Protein 1IIO (pdb70)

Foldseek 3Di:
DDDDDDDCLVVQLVVVLVQLPQFDPLAQQCCGSCCRGPVRNWAWSDDPNRTDICVQQVVPPDPVCRPPPGSVCVSVVSSVRNPD

InterPro domains:
  IPR024093 Uncharacterised protein family MTH865 [PF07747] (8-77)
  IPR036825 MTH865-like superfamily [G3DSA:1.10.238.80] (1-81)
  IPR036825 MTH865-like superfamily [SSF69025] (2-81)

Secondary structure (DSSP, 8-state):
------SHHHHHHHHHHHHHTTSSSTTBHHHHHHHH-TTSS-----BTTB---TTTTGGGS-GGGSB-SHHHHHHHHHHHHH--

CATH classification: 1.10.238.80

Organism: Methanothermobacter thermautotrophicus (strain ATCC 29096 / DSM 1053 / JCM 10044 / NBRC 100330 / Delta H) (NCBI:txid187420)

Solvent-accessible surface area: 4831 Å² total; per-residue (Å²): 109,112,131,198,82,177,45,40,44,118,95,0,53,39,88,6,58,42,7,5,67,77,15,87,73,78,1,37,1,18,124,50,0,29,60,26,7,109,80,43,100,43,27,38,5,104,47,92,116,72,78,11,32,6,48,56,2,1,140,54,13,88,78,129,33,82,102,16,160,40,18,117,48,0,0,62,23,1,0,86,111,38,56,28

Sequence (84 aa):
GSHMKMGVKEDIRGQIIGALAGADFPINSPEELMAALPNGPDTTCKSGDVELKASDAGQVLTADDFPFKSAEEVADTIVNKAGLGSHMKMGVKEDIRGQIIGALAGADFPINSPEELMAALPNGPDTTCKSGDVELKASDAGQVLTADDFPFKSAEEVADTIVNKAGLGSHMKMGVKEDIRGQIIGALAGADFPINSPEELMAALPNGPDTTCKSGDVELKASDAGQVLTADDFPFKSAEEVADTIVNKAGLGSHMKMGVKEDIRGQIIGALAGADFPINSPEELMAALPNGPDTTCKSGDVELKASDAGQVLTADDFPFKSAEEVADTIVNKAGLGSHMKMGVKEDIRGQIIGALAGADFPINSPEELMAALPNGPDTTCKSGDVELKASDAGQVLTADDFPFKSAEEVADTIVNKAGLGSHMKMGVKEDIRGQIIGALAGADFPINSPEELMAALPNGPDTTCKSGDVELKASDAGQVLTADDFPFKSAEEVADTIVNKAGLGSHMKMGVKEDIRGQIIGALAGADFPINSPEELMAALPNGPDTTCKSGDVELKASDAGQVLTADDFPFKSAEEVADTIVNKAGLGSHMKMGVKEDIRGQIIGALAGADFPINSPEELMAALPNGPDTTCKSGDVELKASDAGQVLTADDFPFKSAEEVADTIVNKAGLGSHMKMGVKEDIRGQIIGALAGADFPINSPEELMAALPNGPDTTCKSGDVELKASDAGQVLTADDFPFKSAEEVADTIVNKAGLGSHMKMGVKEDIRGQIIGALAGADFPINSPEELMAALPNGPDTTCKSGDVELKASDAGQVLTADDFPFKSAEEVADTIVNKAGLGSHMKMGVKEDIRGQIIGALAGADFPINSPEELMAALPNGPDTTCKSGDVELKASDAGQVLTADDFPFKSAEEVADTIVNKAGLGSHMKMGVKEDIRGQIIGALAGADFPINSPEELMAALPNGPDTTCKSGDVELKASDAGQVLTADDFPFKSAEEVADTIVNKAGLGSHMKMGVKEDIRGQIIGALAGADFPINSPEELMAALPNGPDTTCKSGDVELKASDAGQVLTADDFPFKSAEEVADTIVNKAGLGSHMKMGVKEDIRGQIIGALAGADFPINSPEELMAALPNGPDTTCKSGDVELKASDAGQVLTADDFPFKSAEEVADTIVNKAGLGSHMKMGVKEDIRGQIIGALAGADFPINSPEELMAALPNGPDTTCKSGDVELKASDAGQVLTADDFPFKSAEEVADTIVNKAGLGSHMKMGVKEDIRGQIIGALAGADFPINSPEELMAALPNGPDTTCKSGDVELKASDAGQVLTADDFPFKSAEEVADTIVNKAGLGSHMKMGVKEDIRGQIIGALAGADFPINSPEELMAALPNGPDTTCKSGDVELKASDAGQVLTADDFPFKSAEEVADTIVNKAGLGSHMKMGVKEDIRGQIIGALAGADFPINSPEELMAALPNGPDTTCKSGDVELKASDAGQVLTADDFPFKSAEEVADTIVNKAGLGSHMKMGVKEDIRGQIIGALAGADFPINSPEELMAALPNGPDTTCKSGDVELKASDAGQVLTADDFPFKSAEEVADTIVNKAGLGSHMKMGVKEDIRGQIIGALAGADFPINSPEELMAALPNGPDTTCKSGDVELKASDAGQVLTADDFPFKSAEEVADTIVNKAGLGSHMKMGVKEDIRGQIIGALAGADFPINSPEELMAALPNGPDTTCKSGDVELKASDAGQVLTADDFPFKSAEEVADTIVNKAGLGSHMKMGVKEDIRGQIIGALAGADFPINSPEELMAALPNGPDTTCKSGDVELKASDAGQVLTADDFPFKSAEEVADTIVNKAGLGSHMKMGVKEDIRGQIIGALAGADFPINSPEELMAALPNGPDTTCKSGDVELKASDAGQVLTADDFPFKSAEEVADTIVNKAGLGSHMKMGVKEDIRGQIIGALAGADFPINSPEELMAALPNGPDTTCKSGDVELKASDAGQVLTADDFPFKSAEEVADTIVNKAGLGSHMKMGVKEDIRGQIIGALAGADFPINSPEELMAALPNGPDTTCKSGDVELKASDAGQVLTADDFPFKSAEEVADTIVNKAGL

Radius of gyration: 11.76 Å; Cα contacts (8 Å, |Δi|>4): 126; chains: 1; bounding box: 34×23×27 Å

Nearest PDB structures (foldseek):
  1iio-assembly1_A  TM=9.686E-01  e=4.904E-16  Methanothermobacter thermautotrophicus str. Delta H
  2rnr-assembly1_A  TM=3.256E-01  e=7.644E+00  Homo sapiens
  1iio-assembly1_A  TM=9.439E-01  e=6.182E-15  Methanothermobacter thermautotrophicus str. Delta H
  6nrd-assembly1_4  TM=2.127E-01  e=3.075E+00  Homo sapiens
  1iio-assembly1_A  TM=9.545E-01  e=3.910E-16  Methanothermobacter thermautotrophicus str. Delta H

Structure (mmCIF, N/CA/C/O backbone):
data_1IIO
#
_entry.id   1IIO
#
_cell.length_a   1
_cell.length_b   1
_cell.length_c   1
_cell.angle_alpha   90
_cell.angle_beta   90
_cell.angle_gamma   90
#
loop_
_atom_site.group_PDB
_atom_site.id
_atom_site.type_symbol
_atom_site.label_atom_id
_atom_site.label_alt_id
_atom_site.label_comp_id
_atom_site.label_asym_id
_atom_site.label_entity_id
_atom_site.label_seq_id
_atom_site.pdbx_PDB_ins_code
_atom_site.Cartn_x
_atom_site.Cartn_y
_atom_site.Cartn_z
_atom_site.occupancy
_atom_site.B_iso_or_equiv
_atom_site.auth_seq_id
_atom_site.auth_comp_id
_atom_site.auth_asym_id
_atom_site.auth_atom_id
_atom_site.pdbx_PDB_model_num
ATOM 1 N N . GLY A 1 1 ? -19.311 -0.245 7.735 1.00 0.00 -3 GLY A N 1
ATOM 2 C CA . GLY A 1 1 ? -18.950 -1.311 6.760 1.00 0.00 -3 GLY A CA 1
ATOM 3 C C . GLY A 1 1 ? -19.327 -0.948 5.338 1.00 0.00 -3 GLY A C 1
ATOM 4 O O . GLY A 1 1 ? -18.540 -1.141 4.412 1.00 0.00 -3 GLY A O 1
ATOM 10 N N . SER A 1 2 ? -20.535 -0.421 5.165 1.00 0.00 -2 SER A N 1
ATOM 11 C CA . SER A 1 2 ? -21.017 -0.030 3.846 1.00 0.00 -2 SER A CA 1
ATOM 12 C C . SER A 1 2 ? -20.109 1.027 3.225 1.00 0.00 -2 SER A C 1
ATOM 13 O O . SER A 1 2 ? -19.676 1.961 3.901 1.00 0.00 -2 SER A O 1
ATOM 21 N N . HIS A 1 3 ? -19.827 0.873 1.935 1.00 0.00 -1 HIS A N 1
ATOM 22 C CA . HIS A 1 3 ? -18.971 1.813 1.219 1.00 0.00 -1 HIS A CA 1
ATOM 23 C C . HIS A 1 3 ? -19.217 1.728 -0.284 1.00 0.00 -1 HIS A C 1
ATOM 24 O O . HIS A 1 3 ? -19.260 0.639 -0.857 1.00 0.00 -1 HIS A O 1
ATOM 39 N N . MET A 1 4 ? -19.384 2.886 -0.915 1.00 0.00 1 MET A N 1
ATOM 40 C CA . MET A 1 4 ? -19.630 2.944 -2.352 1.00 0.00 1 MET A CA 1
ATOM 41 C C . MET A 1 4 ? -18.418 2.457 -3.140 1.00 0.00 1 MET A C 1
ATOM 42 O O . MET A 1 4 ? -18.549 1.641 -4.052 1.00 0.00 1 MET A O 1
ATOM 56 N N . LYS A 1 5 ? -17.240 2.966 -2.785 1.00 0.00 2 LYS A N 1
ATOM 57 C CA . LYS A 1 5 ? -16.005 2.585 -3.465 1.00 0.00 2 LYS A CA 1
ATOM 58 C C . LYS A 1 5 ? -16.053 2.974 -4.940 1.00 0.00 2 LYS A C 1
ATOM 59 O O . LYS A 1 5 ? -17.008 2.652 -5.646 1.00 0.00 2 LYS A O 1
ATOM 78 N N . MET A 1 6 ? -15.017 3.668 -5.402 1.00 0.00 3 MET A N 1
ATOM 79 C CA . MET A 1 6 ? -14.949 4.095 -6.793 1.00 0.00 3 MET A CA 1
ATOM 80 C C . MET A 1 6 ? -14.764 2.899 -7.721 1.00 0.00 3 MET A C 1
ATOM 81 O O . MET A 1 6 ? -15.538 2.702 -8.658 1.00 0.00 3 MET A O 1
ATOM 95 N N . GLY A 1 7 ? -13.734 2.103 -7.454 1.00 0.00 4 GLY A N 1
ATOM 96 C CA . GLY A 1 7 ? -13.468 0.937 -8.275 1.00 0.00 4 GLY A CA 1
ATOM 97 C C . GLY A 1 7 ? -11.996 0.576 -8.309 1.00 0.00 4 GLY A C 1
ATOM 98 O O . GLY A 1 7 ? -11.638 -0.602 -8.317 1.00 0.00 4 GLY A O 1
ATOM 102 N N . VAL A 1 8 ? -11.144 1.595 -8.342 1.00 0.00 5 VAL A N 1
ATOM 103 C CA . VAL A 1 8 ? -9.701 1.389 -8.389 1.00 0.00 5 VAL A CA 1
ATOM 104 C C . VAL A 1 8 ? -9.173 0.762 -7.108 1.00 0.00 5 VAL A C 1
ATOM 105 O O . VAL A 1 8 ? -8.001 0.452 -7.028 1.00 0.00 5 VAL A O 1
ATOM 118 N N . LYS A 1 9 ? -10.008 0.588 -6.088 1.00 0.00 6 LYS A N 1
ATOM 119 C CA . LYS A 1 9 ? -9.516 0.011 -4.840 1.00 0.00 6 LYS A CA 1
ATOM 120 C C . LYS A 1 9 ? -8.642 -1.194 -5.159 1.00 0.00 6 LYS A C 1
ATOM 121 O O . LYS A 1 9 ? -7.525 -1.319 -4.656 1.00 0.00 6 LYS A O 1
ATOM 140 N N . GLU A 1 10 ? -9.136 -2.046 -6.042 1.00 0.00 7 GLU A N 1
ATOM 141 C CA . GLU A 1 10 ? -8.383 -3.210 -6.481 1.00 0.00 7 GLU A CA 1
ATOM 142 C C . GLU A 1 10 ? -7.309 -2.812 -7.499 1.00 0.00 7 GLU A C 1
ATOM 143 O O . GLU A 1 10 ? -6.252 -3.433 -7.566 1.00 0.00 7 GLU A O 1
ATOM 155 N N . ASP A 1 11 ? -7.601 -1.788 -8.311 1.00 0.00 8 ASP A N 1
ATOM 156 C CA . ASP A 1 11 ? -6.664 -1.331 -9.344 1.00 0.00 8 ASP A CA 1
ATOM 157 C C . ASP A 1 11 ? -5.370 -0.758 -8.750 1.00 0.00 8 ASP A C 1
ATOM 158 O O . ASP A 1 11 ? -4.273 -1.191 -9.106 1.00 0.00 8 ASP A O 1
ATOM 167 N N . ILE A 1 12 ? -5.501 0.183 -7.822 1.00 0.00 9 ILE A N 1
ATOM 168 C CA . ILE A 1 12 ? -4.353 0.775 -7.155 1.00 0.00 9 ILE A CA 1
ATOM 169 C C . ILE A 1 12 ? -3.662 -0.292 -6.324 1.00 0.00 9 ILE A C 1
ATOM 170 O O . ILE A 1 12 ? -2.445 -0.452 -6.386 1.00 0.00 9 ILE A O 1
ATOM 186 N N . ARG A 1 13 ? -4.462 -1.051 -5.577 1.00 0.00 10 ARG A N 1
ATOM 187 C CA . ARG A 1 13 ? -3.934 -2.139 -4.767 1.00 0.00 10 ARG A CA 1
ATOM 188 C C . ARG A 1 13 ? -3.154 -3.081 -5.668 1.00 0.00 10 ARG A C 1
ATOM 189 O O . ARG A 1 13 ? -2.173 -3.695 -5.251 1.00 0.00 10 ARG A O 1
ATOM 210 N N . GLY A 1 14 ? -3.586 -3.158 -6.925 1.00 0.00 11 GLY A N 1
ATOM 211 C CA . GLY A 1 14 ? -2.897 -3.995 -7.884 1.00 0.00 11 GLY A CA 1
ATOM 212 C C . GLY A 1 14 ? -1.504 -3.467 -8.106 1.00 0.00 11 GLY A C 1
ATOM 213 O O . GLY A 1 14 ? -0.536 -4.223 -8.182 1.00 0.00 11 GLY A O 1
ATOM 217 N N . GLN A 1 15 ? -1.417 -2.145 -8.172 1.00 0.00 12 GLN A N 1
ATOM 218 C CA . GLN A 1 15 ? -0.150 -1.461 -8.342 1.00 0.00 12 GLN A CA 1
ATOM 219 C C . GLN A 1 15 ? 0.693 -1.620 -7.081 1.00 0.00 12 GLN A C 1
ATOM 220 O O . GLN A 1 15 ? 1.920 -1.653 -7.143 1.00 0.00 12 GLN A O 1
ATOM 234 N N . ILE A 1 16 ? 0.014 -1.714 -5.936 1.00 0.00 13 ILE A N 1
ATOM 235 C CA . ILE A 1 16 ? 0.681 -1.863 -4.647 1.00 0.00 13 ILE A CA 1
ATOM 236 C C . ILE A 1 16 ? 1.296 -3.249 -4.502 1.00 0.00 13 ILE A C 1
ATOM 237 O O . ILE A 1 16 ? 2.441 -3.386 -4.080 1.00 0.00 13 ILE A O 1
ATOM 253 N N . ILE A 1 17 ? 0.531 -4.277 -4.858 1.00 0.00 14 ILE A N 1
ATOM 254 C CA . ILE A 1 17 ? 1.016 -5.648 -4.769 1.00 0.00 14 ILE A CA 1
ATOM 255 C C . ILE A 1 17 ? 2.283 -5.822 -5.601 1.00 0.00 14 ILE A C 1
ATOM 256 O O . ILE A 1 17 ? 3.311 -6.272 -5.094 1.00 0.00 14 ILE A O 1
ATOM 272 N N . GLY A 1 18 ? 2.215 -5.436 -6.870 1.00 0.00 15 GLY A N 1
ATOM 273 C CA . GLY A 1 18 ? 3.378 -5.533 -7.729 1.00 0.00 15 GLY A CA 1
ATOM 274 C C . GLY A 1 18 ? 4.480 -4.610 -7.254 1.00 0.00 15 GLY A C 1
ATOM 275 O O . GLY A 1 18 ? 5.663 -4.942 -7.322 1.00 0.00 15 GLY A O 1
ATOM 279 N N . ALA A 1 19 ? 4.072 -3.446 -6.761 1.00 0.00 16 ALA A N 1
ATOM 280 C CA . ALA A 1 19 ? 4.998 -2.445 -6.250 1.00 0.00 16 ALA A CA 1
ATOM 281 C C . ALA A 1 19 ? 5.772 -2.976 -5.046 1.00 0.00 16 ALA A C 1
ATOM 282 O O . ALA A 1 19 ? 6.909 -2.579 -4.801 1.00 0.00 16 ALA A O 1
ATOM 289 N N . LEU A 1 20 ? 5.141 -3.874 -4.301 1.00 0.00 17 LEU A N 1
ATOM 290 C CA . LEU A 1 20 ? 5.744 -4.468 -3.119 1.00 0.00 17 LEU A CA 1
ATOM 291 C C . LEU A 1 20 ? 6.679 -5.601 -3.506 1.00 0.00 17 LEU A C 1
ATOM 292 O O . LEU A 1 20 ? 7.658 -5.882 -2.815 1.00 0.00 17 LEU A O 1
ATOM 308 N N . ALA A 1 21 ? 6.366 -6.247 -4.621 1.00 0.00 18 ALA A N 1
ATOM 309 C CA . ALA A 1 21 ? 7.177 -7.355 -5.111 1.00 0.00 18 ALA A CA 1
ATOM 310 C C . ALA A 1 21 ? 8.629 -6.924 -5.303 1.00 0.00 18 ALA A C 1
ATOM 311 O O . ALA A 1 21 ? 8.903 -5.887 -5.908 1.00 0.00 18 ALA A O 1
ATOM 318 N N . GLY A 1 22 ? 9.556 -7.723 -4.783 1.00 0.00 19 GLY A N 1
ATOM 319 C CA . GLY A 1 22 ? 10.966 -7.399 -4.910 1.00 0.00 19 GLY A CA 1
ATOM 320 C C . GLY A 1 22 ? 11.628 -7.127 -3.571 1.00 0.00 19 GLY A C 1
ATOM 321 O O . GLY A 1 22 ? 12.800 -7.449 -3.376 1.00 0.00 19 GLY A O 1
ATOM 325 N N . ALA A 1 23 ? 10.879 -6.526 -2.650 1.00 0.00 20 ALA A N 1
ATOM 326 C CA . ALA A 1 23 ? 11.400 -6.201 -1.323 1.00 0.00 20 ALA A CA 1
ATOM 327 C C . ALA A 1 23 ? 12.056 -7.407 -0.669 1.00 0.00 20 ALA A C 1
ATOM 328 O O . ALA A 1 23 ? 12.082 -8.497 -1.239 1.00 0.00 20 ALA A O 1
ATOM 335 N N . ASP A 1 24 ? 12.554 -7.204 0.548 1.00 0.00 21 ASP A N 1
ATOM 336 C CA . ASP A 1 24 ? 13.173 -8.276 1.316 1.00 0.00 21 ASP A CA 1
ATOM 337 C C . ASP A 1 24 ? 12.134 -9.381 1.513 1.00 0.00 21 ASP A C 1
ATOM 338 O O . ASP A 1 24 ? 11.595 -9.891 0.531 1.00 0.00 21 ASP A O 1
ATOM 347 N N . PHE A 1 25 ? 11.789 -9.725 2.754 1.00 0.00 22 PHE A N 1
ATOM 348 C CA . PHE A 1 25 ? 10.748 -10.722 2.953 1.00 0.00 22 PHE A CA 1
ATOM 349 C C . PHE A 1 25 ? 9.491 -10.171 2.299 1.00 0.00 22 PHE A C 1
ATOM 350 O O . PHE A 1 25 ? 9.518 -9.055 1.779 1.00 0.00 22 PHE A O 1
ATOM 367 N N . PRO A 1 26 ? 8.371 -10.895 2.301 1.00 0.00 23 PRO A N 1
ATOM 368 C CA . PRO A 1 26 ? 7.155 -10.380 1.690 1.00 0.00 23 PRO A CA 1
ATOM 369 C C . PRO A 1 26 ? 6.608 -9.145 2.421 1.00 0.00 23 PRO A C 1
ATOM 370 O O . PRO A 1 26 ? 5.514 -9.199 2.978 1.00 0.00 23 PRO A O 1
ATOM 381 N N . ILE A 1 27 ? 7.377 -8.028 2.382 1.00 0.00 24 ILE A N 1
ATOM 382 C CA . ILE A 1 27 ? 6.982 -6.737 2.992 1.00 0.00 24 ILE A CA 1
ATOM 383 C C . ILE A 1 27 ? 7.749 -6.353 4.271 1.00 0.00 24 ILE A C 1
ATOM 384 O O . ILE A 1 27 ? 7.149 -6.166 5.330 1.00 0.00 24 ILE A O 1
ATOM 400 N N . ASN A 1 28 ? 9.063 -6.197 4.155 1.00 0.00 25 ASN A N 1
ATOM 401 C CA . ASN A 1 28 ? 9.911 -5.795 5.289 1.00 0.00 25 ASN A CA 1
ATOM 402 C C . ASN A 1 28 ? 9.576 -4.396 5.785 1.00 0.00 25 ASN A C 1
ATOM 403 O O . ASN A 1 28 ? 10.402 -3.488 5.681 1.00 0.00 25 ASN A O 1
ATOM 414 N N . SER A 1 29 ? 8.377 -4.207 6.316 1.00 0.00 26 SER A N 1
ATOM 415 C CA . SER A 1 29 ? 7.980 -2.896 6.800 1.00 0.00 26 SER A CA 1
ATOM 416 C C . SER A 1 29 ? 8.087 -1.888 5.668 1.00 0.00 26 SER A C 1
ATOM 417 O O . SER A 1 29 ? 8.822 -2.099 4.704 1.00 0.00 26 SER A O 1
ATOM 425 N N . PRO A 1 30 ? 7.351 -0.786 5.743 1.00 0.00 27 PRO A N 1
ATOM 426 C CA . PRO A 1 30 ? 7.382 0.217 4.694 1.00 0.00 27 PRO A CA 1
ATOM 427 C C . PRO A 1 30 ? 8.795 0.626 4.316 1.00 0.00 27 PRO A C 1
ATOM 428 O O . PRO A 1 30 ? 9.063 0.932 3.164 1.00 0.00 27 PRO A O 1
ATOM 439 N N . GLU A 1 31 ? 9.708 0.620 5.269 1.00 0.00 28 GLU A N 1
ATOM 440 C CA . GLU A 1 31 ? 11.084 0.989 4.971 1.00 0.00 28 GLU A CA 1
ATOM 441 C C . GLU A 1 31 ? 11.611 0.166 3.794 1.00 0.00 28 GLU A C 1
ATOM 442 O O . GLU A 1 31 ? 12.037 0.709 2.770 1.00 0.00 28 GLU A O 1
ATOM 454 N N . GLU A 1 32 ? 11.575 -1.149 3.951 1.00 0.00 29 GLU A N 1
ATOM 455 C CA . GLU A 1 32 ? 12.053 -2.058 2.926 1.00 0.00 29 GLU A CA 1
ATOM 456 C C . GLU A 1 32 ? 11.089 -2.209 1.764 1.00 0.00 29 GLU A C 1
ATOM 457 O O . GLU A 1 32 ? 11.455 -1.970 0.619 1.00 0.00 29 GLU A O 1
ATOM 469 N N . LEU A 1 33 ? 9.862 -2.637 2.055 1.00 0.00 30 LEU A N 1
ATOM 470 C CA . LEU A 1 33 ? 8.870 -2.842 1.008 1.00 0.00 30 LEU A CA 1
ATOM 471 C C . LEU A 1 33 ? 8.788 -1.600 0.128 1.00 0.00 30 LEU A C 1
ATOM 472 O O . LEU A 1 33 ? 8.806 -1.694 -1.104 1.00 0.00 30 LEU A O 1
ATOM 488 N N . MET A 1 34 ? 8.757 -0.431 0.763 1.00 0.00 31 MET A N 1
ATOM 489 C CA . MET A 1 34 ? 8.738 0.822 0.029 1.00 0.00 31 MET A CA 1
ATOM 490 C C . MET A 1 34 ? 10.052 0.956 -0.725 1.00 0.00 31 MET A C 1
ATOM 491 O O . MET A 1 34 ? 10.103 1.542 -1.808 1.00 0.00 31 MET A O 1
ATOM 505 N N . ALA A 1 35 ? 11.122 0.390 -0.148 1.00 0.00 32 ALA A N 1
ATOM 506 C CA . ALA A 1 35 ? 12.431 0.443 -0.784 1.00 0.00 32 ALA A CA 1
ATOM 507 C C . ALA A 1 35 ? 12.452 -0.404 -2.054 1.00 0.00 32 ALA A C 1
ATOM 508 O O . ALA A 1 35 ? 13.172 -0.102 -3.005 1.00 0.00 32 ALA A O 1
ATOM 515 N N . ALA A 1 36 ? 11.666 -1.478 -2.052 1.00 0.00 33 ALA A N 1
ATOM 516 C CA . ALA A 1 36 ? 11.595 -2.387 -3.185 1.00 0.00 33 ALA A CA 1
ATOM 517 C C . ALA A 1 36 ? 10.908 -1.759 -4.388 1.00 0.00 33 ALA A C 1
ATOM 518 O O . ALA A 1 36 ? 11.308 -1.996 -5.526 1.00 0.00 33 ALA A O 1
ATOM 525 N N . LEU A 1 37 ? 9.857 -0.978 -4.129 1.00 0.00 34 LEU A N 1
ATOM 526 C CA . LEU A 1 37 ? 9.087 -0.328 -5.199 1.00 0.00 34 LEU A CA 1
ATOM 527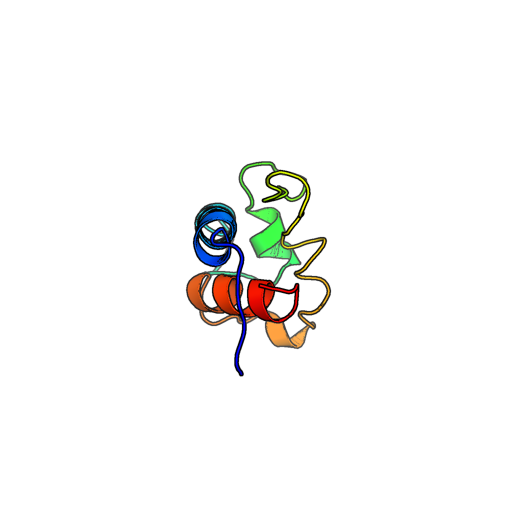 C C . LEU A 1 37 ? 9.941 -0.087 -6.454 1.00 0.00 34 LEU A C 1
ATOM 528 O O . LEU A 1 37 ? 11.053 0.435 -6.373 1.00 0.00 34 LEU A O 1
ATOM 544 N N . PRO A 1 38 ? 9.428 -0.503 -7.632 1.00 0.00 35 PRO A N 1
ATOM 545 C CA . PRO A 1 38 ? 10.133 -0.380 -8.920 1.00 0.00 35 PRO A CA 1
ATOM 546 C C . PRO A 1 38 ? 10.563 1.044 -9.267 1.00 0.00 35 PRO A C 1
ATOM 547 O O . PRO A 1 38 ? 11.536 1.242 -9.996 1.00 0.00 35 PRO A O 1
ATOM 558 N N . ASN A 1 39 ? 9.828 2.028 -8.776 1.00 0.00 36 ASN A N 1
ATOM 559 C CA . ASN A 1 39 ? 10.133 3.425 -9.072 1.00 0.00 36 ASN A CA 1
ATOM 560 C C . ASN A 1 39 ? 11.391 3.903 -8.349 1.00 0.00 36 ASN A C 1
ATOM 561 O O . ASN A 1 39 ? 12.080 4.802 -8.830 1.00 0.00 36 ASN A O 1
ATOM 572 N N . GLY A 1 40 ? 11.697 3.293 -7.210 1.00 0.00 37 GLY A N 1
ATOM 573 C CA . GLY A 1 40 ? 12.880 3.681 -6.455 1.00 0.00 37 GLY A CA 1
ATOM 574 C C . GLY A 1 40 ? 12.558 4.585 -5.272 1.00 0.00 37 GLY A C 1
ATOM 575 O O . GLY A 1 40 ? 12.607 4.139 -4.125 1.00 0.00 37 GLY A O 1
ATOM 579 N N . PRO A 1 41 ? 12.217 5.869 -5.512 1.00 0.00 38 PRO A N 1
ATOM 580 C CA . PRO A 1 41 ? 11.886 6.813 -4.445 1.00 0.00 38 PRO A CA 1
ATOM 581 C C . PRO A 1 41 ? 10.426 6.709 -4.017 1.00 0.00 38 PRO A C 1
ATOM 582 O O . PRO A 1 41 ? 9.738 7.719 -3.868 1.00 0.00 38 PRO A O 1
ATOM 593 N N . ASP A 1 42 ? 9.964 5.482 -3.814 1.00 0.00 39 ASP A N 1
ATOM 594 C CA . ASP A 1 42 ? 8.594 5.230 -3.393 1.00 0.00 39 ASP A CA 1
ATOM 595 C C . ASP A 1 42 ? 7.594 5.629 -4.478 1.00 0.00 39 ASP A C 1
ATOM 596 O O . ASP A 1 42 ? 7.195 6.789 -4.575 1.00 0.00 39 ASP A O 1
ATOM 605 N N . THR A 1 43 ? 7.194 4.652 -5.291 1.00 0.00 40 THR A N 1
ATOM 606 C CA . THR A 1 43 ? 6.240 4.889 -6.372 1.00 0.00 40 THR A CA 1
ATOM 607 C C . THR A 1 43 ? 4.861 5.248 -5.832 1.00 0.00 40 THR A C 1
ATOM 608 O O . THR A 1 43 ? 4.432 4.726 -4.803 1.00 0.00 40 THR A O 1
ATOM 619 N N . THR A 1 44 ? 4.166 6.126 -6.542 1.00 0.00 41 THR A N 1
ATOM 620 C CA . THR A 1 44 ? 2.828 6.534 -6.143 1.00 0.00 41 THR A CA 1
ATOM 621 C C . THR A 1 44 ? 1.783 5.908 -7.061 1.00 0.00 41 THR A C 1
ATOM 622 O O . THR A 1 44 ? 1.806 6.118 -8.274 1.00 0.00 41 THR A O 1
ATOM 633 N N . CYS A 1 45 ? 0.866 5.140 -6.480 1.00 0.00 42 CYS A N 1
ATOM 634 C CA . CYS A 1 45 ? -0.187 4.488 -7.255 1.00 0.00 42 CYS A CA 1
ATOM 635 C C . CYS A 1 45 ? -1.387 5.415 -7.427 1.00 0.00 42 CYS A C 1
ATOM 636 O O . CYS A 1 45 ? -2.534 5.010 -7.235 1.00 0.00 42 CYS A O 1
ATOM 644 N N . LYS A 1 46 ? -1.114 6.666 -7.788 1.00 0.00 43 LYS A N 1
ATOM 645 C CA . LYS A 1 46 ? -2.163 7.658 -7.984 1.00 0.00 43 LYS A CA 1
ATOM 646 C C . LYS A 1 46 ? -2.894 7.432 -9.303 1.00 0.00 43 LYS A C 1
ATOM 647 O O . LYS A 1 46 ? -2.317 6.933 -10.269 1.00 0.00 43 LYS A O 1
ATOM 666 N N . SER A 1 47 ? -4.169 7.802 -9.332 1.00 0.00 44 SER A N 1
ATOM 667 C CA . SER A 1 47 ? -4.988 7.644 -10.528 1.00 0.00 44 SER A CA 1
ATOM 668 C C . SER A 1 47 ? -6.085 8.702 -10.571 1.00 0.00 44 SER A C 1
ATOM 669 O O . SER A 1 47 ? -6.843 8.861 -9.614 1.00 0.00 44 SER A O 1
ATOM 677 N N . GLY A 1 48 ? -6.163 9.427 -11.683 1.00 0.00 45 GLY A N 1
ATOM 678 C CA . GLY A 1 48 ? -7.170 10.467 -11.826 1.00 0.00 45 GLY A CA 1
ATOM 679 C C . GLY A 1 48 ? -6.894 11.677 -10.948 1.00 0.00 45 GLY A C 1
ATOM 680 O O . GLY A 1 48 ? -6.882 12.810 -11.428 1.00 0.00 45 GLY A O 1
ATOM 684 N N . ASP A 1 49 ? -6.672 11.435 -9.660 1.00 0.00 46 ASP A N 1
ATOM 685 C CA . ASP A 1 49 ? -6.393 12.506 -8.709 1.00 0.00 46 ASP A CA 1
ATOM 686 C C . ASP A 1 49 ? -5.967 11.925 -7.364 1.00 0.00 46 ASP A C 1
ATOM 687 O O . ASP A 1 49 ? -5.054 12.436 -6.716 1.00 0.00 46 ASP A O 1
ATOM 696 N N . VAL A 1 50 ? -6.631 10.847 -6.958 1.00 0.00 47 VAL A N 1
ATOM 697 C CA . VAL A 1 50 ? -6.322 10.183 -5.697 1.00 0.00 47 VAL A CA 1
ATOM 698 C C . VAL A 1 50 ? -4.936 9.545 -5.751 1.00 0.00 47 VAL A C 1
ATOM 699 O O . VAL A 1 50 ? -4.554 8.963 -6.765 1.00 0.00 47 VAL A O 1
ATOM 712 N N . GLU A 1 51 ? -4.184 9.659 -4.660 1.00 0.00 48 GLU A N 1
ATOM 713 C CA . GLU A 1 51 ? -2.840 9.091 -4.605 1.00 0.00 48 GLU A CA 1
ATOM 714 C C . GLU A 1 51 ? -2.687 8.166 -3.399 1.00 0.00 48 GLU A C 1
ATOM 715 O O . GLU A 1 51 ? -3.062 8.519 -2.281 1.00 0.00 48 GLU A O 1
ATOM 727 N N . LEU A 1 52 ? -2.131 6.980 -3.637 1.00 0.00 49 LEU A N 1
ATOM 728 C CA . LEU A 1 52 ? -1.923 6.000 -2.574 1.00 0.00 49 LEU A CA 1
ATOM 729 C C . LEU A 1 52 ? -0.605 5.260 -2.766 1.00 0.00 49 LEU A C 1
ATOM 730 O O . LEU A 1 52 ? -0.238 4.903 -3.887 1.00 0.00 49 LEU A O 1
ATOM 746 N N . LYS A 1 53 ? 0.099 5.029 -1.665 1.00 0.00 50 LYS A N 1
ATOM 747 C CA . LYS A 1 53 ? 1.374 4.325 -1.704 1.00 0.00 50 LYS A CA 1
ATOM 748 C C . LYS A 1 53 ? 1.889 4.064 -0.294 1.00 0.00 50 LYS A C 1
ATOM 749 O O . LYS A 1 53 ? 1.212 4.357 0.688 1.00 0.00 50 LYS A O 1
ATOM 768 N N . ALA A 1 54 ? 3.084 3.499 -0.203 1.00 0.00 51 ALA A N 1
ATOM 769 C CA . ALA A 1 54 ? 3.683 3.185 1.087 1.00 0.00 51 ALA A CA 1
ATOM 770 C C . ALA A 1 54 ? 4.011 4.447 1.883 1.00 0.00 51 ALA A C 1
ATOM 771 O O . ALA A 1 54 ? 3.787 4.504 3.089 1.00 0.00 51 ALA A O 1
ATOM 778 N N . SER A 1 55 ? 4.556 5.452 1.213 1.00 0.00 52 SER A N 1
ATOM 779 C CA . SER A 1 55 ? 4.925 6.698 1.880 1.00 0.00 52 SER A CA 1
ATOM 780 C C . SER A 1 55 ? 3.697 7.471 2.364 1.00 0.00 52 SER A C 1
ATOM 781 O O . SER A 1 55 ? 3.622 7.864 3.528 1.00 0.00 52 SER A O 1
ATOM 789 N N . ASP A 1 56 ? 2.748 7.705 1.463 1.00 0.00 53 ASP A N 1
ATOM 790 C CA . ASP A 1 56 ? 1.537 8.452 1.798 1.00 0.00 53 ASP A CA 1
ATOM 791 C C . ASP A 1 56 ? 0.599 7.657 2.705 1.00 0.00 53 ASP A C 1
ATOM 792 O O . ASP A 1 56 ? 0.127 8.172 3.718 1.00 0.00 53 ASP A O 1
ATOM 801 N N . ALA A 1 57 ? 0.310 6.415 2.329 1.00 0.00 54 ALA A N 1
ATOM 802 C CA . ALA A 1 57 ? -0.595 5.572 3.107 1.00 0.00 54 ALA A CA 1
ATOM 803 C C . ALA A 1 57 ? 0.131 4.797 4.206 1.00 0.00 54 ALA A C 1
ATOM 804 O O . ALA A 1 57 ? -0.326 4.754 5.348 1.00 0.00 54 ALA A O 1
ATOM 811 N N . GLY A 1 58 ? 1.253 4.174 3.854 1.00 0.00 55 GLY A N 1
ATOM 812 C CA . GLY A 1 58 ? 2.013 3.394 4.826 1.00 0.00 55 GLY A CA 1
ATOM 813 C C . GLY A 1 58 ? 2.204 4.107 6.154 1.00 0.00 55 GLY A C 1
ATOM 814 O O . GLY A 1 58 ? 2.363 3.461 7.190 1.00 0.00 55 GLY A O 1
ATOM 818 N N . GLN A 1 59 ? 2.190 5.438 6.125 1.00 0.00 56 GLN A N 1
ATOM 819 C CA . GLN A 1 59 ? 2.362 6.247 7.335 1.00 0.00 56 GLN A CA 1
ATOM 820 C C . GLN A 1 59 ? 1.583 5.674 8.514 1.00 0.00 56 GLN A C 1
ATOM 821 O O . GLN A 1 59 ? 2.031 5.730 9.659 1.00 0.00 56 GLN A O 1
ATOM 835 N N . VAL A 1 60 ? 0.406 5.143 8.221 1.00 0.00 57 VAL A N 1
ATOM 836 C CA . VAL A 1 60 ? -0.461 4.576 9.242 1.00 0.00 57 VAL A CA 1
ATOM 837 C C . VAL A 1 60 ? 0.153 3.338 9.892 1.00 0.00 57 VAL A C 1
ATOM 838 O O . VAL A 1 60 ? -0.054 3.086 11.080 1.00 0.00 57 VAL A O 1
ATOM 851 N N . LEU A 1 61 ? 0.911 2.571 9.116 1.00 0.00 58 LEU A N 1
ATOM 852 C CA . LEU A 1 61 ? 1.552 1.364 9.632 1.00 0.00 58 LEU A CA 1
ATOM 853 C C . LEU A 1 61 ? 2.646 1.725 10.638 1.00 0.00 58 LEU A C 1
ATOM 854 O O . LEU A 1 61 ? 3.557 2.492 10.326 1.00 0.00 58 LEU A O 1
ATOM 870 N N . THR A 1 62 ? 2.550 1.173 11.846 1.00 0.00 59 THR A N 1
ATOM 871 C CA . THR A 1 62 ? 3.534 1.447 12.892 1.00 0.00 59 THR A CA 1
ATOM 872 C C . THR A 1 62 ? 4.758 0.542 12.762 1.00 0.00 59 THR A C 1
ATOM 873 O O . THR A 1 62 ? 4.886 -0.210 11.796 1.00 0.00 59 THR A O 1
ATOM 884 N N . ALA A 1 63 ? 5.656 0.624 13.742 1.00 0.00 60 ALA A N 1
ATOM 885 C CA . ALA A 1 63 ? 6.876 -0.179 13.741 1.00 0.00 60 ALA A CA 1
ATOM 886 C C . ALA A 1 63 ? 6.566 -1.671 13.837 1.00 0.00 60 ALA A C 1
ATOM 887 O O . ALA A 1 63 ? 7.146 -2.482 13.119 1.00 0.00 60 ALA A O 1
ATOM 894 N N . ASP A 1 64 ? 5.651 -2.029 14.730 1.00 0.00 61 ASP A N 1
ATOM 895 C CA . ASP A 1 64 ? 5.269 -3.426 14.915 1.00 0.00 61 ASP A CA 1
ATOM 896 C C . ASP A 1 64 ? 4.806 -4.049 13.599 1.00 0.00 61 ASP A C 1
ATOM 897 O O . ASP A 1 64 ? 4.847 -5.266 13.427 1.00 0.00 61 ASP A O 1
ATOM 906 N N . ASP A 1 65 ? 4.352 -3.202 12.681 1.00 0.00 62 ASP A N 1
ATOM 907 C CA . ASP A 1 65 ? 3.862 -3.655 11.382 1.00 0.00 62 ASP A CA 1
ATOM 908 C C . ASP A 1 65 ? 4.953 -4.303 10.533 1.00 0.00 62 ASP A C 1
ATOM 909 O O . ASP A 1 65 ? 4.656 -4.871 9.482 1.00 0.00 62 ASP A O 1
ATOM 918 N N . PHE A 1 66 ? 6.213 -4.202 10.961 1.00 0.00 63 PHE A N 1
ATOM 919 C CA . PHE A 1 66 ? 7.319 -4.773 10.191 1.00 0.00 63 PHE A CA 1
ATOM 920 C C . PHE A 1 66 ? 6.953 -6.129 9.591 1.00 0.00 63 PHE A C 1
ATOM 921 O O . PHE A 1 66 ? 6.764 -6.236 8.383 1.00 0.00 63 PHE A O 1
ATOM 938 N N . PRO A 1 67 ? 6.827 -7.181 10.419 1.00 0.00 64 PRO A N 1
ATOM 939 C CA . PRO A 1 67 ? 6.469 -8.516 9.931 1.00 0.00 64 PRO A CA 1
ATOM 940 C C . PRO A 1 67 ? 5.041 -8.569 9.404 1.00 0.00 64 PRO A C 1
ATOM 941 O O . PRO A 1 67 ? 4.144 -9.113 10.050 1.00 0.00 64 PRO A O 1
ATOM 952 N N . PHE A 1 68 ? 4.840 -7.994 8.224 1.00 0.00 65 PHE A N 1
ATOM 953 C CA . PHE A 1 68 ? 3.526 -7.962 7.595 1.00 0.00 65 PHE A CA 1
ATOM 954 C C . PHE A 1 68 ? 3.182 -9.310 6.973 1.00 0.00 65 PHE A C 1
ATOM 955 O O . PHE A 1 68 ? 4.048 -9.994 6.427 1.00 0.00 65 PHE A O 1
ATOM 972 N N . LYS A 1 69 ? 1.906 -9.675 7.046 1.00 0.00 66 LYS A N 1
ATOM 973 C CA . LYS A 1 69 ? 1.434 -10.929 6.474 1.00 0.00 66 LYS A CA 1
ATOM 974 C C . LYS A 1 69 ? 1.494 -10.879 4.949 1.00 0.00 66 LYS A C 1
ATOM 975 O O . LYS A 1 69 ? 0.466 -10.859 4.263 1.00 0.00 66 LYS A O 1
ATOM 994 N N . SER A 1 70 ? 2.713 -10.853 4.432 1.00 0.00 67 SER A N 1
ATOM 995 C CA . SER A 1 70 ? 2.943 -10.810 2.998 1.00 0.00 67 SER A CA 1
ATOM 996 C C . SER A 1 70 ? 2.313 -9.577 2.355 1.00 0.00 67 SER A C 1
ATOM 997 O O . SER A 1 70 ? 1.433 -8.932 2.931 1.00 0.00 67 SER A O 1
ATOM 1005 N N . ALA A 1 71 ? 2.785 -9.257 1.154 1.00 0.00 68 ALA A N 1
ATOM 1006 C CA . ALA A 1 71 ? 2.300 -8.103 0.404 1.00 0.00 68 ALA A CA 1
ATOM 1007 C C . ALA A 1 71 ? 0.781 -8.099 0.291 1.00 0.00 68 ALA A C 1
ATOM 1008 O O . ALA A 1 71 ? 0.161 -7.039 0.222 1.00 0.00 68 ALA A O 1
ATOM 1015 N N . GLU A 1 72 ? 0.187 -9.282 0.270 1.00 0.00 69 GLU A N 1
ATOM 1016 C CA . GLU A 1 72 ? -1.260 -9.395 0.162 1.00 0.00 69 GLU A CA 1
ATOM 1017 C C . GLU A 1 72 ? -1.964 -8.656 1.298 1.00 0.00 69 GLU A C 1
ATOM 1018 O O . GLU A 1 72 ? -2.899 -7.885 1.055 1.00 0.00 69 GLU A O 1
ATOM 1030 N N . GLU A 1 73 ? -1.529 -8.880 2.544 1.00 0.00 70 GLU A N 1
ATOM 1031 C CA . GLU A 1 73 ? -2.166 -8.211 3.665 1.00 0.00 70 GLU A CA 1
ATOM 1032 C C . GLU A 1 73 ? -1.827 -6.728 3.675 1.00 0.00 70 GLU A C 1
ATOM 1033 O O . GLU A 1 73 ? -2.643 -5.903 4.073 1.00 0.00 70 GLU A O 1
ATOM 1045 N N . VAL A 1 74 ? -0.626 -6.393 3.227 1.00 0.00 71 VAL A N 1
ATOM 1046 C CA . VAL A 1 74 ? -0.198 -5.001 3.181 1.00 0.00 71 VAL A CA 1
ATOM 1047 C C . VAL A 1 74 ? -1.048 -4.204 2.198 1.00 0.00 71 VAL A C 1
ATOM 1048 O O . VAL A 1 74 ? -1.445 -3.075 2.479 1.00 0.00 71 VAL A O 1
ATOM 1061 N N . ALA A 1 75 ? -1.334 -4.801 1.048 1.00 0.00 72 ALA A N 1
ATOM 1062 C CA . ALA A 1 75 ? -2.147 -4.142 0.034 1.00 0.00 72 ALA A CA 1
ATOM 1063 C C . ALA A 1 75 ? -3.535 -3.818 0.578 1.00 0.00 72 ALA A C 1
ATOM 1064 O O . ALA A 1 75 ? -4.008 -2.687 0.466 1.00 0.00 72 ALA A O 1
ATOM 1071 N N . ASP A 1 76 ? -4.180 -4.819 1.169 1.00 0.00 73 ASP A N 1
ATOM 1072 C CA . ASP A 1 76 ? -5.517 -4.642 1.732 1.00 0.00 73 ASP A CA 1
ATOM 1073 C C . ASP A 1 76 ? -5.489 -3.731 2.960 1.00 0.00 73 ASP A C 1
ATOM 1074 O O . ASP A 1 76 ? -6.405 -2.942 3.182 1.00 0.00 73 ASP A O 1
ATOM 1083 N N . THR A 1 77 ? -4.439 -3.864 3.761 1.00 0.00 74 THR A N 1
ATOM 1084 C CA . THR A 1 77 ? -4.287 -3.073 4.979 1.00 0.00 74 THR A CA 1
ATOM 1085 C C . THR A 1 77 ? -4.081 -1.588 4.677 1.00 0.00 74 THR A C 1
ATOM 1086 O O . THR A 1 77 ? -4.777 -0.735 5.227 1.00 0.00 74 THR A O 1
ATOM 1097 N N . ILE A 1 78 ? -3.118 -1.285 3.814 1.00 0.00 75 ILE A N 1
ATOM 1098 C CA . ILE A 1 78 ? -2.821 0.100 3.459 1.00 0.00 75 ILE A CA 1
ATOM 1099 C C . ILE A 1 78 ? -4.045 0.803 2.877 1.00 0.00 75 ILE A C 1
ATOM 1100 O O . ILE A 1 78 ? -4.420 1.885 3.328 1.00 0.00 75 ILE A O 1
ATOM 1116 N N . VAL A 1 79 ? -4.664 0.191 1.874 1.00 0.00 76 VAL A N 1
ATOM 1117 C CA . VAL A 1 79 ? -5.840 0.773 1.238 1.00 0.00 76 VAL A CA 1
ATOM 1118 C C . VAL A 1 79 ? -6.951 1.058 2.246 1.00 0.00 76 VAL A C 1
ATOM 1119 O O . VAL A 1 79 ? -7.631 2.080 2.156 1.00 0.00 76 VAL A O 1
ATOM 1132 N N . ASN A 1 80 ? -7.135 0.155 3.205 1.00 0.00 77 ASN A N 1
ATOM 1133 C CA . ASN A 1 80 ? -8.170 0.326 4.222 1.00 0.00 77 ASN A CA 1
ATOM 1134 C C . ASN A 1 80 ? -7.931 1.587 5.052 1.00 0.00 77 ASN A C 1
ATOM 1135 O O . ASN A 1 80 ? -8.821 2.426 5.192 1.00 0.00 77 ASN A O 1
ATOM 1146 N N . LYS A 1 81 ? -6.730 1.710 5.607 1.00 0.00 78 LYS A N 1
ATOM 1147 C CA . LYS A 1 81 ? -6.376 2.861 6.430 1.00 0.00 78 LYS A CA 1
ATOM 1148 C C . LYS A 1 81 ? -6.266 4.133 5.597 1.00 0.00 78 LYS A C 1
ATOM 1149 O O . LYS A 1 81 ? -6.689 5.206 6.028 1.00 0.00 78 LYS A O 1
ATOM 1168 N N . ALA A 1 82 ? -5.684 4.009 4.412 1.00 0.00 79 ALA A N 1
ATOM 1169 C CA . ALA A 1 82 ? -5.503 5.158 3.529 1.00 0.00 79 ALA A CA 1
ATOM 1170 C C . ALA A 1 82 ? -6.837 5.690 3.014 1.00 0.00 79 ALA A C 1
ATOM 1171 O O . ALA A 1 82 ? -6.974 6.883 2.748 1.00 0.00 79 ALA A O 1
ATOM 1178 N N . GLY A 1 83 ? -7.821 4.805 2.881 1.00 0.00 80 GLY A N 1
ATOM 1179 C CA . GLY A 1 83 ? -9.126 5.228 2.403 1.00 0.00 80 GLY A CA 1
ATOM 1180 C C . GLY A 1 83 ? -9.895 4.111 1.734 1.00 0.00 80 GLY A C 1
ATOM 1181 O O . GLY A 1 83 ? -11.029 3.811 2.105 1.00 0.00 80 GLY A O 1
ATOM 1185 N N . LEU A 1 84 ? -9.272 3.503 0.734 1.00 0.00 81 LEU A N 1
ATOM 1186 C CA . LEU A 1 84 ? -9.888 2.421 -0.016 1.00 0.00 81 LEU A CA 1
ATOM 1187 C C . LEU A 1 84 ? -9.975 1.150 0.827 1.00 0.00 81 LEU A C 1
ATOM 1188 O O . LEU A 1 84 ? -10.502 1.228 1.957 1.00 0.00 81 LEU A O 1
ATOM 1205 N N . GLY A 1 1 ? -21.886 1.318 0.126 1.00 0.00 -3 GLY A N 2
ATOM 1206 C CA . GLY A 1 1 ? -20.569 1.286 -0.568 1.00 0.00 -3 GLY A CA 2
ATOM 1207 C C . GLY A 1 1 ? -19.450 0.794 0.329 1.00 0.00 -3 GLY A C 2
ATOM 1208 O O . GLY A 1 1 ? -19.342 1.212 1.481 1.00 0.00 -3 GLY A O 2
ATOM 1214 N N . SER A 1 2 ? -18.617 -0.096 -0.201 1.00 0.00 -2 SER A N 2
ATOM 1215 C CA . SER A 1 2 ? -17.500 -0.647 0.559 1.00 0.00 -2 SER A CA 2
ATOM 1216 C C . SER A 1 2 ? -16.687 -1.614 -0.296 1.00 0.00 -2 SER A C 2
ATOM 1217 O O . SER A 1 2 ? -15.458 -1.558 -0.316 1.00 0.00 -2 SER A O 2
ATOM 1225 N N . HIS A 1 3 ? -17.384 -2.498 -1.002 1.00 0.00 -1 HIS A N 2
ATOM 1226 C CA . HIS A 1 3 ? -16.730 -3.478 -1.862 1.00 0.00 -1 HIS A CA 2
ATOM 1227 C C . HIS A 1 3 ? -15.923 -2.786 -2.957 1.00 0.00 -1 HIS A C 2
ATOM 1228 O O . HIS A 1 3 ? -14.823 -3.217 -3.299 1.00 0.00 -1 HIS A O 2
ATOM 1243 N N . MET A 1 4 ? -16.485 -1.714 -3.506 1.00 0.00 1 MET A N 2
ATOM 1244 C CA . MET A 1 4 ? -15.828 -0.959 -4.567 1.00 0.00 1 MET A CA 2
ATOM 1245 C C . MET A 1 4 ? -16.384 0.459 -4.645 1.00 0.00 1 MET A C 2
ATOM 1246 O O . MET A 1 4 ? -17.008 0.840 -5.636 1.00 0.00 1 MET A O 2
ATOM 1260 N N . LYS A 1 5 ? -16.159 1.236 -3.587 1.00 0.00 2 LYS A N 2
ATOM 1261 C CA . LYS A 1 5 ? -16.641 2.614 -3.523 1.00 0.00 2 LYS A CA 2
ATOM 1262 C C . LYS A 1 5 ? -16.370 3.352 -4.832 1.00 0.00 2 LYS A C 2
ATOM 1263 O O . LYS A 1 5 ? -17.224 4.085 -5.331 1.00 0.00 2 LYS A O 2
ATOM 1282 N N . MET A 1 6 ? -15.182 3.144 -5.391 1.00 0.00 3 MET A N 2
ATOM 1283 C CA . MET A 1 6 ? -14.810 3.778 -6.649 1.00 0.00 3 MET A CA 2
ATOM 1284 C C . MET A 1 6 ? -14.550 2.732 -7.726 1.00 0.00 3 MET A C 2
ATOM 1285 O O . MET A 1 6 ? -15.073 2.825 -8.836 1.00 0.00 3 MET A O 2
ATOM 1299 N N . GLY A 1 7 ? -13.740 1.732 -7.390 1.00 0.00 4 GLY A N 2
ATOM 1300 C CA . GLY A 1 7 ? -13.430 0.681 -8.340 1.00 0.00 4 GLY A CA 2
ATOM 1301 C C . GLY A 1 7 ? -11.949 0.366 -8.400 1.00 0.00 4 GLY A C 2
ATOM 1302 O O . GLY A 1 7 ? -11.557 -0.801 -8.444 1.00 0.00 4 GLY A O 2
ATOM 1306 N N . VAL A 1 8 ? -11.125 1.409 -8.410 1.00 0.00 5 VAL A N 2
ATOM 1307 C CA . VAL A 1 8 ? -9.678 1.241 -8.474 1.00 0.00 5 VAL A CA 2
ATOM 1308 C C . VAL A 1 8 ? -9.121 0.649 -7.189 1.00 0.00 5 VAL A C 2
ATOM 1309 O O . VAL A 1 8 ? -7.942 0.370 -7.115 1.00 0.00 5 VAL A O 2
ATOM 1322 N N . LYS A 1 9 ? -9.945 0.475 -6.159 1.00 0.00 6 LYS A N 2
ATOM 1323 C CA . LYS A 1 9 ? -9.433 -0.067 -4.905 1.00 0.00 6 LYS A CA 2
ATOM 1324 C C . LYS A 1 9 ? -8.540 -1.262 -5.209 1.00 0.00 6 LYS A C 2
ATOM 1325 O O . LYS A 1 9 ? -7.408 -1.344 -4.733 1.00 0.00 6 LYS A O 2
ATOM 1344 N N . GLU A 1 10 ? -9.037 -2.154 -6.049 1.00 0.00 7 GLU A N 2
ATOM 1345 C CA . GLU A 1 10 ? -8.269 -3.315 -6.469 1.00 0.00 7 GLU A CA 2
ATOM 1346 C C . GLU A 1 10 ? -7.233 -2.928 -7.529 1.00 0.00 7 GLU A C 2
ATOM 1347 O O . GLU A 1 10 ? -6.177 -3.549 -7.625 1.00 0.00 7 GLU A O 2
ATOM 1359 N N . ASP A 1 11 ? -7.554 -1.917 -8.346 1.00 0.00 8 ASP A N 2
ATOM 1360 C CA . ASP A 1 11 ? -6.654 -1.474 -9.416 1.00 0.00 8 ASP A CA 2
ATOM 1361 C C . ASP A 1 11 ? -5.345 -0.882 -8.877 1.00 0.00 8 ASP A C 2
ATOM 1362 O O . ASP A 1 11 ? -4.257 -1.316 -9.257 1.00 0.00 8 ASP A O 2
ATOM 1371 N N . ILE A 1 12 ? -5.454 0.080 -7.965 1.00 0.00 9 ILE A N 2
ATOM 1372 C CA . ILE A 1 12 ? -4.289 0.693 -7.349 1.00 0.00 9 ILE A CA 2
ATOM 1373 C C . ILE A 1 12 ? -3.582 -0.343 -6.491 1.00 0.00 9 ILE A C 2
ATOM 1374 O O . ILE A 1 12 ? -2.367 -0.517 -6.580 1.00 0.00 9 ILE A O 2
ATOM 1390 N N . ARG A 1 13 ? -4.365 -1.064 -5.691 1.00 0.00 10 ARG A N 2
ATOM 1391 C CA . ARG A 1 13 ? -3.823 -2.121 -4.850 1.00 0.00 10 ARG A CA 2
ATOM 1392 C C . ARG A 1 13 ? -3.085 -3.114 -5.731 1.00 0.00 10 ARG A C 2
ATOM 1393 O O . ARG A 1 13 ? -2.129 -3.758 -5.301 1.00 0.00 10 ARG A O 2
ATOM 1414 N N . GLY A 1 14 ? -3.526 -3.207 -6.984 1.00 0.00 11 GLY A N 2
ATOM 1415 C CA . GLY A 1 14 ? -2.882 -4.097 -7.924 1.00 0.00 11 GLY A CA 2
ATOM 1416 C C . GLY A 1 14 ? -1.481 -3.619 -8.205 1.00 0.00 11 GLY A C 2
ATOM 1417 O O . GLY A 1 14 ? -0.531 -4.401 -8.230 1.00 0.00 11 GLY A O 2
ATOM 1421 N N . GLN A 1 15 ? -1.363 -2.310 -8.381 1.00 0.00 12 GLN A N 2
ATOM 1422 C CA . GLN A 1 15 ? -0.081 -1.680 -8.623 1.00 0.00 12 GLN A CA 2
ATOM 1423 C C . GLN A 1 15 ? 0.792 -1.795 -7.379 1.00 0.00 12 GLN A C 2
ATOM 1424 O O . GLN A 1 15 ? 2.013 -1.900 -7.471 1.00 0.00 12 GLN A O 2
ATOM 1438 N N . ILE A 1 16 ? 0.142 -1.772 -6.214 1.00 0.00 13 ILE A N 2
ATOM 1439 C CA . ILE A 1 16 ? 0.837 -1.870 -4.937 1.00 0.00 13 ILE A CA 2
ATOM 1440 C C . ILE A 1 16 ? 1.398 -3.273 -4.732 1.00 0.00 13 ILE A C 2
ATOM 1441 O O . ILE A 1 16 ? 2.535 -3.438 -4.296 1.00 0.00 13 ILE A O 2
ATOM 1457 N N . ILE A 1 17 ? 0.596 -4.282 -5.059 1.00 0.00 14 ILE A N 2
ATOM 1458 C CA . ILE A 1 17 ? 1.020 -5.669 -4.920 1.00 0.00 14 ILE A CA 2
ATOM 1459 C C . ILE A 1 17 ? 2.282 -5.920 -5.740 1.00 0.00 14 ILE A C 2
ATOM 1460 O O . ILE A 1 17 ? 3.297 -6.375 -5.210 1.00 0.00 14 ILE A O 2
ATOM 1476 N N . GLY A 1 18 ? 2.225 -5.593 -7.026 1.00 0.00 15 GLY A N 2
ATOM 1477 C CA . GLY A 1 18 ? 3.385 -5.764 -7.878 1.00 0.00 15 GLY A CA 2
ATOM 1478 C C . GLY A 1 18 ? 4.512 -4.857 -7.434 1.00 0.00 15 GLY A C 2
ATOM 1479 O O . GLY A 1 18 ? 5.684 -5.231 -7.472 1.00 0.00 15 GLY A O 2
ATOM 1483 N N . ALA A 1 19 ? 4.134 -3.662 -6.995 1.00 0.00 16 ALA A N 2
ATOM 1484 C CA . ALA A 1 19 ? 5.086 -2.672 -6.512 1.00 0.00 16 ALA A CA 2
ATOM 1485 C C . ALA A 1 19 ? 5.855 -3.199 -5.304 1.00 0.00 16 ALA A C 2
ATOM 1486 O O . ALA A 1 19 ? 6.993 -2.805 -5.055 1.00 0.00 16 ALA A O 2
ATOM 1493 N N . LEU A 1 20 ? 5.214 -4.090 -4.555 1.00 0.00 17 LEU A N 2
ATOM 1494 C CA . LEU A 1 20 ? 5.809 -4.678 -3.364 1.00 0.00 17 LEU A CA 2
ATOM 1495 C C . LEU A 1 20 ? 6.624 -5.920 -3.708 1.00 0.00 17 LEU A C 2
ATOM 1496 O O . LEU A 1 20 ? 7.591 -6.252 -3.022 1.00 0.00 17 LEU A O 2
ATOM 1512 N N . ALA A 1 21 ? 6.215 -6.606 -4.765 1.00 0.00 18 ALA A N 2
ATOM 1513 C CA . ALA A 1 21 ? 6.896 -7.823 -5.201 1.00 0.00 18 ALA A CA 2
ATOM 1514 C C . ALA A 1 21 ? 8.363 -7.564 -5.536 1.00 0.00 18 ALA A C 2
ATOM 1515 O O . ALA A 1 21 ? 8.712 -7.336 -6.693 1.00 0.00 18 ALA A O 2
ATOM 1522 N N . GLY A 1 22 ? 9.222 -7.604 -4.517 1.00 0.00 19 GLY A N 2
ATOM 1523 C CA . GLY A 1 22 ? 10.641 -7.375 -4.741 1.00 0.00 19 GLY A CA 2
ATOM 1524 C C . GLY A 1 22 ? 11.427 -7.193 -3.455 1.00 0.00 19 GLY A C 2
ATOM 1525 O O . GLY A 1 22 ? 12.581 -7.614 -3.360 1.00 0.00 19 GLY A O 2
ATOM 1529 N N . ALA A 1 23 ? 10.810 -6.549 -2.472 1.00 0.00 20 ALA A N 2
ATOM 1530 C CA . ALA A 1 23 ? 11.457 -6.285 -1.187 1.00 0.00 20 ALA A CA 2
ATOM 1531 C C . ALA A 1 23 ? 12.027 -7.547 -0.564 1.00 0.00 20 ALA A C 2
ATOM 1532 O O . ALA A 1 23 ? 11.990 -8.623 -1.161 1.00 0.00 20 ALA A O 2
ATOM 1539 N N . ASP A 1 24 ? 12.521 -7.399 0.661 1.00 0.00 21 ASP A N 2
ATOM 1540 C CA . ASP A 1 24 ? 13.065 -8.515 1.420 1.00 0.00 21 ASP A CA 2
ATOM 1541 C C . ASP A 1 24 ? 11.953 -9.549 1.598 1.00 0.00 21 ASP A C 2
ATOM 1542 O O . ASP A 1 24 ? 11.400 -10.021 0.604 1.00 0.00 21 ASP A O 2
ATOM 1551 N N . PHE A 1 25 ? 11.559 -9.871 2.832 1.00 0.00 22 PHE A N 2
ATOM 1552 C CA . PHE A 1 25 ? 10.446 -10.793 3.005 1.00 0.00 22 PHE A CA 2
ATOM 1553 C C . PHE A 1 25 ? 9.260 -10.162 2.295 1.00 0.00 22 PHE A C 2
ATOM 1554 O O . PHE A 1 25 ? 9.365 -9.026 1.836 1.00 0.00 22 PHE A O 2
ATOM 1571 N N . PRO A 1 26 ? 8.121 -10.838 2.186 1.00 0.00 23 PRO A N 2
ATOM 1572 C CA . PRO A 1 26 ? 6.963 -10.252 1.523 1.00 0.00 23 PRO A CA 2
ATOM 1573 C C . PRO A 1 26 ? 6.444 -9.004 2.254 1.00 0.00 23 PRO A C 2
ATOM 1574 O O . PRO A 1 26 ? 5.333 -9.023 2.778 1.00 0.00 23 PRO A O 2
ATOM 1585 N N . ILE A 1 27 ? 7.260 -7.923 2.259 1.00 0.00 24 ILE A N 2
ATOM 1586 C CA . ILE A 1 27 ? 6.907 -6.626 2.882 1.00 0.00 24 ILE A CA 2
ATOM 1587 C C . ILE A 1 27 ? 7.690 -6.286 4.160 1.00 0.00 24 ILE A C 2
ATOM 1588 O O . ILE A 1 27 ? 7.098 -6.061 5.215 1.00 0.00 24 ILE A O 2
ATOM 1604 N N . ASN A 1 28 ? 9.011 -6.203 4.052 1.00 0.00 25 ASN A N 2
ATOM 1605 C CA . ASN A 1 28 ? 9.864 -5.847 5.197 1.00 0.00 25 ASN A CA 2
ATOM 1606 C C . ASN A 1 28 ? 9.579 -4.441 5.702 1.00 0.00 25 ASN A C 2
ATOM 1607 O O . ASN A 1 28 ? 10.428 -3.559 5.584 1.00 0.00 25 ASN A O 2
ATOM 1618 N N . SER A 1 29 ? 8.395 -4.217 6.255 1.00 0.00 26 SER A N 2
ATOM 1619 C CA . SER A 1 29 ? 8.042 -2.895 6.745 1.00 0.00 26 SER A CA 2
ATOM 1620 C C . SER A 1 29 ? 8.186 -1.887 5.613 1.00 0.00 26 SER A C 2
ATOM 1621 O O . SER A 1 29 ? 8.948 -2.102 4.671 1.00 0.00 26 SER A O 2
ATOM 1629 N N . PRO A 1 30 ? 7.445 -0.786 5.659 1.00 0.00 27 PRO A N 2
ATOM 1630 C CA . PRO A 1 30 ? 7.504 0.213 4.607 1.00 0.00 27 PRO A CA 2
ATOM 1631 C C . PRO A 1 30 ? 8.921 0.587 4.218 1.00 0.00 27 PRO A C 2
ATOM 1632 O O . PRO A 1 30 ? 9.186 0.879 3.061 1.00 0.00 27 PRO A O 2
ATOM 1643 N N . GLU A 1 31 ? 9.835 0.565 5.168 1.00 0.00 28 GLU A N 2
ATOM 1644 C CA . GLU A 1 31 ? 11.218 0.900 4.868 1.00 0.00 28 GLU A CA 2
ATOM 1645 C C . GLU A 1 31 ? 11.732 0.050 3.703 1.00 0.00 28 GLU A C 2
ATOM 1646 O O . GLU A 1 31 ? 12.175 0.570 2.676 1.00 0.00 28 GLU A O 2
ATOM 1658 N N . GLU A 1 32 ? 11.665 -1.262 3.875 1.00 0.00 29 GLU A N 2
ATOM 1659 C CA . GLU A 1 32 ? 12.123 -2.196 2.862 1.00 0.00 29 GLU A CA 2
ATOM 1660 C C . GLU A 1 32 ? 11.154 -2.330 1.702 1.00 0.00 29 GLU A C 2
ATOM 1661 O O . GLU A 1 32 ? 11.527 -2.127 0.550 1.00 0.00 29 GLU A O 2
ATOM 1673 N N . LEU A 1 33 ? 9.912 -2.709 2.003 1.00 0.00 30 LEU A N 2
ATOM 1674 C CA . LEU A 1 33 ? 8.914 -2.899 0.960 1.00 0.00 30 LEU A CA 2
ATOM 1675 C C . LEU A 1 33 ? 8.891 -1.675 0.049 1.00 0.00 30 LEU A C 2
ATOM 1676 O O . LEU A 1 33 ? 8.877 -1.805 -1.177 1.00 0.00 30 LEU A O 2
ATOM 1692 N N . MET A 1 34 ? 8.958 -0.485 0.645 1.00 0.00 31 MET A N 2
ATOM 1693 C CA . MET A 1 34 ? 9.012 0.736 -0.144 1.00 0.00 31 MET A CA 2
ATOM 1694 C C . MET A 1 34 ? 10.346 0.805 -0.865 1.00 0.00 31 MET A C 2
ATOM 1695 O O . MET A 1 34 ? 10.443 1.373 -1.953 1.00 0.00 31 MET A O 2
ATOM 1709 N N . ALA A 1 35 ? 11.382 0.218 -0.258 1.00 0.00 32 ALA A N 2
ATOM 1710 C CA . ALA A 1 35 ? 12.699 0.227 -0.874 1.00 0.00 32 ALA A CA 2
ATOM 1711 C C . ALA A 1 35 ? 12.713 -0.622 -2.140 1.00 0.00 32 ALA A C 2
ATOM 1712 O O . ALA A 1 35 ? 13.460 -0.345 -3.078 1.00 0.00 32 ALA A O 2
ATOM 1719 N N . ALA A 1 36 ? 11.889 -1.664 -2.152 1.00 0.00 33 ALA A N 2
ATOM 1720 C CA . ALA A 1 36 ? 11.807 -2.565 -3.293 1.00 0.00 33 ALA A CA 2
ATOM 1721 C C . ALA A 1 36 ? 11.068 -1.937 -4.467 1.00 0.00 33 ALA A C 2
ATOM 1722 O O . ALA A 1 36 ? 11.436 -2.149 -5.623 1.00 0.00 33 ALA A O 2
ATOM 1729 N N . LEU A 1 37 ? 10.012 -1.185 -4.164 1.00 0.00 34 LEU A N 2
ATOM 1730 C CA . LEU A 1 37 ? 9.197 -0.539 -5.197 1.00 0.00 34 LEU A CA 2
ATOM 1731 C C . LEU A 1 37 ? 10.035 -0.087 -6.399 1.00 0.00 34 LEU A C 2
ATOM 1732 O O . LEU A 1 37 ? 11.156 0.396 -6.244 1.00 0.00 34 LEU A O 2
ATOM 1748 N N . PRO A 1 38 ? 9.491 -0.266 -7.620 1.00 0.00 35 PRO A N 2
ATOM 1749 C CA . PRO A 1 38 ? 10.178 0.095 -8.870 1.00 0.00 35 PRO A CA 2
ATOM 1750 C C . PRO A 1 38 ? 10.786 1.494 -8.840 1.00 0.00 35 PRO A C 2
ATOM 1751 O O . PRO A 1 38 ? 11.841 1.734 -9.427 1.00 0.00 35 PRO A O 2
ATOM 1762 N N . ASN A 1 39 ? 10.112 2.410 -8.163 1.00 0.00 36 ASN A N 2
ATOM 1763 C CA . ASN A 1 39 ? 10.577 3.788 -8.064 1.00 0.00 36 ASN A CA 2
ATOM 1764 C C . ASN A 1 39 ? 11.797 3.899 -7.149 1.00 0.00 36 ASN A C 2
ATOM 1765 O O . ASN A 1 39 ? 12.604 4.816 -7.289 1.00 0.00 36 ASN A O 2
ATOM 1776 N N . GLY A 1 40 ? 11.928 2.959 -6.219 1.00 0.00 37 GLY A N 2
ATOM 1777 C CA . GLY A 1 40 ? 13.055 2.973 -5.303 1.00 0.00 37 GLY A CA 2
ATOM 1778 C C . GLY A 1 40 ? 12.646 3.304 -3.879 1.00 0.00 37 GLY A C 2
ATOM 1779 O O . GLY A 1 40 ? 12.620 2.421 -3.023 1.00 0.00 37 GLY A O 2
ATOM 1783 N N . PRO A 1 41 ? 12.308 4.574 -3.589 1.00 0.00 38 PRO A N 2
ATOM 1784 C CA . PRO A 1 41 ? 11.890 4.985 -2.250 1.00 0.00 38 PRO A CA 2
ATOM 1785 C C . PRO A 1 41 ? 10.469 4.531 -1.944 1.00 0.00 38 PRO A C 2
ATOM 1786 O O . PRO A 1 41 ? 10.184 4.060 -0.849 1.00 0.00 38 PRO A O 2
ATOM 1797 N N . ASP A 1 42 ? 9.588 4.681 -2.931 1.00 0.00 39 ASP A N 2
ATOM 1798 C CA . ASP A 1 42 ? 8.195 4.293 -2.805 1.00 0.00 39 ASP A CA 2
ATOM 1799 C C . ASP A 1 42 ? 7.362 4.835 -3.963 1.00 0.00 39 ASP A C 2
ATOM 1800 O O . ASP A 1 42 ? 6.775 5.913 -3.867 1.00 0.00 39 ASP A O 2
ATOM 1809 N N . THR A 1 43 ? 7.313 4.079 -5.058 1.00 0.00 40 THR A N 2
ATOM 1810 C CA . THR A 1 43 ? 6.552 4.480 -6.237 1.00 0.00 40 THR A CA 2
ATOM 1811 C C . THR A 1 43 ? 5.102 4.782 -5.880 1.00 0.00 40 THR A C 2
ATOM 1812 O O . THR A 1 43 ? 4.462 4.024 -5.151 1.00 0.00 40 THR A O 2
ATOM 1823 N N . THR A 1 44 ? 4.584 5.889 -6.400 1.00 0.00 41 THR A N 2
ATOM 1824 C CA . THR A 1 44 ? 3.206 6.275 -6.131 1.00 0.00 41 THR A CA 2
ATOM 1825 C C . THR A 1 44 ? 2.249 5.618 -7.120 1.00 0.00 41 THR A C 2
ATOM 1826 O O . THR A 1 44 ? 2.321 5.867 -8.324 1.00 0.00 41 THR A O 2
ATOM 1837 N N . CYS A 1 45 ? 1.339 4.795 -6.608 1.00 0.00 42 CYS A N 2
ATOM 1838 C CA . CYS A 1 45 ? 0.354 4.126 -7.451 1.00 0.00 42 CYS A CA 2
ATOM 1839 C C . CYS A 1 45 ? -0.921 4.960 -7.516 1.00 0.00 42 CYS A C 2
ATOM 1840 O O . CYS A 1 45 ? -2.029 4.442 -7.379 1.00 0.00 42 CYS A O 2
ATOM 1848 N N . LYS A 1 46 ? -0.747 6.264 -7.706 1.00 0.00 43 LYS A N 2
ATOM 1849 C CA . LYS A 1 46 ? -1.867 7.193 -7.768 1.00 0.00 43 LYS A CA 2
ATOM 1850 C C . LYS A 1 46 ? -2.610 7.107 -9.093 1.00 0.00 43 LYS A C 2
ATOM 1851 O O . LYS A 1 46 ? -2.020 7.258 -10.163 1.00 0.00 43 LYS A O 2
ATOM 1870 N N . SER A 1 47 ? -3.919 6.898 -9.007 1.00 0.00 44 SER A N 2
ATOM 1871 C CA . SER A 1 47 ? -4.762 6.832 -10.190 1.00 0.00 44 SER A CA 2
ATOM 1872 C C . SER A 1 47 ? -5.525 8.142 -10.333 1.00 0.00 44 SER A C 2
ATOM 1873 O O . SER A 1 47 ? -6.297 8.516 -9.451 1.00 0.00 44 SER A O 2
ATOM 1881 N N . GLY A 1 48 ? -5.296 8.847 -11.434 1.00 0.00 45 GLY A N 2
ATOM 1882 C CA . GLY A 1 48 ? -5.965 10.116 -11.637 1.00 0.00 45 GLY A CA 2
ATOM 1883 C C . GLY A 1 48 ? -5.593 11.126 -10.567 1.00 0.00 45 GLY A C 2
ATOM 1884 O O . GLY A 1 48 ? -4.411 11.348 -10.300 1.00 0.00 45 GLY A O 2
ATOM 1888 N N . ASP A 1 49 ? -6.599 11.737 -9.952 1.00 0.00 46 ASP A N 2
ATOM 1889 C CA . ASP A 1 49 ? -6.371 12.726 -8.903 1.00 0.00 46 ASP A CA 2
ATOM 1890 C C . ASP A 1 49 ? -5.971 12.064 -7.584 1.00 0.00 46 ASP A C 2
ATOM 1891 O O . ASP A 1 49 ? -5.127 12.577 -6.850 1.00 0.00 46 ASP A O 2
ATOM 1900 N N . VAL A 1 50 ? -6.596 10.928 -7.283 1.00 0.00 47 VAL A N 2
ATOM 1901 C CA . VAL A 1 50 ? -6.324 10.199 -6.047 1.00 0.00 47 VAL A CA 2
ATOM 1902 C C . VAL A 1 50 ? -4.905 9.631 -6.031 1.00 0.00 47 VAL A C 2
ATOM 1903 O O . VAL A 1 50 ? -4.403 9.163 -7.052 1.00 0.00 47 VAL A O 2
ATOM 1916 N N . GLU A 1 51 ? -4.263 9.674 -4.863 1.00 0.00 48 GLU A N 2
ATOM 1917 C CA . GLU A 1 51 ? -2.906 9.161 -4.718 1.00 0.00 48 GLU A CA 2
ATOM 1918 C C . GLU A 1 51 ? -2.786 8.264 -3.489 1.00 0.00 48 GLU A C 2
ATOM 1919 O O . GLU A 1 51 ? -3.205 8.637 -2.394 1.00 0.00 48 GLU A O 2
ATOM 1931 N N . LEU A 1 52 ? -2.202 7.084 -3.681 1.00 0.00 49 LEU A N 2
ATOM 1932 C CA . LEU A 1 52 ? -2.011 6.129 -2.593 1.00 0.00 49 LEU A CA 2
ATOM 1933 C C . LEU A 1 52 ? -0.659 5.440 -2.719 1.00 0.00 49 LEU A C 2
ATOM 1934 O O . LEU A 1 52 ? -0.237 5.075 -3.817 1.00 0.00 49 LEU A O 2
ATOM 1950 N N . LYS A 1 53 ? 0.019 5.269 -1.591 1.00 0.00 50 LYS A N 2
ATOM 1951 C CA . LYS A 1 53 ? 1.327 4.630 -1.577 1.00 0.00 50 LYS A CA 2
ATOM 1952 C C . LYS A 1 53 ? 1.828 4.453 -0.151 1.00 0.00 50 LYS A C 2
ATOM 1953 O O . LYS A 1 53 ? 1.445 5.196 0.748 1.00 0.00 50 LYS A O 2
ATOM 1972 N N . ALA A 1 54 ? 2.680 3.457 0.049 1.00 0.00 51 ALA A N 2
ATOM 1973 C CA . ALA A 1 54 ? 3.231 3.170 1.370 1.00 0.00 51 ALA A CA 2
ATOM 1974 C C . ALA A 1 54 ? 3.747 4.436 2.052 1.00 0.00 51 ALA A C 2
ATOM 1975 O O . ALA A 1 54 ? 3.767 4.527 3.277 1.00 0.00 51 ALA A O 2
ATOM 1982 N N . SER A 1 55 ? 4.170 5.409 1.261 1.00 0.00 52 SER A N 2
ATOM 1983 C CA . SER A 1 55 ? 4.680 6.657 1.814 1.00 0.00 52 SER A CA 2
ATOM 1984 C C . SER A 1 55 ? 3.557 7.491 2.432 1.00 0.00 52 SER A C 2
ATOM 1985 O O . SER A 1 55 ? 3.626 7.868 3.601 1.00 0.00 52 SER A O 2
ATOM 1993 N N . ASP A 1 56 ? 2.530 7.779 1.638 1.00 0.00 53 ASP A N 2
ATOM 1994 C CA . ASP A 1 56 ? 1.397 8.575 2.102 1.00 0.00 53 ASP A CA 2
ATOM 1995 C C . ASP A 1 56 ? 0.507 7.798 3.071 1.00 0.00 53 ASP A C 2
ATOM 1996 O O . ASP A 1 56 ? 0.225 8.262 4.172 1.00 0.00 53 ASP A O 2
ATOM 2005 N N . ALA A 1 57 ? 0.051 6.625 2.642 1.00 0.00 54 ALA A N 2
ATOM 2006 C CA . ALA A 1 57 ? -0.828 5.793 3.459 1.00 0.00 54 ALA A CA 2
ATOM 2007 C C . ALA A 1 57 ? -0.056 4.951 4.473 1.00 0.00 54 ALA A C 2
ATOM 2008 O O . ALA A 1 57 ? -0.470 4.824 5.625 1.00 0.00 54 ALA A O 2
ATOM 2015 N N . GLY A 1 58 ? 1.057 4.363 4.037 1.00 0.00 55 GLY A N 2
ATOM 2016 C CA . GLY A 1 58 ? 1.856 3.525 4.924 1.00 0.00 55 GLY A CA 2
ATOM 2017 C C . GLY A 1 58 ? 2.072 4.133 6.300 1.00 0.00 55 GLY A C 2
ATOM 2018 O O . GLY A 1 58 ? 2.288 3.411 7.272 1.00 0.00 55 GLY A O 2
ATOM 2022 N N . GLN A 1 59 ? 2.015 5.463 6.385 1.00 0.00 56 GLN A N 2
ATOM 2023 C CA . GLN A 1 59 ? 2.205 6.168 7.655 1.00 0.00 56 GLN A CA 2
ATOM 2024 C C . GLN A 1 59 ? 1.491 5.461 8.801 1.00 0.00 56 GLN A C 2
ATOM 2025 O O . GLN A 1 59 ? 1.975 5.434 9.932 1.00 0.00 56 GLN A O 2
ATOM 2039 N N . VAL A 1 60 ? 0.325 4.912 8.497 1.00 0.00 57 VAL A N 2
ATOM 2040 C CA . VAL A 1 60 ? -0.487 4.225 9.488 1.00 0.00 57 VAL A CA 2
ATOM 2041 C C . VAL A 1 60 ? 0.190 2.959 10.009 1.00 0.00 57 VAL A C 2
ATOM 2042 O O . VAL A 1 60 ? 0.031 2.603 11.177 1.00 0.00 57 VAL A O 2
ATOM 2055 N N . LEU A 1 61 ? 0.949 2.281 9.151 1.00 0.00 58 LEU A N 2
ATOM 2056 C CA . LEU A 1 61 ? 1.643 1.063 9.559 1.00 0.00 58 LEU A CA 2
ATOM 2057 C C . LEU A 1 61 ? 2.760 1.397 10.548 1.00 0.00 58 LEU A C 2
ATOM 2058 O O . LEU A 1 61 ? 3.679 2.149 10.227 1.00 0.00 58 LEU A O 2
ATOM 2074 N N . THR A 1 62 ? 2.669 0.837 11.750 1.00 0.00 59 THR A N 2
ATOM 2075 C CA . THR A 1 62 ? 3.666 1.080 12.789 1.00 0.00 59 THR A CA 2
ATOM 2076 C C . THR A 1 62 ? 4.858 0.133 12.661 1.00 0.00 59 THR A C 2
ATOM 2077 O O . THR A 1 62 ? 4.945 -0.650 11.716 1.00 0.00 59 THR A O 2
ATOM 2088 N N . ALA A 1 63 ? 5.776 0.214 13.624 1.00 0.00 60 ALA A N 2
ATOM 2089 C CA . ALA A 1 63 ? 6.967 -0.631 13.632 1.00 0.00 60 ALA A CA 2
ATOM 2090 C C . ALA A 1 63 ? 6.605 -2.096 13.847 1.00 0.00 60 ALA A C 2
ATOM 2091 O O . ALA A 1 63 ? 7.139 -2.979 13.176 1.00 0.00 60 ALA A O 2
ATOM 2098 N N . ASP A 1 64 ? 5.692 -2.351 14.782 1.00 0.00 61 ASP A N 2
ATOM 2099 C CA . ASP A 1 64 ? 5.256 -3.703 15.080 1.00 0.00 61 ASP A CA 2
ATOM 2100 C C . ASP A 1 64 ? 4.841 -4.432 13.806 1.00 0.00 61 ASP A C 2
ATOM 2101 O O . ASP A 1 64 ? 4.913 -5.658 13.727 1.00 0.00 61 ASP A O 2
ATOM 2110 N N . ASP A 1 65 ? 4.413 -3.662 12.808 1.00 0.00 62 ASP A N 2
ATOM 2111 C CA . ASP A 1 65 ? 3.993 -4.215 11.525 1.00 0.00 62 ASP A CA 2
ATOM 2112 C C . ASP A 1 65 ? 5.186 -4.699 10.700 1.00 0.00 62 ASP A C 2
ATOM 2113 O O . ASP A 1 65 ? 5.018 -5.114 9.553 1.00 0.00 62 ASP A O 2
ATOM 2122 N N . PHE A 1 66 ? 6.394 -4.628 11.271 1.00 0.00 63 PHE A N 2
ATOM 2123 C CA . PHE A 1 66 ? 7.601 -5.044 10.560 1.00 0.00 63 PHE A CA 2
ATOM 2124 C C . PHE A 1 66 ? 7.369 -6.345 9.795 1.00 0.00 63 PHE A C 2
ATOM 2125 O O . PHE A 1 66 ? 7.630 -6.412 8.601 1.00 0.00 63 PHE A O 2
ATOM 2142 N N . PRO A 1 67 ? 6.859 -7.390 10.474 1.00 0.00 64 PRO A N 2
ATOM 2143 C CA . PRO A 1 67 ? 6.569 -8.679 9.856 1.00 0.00 64 PRO A CA 2
ATOM 2144 C C . PRO A 1 67 ? 5.148 -8.720 9.309 1.00 0.00 64 PRO A C 2
ATOM 2145 O O . PRO A 1 67 ? 4.245 -9.278 9.933 1.00 0.00 64 PRO A O 2
ATOM 2156 N N . PHE A 1 68 ? 4.955 -8.101 8.154 1.00 0.00 65 PHE A N 2
ATOM 2157 C CA . PHE A 1 68 ? 3.645 -8.031 7.530 1.00 0.00 65 PHE A CA 2
ATOM 2158 C C . PHE A 1 68 ? 3.259 -9.342 6.855 1.00 0.00 65 PHE A C 2
ATOM 2159 O O . PHE A 1 68 ? 4.093 -10.025 6.263 1.00 0.00 65 PHE A O 2
ATOM 2176 N N . LYS A 1 69 ? 1.975 -9.674 6.950 1.00 0.00 66 LYS A N 2
ATOM 2177 C CA . LYS A 1 69 ? 1.440 -10.891 6.355 1.00 0.00 66 LYS A CA 2
ATOM 2178 C C . LYS A 1 69 ? 1.433 -10.801 4.827 1.00 0.00 66 LYS A C 2
ATOM 2179 O O . LYS A 1 69 ? 0.378 -10.798 4.177 1.00 0.00 66 LYS A O 2
ATOM 2198 N N . SER A 1 70 ? 2.625 -10.736 4.258 1.00 0.00 67 SER A N 2
ATOM 2199 C CA . SER A 1 70 ? 2.782 -10.667 2.817 1.00 0.00 67 SER A CA 2
ATOM 2200 C C . SER A 1 70 ? 2.182 -9.397 2.221 1.00 0.00 67 SER A C 2
ATOM 2201 O O . SER A 1 70 ? 1.338 -8.741 2.830 1.00 0.00 67 SER A O 2
ATOM 2209 N N . ALA A 1 71 ? 2.639 -9.068 1.015 1.00 0.00 68 ALA A N 2
ATOM 2210 C CA . ALA A 1 71 ? 2.180 -7.887 0.293 1.00 0.00 68 ALA A CA 2
ATOM 2211 C C . ALA A 1 71 ? 0.660 -7.831 0.201 1.00 0.00 68 ALA A C 2
ATOM 2212 O O . ALA A 1 71 ? 0.079 -6.750 0.108 1.00 0.00 68 ALA A O 2
ATOM 2219 N N . GLU A 1 72 ? 0.019 -8.990 0.234 1.00 0.00 69 GLU A N 2
ATOM 2220 C CA . GLU A 1 72 ? -1.434 -9.049 0.163 1.00 0.00 69 GLU A CA 2
ATOM 2221 C C . GLU A 1 72 ? -2.037 -8.402 1.398 1.00 0.00 69 GLU A C 2
ATOM 2222 O O . GLU A 1 72 ? -3.044 -7.697 1.319 1.00 0.00 69 GLU A O 2
ATOM 2234 N N . GLU A 1 73 ? -1.400 -8.635 2.539 1.00 0.00 70 GLU A N 2
ATOM 2235 C CA . GLU A 1 73 ? -1.847 -8.074 3.793 1.00 0.00 70 GLU A CA 2
ATOM 2236 C C . GLU A 1 73 ? -1.664 -6.564 3.809 1.00 0.00 70 GLU A C 2
ATOM 2237 O O . GLU A 1 73 ? -2.558 -5.817 4.207 1.00 0.00 70 GLU A O 2
ATOM 2249 N N . VAL A 1 74 ? -0.491 -6.131 3.381 1.00 0.00 71 VAL A N 2
ATOM 2250 C CA . VAL A 1 74 ? -0.158 -4.713 3.348 1.00 0.00 71 VAL A CA 2
ATOM 2251 C C . VAL A 1 74 ? -1.033 -3.958 2.362 1.00 0.00 71 VAL A C 2
ATOM 2252 O O . VAL A 1 74 ? -1.520 -2.871 2.660 1.00 0.00 71 VAL A O 2
ATOM 2265 N N . ALA A 1 75 ? -1.243 -4.539 1.188 1.00 0.00 72 ALA A N 2
ATOM 2266 C CA . ALA A 1 75 ? -2.075 -3.905 0.179 1.00 0.00 72 ALA A CA 2
ATOM 2267 C C . ALA A 1 75 ? -3.457 -3.610 0.745 1.00 0.00 72 ALA A C 2
ATOM 2268 O O . ALA A 1 75 ? -3.992 -2.515 0.572 1.00 0.00 72 ALA A O 2
ATOM 2275 N N . ASP A 1 76 ? -4.018 -4.596 1.436 1.00 0.00 73 ASP A N 2
ATOM 2276 C CA . ASP A 1 76 ? -5.334 -4.458 2.048 1.00 0.00 73 ASP A CA 2
ATOM 2277 C C . ASP A 1 76 ? -5.291 -3.495 3.233 1.00 0.00 73 ASP A C 2
ATOM 2278 O O . ASP A 1 76 ? -6.208 -2.703 3.435 1.00 0.00 73 ASP A O 2
ATOM 2287 N N . THR A 1 77 ? -4.226 -3.584 4.021 1.00 0.00 74 THR A N 2
ATOM 2288 C CA . THR A 1 77 ? -4.065 -2.735 5.199 1.00 0.00 74 THR A CA 2
ATOM 2289 C C . THR A 1 77 ? -3.969 -1.254 4.831 1.00 0.00 74 THR A C 2
ATOM 2290 O O . THR A 1 77 ? -4.663 -0.417 5.410 1.00 0.00 74 THR A O 2
ATOM 2301 N N . ILE A 1 78 ? -3.096 -0.934 3.882 1.00 0.00 75 ILE A N 2
ATOM 2302 C CA . ILE A 1 78 ? -2.898 0.446 3.456 1.00 0.00 75 ILE A CA 2
ATOM 2303 C C . ILE A 1 78 ? -4.177 1.047 2.875 1.00 0.00 75 ILE A C 2
ATOM 2304 O O . ILE A 1 78 ? -4.610 2.120 3.292 1.00 0.00 75 ILE A O 2
ATOM 2320 N N . VAL A 1 79 ? -4.773 0.357 1.910 1.00 0.00 76 VAL A N 2
ATOM 2321 C CA . VAL A 1 79 ? -5.995 0.839 1.275 1.00 0.00 76 VAL A CA 2
ATOM 2322 C C . VAL A 1 79 ? -7.124 1.043 2.284 1.00 0.00 76 VAL A C 2
ATOM 2323 O O . VAL A 1 79 ? -7.891 2.000 2.177 1.00 0.00 76 VAL A O 2
ATOM 2336 N N . ASN A 1 80 ? -7.228 0.144 3.257 1.00 0.00 77 ASN A N 2
ATOM 2337 C CA . ASN A 1 80 ? -8.276 0.242 4.272 1.00 0.00 77 ASN A CA 2
ATOM 2338 C C . ASN A 1 80 ? -8.144 1.521 5.098 1.00 0.00 77 ASN A C 2
ATOM 2339 O O . ASN A 1 80 ? -9.078 2.319 5.176 1.00 0.00 77 ASN A O 2
ATOM 2350 N N . LYS A 1 81 ? -6.985 1.706 5.719 1.00 0.00 78 LYS A N 2
ATOM 2351 C CA . LYS A 1 81 ? -6.734 2.880 6.547 1.00 0.00 78 LYS A CA 2
ATOM 2352 C C . LYS A 1 81 ? -6.629 4.149 5.710 1.00 0.00 78 LYS A C 2
ATOM 2353 O O . LYS A 1 81 ? -7.092 5.214 6.119 1.00 0.00 78 LYS A O 2
ATOM 2372 N N . ALA A 1 82 ? -5.998 4.033 4.551 1.00 0.00 79 ALA A N 2
ATOM 2373 C CA . ALA A 1 82 ? -5.807 5.181 3.670 1.00 0.00 79 ALA A CA 2
ATOM 2374 C C . ALA A 1 82 ? -7.129 5.692 3.101 1.00 0.00 79 ALA A C 2
ATOM 2375 O O . ALA A 1 82 ? -7.269 6.884 2.829 1.00 0.00 79 ALA A O 2
ATOM 2382 N N . GLY A 1 83 ? -8.099 4.799 2.928 1.00 0.00 80 GLY A N 2
ATOM 2383 C CA . GLY A 1 83 ? -9.385 5.217 2.398 1.00 0.00 80 GLY A CA 2
ATOM 2384 C C . GLY A 1 83 ? -10.134 4.104 1.698 1.00 0.00 80 GLY A C 2
ATOM 2385 O O . GLY A 1 83 ? -11.281 3.806 2.030 1.00 0.00 80 GLY A O 2
ATOM 2389 N N . LEU A 1 84 ? -9.483 3.508 0.713 1.00 0.00 81 LEU A N 2
ATOM 2390 C CA . LEU A 1 84 ? -10.078 2.436 -0.070 1.00 0.00 81 LEU A CA 2
ATOM 2391 C C . LEU A 1 84 ? -10.287 1.182 0.774 1.00 0.00 81 LEU A C 2
ATOM 2392 O O . LEU A 1 84 ? -11.389 1.031 1.343 1.00 0.00 81 LEU A O 2
ATOM 2409 N N . GLY A 1 1 ? -13.143 17.579 -1.604 1.00 0.00 -3 GLY A N 3
ATOM 2410 C CA . GLY A 1 1 ? -11.860 17.048 -1.066 1.00 0.00 -3 GLY A CA 3
ATOM 2411 C C . GLY A 1 1 ? -11.906 15.552 -0.816 1.00 0.00 -3 GLY A C 3
ATOM 2412 O O . GLY A 1 1 ? -10.982 14.826 -1.182 1.00 0.00 -3 GLY A O 3
ATOM 2418 N N . SER A 1 2 ? -12.985 15.093 -0.190 1.00 0.00 -2 SER A N 3
ATOM 2419 C CA . SER A 1 2 ? -13.147 13.674 0.108 1.00 0.00 -2 SER A CA 3
ATOM 2420 C C . SER A 1 2 ? -13.151 12.845 -1.173 1.00 0.00 -2 SER A C 3
ATOM 2421 O O . SER A 1 2 ? -12.477 11.819 -1.260 1.00 0.00 -2 SER A O 3
ATOM 2429 N N . HIS A 1 3 ? -13.911 13.301 -2.163 1.00 0.00 -1 HIS A N 3
ATOM 2430 C CA . HIS A 1 3 ? -14.004 12.606 -3.442 1.00 0.00 -1 HIS A CA 3
ATOM 2431 C C . HIS A 1 3 ? -14.603 11.213 -3.269 1.00 0.00 -1 HIS A C 3
ATOM 2432 O O . HIS A 1 3 ? -14.223 10.469 -2.364 1.00 0.00 -1 HIS A O 3
ATOM 2447 N N . MET A 1 4 ? -15.542 10.866 -4.144 1.00 0.00 1 MET A N 3
ATOM 2448 C CA . MET A 1 4 ? -16.194 9.563 -4.093 1.00 0.00 1 MET A CA 3
ATOM 2449 C C . MET A 1 4 ? -15.177 8.439 -4.265 1.00 0.00 1 MET A C 3
ATOM 2450 O O . MET A 1 4 ? -14.239 8.555 -5.055 1.00 0.00 1 MET A O 3
ATOM 2464 N N . LYS A 1 5 ? -15.366 7.354 -3.521 1.00 0.00 2 LYS A N 3
ATOM 2465 C CA . LYS A 1 5 ? -14.463 6.213 -3.596 1.00 0.00 2 LYS A CA 3
ATOM 2466 C C . LYS A 1 5 ? -14.446 5.636 -5.005 1.00 0.00 2 LYS A C 3
ATOM 2467 O O . LYS A 1 5 ? -15.487 5.266 -5.549 1.00 0.00 2 LYS A O 3
ATOM 2486 N N . MET A 1 6 ? -13.259 5.571 -5.594 1.00 0.00 3 MET A N 3
ATOM 2487 C CA . MET A 1 6 ? -13.107 5.048 -6.945 1.00 0.00 3 MET A CA 3
ATOM 2488 C C . MET A 1 6 ? -12.945 3.531 -6.941 1.00 0.00 3 MET A C 3
ATOM 2489 O O . MET A 1 6 ? -12.315 2.965 -6.047 1.00 0.00 3 MET A O 3
ATOM 2503 N N . GLY A 1 7 ? -13.507 2.881 -7.956 1.00 0.00 4 GLY A N 3
ATOM 2504 C CA . GLY A 1 7 ? -13.407 1.435 -8.066 1.00 0.00 4 GLY A CA 3
ATOM 2505 C C . GLY A 1 7 ? -11.967 0.954 -8.104 1.00 0.00 4 GLY A C 3
ATOM 2506 O O . GLY A 1 7 ? -11.692 -0.222 -7.868 1.00 0.00 4 GLY A O 3
ATOM 2510 N N . VAL A 1 8 ? -11.048 1.869 -8.407 1.00 0.00 5 VAL A N 3
ATOM 2511 C CA . VAL A 1 8 ? -9.626 1.549 -8.484 1.00 0.00 5 VAL A CA 3
ATOM 2512 C C . VAL A 1 8 ? -9.106 0.923 -7.195 1.00 0.00 5 VAL A C 3
ATOM 2513 O O . VAL A 1 8 ? -7.960 0.537 -7.138 1.00 0.00 5 VAL A O 3
ATOM 2526 N N . LYS A 1 9 ? -9.920 0.843 -6.144 1.00 0.00 6 LYS A N 3
ATOM 2527 C CA . LYS A 1 9 ? -9.433 0.279 -4.889 1.00 0.00 6 LYS A CA 3
ATOM 2528 C C . LYS A 1 9 ? -8.636 -0.986 -5.178 1.00 0.00 6 LYS A C 3
ATOM 2529 O O . LYS A 1 9 ? -7.540 -1.175 -4.654 1.00 0.00 6 LYS A O 3
ATOM 2548 N N . GLU A 1 10 ? -9.169 -1.818 -6.057 1.00 0.00 7 GLU A N 3
ATOM 2549 C CA . GLU A 1 10 ? -8.480 -3.032 -6.463 1.00 0.00 7 GLU A CA 3
ATOM 2550 C C . GLU A 1 10 ? -7.365 -2.712 -7.463 1.00 0.00 7 GLU A C 3
ATOM 2551 O O . GLU A 1 10 ? -6.319 -3.359 -7.465 1.00 0.00 7 GLU A O 3
ATOM 2563 N N . ASP A 1 11 ? -7.607 -1.720 -8.328 1.00 0.00 8 ASP A N 3
ATOM 2564 C CA . ASP A 1 11 ? -6.633 -1.330 -9.351 1.00 0.00 8 ASP A CA 3
ATOM 2565 C C . ASP A 1 11 ? -5.333 -0.778 -8.747 1.00 0.00 8 ASP A C 3
ATOM 2566 O O . ASP A 1 11 ? -4.243 -1.258 -9.065 1.00 0.00 8 ASP A O 3
ATOM 2575 N N . ILE A 1 12 ? -5.451 0.196 -7.851 1.00 0.00 9 ILE A N 3
ATOM 2576 C CA . ILE A 1 12 ? -4.296 0.771 -7.180 1.00 0.00 9 ILE A CA 3
ATOM 2577 C C . ILE A 1 12 ? -3.652 -0.295 -6.310 1.00 0.00 9 ILE A C 3
ATOM 2578 O O . ILE A 1 12 ? -2.437 -0.489 -6.341 1.00 0.00 9 ILE A O 3
ATOM 2594 N N . ARG A 1 13 ? -4.486 -1.015 -5.562 1.00 0.00 10 ARG A N 3
ATOM 2595 C CA . ARG A 1 13 ? -4.005 -2.097 -4.716 1.00 0.00 10 ARG A CA 3
ATOM 2596 C C . ARG A 1 13 ? -3.222 -3.074 -5.575 1.00 0.00 10 ARG A C 3
ATOM 2597 O O . ARG A 1 13 ? -2.266 -3.700 -5.117 1.00 0.00 10 ARG A O 3
ATOM 2618 N N . GLY A 1 14 ? -3.618 -3.167 -6.843 1.00 0.00 11 GLY A N 3
ATOM 2619 C CA . GLY A 1 14 ? -2.918 -4.036 -7.765 1.00 0.00 11 GLY A CA 3
ATOM 2620 C C . GLY A 1 14 ? -1.509 -3.540 -7.956 1.00 0.00 11 GLY A C 3
ATOM 2621 O O . GLY A 1 14 ? -0.550 -4.312 -7.961 1.00 0.00 11 GLY A O 3
ATOM 2625 N N . GLN A 1 15 ? -1.396 -2.222 -8.074 1.00 0.00 12 GLN A N 3
ATOM 2626 C CA . GLN A 1 15 ? -0.110 -1.570 -8.223 1.00 0.00 12 GLN A CA 3
ATOM 2627 C C . GLN A 1 15 ? 0.706 -1.745 -6.949 1.00 0.00 12 GLN A C 3
ATOM 2628 O O . GLN A 1 15 ? 1.932 -1.785 -6.989 1.00 0.00 12 GLN A O 3
ATOM 2642 N N . ILE A 1 16 ? 0.005 -1.846 -5.819 1.00 0.00 13 ILE A N 3
ATOM 2643 C CA . ILE A 1 16 ? 0.649 -2.012 -4.521 1.00 0.00 13 ILE A CA 3
ATOM 2644 C C . ILE A 1 16 ? 1.273 -3.397 -4.395 1.00 0.00 13 ILE A C 3
ATOM 2645 O O . ILE A 1 16 ? 2.411 -3.534 -3.954 1.00 0.00 13 ILE A O 3
ATOM 2661 N N . ILE A 1 17 ? 0.524 -4.421 -4.791 1.00 0.00 14 ILE A N 3
ATOM 2662 C CA . ILE A 1 17 ? 1.015 -5.791 -4.729 1.00 0.00 14 ILE A CA 3
ATOM 2663 C C . ILE A 1 17 ? 2.314 -5.930 -5.519 1.00 0.00 14 ILE A C 3
ATOM 2664 O O . ILE A 1 17 ? 3.325 -6.394 -4.991 1.00 0.00 14 ILE A O 3
ATOM 2680 N N . GLY A 1 18 ? 2.289 -5.502 -6.776 1.00 0.00 15 GLY A N 3
ATOM 2681 C CA . GLY A 1 18 ? 3.483 -5.567 -7.597 1.00 0.00 15 GLY A CA 3
ATOM 2682 C C . GLY A 1 18 ? 4.551 -4.624 -7.081 1.00 0.00 15 GLY A C 3
ATOM 2683 O O . GLY A 1 18 ? 5.742 -4.936 -7.103 1.00 0.00 15 GLY A O 3
ATOM 2687 N N . ALA A 1 19 ? 4.103 -3.469 -6.605 1.00 0.00 16 ALA A N 3
ATOM 2688 C CA . ALA A 1 19 ? 4.989 -2.449 -6.059 1.00 0.00 16 ALA A CA 3
ATOM 2689 C C . ALA A 1 19 ? 5.767 -2.980 -4.859 1.00 0.00 16 ALA A C 3
ATOM 2690 O O . ALA A 1 19 ? 6.891 -2.557 -4.595 1.00 0.00 16 ALA A O 3
ATOM 2697 N N . LEU A 1 20 ? 5.151 -3.904 -4.136 1.00 0.00 17 LEU A N 3
ATOM 2698 C CA . LEU A 1 20 ? 5.756 -4.501 -2.958 1.00 0.00 17 LEU A CA 3
ATOM 2699 C C . LEU A 1 20 ? 6.697 -5.630 -3.344 1.00 0.00 17 LEU A C 3
ATOM 2700 O O . LEU A 1 20 ? 7.675 -5.907 -2.650 1.00 0.00 17 LEU A O 3
ATOM 2716 N N . ALA A 1 21 ? 6.390 -6.276 -4.459 1.00 0.00 18 ALA A N 3
ATOM 2717 C CA . ALA A 1 21 ? 7.208 -7.382 -4.947 1.00 0.00 18 ALA A CA 3
ATOM 2718 C C . ALA A 1 21 ? 8.653 -6.941 -5.164 1.00 0.00 18 ALA A C 3
ATOM 2719 O O . ALA A 1 21 ? 8.909 -5.899 -5.768 1.00 0.00 18 ALA A O 3
ATOM 2726 N N . GLY A 1 22 ? 9.596 -7.740 -4.670 1.00 0.00 19 GLY A N 3
ATOM 2727 C CA . GLY A 1 22 ? 11.001 -7.408 -4.825 1.00 0.00 19 GLY A CA 3
ATOM 2728 C C . GLY A 1 22 ? 11.687 -7.104 -3.505 1.00 0.00 19 GLY A C 3
ATOM 2729 O O . GLY A 1 22 ? 12.871 -7.398 -3.332 1.00 0.00 19 GLY A O 3
ATOM 2733 N N . ALA A 1 23 ? 10.948 -6.506 -2.576 1.00 0.00 20 ALA A N 3
ATOM 2734 C CA . ALA A 1 23 ? 11.492 -6.151 -1.265 1.00 0.00 20 ALA A CA 3
ATOM 2735 C C . ALA A 1 23 ? 12.166 -7.340 -0.599 1.00 0.00 20 ALA A C 3
ATOM 2736 O O . ALA A 1 23 ? 12.230 -8.430 -1.167 1.00 0.00 20 ALA A O 3
ATOM 2743 N N . ASP A 1 24 ? 12.633 -7.127 0.628 1.00 0.00 21 ASP A N 3
ATOM 2744 C CA . ASP A 1 24 ? 13.260 -8.186 1.409 1.00 0.00 21 ASP A CA 3
ATOM 2745 C C . ASP A 1 24 ? 12.227 -9.291 1.612 1.00 0.00 21 ASP A C 3
ATOM 2746 O O . ASP A 1 24 ? 11.678 -9.798 0.633 1.00 0.00 21 ASP A O 3
ATOM 2755 N N . PHE A 1 25 ? 11.890 -9.638 2.855 1.00 0.00 22 PHE A N 3
ATOM 2756 C CA . PHE A 1 25 ? 10.850 -10.633 3.057 1.00 0.00 22 PHE A CA 3
ATOM 2757 C C . PHE A 1 25 ? 9.596 -10.074 2.402 1.00 0.00 22 PHE A C 3
ATOM 2758 O O . PHE A 1 25 ? 9.619 -8.944 1.915 1.00 0.00 22 PHE A O 3
ATOM 2775 N N . PRO A 1 26 ? 8.483 -10.805 2.373 1.00 0.00 23 PRO A N 3
ATOM 2776 C CA . PRO A 1 26 ? 7.270 -10.281 1.766 1.00 0.00 23 PRO A CA 3
ATOM 2777 C C . PRO A 1 26 ? 6.721 -9.061 2.521 1.00 0.00 23 PRO A C 3
ATOM 2778 O O . PRO A 1 26 ? 5.655 -9.148 3.127 1.00 0.00 23 PRO A O 3
ATOM 2789 N N . ILE A 1 27 ? 7.453 -7.921 2.450 1.00 0.00 24 ILE A N 3
ATOM 2790 C CA . ILE A 1 27 ? 7.046 -6.642 3.082 1.00 0.00 24 ILE A CA 3
ATOM 2791 C C . ILE A 1 27 ? 7.839 -6.250 4.339 1.00 0.00 24 ILE A C 3
ATOM 2792 O O . ILE A 1 27 ? 7.266 -6.086 5.417 1.00 0.00 24 ILE A O 3
ATOM 2808 N N . ASN A 1 28 ? 9.143 -6.060 4.193 1.00 0.00 25 ASN A N 3
ATOM 2809 C CA . ASN A 1 28 ? 9.997 -5.647 5.314 1.00 0.00 25 ASN A CA 3
ATOM 2810 C C . ASN A 1 28 ? 9.641 -4.253 5.810 1.00 0.00 25 ASN A C 3
ATOM 2811 O O . ASN A 1 28 ? 10.445 -3.328 5.689 1.00 0.00 25 ASN A O 3
ATOM 2822 N N . SER A 1 29 ? 8.440 -4.087 6.352 1.00 0.00 26 SER A N 3
ATOM 2823 C CA . SER A 1 29 ? 8.016 -2.782 6.828 1.00 0.00 26 SER A CA 3
ATOM 2824 C C . SER A 1 29 ? 8.101 -1.786 5.683 1.00 0.00 26 SER A C 3
ATOM 2825 O O . SER A 1 29 ? 8.822 -2.006 4.710 1.00 0.00 26 SER A O 3
ATOM 2833 N N . PRO A 1 30 ? 7.359 -0.689 5.752 1.00 0.00 27 PRO A N 3
ATOM 2834 C CA . PRO A 1 30 ? 7.372 0.299 4.687 1.00 0.00 27 PRO A CA 3
ATOM 2835 C C . PRO A 1 30 ? 8.774 0.731 4.301 1.00 0.00 27 PRO A C 3
ATOM 2836 O O . PRO A 1 30 ? 9.029 1.028 3.145 1.00 0.00 27 PRO A O 3
ATOM 2847 N N . GLU A 1 31 ? 9.693 0.752 5.247 1.00 0.00 28 GLU A N 3
ATOM 2848 C CA . GLU A 1 31 ? 11.060 1.144 4.931 1.00 0.00 28 GLU A CA 3
ATOM 2849 C C . GLU A 1 31 ? 11.594 0.320 3.757 1.00 0.00 28 GLU A C 3
ATOM 2850 O O . GLU A 1 31 ? 12.005 0.860 2.725 1.00 0.00 28 GLU A O 3
ATOM 2862 N N . GLU A 1 32 ? 11.585 -0.994 3.926 1.00 0.00 29 GLU A N 3
ATOM 2863 C CA . GLU A 1 32 ? 12.078 -1.902 2.905 1.00 0.00 29 GLU A CA 3
ATOM 2864 C C . GLU A 1 32 ? 11.116 -2.078 1.744 1.00 0.00 29 GLU A C 3
ATOM 2865 O O . GLU A 1 32 ? 11.479 -1.839 0.599 1.00 0.00 29 GLU A O 3
ATOM 2877 N N . LEU A 1 33 ? 9.896 -2.527 2.035 1.00 0.00 30 LEU A N 3
ATOM 2878 C CA . LEU A 1 33 ? 8.912 -2.752 0.983 1.00 0.00 30 LEU A CA 3
ATOM 2879 C C . LEU A 1 33 ? 8.814 -1.510 0.100 1.00 0.00 30 LEU A C 3
ATOM 2880 O O . LEU A 1 33 ? 8.810 -1.603 -1.133 1.00 0.00 30 LEU A O 3
ATOM 2896 N N . MET A 1 34 ? 8.799 -0.342 0.737 1.00 0.00 31 MET A N 3
ATOM 2897 C CA . MET A 1 34 ? 8.773 0.912 0.004 1.00 0.00 31 MET A CA 3
ATOM 2898 C C . MET A 1 34 ? 10.056 1.013 -0.804 1.00 0.00 31 MET A C 3
ATOM 2899 O O . MET A 1 34 ? 10.072 1.560 -1.906 1.00 0.00 31 MET A O 3
ATOM 2913 N N . ALA A 1 35 ? 11.141 0.456 -0.245 1.00 0.00 32 ALA A N 3
ATOM 2914 C CA . ALA A 1 35 ? 12.425 0.469 -0.927 1.00 0.00 32 ALA A CA 3
ATOM 2915 C C . ALA A 1 35 ? 12.396 -0.436 -2.157 1.00 0.00 32 ALA A C 3
ATOM 2916 O O . ALA A 1 35 ? 13.131 -0.214 -3.120 1.00 0.00 32 ALA A O 3
ATOM 2923 N N . ALA A 1 36 ? 11.556 -1.469 -2.108 1.00 0.00 33 ALA A N 3
ATOM 2924 C CA . ALA A 1 36 ? 11.442 -2.421 -3.203 1.00 0.00 33 ALA A CA 3
ATOM 2925 C C . ALA A 1 36 ? 10.760 -1.826 -4.425 1.00 0.00 33 ALA A C 3
ATOM 2926 O O . ALA A 1 36 ? 11.118 -2.152 -5.556 1.00 0.00 33 ALA A O 3
ATOM 2933 N N . LEU A 1 37 ? 9.760 -0.975 -4.191 1.00 0.00 34 LEU A N 3
ATOM 2934 C CA . LEU A 1 37 ? 8.999 -0.350 -5.281 1.00 0.00 34 LEU A CA 3
ATOM 2935 C C . LEU A 1 37 ? 9.829 -0.221 -6.569 1.00 0.00 34 LEU A C 3
ATOM 2936 O O . LEU A 1 37 ? 11.015 0.108 -6.531 1.00 0.00 34 LEU A O 3
ATOM 2952 N N . PRO A 1 38 ? 9.208 -0.536 -7.725 1.00 0.00 35 PRO A N 3
ATOM 2953 C CA . PRO A 1 38 ? 9.861 -0.527 -9.047 1.00 0.00 35 PRO A CA 3
ATOM 2954 C C . PRO A 1 38 ? 10.638 0.745 -9.393 1.00 0.00 35 PRO A C 3
ATOM 2955 O O . PRO A 1 38 ? 11.709 0.666 -9.995 1.00 0.00 35 PRO A O 3
ATOM 2966 N N . ASN A 1 39 ? 10.098 1.911 -9.064 1.00 0.00 36 ASN A N 3
ATOM 2967 C CA . ASN A 1 39 ? 10.769 3.163 -9.412 1.00 0.00 36 ASN A CA 3
ATOM 2968 C C . ASN A 1 39 ? 12.019 3.405 -8.564 1.00 0.00 36 ASN A C 3
ATOM 2969 O O . ASN A 1 39 ? 12.932 4.114 -8.990 1.00 0.00 36 ASN A O 3
ATOM 2980 N N . GLY A 1 40 ? 12.060 2.828 -7.367 1.00 0.00 37 GLY A N 3
ATOM 2981 C CA . GLY A 1 40 ? 13.203 3.014 -6.493 1.00 0.00 37 GLY A CA 3
ATOM 2982 C C . GLY A 1 40 ? 12.918 3.982 -5.352 1.00 0.00 37 GLY A C 3
ATOM 2983 O O . GLY A 1 40 ? 12.903 3.576 -4.190 1.00 0.00 37 GLY A O 3
ATOM 2987 N N . PRO A 1 41 ? 12.688 5.279 -5.645 1.00 0.00 38 PRO A N 3
ATOM 2988 C CA . PRO A 1 41 ? 12.408 6.283 -4.617 1.00 0.00 38 PRO A CA 3
ATOM 2989 C C . PRO A 1 41 ? 10.940 6.314 -4.197 1.00 0.00 38 PRO A C 3
ATOM 2990 O O . PRO A 1 41 ? 10.338 7.383 -4.098 1.00 0.00 38 PRO A O 3
ATOM 3001 N N . ASP A 1 42 ? 10.371 5.142 -3.932 1.00 0.00 39 ASP A N 3
ATOM 3002 C CA . ASP A 1 42 ? 8.979 5.043 -3.503 1.00 0.00 39 ASP A CA 3
ATOM 3003 C C . ASP A 1 42 ? 8.024 5.519 -4.603 1.00 0.00 39 ASP A C 3
ATOM 3004 O O . ASP A 1 42 ? 7.735 6.709 -4.710 1.00 0.00 39 ASP A O 3
ATOM 3013 N N . THR A 1 43 ? 7.544 4.582 -5.423 1.00 0.00 40 THR A N 3
ATOM 3014 C CA . THR A 1 43 ? 6.631 4.915 -6.516 1.00 0.00 40 THR A CA 3
ATOM 3015 C C . THR A 1 43 ? 5.220 5.189 -6.003 1.00 0.00 40 THR A C 3
ATOM 3016 O O . THR A 1 43 ? 4.710 4.467 -5.146 1.00 0.00 40 THR A O 3
ATOM 3027 N N . THR A 1 44 ? 4.591 6.229 -6.540 1.00 0.00 41 THR A N 3
ATOM 3028 C CA . THR A 1 44 ? 3.233 6.586 -6.143 1.00 0.00 41 THR A CA 3
ATOM 3029 C C . THR A 1 44 ? 2.209 5.922 -7.062 1.00 0.00 41 THR A C 3
ATOM 3030 O O . THR A 1 44 ? 2.250 6.100 -8.279 1.00 0.00 41 THR A O 3
ATOM 3041 N N . CYS A 1 45 ? 1.287 5.162 -6.475 1.00 0.00 42 CYS A N 3
ATOM 3042 C CA . CYS A 1 45 ? 0.251 4.485 -7.251 1.00 0.00 42 CYS A CA 3
ATOM 3043 C C . CYS A 1 45 ? -1.000 5.353 -7.355 1.00 0.00 42 CYS A C 3
ATOM 3044 O O . CYS A 1 45 ? -2.119 4.877 -7.164 1.00 0.00 42 CYS A O 3
ATOM 3052 N N . LYS A 1 46 ? -0.800 6.633 -7.655 1.00 0.00 43 LYS A N 3
ATOM 3053 C CA . LYS A 1 46 ? -1.903 7.578 -7.783 1.00 0.00 43 LYS A CA 3
ATOM 3054 C C . LYS A 1 46 ? -2.649 7.374 -9.099 1.00 0.00 43 LYS A C 3
ATOM 3055 O O . LYS A 1 46 ? -2.070 6.923 -10.087 1.00 0.00 43 LYS A O 3
ATOM 3074 N N . SER A 1 47 ? -3.937 7.703 -9.102 1.00 0.00 44 SER A N 3
ATOM 3075 C CA . SER A 1 47 ? -4.761 7.551 -10.295 1.00 0.00 44 SER A CA 3
ATOM 3076 C C . SER A 1 47 ? -5.884 8.583 -10.323 1.00 0.00 44 SER A C 3
ATOM 3077 O O . SER A 1 47 ? -6.646 8.711 -9.366 1.00 0.00 44 SER A O 3
ATOM 3085 N N . GLY A 1 48 ? -5.981 9.313 -11.433 1.00 0.00 45 GLY A N 3
ATOM 3086 C CA . GLY A 1 48 ? -7.013 10.327 -11.581 1.00 0.00 45 GLY A CA 3
ATOM 3087 C C . GLY A 1 48 ? -6.822 11.510 -10.648 1.00 0.00 45 GLY A C 3
ATOM 3088 O O . GLY A 1 48 ? -6.679 12.646 -11.100 1.00 0.00 45 GLY A O 3
ATOM 3092 N N . ASP A 1 49 ? -6.813 11.242 -9.347 1.00 0.00 46 ASP A N 3
ATOM 3093 C CA . ASP A 1 49 ? -6.637 12.285 -8.342 1.00 0.00 46 ASP A CA 3
ATOM 3094 C C . ASP A 1 49 ? -6.169 11.679 -7.023 1.00 0.00 46 ASP A C 3
ATOM 3095 O O . ASP A 1 49 ? -5.271 12.207 -6.368 1.00 0.00 46 ASP A O 3
ATOM 3104 N N . VAL A 1 50 ? -6.784 10.563 -6.645 1.00 0.00 47 VAL A N 3
ATOM 3105 C CA . VAL A 1 50 ? -6.435 9.873 -5.410 1.00 0.00 47 VAL A CA 3
ATOM 3106 C C . VAL A 1 50 ? -5.023 9.298 -5.494 1.00 0.00 47 VAL A C 3
ATOM 3107 O O . VAL A 1 50 ? -4.631 8.743 -6.520 1.00 0.00 47 VAL A O 3
ATOM 3120 N N . GLU A 1 51 ? -4.260 9.440 -4.413 1.00 0.00 48 GLU A N 3
ATOM 3121 C CA . GLU A 1 51 ? -2.891 8.935 -4.383 1.00 0.00 48 GLU A CA 3
ATOM 3122 C C . GLU A 1 51 ? -2.685 7.982 -3.207 1.00 0.00 48 GLU A C 3
ATOM 3123 O O . GLU A 1 51 ? -3.040 8.296 -2.072 1.00 0.00 48 GLU A O 3
ATOM 3135 N N . LEU A 1 52 ? -2.101 6.822 -3.490 1.00 0.00 49 LEU A N 3
ATOM 3136 C CA . LEU A 1 52 ? -1.836 5.822 -2.458 1.00 0.00 49 LEU A CA 3
ATOM 3137 C C . LEU A 1 52 ? -0.496 5.144 -2.701 1.00 0.00 49 LEU A C 3
ATOM 3138 O O . LEU A 1 52 ? -0.183 4.742 -3.822 1.00 0.00 49 LEU A O 3
ATOM 3154 N N . LYS A 1 53 ? 0.292 5.020 -1.642 1.00 0.00 50 LYS A N 3
ATOM 3155 C CA . LYS A 1 53 ? 1.599 4.394 -1.731 1.00 0.00 50 LYS A CA 3
ATOM 3156 C C . LYS A 1 53 ? 2.132 4.061 -0.346 1.00 0.00 50 LYS A C 3
ATOM 3157 O O . LYS A 1 53 ? 1.456 4.273 0.658 1.00 0.00 50 LYS A O 3
ATOM 3176 N N . ALA A 1 54 ? 3.344 3.530 -0.299 1.00 0.00 51 ALA A N 3
ATOM 3177 C CA . ALA A 1 54 ? 3.964 3.156 0.962 1.00 0.00 51 ALA A CA 3
ATOM 3178 C C . ALA A 1 54 ? 4.264 4.377 1.828 1.00 0.00 51 ALA A C 3
ATOM 3179 O O . ALA A 1 54 ? 4.089 4.342 3.043 1.00 0.00 51 ALA A O 3
ATOM 3186 N N . SER A 1 55 ? 4.734 5.451 1.207 1.00 0.00 52 SER A N 3
ATOM 3187 C CA . SER A 1 55 ? 5.071 6.664 1.945 1.00 0.00 52 SER A CA 3
ATOM 3188 C C . SER A 1 55 ? 3.832 7.331 2.542 1.00 0.00 52 SER A C 3
ATOM 3189 O O . SER A 1 55 ? 3.737 7.501 3.758 1.00 0.00 52 SER A O 3
ATOM 3197 N N . ASP A 1 56 ? 2.890 7.717 1.687 1.00 0.00 53 ASP A N 3
ATOM 3198 C CA . ASP A 1 56 ? 1.669 8.375 2.141 1.00 0.00 53 ASP A CA 3
ATOM 3199 C C . ASP A 1 56 ? 0.769 7.419 2.920 1.00 0.00 53 ASP A C 3
ATOM 3200 O O . ASP A 1 56 ? 0.369 7.709 4.048 1.00 0.00 53 ASP A O 3
ATOM 3209 N N . ALA A 1 57 ? 0.445 6.284 2.310 1.00 0.00 54 ALA A N 3
ATOM 3210 C CA . ALA A 1 57 ? -0.418 5.294 2.946 1.00 0.00 54 ALA A CA 3
ATOM 3211 C C . ALA A 1 57 ? 0.300 4.560 4.074 1.00 0.00 54 ALA A C 3
ATOM 3212 O O . ALA A 1 57 ? -0.217 4.460 5.186 1.00 0.00 54 ALA A O 3
ATOM 3219 N N . GLY A 1 58 ? 1.495 4.045 3.784 1.00 0.00 55 GLY A N 3
ATOM 3220 C CA . GLY A 1 58 ? 2.258 3.327 4.796 1.00 0.00 55 GLY A CA 3
ATOM 3221 C C . GLY A 1 58 ? 2.350 4.093 6.103 1.00 0.00 55 GLY A C 3
ATOM 3222 O O . GLY A 1 58 ? 2.499 3.498 7.171 1.00 0.00 55 GLY A O 3
ATOM 3226 N N . GLN A 1 59 ? 2.253 5.419 6.013 1.00 0.00 56 GLN A N 3
ATOM 3227 C CA . GLN A 1 59 ? 2.312 6.293 7.185 1.00 0.00 56 GLN A CA 3
ATOM 3228 C C . GLN A 1 59 ? 1.526 5.703 8.342 1.00 0.00 56 GLN A C 3
ATOM 3229 O O . GLN A 1 59 ? 1.948 5.732 9.498 1.00 0.00 56 GLN A O 3
ATOM 3243 N N . VAL A 1 60 ? 0.357 5.202 7.998 1.00 0.00 57 VAL A N 3
ATOM 3244 C CA . VAL A 1 60 ? -0.566 4.626 8.951 1.00 0.00 57 VAL A CA 3
ATOM 3245 C C . VAL A 1 60 ? -0.020 3.348 9.589 1.00 0.00 57 VAL A C 3
ATOM 3246 O O . VAL A 1 60 ? -0.303 3.061 10.752 1.00 0.00 57 VAL A O 3
ATOM 3259 N N . LEU A 1 61 ? 0.765 2.585 8.832 1.00 0.00 58 LEU A N 3
ATOM 3260 C CA . LEU A 1 61 ? 1.341 1.346 9.350 1.00 0.00 58 LEU A CA 3
ATOM 3261 C C . LEU A 1 61 ? 2.389 1.647 10.420 1.00 0.00 58 LEU A C 3
ATOM 3262 O O . LEU A 1 61 ? 3.415 2.267 10.141 1.00 0.00 58 LEU A O 3
ATOM 3278 N N . THR A 1 62 ? 2.125 1.198 11.641 1.00 0.00 59 THR A N 3
ATOM 3279 C CA . THR A 1 62 ? 3.042 1.408 12.756 1.00 0.00 59 THR A CA 3
ATOM 3280 C C . THR A 1 62 ? 4.293 0.547 12.611 1.00 0.00 59 THR A C 3
ATOM 3281 O O . THR A 1 62 ? 4.272 -0.486 11.943 1.00 0.00 59 THR A O 3
ATOM 3292 N N . ALA A 1 63 ? 5.382 0.980 13.241 1.00 0.00 60 ALA A N 3
ATOM 3293 C CA . ALA A 1 63 ? 6.646 0.250 13.185 1.00 0.00 60 ALA A CA 3
ATOM 3294 C C . ALA A 1 63 ? 6.450 -1.226 13.522 1.00 0.00 60 ALA A C 3
ATOM 3295 O O . ALA A 1 63 ? 7.051 -2.100 12.899 1.00 0.00 60 ALA A O 3
ATOM 3302 N N . ASP A 1 64 ? 5.603 -1.498 14.507 1.00 0.00 61 ASP A N 3
ATOM 3303 C CA . ASP A 1 64 ? 5.325 -2.870 14.923 1.00 0.00 61 ASP A CA 3
ATOM 3304 C C . ASP A 1 64 ? 4.898 -3.727 13.732 1.00 0.00 61 ASP A C 3
ATOM 3305 O O . ASP A 1 64 ? 5.057 -4.947 13.743 1.00 0.00 61 ASP A O 3
ATOM 3314 N N . ASP A 1 65 ? 4.348 -3.076 12.709 1.00 0.00 62 ASP A N 3
ATOM 3315 C CA . ASP A 1 65 ? 3.886 -3.769 11.509 1.00 0.00 62 ASP A CA 3
ATOM 3316 C C . ASP A 1 65 ? 5.035 -4.306 10.661 1.00 0.00 62 ASP A C 3
ATOM 3317 O O . ASP A 1 65 ? 4.794 -4.844 9.580 1.00 0.00 62 ASP A O 3
ATOM 3326 N N . PHE A 1 66 ? 6.277 -4.155 11.125 1.00 0.00 63 PHE A N 3
ATOM 3327 C CA . PHE A 1 66 ? 7.429 -4.632 10.362 1.00 0.00 63 PHE A CA 3
ATOM 3328 C C . PHE A 1 66 ? 7.121 -5.965 9.684 1.00 0.00 63 PHE A C 3
ATOM 3329 O O . PHE A 1 66 ? 7.088 -6.043 8.459 1.00 0.00 63 PHE A O 3
ATOM 3346 N N . PRO A 1 67 ? 6.863 -7.024 10.470 1.00 0.00 64 PRO A N 3
ATOM 3347 C CA . PRO A 1 67 ? 6.533 -8.343 9.928 1.00 0.00 64 PRO A CA 3
ATOM 3348 C C . PRO A 1 67 ? 5.113 -8.391 9.375 1.00 0.00 64 PRO A C 3
ATOM 3349 O O . PRO A 1 67 ? 4.197 -8.892 10.027 1.00 0.00 64 PRO A O 3
ATOM 3360 N N . PHE A 1 68 ? 4.941 -7.859 8.172 1.00 0.00 65 PHE A N 3
ATOM 3361 C CA . PHE A 1 68 ? 3.635 -7.829 7.523 1.00 0.00 65 PHE A CA 3
ATOM 3362 C C . PHE A 1 68 ? 3.269 -9.193 6.953 1.00 0.00 65 PHE A C 3
ATOM 3363 O O . PHE A 1 68 ? 4.128 -9.914 6.446 1.00 0.00 65 PHE A O 3
ATOM 3380 N N . LYS A 1 69 ? 1.986 -9.529 7.015 1.00 0.00 66 LYS A N 3
ATOM 3381 C CA . LYS A 1 69 ? 1.501 -10.793 6.477 1.00 0.00 66 LYS A CA 3
ATOM 3382 C C . LYS A 1 69 ? 1.566 -10.772 4.953 1.00 0.00 66 LYS A C 3
ATOM 3383 O O . LYS A 1 69 ? 0.539 -10.795 4.262 1.00 0.00 66 LYS A O 3
ATOM 3402 N N . SER A 1 70 ? 2.786 -10.715 4.442 1.00 0.00 67 SER A N 3
ATOM 3403 C CA . SER A 1 70 ? 3.021 -10.688 3.010 1.00 0.00 67 SER A CA 3
ATOM 3404 C C . SER A 1 70 ? 2.396 -9.460 2.350 1.00 0.00 67 SER A C 3
ATOM 3405 O O . SER A 1 70 ? 1.500 -8.812 2.904 1.00 0.00 67 SER A O 3
ATOM 3413 N N . ALA A 1 71 ? 2.892 -9.145 1.159 1.00 0.00 68 ALA A N 3
ATOM 3414 C CA . ALA A 1 71 ? 2.419 -8.000 0.392 1.00 0.00 68 ALA A CA 3
ATOM 3415 C C . ALA A 1 71 ? 0.902 -8.005 0.252 1.00 0.00 68 ALA A C 3
ATOM 3416 O O . ALA A 1 71 ? 0.280 -6.951 0.117 1.00 0.00 68 ALA A O 3
ATOM 3423 N N . GLU A 1 72 ? 0.309 -9.191 0.281 1.00 0.00 69 GLU A N 3
ATOM 3424 C CA . GLU A 1 72 ? -1.136 -9.315 0.153 1.00 0.00 69 GLU A CA 3
ATOM 3425 C C . GLU A 1 72 ? -1.860 -8.587 1.285 1.00 0.00 69 GLU A C 3
ATOM 3426 O O . GLU A 1 72 ? -2.796 -7.820 1.032 1.00 0.00 69 GLU A O 3
ATOM 3438 N N . GLU A 1 73 ? -1.441 -8.813 2.536 1.00 0.00 70 GLU A N 3
ATOM 3439 C CA . GLU A 1 73 ? -2.098 -8.148 3.648 1.00 0.00 70 GLU A CA 3
ATOM 3440 C C . GLU A 1 73 ? -1.817 -6.655 3.601 1.00 0.00 70 GLU A C 3
ATOM 3441 O O . GLU A 1 73 ? -2.656 -5.847 3.988 1.00 0.00 70 GLU A O 3
ATOM 3453 N N . VAL A 1 74 ? -0.639 -6.291 3.107 1.00 0.00 71 VAL A N 3
ATOM 3454 C CA . VAL A 1 74 ? -0.275 -4.883 2.992 1.00 0.00 71 VAL A CA 3
ATOM 3455 C C . VAL A 1 74 ? -1.228 -4.162 2.045 1.00 0.00 71 VAL A C 3
ATOM 3456 O O . VAL A 1 74 ? -1.641 -3.036 2.304 1.00 0.00 71 VAL A O 3
ATOM 3469 N N . ALA A 1 75 ? -1.570 -4.821 0.943 1.00 0.00 72 ALA A N 3
ATOM 3470 C CA . ALA A 1 75 ? -2.472 -4.239 -0.041 1.00 0.00 72 ALA A CA 3
ATOM 3471 C C . ALA A 1 75 ? -3.831 -3.930 0.579 1.00 0.00 72 ALA A C 3
ATOM 3472 O O . ALA A 1 75 ? -4.342 -2.817 0.455 1.00 0.00 72 ALA A O 3
ATOM 3479 N N . ASP A 1 76 ? -4.409 -4.922 1.248 1.00 0.00 73 ASP A N 3
ATOM 3480 C CA . ASP A 1 76 ? -5.711 -4.753 1.890 1.00 0.00 73 ASP A CA 3
ATOM 3481 C C . ASP A 1 76 ? -5.628 -3.776 3.063 1.00 0.00 73 ASP A C 3
ATOM 3482 O O . ASP A 1 76 ? -6.536 -2.979 3.289 1.00 0.00 73 ASP A O 3
ATOM 3491 N N . THR A 1 77 ? -4.536 -3.860 3.812 1.00 0.00 74 THR A N 3
ATOM 3492 C CA . THR A 1 77 ? -4.319 -3.005 4.974 1.00 0.00 74 THR A CA 3
ATOM 3493 C C . THR A 1 77 ? -4.177 -1.535 4.583 1.00 0.00 74 THR A C 3
ATOM 3494 O O . THR A 1 77 ? -4.848 -0.666 5.141 1.00 0.00 74 THR A O 3
ATOM 3505 N N . ILE A 1 78 ? -3.291 -1.261 3.633 1.00 0.00 75 ILE A N 3
ATOM 3506 C CA . ILE A 1 78 ? -3.046 0.102 3.177 1.00 0.00 75 ILE A CA 3
ATOM 3507 C C . ILE A 1 78 ? -4.325 0.769 2.671 1.00 0.00 75 ILE A C 3
ATOM 3508 O O . ILE A 1 78 ? -4.689 1.853 3.124 1.00 0.00 75 ILE A O 3
ATOM 3524 N N . VAL A 1 79 ? -4.993 0.123 1.725 1.00 0.00 76 VAL A N 3
ATOM 3525 C CA . VAL A 1 79 ? -6.219 0.667 1.155 1.00 0.00 76 VAL A CA 3
ATOM 3526 C C . VAL A 1 79 ? -7.281 0.934 2.220 1.00 0.00 76 VAL A C 3
ATOM 3527 O O . VAL A 1 79 ? -7.985 1.942 2.162 1.00 0.00 76 VAL A O 3
ATOM 3540 N N . ASN A 1 80 ? -7.401 0.031 3.186 1.00 0.00 77 ASN A N 3
ATOM 3541 C CA . ASN A 1 80 ? -8.393 0.184 4.249 1.00 0.00 77 ASN A CA 3
ATOM 3542 C C . ASN A 1 80 ? -8.097 1.395 5.133 1.00 0.00 77 ASN A C 3
ATOM 3543 O O . ASN A 1 80 ? -8.965 2.243 5.347 1.00 0.00 77 ASN A O 3
ATOM 3554 N N . LYS A 1 81 ? -6.878 1.465 5.658 1.00 0.00 78 LYS A N 3
ATOM 3555 C CA . LYS A 1 81 ? -6.478 2.561 6.534 1.00 0.00 78 LYS A CA 3
ATOM 3556 C C . LYS A 1 81 ? -6.268 3.859 5.761 1.00 0.00 78 LYS A C 3
ATOM 3557 O O . LYS A 1 81 ? -6.608 4.941 6.241 1.00 0.00 78 LYS A O 3
ATOM 3576 N N . ALA A 1 82 ? -5.680 3.748 4.577 1.00 0.00 79 ALA A N 3
ATOM 3577 C CA . ALA A 1 82 ? -5.395 4.919 3.753 1.00 0.00 79 ALA A CA 3
ATOM 3578 C C . ALA A 1 82 ? -6.668 5.594 3.250 1.00 0.00 79 ALA A C 3
ATOM 3579 O O . ALA A 1 82 ? -6.688 6.807 3.041 1.00 0.00 79 ALA A O 3
ATOM 3586 N N . GLY A 1 83 ? -7.730 4.817 3.055 1.00 0.00 80 GLY A N 3
ATOM 3587 C CA . GLY A 1 83 ? -8.976 5.394 2.581 1.00 0.00 80 GLY A CA 3
ATOM 3588 C C . GLY A 1 83 ? -9.882 4.384 1.914 1.00 0.00 80 GLY A C 3
ATOM 3589 O O . GLY A 1 83 ? -11.039 4.220 2.295 1.00 0.00 80 GLY A O 3
ATOM 3593 N N . LEU A 1 84 ? -9.346 3.722 0.901 1.00 0.00 81 LEU A N 3
ATOM 3594 C CA . LEU A 1 84 ? -10.092 2.731 0.143 1.00 0.00 81 LEU A CA 3
ATOM 3595 C C . LEU A 1 84 ? -10.427 1.514 1.000 1.00 0.00 81 LEU A C 3
ATOM 3596 O O . LEU A 1 84 ? -9.659 0.532 0.959 1.00 0.00 81 LEU A O 3
ATOM 3613 N N . GLY A 1 1 ? -17.673 3.007 4.319 1.00 0.00 -3 GLY A N 4
ATOM 3614 C CA . GLY A 1 1 ? -17.808 1.771 3.501 1.00 0.00 -3 GLY A CA 4
ATOM 3615 C C . GLY A 1 1 ? -19.244 1.293 3.401 1.00 0.00 -3 GLY A C 4
ATOM 3616 O O . GLY A 1 1 ? -19.520 0.102 3.546 1.00 0.00 -3 GLY A O 4
ATOM 3622 N N . SER A 1 2 ? -20.160 2.224 3.151 1.00 0.00 -2 SER A N 4
ATOM 3623 C CA . SER A 1 2 ? -21.575 1.891 3.031 1.00 0.00 -2 SER A CA 4
ATOM 3624 C C . SER A 1 2 ? -21.805 0.898 1.898 1.00 0.00 -2 SER A C 4
ATOM 3625 O O . SER A 1 2 ? -22.538 -0.079 2.052 1.00 0.00 -2 SER A O 4
ATOM 3633 N N . HIS A 1 3 ? -21.170 1.152 0.757 1.00 0.00 -1 HIS A N 4
ATOM 3634 C CA . HIS A 1 3 ? -21.302 0.280 -0.404 1.00 0.00 -1 HIS A CA 4
ATOM 3635 C C . HIS A 1 3 ? -20.363 0.723 -1.521 1.00 0.00 -1 HIS A C 4
ATOM 3636 O O . HIS A 1 3 ? -20.299 1.905 -1.851 1.00 0.00 -1 HIS A O 4
ATOM 3651 N N . MET A 1 4 ? -19.640 -0.242 -2.090 1.00 0.00 1 MET A N 4
ATOM 3652 C CA . MET A 1 4 ? -18.688 0.015 -3.175 1.00 0.00 1 MET A CA 4
ATOM 3653 C C . MET A 1 4 ? -17.752 1.178 -2.850 1.00 0.00 1 MET A C 4
ATOM 3654 O O . MET A 1 4 ? -18.192 2.297 -2.590 1.00 0.00 1 MET A O 4
ATOM 3668 N N . LYS A 1 5 ? -16.452 0.905 -2.874 1.00 0.00 2 LYS A N 4
ATOM 3669 C CA . LYS A 1 5 ? -15.452 1.927 -2.588 1.00 0.00 2 LYS A CA 4
ATOM 3670 C C . LYS A 1 5 ? -15.411 2.971 -3.698 1.00 0.00 2 LYS A C 4
ATOM 3671 O O . LYS A 1 5 ? -15.569 4.165 -3.448 1.00 0.00 2 LYS A O 4
ATOM 3690 N N . MET A 1 6 ? -15.206 2.505 -4.927 1.00 0.00 3 MET A N 4
ATOM 3691 C CA . MET A 1 6 ? -15.150 3.389 -6.087 1.00 0.00 3 MET A CA 4
ATOM 3692 C C . MET A 1 6 ? -14.862 2.591 -7.354 1.00 0.00 3 MET A C 4
ATOM 3693 O O . MET A 1 6 ? -15.622 2.646 -8.321 1.00 0.00 3 MET A O 4
ATOM 3707 N N . GLY A 1 7 ? -13.762 1.843 -7.339 1.00 0.00 4 GLY A N 4
ATOM 3708 C CA . GLY A 1 7 ? -13.399 1.039 -8.489 1.00 0.00 4 GLY A CA 4
ATOM 3709 C C . GLY A 1 7 ? -11.920 0.702 -8.526 1.00 0.00 4 GLY A C 4
ATOM 3710 O O . GLY A 1 7 ? -11.546 -0.457 -8.704 1.00 0.00 4 GLY A O 4
ATOM 3714 N N . VAL A 1 8 ? -11.078 1.719 -8.365 1.00 0.00 5 VAL A N 4
ATOM 3715 C CA . VAL A 1 8 ? -9.633 1.526 -8.391 1.00 0.00 5 VAL A CA 4
ATOM 3716 C C . VAL A 1 8 ? -9.128 0.876 -7.113 1.00 0.00 5 VAL A C 4
ATOM 3717 O O . VAL A 1 8 ? -7.956 0.572 -7.013 1.00 0.00 5 VAL A O 4
ATOM 3730 N N . LYS A 1 9 ? -9.986 0.682 -6.117 1.00 0.00 6 LYS A N 4
ATOM 3731 C CA . LYS A 1 9 ? -9.524 0.083 -4.869 1.00 0.00 6 LYS A CA 4
ATOM 3732 C C . LYS A 1 9 ? -8.643 -1.117 -5.191 1.00 0.00 6 LYS A C 4
ATOM 3733 O O . LYS A 1 9 ? -7.530 -1.240 -4.682 1.00 0.00 6 LYS A O 4
ATOM 3752 N N . GLU A 1 10 ? -9.128 -1.964 -6.084 1.00 0.00 7 GLU A N 4
ATOM 3753 C CA . GLU A 1 10 ? -8.366 -3.120 -6.524 1.00 0.00 7 GLU A CA 4
ATOM 3754 C C . GLU A 1 10 ? -7.288 -2.712 -7.535 1.00 0.00 7 GLU A C 4
ATOM 3755 O O . GLU A 1 10 ? -6.235 -3.339 -7.612 1.00 0.00 7 GLU A O 4
ATOM 3767 N N . ASP A 1 11 ? -7.574 -1.674 -8.331 1.00 0.00 8 ASP A N 4
ATOM 3768 C CA . ASP A 1 11 ? -6.633 -1.206 -9.356 1.00 0.00 8 ASP A CA 4
ATOM 3769 C C . ASP A 1 11 ? -5.331 -0.661 -8.754 1.00 0.00 8 ASP A C 4
ATOM 3770 O O . ASP A 1 11 ? -4.239 -1.101 -9.120 1.00 0.00 8 ASP A O 4
ATOM 3779 N N . ILE A 1 12 ? -5.450 0.264 -7.807 1.00 0.00 9 ILE A N 4
ATOM 3780 C CA . ILE A 1 12 ? -4.292 0.827 -7.134 1.00 0.00 9 ILE A CA 4
ATOM 3781 C C . ILE A 1 12 ? -3.637 -0.252 -6.288 1.00 0.00 9 ILE A C 4
ATOM 3782 O O . ILE A 1 12 ? -2.424 -0.445 -6.338 1.00 0.00 9 ILE A O 4
ATOM 3798 N N . ARG A 1 13 ? -4.461 -0.984 -5.542 1.00 0.00 10 ARG A N 4
ATOM 3799 C CA . ARG A 1 13 ? -3.968 -2.078 -4.717 1.00 0.00 10 ARG A CA 4
ATOM 3800 C C . ARG A 1 13 ? -3.194 -3.045 -5.596 1.00 0.00 10 ARG A C 4
ATOM 3801 O O . ARG A 1 13 ? -2.245 -3.691 -5.151 1.00 0.00 10 ARG A O 4
ATOM 3822 N N . GLY A 1 14 ? -3.595 -3.114 -6.863 1.00 0.00 11 GLY A N 4
ATOM 3823 C CA . GLY A 1 14 ? -2.914 -3.978 -7.802 1.00 0.00 11 GLY A CA 4
ATOM 3824 C C . GLY A 1 14 ? -1.507 -3.489 -8.020 1.00 0.00 11 GLY A C 4
ATOM 3825 O O . GLY A 1 14 ? -0.551 -4.266 -8.019 1.00 0.00 11 GLY A O 4
ATOM 3829 N N . GLN A 1 15 ? -1.390 -2.177 -8.171 1.00 0.00 12 GLN A N 4
ATOM 3830 C CA . GLN A 1 15 ? -0.104 -1.537 -8.351 1.00 0.00 12 GLN A CA 4
ATOM 3831 C C . GLN A 1 15 ? 0.721 -1.670 -7.076 1.00 0.00 12 GLN A C 4
ATOM 3832 O O . GLN A 1 15 ? 1.948 -1.730 -7.121 1.00 0.00 12 GLN A O 4
ATOM 3846 N N . ILE A 1 16 ? 0.028 -1.717 -5.937 1.00 0.00 13 ILE A N 4
ATOM 3847 C CA . ILE A 1 16 ? 0.678 -1.846 -4.637 1.00 0.00 13 ILE A CA 4
ATOM 3848 C C . ILE A 1 16 ? 1.273 -3.238 -4.467 1.00 0.00 13 ILE A C 4
ATOM 3849 O O . ILE A 1 16 ? 2.399 -3.384 -3.996 1.00 0.00 13 ILE A O 4
ATOM 3865 N N . ILE A 1 17 ? 0.517 -4.257 -4.861 1.00 0.00 14 ILE A N 4
ATOM 3866 C CA . ILE A 1 17 ? 0.984 -5.634 -4.759 1.00 0.00 14 ILE A CA 4
ATOM 3867 C C . ILE A 1 17 ? 2.288 -5.810 -5.532 1.00 0.00 14 ILE A C 4
ATOM 3868 O O . ILE A 1 17 ? 3.292 -6.259 -4.979 1.00 0.00 14 ILE A O 4
ATOM 3884 N N . GLY A 1 18 ? 2.276 -5.425 -6.804 1.00 0.00 15 GLY A N 4
ATOM 3885 C CA . GLY A 1 18 ? 3.475 -5.523 -7.611 1.00 0.00 15 GLY A CA 4
ATOM 3886 C C . GLY A 1 18 ? 4.549 -4.589 -7.096 1.00 0.00 15 GLY A C 4
ATOM 3887 O O . GLY A 1 18 ? 5.737 -4.911 -7.110 1.00 0.00 15 GLY A O 4
ATOM 3891 N N . ALA A 1 19 ? 4.109 -3.426 -6.628 1.00 0.00 16 ALA A N 4
ATOM 3892 C CA . ALA A 1 19 ? 5.002 -2.414 -6.083 1.00 0.00 16 ALA A CA 4
ATOM 3893 C C . ALA A 1 19 ? 5.764 -2.952 -4.875 1.00 0.00 16 ALA A C 4
ATOM 3894 O O . ALA A 1 19 ? 6.902 -2.564 -4.619 1.00 0.00 16 ALA A O 4
ATOM 3901 N N . LEU A 1 20 ? 5.118 -3.847 -4.138 1.00 0.00 17 LEU A N 4
ATOM 3902 C CA . LEU A 1 20 ? 5.703 -4.450 -2.954 1.00 0.00 17 LEU A CA 4
ATOM 3903 C C . LEU A 1 20 ? 6.615 -5.605 -3.332 1.00 0.00 17 LEU A C 4
ATOM 3904 O O . LEU A 1 20 ? 7.586 -5.902 -2.636 1.00 0.00 17 LEU A O 4
ATOM 3920 N N . ALA A 1 21 ? 6.293 -6.250 -4.445 1.00 0.00 18 ALA A N 4
ATOM 3921 C CA . ALA A 1 21 ? 7.084 -7.377 -4.925 1.00 0.00 18 ALA A CA 4
ATOM 3922 C C . ALA A 1 21 ? 8.530 -6.960 -5.176 1.00 0.00 18 ALA A C 4
ATOM 3923 O O . ALA A 1 21 ? 8.789 -5.953 -5.835 1.00 0.00 18 ALA A O 4
ATOM 3930 N N . GLY A 1 22 ? 9.470 -7.739 -4.649 1.00 0.00 19 GLY A N 4
ATOM 3931 C CA . GLY A 1 22 ? 10.877 -7.427 -4.832 1.00 0.00 19 GLY A CA 4
ATOM 3932 C C . GLY A 1 22 ? 11.596 -7.156 -3.524 1.00 0.00 19 GLY A C 4
ATOM 3933 O O . GLY A 1 22 ? 12.775 -7.479 -3.379 1.00 0.00 19 GLY A O 4
ATOM 3937 N N . ALA A 1 23 ? 10.890 -6.552 -2.571 1.00 0.00 20 ALA A N 4
ATOM 3938 C CA . ALA A 1 23 ? 11.471 -6.227 -1.270 1.00 0.00 20 ALA A CA 4
ATOM 3939 C C . ALA A 1 23 ? 12.130 -7.441 -0.632 1.00 0.00 20 ALA A C 4
ATOM 3940 O O . ALA A 1 23 ? 12.152 -8.525 -1.214 1.00 0.00 20 ALA A O 4
ATOM 3947 N N . ASP A 1 24 ? 12.632 -7.254 0.587 1.00 0.00 21 ASP A N 4
ATOM 3948 C CA . ASP A 1 24 ? 13.252 -8.340 1.338 1.00 0.00 21 ASP A CA 4
ATOM 3949 C C . ASP A 1 24 ? 12.208 -9.438 1.537 1.00 0.00 21 ASP A C 4
ATOM 3950 O O . ASP A 1 24 ? 11.662 -9.943 0.557 1.00 0.00 21 ASP A O 4
ATOM 3959 N N . PHE A 1 25 ? 11.866 -9.782 2.780 1.00 0.00 22 PHE A N 4
ATOM 3960 C CA . PHE A 1 25 ? 10.821 -10.771 2.983 1.00 0.00 22 PHE A CA 4
ATOM 3961 C C . PHE A 1 25 ? 9.566 -10.212 2.333 1.00 0.00 22 PHE A C 4
ATOM 3962 O O . PHE A 1 25 ? 9.596 -9.094 1.819 1.00 0.00 22 PHE A O 4
ATOM 3979 N N . PRO A 1 26 ? 8.443 -10.930 2.337 1.00 0.00 23 PRO A N 4
ATOM 3980 C CA . PRO A 1 26 ? 7.226 -10.405 1.737 1.00 0.00 23 PRO A CA 4
ATOM 3981 C C . PRO A 1 26 ? 6.701 -9.169 2.481 1.00 0.00 23 PRO A C 4
ATOM 3982 O O . PRO A 1 26 ? 5.635 -9.228 3.088 1.00 0.00 23 PRO A O 4
ATOM 3993 N N . ILE A 1 27 ? 7.456 -8.045 2.403 1.00 0.00 24 ILE A N 4
ATOM 3994 C CA . ILE A 1 27 ? 7.073 -6.758 3.027 1.00 0.00 24 ILE A CA 4
ATOM 3995 C C . ILE A 1 27 ? 7.865 -6.380 4.291 1.00 0.00 24 ILE A C 4
ATOM 3996 O O . ILE A 1 27 ? 7.290 -6.221 5.367 1.00 0.00 24 ILE A O 4
ATOM 4012 N N . ASN A 1 28 ? 9.172 -6.197 4.147 1.00 0.00 25 ASN A N 4
ATOM 4013 C CA . ASN A 1 28 ? 10.031 -5.798 5.272 1.00 0.00 25 ASN A CA 4
ATOM 4014 C C . ASN A 1 28 ? 9.694 -4.402 5.773 1.00 0.00 25 ASN A C 4
ATOM 4015 O O . ASN A 1 28 ? 10.514 -3.488 5.671 1.00 0.00 25 ASN A O 4
ATOM 4026 N N . SER A 1 29 ? 8.492 -4.223 6.303 1.00 0.00 26 SER A N 4
ATOM 4027 C CA . SER A 1 29 ? 8.081 -2.917 6.788 1.00 0.00 26 SER A CA 4
ATOM 4028 C C . SER A 1 29 ? 8.191 -1.909 5.658 1.00 0.00 26 SER A C 4
ATOM 4029 O O . SER A 1 29 ? 8.879 -2.148 4.665 1.00 0.00 26 SER A O 4
ATOM 4037 N N . PRO A 1 30 ? 7.508 -0.778 5.767 1.00 0.00 27 PRO A N 4
ATOM 4038 C CA . PRO A 1 30 ? 7.546 0.231 4.723 1.00 0.00 27 PRO A CA 4
ATOM 4039 C C . PRO A 1 30 ? 8.960 0.632 4.337 1.00 0.00 27 PRO A C 4
ATOM 4040 O O . PRO A 1 30 ? 9.223 0.930 3.182 1.00 0.00 27 PRO A O 4
ATOM 4051 N N . GLU A 1 31 ? 9.882 0.626 5.281 1.00 0.00 28 GLU A N 4
ATOM 4052 C CA . GLU A 1 31 ? 11.253 0.988 4.956 1.00 0.00 28 GLU A CA 4
ATOM 4053 C C . GLU A 1 31 ? 11.752 0.160 3.772 1.00 0.00 28 GLU A C 4
ATOM 4054 O O . GLU A 1 31 ? 12.153 0.695 2.733 1.00 0.00 28 GLU A O 4
ATOM 4066 N N . GLU A 1 32 ? 11.717 -1.155 3.934 1.00 0.00 29 GLU A N 4
ATOM 4067 C CA . GLU A 1 32 ? 12.169 -2.065 2.900 1.00 0.00 29 GLU A CA 4
ATOM 4068 C C . GLU A 1 32 ? 11.176 -2.222 1.760 1.00 0.00 29 GLU A C 4
ATOM 4069 O O . GLU A 1 32 ? 11.512 -1.978 0.609 1.00 0.00 29 GLU A O 4
ATOM 4081 N N . LEU A 1 33 ? 9.960 -2.661 2.080 1.00 0.00 30 LEU A N 4
ATOM 4082 C CA . LEU A 1 33 ? 8.942 -2.873 1.056 1.00 0.00 30 LEU A CA 4
ATOM 4083 C C . LEU A 1 33 ? 8.824 -1.630 0.179 1.00 0.00 30 LEU A C 4
ATOM 4084 O O . LEU A 1 33 ? 8.818 -1.719 -1.054 1.00 0.00 30 LEU A O 4
ATOM 4100 N N . MET A 1 34 ? 8.786 -0.463 0.817 1.00 0.00 31 MET A N 4
ATOM 4101 C CA . MET A 1 34 ? 8.726 0.788 0.083 1.00 0.00 31 MET A CA 4
ATOM 4102 C C . MET A 1 34 ? 10.009 0.933 -0.718 1.00 0.00 31 MET A C 4
ATOM 4103 O O . MET A 1 34 ? 10.013 1.513 -1.804 1.00 0.00 31 MET A O 4
ATOM 4117 N N . ALA A 1 35 ? 11.108 0.386 -0.175 1.00 0.00 32 ALA A N 4
ATOM 4118 C CA . ALA A 1 35 ? 12.389 0.456 -0.861 1.00 0.00 32 ALA A CA 4
ATOM 4119 C C . ALA A 1 35 ? 12.398 -0.434 -2.103 1.00 0.00 32 ALA A C 4
ATOM 4120 O O . ALA A 1 35 ? 13.111 -0.164 -3.068 1.00 0.00 32 ALA A O 4
ATOM 4127 N N . ALA A 1 36 ? 11.608 -1.504 -2.066 1.00 0.00 33 ALA A N 4
ATOM 4128 C CA . ALA A 1 36 ? 11.530 -2.439 -3.178 1.00 0.00 33 ALA A CA 4
ATOM 4129 C C . ALA A 1 36 ? 10.832 -1.825 -4.382 1.00 0.00 33 ALA A C 4
ATOM 4130 O O . ALA A 1 36 ? 11.207 -2.090 -5.523 1.00 0.00 33 ALA A O 4
ATOM 4137 N N . LEU A 1 37 ? 9.804 -1.020 -4.115 1.00 0.00 34 LEU A N 4
ATOM 4138 C CA . LEU A 1 37 ? 9.028 -0.371 -5.179 1.00 0.00 34 LEU A CA 4
ATOM 4139 C C . LEU A 1 37 ? 9.887 -0.056 -6.410 1.00 0.00 34 LEU A C 4
ATOM 4140 O O . LEU A 1 37 ? 11.077 0.237 -6.295 1.00 0.00 34 LEU A O 4
ATOM 4156 N N . PRO A 1 38 ? 9.285 -0.149 -7.613 1.00 0.00 35 PRO A N 4
ATOM 4157 C CA . PRO A 1 38 ? 9.975 0.083 -8.889 1.00 0.00 35 PRO A CA 4
ATOM 4158 C C . PRO A 1 38 ? 10.818 1.356 -8.916 1.00 0.00 35 PRO A C 4
ATOM 4159 O O . PRO A 1 38 ? 11.930 1.352 -9.445 1.00 0.00 35 PRO A O 4
ATOM 4170 N N . ASN A 1 39 ? 10.294 2.444 -8.368 1.00 0.00 36 ASN A N 4
ATOM 4171 C CA . ASN A 1 39 ? 11.027 3.708 -8.368 1.00 0.00 36 ASN A CA 4
ATOM 4172 C C . ASN A 1 39 ? 12.203 3.678 -7.388 1.00 0.00 36 ASN A C 4
ATOM 4173 O O . ASN A 1 39 ? 13.123 4.489 -7.494 1.00 0.00 36 ASN A O 4
ATOM 4184 N N . GLY A 1 40 ? 12.176 2.742 -6.441 1.00 0.00 37 GLY A N 4
ATOM 4185 C CA . GLY A 1 40 ? 13.250 2.635 -5.471 1.00 0.00 37 GLY A CA 4
ATOM 4186 C C . GLY A 1 40 ? 12.848 3.076 -4.070 1.00 0.00 37 GLY A C 4
ATOM 4187 O O . GLY A 1 40 ? 12.803 2.256 -3.157 1.00 0.00 37 GLY A O 4
ATOM 4191 N N . PRO A 1 41 ? 12.566 4.376 -3.858 1.00 0.00 38 PRO A N 4
ATOM 4192 C CA . PRO A 1 41 ? 12.191 4.895 -2.537 1.00 0.00 38 PRO A CA 4
ATOM 4193 C C . PRO A 1 41 ? 10.728 4.644 -2.168 1.00 0.00 38 PRO A C 4
ATOM 4194 O O . PRO A 1 41 ? 10.430 4.123 -1.094 1.00 0.00 38 PRO A O 4
ATOM 4205 N N . ASP A 1 42 ? 9.825 5.045 -3.054 1.00 0.00 39 ASP A N 4
ATOM 4206 C CA . ASP A 1 42 ? 8.401 4.901 -2.835 1.00 0.00 39 ASP A CA 4
ATOM 4207 C C . ASP A 1 42 ? 7.610 5.425 -4.035 1.00 0.00 39 ASP A C 4
ATOM 4208 O O . ASP A 1 42 ? 7.264 6.605 -4.087 1.00 0.00 39 ASP A O 4
ATOM 4217 N N . THR A 1 43 ? 7.327 4.556 -5.003 1.00 0.00 40 THR A N 4
ATOM 4218 C CA . THR A 1 43 ? 6.584 4.970 -6.187 1.00 0.00 40 THR A CA 4
ATOM 4219 C C . THR A 1 43 ? 5.119 5.227 -5.846 1.00 0.00 40 THR A C 4
ATOM 4220 O O . THR A 1 43 ? 4.502 4.460 -5.105 1.00 0.00 40 THR A O 4
ATOM 4231 N N . THR A 1 44 ? 4.566 6.310 -6.380 1.00 0.00 41 THR A N 4
ATOM 4232 C CA . THR A 1 44 ? 3.176 6.657 -6.115 1.00 0.00 41 THR A CA 4
ATOM 4233 C C . THR A 1 44 ? 2.239 6.061 -7.162 1.00 0.00 41 THR A C 4
ATOM 4234 O O . THR A 1 44 ? 2.408 6.280 -8.361 1.00 0.00 41 THR A O 4
ATOM 4245 N N . CYS A 1 45 ? 1.238 5.324 -6.693 1.00 0.00 42 CYS A N 4
ATOM 4246 C CA . CYS A 1 45 ? 0.253 4.714 -7.578 1.00 0.00 42 CYS A CA 4
ATOM 4247 C C . CYS A 1 45 ? -1.022 5.551 -7.586 1.00 0.00 42 CYS A C 4
ATOM 4248 O O . CYS A 1 45 ? -2.125 5.032 -7.416 1.00 0.00 42 CYS A O 4
ATOM 4256 N N . LYS A 1 46 ? -0.853 6.858 -7.766 1.00 0.00 43 LYS A N 4
ATOM 4257 C CA . LYS A 1 46 ? -1.978 7.786 -7.773 1.00 0.00 43 LYS A CA 4
ATOM 4258 C C . LYS A 1 46 ? -2.772 7.705 -9.072 1.00 0.00 43 LYS A C 4
ATOM 4259 O O . LYS A 1 46 ? -2.241 7.344 -10.123 1.00 0.00 43 LYS A O 4
ATOM 4278 N N . SER A 1 47 ? -4.047 8.060 -8.982 1.00 0.00 44 SER A N 4
ATOM 4279 C CA . SER A 1 47 ? -4.942 8.056 -10.133 1.00 0.00 44 SER A CA 4
ATOM 4280 C C . SER A 1 47 ? -6.007 9.131 -9.951 1.00 0.00 44 SER A C 4
ATOM 4281 O O . SER A 1 47 ? -6.657 9.200 -8.909 1.00 0.00 44 SER A O 4
ATOM 4289 N N . GLY A 1 48 ? -6.168 9.986 -10.956 1.00 0.00 45 GLY A N 4
ATOM 4290 C CA . GLY A 1 48 ? -7.142 11.057 -10.856 1.00 0.00 45 GLY A CA 4
ATOM 4291 C C . GLY A 1 48 ? -6.815 11.994 -9.708 1.00 0.00 45 GLY A C 4
ATOM 4292 O O . GLY A 1 48 ? -5.671 12.423 -9.561 1.00 0.00 45 GLY A O 4
ATOM 4296 N N . ASP A 1 49 ? -7.810 12.300 -8.882 1.00 0.00 46 ASP A N 4
ATOM 4297 C CA . ASP A 1 49 ? -7.598 13.179 -7.736 1.00 0.00 46 ASP A CA 4
ATOM 4298 C C . ASP A 1 49 ? -7.306 12.366 -6.475 1.00 0.00 46 ASP A C 4
ATOM 4299 O O . ASP A 1 49 ? -7.574 12.814 -5.360 1.00 0.00 46 ASP A O 4
ATOM 4308 N N . VAL A 1 50 ? -6.757 11.168 -6.661 1.00 0.00 47 VAL A N 4
ATOM 4309 C CA . VAL A 1 50 ? -6.429 10.288 -5.544 1.00 0.00 47 VAL A CA 4
ATOM 4310 C C . VAL A 1 50 ? -4.978 9.816 -5.622 1.00 0.00 47 VAL A C 4
ATOM 4311 O O . VAL A 1 50 ? -4.443 9.608 -6.711 1.00 0.00 47 VAL A O 4
ATOM 4324 N N . GLU A 1 51 ? -4.346 9.645 -4.463 1.00 0.00 48 GLU A N 4
ATOM 4325 C CA . GLU A 1 51 ? -2.960 9.192 -4.411 1.00 0.00 48 GLU A CA 4
ATOM 4326 C C . GLU A 1 51 ? -2.754 8.236 -3.240 1.00 0.00 48 GLU A C 4
ATOM 4327 O O . GLU A 1 51 ? -3.055 8.572 -2.094 1.00 0.00 48 GLU A O 4
ATOM 4339 N N . LEU A 1 52 ? -2.239 7.046 -3.533 1.00 0.00 49 LEU A N 4
ATOM 4340 C CA . LEU A 1 52 ? -1.992 6.041 -2.502 1.00 0.00 49 LEU A CA 4
ATOM 4341 C C . LEU A 1 52 ? -0.684 5.309 -2.763 1.00 0.00 49 LEU A C 4
ATOM 4342 O O . LEU A 1 52 ? -0.348 4.998 -3.905 1.00 0.00 49 LEU A O 4
ATOM 4358 N N . LYS A 1 53 ? 0.049 5.037 -1.691 1.00 0.00 50 LYS A N 4
ATOM 4359 C CA . LYS A 1 53 ? 1.324 4.343 -1.792 1.00 0.00 50 LYS A CA 4
ATOM 4360 C C . LYS A 1 53 ? 1.873 4.022 -0.410 1.00 0.00 50 LYS A C 4
ATOM 4361 O O . LYS A 1 53 ? 1.347 4.481 0.601 1.00 0.00 50 LYS A O 4
ATOM 4380 N N . ALA A 1 54 ? 2.931 3.228 -0.375 1.00 0.00 51 ALA A N 4
ATOM 4381 C CA . ALA A 1 54 ? 3.552 2.838 0.880 1.00 0.00 51 ALA A CA 4
ATOM 4382 C C . ALA A 1 54 ? 4.043 4.054 1.665 1.00 0.00 51 ALA A C 4
ATOM 4383 O O . ALA A 1 54 ? 4.080 4.035 2.892 1.00 0.00 51 ALA A O 4
ATOM 4390 N N . SER A 1 55 ? 4.433 5.107 0.954 1.00 0.00 52 SER A N 4
ATOM 4391 C CA . SER A 1 55 ? 4.931 6.318 1.603 1.00 0.00 52 SER A CA 4
ATOM 4392 C C . SER A 1 55 ? 3.798 7.146 2.215 1.00 0.00 52 SER A C 4
ATOM 4393 O O . SER A 1 55 ? 3.764 7.364 3.426 1.00 0.00 52 SER A O 4
ATOM 4401 N N . ASP A 1 56 ? 2.883 7.618 1.371 1.00 0.00 53 ASP A N 4
ATOM 4402 C CA . ASP A 1 56 ? 1.762 8.437 1.829 1.00 0.00 53 ASP A CA 4
ATOM 4403 C C . ASP A 1 56 ? 0.800 7.648 2.714 1.00 0.00 53 ASP A C 4
ATOM 4404 O O . ASP A 1 56 ? 0.441 8.096 3.801 1.00 0.00 53 ASP A O 4
ATOM 4413 N N . ALA A 1 57 ? 0.369 6.488 2.233 1.00 0.00 54 ALA A N 4
ATOM 4414 C CA . ALA A 1 57 ? -0.570 5.652 2.975 1.00 0.00 54 ALA A CA 4
ATOM 4415 C C . ALA A 1 57 ? 0.118 4.855 4.082 1.00 0.00 54 ALA A C 4
ATOM 4416 O O . ALA A 1 57 ? -0.370 4.797 5.209 1.00 0.00 54 ALA A O 4
ATOM 4423 N N . GLY A 1 58 ? 1.245 4.231 3.751 1.00 0.00 55 GLY A N 4
ATOM 4424 C CA . GLY A 1 58 ? 1.974 3.429 4.728 1.00 0.00 55 GLY A CA 4
ATOM 4425 C C . GLY A 1 58 ? 2.132 4.110 6.078 1.00 0.00 55 GLY A C 4
ATOM 4426 O O . GLY A 1 58 ? 2.274 3.438 7.099 1.00 0.00 55 GLY A O 4
ATOM 4430 N N . GLN A 1 59 ? 2.115 5.441 6.084 1.00 0.00 56 GLN A N 4
ATOM 4431 C CA . GLN A 1 59 ? 2.260 6.217 7.320 1.00 0.00 56 GLN A CA 4
ATOM 4432 C C . GLN A 1 59 ? 1.473 5.601 8.471 1.00 0.00 56 GLN A C 4
ATOM 4433 O O . GLN A 1 59 ? 1.920 5.603 9.619 1.00 0.00 56 GLN A O 4
ATOM 4447 N N . VAL A 1 60 ? 0.292 5.096 8.155 1.00 0.00 57 VAL A N 4
ATOM 4448 C CA . VAL A 1 60 ? -0.584 4.498 9.149 1.00 0.00 57 VAL A CA 4
ATOM 4449 C C . VAL A 1 60 ? 0.004 3.223 9.752 1.00 0.00 57 VAL A C 4
ATOM 4450 O O . VAL A 1 60 ? -0.263 2.901 10.911 1.00 0.00 57 VAL A O 4
ATOM 4463 N N . LEU A 1 61 ? 0.804 2.498 8.976 1.00 0.00 58 LEU A N 4
ATOM 4464 C CA . LEU A 1 61 ? 1.415 1.265 9.465 1.00 0.00 58 LEU A CA 4
ATOM 4465 C C . LEU A 1 61 ? 2.424 1.572 10.570 1.00 0.00 58 LEU A C 4
ATOM 4466 O O . LEU A 1 61 ? 3.378 2.322 10.361 1.00 0.00 58 LEU A O 4
ATOM 4482 N N . THR A 1 62 ? 2.204 0.991 11.746 1.00 0.00 59 THR A N 4
ATOM 4483 C CA . THR A 1 62 ? 3.091 1.206 12.885 1.00 0.00 59 THR A CA 4
ATOM 4484 C C . THR A 1 62 ? 4.401 0.443 12.723 1.00 0.00 59 THR A C 4
ATOM 4485 O O . THR A 1 62 ? 4.465 -0.557 12.007 1.00 0.00 59 THR A O 4
ATOM 4496 N N . ALA A 1 63 ? 5.447 0.922 13.392 1.00 0.00 60 ALA A N 4
ATOM 4497 C CA . ALA A 1 63 ? 6.760 0.286 13.326 1.00 0.00 60 ALA A CA 4
ATOM 4498 C C . ALA A 1 63 ? 6.664 -1.210 13.609 1.00 0.00 60 ALA A C 4
ATOM 4499 O O . ALA A 1 63 ? 7.303 -2.021 12.940 1.00 0.00 60 ALA A O 4
ATOM 4506 N N . ASP A 1 64 ? 5.853 -1.570 14.598 1.00 0.00 61 ASP A N 4
ATOM 4507 C CA . ASP A 1 64 ? 5.665 -2.970 14.965 1.00 0.00 61 ASP A CA 4
ATOM 4508 C C . ASP A 1 64 ? 5.210 -3.792 13.761 1.00 0.00 61 ASP A C 4
ATOM 4509 O O . ASP A 1 64 ? 5.396 -5.009 13.720 1.00 0.00 61 ASP A O 4
ATOM 4518 N N . ASP A 1 65 ? 4.611 -3.116 12.783 1.00 0.00 62 ASP A N 4
ATOM 4519 C CA . ASP A 1 65 ? 4.120 -3.772 11.573 1.00 0.00 62 ASP A CA 4
ATOM 4520 C C . ASP A 1 65 ? 5.253 -4.314 10.704 1.00 0.00 62 ASP A C 4
ATOM 4521 O O . ASP A 1 65 ? 4.998 -4.822 9.613 1.00 0.00 62 ASP A O 4
ATOM 4530 N N . PHE A 1 66 ? 6.501 -4.194 11.163 1.00 0.00 63 PHE A N 4
ATOM 4531 C CA . PHE A 1 66 ? 7.641 -4.666 10.382 1.00 0.00 63 PHE A CA 4
ATOM 4532 C C . PHE A 1 66 ? 7.342 -6.000 9.702 1.00 0.00 63 PHE A C 4
ATOM 4533 O O . PHE A 1 66 ? 7.457 -6.110 8.485 1.00 0.00 63 PHE A O 4
ATOM 4550 N N . PRO A 1 67 ? 6.936 -7.025 10.470 1.00 0.00 64 PRO A N 4
ATOM 4551 C CA . PRO A 1 67 ? 6.605 -8.339 9.928 1.00 0.00 64 PRO A CA 4
ATOM 4552 C C . PRO A 1 67 ? 5.184 -8.383 9.380 1.00 0.00 64 PRO A C 4
ATOM 4553 O O . PRO A 1 67 ? 4.272 -8.900 10.025 1.00 0.00 64 PRO A O 4
ATOM 4564 N N . PHE A 1 68 ? 5.005 -7.832 8.186 1.00 0.00 65 PHE A N 4
ATOM 4565 C CA . PHE A 1 68 ? 3.697 -7.796 7.543 1.00 0.00 65 PHE A CA 4
ATOM 4566 C C . PHE A 1 68 ? 3.336 -9.152 6.948 1.00 0.00 65 PHE A C 4
ATOM 4567 O O . PHE A 1 68 ? 4.188 -9.845 6.392 1.00 0.00 65 PHE A O 4
ATOM 4584 N N . LYS A 1 69 ? 2.062 -9.512 7.050 1.00 0.00 66 LYS A N 4
ATOM 4585 C CA . LYS A 1 69 ? 1.575 -10.770 6.499 1.00 0.00 66 LYS A CA 4
ATOM 4586 C C . LYS A 1 69 ? 1.610 -10.737 4.970 1.00 0.00 66 LYS A C 4
ATOM 4587 O O . LYS A 1 69 ? 0.573 -10.752 4.294 1.00 0.00 66 LYS A O 4
ATOM 4606 N N . SER A 1 70 ? 2.819 -10.691 4.433 1.00 0.00 67 SER A N 4
ATOM 4607 C CA . SER A 1 70 ? 3.023 -10.664 2.996 1.00 0.00 67 SER A CA 4
ATOM 4608 C C . SER A 1 70 ? 2.402 -9.424 2.354 1.00 0.00 67 SER A C 4
ATOM 4609 O O . SER A 1 70 ? 1.525 -8.774 2.926 1.00 0.00 67 SER A O 4
ATOM 4617 N N . ALA A 1 71 ? 2.884 -9.107 1.157 1.00 0.00 68 ALA A N 4
ATOM 4618 C CA . ALA A 1 71 ? 2.414 -7.949 0.404 1.00 0.00 68 ALA A CA 4
ATOM 4619 C C . ALA A 1 71 ? 0.896 -7.932 0.282 1.00 0.00 68 ALA A C 4
ATOM 4620 O O . ALA A 1 71 ? 0.281 -6.866 0.247 1.00 0.00 68 ALA A O 4
ATOM 4627 N N . GLU A 1 72 ? 0.293 -9.111 0.217 1.00 0.00 69 GLU A N 4
ATOM 4628 C CA . GLU A 1 72 ? -1.154 -9.211 0.098 1.00 0.00 69 GLU A CA 4
ATOM 4629 C C . GLU A 1 72 ? -1.859 -8.536 1.275 1.00 0.00 69 GLU A C 4
ATOM 4630 O O . GLU A 1 72 ? -2.814 -7.776 1.077 1.00 0.00 69 GLU A O 4
ATOM 4642 N N . GLU A 1 73 ? -1.397 -8.799 2.502 1.00 0.00 70 GLU A N 4
ATOM 4643 C CA . GLU A 1 73 ? -2.020 -8.191 3.663 1.00 0.00 70 GLU A CA 4
ATOM 4644 C C . GLU A 1 73 ? -1.761 -6.690 3.673 1.00 0.00 70 GLU A C 4
ATOM 4645 O O . GLU A 1 73 ? -2.604 -5.909 4.107 1.00 0.00 70 GLU A O 4
ATOM 4657 N N . VAL A 1 74 ? -0.596 -6.293 3.172 1.00 0.00 71 VAL A N 4
ATOM 4658 C CA . VAL A 1 74 ? -0.246 -4.877 3.105 1.00 0.00 71 VAL A CA 4
ATOM 4659 C C . VAL A 1 74 ? -1.180 -4.138 2.160 1.00 0.00 71 VAL A C 4
ATOM 4660 O O . VAL A 1 74 ? -1.660 -3.052 2.471 1.00 0.00 71 VAL A O 4
ATOM 4673 N N . ALA A 1 75 ? -1.435 -4.732 0.999 1.00 0.00 72 ALA A N 4
ATOM 4674 C CA . ALA A 1 75 ? -2.315 -4.121 0.012 1.00 0.00 72 ALA A CA 4
ATOM 4675 C C . ALA A 1 75 ? -3.674 -3.804 0.623 1.00 0.00 72 ALA A C 4
ATOM 4676 O O . ALA A 1 75 ? -4.179 -2.689 0.495 1.00 0.00 72 ALA A O 4
ATOM 4683 N N . ASP A 1 76 ? -4.256 -4.792 1.295 1.00 0.00 73 ASP A N 4
ATOM 4684 C CA . ASP A 1 76 ? -5.557 -4.619 1.932 1.00 0.00 73 ASP A CA 4
ATOM 4685 C C . ASP A 1 76 ? -5.468 -3.670 3.128 1.00 0.00 73 ASP A C 4
ATOM 4686 O O . ASP A 1 76 ? -6.362 -2.858 3.357 1.00 0.00 73 ASP A O 4
ATOM 4695 N N . THR A 1 77 ? -4.392 -3.792 3.897 1.00 0.00 74 THR A N 4
ATOM 4696 C CA . THR A 1 77 ? -4.189 -2.963 5.083 1.00 0.00 74 THR A CA 4
ATOM 4697 C C . THR A 1 77 ? -4.062 -1.479 4.737 1.00 0.00 74 THR A C 4
ATOM 4698 O O . THR A 1 77 ? -4.756 -0.639 5.310 1.00 0.00 74 THR A O 4
ATOM 4709 N N . ILE A 1 78 ? -3.162 -1.161 3.814 1.00 0.00 75 ILE A N 4
ATOM 4710 C CA . ILE A 1 78 ? -2.932 0.221 3.411 1.00 0.00 75 ILE A CA 4
ATOM 4711 C C . ILE A 1 78 ? -4.195 0.861 2.843 1.00 0.00 75 ILE A C 4
ATOM 4712 O O . ILE A 1 78 ? -4.602 1.938 3.279 1.00 0.00 75 ILE A O 4
ATOM 4728 N N . VAL A 1 79 ? -4.810 0.206 1.865 1.00 0.00 76 VAL A N 4
ATOM 4729 C CA . VAL A 1 79 ? -6.020 0.734 1.246 1.00 0.00 76 VAL A CA 4
ATOM 4730 C C . VAL A 1 79 ? -7.127 0.958 2.272 1.00 0.00 76 VAL A C 4
ATOM 4731 O O . VAL A 1 79 ? -7.830 1.967 2.224 1.00 0.00 76 VAL A O 4
ATOM 4744 N N . ASN A 1 80 ? -7.279 0.021 3.202 1.00 0.00 77 ASN A N 4
ATOM 4745 C CA . ASN A 1 80 ? -8.305 0.136 4.234 1.00 0.00 77 ASN A CA 4
ATOM 4746 C C . ASN A 1 80 ? -8.081 1.372 5.103 1.00 0.00 77 ASN A C 4
ATOM 4747 O O . ASN A 1 80 ? -8.993 2.172 5.308 1.00 0.00 77 ASN A O 4
ATOM 4758 N N . LYS A 1 81 ? -6.865 1.514 5.617 1.00 0.00 78 LYS A N 4
ATOM 4759 C CA . LYS A 1 81 ? -6.518 2.643 6.471 1.00 0.00 78 LYS A CA 4
ATOM 4760 C C . LYS A 1 81 ? -6.426 3.943 5.677 1.00 0.00 78 LYS A C 4
ATOM 4761 O O . LYS A 1 81 ? -6.882 4.993 6.132 1.00 0.00 78 LYS A O 4
ATOM 4780 N N . ALA A 1 82 ? -5.821 3.871 4.496 1.00 0.00 79 ALA A N 4
ATOM 4781 C CA . ALA A 1 82 ? -5.657 5.050 3.650 1.00 0.00 79 ALA A CA 4
ATOM 4782 C C . ALA A 1 82 ? -6.995 5.559 3.123 1.00 0.00 79 ALA A C 4
ATOM 4783 O O . ALA A 1 82 ? -7.160 6.756 2.886 1.00 0.00 79 ALA A O 4
ATOM 4790 N N . GLY A 1 83 ? -7.948 4.652 2.939 1.00 0.00 80 GLY A N 4
ATOM 4791 C CA . GLY A 1 83 ? -9.253 5.048 2.441 1.00 0.00 80 GLY A CA 4
ATOM 4792 C C . GLY A 1 83 ? -9.957 3.933 1.700 1.00 0.00 80 GLY A C 4
ATOM 4793 O O . GLY A 1 83 ? -11.084 3.564 2.032 1.00 0.00 80 GLY A O 4
ATOM 4797 N N . LEU A 1 84 ? -9.286 3.404 0.687 1.00 0.00 81 LEU A N 4
ATOM 4798 C CA . LEU A 1 84 ? -9.835 2.332 -0.127 1.00 0.00 81 LEU A CA 4
ATOM 4799 C C . LEU A 1 84 ? -9.885 1.023 0.655 1.00 0.00 81 LEU A C 4
ATOM 4800 O O . LEU A 1 84 ? -9.685 -0.044 0.038 1.00 0.00 81 LEU A O 4
ATOM 4817 N N . GLY A 1 1 ? -22.292 -6.161 4.833 1.00 0.00 -3 GLY A N 5
ATOM 4818 C CA . GLY A 1 1 ? -22.113 -4.684 4.875 1.00 0.00 -3 GLY A CA 5
ATOM 4819 C C . GLY A 1 1 ? -22.105 -4.062 3.492 1.00 0.00 -3 GLY A C 5
ATOM 4820 O O . GLY A 1 1 ? -21.444 -4.564 2.582 1.00 0.00 -3 GLY A O 5
ATOM 4826 N N . SER A 1 2 ? -22.840 -2.966 3.334 1.00 0.00 -2 SER A N 5
ATOM 4827 C CA . SER A 1 2 ? -22.919 -2.270 2.052 1.00 0.00 -2 SER A CA 5
ATOM 4828 C C . SER A 1 2 ? -21.682 -1.403 1.811 1.00 0.00 -2 SER A C 5
ATOM 4829 O O . SER A 1 2 ? -21.797 -0.215 1.511 1.00 0.00 -2 SER A O 5
ATOM 4837 N N . HIS A 1 3 ? -20.501 -2.001 1.945 1.00 0.00 -1 HIS A N 5
ATOM 4838 C CA . HIS A 1 3 ? -19.252 -1.274 1.742 1.00 0.00 -1 HIS A CA 5
ATOM 4839 C C . HIS A 1 3 ? -19.212 -0.636 0.355 1.00 0.00 -1 HIS A C 5
ATOM 4840 O O . HIS A 1 3 ? -18.901 0.546 0.214 1.00 0.00 -1 HIS A O 5
ATOM 4855 N N . MET A 1 4 ? -19.538 -1.425 -0.666 1.00 0.00 1 MET A N 5
ATOM 4856 C CA . MET A 1 4 ? -19.549 -0.936 -2.042 1.00 0.00 1 MET A CA 5
ATOM 4857 C C . MET A 1 4 ? -18.229 -0.261 -2.406 1.00 0.00 1 MET A C 5
ATOM 4858 O O . MET A 1 4 ? -18.213 0.838 -2.960 1.00 0.00 1 MET A O 5
ATOM 4872 N N . LYS A 1 5 ? -17.121 -0.926 -2.094 1.00 0.00 2 LYS A N 5
ATOM 4873 C CA . LYS A 1 5 ? -15.795 -0.391 -2.391 1.00 0.00 2 LYS A CA 5
ATOM 4874 C C . LYS A 1 5 ? -15.350 -0.756 -3.807 1.00 0.00 2 LYS A C 5
ATOM 4875 O O . LYS A 1 5 ? -14.171 -1.019 -4.046 1.00 0.00 2 LYS A O 5
ATOM 4894 N N . MET A 1 6 ? -16.294 -0.772 -4.741 1.00 0.00 3 MET A N 5
ATOM 4895 C CA . MET A 1 6 ? -15.987 -1.106 -6.127 1.00 0.00 3 MET A CA 5
ATOM 4896 C C . MET A 1 6 ? -15.326 0.067 -6.837 1.00 0.00 3 MET A C 5
ATOM 4897 O O . MET A 1 6 ? -15.847 1.182 -6.838 1.00 0.00 3 MET A O 5
ATOM 4911 N N . GLY A 1 7 ? -14.176 -0.197 -7.444 1.00 0.00 4 GLY A N 5
ATOM 4912 C CA . GLY A 1 7 ? -13.456 0.839 -8.155 1.00 0.00 4 GLY A CA 5
ATOM 4913 C C . GLY A 1 7 ? -11.986 0.514 -8.306 1.00 0.00 4 GLY A C 5
ATOM 4914 O O . GLY A 1 7 ? -11.618 -0.632 -8.571 1.00 0.00 4 GLY A O 5
ATOM 4918 N N . VAL A 1 8 ? -11.143 1.521 -8.128 1.00 0.00 5 VAL A N 5
ATOM 4919 C CA . VAL A 1 8 ? -9.701 1.339 -8.237 1.00 0.00 5 VAL A CA 5
ATOM 4920 C C . VAL A 1 8 ? -9.138 0.674 -6.993 1.00 0.00 5 VAL A C 5
ATOM 4921 O O . VAL A 1 8 ? -7.963 0.370 -6.946 1.00 0.00 5 VAL A O 5
ATOM 4934 N N . LYS A 1 9 ? -9.956 0.468 -5.965 1.00 0.00 6 LYS A N 5
ATOM 4935 C CA . LYS A 1 9 ? -9.448 -0.140 -4.740 1.00 0.00 6 LYS A CA 5
ATOM 4936 C C . LYS A 1 9 ? -8.578 -1.331 -5.110 1.00 0.00 6 LYS A C 5
ATOM 4937 O O . LYS A 1 9 ? -7.455 -1.469 -4.628 1.00 0.00 6 LYS A O 5
ATOM 4956 N N . GLU A 1 10 ? -9.080 -2.156 -6.015 1.00 0.00 7 GLU A N 5
ATOM 4957 C CA . GLU A 1 10 ? -8.327 -3.300 -6.500 1.00 0.00 7 GLU A CA 5
ATOM 4958 C C . GLU A 1 10 ? -7.266 -2.863 -7.519 1.00 0.00 7 GLU A C 5
ATOM 4959 O O . GLU A 1 10 ? -6.203 -3.471 -7.611 1.00 0.00 7 GLU A O 5
ATOM 4971 N N . ASP A 1 11 ? -7.578 -1.823 -8.301 1.00 0.00 8 ASP A N 5
ATOM 4972 C CA . ASP A 1 11 ? -6.656 -1.329 -9.331 1.00 0.00 8 ASP A CA 5
ATOM 4973 C C . ASP A 1 11 ? -5.355 -0.770 -8.739 1.00 0.00 8 ASP A C 5
ATOM 4974 O O . ASP A 1 11 ? -4.259 -1.192 -9.120 1.00 0.00 8 ASP A O 5
ATOM 4983 N N . ILE A 1 12 ? -5.475 0.144 -7.784 1.00 0.00 9 ILE A N 5
ATOM 4984 C CA . ILE A 1 12 ? -4.316 0.718 -7.120 1.00 0.00 9 ILE A CA 5
ATOM 4985 C C . ILE A 1 12 ? -3.627 -0.365 -6.308 1.00 0.00 9 ILE A C 5
ATOM 4986 O O . ILE A 1 12 ? -2.413 -0.534 -6.386 1.00 0.00 9 ILE A O 5
ATOM 5002 N N . ARG A 1 13 ? -4.423 -1.124 -5.556 1.00 0.00 10 ARG A N 5
ATOM 5003 C CA . ARG A 1 13 ? -3.893 -2.224 -4.763 1.00 0.00 10 ARG A CA 5
ATOM 5004 C C . ARG A 1 13 ? -3.115 -3.156 -5.676 1.00 0.00 10 ARG A C 5
ATOM 5005 O O . ARG A 1 13 ? -2.147 -3.791 -5.261 1.00 0.00 10 ARG A O 5
ATOM 5026 N N . GLY A 1 14 ? -3.538 -3.206 -6.937 1.00 0.00 11 GLY A N 5
ATOM 5027 C CA . GLY A 1 14 ? -2.855 -4.036 -7.905 1.00 0.00 11 GLY A CA 5
ATOM 5028 C C . GLY A 1 14 ? -1.459 -3.518 -8.128 1.00 0.00 11 GLY A C 5
ATOM 5029 O O . GLY A 1 14 ? -0.493 -4.279 -8.178 1.00 0.00 11 GLY A O 5
ATOM 5033 N N . GLN A 1 15 ? -1.364 -2.199 -8.226 1.00 0.00 12 GLN A N 5
ATOM 5034 C CA . GLN A 1 15 ? -0.091 -1.530 -8.406 1.00 0.00 12 GLN A CA 5
ATOM 5035 C C . GLN A 1 15 ? 0.747 -1.654 -7.138 1.00 0.00 12 GLN A C 5
ATOM 5036 O O . GLN A 1 15 ? 1.974 -1.686 -7.194 1.00 0.00 12 GLN A O 5
ATOM 5050 N N . ILE A 1 16 ? 0.065 -1.718 -5.992 1.00 0.00 13 ILE A N 5
ATOM 5051 C CA . ILE A 1 16 ? 0.731 -1.831 -4.698 1.00 0.00 13 ILE A CA 5
ATOM 5052 C C . ILE A 1 16 ? 1.341 -3.214 -4.516 1.00 0.00 13 ILE A C 5
ATOM 5053 O O . ILE A 1 16 ? 2.482 -3.342 -4.081 1.00 0.00 13 ILE A O 5
ATOM 5069 N N . ILE A 1 17 ? 0.579 -4.248 -4.856 1.00 0.00 14 ILE A N 5
ATOM 5070 C CA . ILE A 1 17 ? 1.061 -5.617 -4.736 1.00 0.00 14 ILE A CA 5
ATOM 5071 C C . ILE A 1 17 ? 2.328 -5.806 -5.566 1.00 0.00 14 ILE A C 5
ATOM 5072 O O . ILE A 1 17 ? 3.352 -6.259 -5.053 1.00 0.00 14 ILE A O 5
ATOM 5088 N N . GLY A 1 18 ? 2.263 -5.427 -6.837 1.00 0.00 15 GLY A N 5
ATOM 5089 C CA . GLY A 1 18 ? 3.428 -5.536 -7.694 1.00 0.00 15 GLY A CA 5
ATOM 5090 C C . GLY A 1 18 ? 4.525 -4.607 -7.222 1.00 0.00 15 GLY A C 5
ATOM 5091 O O . GLY A 1 18 ? 5.709 -4.942 -7.267 1.00 0.00 15 GLY A O 5
ATOM 5095 N N . ALA A 1 19 ? 4.110 -3.435 -6.754 1.00 0.00 16 ALA A N 5
ATOM 5096 C CA . ALA A 1 19 ? 5.026 -2.426 -6.244 1.00 0.00 16 ALA A CA 5
ATOM 5097 C C . ALA A 1 19 ? 5.799 -2.951 -5.036 1.00 0.00 16 ALA A C 5
ATOM 5098 O O . ALA A 1 19 ? 6.922 -2.530 -4.770 1.00 0.00 16 ALA A O 5
ATOM 5105 N N . LEU A 1 20 ? 5.176 -3.871 -4.310 1.00 0.00 17 LEU A N 5
ATOM 5106 C CA . LEU A 1 20 ? 5.769 -4.465 -3.126 1.00 0.00 17 LEU A CA 5
ATOM 5107 C C . LEU A 1 20 ? 6.688 -5.616 -3.500 1.00 0.00 17 LEU A C 5
ATOM 5108 O O . LEU A 1 20 ? 7.662 -5.902 -2.804 1.00 0.00 17 LEU A O 5
ATOM 5124 N N . ALA A 1 21 ? 6.369 -6.272 -4.607 1.00 0.00 18 ALA A N 5
ATOM 5125 C CA . ALA A 1 21 ? 7.166 -7.397 -5.080 1.00 0.00 18 ALA A CA 5
ATOM 5126 C C . ALA A 1 21 ? 8.610 -6.973 -5.325 1.00 0.00 18 ALA A C 5
ATOM 5127 O O . ALA A 1 21 ? 8.871 -6.016 -6.053 1.00 0.00 18 ALA A O 5
ATOM 5134 N N . GLY A 1 22 ? 9.547 -7.689 -4.709 1.00 0.00 19 GLY A N 5
ATOM 5135 C CA . GLY A 1 22 ? 10.952 -7.365 -4.876 1.00 0.00 19 GLY A CA 5
ATOM 5136 C C . GLY A 1 22 ? 11.660 -7.129 -3.555 1.00 0.00 19 GLY A C 5
ATOM 5137 O O . GLY A 1 22 ? 12.836 -7.460 -3.405 1.00 0.00 19 GLY A O 5
ATOM 5141 N N . ALA A 1 23 ? 10.944 -6.545 -2.596 1.00 0.00 20 ALA A N 5
ATOM 5142 C CA . ALA A 1 23 ? 11.512 -6.254 -1.280 1.00 0.00 20 ALA A CA 5
ATOM 5143 C C . ALA A 1 23 ? 12.144 -7.489 -0.658 1.00 0.00 20 ALA A C 5
ATOM 5144 O O . ALA A 1 23 ? 12.190 -8.553 -1.273 1.00 0.00 20 ALA A O 5
ATOM 5151 N N . ASP A 1 24 ? 12.595 -7.341 0.584 1.00 0.00 21 ASP A N 5
ATOM 5152 C CA . ASP A 1 24 ? 13.185 -8.450 1.323 1.00 0.00 21 ASP A CA 5
ATOM 5153 C C . ASP A 1 24 ? 12.123 -9.539 1.478 1.00 0.00 21 ASP A C 5
ATOM 5154 O O . ASP A 1 24 ? 11.588 -10.011 0.476 1.00 0.00 21 ASP A O 5
ATOM 5163 N N . PHE A 1 25 ? 11.755 -9.908 2.705 1.00 0.00 22 PHE A N 5
ATOM 5164 C CA . PHE A 1 25 ? 10.695 -10.889 2.870 1.00 0.00 22 PHE A CA 5
ATOM 5165 C C . PHE A 1 25 ? 9.459 -10.306 2.206 1.00 0.00 22 PHE A C 5
ATOM 5166 O O . PHE A 1 25 ? 9.515 -9.188 1.696 1.00 0.00 22 PHE A O 5
ATOM 5183 N N . PRO A 1 26 ? 8.326 -11.006 2.191 1.00 0.00 23 PRO A N 5
ATOM 5184 C CA . PRO A 1 26 ? 7.129 -10.458 1.575 1.00 0.00 23 PRO A CA 5
ATOM 5185 C C . PRO A 1 26 ? 6.615 -9.215 2.313 1.00 0.00 23 PRO A C 5
ATOM 5186 O O . PRO A 1 26 ? 5.530 -9.254 2.890 1.00 0.00 23 PRO A O 5
ATOM 5197 N N . ILE A 1 27 ? 7.398 -8.108 2.260 1.00 0.00 24 ILE A N 5
ATOM 5198 C CA . ILE A 1 27 ? 7.026 -6.813 2.878 1.00 0.00 24 ILE A CA 5
ATOM 5199 C C . ILE A 1 27 ? 7.808 -6.438 4.150 1.00 0.00 24 ILE A C 5
ATOM 5200 O O . ILE A 1 27 ? 7.218 -6.260 5.216 1.00 0.00 24 ILE A O 5
ATOM 5216 N N . ASN A 1 28 ? 9.121 -6.277 4.024 1.00 0.00 25 ASN A N 5
ATOM 5217 C CA . ASN A 1 28 ? 9.973 -5.882 5.158 1.00 0.00 25 ASN A CA 5
ATOM 5218 C C . ASN A 1 28 ? 9.626 -4.496 5.682 1.00 0.00 25 ASN A C 5
ATOM 5219 O O . ASN A 1 28 ? 10.436 -3.574 5.583 1.00 0.00 25 ASN A O 5
ATOM 5230 N N . SER A 1 29 ? 8.432 -4.338 6.231 1.00 0.00 26 SER A N 5
ATOM 5231 C CA . SER A 1 29 ? 8.016 -3.043 6.742 1.00 0.00 26 SER A CA 5
ATOM 5232 C C . SER A 1 29 ? 8.119 -2.012 5.630 1.00 0.00 26 SER A C 5
ATOM 5233 O O . SER A 1 29 ? 8.826 -2.216 4.644 1.00 0.00 26 SER A O 5
ATOM 5241 N N . PRO A 1 30 ? 7.404 -0.901 5.742 1.00 0.00 27 PRO A N 5
ATOM 5242 C CA . PRO A 1 30 ? 7.431 0.120 4.712 1.00 0.00 27 PRO A CA 5
ATOM 5243 C C . PRO A 1 30 ? 8.840 0.540 4.328 1.00 0.00 27 PRO A C 5
ATOM 5244 O O . PRO A 1 30 ? 9.102 0.838 3.173 1.00 0.00 27 PRO A O 5
ATOM 5255 N N . GLU A 1 31 ? 9.757 0.551 5.277 1.00 0.00 28 GLU A N 5
ATOM 5256 C CA . GLU A 1 31 ? 11.126 0.932 4.963 1.00 0.00 28 GLU A CA 5
ATOM 5257 C C . GLU A 1 31 ? 11.644 0.124 3.771 1.00 0.00 28 GLU A C 5
ATOM 5258 O O . GLU A 1 31 ? 12.052 0.678 2.744 1.00 0.00 28 GLU A O 5
ATOM 5270 N N . GLU A 1 32 ? 11.620 -1.191 3.916 1.00 0.00 29 GLU A N 5
ATOM 5271 C CA . GLU A 1 32 ? 12.092 -2.084 2.877 1.00 0.00 29 GLU A CA 5
ATOM 5272 C C . GLU A 1 32 ? 11.120 -2.232 1.719 1.00 0.00 29 GLU A C 5
ATOM 5273 O O . GLU A 1 32 ? 11.477 -1.981 0.575 1.00 0.00 29 GLU A O 5
ATOM 5285 N N . LEU A 1 33 ? 9.899 -2.673 2.014 1.00 0.00 30 LEU A N 5
ATOM 5286 C CA . LEU A 1 33 ? 8.905 -2.878 0.968 1.00 0.00 30 LEU A CA 5
ATOM 5287 C C . LEU A 1 33 ? 8.813 -1.627 0.096 1.00 0.00 30 LEU A C 5
ATOM 5288 O O . LEU A 1 33 ? 8.813 -1.711 -1.137 1.00 0.00 30 LEU A O 5
ATOM 5304 N N . MET A 1 34 ? 8.794 -0.463 0.741 1.00 0.00 31 MET A N 5
ATOM 5305 C CA . MET A 1 34 ? 8.762 0.796 0.017 1.00 0.00 31 MET A CA 5
ATOM 5306 C C . MET A 1 34 ? 10.051 0.921 -0.779 1.00 0.00 31 MET A C 5
ATOM 5307 O O . MET A 1 34 ? 10.069 1.501 -1.864 1.00 0.00 31 MET A O 5
ATOM 5321 N N . ALA A 1 35 ? 11.139 0.360 -0.231 1.00 0.00 32 ALA A N 5
ATOM 5322 C CA . ALA A 1 35 ? 12.425 0.413 -0.912 1.00 0.00 32 ALA A CA 5
ATOM 5323 C C . ALA A 1 35 ? 12.423 -0.472 -2.158 1.00 0.00 32 ALA A C 5
ATOM 5324 O O . ALA A 1 35 ? 13.132 -0.201 -3.126 1.00 0.00 32 ALA A O 5
ATOM 5331 N N . ALA A 1 36 ? 11.628 -1.538 -2.119 1.00 0.00 33 ALA A N 5
ATOM 5332 C CA . ALA A 1 36 ? 11.538 -2.471 -3.235 1.00 0.00 33 ALA A CA 5
ATOM 5333 C C . ALA A 1 36 ? 10.863 -1.841 -4.442 1.00 0.00 33 ALA A C 5
ATOM 5334 O O . ALA A 1 36 ? 11.246 -2.108 -5.582 1.00 0.00 33 ALA A O 5
ATOM 5341 N N . LEU A 1 37 ? 9.844 -1.023 -4.184 1.00 0.00 34 LEU A N 5
ATOM 5342 C CA . LEU A 1 37 ? 9.089 -0.360 -5.254 1.00 0.00 34 LEU A CA 5
ATOM 5343 C C . LEU A 1 37 ? 9.963 -0.056 -6.477 1.00 0.00 34 LEU A C 5
ATOM 5344 O O . LEU A 1 37 ? 11.155 0.227 -6.351 1.00 0.00 34 LEU A O 5
ATOM 5360 N N . PRO A 1 38 ? 9.373 -0.149 -7.685 1.00 0.00 35 PRO A N 5
ATOM 5361 C CA . PRO A 1 38 ? 10.079 0.072 -8.955 1.00 0.00 35 PRO A CA 5
ATOM 5362 C C . PRO A 1 38 ? 10.933 1.338 -8.978 1.00 0.00 35 PRO A C 5
ATOM 5363 O O . PRO A 1 38 ? 12.048 1.325 -9.499 1.00 0.00 35 PRO A O 5
ATOM 5374 N N . ASN A 1 39 ? 10.414 2.429 -8.433 1.00 0.00 36 ASN A N 5
ATOM 5375 C CA . ASN A 1 39 ? 11.156 3.687 -8.426 1.00 0.00 36 ASN A CA 5
ATOM 5376 C C . ASN A 1 39 ? 12.326 3.645 -7.439 1.00 0.00 36 ASN A C 5
ATOM 5377 O O . ASN A 1 39 ? 13.255 4.448 -7.537 1.00 0.00 36 ASN A O 5
ATOM 5388 N N . GLY A 1 40 ? 12.284 2.707 -6.494 1.00 0.00 37 GLY A N 5
ATOM 5389 C CA . GLY A 1 40 ? 13.351 2.588 -5.517 1.00 0.00 37 GLY A CA 5
ATOM 5390 C C . GLY A 1 40 ? 12.948 3.039 -4.119 1.00 0.00 37 GLY A C 5
ATOM 5391 O O . GLY A 1 40 ? 12.900 2.224 -3.202 1.00 0.00 37 GLY A O 5
ATOM 5395 N N . PRO A 1 41 ? 12.670 4.340 -3.915 1.00 0.00 38 PRO A N 5
ATOM 5396 C CA . PRO A 1 41 ? 12.296 4.867 -2.597 1.00 0.00 38 PRO A CA 5
ATOM 5397 C C . PRO A 1 41 ? 10.829 4.638 -2.230 1.00 0.00 38 PRO A C 5
ATOM 5398 O O . PRO A 1 41 ? 10.521 4.140 -1.147 1.00 0.00 38 PRO A O 5
ATOM 5409 N N . ASP A 1 42 ? 9.932 5.033 -3.125 1.00 0.00 39 ASP A N 5
ATOM 5410 C CA . ASP A 1 42 ? 8.507 4.910 -2.903 1.00 0.00 39 ASP A CA 5
ATOM 5411 C C . ASP A 1 42 ? 7.715 5.432 -4.104 1.00 0.00 39 ASP A C 5
ATOM 5412 O O . ASP A 1 42 ? 7.354 6.607 -4.150 1.00 0.00 39 ASP A O 5
ATOM 5421 N N . THR A 1 43 ? 7.446 4.566 -5.078 1.00 0.00 40 THR A N 5
ATOM 5422 C CA . THR A 1 43 ? 6.700 4.979 -6.261 1.00 0.00 40 THR A CA 5
ATOM 5423 C C . THR A 1 43 ? 5.235 5.226 -5.919 1.00 0.00 40 THR A C 5
ATOM 5424 O O . THR A 1 43 ? 4.625 4.456 -5.177 1.00 0.00 40 THR A O 5
ATOM 5435 N N . THR A 1 44 ? 4.673 6.304 -6.454 1.00 0.00 41 THR A N 5
ATOM 5436 C CA . THR A 1 44 ? 3.279 6.640 -6.188 1.00 0.00 41 THR A CA 5
ATOM 5437 C C . THR A 1 44 ? 2.344 6.017 -7.221 1.00 0.00 41 THR A C 5
ATOM 5438 O O . THR A 1 44 ? 2.508 6.218 -8.425 1.00 0.00 41 THR A O 5
ATOM 5449 N N . CYS A 1 45 ? 1.353 5.274 -6.738 1.00 0.00 42 CYS A N 5
ATOM 5450 C CA . CYS A 1 45 ? 0.374 4.635 -7.612 1.00 0.00 42 CYS A CA 5
ATOM 5451 C C . CYS A 1 45 ? -0.914 5.451 -7.641 1.00 0.00 42 CYS A C 5
ATOM 5452 O O . CYS A 1 45 ? -2.006 4.923 -7.430 1.00 0.00 42 CYS A O 5
ATOM 5460 N N . LYS A 1 46 ? -0.771 6.750 -7.887 1.00 0.00 43 LYS A N 5
ATOM 5461 C CA . LYS A 1 46 ? -1.912 7.658 -7.927 1.00 0.00 43 LYS A CA 5
ATOM 5462 C C . LYS A 1 46 ? -2.717 7.494 -9.213 1.00 0.00 43 LYS A C 5
ATOM 5463 O O . LYS A 1 46 ? -2.160 7.242 -10.282 1.00 0.00 43 LYS A O 5
ATOM 5482 N N . SER A 1 47 ? -4.035 7.638 -9.095 1.00 0.00 44 SER A N 5
ATOM 5483 C CA . SER A 1 47 ? -4.932 7.507 -10.238 1.00 0.00 44 SER A CA 5
ATOM 5484 C C . SER A 1 47 ? -6.246 8.243 -9.983 1.00 0.00 44 SER A C 5
ATOM 5485 O O . SER A 1 47 ? -6.809 8.165 -8.890 1.00 0.00 44 SER A O 5
ATOM 5493 N N . GLY A 1 48 ? -6.732 8.953 -10.997 1.00 0.00 45 GLY A N 5
ATOM 5494 C CA . GLY A 1 48 ? -7.978 9.689 -10.857 1.00 0.00 45 GLY A CA 5
ATOM 5495 C C . GLY A 1 48 ? -7.898 10.773 -9.801 1.00 0.00 45 GLY A C 5
ATOM 5496 O O . GLY A 1 48 ? -8.756 10.857 -8.921 1.00 0.00 45 GLY A O 5
ATOM 5500 N N . ASP A 1 49 ? -6.863 11.603 -9.885 1.00 0.00 46 ASP A N 5
ATOM 5501 C CA . ASP A 1 49 ? -6.668 12.686 -8.928 1.00 0.00 46 ASP A CA 5
ATOM 5502 C C . ASP A 1 49 ? -6.553 12.143 -7.505 1.00 0.00 46 ASP A C 5
ATOM 5503 O O . ASP A 1 49 ? -6.802 12.858 -6.534 1.00 0.00 46 ASP A O 5
ATOM 5512 N N . VAL A 1 50 ? -6.166 10.878 -7.393 1.00 0.00 47 VAL A N 5
ATOM 5513 C CA . VAL A 1 50 ? -6.004 10.234 -6.096 1.00 0.00 47 VAL A CA 5
ATOM 5514 C C . VAL A 1 50 ? -4.625 9.594 -5.996 1.00 0.00 47 VAL A C 5
ATOM 5515 O O . VAL A 1 50 ? -4.170 8.947 -6.936 1.00 0.00 47 VAL A O 5
ATOM 5528 N N . GLU A 1 51 ? -3.952 9.781 -4.865 1.00 0.00 48 GLU A N 5
ATOM 5529 C CA . GLU A 1 51 ? -2.620 9.213 -4.688 1.00 0.00 48 GLU A CA 5
ATOM 5530 C C . GLU A 1 51 ? -2.573 8.260 -3.498 1.00 0.00 48 GLU A C 5
ATOM 5531 O O . GLU A 1 51 ? -3.022 8.592 -2.401 1.00 0.00 48 GLU A O 5
ATOM 5543 N N . LEU A 1 52 ? -2.014 7.074 -3.727 1.00 0.00 49 LEU A N 5
ATOM 5544 C CA . LEU A 1 52 ? -1.890 6.059 -2.686 1.00 0.00 49 LEU A CA 5
ATOM 5545 C C . LEU A 1 52 ? -0.566 5.318 -2.821 1.00 0.00 49 LEU A C 5
ATOM 5546 O O . LEU A 1 52 ? -0.155 4.956 -3.923 1.00 0.00 49 LEU A O 5
ATOM 5562 N N . LYS A 1 53 ? 0.095 5.093 -1.693 1.00 0.00 50 LYS A N 5
ATOM 5563 C CA . LYS A 1 53 ? 1.372 4.392 -1.684 1.00 0.00 50 LYS A CA 5
ATOM 5564 C C . LYS A 1 53 ? 1.836 4.132 -0.257 1.00 0.00 50 LYS A C 5
ATOM 5565 O O . LYS A 1 53 ? 1.166 4.508 0.701 1.00 0.00 50 LYS A O 5
ATOM 5584 N N . ALA A 1 54 ? 2.979 3.475 -0.126 1.00 0.00 51 ALA A N 5
ATOM 5585 C CA . ALA A 1 54 ? 3.525 3.151 1.185 1.00 0.00 51 ALA A CA 5
ATOM 5586 C C . ALA A 1 54 ? 3.923 4.406 1.961 1.00 0.00 51 ALA A C 5
ATOM 5587 O O . ALA A 1 54 ? 3.720 4.489 3.169 1.00 0.00 51 ALA A O 5
ATOM 5594 N N . SER A 1 55 ? 4.500 5.379 1.270 1.00 0.00 52 SER A N 5
ATOM 5595 C CA . SER A 1 55 ? 4.930 6.613 1.919 1.00 0.00 52 SER A CA 5
ATOM 5596 C C . SER A 1 55 ? 3.740 7.428 2.430 1.00 0.00 52 SER A C 5
ATOM 5597 O O . SER A 1 55 ? 3.711 7.837 3.591 1.00 0.00 52 SER A O 5
ATOM 5605 N N . ASP A 1 56 ? 2.769 7.673 1.555 1.00 0.00 53 ASP A N 5
ATOM 5606 C CA . ASP A 1 56 ? 1.587 8.455 1.913 1.00 0.00 53 ASP A CA 5
ATOM 5607 C C . ASP A 1 56 ? 0.643 7.688 2.839 1.00 0.00 53 ASP A C 5
ATOM 5608 O O . ASP A 1 56 ? 0.229 8.206 3.874 1.00 0.00 53 ASP A O 5
ATOM 5617 N N . ALA A 1 57 ? 0.285 6.468 2.451 1.00 0.00 54 ALA A N 5
ATOM 5618 C CA . ALA A 1 57 ? -0.633 5.651 3.244 1.00 0.00 54 ALA A CA 5
ATOM 5619 C C . ALA A 1 57 ? 0.093 4.811 4.290 1.00 0.00 54 ALA A C 5
ATOM 5620 O O . ALA A 1 57 ? -0.333 4.745 5.443 1.00 0.00 54 ALA A O 5
ATOM 5627 N N . GLY A 1 58 ? 1.180 4.156 3.884 1.00 0.00 55 GLY A N 5
ATOM 5628 C CA . GLY A 1 58 ? 1.934 3.313 4.806 1.00 0.00 55 GLY A CA 5
ATOM 5629 C C . GLY A 1 58 ? 2.168 3.965 6.158 1.00 0.00 55 GLY A C 5
ATOM 5630 O O . GLY A 1 58 ? 2.306 3.275 7.168 1.00 0.00 55 GLY A O 5
ATOM 5634 N N . GLN A 1 59 ? 2.206 5.296 6.179 1.00 0.00 56 GLN A N 5
ATOM 5635 C CA . GLN A 1 59 ? 2.416 6.048 7.417 1.00 0.00 56 GLN A CA 5
ATOM 5636 C C . GLN A 1 59 ? 1.592 5.472 8.562 1.00 0.00 56 GLN A C 5
ATOM 5637 O O . GLN A 1 59 ? 2.018 5.470 9.717 1.00 0.00 56 GLN A O 5
ATOM 5651 N N . VAL A 1 60 ? 0.402 5.000 8.225 1.00 0.00 57 VAL A N 5
ATOM 5652 C CA . VAL A 1 60 ? -0.511 4.434 9.203 1.00 0.00 57 VAL A CA 5
ATOM 5653 C C . VAL A 1 60 ? 0.042 3.150 9.818 1.00 0.00 57 VAL A C 5
ATOM 5654 O O . VAL A 1 60 ? -0.201 2.863 10.990 1.00 0.00 57 VAL A O 5
ATOM 5667 N N . LEU A 1 61 ? 0.792 2.384 9.031 1.00 0.00 58 LEU A N 5
ATOM 5668 C CA . LEU A 1 61 ? 1.377 1.140 9.521 1.00 0.00 58 LEU A CA 5
ATOM 5669 C C . LEU A 1 61 ? 2.420 1.436 10.598 1.00 0.00 58 LEU A C 5
ATOM 5670 O O . LEU A 1 61 ? 3.415 2.112 10.337 1.00 0.00 58 LEU A O 5
ATOM 5686 N N . THR A 1 62 ? 2.192 0.926 11.806 1.00 0.00 59 THR A N 5
ATOM 5687 C CA . THR A 1 62 ? 3.123 1.143 12.908 1.00 0.00 59 THR A CA 5
ATOM 5688 C C . THR A 1 62 ? 4.348 0.242 12.777 1.00 0.00 59 THR A C 5
ATOM 5689 O O . THR A 1 62 ? 4.293 -0.805 12.133 1.00 0.00 59 THR A O 5
ATOM 5700 N N . ALA A 1 63 ? 5.455 0.661 13.385 1.00 0.00 60 ALA A N 5
ATOM 5701 C CA . ALA A 1 63 ? 6.701 -0.104 13.332 1.00 0.00 60 ALA A CA 5
ATOM 5702 C C . ALA A 1 63 ? 6.463 -1.585 13.612 1.00 0.00 60 ALA A C 5
ATOM 5703 O O . ALA A 1 63 ? 7.056 -2.451 12.971 1.00 0.00 60 ALA A O 5
ATOM 5710 N N . ASP A 1 64 ? 5.590 -1.870 14.573 1.00 0.00 61 ASP A N 5
ATOM 5711 C CA . ASP A 1 64 ? 5.271 -3.247 14.935 1.00 0.00 61 ASP A CA 5
ATOM 5712 C C . ASP A 1 64 ? 4.835 -4.052 13.712 1.00 0.00 61 ASP A C 5
ATOM 5713 O O . ASP A 1 64 ? 4.972 -5.275 13.680 1.00 0.00 61 ASP A O 5
ATOM 5722 N N . ASP A 1 65 ? 4.297 -3.358 12.713 1.00 0.00 62 ASP A N 5
ATOM 5723 C CA . ASP A 1 65 ? 3.826 -4.002 11.489 1.00 0.00 62 ASP A CA 5
ATOM 5724 C C . ASP A 1 65 ? 4.969 -4.535 10.629 1.00 0.00 62 ASP A C 5
ATOM 5725 O O . ASP A 1 65 ? 4.725 -5.031 9.528 1.00 0.00 62 ASP A O 5
ATOM 5734 N N . PHE A 1 66 ? 6.212 -4.423 11.103 1.00 0.00 63 PHE A N 5
ATOM 5735 C CA . PHE A 1 66 ? 7.358 -4.895 10.325 1.00 0.00 63 PHE A CA 5
ATOM 5736 C C . PHE A 1 66 ? 7.042 -6.213 9.623 1.00 0.00 63 PHE A C 5
ATOM 5737 O O . PHE A 1 66 ? 6.977 -6.262 8.398 1.00 0.00 63 PHE A O 5
ATOM 5754 N N . PRO A 1 67 ? 6.815 -7.296 10.386 1.00 0.00 64 PRO A N 5
ATOM 5755 C CA . PRO A 1 67 ? 6.484 -8.603 9.812 1.00 0.00 64 PRO A CA 5
ATOM 5756 C C . PRO A 1 67 ? 5.055 -8.645 9.283 1.00 0.00 64 PRO A C 5
ATOM 5757 O O . PRO A 1 67 ? 4.155 -9.184 9.928 1.00 0.00 64 PRO A O 5
ATOM 5768 N N . PHE A 1 68 ? 4.859 -8.066 8.106 1.00 0.00 65 PHE A N 5
ATOM 5769 C CA . PHE A 1 68 ? 3.545 -8.021 7.474 1.00 0.00 65 PHE A CA 5
ATOM 5770 C C . PHE A 1 68 ? 3.185 -9.365 6.852 1.00 0.00 65 PHE A C 5
ATOM 5771 O O . PHE A 1 68 ? 4.043 -10.051 6.296 1.00 0.00 65 PHE A O 5
ATOM 5788 N N . LYS A 1 69 ? 1.908 -9.721 6.927 1.00 0.00 66 LYS A N 5
ATOM 5789 C CA . LYS A 1 69 ? 1.430 -10.967 6.345 1.00 0.00 66 LYS A CA 5
ATOM 5790 C C . LYS A 1 69 ? 1.477 -10.885 4.823 1.00 0.00 66 LYS A C 5
ATOM 5791 O O . LYS A 1 69 ? 0.442 -10.847 4.146 1.00 0.00 66 LYS A O 5
ATOM 5810 N N . SER A 1 70 ? 2.692 -10.847 4.299 1.00 0.00 67 SER A N 5
ATOM 5811 C CA . SER A 1 70 ? 2.914 -10.769 2.867 1.00 0.00 67 SER A CA 5
ATOM 5812 C C . SER A 1 70 ? 2.284 -9.517 2.258 1.00 0.00 67 SER A C 5
ATOM 5813 O O . SER A 1 70 ? 1.402 -8.886 2.849 1.00 0.00 67 SER A O 5
ATOM 5821 N N . ALA A 1 71 ? 2.760 -9.165 1.068 1.00 0.00 68 ALA A N 5
ATOM 5822 C CA . ALA A 1 71 ? 2.275 -7.994 0.347 1.00 0.00 68 ALA A CA 5
ATOM 5823 C C . ALA A 1 71 ? 0.758 -7.993 0.235 1.00 0.00 68 ALA A C 5
ATOM 5824 O O . ALA A 1 71 ? 0.138 -6.936 0.106 1.00 0.00 68 ALA A O 5
ATOM 5831 N N . GLU A 1 72 ? 0.161 -9.175 0.282 1.00 0.00 69 GLU A N 5
ATOM 5832 C CA . GLU A 1 72 ? -1.284 -9.294 0.184 1.00 0.00 69 GLU A CA 5
ATOM 5833 C C . GLU A 1 72 ? -1.984 -8.532 1.307 1.00 0.00 69 GLU A C 5
ATOM 5834 O O . GLU A 1 72 ? -2.921 -7.768 1.051 1.00 0.00 69 GLU A O 5
ATOM 5846 N N . GLU A 1 73 ? -1.550 -8.732 2.557 1.00 0.00 70 GLU A N 5
ATOM 5847 C CA . GLU A 1 73 ? -2.191 -8.041 3.664 1.00 0.00 70 GLU A CA 5
ATOM 5848 C C . GLU A 1 73 ? -1.799 -6.572 3.695 1.00 0.00 70 GLU A C 5
ATOM 5849 O O . GLU A 1 73 ? -2.592 -5.728 4.094 1.00 0.00 70 GLU A O 5
ATOM 5861 N N . VAL A 1 74 ? -0.580 -6.266 3.268 1.00 0.00 71 VAL A N 5
ATOM 5862 C CA . VAL A 1 74 ? -0.124 -4.881 3.249 1.00 0.00 71 VAL A CA 5
ATOM 5863 C C . VAL A 1 74 ? -0.999 -4.047 2.324 1.00 0.00 71 VAL A C 5
ATOM 5864 O O . VAL A 1 74 ? -1.452 -2.966 2.691 1.00 0.00 71 VAL A O 5
ATOM 5877 N N . ALA A 1 75 ? -1.252 -4.569 1.128 1.00 0.00 72 ALA A N 5
ATOM 5878 C CA . ALA A 1 75 ? -2.094 -3.875 0.164 1.00 0.00 72 ALA A CA 5
ATOM 5879 C C . ALA A 1 75 ? -3.476 -3.639 0.759 1.00 0.00 72 ALA A C 5
ATOM 5880 O O . ALA A 1 75 ? -4.035 -2.547 0.653 1.00 0.00 72 ALA A O 5
ATOM 5887 N N . ASP A 1 76 ? -4.013 -4.674 1.398 1.00 0.00 73 ASP A N 5
ATOM 5888 C CA . ASP A 1 76 ? -5.324 -4.588 2.030 1.00 0.00 73 ASP A CA 5
ATOM 5889 C C . ASP A 1 76 ? -5.307 -3.548 3.148 1.00 0.00 73 ASP A C 5
ATOM 5890 O O . ASP A 1 76 ? -6.241 -2.765 3.308 1.00 0.00 73 ASP A O 5
ATOM 5899 N N . THR A 1 77 ? -4.233 -3.568 3.926 1.00 0.00 74 THR A N 5
ATOM 5900 C CA . THR A 1 77 ? -4.056 -2.660 5.051 1.00 0.00 74 THR A CA 5
ATOM 5901 C C . THR A 1 77 ? -3.970 -1.200 4.605 1.00 0.00 74 THR A C 5
ATOM 5902 O O . THR A 1 77 ? -4.665 -0.338 5.141 1.00 0.00 74 THR A O 5
ATOM 5913 N N . ILE A 1 78 ? -3.105 -0.928 3.634 1.00 0.00 75 ILE A N 5
ATOM 5914 C CA . ILE A 1 78 ? -2.922 0.428 3.132 1.00 0.00 75 ILE A CA 5
ATOM 5915 C C . ILE A 1 78 ? -4.229 1.009 2.597 1.00 0.00 75 ILE A C 5
ATOM 5916 O O . ILE A 1 78 ? -4.633 2.104 2.985 1.00 0.00 75 ILE A O 5
ATOM 5932 N N . VAL A 1 79 ? -4.880 0.278 1.701 1.00 0.00 76 VAL A N 5
ATOM 5933 C CA . VAL A 1 79 ? -6.132 0.736 1.111 1.00 0.00 76 VAL A CA 5
ATOM 5934 C C . VAL A 1 79 ? -7.209 0.996 2.165 1.00 0.00 76 VAL A C 5
ATOM 5935 O O . VAL A 1 79 ? -7.914 2.001 2.096 1.00 0.00 76 VAL A O 5
ATOM 5948 N N . ASN A 1 80 ? -7.342 0.097 3.137 1.00 0.00 77 ASN A N 5
ATOM 5949 C CA . ASN A 1 80 ? -8.350 0.267 4.184 1.00 0.00 77 ASN A CA 5
ATOM 5950 C C . ASN A 1 80 ? -8.103 1.533 5.003 1.00 0.00 77 ASN A C 5
ATOM 5951 O O . ASN A 1 80 ? -8.995 2.371 5.147 1.00 0.00 77 ASN A O 5
ATOM 5962 N N . LYS A 1 81 ? -6.897 1.666 5.544 1.00 0.00 78 LYS A N 5
ATOM 5963 C CA . LYS A 1 81 ? -6.542 2.825 6.355 1.00 0.00 78 LYS A CA 5
ATOM 5964 C C . LYS A 1 81 ? -6.433 4.089 5.510 1.00 0.00 78 LYS A C 5
ATOM 5965 O O . LYS A 1 81 ? -6.862 5.165 5.928 1.00 0.00 78 LYS A O 5
ATOM 5984 N N . ALA A 1 82 ? -5.844 3.958 4.329 1.00 0.00 79 ALA A N 5
ATOM 5985 C CA . ALA A 1 82 ? -5.666 5.099 3.436 1.00 0.00 79 ALA A CA 5
ATOM 5986 C C . ALA A 1 82 ? -7.002 5.620 2.911 1.00 0.00 79 ALA A C 5
ATOM 5987 O O . ALA A 1 82 ? -7.143 6.810 2.634 1.00 0.00 79 ALA A O 5
ATOM 5994 N N . GLY A 1 83 ? -7.980 4.730 2.780 1.00 0.00 80 GLY A N 5
ATOM 5995 C CA . GLY A 1 83 ? -9.284 5.141 2.291 1.00 0.00 80 GLY A CA 5
ATOM 5996 C C . GLY A 1 83 ? -10.026 4.027 1.586 1.00 0.00 80 GLY A C 5
ATOM 5997 O O . GLY A 1 83 ? -11.164 3.706 1.927 1.00 0.00 80 GLY A O 5
ATOM 6001 N N . LEU A 1 84 ? -9.373 3.447 0.591 1.00 0.00 81 LEU A N 5
ATOM 6002 C CA . LEU A 1 84 ? -9.956 2.370 -0.195 1.00 0.00 81 LEU A CA 5
ATOM 6003 C C . LEU A 1 84 ? -10.080 1.093 0.631 1.00 0.00 81 LEU A C 5
ATOM 6004 O O . LEU A 1 84 ? -10.266 1.200 1.861 1.00 0.00 81 LEU A O 5
ATOM 6021 N N . GLY A 1 1 ? -20.397 8.904 5.519 1.00 0.00 -3 GLY A N 6
ATOM 6022 C CA . GLY A 1 1 ? -19.724 10.102 4.943 1.00 0.00 -3 GLY A CA 6
ATOM 6023 C C . GLY A 1 1 ? -19.145 9.836 3.567 1.00 0.00 -3 GLY A C 6
ATOM 6024 O O . GLY A 1 1 ? -19.798 9.229 2.718 1.00 0.00 -3 GLY A O 6
ATOM 6030 N N . SER A 1 2 ? -17.916 10.291 3.346 1.00 0.00 -2 SER A N 6
ATOM 6031 C CA . SER A 1 2 ? -17.249 10.099 2.063 1.00 0.00 -2 SER A CA 6
ATOM 6032 C C . SER A 1 2 ? -17.078 8.615 1.756 1.00 0.00 -2 SER A C 6
ATOM 6033 O O . SER A 1 2 ? -16.647 7.840 2.610 1.00 0.00 -2 SER A O 6
ATOM 6041 N N . HIS A 1 3 ? -17.415 8.227 0.530 1.00 0.00 -1 HIS A N 6
ATOM 6042 C CA . HIS A 1 3 ? -17.297 6.837 0.108 1.00 0.00 -1 HIS A CA 6
ATOM 6043 C C . HIS A 1 3 ? -15.842 6.382 0.145 1.00 0.00 -1 HIS A C 6
ATOM 6044 O O . HIS A 1 3 ? -15.550 5.227 0.458 1.00 0.00 -1 HIS A O 6
ATOM 6059 N N . MET A 1 4 ? -14.933 7.301 -0.174 1.00 0.00 1 MET A N 6
ATOM 6060 C CA . MET A 1 4 ? -13.495 7.017 -0.179 1.00 0.00 1 MET A CA 6
ATOM 6061 C C . MET A 1 4 ? -13.099 6.115 -1.348 1.00 0.00 1 MET A C 6
ATOM 6062 O O . MET A 1 4 ? -12.210 6.457 -2.128 1.00 0.00 1 MET A O 6
ATOM 6076 N N . LYS A 1 5 ? -13.762 4.969 -1.473 1.00 0.00 2 LYS A N 6
ATOM 6077 C CA . LYS A 1 5 ? -13.470 4.037 -2.550 1.00 0.00 2 LYS A CA 6
ATOM 6078 C C . LYS A 1 5 ? -13.933 4.606 -3.881 1.00 0.00 2 LYS A C 6
ATOM 6079 O O . LYS A 1 5 ? -14.692 5.573 -3.919 1.00 0.00 2 LYS A O 6
ATOM 6098 N N . MET A 1 6 ? -13.476 4.009 -4.972 1.00 0.00 3 MET A N 6
ATOM 6099 C CA . MET A 1 6 ? -13.860 4.475 -6.293 1.00 0.00 3 MET A CA 6
ATOM 6100 C C . MET A 1 6 ? -13.503 3.444 -7.363 1.00 0.00 3 MET A C 6
ATOM 6101 O O . MET A 1 6 ? -13.013 3.790 -8.436 1.00 0.00 3 MET A O 6
ATOM 6115 N N . GLY A 1 7 ? -13.757 2.173 -7.063 1.00 0.00 4 GLY A N 6
ATOM 6116 C CA . GLY A 1 7 ? -13.463 1.110 -8.010 1.00 0.00 4 GLY A CA 6
ATOM 6117 C C . GLY A 1 7 ? -11.986 0.757 -8.091 1.00 0.00 4 GLY A C 6
ATOM 6118 O O . GLY A 1 7 ? -11.628 -0.420 -8.122 1.00 0.00 4 GLY A O 6
ATOM 6122 N N . VAL A 1 8 ? -11.124 1.772 -8.137 1.00 0.00 5 VAL A N 6
ATOM 6123 C CA . VAL A 1 8 ? -9.685 1.550 -8.229 1.00 0.00 5 VAL A CA 6
ATOM 6124 C C . VAL A 1 8 ? -9.141 0.825 -7.008 1.00 0.00 5 VAL A C 6
ATOM 6125 O O . VAL A 1 8 ? -7.974 0.492 -6.977 1.00 0.00 5 VAL A O 6
ATOM 6138 N N . LYS A 1 9 ? -9.957 0.596 -5.982 1.00 0.00 6 LYS A N 6
ATOM 6139 C CA . LYS A 1 9 ? -9.449 -0.073 -4.788 1.00 0.00 6 LYS A CA 6
ATOM 6140 C C . LYS A 1 9 ? -8.603 -1.264 -5.215 1.00 0.00 6 LYS A C 6
ATOM 6141 O O . LYS A 1 9 ? -7.488 -1.453 -4.732 1.00 0.00 6 LYS A O 6
ATOM 6160 N N . GLU A 1 10 ? -9.118 -2.028 -6.166 1.00 0.00 7 GLU A N 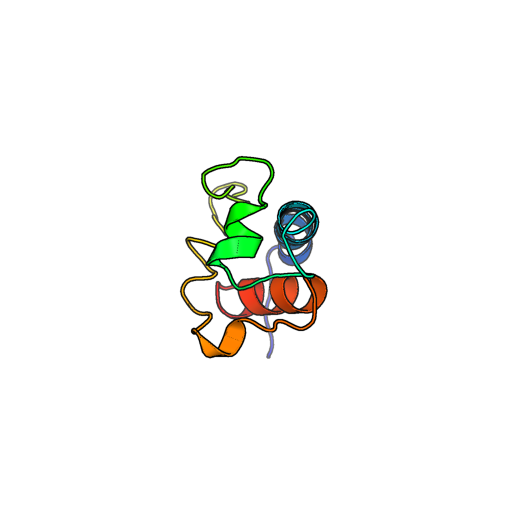6
ATOM 6161 C CA . GLU A 1 10 ? -8.388 -3.165 -6.702 1.00 0.00 7 GLU A CA 6
ATOM 6162 C C . GLU A 1 10 ? -7.301 -2.705 -7.678 1.00 0.00 7 GLU A C 6
ATOM 6163 O O . GLU A 1 10 ? -6.241 -3.323 -7.773 1.00 0.00 7 GLU A O 6
ATOM 6175 N N . ASP A 1 11 ? -7.581 -1.629 -8.419 1.00 0.00 8 ASP A N 6
ATOM 6176 C CA . ASP A 1 11 ? -6.633 -1.104 -9.406 1.00 0.00 8 ASP A CA 6
ATOM 6177 C C . ASP A 1 11 ? -5.339 -0.583 -8.766 1.00 0.00 8 ASP A C 6
ATOM 6178 O O . ASP A 1 11 ? -4.241 -0.987 -9.155 1.00 0.00 8 ASP A O 6
ATOM 6187 N N . ILE A 1 12 ? -5.468 0.287 -7.770 1.00 0.00 9 ILE A N 6
ATOM 6188 C CA . ILE A 1 12 ? -4.316 0.830 -7.067 1.00 0.00 9 ILE A CA 6
ATOM 6189 C C . ILE A 1 12 ? -3.610 -0.281 -6.303 1.00 0.00 9 ILE A C 6
ATOM 6190 O O . ILE A 1 12 ? -2.400 -0.457 -6.431 1.00 0.00 9 ILE A O 6
ATOM 6206 N N . ARG A 1 13 ? -4.375 -1.051 -5.528 1.00 0.00 10 ARG A N 6
ATOM 6207 C CA . ARG A 1 13 ? -3.802 -2.161 -4.776 1.00 0.00 10 ARG A CA 6
ATOM 6208 C C . ARG A 1 13 ? -3.096 -3.100 -5.735 1.00 0.00 10 ARG A C 6
ATOM 6209 O O . ARG A 1 13 ? -2.114 -3.745 -5.378 1.00 0.00 10 ARG A O 6
ATOM 6230 N N . GLY A 1 14 ? -3.587 -3.146 -6.971 1.00 0.00 11 GLY A N 6
ATOM 6231 C CA . GLY A 1 14 ? -2.956 -3.985 -7.968 1.00 0.00 11 GLY A CA 6
ATOM 6232 C C . GLY A 1 14 ? -1.551 -3.501 -8.215 1.00 0.00 11 GLY A C 6
ATOM 6233 O O . GLY A 1 14 ? -0.604 -4.286 -8.308 1.00 0.00 11 GLY A O 6
ATOM 6237 N N . GLN A 1 15 ? -1.428 -2.181 -8.280 1.00 0.00 12 GLN A N 6
ATOM 6238 C CA . GLN A 1 15 ? -0.149 -1.528 -8.472 1.00 0.00 12 GLN A CA 6
ATOM 6239 C C . GLN A 1 15 ? 0.714 -1.684 -7.225 1.00 0.00 12 GLN A C 6
ATOM 6240 O O . GLN A 1 15 ? 1.938 -1.748 -7.310 1.00 0.00 12 GLN A O 6
ATOM 6254 N N . ILE A 1 16 ? 0.057 -1.731 -6.063 1.00 0.00 13 ILE A N 6
ATOM 6255 C CA . ILE A 1 16 ? 0.749 -1.864 -4.783 1.00 0.00 13 ILE A CA 6
ATOM 6256 C C . ILE A 1 16 ? 1.342 -3.257 -4.609 1.00 0.00 13 ILE A C 6
ATOM 6257 O O . ILE A 1 16 ? 2.495 -3.399 -4.216 1.00 0.00 13 ILE A O 6
ATOM 6273 N N . ILE A 1 17 ? 0.551 -4.282 -4.903 1.00 0.00 14 ILE A N 6
ATOM 6274 C CA . ILE A 1 17 ? 1.014 -5.658 -4.778 1.00 0.00 14 ILE A CA 6
ATOM 6275 C C . ILE A 1 17 ? 2.240 -5.889 -5.658 1.00 0.00 14 ILE A C 6
ATOM 6276 O O . ILE A 1 17 ? 3.280 -6.348 -5.181 1.00 0.00 14 ILE A O 6
ATOM 6292 N N . GLY A 1 18 ? 2.124 -5.545 -6.936 1.00 0.00 15 GLY A N 6
ATOM 6293 C CA . GLY A 1 18 ? 3.247 -5.703 -7.839 1.00 0.00 15 GLY A CA 6
ATOM 6294 C C . GLY A 1 18 ? 4.404 -4.815 -7.431 1.00 0.00 15 GLY A C 6
ATOM 6295 O O . GLY A 1 18 ? 5.570 -5.192 -7.549 1.00 0.00 15 GLY A O 6
ATOM 6299 N N . ALA A 1 19 ? 4.063 -3.628 -6.942 1.00 0.00 16 ALA A N 6
ATOM 6300 C CA . ALA A 1 19 ? 5.048 -2.652 -6.495 1.00 0.00 16 ALA A CA 6
ATOM 6301 C C . ALA A 1 19 ? 5.792 -3.135 -5.250 1.00 0.00 16 ALA A C 6
ATOM 6302 O O . ALA A 1 19 ? 6.917 -2.719 -4.986 1.00 0.00 16 ALA A O 6
ATOM 6309 N N . LEU A 1 20 ? 5.152 -4.015 -4.489 1.00 0.00 17 LEU A N 6
ATOM 6310 C CA . LEU A 1 20 ? 5.738 -4.559 -3.274 1.00 0.00 17 LEU A CA 6
ATOM 6311 C C . LEU A 1 20 ? 6.675 -5.710 -3.602 1.00 0.00 17 LEU A C 6
ATOM 6312 O O . LEU A 1 20 ? 7.646 -5.960 -2.889 1.00 0.00 17 LEU A O 6
ATOM 6328 N N . ALA A 1 21 ? 6.375 -6.402 -4.692 1.00 0.00 18 ALA A N 6
ATOM 6329 C CA . ALA A 1 21 ? 7.190 -7.531 -5.127 1.00 0.00 18 ALA A CA 6
ATOM 6330 C C . ALA A 1 21 ? 8.641 -7.105 -5.337 1.00 0.00 18 ALA A C 6
ATOM 6331 O O . ALA A 1 21 ? 8.911 -6.083 -5.970 1.00 0.00 18 ALA A O 6
ATOM 6338 N N . GLY A 1 22 ? 9.572 -7.890 -4.801 1.00 0.00 19 GLY A N 6
ATOM 6339 C CA . GLY A 1 22 ? 10.981 -7.569 -4.942 1.00 0.00 19 GLY A CA 6
ATOM 6340 C C . GLY A 1 22 ? 11.644 -7.251 -3.615 1.00 0.00 19 GLY A C 6
ATOM 6341 O O . GLY A 1 22 ? 12.821 -7.554 -3.414 1.00 0.00 19 GLY A O 6
ATOM 6345 N N . ALA A 1 23 ? 10.890 -6.635 -2.709 1.00 0.00 20 ALA A N 6
ATOM 6346 C CA . ALA A 1 23 ? 11.408 -6.267 -1.392 1.00 0.00 20 ALA A CA 6
ATOM 6347 C C . ALA A 1 23 ? 12.073 -7.450 -0.708 1.00 0.00 20 ALA A C 6
ATOM 6348 O O . ALA A 1 23 ? 12.113 -8.552 -1.253 1.00 0.00 20 ALA A O 6
ATOM 6355 N N . ASP A 1 24 ? 12.560 -7.218 0.509 1.00 0.00 21 ASP A N 6
ATOM 6356 C CA . ASP A 1 24 ? 13.181 -8.271 1.300 1.00 0.00 21 ASP A CA 6
ATOM 6357 C C . ASP A 1 24 ? 12.149 -9.380 1.497 1.00 0.00 21 ASP A C 6
ATOM 6358 O O . ASP A 1 24 ? 11.636 -9.915 0.514 1.00 0.00 21 ASP A O 6
ATOM 6367 N N . PHE A 1 25 ? 11.774 -9.700 2.734 1.00 0.00 22 PHE A N 6
ATOM 6368 C CA . PHE A 1 25 ? 10.734 -10.696 2.927 1.00 0.00 22 PHE A CA 6
ATOM 6369 C C . PHE A 1 25 ? 9.486 -10.145 2.257 1.00 0.00 22 PHE A C 6
ATOM 6370 O O . PHE A 1 25 ? 9.526 -9.038 1.721 1.00 0.00 22 PHE A O 6
ATOM 6387 N N . PRO A 1 26 ? 8.360 -10.859 2.260 1.00 0.00 23 PRO A N 6
ATOM 6388 C CA . PRO A 1 26 ? 7.151 -10.342 1.632 1.00 0.00 23 PRO A CA 6
ATOM 6389 C C . PRO A 1 26 ? 6.609 -9.096 2.349 1.00 0.00 23 PRO A C 6
ATOM 6390 O O . PRO A 1 26 ? 5.509 -9.135 2.896 1.00 0.00 23 PRO A O 6
ATOM 6401 N N . ILE A 1 27 ? 7.391 -7.988 2.313 1.00 0.00 24 ILE A N 6
ATOM 6402 C CA . ILE A 1 27 ? 7.007 -6.689 2.914 1.00 0.00 24 ILE A CA 6
ATOM 6403 C C . ILE A 1 27 ? 7.773 -6.313 4.195 1.00 0.00 24 ILE A C 6
ATOM 6404 O O . ILE A 1 27 ? 7.169 -6.112 5.250 1.00 0.00 24 ILE A O 6
ATOM 6420 N N . ASN A 1 28 ? 9.091 -6.183 4.089 1.00 0.00 25 ASN A N 6
ATOM 6421 C CA . ASN A 1 28 ? 9.933 -5.796 5.232 1.00 0.00 25 ASN A CA 6
ATOM 6422 C C . ASN A 1 28 ? 9.595 -4.405 5.749 1.00 0.00 25 ASN A C 6
ATOM 6423 O O . ASN A 1 28 ? 10.416 -3.493 5.654 1.00 0.00 25 ASN A O 6
ATOM 6434 N N . SER A 1 29 ? 8.396 -4.228 6.286 1.00 0.00 26 SER A N 6
ATOM 6435 C CA . SER A 1 29 ? 7.995 -2.925 6.789 1.00 0.00 26 SER A CA 6
ATOM 6436 C C . SER A 1 29 ? 8.082 -1.910 5.659 1.00 0.00 26 SER A C 6
ATOM 6437 O O . SER A 1 29 ? 8.847 -2.089 4.712 1.00 0.00 26 SER A O 6
ATOM 6445 N N . PRO A 1 30 ? 7.296 -0.841 5.714 1.00 0.00 27 PRO A N 6
ATOM 6446 C CA . PRO A 1 30 ? 7.310 0.161 4.663 1.00 0.00 27 PRO A CA 6
ATOM 6447 C C . PRO A 1 30 ? 8.714 0.600 4.294 1.00 0.00 27 PRO A C 6
ATOM 6448 O O . PRO A 1 30 ? 8.981 0.907 3.146 1.00 0.00 27 PRO A O 6
ATOM 6459 N N . GLU A 1 31 ? 9.619 0.612 5.254 1.00 0.00 28 GLU A N 6
ATOM 6460 C CA . GLU A 1 31 ? 10.992 1.007 4.972 1.00 0.00 28 GLU A CA 6
ATOM 6461 C C . GLU A 1 31 ? 11.554 0.195 3.803 1.00 0.00 28 GLU A C 6
ATOM 6462 O O . GLU A 1 31 ? 11.993 0.744 2.788 1.00 0.00 28 GLU A O 6
ATOM 6474 N N . GLU A 1 32 ? 11.539 -1.121 3.961 1.00 0.00 29 GLU A N 6
ATOM 6475 C CA . GLU A 1 32 ? 12.055 -2.025 2.950 1.00 0.00 29 GLU A CA 6
ATOM 6476 C C . GLU A 1 32 ? 11.130 -2.177 1.756 1.00 0.00 29 GLU A C 6
ATOM 6477 O O . GLU A 1 32 ? 11.534 -1.936 0.626 1.00 0.00 29 GLU A O 6
ATOM 6489 N N . LEU A 1 33 ? 9.892 -2.606 2.002 1.00 0.00 30 LEU A N 6
ATOM 6490 C CA . LEU A 1 33 ? 8.937 -2.805 0.919 1.00 0.00 30 LEU A CA 6
ATOM 6491 C C . LEU A 1 33 ? 8.897 -1.554 0.044 1.00 0.00 30 LEU A C 6
ATOM 6492 O O . LEU A 1 33 ? 8.903 -1.638 -1.187 1.00 0.00 30 LEU A O 6
ATOM 6508 N N . MET A 1 34 ? 8.917 -0.393 0.695 1.00 0.00 31 MET A N 6
ATOM 6509 C CA . MET A 1 34 ? 8.942 0.880 -0.012 1.00 0.00 31 MET A CA 6
ATOM 6510 C C . MET A 1 34 ? 10.248 0.980 -0.785 1.00 0.00 31 MET A C 6
ATOM 6511 O O . MET A 1 34 ? 10.297 1.563 -1.868 1.00 0.00 31 MET A O 6
ATOM 6525 N N . ALA A 1 35 ? 11.311 0.391 -0.224 1.00 0.00 32 ALA A N 6
ATOM 6526 C CA . ALA A 1 35 ? 12.611 0.409 -0.885 1.00 0.00 32 ALA A CA 6
ATOM 6527 C C . ALA A 1 35 ? 12.624 -0.534 -2.088 1.00 0.00 32 ALA A C 6
ATOM 6528 O O . ALA A 1 35 ? 13.442 -0.389 -2.997 1.00 0.00 32 ALA A O 6
ATOM 6535 N N . ALA A 1 36 ? 11.729 -1.518 -2.066 1.00 0.00 33 ALA A N 6
ATOM 6536 C CA . ALA A 1 36 ? 11.638 -2.514 -3.123 1.00 0.00 33 ALA A CA 6
ATOM 6537 C C . ALA A 1 36 ? 11.061 -1.970 -4.417 1.00 0.00 33 ALA A C 6
ATOM 6538 O O . ALA A 1 36 ? 11.610 -2.207 -5.493 1.00 0.00 33 ALA A O 6
ATOM 6545 N N . LEU A 1 37 ? 9.924 -1.284 -4.310 1.00 0.00 34 LEU A N 6
ATOM 6546 C CA . LEU A 1 37 ? 9.225 -0.744 -5.479 1.00 0.00 34 LEU A CA 6
ATOM 6547 C C . LEU A 1 37 ? 10.165 -0.501 -6.669 1.00 0.00 34 LEU A C 6
ATOM 6548 O O . LEU A 1 37 ? 11.271 0.016 -6.511 1.00 0.00 34 LEU A O 6
ATOM 6564 N N . PRO A 1 38 ? 9.727 -0.909 -7.878 1.00 0.00 35 PRO A N 6
ATOM 6565 C CA . PRO A 1 38 ? 10.508 -0.785 -9.119 1.00 0.00 35 PRO A CA 6
ATOM 6566 C C . PRO A 1 38 ? 11.129 0.594 -9.315 1.00 0.00 35 PRO A C 6
ATOM 6567 O O . PRO A 1 38 ? 12.227 0.719 -9.857 1.00 0.00 35 PRO A O 6
ATOM 6578 N N . ASN A 1 39 ? 10.419 1.623 -8.887 1.00 0.00 36 ASN A N 6
ATOM 6579 C CA . ASN A 1 39 ? 10.890 2.996 -9.027 1.00 0.00 36 ASN A CA 6
ATOM 6580 C C . ASN A 1 39 ? 12.040 3.303 -8.066 1.00 0.00 36 ASN A C 6
ATOM 6581 O O . ASN A 1 39 ? 12.854 4.188 -8.326 1.00 0.00 36 ASN A O 6
ATOM 6592 N N . GLY A 1 40 ? 12.098 2.575 -6.957 1.00 0.00 37 GLY A N 6
ATOM 6593 C CA . GLY A 1 40 ? 13.147 2.800 -5.975 1.00 0.00 37 GLY A CA 6
ATOM 6594 C C . GLY A 1 40 ? 12.615 3.500 -4.740 1.00 0.00 37 GLY A C 6
ATOM 6595 O O . GLY A 1 40 ? 12.398 2.860 -3.711 1.00 0.00 37 GLY A O 6
ATOM 6599 N N . PRO A 1 41 ? 12.367 4.821 -4.812 1.00 0.00 38 PRO A N 6
ATOM 6600 C CA . PRO A 1 41 ? 11.826 5.582 -3.689 1.00 0.00 38 PRO A CA 6
ATOM 6601 C C . PRO A 1 41 ? 10.309 5.444 -3.600 1.00 0.00 38 PRO A C 6
ATOM 6602 O O . PRO A 1 41 ? 9.603 6.392 -3.256 1.00 0.00 38 PRO A O 6
ATOM 6613 N N . ASP A 1 42 ? 9.821 4.249 -3.919 1.00 0.00 39 ASP A N 6
ATOM 6614 C CA . ASP A 1 42 ? 8.400 3.949 -3.892 1.00 0.00 39 ASP A CA 6
ATOM 6615 C C . ASP A 1 42 ? 7.630 4.719 -4.953 1.00 0.00 39 ASP A C 6
ATOM 6616 O O . ASP A 1 42 ? 7.310 5.897 -4.790 1.00 0.00 39 ASP A O 6
ATOM 6625 N N . THR A 1 43 ? 7.327 4.016 -6.038 1.00 0.00 40 THR A N 6
ATOM 6626 C CA . THR A 1 43 ? 6.578 4.582 -7.150 1.00 0.00 40 THR A CA 6
ATOM 6627 C C . THR A 1 43 ? 5.172 4.971 -6.715 1.00 0.00 40 THR A C 6
ATOM 6628 O O . THR A 1 43 ? 4.467 4.182 -6.087 1.00 0.00 40 THR A O 6
ATOM 6639 N N . THR A 1 44 ? 4.767 6.187 -7.054 1.00 0.00 41 THR A N 6
ATOM 6640 C CA . THR A 1 44 ? 3.441 6.664 -6.696 1.00 0.00 41 THR A CA 6
ATOM 6641 C C . THR A 1 44 ? 2.383 6.055 -7.611 1.00 0.00 41 THR A C 6
ATOM 6642 O O . THR A 1 44 ? 2.495 6.124 -8.835 1.00 0.00 41 THR A O 6
ATOM 6653 N N . CYS A 1 45 ? 1.359 5.456 -7.012 1.00 0.00 42 CYS A N 6
ATOM 6654 C CA . CYS A 1 45 ? 0.286 4.832 -7.779 1.00 0.00 42 CYS A CA 6
ATOM 6655 C C . CYS A 1 45 ? -1.024 5.595 -7.602 1.00 0.00 42 CYS A C 6
ATOM 6656 O O . CYS A 1 45 ? -2.077 4.998 -7.378 1.00 0.00 42 CYS A O 6
ATOM 6664 N N . LYS A 1 46 ? -0.950 6.920 -7.702 1.00 0.00 43 LYS A N 6
ATOM 6665 C CA . LYS A 1 46 ? -2.130 7.766 -7.552 1.00 0.00 43 LYS A CA 6
ATOM 6666 C C . LYS A 1 46 ? -3.005 7.705 -8.800 1.00 0.00 43 LYS A C 6
ATOM 6667 O O . LYS A 1 46 ? -2.536 7.949 -9.912 1.00 0.00 43 LYS A O 6
ATOM 6686 N N . SER A 1 47 ? -4.278 7.377 -8.607 1.00 0.00 44 SER A N 6
ATOM 6687 C CA . SER A 1 47 ? -5.221 7.283 -9.717 1.00 0.00 44 SER A CA 6
ATOM 6688 C C . SER A 1 47 ? -6.129 8.507 -9.765 1.00 0.00 44 SER A C 6
ATOM 6689 O O . SER A 1 47 ? -6.797 8.833 -8.784 1.00 0.00 44 SER A O 6
ATOM 6697 N N . GLY A 1 48 ? -6.155 9.177 -10.914 1.00 0.00 45 GLY A N 6
ATOM 6698 C CA . GLY A 1 48 ? -6.990 10.358 -11.076 1.00 0.00 45 GLY A CA 6
ATOM 6699 C C . GLY A 1 48 ? -6.517 11.541 -10.249 1.00 0.00 45 GLY A C 6
ATOM 6700 O O . GLY A 1 48 ? -6.298 12.629 -10.783 1.00 0.00 45 GLY A O 6
ATOM 6704 N N . ASP A 1 49 ? -6.360 11.333 -8.944 1.00 0.00 46 ASP A N 6
ATOM 6705 C CA . ASP A 1 49 ? -5.914 12.391 -8.046 1.00 0.00 46 ASP A CA 6
ATOM 6706 C C . ASP A 1 49 ? -5.571 11.827 -6.670 1.00 0.00 46 ASP A C 6
ATOM 6707 O O . ASP A 1 49 ? -4.589 12.235 -6.049 1.00 0.00 46 ASP A O 6
ATOM 6716 N N . VAL A 1 50 ? -6.383 10.884 -6.200 1.00 0.00 47 VAL A N 6
ATOM 6717 C CA . VAL A 1 50 ? -6.159 10.262 -4.900 1.00 0.00 47 VAL A CA 6
ATOM 6718 C C . VAL A 1 50 ? -4.879 9.432 -4.910 1.00 0.00 47 VAL A C 6
ATOM 6719 O O . VAL A 1 50 ? -4.799 8.409 -5.589 1.00 0.00 47 VAL A O 6
ATOM 6732 N N . GLU A 1 51 ? -3.877 9.883 -4.162 1.00 0.00 48 GLU A N 6
ATOM 6733 C CA . GLU A 1 51 ? -2.604 9.183 -4.097 1.00 0.00 48 GLU A CA 6
ATOM 6734 C C . GLU A 1 51 ? -2.573 8.174 -2.958 1.00 0.00 48 GLU A C 6
ATOM 6735 O O . GLU A 1 51 ? -2.918 8.489 -1.819 1.00 0.00 48 GLU A O 6
ATOM 6747 N N . LEU A 1 52 ? -2.133 6.964 -3.279 1.00 0.00 49 LEU A N 6
ATOM 6748 C CA . LEU A 1 52 ? -2.024 5.892 -2.301 1.00 0.00 49 LEU A CA 6
ATOM 6749 C C . LEU A 1 52 ? -0.718 5.142 -2.511 1.00 0.00 49 LEU A C 6
ATOM 6750 O O . LEU A 1 52 ? -0.392 4.751 -3.632 1.00 0.00 49 LEU A O 6
ATOM 6766 N N . LYS A 1 53 ? 0.034 4.948 -1.437 1.00 0.00 50 LYS A N 6
ATOM 6767 C CA . LYS A 1 53 ? 1.307 4.250 -1.527 1.00 0.00 50 LYS A CA 6
ATOM 6768 C C . LYS A 1 53 ? 1.878 3.977 -0.136 1.00 0.00 50 LYS A C 6
ATOM 6769 O O . LYS A 1 53 ? 1.150 4.001 0.855 1.00 0.00 50 LYS A O 6
ATOM 6788 N N . ALA A 1 54 ? 3.175 3.702 -0.066 1.00 0.00 51 ALA A N 6
ATOM 6789 C CA . ALA A 1 54 ? 3.821 3.408 1.207 1.00 0.00 51 ALA A CA 6
ATOM 6790 C C . ALA A 1 54 ? 4.013 4.661 2.057 1.00 0.00 51 ALA A C 6
ATOM 6791 O O . ALA A 1 54 ? 3.715 4.664 3.248 1.00 0.00 51 ALA A O 6
ATOM 6798 N N . SER A 1 55 ? 4.532 5.718 1.450 1.00 0.00 52 SER A N 6
ATOM 6799 C CA . SER A 1 55 ? 4.778 6.959 2.175 1.00 0.00 52 SER A CA 6
ATOM 6800 C C . SER A 1 55 ? 3.482 7.668 2.575 1.00 0.00 52 SER A C 6
ATOM 6801 O O . SER A 1 55 ? 3.313 8.045 3.735 1.00 0.00 52 SER A O 6
ATOM 6809 N N . ASP A 1 56 ? 2.577 7.867 1.619 1.00 0.00 53 ASP A N 6
ATOM 6810 C CA . ASP A 1 56 ? 1.317 8.555 1.901 1.00 0.00 53 ASP A CA 6
ATOM 6811 C C . ASP A 1 56 ? 0.385 7.730 2.787 1.00 0.00 53 ASP A C 6
ATOM 6812 O O . ASP A 1 56 ? -0.161 8.245 3.763 1.00 0.00 53 ASP A O 6
ATOM 6821 N N . ALA A 1 57 ? 0.182 6.463 2.440 1.00 0.00 54 ALA A N 6
ATOM 6822 C CA . ALA A 1 57 ? -0.713 5.604 3.212 1.00 0.00 54 ALA A CA 6
ATOM 6823 C C . ALA A 1 57 ? 0.036 4.761 4.244 1.00 0.00 54 ALA A C 6
ATOM 6824 O O . ALA A 1 57 ? -0.390 4.662 5.395 1.00 0.00 54 ALA A O 6
ATOM 6831 N N . GLY A 1 58 ? 1.143 4.150 3.832 1.00 0.00 55 GLY A N 6
ATOM 6832 C CA . GLY A 1 58 ? 1.918 3.314 4.742 1.00 0.00 55 GLY A CA 6
ATOM 6833 C C . GLY A 1 58 ? 2.169 3.979 6.084 1.00 0.00 55 GLY A C 6
ATOM 6834 O O . GLY A 1 58 ? 2.313 3.301 7.100 1.00 0.00 55 GLY A O 6
ATOM 6838 N N . GLN A 1 59 ? 2.216 5.309 6.084 1.00 0.00 56 GLN A N 6
ATOM 6839 C CA . GLN A 1 59 ? 2.442 6.079 7.310 1.00 0.00 56 GLN A CA 6
ATOM 6840 C C . GLN A 1 59 ? 1.623 5.528 8.470 1.00 0.00 56 GLN A C 6
ATOM 6841 O O . GLN A 1 59 ? 2.047 5.567 9.626 1.00 0.00 56 GLN A O 6
ATOM 6855 N N . VAL A 1 60 ? 0.440 5.033 8.146 1.00 0.00 57 VAL A N 6
ATOM 6856 C CA . VAL A 1 60 ? -0.470 4.486 9.139 1.00 0.00 57 VAL A CA 6
ATOM 6857 C C . VAL A 1 60 ? 0.092 3.228 9.795 1.00 0.00 57 VAL A C 6
ATOM 6858 O O . VAL A 1 60 ? -0.156 2.971 10.974 1.00 0.00 57 VAL A O 6
ATOM 6871 N N . LEU A 1 61 ? 0.848 2.445 9.033 1.00 0.00 58 LEU A N 6
ATOM 6872 C CA . LEU A 1 61 ? 1.439 1.217 9.557 1.00 0.00 58 LEU A CA 6
ATOM 6873 C C . LEU A 1 61 ? 2.451 1.532 10.657 1.00 0.00 58 LEU A C 6
ATOM 6874 O O . LEU A 1 61 ? 3.386 2.305 10.451 1.00 0.00 58 LEU A O 6
ATOM 6890 N N . THR A 1 62 ? 2.259 0.924 11.825 1.00 0.00 59 THR A N 6
ATOM 6891 C CA . THR A 1 62 ? 3.156 1.138 12.957 1.00 0.00 59 THR A CA 6
ATOM 6892 C C . THR A 1 62 ? 4.454 0.352 12.791 1.00 0.00 59 THR A C 6
ATOM 6893 O O . THR A 1 62 ? 4.496 -0.651 12.080 1.00 0.00 59 THR A O 6
ATOM 6904 N N . ALA A 1 63 ? 5.513 0.818 13.448 1.00 0.00 60 ALA A N 6
ATOM 6905 C CA . ALA A 1 63 ? 6.817 0.163 13.373 1.00 0.00 60 ALA A CA 6
ATOM 6906 C C . ALA A 1 63 ? 6.706 -1.333 13.656 1.00 0.00 60 ALA A C 6
ATOM 6907 O O . ALA A 1 63 ? 7.323 -2.150 12.974 1.00 0.00 60 ALA A O 6
ATOM 6914 N N . ASP A 1 64 ? 5.915 -1.688 14.662 1.00 0.00 61 ASP A N 6
ATOM 6915 C CA . ASP A 1 64 ? 5.721 -3.088 15.027 1.00 0.00 61 ASP A CA 6
ATOM 6916 C C . ASP A 1 64 ? 5.222 -3.903 13.834 1.00 0.00 61 ASP A C 6
ATOM 6917 O O . ASP A 1 64 ? 5.375 -5.123 13.795 1.00 0.00 61 ASP A O 6
ATOM 6926 N N . ASP A 1 65 ? 4.614 -3.218 12.869 1.00 0.00 62 ASP A N 6
ATOM 6927 C CA . ASP A 1 65 ? 4.075 -3.866 11.675 1.00 0.00 62 ASP A CA 6
ATOM 6928 C C . ASP A 1 65 ? 5.166 -4.427 10.763 1.00 0.00 62 ASP A C 6
ATOM 6929 O O . ASP A 1 65 ? 4.858 -4.929 9.681 1.00 0.00 62 ASP A O 6
ATOM 6938 N N . PHE A 1 66 ? 6.432 -4.331 11.171 1.00 0.00 63 PHE A N 6
ATOM 6939 C CA . PHE A 1 66 ? 7.530 -4.826 10.342 1.00 0.00 63 PHE A CA 6
ATOM 6940 C C . PHE A 1 66 ? 7.175 -6.154 9.676 1.00 0.00 63 PHE A C 6
ATOM 6941 O O . PHE A 1 66 ? 7.037 -6.216 8.458 1.00 0.00 63 PHE A O 6
ATOM 6958 N N . PRO A 1 67 ? 7.002 -7.232 10.462 1.00 0.00 64 PRO A N 6
ATOM 6959 C CA . PRO A 1 67 ? 6.646 -8.549 9.922 1.00 0.00 64 PRO A CA 6
ATOM 6960 C C . PRO A 1 67 ? 5.215 -8.586 9.398 1.00 0.00 64 PRO A C 6
ATOM 6961 O O . PRO A 1 67 ? 4.319 -9.131 10.043 1.00 0.00 64 PRO A O 6
ATOM 6972 N N . PHE A 1 68 ? 5.010 -7.997 8.227 1.00 0.00 65 PHE A N 6
ATOM 6973 C CA . PHE A 1 68 ? 3.691 -7.950 7.609 1.00 0.00 65 PHE A CA 6
ATOM 6974 C C . PHE A 1 68 ? 3.325 -9.286 6.970 1.00 0.00 65 PHE A C 6
ATOM 6975 O O . PHE A 1 68 ? 4.172 -9.958 6.380 1.00 0.00 65 PHE A O 6
ATOM 6992 N N . LYS A 1 69 ? 2.053 -9.656 7.088 1.00 0.00 66 LYS A N 6
ATOM 6993 C CA . LYS A 1 69 ? 1.554 -10.903 6.517 1.00 0.00 66 LYS A CA 6
ATOM 6994 C C . LYS A 1 69 ? 1.586 -10.849 4.992 1.00 0.00 66 LYS A C 6
ATOM 6995 O O . LYS A 1 69 ? 0.544 -10.817 4.328 1.00 0.00 66 LYS A O 6
ATOM 7014 N N . SER A 1 70 ? 2.793 -10.839 4.447 1.00 0.00 67 SER A N 6
ATOM 7015 C CA . SER A 1 70 ? 2.986 -10.799 3.009 1.00 0.00 67 SER A CA 6
ATOM 7016 C C . SER A 1 70 ? 2.339 -9.567 2.378 1.00 0.00 67 SER A C 6
ATOM 7017 O O . SER A 1 70 ? 1.483 -8.912 2.978 1.00 0.00 67 SER A O 6
ATOM 7025 N N . ALA A 1 71 ? 2.773 -9.261 1.160 1.00 0.00 68 ALA A N 6
ATOM 7026 C CA . ALA A 1 71 ? 2.269 -8.115 0.413 1.00 0.00 68 ALA A CA 6
ATOM 7027 C C . ALA A 1 71 ? 0.748 -8.103 0.347 1.00 0.00 68 ALA A C 6
ATOM 7028 O O . ALA A 1 71 ? 0.136 -7.046 0.201 1.00 0.00 68 ALA A O 6
ATOM 7035 N N . GLU A 1 72 ? 0.139 -9.276 0.448 1.00 0.00 69 GLU A N 6
ATOM 7036 C CA . GLU A 1 72 ? -1.311 -9.378 0.392 1.00 0.00 69 GLU A CA 6
ATOM 7037 C C . GLU A 1 72 ? -1.974 -8.582 1.517 1.00 0.00 69 GLU A C 6
ATOM 7038 O O . GLU A 1 72 ? -2.890 -7.794 1.263 1.00 0.00 69 GLU A O 6
ATOM 7050 N N . GLU A 1 73 ? -1.525 -8.776 2.762 1.00 0.00 70 GLU A N 6
ATOM 7051 C CA . GLU A 1 73 ? -2.125 -8.052 3.873 1.00 0.00 70 GLU A CA 6
ATOM 7052 C C . GLU A 1 73 ? -1.735 -6.583 3.829 1.00 0.00 70 GLU A C 6
ATOM 7053 O O . GLU A 1 73 ? -2.531 -5.713 4.168 1.00 0.00 70 GLU A O 6
ATOM 7065 N N . VAL A 1 74 ? -0.513 -6.315 3.403 1.00 0.00 71 VAL A N 6
ATOM 7066 C CA . VAL A 1 74 ? -0.029 -4.946 3.309 1.00 0.00 71 VAL A CA 6
ATOM 7067 C C . VAL A 1 74 ? -0.847 -4.153 2.297 1.00 0.00 71 VAL A C 6
ATOM 7068 O O . VAL A 1 74 ? -1.184 -2.994 2.527 1.00 0.00 71 VAL A O 6
ATOM 7081 N N . ALA A 1 75 ? -1.173 -4.790 1.180 1.00 0.00 72 ALA A N 6
ATOM 7082 C CA . ALA A 1 75 ? -1.960 -4.145 0.140 1.00 0.00 72 ALA A CA 6
ATOM 7083 C C . ALA A 1 75 ? -3.330 -3.731 0.669 1.00 0.00 72 ALA A C 6
ATOM 7084 O O . ALA A 1 75 ? -3.741 -2.580 0.520 1.00 0.00 72 ALA A O 6
ATOM 7091 N N . ASP A 1 76 ? -4.033 -4.679 1.287 1.00 0.00 73 ASP A N 6
ATOM 7092 C CA . ASP A 1 76 ? -5.360 -4.412 1.838 1.00 0.00 73 ASP A CA 6
ATOM 7093 C C . ASP A 1 76 ? -5.290 -3.443 3.018 1.00 0.00 73 ASP A C 6
ATOM 7094 O O . ASP A 1 76 ? -6.127 -2.551 3.154 1.00 0.00 73 ASP A O 6
ATOM 7103 N N . THR A 1 77 ? -4.295 -3.637 3.872 1.00 0.00 74 THR A N 6
ATOM 7104 C CA . THR A 1 77 ? -4.109 -2.799 5.051 1.00 0.00 74 THR A CA 6
ATOM 7105 C C . THR A 1 77 ? -3.959 -1.326 4.678 1.00 0.00 74 THR A C 6
ATOM 7106 O O . THR A 1 77 ? -4.631 -0.462 5.242 1.00 0.00 74 THR A O 6
ATOM 7117 N N . ILE A 1 78 ? -3.073 -1.043 3.731 1.00 0.00 75 ILE A N 6
ATOM 7118 C CA . ILE A 1 78 ? -2.834 0.325 3.292 1.00 0.00 75 ILE A CA 6
ATOM 7119 C C . ILE A 1 78 ? -4.107 0.956 2.729 1.00 0.00 75 ILE A C 6
ATOM 7120 O O . ILE A 1 78 ? -4.472 2.071 3.098 1.00 0.00 75 ILE A O 6
ATOM 7136 N N . VAL A 1 79 ? -4.777 0.240 1.832 1.00 0.00 76 VAL A N 6
ATOM 7137 C CA . VAL A 1 79 ? -6.004 0.742 1.218 1.00 0.00 76 VAL A CA 6
ATOM 7138 C C . VAL A 1 79 ? -7.115 0.955 2.244 1.00 0.00 76 VAL A C 6
ATOM 7139 O O . VAL A 1 79 ? -7.839 1.950 2.185 1.00 0.00 76 VAL A O 6
ATOM 7152 N N . ASN A 1 80 ? -7.258 0.018 3.174 1.00 0.00 77 ASN A N 6
ATOM 7153 C CA . ASN A 1 80 ? -8.298 0.111 4.197 1.00 0.00 77 ASN A CA 6
ATOM 7154 C C . ASN A 1 80 ? -8.166 1.388 5.026 1.00 0.00 77 ASN A C 6
ATOM 7155 O O . ASN A 1 80 ? -9.111 2.168 5.131 1.00 0.00 77 ASN A O 6
ATOM 7166 N N . LYS A 1 81 ? -6.996 1.589 5.623 1.00 0.00 78 LYS A N 6
ATOM 7167 C CA . LYS A 1 81 ? -6.751 2.762 6.454 1.00 0.00 78 LYS A CA 6
ATOM 7168 C C . LYS A 1 81 ? -6.631 4.030 5.616 1.00 0.00 78 LYS A C 6
ATOM 7169 O O . LYS A 1 81 ? -7.099 5.096 6.015 1.00 0.00 78 LYS A O 6
ATOM 7188 N N . ALA A 1 82 ? -5.985 3.912 4.463 1.00 0.00 79 ALA A N 6
ATOM 7189 C CA . ALA A 1 82 ? -5.788 5.058 3.581 1.00 0.00 79 ALA A CA 6
ATOM 7190 C C . ALA A 1 82 ? -7.110 5.556 3.005 1.00 0.00 79 ALA A C 6
ATOM 7191 O O . ALA A 1 82 ? -7.261 6.746 2.724 1.00 0.00 79 ALA A O 6
ATOM 7198 N N . GLY A 1 83 ? -8.067 4.650 2.838 1.00 0.00 80 GLY A N 6
ATOM 7199 C CA . GLY A 1 83 ? -9.358 5.039 2.302 1.00 0.00 80 GLY A CA 6
ATOM 7200 C C . GLY A 1 83 ? -10.051 3.914 1.568 1.00 0.00 80 GLY A C 6
ATOM 7201 O O . GLY A 1 83 ? -11.201 3.582 1.858 1.00 0.00 80 GLY A O 6
ATOM 7205 N N . LEU A 1 84 ? -9.348 3.338 0.606 1.00 0.00 81 LEU A N 6
ATOM 7206 C CA . LEU A 1 84 ? -9.885 2.252 -0.198 1.00 0.00 81 LEU A CA 6
ATOM 7207 C C . LEU A 1 84 ? -9.966 0.959 0.607 1.00 0.00 81 LEU A C 6
ATOM 7208 O O . LEU A 1 84 ? -10.133 1.042 1.843 1.00 0.00 81 LEU A O 6
ATOM 7225 N N . GLY A 1 1 ? -20.610 1.416 -10.427 1.00 0.00 -3 GLY A N 7
ATOM 7226 C CA . GLY A 1 1 ? -20.270 2.051 -9.124 1.00 0.00 -3 GLY A CA 7
ATOM 7227 C C . GLY A 1 1 ? -18.834 2.532 -9.070 1.00 0.00 -3 GLY A C 7
ATOM 7228 O O . GLY A 1 1 ? -18.136 2.313 -8.080 1.00 0.00 -3 GLY A O 7
ATOM 7234 N N . SER A 1 2 ? -18.391 3.189 -10.137 1.00 0.00 -2 SER A N 7
ATOM 7235 C CA . SER A 1 2 ? -17.027 3.701 -10.207 1.00 0.00 -2 SER A CA 7
ATOM 7236 C C . SER A 1 2 ? -16.763 4.700 -9.086 1.00 0.00 -2 SER A C 7
ATOM 7237 O O . SER A 1 2 ? -15.718 4.660 -8.438 1.00 0.00 -2 SER A O 7
ATOM 7245 N N . HIS A 1 3 ? -17.718 5.599 -8.865 1.00 0.00 -1 HIS A N 7
ATOM 7246 C CA . HIS A 1 3 ? -17.591 6.611 -7.824 1.00 0.00 -1 HIS A CA 7
ATOM 7247 C C . HIS A 1 3 ? -17.531 5.952 -6.438 1.00 0.00 -1 HIS A C 7
ATOM 7248 O O . HIS A 1 3 ? -16.886 4.918 -6.271 1.00 0.00 -1 HIS A O 7
ATOM 7263 N N . MET A 1 4 ? -18.196 6.547 -5.447 1.00 0.00 1 MET A N 7
ATOM 7264 C CA . MET A 1 4 ? -18.197 6.000 -4.095 1.00 0.00 1 MET A CA 7
ATOM 7265 C C . MET A 1 4 ? -16.763 5.948 -3.545 1.00 0.00 1 MET A C 7
ATOM 7266 O O . MET A 1 4 ? -16.116 6.987 -3.417 1.00 0.00 1 MET A O 7
ATOM 7280 N N . LYS A 1 5 ? -16.259 4.752 -3.224 1.00 0.00 2 LYS A N 7
ATOM 7281 C CA . LYS A 1 5 ? -14.905 4.621 -2.700 1.00 0.00 2 LYS A CA 7
ATOM 7282 C C . LYS A 1 5 ? -13.919 4.311 -3.824 1.00 0.00 2 LYS A C 7
ATOM 7283 O O . LYS A 1 5 ? -12.907 3.642 -3.613 1.00 0.00 2 LYS A O 7
ATOM 7302 N N . MET A 1 6 ? -14.219 4.808 -5.021 1.00 0.00 3 MET A N 7
ATOM 7303 C CA . MET A 1 6 ? -13.363 4.592 -6.182 1.00 0.00 3 MET A CA 7
ATOM 7304 C C . MET A 1 6 ? -13.211 3.105 -6.498 1.00 0.00 3 MET A C 7
ATOM 7305 O O . MET A 1 6 ? -12.839 2.309 -5.636 1.00 0.00 3 MET A O 7
ATOM 7319 N N . GLY A 1 7 ? -13.489 2.743 -7.746 1.00 0.00 4 GLY A N 7
ATOM 7320 C CA . GLY A 1 7 ? -13.366 1.358 -8.165 1.00 0.00 4 GLY A CA 7
ATOM 7321 C C . GLY A 1 7 ? -11.922 0.898 -8.209 1.00 0.00 4 GLY A C 7
ATOM 7322 O O . GLY A 1 7 ? -11.635 -0.296 -8.117 1.00 0.00 4 GLY A O 7
ATOM 7326 N N . VAL A 1 8 ? -11.011 1.856 -8.358 1.00 0.00 5 VAL A N 7
ATOM 7327 C CA . VAL A 1 8 ? -9.581 1.571 -8.425 1.00 0.00 5 VAL A CA 7
ATOM 7328 C C . VAL A 1 8 ? -9.071 0.885 -7.164 1.00 0.00 5 VAL A C 7
ATOM 7329 O O . VAL A 1 8 ? -7.914 0.522 -7.104 1.00 0.00 5 VAL A O 7
ATOM 7342 N N . LYS A 1 9 ? -9.902 0.726 -6.137 1.00 0.00 6 LYS A N 7
ATOM 7343 C CA . LYS A 1 9 ? -9.428 0.102 -4.905 1.00 0.00 6 LYS A CA 7
ATOM 7344 C C . LYS A 1 9 ? -8.597 -1.126 -5.251 1.00 0.00 6 LYS A C 7
ATOM 7345 O O . LYS A 1 9 ? -7.491 -1.304 -4.744 1.00 0.00 6 LYS A O 7
ATOM 7364 N N . GLU A 1 10 ? -9.113 -1.937 -6.157 1.00 0.00 7 GLU A N 7
ATOM 7365 C CA . GLU A 1 10 ? -8.394 -3.114 -6.617 1.00 0.00 7 GLU A CA 7
ATOM 7366 C C . GLU A 1 10 ? -7.297 -2.727 -7.614 1.00 0.00 7 GLU A C 7
ATOM 7367 O O . GLU A 1 10 ? -6.249 -3.366 -7.671 1.00 0.00 7 GLU A O 7
ATOM 7379 N N . ASP A 1 11 ? -7.561 -1.692 -8.419 1.00 0.00 8 ASP A N 7
ATOM 7380 C CA . ASP A 1 11 ? -6.604 -1.239 -9.433 1.00 0.00 8 ASP A CA 7
ATOM 7381 C C . ASP A 1 11 ? -5.297 -0.715 -8.818 1.00 0.00 8 ASP A C 7
ATOM 7382 O O . ASP A 1 11 ? -4.210 -1.169 -9.180 1.00 0.00 8 ASP A O 7
ATOM 7391 N N . ILE A 1 12 ? -5.407 0.206 -7.869 1.00 0.00 9 ILE A N 7
ATOM 7392 C CA . ILE A 1 12 ? -4.244 0.751 -7.186 1.00 0.00 9 ILE A CA 7
ATOM 7393 C C . ILE A 1 12 ? -3.598 -0.343 -6.355 1.00 0.00 9 ILE A C 7
ATOM 7394 O O . ILE A 1 12 ? -2.389 -0.547 -6.413 1.00 0.00 9 ILE A O 7
ATOM 7410 N N . ARG A 1 13 ? -4.425 -1.073 -5.608 1.00 0.00 10 ARG A N 7
ATOM 7411 C CA . ARG A 1 13 ? -3.938 -2.178 -4.795 1.00 0.00 10 ARG A CA 7
ATOM 7412 C C . ARG A 1 13 ? -3.172 -3.145 -5.681 1.00 0.00 10 ARG A C 7
ATOM 7413 O O . ARG A 1 13 ? -2.224 -3.796 -5.241 1.00 0.00 10 ARG A O 7
ATOM 7434 N N . GLY A 1 14 ? -3.579 -3.208 -6.945 1.00 0.00 11 GLY A N 7
ATOM 7435 C CA . GLY A 1 14 ? -2.902 -4.073 -7.888 1.00 0.00 11 GLY A CA 7
ATOM 7436 C C . GLY A 1 14 ? -1.494 -3.589 -8.111 1.00 0.00 11 GLY A C 7
ATOM 7437 O O . GLY A 1 14 ? -0.542 -4.371 -8.133 1.00 0.00 11 GLY A O 7
ATOM 7441 N N . GLN A 1 15 ? -1.372 -2.276 -8.247 1.00 0.00 12 GLN A N 7
ATOM 7442 C CA . GLN A 1 15 ? -0.085 -1.637 -8.437 1.00 0.00 12 GLN A CA 7
ATOM 7443 C C . GLN A 1 15 ? 0.745 -1.742 -7.161 1.00 0.00 12 GLN A C 7
ATOM 7444 O O . GLN A 1 15 ? 1.972 -1.789 -7.211 1.00 0.00 12 GLN A O 7
ATOM 7458 N N . ILE A 1 16 ? 0.058 -1.776 -6.017 1.00 0.00 13 ILE A N 7
ATOM 7459 C CA . ILE A 1 16 ? 0.717 -1.873 -4.721 1.00 0.00 13 ILE A CA 7
ATOM 7460 C C . ILE A 1 16 ? 1.314 -3.260 -4.520 1.00 0.00 13 ILE A C 7
ATOM 7461 O O . ILE A 1 16 ? 2.452 -3.394 -4.074 1.00 0.00 13 ILE A O 7
ATOM 7477 N N . ILE A 1 17 ? 0.545 -4.290 -4.860 1.00 0.00 14 ILE A N 7
ATOM 7478 C CA . ILE A 1 17 ? 1.014 -5.663 -4.725 1.00 0.00 14 ILE A CA 7
ATOM 7479 C C . ILE A 1 17 ? 2.296 -5.865 -5.529 1.00 0.00 14 ILE A C 7
ATOM 7480 O O . ILE A 1 17 ? 3.312 -6.307 -4.992 1.00 0.00 14 ILE A O 7
ATOM 7496 N N . GLY A 1 18 ? 2.251 -5.511 -6.809 1.00 0.00 15 GLY A N 7
ATOM 7497 C CA . GLY A 1 18 ? 3.429 -5.635 -7.645 1.00 0.00 15 GLY A CA 7
ATOM 7498 C C . GLY A 1 18 ? 4.520 -4.696 -7.179 1.00 0.00 15 GLY A C 7
ATOM 7499 O O . GLY A 1 18 ? 5.705 -5.023 -7.221 1.00 0.00 15 GLY A O 7
ATOM 7503 N N . ALA A 1 19 ? 4.097 -3.522 -6.719 1.00 0.00 16 ALA A N 7
ATOM 7504 C CA . ALA A 1 19 ? 5.010 -2.505 -6.218 1.00 0.00 16 ALA A CA 7
ATOM 7505 C C . ALA A 1 19 ? 5.800 -3.020 -5.019 1.00 0.00 16 ALA A C 7
ATOM 7506 O O . ALA A 1 19 ? 6.947 -2.635 -4.803 1.00 0.00 16 ALA A O 7
ATOM 7513 N N . LEU A 1 20 ? 5.170 -3.896 -4.248 1.00 0.00 17 LEU A N 7
ATOM 7514 C CA . LEU A 1 20 ? 5.784 -4.477 -3.066 1.00 0.00 17 LEU A CA 7
ATOM 7515 C C . LEU A 1 20 ? 6.692 -5.632 -3.450 1.00 0.00 17 LEU A C 7
ATOM 7516 O O . LEU A 1 20 ? 7.680 -5.917 -2.773 1.00 0.00 17 LEU A O 7
ATOM 7532 N N . ALA A 1 21 ? 6.346 -6.293 -4.547 1.00 0.00 18 ALA A N 7
ATOM 7533 C CA . ALA A 1 21 ? 7.130 -7.422 -5.032 1.00 0.00 18 ALA A CA 7
ATOM 7534 C C . ALA A 1 21 ? 8.573 -7.004 -5.301 1.00 0.00 18 ALA A C 7
ATOM 7535 O O . ALA A 1 21 ? 8.824 -6.023 -6.001 1.00 0.00 18 ALA A O 7
ATOM 7542 N N . GLY A 1 22 ? 9.518 -7.752 -4.738 1.00 0.00 19 GLY A N 7
ATOM 7543 C CA . GLY A 1 22 ? 10.922 -7.436 -4.930 1.00 0.00 19 GLY A CA 7
ATOM 7544 C C . GLY A 1 22 ? 11.649 -7.199 -3.620 1.00 0.00 19 GLY A C 7
ATOM 7545 O O . GLY A 1 22 ? 12.817 -7.561 -3.476 1.00 0.00 19 GLY A O 7
ATOM 7549 N N . ALA A 1 23 ? 10.958 -6.587 -2.662 1.00 0.00 20 ALA A N 7
ATOM 7550 C CA . ALA A 1 23 ? 11.542 -6.295 -1.354 1.00 0.00 20 ALA A CA 7
ATOM 7551 C C . ALA A 1 23 ? 12.150 -7.539 -0.725 1.00 0.00 20 ALA A C 7
ATOM 7552 O O . ALA A 1 23 ? 12.161 -8.613 -1.326 1.00 0.00 20 ALA A O 7
ATOM 7559 N N . ASP A 1 24 ? 12.619 -7.387 0.510 1.00 0.00 21 ASP A N 7
ATOM 7560 C CA . ASP A 1 24 ? 13.189 -8.497 1.263 1.00 0.00 21 ASP A CA 7
ATOM 7561 C C . ASP A 1 24 ? 12.098 -9.554 1.445 1.00 0.00 21 ASP A C 7
ATOM 7562 O O . ASP A 1 24 ? 11.453 -9.926 0.465 1.00 0.00 21 ASP A O 7
ATOM 7571 N N . PHE A 1 25 ? 11.830 -10.014 2.673 1.00 0.00 22 PHE A N 7
ATOM 7572 C CA . PHE A 1 25 ? 10.743 -10.970 2.856 1.00 0.00 22 PHE A CA 7
ATOM 7573 C C . PHE A 1 25 ? 9.505 -10.337 2.243 1.00 0.00 22 PHE A C 7
ATOM 7574 O O . PHE A 1 25 ? 9.561 -9.183 1.817 1.00 0.00 22 PHE A O 7
ATOM 7591 N N . PRO A 1 26 ? 8.370 -11.027 2.184 1.00 0.00 23 PRO A N 7
ATOM 7592 C CA . PRO A 1 26 ? 7.172 -10.435 1.612 1.00 0.00 23 PRO A CA 7
ATOM 7593 C C . PRO A 1 26 ? 6.701 -9.196 2.388 1.00 0.00 23 PRO A C 7
ATOM 7594 O O . PRO A 1 26 ? 5.645 -9.235 3.016 1.00 0.00 23 PRO A O 7
ATOM 7605 N N . ILE A 1 27 ? 7.485 -8.089 2.309 1.00 0.00 24 ILE A N 7
ATOM 7606 C CA . ILE A 1 27 ? 7.146 -6.799 2.956 1.00 0.00 24 ILE A CA 7
ATOM 7607 C C . ILE A 1 27 ? 7.960 -6.448 4.217 1.00 0.00 24 ILE A C 7
ATOM 7608 O O . ILE A 1 27 ? 7.398 -6.316 5.304 1.00 0.00 24 ILE A O 7
ATOM 7624 N N . ASN A 1 28 ? 9.269 -6.245 4.066 1.00 0.00 25 ASN A N 7
ATOM 7625 C CA . ASN A 1 28 ? 10.127 -5.859 5.201 1.00 0.00 25 ASN A CA 7
ATOM 7626 C C . ASN A 1 28 ? 9.764 -4.475 5.726 1.00 0.00 25 ASN A C 7
ATOM 7627 O O . ASN A 1 28 ? 10.571 -3.547 5.640 1.00 0.00 25 ASN A O 7
ATOM 7638 N N . SER A 1 29 ? 8.560 -4.317 6.247 1.00 0.00 26 SER A N 7
ATOM 7639 C CA . SER A 1 29 ? 8.135 -3.020 6.745 1.00 0.00 26 SER A CA 7
ATOM 7640 C C . SER A 1 29 ? 8.225 -2.003 5.617 1.00 0.00 26 SER A C 7
ATOM 7641 O O . SER A 1 29 ? 8.909 -2.229 4.620 1.00 0.00 26 SER A O 7
ATOM 7649 N N . PRO A 1 30 ? 7.526 -0.879 5.731 1.00 0.00 27 PRO A N 7
ATOM 7650 C CA . PRO A 1 30 ? 7.544 0.131 4.687 1.00 0.00 27 PRO A CA 7
ATOM 7651 C C . PRO A 1 30 ? 8.949 0.554 4.293 1.00 0.00 27 PRO A C 7
ATOM 7652 O O . PRO A 1 30 ? 9.203 0.846 3.134 1.00 0.00 27 PRO A O 7
ATOM 7663 N N . GLU A 1 31 ? 9.871 0.578 5.236 1.00 0.00 28 GLU A N 7
ATOM 7664 C CA . GLU A 1 31 ? 11.235 0.964 4.909 1.00 0.00 28 GLU A CA 7
ATOM 7665 C C . GLU A 1 31 ? 11.757 0.133 3.731 1.00 0.00 28 GLU A C 7
ATOM 7666 O O . GLU A 1 31 ? 12.156 0.674 2.695 1.00 0.00 28 GLU A O 7
ATOM 7678 N N . GLU A 1 32 ? 11.745 -1.184 3.892 1.00 0.00 29 GLU A N 7
ATOM 7679 C CA . GLU A 1 32 ? 12.220 -2.084 2.860 1.00 0.00 29 GLU A CA 7
ATOM 7680 C C . GLU A 1 32 ? 11.239 -2.252 1.712 1.00 0.00 29 GLU A C 7
ATOM 7681 O O . GLU A 1 32 ? 11.580 -1.999 0.564 1.00 0.00 29 GLU A O 7
ATOM 7693 N N . LEU A 1 33 ? 10.024 -2.706 2.021 1.00 0.00 30 LEU A N 7
ATOM 7694 C CA . LEU A 1 33 ? 9.019 -2.928 0.989 1.00 0.00 30 LEU A CA 7
ATOM 7695 C C . LEU A 1 33 ? 8.902 -1.688 0.110 1.00 0.00 30 LEU A C 7
ATOM 7696 O O . LEU A 1 33 ? 8.914 -1.783 -1.120 1.00 0.00 30 LEU A O 7
ATOM 7712 N N . MET A 1 34 ? 8.841 -0.521 0.746 1.00 0.00 31 MET A N 7
ATOM 7713 C CA . MET A 1 34 ? 8.773 0.731 0.013 1.00 0.00 31 MET A CA 7
ATOM 7714 C C . MET A 1 34 ? 10.063 0.898 -0.772 1.00 0.00 31 MET A C 7
ATOM 7715 O O . MET A 1 34 ? 10.072 1.481 -1.857 1.00 0.00 31 MET A O 7
ATOM 7729 N N . ALA A 1 35 ? 11.161 0.366 -0.220 1.00 0.00 32 ALA A N 7
ATOM 7730 C CA . ALA A 1 35 ? 12.448 0.452 -0.890 1.00 0.00 32 ALA A CA 7
ATOM 7731 C C . ALA A 1 35 ? 12.466 -0.416 -2.146 1.00 0.00 32 ALA A C 7
ATOM 7732 O O . ALA A 1 35 ? 13.159 -0.109 -3.117 1.00 0.00 32 ALA A O 7
ATOM 7739 N N . ALA A 1 36 ? 11.706 -1.509 -2.115 1.00 0.00 33 ALA A N 7
ATOM 7740 C CA . ALA A 1 36 ? 11.636 -2.433 -3.238 1.00 0.00 33 ALA A CA 7
ATOM 7741 C C . ALA A 1 36 ? 10.921 -1.822 -4.434 1.00 0.00 33 ALA A C 7
ATOM 7742 O O . ALA A 1 36 ? 11.300 -2.065 -5.580 1.00 0.00 33 ALA A O 7
ATOM 7749 N N . LEU A 1 37 ? 9.876 -1.043 -4.159 1.00 0.00 34 LEU A N 7
ATOM 7750 C CA . LEU A 1 37 ? 9.084 -0.400 -5.217 1.00 0.00 34 LEU A CA 7
ATOM 7751 C C . LEU A 1 37 ? 9.940 -0.033 -6.434 1.00 0.00 34 LEU A C 7
ATOM 7752 O O . LEU A 1 37 ? 11.084 0.401 -6.295 1.00 0.00 34 LEU A O 7
ATOM 7768 N N . PRO A 1 38 ? 9.393 -0.225 -7.652 1.00 0.00 35 PRO A N 7
ATOM 7769 C CA . PRO A 1 38 ? 10.093 0.063 -8.910 1.00 0.00 35 PRO A CA 7
ATOM 7770 C C . PRO A 1 38 ? 10.763 1.433 -8.916 1.00 0.00 35 PRO A C 7
ATOM 7771 O O . PRO A 1 38 ? 11.819 1.616 -9.522 1.00 0.00 35 PRO A O 7
ATOM 7782 N N . ASN A 1 39 ? 10.145 2.388 -8.239 1.00 0.00 36 ASN A N 7
ATOM 7783 C CA . ASN A 1 39 ? 10.679 3.743 -8.162 1.00 0.00 36 ASN A CA 7
ATOM 7784 C C . ASN A 1 39 ? 11.915 3.783 -7.266 1.00 0.00 36 ASN A C 7
ATOM 7785 O O . ASN A 1 39 ? 12.778 4.647 -7.423 1.00 0.00 36 ASN A O 7
ATOM 7796 N N . GLY A 1 40 ? 11.997 2.839 -6.335 1.00 0.00 37 GLY A N 7
ATOM 7797 C CA . GLY A 1 40 ? 13.134 2.779 -5.436 1.00 0.00 37 GLY A CA 7
ATOM 7798 C C . GLY A 1 40 ? 12.796 3.209 -4.019 1.00 0.00 37 GLY A C 7
ATOM 7799 O O . GLY A 1 40 ? 12.784 2.382 -3.111 1.00 0.00 37 GLY A O 7
ATOM 7803 N N . PRO A 1 41 ? 12.520 4.505 -3.793 1.00 0.00 38 PRO A N 7
ATOM 7804 C CA . PRO A 1 41 ? 12.189 5.020 -2.464 1.00 0.00 38 PRO A CA 7
ATOM 7805 C C . PRO A 1 41 ? 10.735 4.771 -2.077 1.00 0.00 38 PRO A C 7
ATOM 7806 O O . PRO A 1 41 ? 10.445 4.364 -0.952 1.00 0.00 38 PRO A O 7
ATOM 7817 N N . ASP A 1 42 ? 9.825 5.040 -3.010 1.00 0.00 39 ASP A N 7
ATOM 7818 C CA . ASP A 1 42 ? 8.407 4.872 -2.775 1.00 0.00 39 ASP A CA 7
ATOM 7819 C C . ASP A 1 42 ? 7.575 5.266 -3.998 1.00 0.00 39 ASP A C 7
ATOM 7820 O O . ASP A 1 42 ? 6.977 6.342 -4.023 1.00 0.00 39 ASP A O 7
ATOM 7829 N N . THR A 1 43 ? 7.535 4.404 -5.016 1.00 0.00 40 THR A N 7
ATOM 7830 C CA . THR A 1 43 ? 6.766 4.703 -6.224 1.00 0.00 40 THR A CA 7
ATOM 7831 C C . THR A 1 43 ? 5.316 5.030 -5.877 1.00 0.00 40 THR A C 7
ATOM 7832 O O . THR A 1 43 ? 4.694 4.336 -5.073 1.00 0.00 40 THR A O 7
ATOM 7843 N N . THR A 1 44 ? 4.779 6.081 -6.484 1.00 0.00 41 THR A N 7
ATOM 7844 C CA . THR A 1 44 ? 3.400 6.474 -6.226 1.00 0.00 41 THR A CA 7
ATOM 7845 C C . THR A 1 44 ? 2.446 5.847 -7.239 1.00 0.00 41 THR A C 7
ATOM 7846 O O . THR A 1 44 ? 2.503 6.151 -8.430 1.00 0.00 41 THR A O 7
ATOM 7857 N N . CYS A 1 45 ? 1.557 4.984 -6.754 1.00 0.00 42 CYS A N 7
ATOM 7858 C CA . CYS A 1 45 ? 0.575 4.331 -7.612 1.00 0.00 42 CYS A CA 7
ATOM 7859 C C . CYS A 1 45 ? -0.716 5.140 -7.634 1.00 0.00 42 CYS A C 7
ATOM 7860 O O . CYS A 1 45 ? -1.810 4.599 -7.474 1.00 0.00 42 CYS A O 7
ATOM 7868 N N . LYS A 1 46 ? -0.573 6.448 -7.814 1.00 0.00 43 LYS A N 7
ATOM 7869 C CA . LYS A 1 46 ? -1.714 7.352 -7.835 1.00 0.00 43 LYS A CA 7
ATOM 7870 C C . LYS A 1 46 ? -2.491 7.263 -9.141 1.00 0.00 43 LYS A C 7
ATOM 7871 O O . LYS A 1 46 ? -1.940 7.472 -10.222 1.00 0.00 43 LYS A O 7
ATOM 7890 N N . SER A 1 47 ? -3.782 6.985 -9.025 1.00 0.00 44 SER A N 7
ATOM 7891 C CA . SER A 1 47 ? -4.653 6.908 -10.187 1.00 0.00 44 SER A CA 7
ATOM 7892 C C . SER A 1 47 ? -5.412 8.219 -10.330 1.00 0.00 44 SER A C 7
ATOM 7893 O O . SER A 1 47 ? -6.129 8.629 -9.416 1.00 0.00 44 SER A O 7
ATOM 7901 N N . GLY A 1 48 ? -5.237 8.889 -11.461 1.00 0.00 45 GLY A N 7
ATOM 7902 C CA . GLY A 1 48 ? -5.904 10.159 -11.663 1.00 0.00 45 GLY A CA 7
ATOM 7903 C C . GLY A 1 48 ? -5.458 11.193 -10.645 1.00 0.00 45 GLY A C 7
ATOM 7904 O O . GLY A 1 48 ? -4.262 11.411 -10.458 1.00 0.00 45 GLY A O 7
ATOM 7908 N N . ASP A 1 49 ? -6.419 11.827 -9.982 1.00 0.00 46 ASP A N 7
ATOM 7909 C CA . ASP A 1 49 ? -6.114 12.838 -8.975 1.00 0.00 46 ASP A CA 7
ATOM 7910 C C . ASP A 1 49 ? -5.725 12.198 -7.641 1.00 0.00 46 ASP A C 7
ATOM 7911 O O . ASP A 1 49 ? -4.855 12.701 -6.930 1.00 0.00 46 ASP A O 7
ATOM 7920 N N . VAL A 1 50 ? -6.385 11.093 -7.304 1.00 0.00 47 VAL A N 7
ATOM 7921 C CA . VAL A 1 50 ? -6.125 10.387 -6.053 1.00 0.00 47 VAL A CA 7
ATOM 7922 C C . VAL A 1 50 ? -4.731 9.761 -6.040 1.00 0.00 47 VAL A C 7
ATOM 7923 O O . VAL A 1 50 ? -4.261 9.251 -7.057 1.00 0.00 47 VAL A O 7
ATOM 7936 N N . GLU A 1 51 ? -4.073 9.802 -4.880 1.00 0.00 48 GLU A N 7
ATOM 7937 C CA . GLU A 1 51 ? -2.735 9.236 -4.739 1.00 0.00 48 GLU A CA 7
ATOM 7938 C C . GLU A 1 51 ? -2.658 8.307 -3.531 1.00 0.00 48 GLU A C 7
ATOM 7939 O O . GLU A 1 51 ? -3.033 8.686 -2.421 1.00 0.00 48 GLU A O 7
ATOM 7951 N N . LEU A 1 52 ? -2.158 7.095 -3.752 1.00 0.00 49 LEU A N 7
ATOM 7952 C CA . LEU A 1 52 ? -2.018 6.115 -2.680 1.00 0.00 49 LEU A CA 7
ATOM 7953 C C . LEU A 1 52 ? -0.747 5.295 -2.857 1.00 0.00 49 LEU A C 7
ATOM 7954 O O . LEU A 1 52 ? -0.470 4.782 -3.943 1.00 0.00 49 LEU A O 7
ATOM 7970 N N . LYS A 1 53 ? 0.022 5.179 -1.782 1.00 0.00 50 LYS A N 7
ATOM 7971 C CA . LYS A 1 53 ? 1.266 4.426 -1.804 1.00 0.00 50 LYS A CA 7
ATOM 7972 C C . LYS A 1 53 ? 1.744 4.149 -0.387 1.00 0.00 50 LYS A C 7
ATOM 7973 O O . LYS A 1 53 ? 1.182 4.660 0.578 1.00 0.00 50 LYS A O 7
ATOM 7992 N N . ALA A 1 54 ? 2.779 3.333 -0.266 1.00 0.00 51 ALA A N 7
ATOM 7993 C CA . ALA A 1 54 ? 3.326 2.983 1.037 1.00 0.00 51 ALA A CA 7
ATOM 7994 C C . ALA A 1 54 ? 3.801 4.220 1.799 1.00 0.00 51 ALA A C 7
ATOM 7995 O O . ALA A 1 54 ? 3.690 4.287 3.020 1.00 0.00 51 ALA A O 7
ATOM 8002 N N . SER A 1 55 ? 4.348 5.190 1.079 1.00 0.00 52 SER A N 7
ATOM 8003 C CA . SER A 1 55 ? 4.854 6.407 1.709 1.00 0.00 52 SER A CA 7
ATOM 8004 C C . SER A 1 55 ? 3.730 7.242 2.327 1.00 0.00 52 SER A C 7
ATOM 8005 O O . SER A 1 55 ? 3.750 7.528 3.525 1.00 0.00 52 SER A O 7
ATOM 8013 N N . ASP A 1 56 ? 2.763 7.645 1.508 1.00 0.00 53 ASP A N 7
ATOM 8014 C CA . ASP A 1 56 ? 1.648 8.461 1.983 1.00 0.00 53 ASP A CA 7
ATOM 8015 C C . ASP A 1 56 ? 0.679 7.664 2.853 1.00 0.00 53 ASP A C 7
ATOM 8016 O O . ASP A 1 56 ? 0.370 8.061 3.972 1.00 0.00 53 ASP A O 7
ATOM 8025 N N . ALA A 1 57 ? 0.188 6.550 2.323 1.00 0.00 54 ALA A N 7
ATOM 8026 C CA . ALA A 1 57 ? -0.765 5.711 3.046 1.00 0.00 54 ALA A CA 7
ATOM 8027 C C . ALA A 1 57 ? -0.091 4.850 4.112 1.00 0.00 54 ALA A C 7
ATOM 8028 O O . ALA A 1 57 ? -0.575 4.756 5.240 1.00 0.00 54 ALA A O 7
ATOM 8035 N N . GLY A 1 58 ? 1.017 4.212 3.748 1.00 0.00 55 GLY A N 7
ATOM 8036 C CA . GLY A 1 58 ? 1.728 3.351 4.685 1.00 0.00 55 GLY A CA 7
ATOM 8037 C C . GLY A 1 58 ? 1.975 3.998 6.038 1.00 0.00 55 GLY A C 7
ATOM 8038 O O . GLY A 1 58 ? 2.161 3.299 7.034 1.00 0.00 55 GLY A O 7
ATOM 8042 N N . GLN A 1 59 ? 1.982 5.330 6.078 1.00 0.00 56 GLN A N 7
ATOM 8043 C CA . GLN A 1 59 ? 2.214 6.064 7.325 1.00 0.00 56 GLN A CA 7
ATOM 8044 C C . GLN A 1 59 ? 1.455 5.437 8.491 1.00 0.00 56 GLN A C 7
ATOM 8045 O O . GLN A 1 59 ? 1.902 5.483 9.637 1.00 0.00 56 GLN A O 7
ATOM 8059 N N . VAL A 1 60 ? 0.295 4.872 8.186 1.00 0.00 57 VAL A N 7
ATOM 8060 C CA . VAL A 1 60 ? -0.556 4.252 9.195 1.00 0.00 57 VAL A CA 7
ATOM 8061 C C . VAL A 1 60 ? -0.080 2.858 9.614 1.00 0.00 57 VAL A C 7
ATOM 8062 O O . VAL A 1 60 ? -0.885 2.030 10.041 1.00 0.00 57 VAL A O 7
ATOM 8075 N N . LEU A 1 61 ? 1.223 2.599 9.513 1.00 0.00 58 LEU A N 7
ATOM 8076 C CA . LEU A 1 61 ? 1.768 1.303 9.909 1.00 0.00 58 LEU A CA 7
ATOM 8077 C C . LEU A 1 61 ? 2.920 1.498 10.893 1.00 0.00 58 LEU A C 7
ATOM 8078 O O . LEU A 1 61 ? 3.954 2.071 10.550 1.00 0.00 58 LEU A O 7
ATOM 8094 N N . THR A 1 62 ? 2.724 1.028 12.122 1.00 0.00 59 THR A N 7
ATOM 8095 C CA . THR A 1 62 ? 3.732 1.158 13.170 1.00 0.00 59 THR A CA 7
ATOM 8096 C C . THR A 1 62 ? 4.971 0.318 12.877 1.00 0.00 59 THR A C 7
ATOM 8097 O O . THR A 1 62 ? 4.905 -0.673 12.149 1.00 0.00 59 THR A O 7
ATOM 8108 N N . ALA A 1 63 ? 6.100 0.721 13.456 1.00 0.00 60 ALA A N 7
ATOM 8109 C CA . ALA A 1 63 ? 7.361 0.009 13.268 1.00 0.00 60 ALA A CA 7
ATOM 8110 C C . ALA A 1 63 ? 7.199 -1.477 13.572 1.00 0.00 60 ALA A C 7
ATOM 8111 O O . ALA A 1 63 ? 7.736 -2.328 12.865 1.00 0.00 60 ALA A O 7
ATOM 8118 N N . ASP A 1 64 ? 6.445 -1.784 14.621 1.00 0.00 61 ASP A N 7
ATOM 8119 C CA . ASP A 1 64 ? 6.200 -3.169 15.009 1.00 0.00 61 ASP A CA 7
ATOM 8120 C C . ASP A 1 64 ? 5.626 -3.964 13.837 1.00 0.00 61 ASP A C 7
ATOM 8121 O O . ASP A 1 64 ? 5.736 -5.190 13.790 1.00 0.00 61 ASP A O 7
ATOM 8130 N N . ASP A 1 65 ? 5.007 -3.253 12.897 1.00 0.00 62 ASP A N 7
ATOM 8131 C CA . ASP A 1 65 ? 4.404 -3.876 11.722 1.00 0.00 62 ASP A CA 7
ATOM 8132 C C . ASP A 1 65 ? 5.446 -4.462 10.771 1.00 0.00 62 ASP A C 7
ATOM 8133 O O . ASP A 1 65 ? 5.089 -4.953 9.702 1.00 0.00 62 ASP A O 7
ATOM 8142 N N . PHE A 1 66 ? 6.729 -4.399 11.137 1.00 0.00 63 PHE A N 7
ATOM 8143 C CA . PHE A 1 66 ? 7.788 -4.919 10.273 1.00 0.00 63 PHE A CA 7
ATOM 8144 C C . PHE A 1 66 ? 7.371 -6.222 9.594 1.00 0.00 63 PHE A C 7
ATOM 8145 O O . PHE A 1 66 ? 7.221 -6.263 8.375 1.00 0.00 63 PHE A O 7
ATOM 8162 N N . PRO A 1 67 ? 7.159 -7.297 10.370 1.00 0.00 64 PRO A N 7
ATOM 8163 C CA . PRO A 1 67 ? 6.743 -8.592 9.821 1.00 0.00 64 PRO A CA 7
ATOM 8164 C C . PRO A 1 67 ? 5.306 -8.565 9.315 1.00 0.00 64 PRO A C 7
ATOM 8165 O O . PRO A 1 67 ? 4.397 -9.079 9.965 1.00 0.00 64 PRO A O 7
ATOM 8176 N N . PHE A 1 68 ? 5.112 -7.960 8.149 1.00 0.00 65 PHE A N 7
ATOM 8177 C CA . PHE A 1 68 ? 3.788 -7.860 7.550 1.00 0.00 65 PHE A CA 7
ATOM 8178 C C . PHE A 1 68 ? 3.378 -9.184 6.917 1.00 0.00 65 PHE A C 7
ATOM 8179 O O . PHE A 1 68 ? 4.195 -9.865 6.298 1.00 0.00 65 PHE A O 7
ATOM 8196 N N . LYS A 1 69 ? 2.107 -9.536 7.072 1.00 0.00 66 LYS A N 7
ATOM 8197 C CA . LYS A 1 69 ? 1.575 -10.772 6.510 1.00 0.00 66 LYS A CA 7
ATOM 8198 C C . LYS A 1 69 ? 1.593 -10.720 4.984 1.00 0.00 66 LYS A C 7
ATOM 8199 O O . LYS A 1 69 ? 0.546 -10.680 4.328 1.00 0.00 66 LYS A O 7
ATOM 8218 N N . SER A 1 70 ? 2.794 -10.719 4.429 1.00 0.00 67 SER A N 7
ATOM 8219 C CA . SER A 1 70 ? 2.977 -10.681 2.990 1.00 0.00 67 SER A CA 7
ATOM 8220 C C . SER A 1 70 ? 2.365 -9.426 2.369 1.00 0.00 67 SER A C 7
ATOM 8221 O O . SER A 1 70 ? 1.502 -8.770 2.960 1.00 0.00 67 SER A O 7
ATOM 8229 N N . ALA A 1 71 ? 2.832 -9.102 1.167 1.00 0.00 68 ALA A N 7
ATOM 8230 C CA . ALA A 1 71 ? 2.361 -7.932 0.436 1.00 0.00 68 ALA A CA 7
ATOM 8231 C C . ALA A 1 71 ? 0.842 -7.904 0.344 1.00 0.00 68 ALA A C 7
ATOM 8232 O O . ALA A 1 71 ? 0.236 -6.835 0.280 1.00 0.00 68 ALA A O 7
ATOM 8239 N N . GLU A 1 72 ? 0.230 -9.080 0.338 1.00 0.00 69 GLU A N 7
ATOM 8240 C CA . GLU A 1 72 ? -1.220 -9.175 0.254 1.00 0.00 69 GLU A CA 7
ATOM 8241 C C . GLU A 1 72 ? -1.892 -8.446 1.416 1.00 0.00 69 GLU A C 7
ATOM 8242 O O . GLU A 1 72 ? -2.828 -7.666 1.204 1.00 0.00 69 GLU A O 7
ATOM 8254 N N . GLU A 1 73 ? -1.426 -8.682 2.647 1.00 0.00 70 GLU A N 7
ATOM 8255 C CA . GLU A 1 73 ? -2.032 -8.015 3.787 1.00 0.00 70 GLU A CA 7
ATOM 8256 C C . GLU A 1 73 ? -1.728 -6.528 3.747 1.00 0.00 70 GLU A C 7
ATOM 8257 O O . GLU A 1 73 ? -2.560 -5.710 4.120 1.00 0.00 70 GLU A O 7
ATOM 8269 N N . VAL A 1 74 ? -0.534 -6.182 3.286 1.00 0.00 71 VAL A N 7
ATOM 8270 C CA . VAL A 1 74 ? -0.146 -4.779 3.192 1.00 0.00 71 VAL A CA 7
ATOM 8271 C C . VAL A 1 74 ? -1.068 -4.033 2.235 1.00 0.00 71 VAL A C 7
ATOM 8272 O O . VAL A 1 74 ? -1.519 -2.927 2.526 1.00 0.00 71 VAL A O 7
ATOM 8285 N N . ALA A 1 75 ? -1.348 -4.650 1.091 1.00 0.00 72 ALA A N 7
ATOM 8286 C CA . ALA A 1 75 ? -2.219 -4.042 0.094 1.00 0.00 72 ALA A CA 7
ATOM 8287 C C . ALA A 1 75 ? -3.571 -3.682 0.698 1.00 0.00 72 ALA A C 7
ATOM 8288 O O . ALA A 1 75 ? -4.053 -2.561 0.539 1.00 0.00 72 ALA A O 7
ATOM 8295 N N . ASP A 1 76 ? -4.178 -4.638 1.394 1.00 0.00 73 ASP A N 7
ATOM 8296 C CA . ASP A 1 76 ? -5.476 -4.414 2.024 1.00 0.00 73 ASP A CA 7
ATOM 8297 C C . ASP A 1 76 ? -5.359 -3.448 3.204 1.00 0.00 73 ASP A C 7
ATOM 8298 O O . ASP A 1 76 ? -6.205 -2.579 3.396 1.00 0.00 73 ASP A O 7
ATOM 8307 N N . THR A 1 77 ? -4.310 -3.622 3.997 1.00 0.00 74 THR A N 7
ATOM 8308 C CA . THR A 1 77 ? -4.076 -2.785 5.170 1.00 0.00 74 THR A CA 7
ATOM 8309 C C . THR A 1 77 ? -3.942 -1.309 4.798 1.00 0.00 74 THR A C 7
ATOM 8310 O O . THR A 1 77 ? -4.599 -0.451 5.387 1.00 0.00 74 THR A O 7
ATOM 8321 N N . ILE A 1 78 ? -3.082 -1.018 3.829 1.00 0.00 75 ILE A N 7
ATOM 8322 C CA . ILE A 1 78 ? -2.858 0.354 3.395 1.00 0.00 75 ILE A CA 7
ATOM 8323 C C . ILE A 1 78 ? -4.140 0.983 2.851 1.00 0.00 75 ILE A C 7
ATOM 8324 O O . ILE A 1 78 ? -4.544 2.060 3.286 1.00 0.00 75 ILE A O 7
ATOM 8340 N N . VAL A 1 79 ? -4.773 0.308 1.900 1.00 0.00 76 VAL A N 7
ATOM 8341 C CA . VAL A 1 79 ? -6.004 0.810 1.300 1.00 0.00 76 VAL A CA 7
ATOM 8342 C C . VAL A 1 79 ? -7.114 0.982 2.335 1.00 0.00 76 VAL A C 7
ATOM 8343 O O . VAL A 1 79 ? -7.860 1.961 2.296 1.00 0.00 76 VAL A O 7
ATOM 8356 N N . ASN A 1 80 ? -7.223 0.033 3.260 1.00 0.00 77 ASN A N 7
ATOM 8357 C CA . ASN A 1 80 ? -8.250 0.097 4.298 1.00 0.00 77 ASN A CA 7
ATOM 8358 C C . ASN A 1 80 ? -8.102 1.354 5.152 1.00 0.00 77 ASN A C 7
ATOM 8359 O O . ASN A 1 80 ? -9.051 2.122 5.313 1.00 0.00 77 ASN A O 7
ATOM 8370 N N . LYS A 1 81 ? -6.911 1.548 5.704 1.00 0.00 78 LYS A N 7
ATOM 8371 C CA . LYS A 1 81 ? -6.633 2.700 6.555 1.00 0.00 78 LYS A CA 7
ATOM 8372 C C . LYS A 1 81 ? -6.553 3.994 5.751 1.00 0.00 78 LYS A C 7
ATOM 8373 O O . LYS A 1 81 ? -7.041 5.036 6.187 1.00 0.00 78 LYS A O 7
ATOM 8392 N N . ALA A 1 82 ? -5.920 3.926 4.587 1.00 0.00 79 ALA A N 7
ATOM 8393 C CA . ALA A 1 82 ? -5.759 5.103 3.738 1.00 0.00 79 ALA A CA 7
ATOM 8394 C C . ALA A 1 82 ? -7.095 5.589 3.182 1.00 0.00 79 ALA A C 7
ATOM 8395 O O . ALA A 1 82 ? -7.274 6.782 2.936 1.00 0.00 79 ALA A O 7
ATOM 8402 N N . GLY A 1 83 ? -8.031 4.667 2.986 1.00 0.00 80 GLY A N 7
ATOM 8403 C CA . GLY A 1 83 ? -9.332 5.043 2.462 1.00 0.00 80 GLY A CA 7
ATOM 8404 C C . GLY A 1 83 ? -10.003 3.919 1.707 1.00 0.00 80 GLY A C 7
ATOM 8405 O O . GLY A 1 83 ? -11.131 3.532 2.015 1.00 0.00 80 GLY A O 7
ATOM 8409 N N . LEU A 1 84 ? -9.304 3.405 0.708 1.00 0.00 81 LEU A N 7
ATOM 8410 C CA . LEU A 1 84 ? -9.815 2.327 -0.121 1.00 0.00 81 LEU A CA 7
ATOM 8411 C C . LEU A 1 84 ? -9.890 1.020 0.661 1.00 0.00 81 LEU A C 7
ATOM 8412 O O . LEU A 1 84 ? -9.685 -0.049 0.049 1.00 0.00 81 LEU A O 7
ATOM 8429 N N . GLY A 1 1 ? -19.479 -5.505 0.132 1.00 0.00 -3 GLY A N 8
ATOM 8430 C CA . GLY A 1 1 ? -20.044 -5.359 1.501 1.00 0.00 -3 GLY A CA 8
ATOM 8431 C C . GLY A 1 1 ? -21.382 -4.646 1.506 1.00 0.00 -3 GLY A C 8
ATOM 8432 O O . GLY A 1 1 ? -21.613 -3.755 2.323 1.00 0.00 -3 GLY A O 8
ATOM 8438 N N . SER A 1 2 ? -22.263 -5.040 0.589 1.00 0.00 -2 SER A N 8
ATOM 8439 C CA . SER A 1 2 ? -23.595 -4.441 0.477 1.00 0.00 -2 SER A CA 8
ATOM 8440 C C . SER A 1 2 ? -23.521 -2.997 -0.023 1.00 0.00 -2 SER A C 8
ATOM 8441 O O . SER A 1 2 ? -24.133 -2.653 -1.033 1.00 0.00 -2 SER A O 8
ATOM 8449 N N . HIS A 1 3 ? -22.773 -2.156 0.686 1.00 0.00 -1 HIS A N 8
ATOM 8450 C CA . HIS A 1 3 ? -22.629 -0.757 0.303 1.00 0.00 -1 HIS A CA 8
ATOM 8451 C C . HIS A 1 3 ? -21.974 -0.631 -1.068 1.00 0.00 -1 HIS A C 8
ATOM 8452 O O . HIS A 1 3 ? -20.962 -1.275 -1.346 1.00 0.00 -1 HIS A O 8
ATOM 8467 N N . MET A 1 4 ? -22.558 0.203 -1.922 1.00 0.00 1 MET A N 8
ATOM 8468 C CA . MET A 1 4 ? -22.034 0.415 -3.267 1.00 0.00 1 MET A CA 8
ATOM 8469 C C . MET A 1 4 ? -20.640 1.035 -3.221 1.00 0.00 1 MET A C 8
ATOM 8470 O O . MET A 1 4 ? -20.339 1.850 -2.349 1.00 0.00 1 MET A O 8
ATOM 8484 N N . LYS A 1 5 ? -19.791 0.636 -4.164 1.00 0.00 2 LYS A N 8
ATOM 8485 C CA . LYS A 1 5 ? -18.427 1.147 -4.234 1.00 0.00 2 LYS A CA 8
ATOM 8486 C C . LYS A 1 5 ? -17.702 0.578 -5.461 1.00 0.00 2 LYS A C 8
ATOM 8487 O O . LYS A 1 5 ? -17.972 1.000 -6.583 1.00 0.00 2 LYS A O 8
ATOM 8506 N N . MET A 1 6 ? -16.788 -0.377 -5.242 1.00 0.00 3 MET A N 8
ATOM 8507 C CA . MET A 1 6 ? -16.025 -1.006 -6.325 1.00 0.00 3 MET A CA 8
ATOM 8508 C C . MET A 1 6 ? -15.406 0.025 -7.267 1.00 0.00 3 MET A C 8
ATOM 8509 O O . MET A 1 6 ? -16.086 0.913 -7.780 1.00 0.00 3 MET A O 8
ATOM 8523 N N . GLY A 1 7 ? -14.104 -0.107 -7.496 1.00 0.00 4 GLY A N 8
ATOM 8524 C CA . GLY A 1 7 ? -13.408 0.810 -8.378 1.00 0.00 4 GLY A CA 8
ATOM 8525 C C . GLY A 1 7 ? -11.917 0.539 -8.430 1.00 0.00 4 GLY A C 8
ATOM 8526 O O . GLY A 1 7 ? -11.492 -0.612 -8.517 1.00 0.00 4 GLY A O 8
ATOM 8530 N N . VAL A 1 8 ? -11.122 1.603 -8.373 1.00 0.00 5 VAL A N 8
ATOM 8531 C CA . VAL A 1 8 ? -9.670 1.473 -8.412 1.00 0.00 5 VAL A CA 8
ATOM 8532 C C . VAL A 1 8 ? -9.139 0.893 -7.112 1.00 0.00 5 VAL A C 8
ATOM 8533 O O . VAL A 1 8 ? -7.959 0.622 -7.004 1.00 0.00 5 VAL A O 8
ATOM 8546 N N . LYS A 1 9 ? -9.995 0.715 -6.109 1.00 0.00 6 LYS A N 8
ATOM 8547 C CA . LYS A 1 9 ? -9.523 0.175 -4.842 1.00 0.00 6 LYS A CA 8
ATOM 8548 C C . LYS A 1 9 ? -8.628 -1.020 -5.127 1.00 0.00 6 LYS A C 8
ATOM 8549 O O . LYS A 1 9 ? -7.494 -1.087 -4.662 1.00 0.00 6 LYS A O 8
ATOM 8568 N N . GLU A 1 10 ? -9.132 -1.932 -5.940 1.00 0.00 7 GLU A N 8
ATOM 8569 C CA . GLU A 1 10 ? -8.367 -3.098 -6.344 1.00 0.00 7 GLU A CA 8
ATOM 8570 C C . GLU A 1 10 ? -7.349 -2.742 -7.435 1.00 0.00 7 GLU A C 8
ATOM 8571 O O . GLU A 1 10 ? -6.329 -3.411 -7.572 1.00 0.00 7 GLU A O 8
ATOM 8583 N N . ASP A 1 11 ? -7.647 -1.710 -8.236 1.00 0.00 8 ASP A N 8
ATOM 8584 C CA . ASP A 1 11 ? -6.755 -1.310 -9.329 1.00 0.00 8 ASP A CA 8
ATOM 8585 C C . ASP A 1 11 ? -5.421 -0.750 -8.814 1.00 0.00 8 ASP A C 8
ATOM 8586 O O . ASP A 1 11 ? -4.349 -1.225 -9.196 1.00 0.00 8 ASP A O 8
ATOM 8595 N N . ILE A 1 12 ? -5.490 0.230 -7.918 1.00 0.00 9 ILE A N 8
ATOM 8596 C CA . ILE A 1 12 ? -4.300 0.818 -7.322 1.00 0.00 9 ILE A CA 8
ATOM 8597 C C . ILE A 1 12 ? -3.657 -0.201 -6.399 1.00 0.00 9 ILE A C 8
ATOM 8598 O O . ILE A 1 12 ? -2.449 -0.433 -6.452 1.00 0.00 9 ILE A O 8
ATOM 8614 N N . ARG A 1 13 ? -4.488 -0.841 -5.582 1.00 0.00 10 ARG A N 8
ATOM 8615 C CA . ARG A 1 13 ? -4.021 -1.879 -4.675 1.00 0.00 10 ARG A CA 8
ATOM 8616 C C . ARG A 1 13 ? -3.293 -2.933 -5.490 1.00 0.00 10 ARG A C 8
ATOM 8617 O O . ARG A 1 13 ? -2.322 -3.536 -5.034 1.00 0.00 10 ARG A O 8
ATOM 8638 N N . GLY A 1 14 ? -3.750 -3.112 -6.727 1.00 0.00 11 GLY A N 8
ATOM 8639 C CA . GLY A 1 14 ? -3.106 -4.058 -7.613 1.00 0.00 11 GLY A CA 8
ATOM 8640 C C . GLY A 1 14 ? -1.691 -3.617 -7.875 1.00 0.00 11 GLY A C 8
ATOM 8641 O O . GLY A 1 14 ? -0.749 -4.411 -7.824 1.00 0.00 11 GLY A O 8
ATOM 8645 N N . GLN A 1 15 ? -1.550 -2.319 -8.110 1.00 0.00 12 GLN A N 8
ATOM 8646 C CA . GLN A 1 15 ? -0.251 -1.717 -8.333 1.00 0.00 12 GLN A CA 8
ATOM 8647 C C . GLN A 1 15 ? 0.601 -1.864 -7.079 1.00 0.00 12 GLN A C 8
ATOM 8648 O O . GLN A 1 15 ? 1.823 -1.950 -7.155 1.00 0.00 12 GLN A O 8
ATOM 8662 N N . ILE A 1 16 ? -0.066 -1.891 -5.922 1.00 0.00 13 ILE A N 8
ATOM 8663 C CA . ILE A 1 16 ? 0.614 -2.026 -4.639 1.00 0.00 13 ILE A CA 8
ATOM 8664 C C . ILE A 1 16 ? 1.194 -3.426 -4.475 1.00 0.00 13 ILE A C 8
ATOM 8665 O O . ILE A 1 16 ? 2.319 -3.587 -4.010 1.00 0.00 13 ILE A O 8
ATOM 8681 N N . ILE A 1 17 ? 0.424 -4.437 -4.865 1.00 0.00 14 ILE A N 8
ATOM 8682 C CA . ILE A 1 17 ? 0.880 -5.818 -4.767 1.00 0.00 14 ILE A CA 8
ATOM 8683 C C . ILE A 1 17 ? 2.177 -6.006 -5.552 1.00 0.00 14 ILE A C 8
ATOM 8684 O O . ILE A 1 17 ? 3.177 -6.476 -5.009 1.00 0.00 14 ILE A O 8
ATOM 8700 N N . GLY A 1 18 ? 2.159 -5.613 -6.820 1.00 0.00 15 GLY A N 8
ATOM 8701 C CA . GLY A 1 18 ? 3.351 -5.725 -7.640 1.00 0.00 15 GLY A CA 8
ATOM 8702 C C . GLY A 1 18 ? 4.437 -4.782 -7.165 1.00 0.00 15 GLY A C 8
ATOM 8703 O O . GLY A 1 18 ? 5.621 -5.121 -7.170 1.00 0.00 15 GLY A O 8
ATOM 8707 N N . ALA A 1 19 ? 4.017 -3.594 -6.748 1.00 0.00 16 ALA A N 8
ATOM 8708 C CA . ALA A 1 19 ? 4.928 -2.571 -6.252 1.00 0.00 16 ALA A CA 8
ATOM 8709 C C . ALA A 1 19 ? 5.670 -3.047 -5.006 1.00 0.00 16 ALA A C 8
ATOM 8710 O O . ALA A 1 19 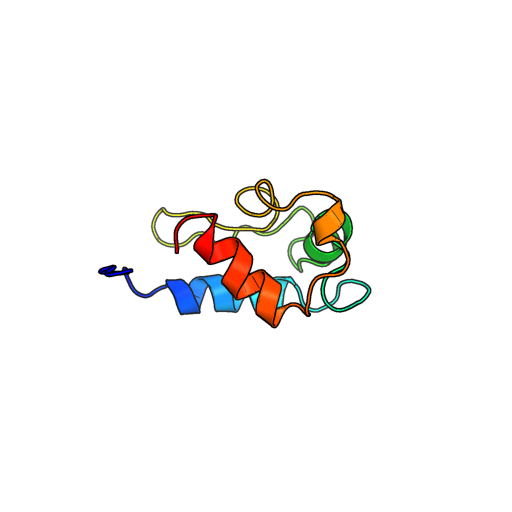? 6.790 -2.620 -4.733 1.00 0.00 16 ALA A O 8
ATOM 8717 N N . LEU A 1 20 ? 5.033 -3.937 -4.256 1.00 0.00 17 LEU A N 8
ATOM 8718 C CA . LEU A 1 20 ? 5.613 -4.481 -3.039 1.00 0.00 17 LEU A CA 8
ATOM 8719 C C . LEU A 1 20 ? 6.543 -5.638 -3.363 1.00 0.00 17 LEU A C 8
ATOM 8720 O O . LEU A 1 20 ? 7.514 -5.890 -2.648 1.00 0.00 17 LEU A O 8
ATOM 8736 N N . ALA A 1 21 ? 6.241 -6.334 -4.449 1.00 0.00 18 ALA A N 8
ATOM 8737 C CA . ALA A 1 21 ? 7.055 -7.466 -4.877 1.00 0.00 18 ALA A CA 8
ATOM 8738 C C . ALA A 1 21 ? 8.480 -7.021 -5.185 1.00 0.00 18 ALA A C 8
ATOM 8739 O O . ALA A 1 21 ? 8.693 -6.056 -5.920 1.00 0.00 18 ALA A O 8
ATOM 8746 N N . GLY A 1 22 ? 9.456 -7.724 -4.617 1.00 0.00 19 GLY A N 8
ATOM 8747 C CA . GLY A 1 22 ? 10.847 -7.377 -4.846 1.00 0.00 19 GLY A CA 8
ATOM 8748 C C . GLY A 1 22 ? 11.590 -7.060 -3.561 1.00 0.00 19 GLY A C 8
ATOM 8749 O O . GLY A 1 22 ? 12.783 -7.340 -3.441 1.00 0.00 19 GLY A O 8
ATOM 8753 N N . ALA A 1 23 ? 10.883 -6.467 -2.602 1.00 0.00 20 ALA A N 8
ATOM 8754 C CA . ALA A 1 23 ? 11.478 -6.100 -1.318 1.00 0.00 20 ALA A CA 8
ATOM 8755 C C . ALA A 1 23 ? 12.175 -7.284 -0.671 1.00 0.00 20 ALA A C 8
ATOM 8756 O O . ALA A 1 23 ? 12.253 -8.366 -1.251 1.00 0.00 20 ALA A O 8
ATOM 8763 N N . ASP A 1 24 ? 12.644 -7.075 0.555 1.00 0.00 21 ASP A N 8
ATOM 8764 C CA . ASP A 1 24 ? 13.293 -8.133 1.319 1.00 0.00 21 ASP A CA 8
ATOM 8765 C C . ASP A 1 24 ? 12.283 -9.263 1.500 1.00 0.00 21 ASP A C 8
ATOM 8766 O O . ASP A 1 24 ? 11.768 -9.783 0.510 1.00 0.00 21 ASP A O 8
ATOM 8775 N N . PHE A 1 25 ? 11.927 -9.618 2.735 1.00 0.00 22 PHE A N 8
ATOM 8776 C CA . PHE A 1 25 ? 10.907 -10.636 2.914 1.00 0.00 22 PHE A CA 8
ATOM 8777 C C . PHE A 1 25 ? 9.647 -10.095 2.255 1.00 0.00 22 PHE A C 8
ATOM 8778 O O . PHE A 1 25 ? 9.671 -8.981 1.732 1.00 0.00 22 PHE A O 8
ATOM 8795 N N . PRO A 1 26 ? 8.528 -10.818 2.259 1.00 0.00 23 PRO A N 8
ATOM 8796 C CA . PRO A 1 26 ? 7.315 -10.301 1.644 1.00 0.00 23 PRO A CA 8
ATOM 8797 C C . PRO A 1 26 ? 6.762 -9.073 2.385 1.00 0.00 23 PRO A C 8
ATOM 8798 O O . PRO A 1 26 ? 5.668 -9.136 2.940 1.00 0.00 23 PRO A O 8
ATOM 8809 N N . ILE A 1 27 ? 7.527 -7.951 2.357 1.00 0.00 24 ILE A N 8
ATOM 8810 C CA . ILE A 1 27 ? 7.124 -6.666 2.979 1.00 0.00 24 ILE A CA 8
ATOM 8811 C C . ILE A 1 27 ? 7.895 -6.287 4.256 1.00 0.00 24 ILE A C 8
ATOM 8812 O O . ILE A 1 27 ? 7.299 -6.107 5.318 1.00 0.00 24 ILE A O 8
ATOM 8828 N N . ASN A 1 28 ? 9.208 -6.129 4.139 1.00 0.00 25 ASN A N 8
ATOM 8829 C CA . ASN A 1 28 ? 10.053 -5.735 5.277 1.00 0.00 25 ASN A CA 8
ATOM 8830 C C . ASN A 1 28 ? 9.685 -4.359 5.815 1.00 0.00 25 ASN A C 8
ATOM 8831 O O . ASN A 1 28 ? 10.473 -3.420 5.697 1.00 0.00 25 ASN A O 8
ATOM 8842 N N . SER A 1 29 ? 8.500 -4.225 6.392 1.00 0.00 26 SER A N 8
ATOM 8843 C CA . SER A 1 29 ? 8.070 -2.938 6.914 1.00 0.00 26 SER A CA 8
ATOM 8844 C C . SER A 1 29 ? 8.108 -1.913 5.791 1.00 0.00 26 SER A C 8
ATOM 8845 O O . SER A 1 29 ? 8.851 -2.070 4.823 1.00 0.00 26 SER A O 8
ATOM 8853 N N . PRO A 1 30 ? 7.303 -0.860 5.874 1.00 0.00 27 PRO A N 8
ATOM 8854 C CA . PRO A 1 30 ? 7.275 0.146 4.829 1.00 0.00 27 PRO A CA 8
ATOM 8855 C C . PRO A 1 30 ? 8.662 0.619 4.436 1.00 0.00 27 PRO A C 8
ATOM 8856 O O . PRO A 1 30 ? 8.898 0.934 3.285 1.00 0.00 27 PRO A O 8
ATOM 8867 N N . GLU A 1 31 ? 9.584 0.654 5.379 1.00 0.00 28 GLU A N 8
ATOM 8868 C CA . GLU A 1 31 ? 10.939 1.085 5.068 1.00 0.00 28 GLU A CA 8
ATOM 8869 C C . GLU A 1 31 ? 11.497 0.302 3.876 1.00 0.00 28 GLU A C 8
ATOM 8870 O O . GLU A 1 31 ? 11.902 0.876 2.860 1.00 0.00 28 GLU A O 8
ATOM 8882 N N . GLU A 1 32 ? 11.519 -1.014 4.015 1.00 0.00 29 GLU A N 8
ATOM 8883 C CA . GLU A 1 32 ? 12.039 -1.888 2.979 1.00 0.00 29 GLU A CA 8
ATOM 8884 C C . GLU A 1 32 ? 11.104 -2.036 1.791 1.00 0.00 29 GLU A C 8
ATOM 8885 O O . GLU A 1 32 ? 11.491 -1.760 0.661 1.00 0.00 29 GLU A O 8
ATOM 8897 N N . LEU A 1 33 ? 9.880 -2.496 2.040 1.00 0.00 30 LEU A N 8
ATOM 8898 C CA . LEU A 1 33 ? 8.917 -2.691 0.961 1.00 0.00 30 LEU A CA 8
ATOM 8899 C C . LEU A 1 33 ? 8.840 -1.419 0.119 1.00 0.00 30 LEU A C 8
ATOM 8900 O O . LEU A 1 33 ? 8.815 -1.467 -1.115 1.00 0.00 30 LEU A O 8
ATOM 8916 N N . MET A 1 34 ? 8.866 -0.279 0.803 1.00 0.00 31 MET A N 8
ATOM 8917 C CA . MET A 1 34 ? 8.861 1.017 0.140 1.00 0.00 31 MET A CA 8
ATOM 8918 C C . MET A 1 34 ? 10.137 1.148 -0.676 1.00 0.00 31 MET A C 8
ATOM 8919 O O . MET A 1 34 ? 10.145 1.760 -1.743 1.00 0.00 31 MET A O 8
ATOM 8933 N N . ALA A 1 35 ? 11.222 0.550 -0.169 1.00 0.00 32 ALA A N 8
ATOM 8934 C CA . ALA A 1 35 ? 12.499 0.595 -0.873 1.00 0.00 32 ALA A CA 8
ATOM 8935 C C . ALA A 1 35 ? 12.503 -0.358 -2.071 1.00 0.00 32 ALA A C 8
ATOM 8936 O O . ALA A 1 35 ? 13.324 -0.226 -2.978 1.00 0.00 32 ALA A O 8
ATOM 8943 N N . ALA A 1 36 ? 11.601 -1.335 -2.044 1.00 0.00 33 ALA A N 8
ATOM 8944 C CA . ALA A 1 36 ? 11.510 -2.341 -3.095 1.00 0.00 33 ALA A CA 8
ATOM 8945 C C . ALA A 1 36 ? 10.861 -1.833 -4.375 1.00 0.00 33 ALA A C 8
ATOM 8946 O O . ALA A 1 36 ? 11.308 -2.171 -5.470 1.00 0.00 33 ALA A O 8
ATOM 8953 N N . LEU A 1 37 ? 9.776 -1.075 -4.230 1.00 0.00 34 LEU A N 8
ATOM 8954 C CA . LEU A 1 37 ? 9.022 -0.568 -5.383 1.00 0.00 34 LEU A CA 8
ATOM 8955 C C . LEU A 1 37 ? 9.883 -0.382 -6.642 1.00 0.00 34 LEU A C 8
ATOM 8956 O O . LEU A 1 37 ? 11.079 -0.098 -6.566 1.00 0.00 34 LEU A O 8
ATOM 8972 N N . PRO A 1 38 ? 9.263 -0.597 -7.820 1.00 0.00 35 PRO A N 8
ATOM 8973 C CA . PRO A 1 38 ? 9.933 -0.525 -9.130 1.00 0.00 35 PRO A CA 8
ATOM 8974 C C . PRO A 1 38 ? 10.816 0.705 -9.351 1.00 0.00 35 PRO A C 8
ATOM 8975 O O . PRO A 1 38 ? 11.956 0.573 -9.796 1.00 0.00 35 PRO A O 8
ATOM 8986 N N . ASN A 1 39 ? 10.295 1.895 -9.082 1.00 0.00 36 ASN A N 8
ATOM 8987 C CA . ASN A 1 39 ? 11.068 3.117 -9.309 1.00 0.00 36 ASN A CA 8
ATOM 8988 C C . ASN A 1 39 ? 12.191 3.293 -8.281 1.00 0.00 36 ASN A C 8
ATOM 8989 O O . ASN A 1 39 ? 13.085 4.117 -8.471 1.00 0.00 36 ASN A O 8
ATOM 9000 N N . GLY A 1 40 ? 12.143 2.524 -7.195 1.00 0.00 37 GLY A N 8
ATOM 9001 C CA . GLY A 1 40 ? 13.163 2.630 -6.166 1.00 0.00 37 GLY A CA 8
ATOM 9002 C C . GLY A 1 40 ? 12.668 3.349 -4.921 1.00 0.00 37 GLY A C 8
ATOM 9003 O O . GLY A 1 40 ? 12.504 2.725 -3.873 1.00 0.00 37 GLY A O 8
ATOM 9007 N N . PRO A 1 41 ? 12.417 4.672 -4.997 1.00 0.00 38 PRO A N 8
ATOM 9008 C CA . PRO A 1 41 ? 11.940 5.452 -3.855 1.00 0.00 38 PRO A CA 8
ATOM 9009 C C . PRO A 1 41 ? 10.424 5.374 -3.678 1.00 0.00 38 PRO A C 8
ATOM 9010 O O . PRO A 1 41 ? 9.767 6.382 -3.418 1.00 0.00 38 PRO A O 8
ATOM 9021 N N . ASP A 1 42 ? 9.876 4.170 -3.814 1.00 0.00 39 ASP A N 8
ATOM 9022 C CA . ASP A 1 42 ? 8.443 3.953 -3.666 1.00 0.00 39 ASP A CA 8
ATOM 9023 C C . ASP A 1 42 ? 7.638 4.731 -4.702 1.00 0.00 39 ASP A C 8
ATOM 9024 O O . ASP A 1 42 ? 7.335 5.911 -4.524 1.00 0.00 39 ASP A O 8
ATOM 9033 N N . THR A 1 43 ? 7.296 4.039 -5.781 1.00 0.00 40 THR A N 8
ATOM 9034 C CA . THR A 1 43 ? 6.520 4.616 -6.868 1.00 0.00 40 THR A CA 8
ATOM 9035 C C . THR A 1 43 ? 5.083 4.869 -6.436 1.00 0.00 40 THR A C 8
ATOM 9036 O O . THR A 1 43 ? 4.442 4.002 -5.843 1.00 0.00 40 THR A O 8
ATOM 9047 N N . THR A 1 44 ? 4.579 6.060 -6.734 1.00 0.00 41 THR A N 8
ATOM 9048 C CA . THR A 1 44 ? 3.215 6.413 -6.370 1.00 0.00 41 THR A CA 8
ATOM 9049 C C . THR A 1 44 ? 2.210 5.744 -7.304 1.00 0.00 41 THR A C 8
ATOM 9050 O O . THR A 1 44 ? 2.273 5.916 -8.520 1.00 0.00 41 THR A O 8
ATOM 9061 N N . CYS A 1 45 ? 1.277 4.991 -6.729 1.00 0.00 42 CYS A N 8
ATOM 9062 C CA . CYS A 1 45 ? 0.253 4.312 -7.517 1.00 0.00 42 CYS A CA 8
ATOM 9063 C C . CYS A 1 45 ? -0.976 5.202 -7.678 1.00 0.00 42 CYS A C 8
ATOM 9064 O O . CYS A 1 45 ? -2.110 4.748 -7.522 1.00 0.00 42 CYS A O 8
ATOM 9072 N N . LYS A 1 46 ? -0.740 6.473 -7.986 1.00 0.00 43 LYS A N 8
ATOM 9073 C CA . LYS A 1 46 ? -1.819 7.436 -8.162 1.00 0.00 43 LYS A CA 8
ATOM 9074 C C . LYS A 1 46 ? -2.523 7.235 -9.501 1.00 0.00 43 LYS A C 8
ATOM 9075 O O . LYS A 1 46 ? -1.911 6.804 -10.477 1.00 0.00 43 LYS A O 8
ATOM 9094 N N . SER A 1 47 ? -3.814 7.549 -9.535 1.00 0.00 44 SER A N 8
ATOM 9095 C CA . SER A 1 47 ? -4.607 7.402 -10.750 1.00 0.00 44 SER A CA 8
ATOM 9096 C C . SER A 1 47 ? -5.686 8.477 -10.825 1.00 0.00 44 SER A C 8
ATOM 9097 O O . SER A 1 47 ? -6.448 8.670 -9.878 1.00 0.00 44 SER A O 8
ATOM 9105 N N . GLY A 1 48 ? -5.745 9.177 -11.955 1.00 0.00 45 GLY A N 8
ATOM 9106 C CA . GLY A 1 48 ? -6.733 10.229 -12.131 1.00 0.00 45 GLY A CA 8
ATOM 9107 C C . GLY A 1 48 ? -6.449 11.455 -11.278 1.00 0.00 45 GLY A C 8
ATOM 9108 O O . GLY A 1 48 ? -6.423 12.577 -11.783 1.00 0.00 45 GLY A O 8
ATOM 9112 N N . ASP A 1 49 ? -6.234 11.239 -9.985 1.00 0.00 46 ASP A N 8
ATOM 9113 C CA . ASP A 1 49 ? -5.949 12.326 -9.057 1.00 0.00 46 ASP A CA 8
ATOM 9114 C C . ASP A 1 49 ? -5.530 11.771 -7.699 1.00 0.00 46 ASP A C 8
ATOM 9115 O O . ASP A 1 49 ? -4.618 12.293 -7.058 1.00 0.00 46 ASP A O 8
ATOM 9124 N N . VAL A 1 50 ? -6.197 10.702 -7.274 1.00 0.00 47 VAL A N 8
ATOM 9125 C CA . VAL A 1 50 ? -5.892 10.062 -6.002 1.00 0.00 47 VAL A CA 8
ATOM 9126 C C . VAL A 1 50 ? -4.508 9.423 -6.037 1.00 0.00 47 VAL A C 8
ATOM 9127 O O . VAL A 1 50 ? -4.130 8.801 -7.029 1.00 0.00 47 VAL A O 8
ATOM 9140 N N . GLU A 1 51 ? -3.753 9.579 -4.952 1.00 0.00 48 GLU A N 8
ATOM 9141 C CA . GLU A 1 51 ? -2.409 9.012 -4.877 1.00 0.00 48 GLU A CA 8
ATOM 9142 C C . GLU A 1 51 ? -2.281 8.071 -3.682 1.00 0.00 48 GLU A C 8
ATOM 9143 O O . GLU A 1 51 ? -2.724 8.389 -2.579 1.00 0.00 48 GLU A O 8
ATOM 9155 N N . LEU A 1 52 ? -1.668 6.913 -3.910 1.00 0.00 49 LEU A N 8
ATOM 9156 C CA . LEU A 1 52 ? -1.474 5.925 -2.853 1.00 0.00 49 LEU A CA 8
ATOM 9157 C C . LEU A 1 52 ? -0.106 5.266 -2.968 1.00 0.00 49 LEU A C 8
ATOM 9158 O O . LEU A 1 52 ? 0.348 4.931 -4.062 1.00 0.00 49 LEU A O 8
ATOM 9174 N N . LYS A 1 53 ? 0.546 5.085 -1.825 1.00 0.00 50 LYS A N 8
ATOM 9175 C CA . LYS A 1 53 ? 1.865 4.470 -1.783 1.00 0.00 50 LYS A CA 8
ATOM 9176 C C . LYS A 1 53 ? 2.320 4.269 -0.343 1.00 0.00 50 LYS A C 8
ATOM 9177 O O . LYS A 1 53 ? 1.729 4.813 0.585 1.00 0.00 50 LYS A O 8
ATOM 9196 N N . ALA A 1 54 ? 3.361 3.469 -0.165 1.00 0.00 51 ALA A N 8
ATOM 9197 C CA . ALA A 1 54 ? 3.888 3.175 1.165 1.00 0.00 51 ALA A CA 8
ATOM 9198 C C . ALA A 1 54 ? 4.075 4.440 2.001 1.00 0.00 51 ALA A C 8
ATOM 9199 O O . ALA A 1 54 ? 3.798 4.451 3.197 1.00 0.00 51 ALA A O 8
ATOM 9206 N N . SER A 1 55 ? 4.558 5.503 1.376 1.00 0.00 52 SER A N 8
ATOM 9207 C CA . SER A 1 55 ? 4.786 6.756 2.085 1.00 0.00 52 SER A CA 8
ATOM 9208 C C . SER A 1 55 ? 3.475 7.460 2.437 1.00 0.00 52 SER A C 8
ATOM 9209 O O . SER A 1 55 ? 3.317 7.970 3.547 1.00 0.00 52 SER A O 8
ATOM 9217 N N . ASP A 1 56 ? 2.542 7.501 1.490 1.00 0.00 53 ASP A N 8
ATOM 9218 C CA . ASP A 1 56 ? 1.257 8.159 1.710 1.00 0.00 53 ASP A CA 8
ATOM 9219 C C . ASP A 1 56 ? 0.393 7.398 2.714 1.00 0.00 53 ASP A C 8
ATOM 9220 O O . ASP A 1 56 ? -0.086 7.967 3.693 1.00 0.00 53 ASP A O 8
ATOM 9229 N N . ALA A 1 57 ? 0.179 6.116 2.450 1.00 0.00 54 ALA A N 8
ATOM 9230 C CA . ALA A 1 57 ? -0.649 5.285 3.314 1.00 0.00 54 ALA A CA 8
ATOM 9231 C C . ALA A 1 57 ? 0.173 4.486 4.322 1.00 0.00 54 ALA A C 8
ATOM 9232 O O . ALA A 1 57 ? -0.175 4.419 5.498 1.00 0.00 54 ALA A O 8
ATOM 9239 N N . GLY A 1 58 ? 1.252 3.864 3.854 1.00 0.00 55 GLY A N 8
ATOM 9240 C CA . GLY A 1 58 ? 2.087 3.057 4.734 1.00 0.00 55 GLY A CA 8
ATOM 9241 C C . GLY A 1 58 ? 2.377 3.724 6.068 1.00 0.00 55 GLY A C 8
ATOM 9242 O O . GLY A 1 58 ? 2.554 3.046 7.079 1.00 0.00 55 GLY A O 8
ATOM 9246 N N . GLN A 1 59 ? 2.421 5.053 6.076 1.00 0.00 56 GLN A N 8
ATOM 9247 C CA . GLN A 1 59 ? 2.685 5.798 7.305 1.00 0.00 56 GLN A CA 8
ATOM 9248 C C . GLN A 1 59 ? 1.755 5.353 8.431 1.00 0.00 56 GLN A C 8
ATOM 9249 O O . GLN A 1 59 ? 2.104 5.437 9.608 1.00 0.00 56 GLN A O 8
ATOM 9263 N N . VAL A 1 60 ? 0.566 4.892 8.059 1.00 0.00 57 VAL A N 8
ATOM 9264 C CA . VAL A 1 60 ? -0.428 4.443 9.030 1.00 0.00 57 VAL A CA 8
ATOM 9265 C C . VAL A 1 60 ? -0.127 3.042 9.570 1.00 0.00 57 VAL A C 8
ATOM 9266 O O . VAL A 1 60 ? -1.042 2.320 9.971 1.00 0.00 57 VAL A O 8
ATOM 9279 N N . LEU A 1 61 ? 1.149 2.659 9.588 1.00 0.00 58 LEU A N 8
ATOM 9280 C CA . LEU A 1 61 ? 1.544 1.348 10.090 1.00 0.00 58 LEU A CA 8
ATOM 9281 C C . LEU A 1 61 ? 2.609 1.494 11.175 1.00 0.00 58 LEU A C 8
ATOM 9282 O O . LEU A 1 61 ? 3.642 2.131 10.962 1.00 0.00 58 LEU A O 8
ATOM 9298 N N . THR A 1 62 ? 2.349 0.909 12.340 1.00 0.00 59 THR A N 8
ATOM 9299 C CA . THR A 1 62 ? 3.282 0.982 13.461 1.00 0.00 59 THR A CA 8
ATOM 9300 C C . THR A 1 62 ? 4.564 0.206 13.176 1.00 0.00 59 THR A C 8
ATOM 9301 O O . THR A 1 62 ? 4.575 -0.719 12.364 1.00 0.00 59 THR A O 8
ATOM 9312 N N . ALA A 1 63 ? 5.645 0.590 13.853 1.00 0.00 60 ALA A N 8
ATOM 9313 C CA . ALA A 1 63 ? 6.938 -0.064 13.678 1.00 0.00 60 ALA A CA 8
ATOM 9314 C C . ALA A 1 63 ? 6.827 -1.571 13.890 1.00 0.00 60 ALA A C 8
ATOM 9315 O O . ALA A 1 63 ? 7.420 -2.357 13.154 1.00 0.00 60 ALA A O 8
ATOM 9322 N N . ASP A 1 64 ? 6.055 -1.968 14.895 1.00 0.00 61 ASP A N 8
ATOM 9323 C CA . ASP A 1 64 ? 5.857 -3.383 15.197 1.00 0.00 61 ASP A CA 8
ATOM 9324 C C . ASP A 1 64 ? 5.351 -4.139 13.970 1.00 0.00 61 ASP A C 8
ATOM 9325 O O . ASP A 1 64 ? 5.492 -5.358 13.877 1.00 0.00 61 ASP A O 8
ATOM 9334 N N . ASP A 1 65 ? 4.749 -3.405 13.035 1.00 0.00 62 ASP A N 8
ATOM 9335 C CA . ASP A 1 65 ? 4.207 -3.996 11.815 1.00 0.00 62 ASP A CA 8
ATOM 9336 C C . ASP A 1 65 ? 5.293 -4.523 10.879 1.00 0.00 62 ASP A C 8
ATOM 9337 O O . ASP A 1 65 ? 4.982 -4.981 9.782 1.00 0.00 62 ASP A O 8
ATOM 9346 N N . PHE A 1 66 ? 6.561 -4.448 11.287 1.00 0.00 63 PHE A N 8
ATOM 9347 C CA . PHE A 1 66 ? 7.651 -4.914 10.431 1.00 0.00 63 PHE A CA 8
ATOM 9348 C C . PHE A 1 66 ? 7.289 -6.219 9.724 1.00 0.00 63 PHE A C 8
ATOM 9349 O O . PHE A 1 66 ? 7.157 -6.242 8.505 1.00 0.00 63 PHE A O 8
ATOM 9366 N N . PRO A 1 67 ? 7.101 -7.315 10.478 1.00 0.00 64 PRO A N 8
ATOM 9367 C CA . PRO A 1 67 ? 6.737 -8.610 9.899 1.00 0.00 64 PRO A CA 8
ATOM 9368 C C . PRO A 1 67 ? 5.301 -8.629 9.383 1.00 0.00 64 PRO A C 8
ATOM 9369 O O . PRO A 1 67 ? 4.405 -9.181 10.022 1.00 0.00 64 PRO A O 8
ATOM 9380 N N . PHE A 1 68 ? 5.093 -8.015 8.224 1.00 0.00 65 PHE A N 8
ATOM 9381 C CA . PHE A 1 68 ? 3.770 -7.950 7.612 1.00 0.00 65 PHE A CA 8
ATOM 9382 C C . PHE A 1 68 ? 3.402 -9.275 6.952 1.00 0.00 65 PHE A C 8
ATOM 9383 O O . PHE A 1 68 ? 4.250 -9.942 6.361 1.00 0.00 65 PHE A O 8
ATOM 9400 N N . LYS A 1 69 ? 2.126 -9.637 7.043 1.00 0.00 66 LYS A N 8
ATOM 9401 C CA . LYS A 1 69 ? 1.636 -10.870 6.436 1.00 0.00 66 LYS A CA 8
ATOM 9402 C C . LYS A 1 69 ? 1.676 -10.782 4.910 1.00 0.00 66 LYS A C 8
ATOM 9403 O O . LYS A 1 69 ? 0.640 -10.740 4.235 1.00 0.00 66 LYS A O 8
ATOM 9422 N N . SER A 1 70 ? 2.888 -10.759 4.376 1.00 0.00 67 SER A N 8
ATOM 9423 C CA . SER A 1 70 ? 3.102 -10.692 2.940 1.00 0.00 67 SER A CA 8
ATOM 9424 C C . SER A 1 70 ? 2.464 -9.452 2.317 1.00 0.00 67 SER A C 8
ATOM 9425 O O . SER A 1 70 ? 1.584 -8.817 2.904 1.00 0.00 67 SER A O 8
ATOM 9433 N N . ALA A 1 71 ? 2.932 -9.115 1.118 1.00 0.00 68 ALA A N 8
ATOM 9434 C CA . ALA A 1 71 ? 2.443 -7.956 0.378 1.00 0.00 68 ALA A CA 8
ATOM 9435 C C . ALA A 1 71 ? 0.925 -7.955 0.265 1.00 0.00 68 ALA A C 8
ATOM 9436 O O . ALA A 1 71 ? 0.301 -6.896 0.210 1.00 0.00 68 ALA A O 8
ATOM 9443 N N . GLU A 1 72 ? 0.334 -9.140 0.226 1.00 0.00 69 GLU A N 8
ATOM 9444 C CA . GLU A 1 72 ? -1.112 -9.256 0.114 1.00 0.00 69 GLU A CA 8
ATOM 9445 C C . GLU A 1 72 ? -1.820 -8.552 1.270 1.00 0.00 69 GLU A C 8
ATOM 9446 O O . GLU A 1 72 ? -2.783 -7.813 1.053 1.00 0.00 69 GLU A O 8
ATOM 9458 N N . GLU A 1 73 ? -1.355 -8.777 2.503 1.00 0.00 70 GLU A N 8
ATOM 9459 C CA . GLU A 1 73 ? -1.984 -8.149 3.653 1.00 0.00 70 GLU A CA 8
ATOM 9460 C C . GLU A 1 73 ? -1.691 -6.651 3.678 1.00 0.00 70 GLU A C 8
ATOM 9461 O O . GLU A 1 73 ? -2.553 -5.846 4.032 1.00 0.00 70 GLU A O 8
ATOM 9473 N N . VAL A 1 74 ? -0.478 -6.285 3.289 1.00 0.00 71 VAL A N 8
ATOM 9474 C CA . VAL A 1 74 ? -0.081 -4.881 3.259 1.00 0.00 71 VAL A CA 8
ATOM 9475 C C . VAL A 1 74 ? -0.932 -4.094 2.273 1.00 0.00 71 VAL A C 8
ATOM 9476 O O . VAL A 1 74 ? -1.430 -3.018 2.591 1.00 0.00 71 VAL A O 8
ATOM 9489 N N . ALA A 1 75 ? -1.095 -4.636 1.073 1.00 0.00 72 ALA A N 8
ATOM 9490 C CA . ALA A 1 75 ? -1.886 -3.977 0.044 1.00 0.00 72 ALA A CA 8
ATOM 9491 C C . ALA A 1 75 ? -3.304 -3.701 0.535 1.00 0.00 72 ALA A C 8
ATOM 9492 O O . ALA A 1 75 ? -3.812 -2.588 0.396 1.00 0.00 72 ALA A O 8
ATOM 9499 N N . ASP A 1 76 ? -3.939 -4.716 1.114 1.00 0.00 73 ASP A N 8
ATOM 9500 C CA . ASP A 1 76 ? -5.296 -4.567 1.628 1.00 0.00 73 ASP A CA 8
ATOM 9501 C C . ASP A 1 76 ? -5.334 -3.587 2.799 1.00 0.00 73 ASP A C 8
ATOM 9502 O O . ASP A 1 76 ? -6.201 -2.719 2.866 1.00 0.00 73 ASP A O 8
ATOM 9511 N N . THR A 1 77 ? -4.387 -3.734 3.719 1.00 0.00 74 THR A N 8
ATOM 9512 C CA . THR A 1 77 ? -4.309 -2.864 4.889 1.00 0.00 74 THR A CA 8
ATOM 9513 C C . THR A 1 77 ? -4.129 -1.400 4.491 1.00 0.00 74 THR A C 8
ATOM 9514 O O . THR A 1 77 ? -4.781 -0.513 5.043 1.00 0.00 74 THR A O 8
ATOM 9525 N N . ILE A 1 78 ? -3.240 -1.153 3.539 1.00 0.00 75 ILE A N 8
ATOM 9526 C CA . ILE A 1 78 ? -2.970 0.202 3.074 1.00 0.00 75 ILE A CA 8
ATOM 9527 C C . ILE A 1 78 ? -4.242 0.881 2.565 1.00 0.00 75 ILE A C 8
ATOM 9528 O O . ILE A 1 78 ? -4.563 1.997 2.972 1.00 0.00 75 ILE A O 8
ATOM 9544 N N . VAL A 1 79 ? -4.958 0.211 1.670 1.00 0.00 76 VAL A N 8
ATOM 9545 C CA . VAL A 1 79 ? -6.183 0.769 1.108 1.00 0.00 76 VAL A CA 8
ATOM 9546 C C . VAL A 1 79 ? -7.237 1.052 2.181 1.00 0.00 76 VAL A C 8
ATOM 9547 O O . VAL A 1 79 ? -7.967 2.038 2.092 1.00 0.00 76 VAL A O 8
ATOM 9560 N N . ASN A 1 80 ? -7.323 0.184 3.185 1.00 0.00 77 ASN A N 8
ATOM 9561 C CA . ASN A 1 80 ? -8.306 0.356 4.256 1.00 0.00 77 ASN A CA 8
ATOM 9562 C C . ASN A 1 80 ? -8.064 1.636 5.057 1.00 0.00 77 ASN A C 8
ATOM 9563 O O . ASN A 1 80 ? -8.946 2.489 5.159 1.00 0.00 77 ASN A O 8
ATOM 9574 N N . LYS A 1 81 ? -6.876 1.756 5.638 1.00 0.00 78 LYS A N 8
ATOM 9575 C CA . LYS A 1 81 ? -6.527 2.920 6.447 1.00 0.00 78 LYS A CA 8
ATOM 9576 C C . LYS A 1 81 ? -6.373 4.178 5.601 1.00 0.00 78 LYS A C 8
ATOM 9577 O O . LYS A 1 81 ? -6.754 5.270 6.021 1.00 0.00 78 LYS A O 8
ATOM 9596 N N . ALA A 1 82 ? -5.789 4.022 4.423 1.00 0.00 79 ALA A N 8
ATOM 9597 C CA . ALA A 1 82 ? -5.555 5.156 3.533 1.00 0.00 79 ALA A CA 8
ATOM 9598 C C . ALA A 1 82 ? -6.856 5.754 3.005 1.00 0.00 79 ALA A C 8
ATOM 9599 O O . ALA A 1 82 ? -6.923 6.953 2.733 1.00 0.00 79 ALA A O 8
ATOM 9606 N N . GLY A 1 83 ? -7.890 4.930 2.862 1.00 0.00 80 GLY A N 8
ATOM 9607 C CA . GLY A 1 83 ? -9.158 5.437 2.368 1.00 0.00 80 GLY A CA 8
ATOM 9608 C C . GLY A 1 83 ? -9.999 4.380 1.688 1.00 0.00 80 GLY A C 8
ATOM 9609 O O . GLY A 1 83 ? -11.155 4.160 2.049 1.00 0.00 80 GLY A O 8
ATOM 9613 N N . LEU A 1 84 ? -9.417 3.745 0.686 1.00 0.00 81 LEU A N 8
ATOM 9614 C CA . LEU A 1 84 ? -10.103 2.720 -0.083 1.00 0.00 81 LEU A CA 8
ATOM 9615 C C . LEU A 1 84 ? -10.400 1.492 0.773 1.00 0.00 81 LEU A C 8
ATOM 9616 O O . LEU A 1 84 ? -9.554 0.576 0.811 1.00 0.00 81 LEU A O 8
ATOM 9633 N N . GLY A 1 1 ? -13.935 -1.362 6.544 1.00 0.00 -3 GLY A N 9
ATOM 9634 C CA . GLY A 1 1 ? -12.708 -1.727 5.783 1.00 0.00 -3 GLY A CA 9
ATOM 9635 C C . GLY A 1 1 ? -12.849 -1.469 4.295 1.00 0.00 -3 GLY A C 9
ATOM 9636 O O . GLY A 1 1 ? -11.967 -0.875 3.675 1.00 0.00 -3 GLY A O 9
ATOM 9642 N N . SER A 1 2 ? -13.962 -1.916 3.723 1.00 0.00 -2 SER A N 9
ATOM 9643 C CA . SER A 1 2 ? -14.218 -1.728 2.300 1.00 0.00 -2 SER A CA 9
ATOM 9644 C C . SER A 1 2 ? -15.580 -2.294 1.905 1.00 0.00 -2 SER A C 9
ATOM 9645 O O . SER A 1 2 ? -15.738 -2.858 0.822 1.00 0.00 -2 SER A O 9
ATOM 9653 N N . HIS A 1 3 ? -16.562 -2.139 2.788 1.00 0.00 -1 HIS A N 9
ATOM 9654 C CA . HIS A 1 3 ? -17.911 -2.632 2.526 1.00 0.00 -1 HIS A CA 9
ATOM 9655 C C . HIS A 1 3 ? -18.737 -1.603 1.758 1.00 0.00 -1 HIS A C 9
ATOM 9656 O O . HIS A 1 3 ? -18.690 -0.409 2.054 1.00 0.00 -1 HIS A O 9
ATOM 9671 N N . MET A 1 4 ? -19.503 -2.078 0.779 1.00 0.00 1 MET A N 9
ATOM 9672 C CA . MET A 1 4 ? -20.354 -1.206 -0.025 1.00 0.00 1 MET A CA 9
ATOM 9673 C C . MET A 1 4 ? -19.525 -0.222 -0.850 1.00 0.00 1 MET A C 9
ATOM 9674 O O . MET A 1 4 ? -19.687 0.993 -0.735 1.00 0.00 1 MET A O 9
ATOM 9688 N N . LYS A 1 5 ? -18.642 -0.754 -1.688 1.00 0.00 2 LYS A N 9
ATOM 9689 C CA . LYS A 1 5 ? -17.797 0.079 -2.536 1.00 0.00 2 LYS A CA 9
ATOM 9690 C C . LYS A 1 5 ? -16.943 -0.778 -3.464 1.00 0.00 2 LYS A C 9
ATOM 9691 O O . LYS A 1 5 ? -16.467 -1.846 -3.077 1.00 0.00 2 LYS A O 9
ATOM 9710 N N . MET A 1 6 ? -16.756 -0.305 -4.692 1.00 0.00 3 MET A N 9
ATOM 9711 C CA . MET A 1 6 ? -15.962 -1.030 -5.677 1.00 0.00 3 MET A CA 9
ATOM 9712 C C . MET A 1 6 ? -15.444 -0.079 -6.751 1.00 0.00 3 MET A C 9
ATOM 9713 O O . MET A 1 6 ? -16.189 0.743 -7.284 1.00 0.00 3 MET A O 9
ATOM 9727 N N . GLY A 1 7 ? -14.157 -0.199 -7.059 1.00 0.00 4 GLY A N 9
ATOM 9728 C CA . GLY A 1 7 ? -13.544 0.651 -8.062 1.00 0.00 4 GLY A CA 9
ATOM 9729 C C . GLY A 1 7 ? -12.061 0.378 -8.203 1.00 0.00 4 GLY A C 9
ATOM 9730 O O . GLY A 1 7 ? -11.644 -0.777 -8.295 1.00 0.00 4 GLY A O 9
ATOM 9734 N N . VAL A 1 8 ? -11.257 1.437 -8.209 1.00 0.00 5 VAL A N 9
ATOM 9735 C CA . VAL A 1 8 ? -9.812 1.288 -8.328 1.00 0.00 5 VAL A CA 9
ATOM 9736 C C . VAL A 1 8 ? -9.223 0.681 -7.065 1.00 0.00 5 VAL A C 9
ATOM 9737 O O . VAL A 1 8 ? -8.044 0.395 -7.020 1.00 0.00 5 VAL A O 9
ATOM 9750 N N . LYS A 1 9 ? -10.031 0.499 -6.022 1.00 0.00 6 LYS A N 9
ATOM 9751 C CA . LYS A 1 9 ? -9.510 -0.060 -4.781 1.00 0.00 6 LYS A CA 9
ATOM 9752 C C . LYS A 1 9 ? -8.632 -1.256 -5.118 1.00 0.00 6 LYS A C 9
ATOM 9753 O O . LYS A 1 9 ? -7.506 -1.364 -4.643 1.00 0.00 6 LYS A O 9
ATOM 9772 N N . GLU A 1 10 ? -9.134 -2.118 -5.989 1.00 0.00 7 GLU A N 9
ATOM 9773 C CA . GLU A 1 10 ? -8.370 -3.270 -6.436 1.00 0.00 7 GLU A CA 9
ATOM 9774 C C . GLU A 1 10 ? -7.324 -2.862 -7.480 1.00 0.00 7 GLU A C 9
ATOM 9775 O O . GLU A 1 10 ? -6.271 -3.484 -7.583 1.00 0.00 7 GLU A O 9
ATOM 9787 N N . ASP A 1 11 ? -7.637 -1.834 -8.277 1.00 0.00 8 ASP A N 9
ATOM 9788 C CA . ASP A 1 11 ? -6.730 -1.371 -9.333 1.00 0.00 8 ASP A CA 9
ATOM 9789 C C . ASP A 1 11 ? -5.425 -0.784 -8.776 1.00 0.00 8 ASP A C 9
ATOM 9790 O O . ASP A 1 11 ? -4.333 -1.209 -9.157 1.00 0.00 8 ASP A O 9
ATOM 9799 N N . ILE A 1 12 ? -5.542 0.163 -7.852 1.00 0.00 9 ILE A N 9
ATOM 9800 C CA . ILE A 1 12 ? -4.384 0.773 -7.219 1.00 0.00 9 ILE A CA 9
ATOM 9801 C C . ILE A 1 12 ? -3.695 -0.258 -6.339 1.00 0.00 9 ILE A C 9
ATOM 9802 O O . ILE A 1 12 ? -2.478 -0.428 -6.395 1.00 0.00 9 ILE A O 9
ATOM 9818 N N . ARG A 1 13 ? -4.498 -0.972 -5.554 1.00 0.00 10 ARG A N 9
ATOM 9819 C CA . ARG A 1 13 ? -3.982 -2.023 -4.687 1.00 0.00 10 ARG A CA 9
ATOM 9820 C C . ARG A 1 13 ? -3.232 -3.032 -5.537 1.00 0.00 10 ARG A C 9
ATOM 9821 O O . ARG A 1 13 ? -2.265 -3.649 -5.089 1.00 0.00 10 ARG A O 9
ATOM 9842 N N . GLY A 1 14 ? -3.670 -3.167 -6.786 1.00 0.00 11 GLY A N 9
ATOM 9843 C CA . GLY A 1 14 ? -3.010 -4.074 -7.699 1.00 0.00 11 GLY A CA 9
ATOM 9844 C C . GLY A 1 14 ? -1.605 -3.598 -7.956 1.00 0.00 11 GLY A C 9
ATOM 9845 O O . GLY A 1 14 ? -0.647 -4.374 -7.931 1.00 0.00 11 GLY A O 9
ATOM 9849 N N . GLN A 1 15 ? -1.491 -2.293 -8.164 1.00 0.00 12 GLN A N 9
ATOM 9850 C CA . GLN A 1 15 ? -0.206 -1.661 -8.383 1.00 0.00 12 GLN A CA 9
ATOM 9851 C C . GLN A 1 15 ? 0.656 -1.805 -7.134 1.00 0.00 12 GLN A C 9
ATOM 9852 O O . GLN A 1 15 ? 1.879 -1.872 -7.217 1.00 0.00 12 GLN A O 9
ATOM 9866 N N . ILE A 1 16 ? -0.004 -1.854 -5.975 1.00 0.00 13 ILE A N 9
ATOM 9867 C CA . ILE A 1 16 ? 0.684 -1.992 -4.696 1.00 0.00 13 ILE A CA 9
ATOM 9868 C C . ILE A 1 16 ? 1.279 -3.388 -4.548 1.00 0.00 13 ILE A C 9
ATOM 9869 O O . ILE A 1 16 ? 2.410 -3.542 -4.095 1.00 0.00 13 ILE A O 9
ATOM 9885 N N . ILE A 1 17 ? 0.514 -4.401 -4.941 1.00 0.00 14 ILE A N 9
ATOM 9886 C CA . ILE A 1 17 ? 0.980 -5.780 -4.861 1.00 0.00 14 ILE A CA 9
ATOM 9887 C C . ILE A 1 17 ? 2.277 -5.950 -5.647 1.00 0.00 14 ILE A C 9
ATOM 9888 O O . ILE A 1 17 ? 3.278 -6.429 -5.115 1.00 0.00 14 ILE A O 9
ATOM 9904 N N . GLY A 1 18 ? 2.262 -5.532 -6.908 1.00 0.00 15 GLY A N 9
ATOM 9905 C CA . GLY A 1 18 ? 3.454 -5.626 -7.729 1.00 0.00 15 GLY A CA 9
ATOM 9906 C C . GLY A 1 18 ? 4.528 -4.673 -7.246 1.00 0.00 15 GLY A C 9
ATOM 9907 O O . GLY A 1 18 ? 5.716 -4.996 -7.255 1.00 0.00 15 GLY A O 9
ATOM 9911 N N . ALA A 1 19 ? 4.092 -3.496 -6.814 1.00 0.00 16 ALA A N 9
ATOM 9912 C CA . ALA A 1 19 ? 4.990 -2.467 -6.306 1.00 0.00 16 ALA A CA 9
ATOM 9913 C C . ALA A 1 19 ? 5.752 -2.960 -5.078 1.00 0.00 16 ALA A C 9
ATOM 9914 O O . ALA A 1 19 ? 6.860 -2.510 -4.799 1.00 0.00 16 ALA A O 9
ATOM 9921 N N . LEU A 1 20 ? 5.141 -3.885 -4.348 1.00 0.00 17 LEU A N 9
ATOM 9922 C CA . LEU A 1 20 ? 5.736 -4.447 -3.148 1.00 0.00 17 LEU A CA 9
ATOM 9923 C C . LEU A 1 20 ? 6.652 -5.613 -3.490 1.00 0.00 17 LEU A C 9
ATOM 9924 O O . LEU A 1 20 ? 7.623 -5.883 -2.784 1.00 0.00 17 LEU A O 9
ATOM 9940 N N . ALA A 1 21 ? 6.332 -6.300 -4.578 1.00 0.00 18 ALA A N 9
ATOM 9941 C CA . ALA A 1 21 ? 7.126 -7.443 -5.017 1.00 0.00 18 ALA A CA 9
ATOM 9942 C C . ALA A 1 21 ? 8.588 -7.053 -5.214 1.00 0.00 18 ALA A C 9
ATOM 9943 O O . ALA A 1 21 ? 8.893 -6.075 -5.895 1.00 0.00 18 ALA A O 9
ATOM 9950 N N . GLY A 1 22 ? 9.489 -7.825 -4.612 1.00 0.00 19 GLY A N 9
ATOM 9951 C CA . GLY A 1 22 ? 10.907 -7.540 -4.737 1.00 0.00 19 GLY A CA 9
ATOM 9952 C C . GLY A 1 22 ? 11.574 -7.271 -3.400 1.00 0.00 19 GLY A C 9
ATOM 9953 O O . GLY A 1 22 ? 12.738 -7.615 -3.201 1.00 0.00 19 GLY A O 9
ATOM 9957 N N . ALA A 1 23 ? 10.838 -6.644 -2.484 1.00 0.00 20 ALA A N 9
ATOM 9958 C CA . ALA A 1 23 ? 11.371 -6.317 -1.161 1.00 0.00 20 ALA A CA 9
ATOM 9959 C C . ALA A 1 23 ? 11.983 -7.535 -0.487 1.00 0.00 20 ALA A C 9
ATOM 9960 O O . ALA A 1 23 ? 11.994 -8.630 -1.051 1.00 0.00 20 ALA A O 9
ATOM 9967 N N . ASP A 1 24 ? 12.458 -7.339 0.741 1.00 0.00 21 ASP A N 9
ATOM 9968 C CA . ASP A 1 24 ? 13.030 -8.425 1.528 1.00 0.00 21 ASP A CA 9
ATOM 9969 C C . ASP A 1 24 ? 11.939 -9.473 1.739 1.00 0.00 21 ASP A C 9
ATOM 9970 O O . ASP A 1 24 ? 11.382 -9.968 0.759 1.00 0.00 21 ASP A O 9
ATOM 9979 N N . PHE A 1 25 ? 11.562 -9.779 2.983 1.00 0.00 22 PHE A N 9
ATOM 9980 C CA . PHE A 1 25 ? 10.464 -10.714 3.176 1.00 0.00 22 PHE A CA 9
ATOM 9981 C C . PHE A 1 25 ? 9.269 -10.101 2.467 1.00 0.00 22 PHE A C 9
ATOM 9982 O O . PHE A 1 25 ? 9.364 -8.971 1.989 1.00 0.00 22 PHE A O 9
ATOM 9999 N N . PRO A 1 26 ? 8.134 -10.784 2.374 1.00 0.00 23 PRO A N 9
ATOM 10000 C CA . PRO A 1 26 ? 6.976 -10.207 1.708 1.00 0.00 23 PRO A CA 9
ATOM 10001 C C . PRO A 1 26 ? 6.458 -8.951 2.424 1.00 0.00 23 PRO A C 9
ATOM 10002 O O . PRO A 1 26 ? 5.348 -8.963 2.954 1.00 0.00 23 PRO A O 9
ATOM 10013 N N . ILE A 1 27 ? 7.273 -7.866 2.406 1.00 0.00 24 ILE A N 9
ATOM 10014 C CA . ILE A 1 27 ? 6.923 -6.558 3.007 1.00 0.00 24 ILE A CA 9
ATOM 10015 C C . ILE A 1 27 ? 7.708 -6.189 4.277 1.00 0.00 24 ILE A C 9
ATOM 10016 O O . ILE A 1 27 ? 7.115 -5.955 5.330 1.00 0.00 24 ILE A O 9
ATOM 10032 N N . ASN A 1 28 ? 9.027 -6.088 4.164 1.00 0.00 25 ASN A N 9
ATOM 10033 C CA . ASN A 1 28 ? 9.879 -5.697 5.300 1.00 0.00 25 ASN A CA 9
ATOM 10034 C C . ASN A 1 28 ? 9.564 -4.291 5.788 1.00 0.00 25 ASN A C 9
ATOM 10035 O O . ASN A 1 28 ? 10.394 -3.390 5.664 1.00 0.00 25 ASN A O 9
ATOM 10046 N N . SER A 1 29 ? 8.371 -4.089 6.327 1.00 0.00 26 SER A N 9
ATOM 10047 C CA . SER A 1 29 ? 7.982 -2.770 6.800 1.00 0.00 26 SER A CA 9
ATOM 10048 C C . SER A 1 29 ? 8.103 -1.776 5.653 1.00 0.00 26 SER A C 9
ATOM 10049 O O . SER A 1 29 ? 8.832 -2.013 4.691 1.00 0.00 26 SER A O 9
ATOM 10057 N N . PRO A 1 30 ? 7.381 -0.663 5.708 1.00 0.00 27 PRO A N 9
ATOM 10058 C CA . PRO A 1 30 ? 7.425 0.318 4.639 1.00 0.00 27 PRO A CA 9
ATOM 10059 C C . PRO A 1 30 ? 8.837 0.700 4.238 1.00 0.00 27 PRO A C 9
ATOM 10060 O O . PRO A 1 30 ? 9.097 0.949 3.072 1.00 0.00 27 PRO A O 9
ATOM 10071 N N . GLU A 1 31 ? 9.751 0.736 5.190 1.00 0.00 28 GLU A N 9
ATOM 10072 C CA . GLU A 1 31 ? 11.129 1.086 4.877 1.00 0.00 28 GLU A CA 9
ATOM 10073 C C . GLU A 1 31 ? 11.657 0.224 3.729 1.00 0.00 28 GLU A C 9
ATOM 10074 O O . GLU A 1 31 ? 12.103 0.733 2.697 1.00 0.00 28 GLU A O 9
ATOM 10086 N N . GLU A 1 32 ? 11.607 -1.085 3.923 1.00 0.00 29 GLU A N 9
ATOM 10087 C CA . GLU A 1 32 ? 12.087 -2.027 2.930 1.00 0.00 29 GLU A CA 9
ATOM 10088 C C . GLU A 1 32 ? 11.138 -2.193 1.760 1.00 0.00 29 GLU A C 9
ATOM 10089 O O . GLU A 1 32 ? 11.527 -2.006 0.611 1.00 0.00 29 GLU A O 9
ATOM 10101 N N . LEU A 1 33 ? 9.896 -2.584 2.046 1.00 0.00 30 LEU A N 9
ATOM 10102 C CA . LEU A 1 33 ? 8.923 -2.800 0.984 1.00 0.00 30 LEU A CA 9
ATOM 10103 C C . LEU A 1 33 ? 8.911 -1.587 0.061 1.00 0.00 30 LEU A C 9
ATOM 10104 O O . LEU A 1 33 ? 8.903 -1.729 -1.163 1.00 0.00 30 LEU A O 9
ATOM 10120 N N . MET A 1 34 ? 8.983 -0.393 0.650 1.00 0.00 31 MET A N 9
ATOM 10121 C CA . MET A 1 34 ? 9.051 0.825 -0.143 1.00 0.00 31 MET A CA 9
ATOM 10122 C C . MET A 1 34 ? 10.359 0.840 -0.911 1.00 0.00 31 MET A C 9
ATOM 10123 O O . MET A 1 34 ? 10.423 1.331 -2.038 1.00 0.00 31 MET A O 9
ATOM 10137 N N . ALA A 1 35 ? 11.409 0.283 -0.301 1.00 0.00 32 ALA A N 9
ATOM 10138 C CA . ALA A 1 35 ? 12.706 0.237 -0.958 1.00 0.00 32 ALA A CA 9
ATOM 10139 C C . ALA A 1 35 ? 12.656 -0.672 -2.181 1.00 0.00 32 ALA A C 9
ATOM 10140 O O . ALA A 1 35 ? 13.409 -0.490 -3.137 1.00 0.00 32 ALA A O 9
ATOM 10147 N N . ALA A 1 36 ? 11.768 -1.660 -2.131 1.00 0.00 33 ALA A N 9
ATOM 10148 C CA . ALA A 1 36 ? 11.615 -2.617 -3.215 1.00 0.00 33 ALA A CA 9
ATOM 10149 C C . ALA A 1 36 ? 10.940 -2.012 -4.440 1.00 0.00 33 ALA A C 9
ATOM 10150 O O . ALA A 1 36 ? 11.322 -2.309 -5.572 1.00 0.00 33 ALA A O 9
ATOM 10157 N N . LEU A 1 37 ? 9.916 -1.188 -4.212 1.00 0.00 34 LEU A N 9
ATOM 10158 C CA . LEU A 1 37 ? 9.166 -0.568 -5.310 1.00 0.00 34 LEU A CA 9
ATOM 10159 C C . LEU A 1 37 ? 10.062 -0.225 -6.507 1.00 0.00 34 LEU A C 9
ATOM 10160 O O . LEU A 1 37 ? 11.236 0.111 -6.348 1.00 0.00 34 LEU A O 9
ATOM 10176 N N . PRO A 1 38 ? 9.507 -0.351 -7.728 1.00 0.00 35 PRO A N 9
ATOM 10177 C CA . PRO A 1 38 ? 10.225 -0.107 -8.989 1.00 0.00 35 PRO A CA 9
ATOM 10178 C C . PRO A 1 38 ? 11.026 1.193 -9.017 1.00 0.00 35 PRO A C 9
ATOM 10179 O O . PRO A 1 38 ? 12.147 1.222 -9.527 1.00 0.00 35 PRO A O 9
ATOM 10190 N N . ASN A 1 39 ? 10.454 2.268 -8.495 1.00 0.00 36 ASN A N 9
ATOM 10191 C CA . ASN A 1 39 ? 11.134 3.563 -8.497 1.00 0.00 36 ASN A CA 9
ATOM 10192 C C . ASN A 1 39 ? 12.300 3.604 -7.506 1.00 0.00 36 ASN A C 9
ATOM 10193 O O . ASN A 1 39 ? 13.159 4.482 -7.590 1.00 0.00 36 ASN A O 9
ATOM 10204 N N . GLY A 1 40 ? 12.331 2.662 -6.565 1.00 0.00 37 GLY A N 9
ATOM 10205 C CA . GLY A 1 40 ? 13.398 2.630 -5.582 1.00 0.00 37 GLY A CA 9
ATOM 10206 C C . GLY A 1 40 ? 12.928 3.005 -4.184 1.00 0.00 37 GLY A C 9
ATOM 10207 O O . GLY A 1 40 ? 12.919 2.159 -3.292 1.00 0.00 37 GLY A O 9
ATOM 10211 N N . PRO A 1 41 ? 12.529 4.271 -3.955 1.00 0.00 38 PRO A N 9
ATOM 10212 C CA . PRO A 1 41 ? 12.063 4.718 -2.640 1.00 0.00 38 PRO A CA 9
ATOM 10213 C C . PRO A 1 41 ? 10.638 4.263 -2.339 1.00 0.00 38 PRO A C 9
ATOM 10214 O O . PRO A 1 41 ? 10.383 3.641 -1.313 1.00 0.00 38 PRO A O 9
ATOM 10225 N N . ASP A 1 42 ? 9.717 4.577 -3.244 1.00 0.00 39 ASP A N 9
ATOM 10226 C CA . ASP A 1 42 ? 8.318 4.211 -3.105 1.00 0.00 39 ASP A CA 9
ATOM 10227 C C . ASP A 1 42 ? 7.480 4.861 -4.207 1.00 0.00 39 ASP A C 9
ATOM 10228 O O . ASP A 1 42 ? 7.061 6.011 -4.080 1.00 0.00 39 ASP A O 9
ATOM 10237 N N . THR A 1 43 ? 7.241 4.121 -5.289 1.00 0.00 40 THR A N 9
ATOM 10238 C CA . THR A 1 43 ? 6.458 4.638 -6.407 1.00 0.00 40 THR A CA 9
ATOM 10239 C C . THR A 1 43 ? 4.998 4.826 -6.016 1.00 0.00 40 THR A C 9
ATOM 10240 O O . THR A 1 43 ? 4.400 3.963 -5.373 1.00 0.00 40 THR A O 9
ATOM 10251 N N . THR A 1 44 ? 4.428 5.964 -6.399 1.00 0.00 41 THR A N 9
ATOM 10252 C CA . THR A 1 44 ? 3.040 6.262 -6.077 1.00 0.00 41 THR A CA 9
ATOM 10253 C C . THR A 1 44 ? 2.087 5.572 -7.048 1.00 0.00 41 THR A C 9
ATOM 10254 O O . THR A 1 44 ? 2.217 5.711 -8.264 1.00 0.00 41 THR A O 9
ATOM 10265 N N . CYS A 1 45 ? 1.117 4.841 -6.504 1.00 0.00 42 CYS A N 9
ATOM 10266 C CA . CYS A 1 45 ? 0.133 4.149 -7.329 1.00 0.00 42 CYS A CA 9
ATOM 10267 C C . CYS A 1 45 ? -1.127 4.995 -7.474 1.00 0.00 42 CYS A C 9
ATOM 10268 O O . CYS A 1 45 ? -2.245 4.491 -7.365 1.00 0.00 42 CYS A O 9
ATOM 10276 N N . LYS A 1 46 ? -0.936 6.289 -7.714 1.00 0.00 43 LYS A N 9
ATOM 10277 C CA . LYS A 1 46 ? -2.050 7.216 -7.867 1.00 0.00 43 LYS A CA 9
ATOM 10278 C C . LYS A 1 46 ? -2.719 7.052 -9.228 1.00 0.00 43 LYS A C 9
ATOM 10279 O O . LYS A 1 46 ? -2.105 6.565 -10.177 1.00 0.00 43 LYS A O 9
ATOM 10298 N N . SER A 1 47 ? -3.986 7.450 -9.314 1.00 0.00 44 SER A N 9
ATOM 10299 C CA . SER A 1 47 ? -4.738 7.335 -10.559 1.00 0.00 44 SER A CA 9
ATOM 10300 C C . SER A 1 47 ? -5.847 8.381 -10.637 1.00 0.00 44 SER A C 9
ATOM 10301 O O . SER A 1 47 ? -6.644 8.524 -9.710 1.00 0.00 44 SER A O 9
ATOM 10309 N N . GLY A 1 48 ? -5.896 9.104 -11.754 1.00 0.00 45 GLY A N 9
ATOM 10310 C CA . GLY A 1 48 ? -6.913 10.127 -11.945 1.00 0.00 45 GLY A CA 9
ATOM 10311 C C . GLY A 1 48 ? -6.725 11.335 -11.042 1.00 0.00 45 GLY A C 9
ATOM 10312 O O . GLY A 1 48 ? -6.698 12.471 -11.516 1.00 0.00 45 GLY A O 9
ATOM 10316 N N . ASP A 1 49 ? -6.599 11.091 -9.743 1.00 0.00 46 ASP A N 9
ATOM 10317 C CA . ASP A 1 49 ? -6.418 12.162 -8.771 1.00 0.00 46 ASP A CA 9
ATOM 10318 C C . ASP A 1 49 ? -6.020 11.584 -7.417 1.00 0.00 46 ASP A C 9
ATOM 10319 O O . ASP A 1 49 ? -5.155 12.123 -6.728 1.00 0.00 46 ASP A O 9
ATOM 10328 N N . VAL A 1 50 ? -6.657 10.479 -7.050 1.00 0.00 47 VAL A N 9
ATOM 10329 C CA . VAL A 1 50 ? -6.374 9.813 -5.786 1.00 0.00 47 VAL A CA 9
ATOM 10330 C C . VAL A 1 50 ? -4.962 9.237 -5.789 1.00 0.00 47 VAL A C 9
ATOM 10331 O O . VAL A 1 50 ? -4.535 8.626 -6.769 1.00 0.00 47 VAL A O 9
ATOM 10344 N N . GLU A 1 51 ? -4.236 9.438 -4.693 1.00 0.00 48 GLU A N 9
ATOM 10345 C CA . GLU A 1 51 ? -2.869 8.936 -4.588 1.00 0.00 48 GLU A CA 9
ATOM 10346 C C . GLU A 1 51 ? -2.709 8.032 -3.370 1.00 0.00 48 GLU A C 9
ATOM 10347 O O . GLU A 1 51 ? -3.114 8.385 -2.262 1.00 0.00 48 GLU A O 9
ATOM 10359 N N . LEU A 1 52 ? -2.109 6.863 -3.584 1.00 0.00 49 LEU A N 9
ATOM 10360 C CA . LEU A 1 52 ? -1.884 5.900 -2.508 1.00 0.00 49 LEU A CA 9
ATOM 10361 C C . LEU A 1 52 ? -0.531 5.218 -2.665 1.00 0.00 49 LEU A C 9
ATOM 10362 O O . LEU A 1 52 ? -0.123 4.870 -3.773 1.00 0.00 49 LEU A O 9
ATOM 10378 N N . LYS A 1 53 ? 0.158 5.031 -1.546 1.00 0.00 50 LYS A N 9
ATOM 10379 C CA . LYS A 1 53 ? 1.466 4.390 -1.551 1.00 0.00 50 LYS A CA 9
ATOM 10380 C C . LYS A 1 53 ? 1.997 4.236 -0.136 1.00 0.00 50 LYS A C 9
ATOM 10381 O O . LYS A 1 53 ? 1.633 4.990 0.761 1.00 0.00 50 LYS A O 9
ATOM 10400 N N . ALA A 1 54 ? 2.856 3.246 0.058 1.00 0.00 51 ALA A N 9
ATOM 10401 C CA . ALA A 1 54 ? 3.435 2.978 1.369 1.00 0.00 51 ALA A CA 9
ATOM 10402 C C . ALA A 1 54 ? 3.964 4.253 2.023 1.00 0.00 51 ALA A C 9
ATOM 10403 O O . ALA A 1 54 ? 4.025 4.353 3.245 1.00 0.00 51 ALA A O 9
ATOM 10410 N N . SER A 1 55 ? 4.350 5.229 1.213 1.00 0.00 52 SER A N 9
ATOM 10411 C CA . SER A 1 55 ? 4.866 6.483 1.746 1.00 0.00 52 SER A CA 9
ATOM 10412 C C . SER A 1 55 ? 3.771 7.262 2.476 1.00 0.00 52 SER A C 9
ATOM 10413 O O . SER A 1 55 ? 3.868 7.504 3.679 1.00 0.00 52 SER A O 9
ATOM 10421 N N . ASP A 1 56 ? 2.730 7.654 1.743 1.00 0.00 53 ASP A N 9
ATOM 10422 C CA . ASP A 1 56 ? 1.619 8.406 2.325 1.00 0.00 53 ASP A CA 9
ATOM 10423 C C . ASP A 1 56 ? 0.743 7.526 3.214 1.00 0.00 53 ASP A C 9
ATOM 10424 O O . ASP A 1 56 ? 0.498 7.847 4.376 1.00 0.00 53 ASP A O 9
ATOM 10433 N N . ALA A 1 57 ? 0.266 6.420 2.652 1.00 0.00 54 ALA A N 9
ATOM 10434 C CA . ALA A 1 57 ? -0.595 5.492 3.379 1.00 0.00 54 ALA A CA 9
ATOM 10435 C C . ALA A 1 57 ? 0.178 4.712 4.436 1.00 0.00 54 ALA A C 9
ATOM 10436 O O . ALA A 1 57 ? -0.285 4.566 5.568 1.00 0.00 54 ALA A O 9
ATOM 10443 N N . GLY A 1 58 ? 1.352 4.206 4.063 1.00 0.00 55 GLY A N 9
ATOM 10444 C CA . GLY A 1 58 ? 2.164 3.438 5.002 1.00 0.00 55 GLY A CA 9
ATOM 10445 C C . GLY A 1 58 ? 2.251 4.089 6.370 1.00 0.00 55 GLY A C 9
ATOM 10446 O O . GLY A 1 58 ? 2.415 3.402 7.378 1.00 0.00 55 GLY A O 9
ATOM 10450 N N . GLN A 1 59 ? 2.127 5.416 6.404 1.00 0.00 56 GLN A N 9
ATOM 10451 C CA . GLN A 1 59 ? 2.173 6.172 7.658 1.00 0.00 56 GLN A CA 9
ATOM 10452 C C . GLN A 1 59 ? 1.385 5.454 8.739 1.00 0.00 56 GLN A C 9
ATOM 10453 O O . GLN A 1 59 ? 1.739 5.469 9.918 1.00 0.00 56 GLN A O 9
ATOM 10467 N N . VAL A 1 60 ? 0.292 4.854 8.306 1.00 0.00 57 VAL A N 9
ATOM 10468 C CA . VAL A 1 60 ? -0.619 4.136 9.177 1.00 0.00 57 VAL A CA 9
ATOM 10469 C C . VAL A 1 60 ? -0.152 2.704 9.450 1.00 0.00 57 VAL A C 9
ATOM 10470 O O . VAL A 1 60 ? -0.968 1.815 9.700 1.00 0.00 57 VAL A O 9
ATOM 10483 N N . LEU A 1 61 ? 1.160 2.485 9.400 1.00 0.00 58 LEU A N 9
ATOM 10484 C CA . LEU A 1 61 ? 1.733 1.164 9.640 1.00 0.00 58 LEU A CA 9
ATOM 10485 C C . LEU A 1 61 ? 2.986 1.277 10.508 1.00 0.00 58 LEU A C 9
ATOM 10486 O O . LEU A 1 61 ? 4.109 1.193 10.012 1.00 0.00 58 LEU A O 9
ATOM 10502 N N . THR A 1 62 ? 2.780 1.480 11.808 1.00 0.00 59 THR A N 9
ATOM 10503 C CA . THR A 1 62 ? 3.883 1.623 12.758 1.00 0.00 59 THR A CA 9
ATOM 10504 C C . THR A 1 62 ? 4.923 0.514 12.608 1.00 0.00 59 THR A C 9
ATOM 10505 O O . THR A 1 62 ? 4.748 -0.420 11.825 1.00 0.00 59 THR A O 9
ATOM 10516 N N . ALA A 1 63 ? 6.010 0.636 13.368 1.00 0.00 60 ALA A N 9
ATOM 10517 C CA . ALA A 1 63 ? 7.096 -0.340 13.336 1.00 0.00 60 ALA A CA 9
ATOM 10518 C C . ALA A 1 63 ? 6.595 -1.746 13.649 1.00 0.00 60 ALA A C 9
ATOM 10519 O O . ALA A 1 63 ? 7.040 -2.721 13.046 1.00 0.00 60 ALA A O 9
ATOM 10526 N N . ASP A 1 64 ? 5.669 -1.849 14.595 1.00 0.00 61 ASP A N 9
ATOM 10527 C CA . ASP A 1 64 ? 5.115 -3.144 14.980 1.00 0.00 61 ASP A CA 9
ATOM 10528 C C . ASP A 1 64 ? 4.649 -3.917 13.749 1.00 0.00 61 ASP A C 9
ATOM 10529 O O . ASP A 1 64 ? 4.637 -5.148 13.740 1.00 0.00 61 ASP A O 9
ATOM 10538 N N . ASP A 1 65 ? 4.261 -3.178 12.714 1.00 0.00 62 ASP A N 9
ATOM 10539 C CA . ASP A 1 65 ? 3.788 -3.776 11.471 1.00 0.00 62 ASP A CA 9
ATOM 10540 C C . ASP A 1 65 ? 4.930 -4.344 10.628 1.00 0.00 62 ASP A C 9
ATOM 10541 O O . ASP A 1 65 ? 4.695 -4.809 9.513 1.00 0.00 62 ASP A O 9
ATOM 10550 N N . PHE A 1 66 ? 6.164 -4.295 11.138 1.00 0.00 63 PHE A N 9
ATOM 10551 C CA . PHE A 1 66 ? 7.308 -4.804 10.383 1.00 0.00 63 PHE A CA 9
ATOM 10552 C C . PHE A 1 66 ? 6.985 -6.144 9.725 1.00 0.00 63 PHE A C 9
ATOM 10553 O O . PHE A 1 66 ? 6.814 -6.204 8.512 1.00 0.00 63 PHE A O 9
ATOM 10570 N N . PRO A 1 67 ? 6.864 -7.234 10.506 1.00 0.00 64 PRO A N 9
ATOM 10571 C CA . PRO A 1 67 ? 6.532 -8.551 9.956 1.00 0.00 64 PRO A CA 9
ATOM 10572 C C . PRO A 1 67 ? 5.107 -8.586 9.429 1.00 0.00 64 PRO A C 9
ATOM 10573 O O . PRO A 1 67 ? 4.197 -9.097 10.081 1.00 0.00 64 PRO A O 9
ATOM 10584 N N . PHE A 1 68 ? 4.924 -8.011 8.249 1.00 0.00 65 PHE A N 9
ATOM 10585 C CA . PHE A 1 68 ? 3.618 -7.934 7.618 1.00 0.00 65 PHE A CA 9
ATOM 10586 C C . PHE A 1 68 ? 3.204 -9.260 6.991 1.00 0.00 65 PHE A C 9
ATOM 10587 O O . PHE A 1 68 ? 4.030 -9.994 6.450 1.00 0.00 65 PHE A O 9
ATOM 10604 N N . LYS A 1 69 ? 1.908 -9.542 7.060 1.00 0.00 66 LYS A N 9
ATOM 10605 C CA . LYS A 1 69 ? 1.350 -10.762 6.495 1.00 0.00 66 LYS A CA 9
ATOM 10606 C C . LYS A 1 69 ? 1.376 -10.723 4.965 1.00 0.00 66 LYS A C 9
ATOM 10607 O O . LYS A 1 69 ? 0.334 -10.732 4.296 1.00 0.00 66 LYS A O 9
ATOM 10626 N N . SER A 1 70 ? 2.582 -10.689 4.420 1.00 0.00 67 SER A N 9
ATOM 10627 C CA . SER A 1 70 ? 2.769 -10.667 2.979 1.00 0.00 67 SER A CA 9
ATOM 10628 C C . SER A 1 70 ? 2.202 -9.406 2.334 1.00 0.00 67 SER A C 9
ATOM 10629 O O . SER A 1 70 ? 1.359 -8.717 2.909 1.00 0.00 67 SER A O 9
ATOM 10637 N N . ALA A 1 71 ? 2.684 -9.122 1.126 1.00 0.00 68 ALA A N 9
ATOM 10638 C CA . ALA A 1 71 ? 2.254 -7.955 0.363 1.00 0.00 68 ALA A CA 9
ATOM 10639 C C . ALA A 1 71 ? 0.737 -7.879 0.248 1.00 0.00 68 ALA A C 9
ATOM 10640 O O . ALA A 1 71 ? 0.174 -6.796 0.109 1.00 0.00 68 ALA A O 9
ATOM 10647 N N . GLU A 1 72 ? 0.079 -9.027 0.311 1.00 0.00 69 GLU A N 9
ATOM 10648 C CA . GLU A 1 72 ? -1.373 -9.067 0.219 1.00 0.00 69 GLU A CA 9
ATOM 10649 C C . GLU A 1 72 ? -1.989 -8.370 1.422 1.00 0.00 69 GLU A C 9
ATOM 10650 O O . GLU A 1 72 ? -2.982 -7.654 1.299 1.00 0.00 69 GLU A O 9
ATOM 10662 N N . GLU A 1 73 ? -1.380 -8.573 2.584 1.00 0.00 70 GLU A N 9
ATOM 10663 C CA . GLU A 1 73 ? -1.844 -7.963 3.809 1.00 0.00 70 GLU A CA 9
ATOM 10664 C C . GLU A 1 73 ? -1.644 -6.456 3.775 1.00 0.00 70 GLU A C 9
ATOM 10665 O O . GLU A 1 73 ? -2.533 -5.686 4.138 1.00 0.00 70 GLU A O 9
ATOM 10677 N N . VAL A 1 74 ? -0.461 -6.052 3.351 1.00 0.00 71 VAL A N 9
ATOM 10678 C CA . VAL A 1 74 ? -0.106 -4.640 3.277 1.00 0.00 71 VAL A CA 9
ATOM 10679 C C . VAL A 1 74 ? -0.930 -3.905 2.236 1.00 0.00 71 VAL A C 9
ATOM 10680 O O . VAL A 1 74 ? -1.442 -2.820 2.494 1.00 0.00 71 VAL A O 9
ATOM 10693 N N . ALA A 1 75 ? -1.066 -4.498 1.059 1.00 0.00 72 ALA A N 9
ATOM 10694 C CA . ALA A 1 75 ? -1.841 -3.883 -0.004 1.00 0.00 72 ALA A CA 9
ATOM 10695 C C . ALA A 1 75 ? -3.253 -3.574 0.480 1.00 0.00 72 ALA A C 9
ATOM 10696 O O . ALA A 1 75 ? -3.777 -2.481 0.254 1.00 0.00 72 ALA A O 9
ATOM 10703 N N . ASP A 1 76 ? -3.856 -4.539 1.167 1.00 0.00 73 ASP A N 9
ATOM 10704 C CA . ASP A 1 76 ? -5.199 -4.372 1.708 1.00 0.00 73 ASP A CA 9
ATOM 10705 C C . ASP A 1 76 ? -5.196 -3.369 2.859 1.00 0.00 73 ASP A C 9
ATOM 10706 O O . ASP A 1 76 ? -6.071 -2.511 2.951 1.00 0.00 73 ASP A O 9
ATOM 10715 N N . THR A 1 77 ? -4.205 -3.485 3.735 1.00 0.00 74 THR A N 9
ATOM 10716 C CA . THR A 1 77 ? -4.088 -2.591 4.881 1.00 0.00 74 THR A CA 9
ATOM 10717 C C . THR A 1 77 ? -4.003 -1.133 4.440 1.00 0.00 74 THR A C 9
ATOM 10718 O O . THR A 1 77 ? -4.692 -0.268 4.983 1.00 0.00 74 THR A O 9
ATOM 10729 N N . ILE A 1 78 ? -3.155 -0.866 3.452 1.00 0.00 75 ILE A N 9
ATOM 10730 C CA . ILE A 1 78 ? -2.978 0.486 2.939 1.00 0.00 75 ILE A CA 9
ATOM 10731 C C . ILE A 1 78 ? -4.299 1.054 2.431 1.00 0.00 75 ILE A C 9
ATOM 10732 O O . ILE A 1 78 ? -4.726 2.126 2.856 1.00 0.00 75 ILE A O 9
ATOM 10748 N N . VAL A 1 79 ? -4.943 0.336 1.520 1.00 0.00 76 VAL A N 9
ATOM 10749 C CA . VAL A 1 79 ? -6.212 0.785 0.960 1.00 0.00 76 VAL A CA 9
ATOM 10750 C C . VAL A 1 79 ? -7.271 0.986 2.042 1.00 0.00 76 VAL A C 9
ATOM 10751 O O . VAL A 1 79 ? -7.998 1.979 2.030 1.00 0.00 76 VAL A O 9
ATOM 10764 N N . ASN A 1 80 ? -7.360 0.043 2.974 1.00 0.00 77 ASN A N 9
ATOM 10765 C CA . ASN A 1 80 ? -8.341 0.128 4.054 1.00 0.00 77 ASN A CA 9
ATOM 10766 C C . ASN A 1 80 ? -8.109 1.349 4.942 1.00 0.00 77 ASN A C 9
ATOM 10767 O O . ASN A 1 80 ? -9.019 2.147 5.162 1.00 0.00 77 ASN A O 9
ATOM 10778 N N . LYS A 1 81 ? -6.893 1.482 5.462 1.00 0.00 78 LYS A N 9
ATOM 10779 C CA . LYS A 1 81 ? -6.551 2.595 6.340 1.00 0.00 78 LYS A CA 9
ATOM 10780 C C . LYS A 1 81 ? -6.445 3.913 5.578 1.00 0.00 78 LYS A C 9
ATOM 10781 O O . LYS A 1 81 ? -6.880 4.956 6.065 1.00 0.00 78 LYS A O 9
ATOM 10800 N N . ALA A 1 82 ? -5.845 3.866 4.395 1.00 0.00 79 ALA A N 9
ATOM 10801 C CA . ALA A 1 82 ? -5.662 5.068 3.586 1.00 0.00 79 ALA A CA 9
ATOM 10802 C C . ALA A 1 82 ? -6.991 5.629 3.083 1.00 0.00 79 ALA A C 9
ATOM 10803 O O . ALA A 1 82 ? -7.124 6.837 2.893 1.00 0.00 79 ALA A O 9
ATOM 10810 N N . GLY A 1 83 ? -7.973 4.758 2.874 1.00 0.00 80 GLY A N 9
ATOM 10811 C CA . GLY A 1 83 ? -9.267 5.220 2.400 1.00 0.00 80 GLY A CA 9
ATOM 10812 C C . GLY A 1 83 ? -10.061 4.145 1.690 1.00 0.00 80 GLY A C 9
ATOM 10813 O O . GLY A 1 83 ? -11.198 3.850 2.058 1.00 0.00 80 GLY A O 9
ATOM 10817 N N . LEU A 1 84 ? -9.460 3.573 0.658 1.00 0.00 81 LEU A N 9
ATOM 10818 C CA . LEU A 1 84 ? -10.107 2.535 -0.133 1.00 0.00 81 LEU A CA 9
ATOM 10819 C C . LEU A 1 84 ? -10.263 1.249 0.672 1.00 0.00 81 LEU A C 9
ATOM 10820 O O . LEU A 1 84 ? -10.250 0.162 0.057 1.00 0.00 81 LEU A O 9
ATOM 10837 N N . GLY A 1 1 ? -20.575 1.946 5.466 1.00 0.00 -3 GLY A N 10
ATOM 10838 C CA . GLY A 1 1 ? -20.492 3.410 5.726 1.00 0.00 -3 GLY A CA 10
ATOM 10839 C C . GLY A 1 1 ? -20.191 4.206 4.472 1.00 0.00 -3 GLY A C 10
ATOM 10840 O O . GLY A 1 1 ? -20.816 5.235 4.216 1.00 0.00 -3 GLY A O 10
ATOM 10846 N N . SER A 1 2 ? -19.230 3.728 3.687 1.00 0.00 -2 SER A N 10
ATOM 10847 C CA . SER A 1 2 ? -18.845 4.402 2.453 1.00 0.00 -2 SER A CA 10
ATOM 10848 C C . SER A 1 2 ? -20.029 4.498 1.495 1.00 0.00 -2 SER A C 10
ATOM 10849 O O . SER A 1 2 ? -20.772 3.535 1.311 1.00 0.00 -2 SER A O 10
ATOM 10857 N N . HIS A 1 3 ? -20.196 5.668 0.885 1.00 0.00 -1 HIS A N 10
ATOM 10858 C CA . HIS A 1 3 ? -21.287 5.888 -0.056 1.00 0.00 -1 HIS A CA 10
ATOM 10859 C C . HIS A 1 3 ? -21.155 4.972 -1.267 1.00 0.00 -1 HIS A C 10
ATOM 10860 O O . HIS A 1 3 ? -22.143 4.413 -1.745 1.00 0.00 -1 HIS A O 10
ATOM 10875 N N . MET A 1 4 ? -19.930 4.821 -1.760 1.00 0.00 1 MET A N 10
ATOM 10876 C CA . MET A 1 4 ? -19.672 3.972 -2.916 1.00 0.00 1 MET A CA 10
ATOM 10877 C C . MET A 1 4 ? -18.178 3.896 -3.215 1.00 0.00 1 MET A C 10
ATOM 10878 O O . MET A 1 4 ? -17.478 4.909 -3.194 1.00 0.00 1 MET A O 10
ATOM 10892 N N . LYS A 1 5 ? -17.699 2.691 -3.504 1.00 0.00 2 LYS A N 10
ATOM 10893 C CA . LYS A 1 5 ? -16.294 2.481 -3.820 1.00 0.00 2 LYS A CA 10
ATOM 10894 C C . LYS A 1 5 ? -15.978 3.034 -5.199 1.00 0.00 2 LYS A C 10
ATOM 10895 O O . LYS A 1 5 ? -16.728 2.816 -6.151 1.00 0.00 2 LYS A O 10
ATOM 10914 N N . MET A 1 6 ? -14.872 3.755 -5.304 1.00 0.00 3 MET A N 10
ATOM 10915 C CA . MET A 1 6 ? -14.476 4.341 -6.573 1.00 0.00 3 MET A CA 10
ATOM 10916 C C . MET A 1 6 ? -14.269 3.261 -7.630 1.00 0.00 3 MET A C 10
ATOM 10917 O O . MET A 1 6 ? -14.737 3.389 -8.761 1.00 0.00 3 MET A O 10
ATOM 10931 N N . GLY A 1 7 ? -13.568 2.196 -7.254 1.00 0.00 4 GLY A N 10
ATOM 10932 C CA . GLY A 1 7 ? -13.317 1.110 -8.183 1.00 0.00 4 GLY A CA 10
ATOM 10933 C C . GLY A 1 7 ? -11.849 0.742 -8.263 1.00 0.00 4 GLY A C 10
ATOM 10934 O O . GLY A 1 7 ? -11.500 -0.437 -8.328 1.00 0.00 4 GLY A O 10
ATOM 10938 N N . VAL A 1 8 ? -10.988 1.755 -8.264 1.00 0.00 5 VAL A N 10
ATOM 10939 C CA . VAL A 1 8 ? -9.549 1.537 -8.344 1.00 0.00 5 VAL A CA 10
ATOM 10940 C C . VAL A 1 8 ? -9.009 0.877 -7.084 1.00 0.00 5 VAL A C 10
ATOM 10941 O O . VAL A 1 8 ? -7.842 0.551 -7.028 1.00 0.00 5 VAL A O 10
ATOM 10954 N N . LYS A 1 9 ? -9.834 0.695 -6.058 1.00 0.00 6 LYS A N 10
ATOM 10955 C CA . LYS A 1 9 ? -9.335 0.087 -4.827 1.00 0.00 6 LYS A CA 10
ATOM 10956 C C . LYS A 1 9 ? -8.485 -1.122 -5.187 1.00 0.00 6 LYS A C 10
ATOM 10957 O O . LYS A 1 9 ? -7.364 -1.274 -4.702 1.00 0.00 6 LYS A O 10
ATOM 10976 N N . GLU A 1 10 ? -9.002 -1.947 -6.083 1.00 0.00 7 GLU A N 10
ATOM 10977 C CA . GLU A 1 10 ? -8.270 -3.110 -6.555 1.00 0.00 7 GLU A CA 10
ATOM 10978 C C . GLU A 1 10 ? -7.202 -2.705 -7.578 1.00 0.00 7 GLU A C 10
ATOM 10979 O O . GLU A 1 10 ? -6.155 -3.341 -7.671 1.00 0.00 7 GLU A O 10
ATOM 10991 N N . ASP A 1 11 ? -7.486 -1.660 -8.365 1.00 0.00 8 ASP A N 10
ATOM 10992 C CA . ASP A 1 11 ? -6.552 -1.195 -9.397 1.00 0.00 8 ASP A CA 10
ATOM 10993 C C . ASP A 1 11 ? -5.245 -0.654 -8.803 1.00 0.00 8 ASP A C 10
ATOM 10994 O O . ASP A 1 11 ? -4.155 -1.096 -9.175 1.00 0.00 8 ASP A O 10
ATOM 11003 N N . ILE A 1 12 ? -5.357 0.270 -7.855 1.00 0.00 9 ILE A N 10
ATOM 11004 C CA . ILE A 1 12 ? -4.198 0.834 -7.184 1.00 0.00 9 ILE A CA 10
ATOM 11005 C C . ILE A 1 12 ? -3.513 -0.258 -6.380 1.00 0.00 9 ILE A C 10
ATOM 11006 O O . ILE A 1 12 ? -2.298 -0.433 -6.457 1.00 0.00 9 ILE A O 10
ATOM 11022 N N . ARG A 1 13 ? -4.315 -1.016 -5.638 1.00 0.00 10 ARG A N 10
ATOM 11023 C CA . ARG A 1 13 ? -3.799 -2.126 -4.848 1.00 0.00 10 ARG A CA 10
ATOM 11024 C C . ARG A 1 13 ? -3.060 -3.083 -5.766 1.00 0.00 10 ARG A C 10
ATOM 11025 O O . ARG A 1 13 ? -2.115 -3.754 -5.356 1.00 0.00 10 ARG A O 10
ATOM 11046 N N . GLY A 1 14 ? -3.488 -3.116 -7.026 1.00 0.00 11 GLY A N 10
ATOM 11047 C CA . GLY A 1 14 ? -2.836 -3.970 -7.994 1.00 0.00 11 GLY A CA 10
ATOM 11048 C C . GLY A 1 14 ? -1.424 -3.498 -8.219 1.00 0.00 11 GLY A C 10
ATOM 11049 O O . GLY A 1 14 ? -0.482 -4.290 -8.272 1.00 0.00 11 GLY A O 10
ATOM 11053 N N . GLN A 1 15 ? -1.288 -2.183 -8.317 1.00 0.00 12 GLN A N 10
ATOM 11054 C CA . GLN A 1 15 ? 0.005 -1.555 -8.499 1.00 0.00 12 GLN A CA 10
ATOM 11055 C C . GLN A 1 15 ? 0.838 -1.708 -7.232 1.00 0.00 12 GLN A C 10
ATOM 11056 O O . GLN A 1 15 ? 2.061 -1.814 -7.292 1.00 0.00 12 GLN A O 10
ATOM 11070 N N . ILE A 1 16 ? 0.156 -1.715 -6.084 1.00 0.00 13 ILE A N 10
ATOM 11071 C CA . ILE A 1 16 ? 0.816 -1.848 -4.789 1.00 0.00 13 ILE A CA 10
ATOM 11072 C C . ILE A 1 16 ? 1.378 -3.250 -4.597 1.00 0.00 13 ILE A C 10
ATOM 11073 O O . ILE A 1 16 ? 2.516 -3.411 -4.169 1.00 0.00 13 ILE A O 10
ATOM 11089 N N . ILE A 1 17 ? 0.580 -4.262 -4.917 1.00 0.00 14 ILE A N 10
ATOM 11090 C CA . ILE A 1 17 ? 1.020 -5.644 -4.780 1.00 0.00 14 ILE A CA 10
ATOM 11091 C C . ILE A 1 17 ? 2.283 -5.884 -5.602 1.00 0.00 14 ILE A C 10
ATOM 11092 O O . ILE A 1 17 ? 3.292 -6.360 -5.080 1.00 0.00 14 ILE A O 10
ATOM 11108 N N . GLY A 1 18 ? 2.233 -5.523 -6.880 1.00 0.00 15 GLY A N 10
ATOM 11109 C CA . GLY A 1 18 ? 3.395 -5.681 -7.731 1.00 0.00 15 GLY A CA 10
ATOM 11110 C C . GLY A 1 18 ? 4.527 -4.789 -7.270 1.00 0.00 15 GLY A C 10
ATOM 11111 O O . GLY A 1 18 ? 5.698 -5.165 -7.323 1.00 0.00 15 GLY A O 10
ATOM 11115 N N . ALA A 1 19 ? 4.159 -3.600 -6.804 1.00 0.00 16 ALA A N 10
ATOM 11116 C CA . ALA A 1 19 ? 5.119 -2.623 -6.310 1.00 0.00 16 ALA A CA 10
ATOM 11117 C C . ALA A 1 19 ? 5.834 -3.135 -5.059 1.00 0.00 16 ALA A C 10
ATOM 11118 O O . ALA A 1 19 ? 6.956 -2.729 -4.763 1.00 0.00 16 ALA A O 10
ATOM 11125 N N . LEU A 1 20 ? 5.173 -4.030 -4.332 1.00 0.00 17 LEU A N 10
ATOM 11126 C CA . LEU A 1 20 ? 5.728 -4.606 -3.115 1.00 0.00 17 LEU A CA 10
ATOM 11127 C C . LEU A 1 20 ? 6.655 -5.766 -3.443 1.00 0.00 17 LEU A C 10
ATOM 11128 O O . LEU A 1 20 ? 7.607 -6.046 -2.712 1.00 0.00 17 LEU A O 10
ATOM 11144 N N . ALA A 1 21 ? 6.367 -6.436 -4.550 1.00 0.00 18 ALA A N 10
ATOM 11145 C CA . ALA A 1 21 ? 7.170 -7.575 -4.988 1.00 0.00 18 ALA A CA 10
ATOM 11146 C C . ALA A 1 21 ? 8.633 -7.179 -5.184 1.00 0.00 18 ALA A C 10
ATOM 11147 O O . ALA A 1 21 ? 8.929 -6.103 -5.704 1.00 0.00 18 ALA A O 10
ATOM 11154 N N . GLY A 1 22 ? 9.543 -8.056 -4.766 1.00 0.00 19 GLY A N 10
ATOM 11155 C CA . GLY A 1 22 ? 10.963 -7.775 -4.909 1.00 0.00 19 GLY A CA 10
ATOM 11156 C C . GLY A 1 22 ? 11.633 -7.432 -3.590 1.00 0.00 19 GLY A C 10
ATOM 11157 O O . GLY A 1 22 ? 12.818 -7.704 -3.400 1.00 0.00 19 GLY A O 10
ATOM 11161 N N . ALA A 1 23 ? 10.875 -6.825 -2.683 1.00 0.00 20 ALA A N 10
ATOM 11162 C CA . ALA A 1 23 ? 11.395 -6.430 -1.375 1.00 0.00 20 ALA A CA 10
ATOM 11163 C C . ALA A 1 23 ? 12.088 -7.588 -0.675 1.00 0.00 20 ALA A C 10
ATOM 11164 O O . ALA A 1 23 ? 12.191 -8.687 -1.219 1.00 0.00 20 ALA A O 10
ATOM 11171 N N . ASP A 1 24 ? 12.526 -7.335 0.555 1.00 0.00 21 ASP A N 10
ATOM 11172 C CA . ASP A 1 24 ? 13.171 -8.355 1.371 1.00 0.00 21 ASP A CA 10
ATOM 11173 C C . ASP A 1 24 ? 12.187 -9.507 1.566 1.00 0.00 21 ASP A C 10
ATOM 11174 O O . ASP A 1 24 ? 11.708 -10.069 0.581 1.00 0.00 21 ASP A O 10
ATOM 11183 N N . PHE A 1 25 ? 11.822 -9.844 2.805 1.00 0.00 22 PHE A N 10
ATOM 11184 C CA . PHE A 1 25 ? 10.831 -10.892 2.995 1.00 0.00 22 PHE A CA 10
ATOM 11185 C C . PHE A 1 25 ? 9.556 -10.398 2.317 1.00 0.00 22 PHE A C 10
ATOM 11186 O O . PHE A 1 25 ? 9.602 -9.383 1.619 1.00 0.00 22 PHE A O 10
ATOM 11203 N N . PRO A 1 26 ? 8.393 -11.031 2.495 1.00 0.00 23 PRO A N 10
ATOM 11204 C CA . PRO A 1 26 ? 7.191 -10.520 1.863 1.00 0.00 23 PRO A CA 10
ATOM 11205 C C . PRO A 1 26 ? 6.701 -9.215 2.516 1.00 0.00 23 PRO A C 10
ATOM 11206 O O . PRO A 1 26 ? 5.586 -9.177 3.031 1.00 0.00 23 PRO A O 10
ATOM 11217 N N . ILE A 1 27 ? 7.541 -8.143 2.457 1.00 0.00 24 ILE A N 10
ATOM 11218 C CA . ILE A 1 27 ? 7.198 -6.797 2.994 1.00 0.00 24 ILE A CA 10
ATOM 11219 C C . ILE A 1 27 ? 7.972 -6.361 4.259 1.00 0.00 24 ILE A C 10
ATOM 11220 O O . ILE A 1 27 ? 7.371 -6.169 5.318 1.00 0.00 24 ILE A O 10
ATOM 11236 N N . ASN A 1 28 ? 9.283 -6.162 4.146 1.00 0.00 25 ASN A N 10
ATOM 11237 C CA . ASN A 1 28 ? 10.096 -5.708 5.291 1.00 0.00 25 ASN A CA 10
ATOM 11238 C C . ASN A 1 28 ? 9.681 -4.318 5.758 1.00 0.00 25 ASN A C 10
ATOM 11239 O O . ASN A 1 28 ? 10.454 -3.367 5.635 1.00 0.00 25 ASN A O 10
ATOM 11250 N N . SER A 1 29 ? 8.470 -4.184 6.274 1.00 0.00 26 SER A N 10
ATOM 11251 C CA . SER A 1 29 ? 7.995 -2.886 6.722 1.00 0.00 26 SER A CA 10
ATOM 11252 C C . SER A 1 29 ? 8.015 -1.923 5.549 1.00 0.00 26 SER A C 10
ATOM 11253 O O . SER A 1 29 ? 8.737 -2.135 4.574 1.00 0.00 26 SER A O 10
ATOM 11261 N N . PRO A 1 30 ? 7.219 -0.861 5.594 1.00 0.00 27 PRO A N 10
ATOM 11262 C CA . PRO A 1 30 ? 7.170 0.092 4.501 1.00 0.00 27 PRO A CA 10
ATOM 11263 C C . PRO A 1 30 ? 8.545 0.576 4.078 1.00 0.00 27 PRO A C 10
ATOM 11264 O O . PRO A 1 30 ? 8.778 0.818 2.905 1.00 0.00 27 PRO A O 10
ATOM 11275 N N . GLU A 1 31 ? 9.459 0.706 5.025 1.00 0.00 28 GLU A N 10
ATOM 11276 C CA . GLU A 1 31 ? 10.804 1.158 4.700 1.00 0.00 28 GLU A CA 10
ATOM 11277 C C . GLU A 1 31 ? 11.414 0.302 3.586 1.00 0.00 28 GLU A C 10
ATOM 11278 O O . GLU A 1 31 ? 11.849 0.816 2.552 1.00 0.00 28 GLU A O 10
ATOM 11290 N N . GLU A 1 32 ? 11.449 -1.006 3.807 1.00 0.00 29 GLU A N 10
ATOM 11291 C CA . GLU A 1 32 ? 12.015 -1.928 2.840 1.00 0.00 29 GLU A CA 10
ATOM 11292 C C . GLU A 1 32 ? 11.116 -2.156 1.641 1.00 0.00 29 GLU A C 10
ATOM 11293 O O . GLU A 1 32 ? 11.533 -1.953 0.505 1.00 0.00 29 GLU A O 10
ATOM 11305 N N . LEU A 1 33 ? 9.887 -2.611 1.889 1.00 0.00 30 LEU A N 10
ATOM 11306 C CA . LEU A 1 33 ? 8.962 -2.884 0.802 1.00 0.00 30 LEU A CA 10
ATOM 11307 C C . LEU A 1 33 ? 8.921 -1.676 -0.123 1.00 0.00 30 LEU A C 10
ATOM 11308 O O . LEU A 1 33 ? 8.915 -1.819 -1.348 1.00 0.00 30 LEU A O 10
ATOM 11324 N N . MET A 1 34 ? 8.970 -0.482 0.467 1.00 0.00 31 MET A N 10
ATOM 11325 C CA . MET A 1 34 ? 9.012 0.739 -0.321 1.00 0.00 31 MET A CA 10
ATOM 11326 C C . MET A 1 34 ? 10.293 0.753 -1.131 1.00 0.00 31 MET A C 10
ATOM 11327 O O . MET A 1 34 ? 10.305 1.178 -2.286 1.00 0.00 31 MET A O 10
ATOM 11341 N N . ALA A 1 35 ? 11.379 0.265 -0.524 1.00 0.00 32 ALA A N 10
ATOM 11342 C CA . ALA A 1 35 ? 12.656 0.220 -1.221 1.00 0.00 32 ALA A CA 10
ATOM 11343 C C . ALA A 1 35 ? 12.598 -0.767 -2.382 1.00 0.00 32 ALA A C 10
ATOM 11344 O O . ALA A 1 35 ? 13.333 -0.642 -3.362 1.00 0.00 32 ALA A O 10
ATOM 11351 N N . ALA A 1 36 ? 11.719 -1.753 -2.251 1.00 0.00 33 ALA A N 10
ATOM 11352 C CA . ALA A 1 36 ? 11.542 -2.785 -3.261 1.00 0.00 33 ALA A CA 10
ATOM 11353 C C . ALA A 1 36 ? 10.930 -2.244 -4.544 1.00 0.00 33 ALA A C 10
ATOM 11354 O O . ALA A 1 36 ? 11.338 -2.621 -5.642 1.00 0.00 33 ALA A O 10
ATOM 11361 N N . LEU A 1 37 ? 9.921 -1.394 -4.388 1.00 0.00 34 LEU A N 10
ATOM 11362 C CA . LEU A 1 37 ? 9.199 -0.823 -5.526 1.00 0.00 34 LEU A CA 10
ATOM 11363 C C . LEU A 1 37 ? 10.098 -0.600 -6.746 1.00 0.00 34 LEU A C 10
ATOM 11364 O O . LEU A 1 37 ? 11.300 -0.366 -6.623 1.00 0.00 34 LEU A O 10
ATOM 11380 N N . PRO A 1 38 ? 9.504 -0.714 -7.949 1.00 0.00 35 PRO A N 10
ATOM 11381 C CA . PRO A 1 38 ? 10.218 -0.576 -9.226 1.00 0.00 35 PRO A CA 10
ATOM 11382 C C . PRO A 1 38 ? 11.133 0.644 -9.292 1.00 0.00 35 PRO A C 10
ATOM 11383 O O . PRO A 1 38 ? 12.278 0.547 -9.732 1.00 0.00 35 PRO A O 10
ATOM 11394 N N . ASN A 1 39 ? 10.622 1.790 -8.872 1.00 0.00 36 ASN A N 10
ATOM 11395 C CA . ASN A 1 39 ? 11.392 3.032 -8.902 1.00 0.00 36 ASN A CA 10
ATOM 11396 C C . ASN A 1 39 ? 12.479 3.053 -7.830 1.00 0.00 36 ASN A C 10
ATOM 11397 O O . ASN A 1 39 ? 13.493 3.733 -7.979 1.00 0.00 36 ASN A O 10
ATOM 11408 N N . GLY A 1 40 ? 12.262 2.309 -6.750 1.00 0.00 37 GLY A N 10
ATOM 11409 C CA . GLY A 1 40 ? 13.238 2.265 -5.676 1.00 0.00 37 GLY A CA 10
ATOM 11410 C C . GLY A 1 40 ? 12.687 2.777 -4.356 1.00 0.00 37 GLY A C 10
ATOM 11411 O O . GLY A 1 40 ? 12.329 1.984 -3.489 1.00 0.00 37 GLY A O 10
ATOM 11415 N N . PRO A 1 41 ? 12.606 4.109 -4.167 1.00 0.00 38 PRO A N 10
ATOM 11416 C CA . PRO A 1 41 ? 12.092 4.700 -2.924 1.00 0.00 38 PRO A CA 10
ATOM 11417 C C . PRO A 1 41 ? 10.668 4.249 -2.617 1.00 0.00 38 PRO A C 10
ATOM 11418 O O . PRO A 1 41 ? 10.448 3.436 -1.724 1.00 0.00 38 PRO A O 10
ATOM 11429 N N . ASP A 1 42 ? 9.705 4.777 -3.364 1.00 0.00 39 ASP A N 10
ATOM 11430 C CA . ASP A 1 42 ? 8.308 4.423 -3.179 1.00 0.00 39 ASP A CA 10
ATOM 11431 C C . ASP A 1 42 ? 7.396 5.102 -4.208 1.00 0.00 39 ASP A C 10
ATOM 11432 O O . ASP A 1 42 ? 6.875 6.191 -3.966 1.00 0.00 39 ASP A O 10
ATOM 11441 N N . THR A 1 43 ? 7.207 4.446 -5.354 1.00 0.00 40 THR A N 10
ATOM 11442 C CA . THR A 1 43 ? 6.359 4.976 -6.419 1.00 0.00 40 THR A CA 10
ATOM 11443 C C . THR A 1 43 ? 4.915 5.131 -5.961 1.00 0.00 40 THR A C 10
ATOM 11444 O O . THR A 1 43 ? 4.359 4.247 -5.310 1.00 0.00 40 THR A O 10
ATOM 11455 N N . THR A 1 44 ? 4.313 6.261 -6.312 1.00 0.00 41 THR A N 10
ATOM 11456 C CA . THR A 1 44 ? 2.931 6.533 -5.944 1.00 0.00 41 THR A CA 10
ATOM 11457 C C . THR A 1 44 ? 1.965 5.894 -6.937 1.00 0.00 41 THR A C 10
ATOM 11458 O O . THR A 1 44 ? 2.055 6.130 -8.142 1.00 0.00 41 THR A O 10
ATOM 11469 N N . CYS A 1 45 ? 1.033 5.096 -6.426 1.00 0.00 42 CYS A N 10
ATOM 11470 C CA . CYS A 1 45 ? 0.043 4.439 -7.274 1.00 0.00 42 CYS A CA 10
ATOM 11471 C C . CYS A 1 45 ? -1.181 5.334 -7.452 1.00 0.00 42 CYS A C 10
ATOM 11472 O O . CYS A 1 45 ? -2.319 4.881 -7.326 1.00 0.00 42 CYS A O 10
ATOM 11480 N N . LYS A 1 46 ? -0.936 6.607 -7.742 1.00 0.00 43 LYS A N 10
ATOM 11481 C CA . LYS A 1 46 ? -2.011 7.574 -7.932 1.00 0.00 43 LYS A CA 10
ATOM 11482 C C . LYS A 1 46 ? -2.685 7.386 -9.286 1.00 0.00 43 LYS A C 10
ATOM 11483 O O . LYS A 1 46 ? -2.044 6.997 -10.262 1.00 0.00 43 LYS A O 10
ATOM 11502 N N . SER A 1 47 ? -3.983 7.665 -9.337 1.00 0.00 44 SER A N 10
ATOM 11503 C CA . SER A 1 47 ? -4.746 7.527 -10.570 1.00 0.00 44 SER A CA 10
ATOM 11504 C C . SER A 1 47 ? -5.765 8.654 -10.703 1.00 0.00 44 SER A C 10
ATOM 11505 O O . SER A 1 47 ? -6.564 8.891 -9.799 1.00 0.00 44 SER A O 10
ATOM 11513 N N . GLY A 1 48 ? -5.729 9.342 -11.840 1.00 0.00 45 GLY A N 10
ATOM 11514 C CA . GLY A 1 48 ? -6.651 10.440 -12.081 1.00 0.00 45 GLY A CA 10
ATOM 11515 C C . GLY A 1 48 ? -6.384 11.644 -11.193 1.00 0.00 45 GLY A C 10
ATOM 11516 O O . GLY A 1 48 ? -6.115 12.738 -11.689 1.00 0.00 45 GLY A O 10
ATOM 11520 N N . ASP A 1 49 ? -6.457 11.444 -9.880 1.00 0.00 46 ASP A N 10
ATOM 11521 C CA . ASP A 1 49 ? -6.223 12.522 -8.923 1.00 0.00 46 ASP A CA 10
ATOM 11522 C C . ASP A 1 49 ? -5.794 11.962 -7.569 1.00 0.00 46 ASP A C 10
ATOM 11523 O O . ASP A 1 49 ? -4.883 12.488 -6.929 1.00 0.00 46 ASP A O 10
ATOM 11532 N N . VAL A 1 50 ? -6.461 10.897 -7.138 1.00 0.00 47 VAL A N 10
ATOM 11533 C CA . VAL A 1 50 ? -6.158 10.265 -5.859 1.00 0.00 47 VAL A CA 10
ATOM 11534 C C . VAL A 1 50 ? -4.770 9.629 -5.875 1.00 0.00 47 VAL A C 10
ATOM 11535 O O . VAL A 1 50 ? -4.372 9.013 -6.863 1.00 0.00 47 VAL A O 10
ATOM 11548 N N . GLU A 1 51 ? -4.036 9.785 -4.775 1.00 0.00 48 GLU A N 10
ATOM 11549 C CA . GLU A 1 51 ? -2.691 9.228 -4.671 1.00 0.00 48 GLU A CA 10
ATOM 11550 C C . GLU A 1 51 ? -2.568 8.318 -3.449 1.00 0.00 48 GLU A C 10
ATOM 11551 O O . GLU A 1 51 ? -2.974 8.688 -2.347 1.00 0.00 48 GLU A O 10
ATOM 11563 N N . LEU A 1 52 ? -2.002 7.129 -3.650 1.00 0.00 49 LEU A N 10
ATOM 11564 C CA . LEU A 1 52 ? -1.822 6.169 -2.561 1.00 0.00 49 LEU A CA 10
ATOM 11565 C C . LEU A 1 52 ? -0.516 5.396 -2.716 1.00 0.00 49 LEU A C 10
ATOM 11566 O O . LEU A 1 52 ? -0.120 5.034 -3.824 1.00 0.00 49 LEU A O 10
ATOM 11582 N N . LYS A 1 53 ? 0.144 5.144 -1.590 1.00 0.00 50 LYS A N 10
ATOM 11583 C CA . LYS A 1 53 ? 1.405 4.411 -1.580 1.00 0.00 50 LYS A CA 10
ATOM 11584 C C . LYS A 1 53 ? 1.903 4.215 -0.155 1.00 0.00 50 LYS A C 10
ATOM 11585 O O . LYS A 1 53 ? 1.417 4.849 0.775 1.00 0.00 50 LYS A O 10
ATOM 11604 N N . ALA A 1 54 ? 2.873 3.325 0.009 1.00 0.00 51 ALA A N 10
ATOM 11605 C CA . ALA A 1 54 ? 3.434 3.038 1.322 1.00 0.00 51 ALA A CA 10
ATOM 11606 C C . ALA A 1 54 ? 3.942 4.306 2.008 1.00 0.00 51 ALA A C 10
ATOM 11607 O O . ALA A 1 54 ? 3.914 4.413 3.231 1.00 0.00 51 ALA A O 10
ATOM 11614 N N . SER A 1 55 ? 4.421 5.260 1.222 1.00 0.00 52 SER A N 10
ATOM 11615 C CA . SER A 1 55 ? 4.944 6.505 1.774 1.00 0.00 52 SER A CA 10
ATOM 11616 C C . SER A 1 55 ? 3.844 7.340 2.434 1.00 0.00 52 SER A C 10
ATOM 11617 O O . SER A 1 55 ? 3.890 7.601 3.636 1.00 0.00 52 SER A O 10
ATOM 11625 N N . ASP A 1 56 ? 2.864 7.767 1.641 1.00 0.00 53 ASP A N 10
ATOM 11626 C CA . ASP A 1 56 ? 1.765 8.585 2.150 1.00 0.00 53 ASP A CA 10
ATOM 11627 C C . ASP A 1 56 ? 0.800 7.778 3.017 1.00 0.00 53 ASP A C 10
ATOM 11628 O O . ASP A 1 56 ? 0.516 8.152 4.152 1.00 0.00 53 ASP A O 10
ATOM 11637 N N . ALA A 1 57 ? 0.291 6.684 2.467 1.00 0.00 54 ALA A N 10
ATOM 11638 C CA . ALA A 1 57 ? -0.660 5.831 3.176 1.00 0.00 54 ALA A CA 10
ATOM 11639 C C . ALA A 1 57 ? 0.009 5.010 4.276 1.00 0.00 54 ALA A C 10
ATOM 11640 O O . ALA A 1 57 ? -0.520 4.897 5.383 1.00 0.00 54 ALA A O 10
ATOM 11647 N N . GLY A 1 58 ? 1.163 4.427 3.966 1.00 0.00 55 GLY A N 10
ATOM 11648 C CA . GLY A 1 58 ? 1.876 3.609 4.941 1.00 0.00 55 GLY A CA 10
ATOM 11649 C C . GLY A 1 58 ? 1.962 4.249 6.317 1.00 0.00 55 GLY A C 10
ATOM 11650 O O . GLY A 1 58 ? 2.099 3.550 7.320 1.00 0.00 55 GLY A O 10
ATOM 11654 N N . GLN A 1 59 ? 1.886 5.579 6.364 1.00 0.00 56 GLN A N 10
ATOM 11655 C CA . GLN A 1 59 ? 1.957 6.317 7.628 1.00 0.00 56 GLN A CA 10
ATOM 11656 C C . GLN A 1 59 ? 1.173 5.618 8.732 1.00 0.00 56 GLN A C 10
ATOM 11657 O O . GLN A 1 59 ? 1.581 5.606 9.893 1.00 0.00 56 GLN A O 10
ATOM 11671 N N . VAL A 1 60 ? 0.033 5.061 8.358 1.00 0.00 57 VAL A N 10
ATOM 11672 C CA . VAL A 1 60 ? -0.840 4.380 9.300 1.00 0.00 57 VAL A CA 10
ATOM 11673 C C . VAL A 1 60 ? -0.200 3.119 9.879 1.00 0.00 57 VAL A C 10
ATOM 11674 O O . VAL A 1 60 ? -0.438 2.776 11.037 1.00 0.00 57 VAL A O 10
ATOM 11687 N N . LEU A 1 61 ? 0.617 2.430 9.085 1.00 0.00 58 LEU A N 10
ATOM 11688 C CA . LEU A 1 61 ? 1.279 1.218 9.561 1.00 0.00 58 LEU A CA 10
ATOM 11689 C C . LEU A 1 61 ? 2.344 1.576 10.597 1.00 0.00 58 LEU A C 10
ATOM 11690 O O . LEU A 1 61 ? 3.288 2.308 10.300 1.00 0.00 58 LEU A O 10
ATOM 11706 N N . THR A 1 62 ? 2.185 1.063 11.814 1.00 0.00 59 THR A N 10
ATOM 11707 C CA . THR A 1 62 ? 3.132 1.339 12.891 1.00 0.00 59 THR A CA 10
ATOM 11708 C C . THR A 1 62 ? 4.455 0.610 12.672 1.00 0.00 59 THR A C 10
ATOM 11709 O O . THR A 1 62 ? 4.508 -0.410 11.986 1.00 0.00 59 THR A O 10
ATOM 11720 N N . ALA A 1 63 ? 5.523 1.141 13.263 1.00 0.00 60 ALA A N 10
ATOM 11721 C CA . ALA A 1 63 ? 6.850 0.545 13.137 1.00 0.00 60 ALA A CA 10
ATOM 11722 C C . ALA A 1 63 ? 6.820 -0.939 13.492 1.00 0.00 60 ALA A C 10
ATOM 11723 O O . ALA A 1 63 ? 7.456 -1.759 12.831 1.00 0.00 60 ALA A O 10
ATOM 11730 N N . ASP A 1 64 ? 6.071 -1.278 14.535 1.00 0.00 61 ASP A N 10
ATOM 11731 C CA . ASP A 1 64 ? 5.950 -2.665 14.972 1.00 0.00 61 ASP A CA 10
ATOM 11732 C C . ASP A 1 64 ? 5.431 -3.551 13.841 1.00 0.00 61 ASP A C 10
ATOM 11733 O O . ASP A 1 64 ? 5.607 -4.769 13.864 1.00 0.00 61 ASP A O 10
ATOM 11742 N N . ASP A 1 65 ? 4.779 -2.932 12.859 1.00 0.00 62 ASP A N 10
ATOM 11743 C CA . ASP A 1 65 ? 4.219 -3.656 11.720 1.00 0.00 62 ASP A CA 10
ATOM 11744 C C . ASP A 1 65 ? 5.295 -4.235 10.803 1.00 0.00 62 ASP A C 10
ATOM 11745 O O . ASP A 1 65 ? 4.967 -4.810 9.768 1.00 0.00 62 ASP A O 10
ATOM 11754 N N . PHE A 1 66 ? 6.573 -4.078 11.160 1.00 0.00 63 PHE A N 10
ATOM 11755 C CA . PHE A 1 66 ? 7.662 -4.590 10.325 1.00 0.00 63 PHE A CA 10
ATOM 11756 C C . PHE A 1 66 ? 7.304 -5.935 9.695 1.00 0.00 63 PHE A C 10
ATOM 11757 O O . PHE A 1 66 ? 7.211 -6.042 8.474 1.00 0.00 63 PHE A O 10
ATOM 11774 N N . PRO A 1 67 ? 7.079 -6.973 10.516 1.00 0.00 64 PRO A N 10
ATOM 11775 C CA . PRO A 1 67 ? 6.714 -8.301 10.019 1.00 0.00 64 PRO A CA 10
ATOM 11776 C C . PRO A 1 67 ? 5.287 -8.331 9.483 1.00 0.00 64 PRO A C 10
ATOM 11777 O O . PRO A 1 67 ? 4.368 -8.809 10.149 1.00 0.00 64 PRO A O 10
ATOM 11788 N N . PHE A 1 68 ? 5.111 -7.805 8.276 1.00 0.00 65 PHE A N 10
ATOM 11789 C CA . PHE A 1 68 ? 3.801 -7.751 7.638 1.00 0.00 65 PHE A CA 10
ATOM 11790 C C . PHE A 1 68 ? 3.394 -9.107 7.074 1.00 0.00 65 PHE A C 10
ATOM 11791 O O . PHE A 1 68 ? 4.219 -9.838 6.526 1.00 0.00 65 PHE A O 10
ATOM 11808 N N . LYS A 1 69 ? 2.108 -9.423 7.196 1.00 0.00 66 LYS A N 10
ATOM 11809 C CA . LYS A 1 69 ? 1.568 -10.676 6.678 1.00 0.00 66 LYS A CA 10
ATOM 11810 C C . LYS A 1 69 ? 1.590 -10.669 5.149 1.00 0.00 66 LYS A C 10
ATOM 11811 O O . LYS A 1 69 ? 0.543 -10.649 4.486 1.00 0.00 66 LYS A O 10
ATOM 11830 N N . SER A 1 70 ? 2.795 -10.673 4.600 1.00 0.00 67 SER A N 10
ATOM 11831 C CA . SER A 1 70 ? 2.991 -10.670 3.161 1.00 0.00 67 SER A CA 10
ATOM 11832 C C . SER A 1 70 ? 2.391 -9.430 2.494 1.00 0.00 67 SER A C 10
ATOM 11833 O O . SER A 1 70 ? 1.546 -8.733 3.067 1.00 0.00 67 SER A O 10
ATOM 11841 N N . ALA A 1 71 ? 2.852 -9.166 1.274 1.00 0.00 68 ALA A N 10
ATOM 11842 C CA . ALA A 1 71 ? 2.399 -8.019 0.494 1.00 0.00 68 ALA A CA 10
ATOM 11843 C C . ALA A 1 71 ? 0.880 -7.961 0.411 1.00 0.00 68 ALA A C 10
ATOM 11844 O O . ALA A 1 71 ? 0.295 -6.881 0.341 1.00 0.00 68 ALA A O 10
ATOM 11851 N N . GLU A 1 72 ? 0.246 -9.124 0.418 1.00 0.00 69 GLU A N 10
ATOM 11852 C CA . GLU A 1 72 ? -1.205 -9.191 0.341 1.00 0.00 69 GLU A CA 10
ATOM 11853 C C . GLU A 1 72 ? -1.860 -8.429 1.491 1.00 0.00 69 GLU A C 10
ATOM 11854 O O . GLU A 1 72 ? -2.806 -7.666 1.270 1.00 0.00 69 GLU A O 10
ATOM 11866 N N . GLU A 1 73 ? -1.373 -8.623 2.722 1.00 0.00 70 GLU A N 10
ATOM 11867 C CA . GLU A 1 73 ? -1.963 -7.928 3.852 1.00 0.00 70 GLU A CA 10
ATOM 11868 C C . GLU A 1 73 ? -1.642 -6.444 3.794 1.00 0.00 70 GLU A C 10
ATOM 11869 O O . GLU A 1 73 ? -2.450 -5.614 4.193 1.00 0.00 70 GLU A O 10
ATOM 11881 N N . VAL A 1 74 ? -0.461 -6.111 3.286 1.00 0.00 71 VAL A N 10
ATOM 11882 C CA . VAL A 1 74 ? -0.061 -4.712 3.174 1.00 0.00 71 VAL A CA 10
ATOM 11883 C C . VAL A 1 74 ? -0.992 -3.963 2.227 1.00 0.00 71 VAL A C 10
ATOM 11884 O O . VAL A 1 74 ? -1.435 -2.855 2.522 1.00 0.00 71 VAL A O 10
ATOM 11897 N N . ALA A 1 75 ? -1.286 -4.582 1.089 1.00 0.00 72 ALA A N 10
ATOM 11898 C CA . ALA A 1 75 ? -2.167 -3.976 0.099 1.00 0.00 72 ALA A CA 10
ATOM 11899 C C . ALA A 1 75 ? -3.525 -3.643 0.705 1.00 0.00 72 ALA A C 10
ATOM 11900 O O . ALA A 1 75 ? -4.017 -2.524 0.570 1.00 0.00 72 ALA A O 10
ATOM 11907 N N . ASP A 1 76 ? -4.126 -4.622 1.376 1.00 0.00 73 ASP A N 10
ATOM 11908 C CA . ASP A 1 76 ? -5.430 -4.426 2.004 1.00 0.00 73 ASP A CA 10
ATOM 11909 C C . ASP A 1 76 ? -5.336 -3.461 3.185 1.00 0.00 73 ASP A C 10
ATOM 11910 O O . ASP A 1 76 ? -6.198 -2.606 3.374 1.00 0.00 73 ASP A O 10
ATOM 11919 N N . THR A 1 77 ? -4.289 -3.616 3.982 1.00 0.00 74 THR A N 10
ATOM 11920 C CA . THR A 1 77 ? -4.077 -2.776 5.154 1.00 0.00 74 THR A CA 10
ATOM 11921 C C . THR A 1 77 ? -3.961 -1.299 4.780 1.00 0.00 74 THR A C 10
ATOM 11922 O O . THR A 1 77 ? -4.615 -0.446 5.380 1.00 0.00 74 THR A O 10
ATOM 11933 N N . ILE A 1 78 ? -3.121 -1.001 3.795 1.00 0.00 75 ILE A N 10
ATOM 11934 C CA . ILE A 1 78 ? -2.917 0.376 3.357 1.00 0.00 75 ILE A CA 10
ATOM 11935 C C . ILE A 1 78 ? -4.206 0.990 2.812 1.00 0.00 75 ILE A C 10
ATOM 11936 O O . ILE A 1 78 ? -4.632 2.054 3.259 1.00 0.00 75 ILE A O 10
ATOM 11952 N N . VAL A 1 79 ? -4.820 0.321 1.843 1.00 0.00 76 VAL A N 10
ATOM 11953 C CA . VAL A 1 79 ? -6.053 0.814 1.238 1.00 0.00 76 VAL A CA 10
ATOM 11954 C C . VAL A 1 79 ? -7.187 0.933 2.254 1.00 0.00 76 VAL A C 10
ATOM 11955 O O . VAL A 1 79 ? -7.908 1.931 2.275 1.00 0.00 76 VAL A O 10
ATOM 11968 N N . ASN A 1 80 ? -7.348 -0.084 3.091 1.00 0.00 77 ASN A N 10
ATOM 11969 C CA . ASN A 1 80 ? -8.404 -0.083 4.100 1.00 0.00 77 ASN A CA 10
ATOM 11970 C C . ASN A 1 80 ? -8.268 1.097 5.061 1.00 0.00 77 ASN A C 10
ATOM 11971 O O . ASN A 1 80 ? -9.223 1.844 5.276 1.00 0.00 77 ASN A O 10
ATOM 11982 N N . LYS A 1 81 ? -7.086 1.253 5.646 1.00 0.00 78 LYS A N 10
ATOM 11983 C CA . LYS A 1 81 ? -6.839 2.334 6.593 1.00 0.00 78 LYS A CA 10
ATOM 11984 C C . LYS A 1 81 ? -6.744 3.685 5.891 1.00 0.00 78 LYS A C 10
ATOM 11985 O O . LYS A 1 81 ? -7.252 4.690 6.389 1.00 0.00 78 LYS A O 10
ATOM 12004 N N . ALA A 1 82 ? -6.079 3.708 4.743 1.00 0.00 79 ALA A N 10
ATOM 12005 C CA . ALA A 1 82 ? -5.903 4.945 3.986 1.00 0.00 79 ALA A CA 10
ATOM 12006 C C . ALA A 1 82 ? -7.226 5.459 3.427 1.00 0.00 79 ALA A C 10
ATOM 12007 O O . ALA A 1 82 ? -7.409 6.666 3.265 1.00 0.00 79 ALA A O 10
ATOM 12014 N N . GLY A 1 83 ? -8.149 4.549 3.133 1.00 0.00 80 GLY A N 10
ATOM 12015 C CA . GLY A 1 83 ? -9.436 4.957 2.599 1.00 0.00 80 GLY A CA 10
ATOM 12016 C C . GLY A 1 83 ? -10.108 3.872 1.787 1.00 0.00 80 GLY A C 10
ATOM 12017 O O . GLY A 1 83 ? -11.243 3.484 2.064 1.00 0.00 80 GLY A O 10
ATOM 12021 N N . LEU A 1 84 ? -9.402 3.395 0.774 1.00 0.00 81 LEU A N 10
ATOM 12022 C CA . LEU A 1 84 ? -9.918 2.358 -0.107 1.00 0.00 81 LEU A CA 10
ATOM 12023 C C . LEU A 1 84 ? -10.032 1.024 0.625 1.00 0.00 81 LEU A C 10
ATOM 12024 O O . LEU A 1 84 ? -9.844 -0.026 -0.025 1.00 0.00 81 LEU A O 10
ATOM 12041 N N . GLY A 1 1 ? -21.826 11.416 -6.545 1.00 0.00 -3 GLY A N 11
ATOM 12042 C CA . GLY A 1 1 ? -22.761 10.866 -7.566 1.00 0.00 -3 GLY A CA 11
ATOM 12043 C C . GLY A 1 1 ? -23.173 9.438 -7.266 1.00 0.00 -3 GLY A C 11
ATOM 12044 O O . GLY A 1 1 ? -23.480 9.101 -6.122 1.00 0.00 -3 GLY A O 11
ATOM 12050 N N . SER A 1 2 ? -23.182 8.597 -8.295 1.00 0.00 -2 SER A N 11
ATOM 12051 C CA . SER A 1 2 ? -23.560 7.196 -8.138 1.00 0.00 -2 SER A CA 11
ATOM 12052 C C . SER A 1 2 ? -22.362 6.337 -7.734 1.00 0.00 -2 SER A C 11
ATOM 12053 O O . SER A 1 2 ? -22.167 5.243 -8.264 1.00 0.00 -2 SER A O 11
ATOM 12061 N N . HIS A 1 3 ? -21.563 6.833 -6.795 1.00 0.00 -1 HIS A N 11
ATOM 12062 C CA . HIS A 1 3 ? -20.390 6.102 -6.327 1.00 0.00 -1 HIS A CA 11
ATOM 12063 C C . HIS A 1 3 ? -20.725 5.265 -5.096 1.00 0.00 -1 HIS A C 11
ATOM 12064 O O . HIS A 1 3 ? -21.270 5.775 -4.118 1.00 0.00 -1 HIS A O 11
ATOM 12079 N N . MET A 1 4 ? -20.388 3.979 -5.147 1.00 0.00 1 MET A N 11
ATOM 12080 C CA . MET A 1 4 ? -20.650 3.080 -4.027 1.00 0.00 1 MET A CA 11
ATOM 12081 C C . MET A 1 4 ? -19.364 2.780 -3.263 1.00 0.00 1 MET A C 11
ATOM 12082 O O . MET A 1 4 ? -19.265 3.046 -2.066 1.00 0.00 1 MET A O 11
ATOM 12096 N N . LYS A 1 5 ? -18.381 2.227 -3.970 1.00 0.00 2 LYS A N 11
ATOM 12097 C CA . LYS A 1 5 ? -17.092 1.889 -3.371 1.00 0.00 2 LYS A CA 11
ATOM 12098 C C . LYS A 1 5 ? -16.191 1.198 -4.388 1.00 0.00 2 LYS A C 11
ATOM 12099 O O . LYS A 1 5 ? -15.002 1.497 -4.484 1.00 0.00 2 LYS A O 11
ATOM 12118 N N . MET A 1 6 ? -16.768 0.267 -5.143 1.00 0.00 3 MET A N 11
ATOM 12119 C CA . MET A 1 6 ? -16.020 -0.474 -6.151 1.00 0.00 3 MET A CA 11
ATOM 12120 C C . MET A 1 6 ? -15.357 0.472 -7.148 1.00 0.00 3 MET A C 11
ATOM 12121 O O . MET A 1 6 ? -15.990 1.397 -7.659 1.00 0.00 3 MET A O 11
ATOM 12135 N N . GLY A 1 7 ? -14.080 0.230 -7.419 1.00 0.00 4 GLY A N 11
ATOM 12136 C CA . GLY A 1 7 ? -13.347 1.064 -8.352 1.00 0.00 4 GLY A CA 11
ATOM 12137 C C . GLY A 1 7 ? -11.880 0.689 -8.426 1.00 0.00 4 GLY A C 11
ATOM 12138 O O . GLY A 1 7 ? -11.537 -0.490 -8.522 1.00 0.00 4 GLY A O 11
ATOM 12142 N N . VAL A 1 8 ? -11.011 1.694 -8.378 1.00 0.00 5 VAL A N 11
ATOM 12143 C CA . VAL A 1 8 ? -9.573 1.463 -8.436 1.00 0.00 5 VAL A CA 11
ATOM 12144 C C . VAL A 1 8 ? -9.063 0.827 -7.152 1.00 0.00 5 VAL A C 11
ATOM 12145 O O . VAL A 1 8 ? -7.902 0.497 -7.060 1.00 0.00 5 VAL A O 11
ATOM 12158 N N . LYS A 1 9 ? -9.913 0.673 -6.143 1.00 0.00 6 LYS A N 11
ATOM 12159 C CA . LYS A 1 9 ? -9.455 0.094 -4.884 1.00 0.00 6 LYS A CA 11
ATOM 12160 C C . LYS A 1 9 ? -8.596 -1.131 -5.184 1.00 0.00 6 LYS A C 11
ATOM 12161 O O . LYS A 1 9 ? -7.477 -1.264 -4.679 1.00 0.00 6 LYS A O 11
ATOM 12180 N N . GLU A 1 10 ? -9.099 -1.985 -6.060 1.00 0.00 7 GLU A N 11
ATOM 12181 C CA . GLU A 1 10 ? -8.359 -3.162 -6.485 1.00 0.00 7 GLU A CA 11
ATOM 12182 C C . GLU A 1 10 ? -7.278 -2.786 -7.506 1.00 0.00 7 GLU A C 11
ATOM 12183 O O . GLU A 1 10 ? -6.221 -3.412 -7.556 1.00 0.00 7 GLU A O 11
ATOM 12195 N N . ASP A 1 11 ? -7.561 -1.775 -8.338 1.00 0.00 8 ASP A N 11
ATOM 12196 C CA . ASP A 1 11 ? -6.617 -1.340 -9.373 1.00 0.00 8 ASP A CA 11
ATOM 12197 C C . ASP A 1 11 ? -5.312 -0.788 -8.783 1.00 0.00 8 ASP A C 11
ATOM 12198 O O . ASP A 1 11 ? -4.221 -1.242 -9.136 1.00 0.00 8 ASP A O 11
ATOM 12207 N N . ILE A 1 12 ? -5.427 0.159 -7.860 1.00 0.00 9 ILE A N 11
ATOM 12208 C CA . ILE A 1 12 ? -4.271 0.734 -7.196 1.00 0.00 9 ILE A CA 11
ATOM 12209 C C . ILE A 1 12 ? -3.578 -0.349 -6.389 1.00 0.00 9 ILE A C 11
ATOM 12210 O O . ILE A 1 12 ? -2.362 -0.516 -6.472 1.00 0.00 9 ILE A O 11
ATOM 12226 N N . ARG A 1 13 ? -4.369 -1.117 -5.639 1.00 0.00 10 ARG A N 11
ATOM 12227 C CA . ARG A 1 13 ? -3.823 -2.215 -4.857 1.00 0.00 10 ARG A CA 11
ATOM 12228 C C . ARG A 1 13 ? -3.080 -3.158 -5.786 1.00 0.00 10 ARG A C 11
ATOM 12229 O O . ARG A 1 13 ? -2.123 -3.818 -5.389 1.00 0.00 10 ARG A O 11
ATOM 12250 N N . GLY A 1 14 ? -3.516 -3.190 -7.045 1.00 0.00 11 GLY A N 11
ATOM 12251 C CA . GLY A 1 14 ? -2.858 -4.029 -8.022 1.00 0.00 11 GLY A CA 11
ATOM 12252 C C . GLY A 1 14 ? -1.450 -3.543 -8.243 1.00 0.00 11 GLY A C 11
ATOM 12253 O O . GLY A 1 14 ? -0.504 -4.326 -8.323 1.00 0.00 11 GLY A O 11
ATOM 12257 N N . GLN A 1 15 ? -1.324 -2.224 -8.307 1.00 0.00 12 GLN A N 11
ATOM 12258 C CA . GLN A 1 15 ? -0.039 -1.579 -8.482 1.00 0.00 12 GLN A CA 11
ATOM 12259 C C . GLN A 1 15 ? 0.793 -1.720 -7.213 1.00 0.00 12 GLN A C 11
ATOM 12260 O O . GLN A 1 15 ? 2.019 -1.782 -7.269 1.00 0.00 12 GLN A O 11
ATOM 12274 N N . ILE A 1 16 ? 0.109 -1.760 -6.068 1.00 0.00 13 ILE A N 11
ATOM 12275 C CA . ILE A 1 16 ? 0.775 -1.882 -4.775 1.00 0.00 13 ILE A CA 11
ATOM 12276 C C . ILE A 1 16 ? 1.358 -3.276 -4.582 1.00 0.00 13 ILE A C 11
ATOM 12277 O O . ILE A 1 16 ? 2.515 -3.420 -4.205 1.00 0.00 13 ILE A O 11
ATOM 12293 N N . ILE A 1 17 ? 0.554 -4.298 -4.844 1.00 0.00 14 ILE A N 11
ATOM 12294 C CA . ILE A 1 17 ? 1.006 -5.675 -4.700 1.00 0.00 14 ILE A CA 11
ATOM 12295 C C . ILE A 1 17 ? 2.238 -5.927 -5.566 1.00 0.00 14 ILE A C 11
ATOM 12296 O O . ILE A 1 17 ? 3.268 -6.391 -5.073 1.00 0.00 14 ILE A O 11
ATOM 12312 N N . GLY A 1 18 ? 2.140 -5.592 -6.848 1.00 0.00 15 GLY A N 11
ATOM 12313 C CA . GLY A 1 18 ? 3.273 -5.767 -7.737 1.00 0.00 15 GLY A CA 11
ATOM 12314 C C . GLY A 1 18 ? 4.426 -4.878 -7.324 1.00 0.00 15 GLY A C 11
ATOM 12315 O O . GLY A 1 18 ? 5.592 -5.262 -7.415 1.00 0.00 15 GLY A O 11
ATOM 12319 N N . ALA A 1 19 ? 4.081 -3.684 -6.856 1.00 0.00 16 ALA A N 11
ATOM 12320 C CA . ALA A 1 19 ? 5.062 -2.707 -6.403 1.00 0.00 16 ALA A CA 11
ATOM 12321 C C . ALA A 1 19 ? 5.826 -3.215 -5.183 1.00 0.00 16 ALA A C 11
ATOM 12322 O O . ALA A 1 19 ? 6.975 -2.840 -4.955 1.00 0.00 16 ALA A O 11
ATOM 12329 N N . LEU A 1 20 ? 5.171 -4.066 -4.402 1.00 0.00 17 LEU A N 11
ATOM 12330 C CA . LEU A 1 20 ? 5.758 -4.632 -3.198 1.00 0.00 17 LEU A CA 11
ATOM 12331 C C . LEU A 1 20 ? 6.674 -5.792 -3.542 1.00 0.00 17 LEU A C 11
ATOM 12332 O O . LEU A 1 20 ? 7.644 -6.069 -2.837 1.00 0.00 17 LEU A O 11
ATOM 12348 N N . ALA A 1 21 ? 6.354 -6.468 -4.636 1.00 0.00 18 ALA A N 11
ATOM 12349 C CA . ALA A 1 21 ? 7.147 -7.607 -5.087 1.00 0.00 18 ALA A CA 11
ATOM 12350 C C . ALA A 1 21 ? 8.606 -7.211 -5.297 1.00 0.00 18 ALA A C 11
ATOM 12351 O O . ALA A 1 21 ? 8.898 -6.186 -5.912 1.00 0.00 18 ALA A O 11
ATOM 12358 N N . GLY A 1 22 ? 9.522 -8.030 -4.780 1.00 0.00 19 GLY A N 11
ATOM 12359 C CA . GLY A 1 22 ? 10.939 -7.740 -4.925 1.00 0.00 19 GLY A CA 11
ATOM 12360 C C . GLY A 1 22 ? 11.612 -7.423 -3.602 1.00 0.00 19 GLY A C 11
ATOM 12361 O O . GLY A 1 22 ? 12.786 -7.740 -3.405 1.00 0.00 19 GLY A O 11
ATOM 12365 N N . ALA A 1 23 ? 10.871 -6.789 -2.697 1.00 0.00 20 ALA A N 11
ATOM 12366 C CA . ALA A 1 23 ? 11.398 -6.417 -1.385 1.00 0.00 20 ALA A CA 11
ATOM 12367 C C . ALA A 1 23 ? 12.042 -7.603 -0.682 1.00 0.00 20 ALA A C 11
ATOM 12368 O O . ALA A 1 23 ? 12.111 -8.703 -1.228 1.00 0.00 20 ALA A O 11
ATOM 12375 N N . ASP A 1 24 ? 12.484 -7.367 0.550 1.00 0.00 21 ASP A N 11
ATOM 12376 C CA . ASP A 1 24 ? 13.089 -8.409 1.370 1.00 0.00 21 ASP A CA 11
ATOM 12377 C C . ASP A 1 24 ? 12.065 -9.525 1.564 1.00 0.00 21 ASP A C 11
ATOM 12378 O O . ASP A 1 24 ? 11.535 -10.037 0.578 1.00 0.00 21 ASP A O 11
ATOM 12387 N N . PHE A 1 25 ? 11.720 -9.884 2.804 1.00 0.00 22 PHE A N 11
ATOM 12388 C CA . PHE A 1 25 ? 10.691 -10.898 2.989 1.00 0.00 22 PHE A CA 11
ATOM 12389 C C . PHE A 1 25 ? 9.441 -10.360 2.306 1.00 0.00 22 PHE A C 11
ATOM 12390 O O . PHE A 1 25 ? 9.502 -9.298 1.686 1.00 0.00 22 PHE A O 11
ATOM 12407 N N . PRO A 1 26 ? 8.288 -11.020 2.391 1.00 0.00 23 PRO A N 11
ATOM 12408 C CA . PRO A 1 26 ? 7.098 -10.486 1.753 1.00 0.00 23 PRO A CA 11
ATOM 12409 C C . PRO A 1 26 ? 6.603 -9.195 2.427 1.00 0.00 23 PRO A C 11
ATOM 12410 O O . PRO A 1 26 ? 5.485 -9.164 2.934 1.00 0.00 23 PRO A O 11
ATOM 12421 N N . ILE A 1 27 ? 7.447 -8.123 2.393 1.00 0.00 24 ILE A N 11
ATOM 12422 C CA . ILE A 1 27 ? 7.104 -6.788 2.950 1.00 0.00 24 ILE A CA 11
ATOM 12423 C C . ILE A 1 27 ? 7.876 -6.368 4.221 1.00 0.00 24 ILE A C 11
ATOM 12424 O O . ILE A 1 27 ? 7.275 -6.181 5.281 1.00 0.00 24 ILE A O 11
ATOM 12440 N N . ASN A 1 28 ? 9.191 -6.174 4.110 1.00 0.00 25 ASN A N 11
ATOM 12441 C CA . ASN A 1 28 ? 10.009 -5.730 5.256 1.00 0.00 25 ASN A CA 11
ATOM 12442 C C . ASN A 1 28 ? 9.615 -4.331 5.714 1.00 0.00 25 ASN A C 11
ATOM 12443 O O . ASN A 1 28 ? 10.403 -3.392 5.585 1.00 0.00 25 ASN A O 11
ATOM 12454 N N . SER A 1 29 ? 8.407 -4.172 6.232 1.00 0.00 26 SER A N 11
ATOM 12455 C CA . SER A 1 29 ? 7.956 -2.861 6.673 1.00 0.00 26 SER A CA 11
ATOM 12456 C C . SER A 1 29 ? 8.011 -1.893 5.500 1.00 0.00 26 SER A C 11
ATOM 12457 O O . SER A 1 29 ? 8.736 -2.122 4.531 1.00 0.00 26 SER A O 11
ATOM 12465 N N . PRO A 1 30 ? 7.239 -0.811 5.541 1.00 0.00 27 PRO A N 11
ATOM 12466 C CA . PRO A 1 30 ? 7.223 0.148 4.448 1.00 0.00 27 PRO A CA 11
ATOM 12467 C C . PRO A 1 30 ? 8.613 0.602 4.041 1.00 0.00 27 PRO A C 11
ATOM 12468 O O . PRO A 1 30 ? 8.870 0.836 2.869 1.00 0.00 27 PRO A O 11
ATOM 12479 N N . GLU A 1 31 ? 9.517 0.714 4.995 1.00 0.00 28 GLU A N 11
ATOM 12480 C CA . GLU A 1 31 ? 10.873 1.133 4.679 1.00 0.00 28 GLU A CA 11
ATOM 12481 C C . GLU A 1 31 ? 11.460 0.263 3.565 1.00 0.00 28 GLU A C 11
ATOM 12482 O O . GLU A 1 31 ? 11.912 0.768 2.533 1.00 0.00 28 GLU A O 11
ATOM 12494 N N . GLU A 1 32 ? 11.454 -1.048 3.779 1.00 0.00 29 GLU A N 11
ATOM 12495 C CA . GLU A 1 32 ? 11.998 -1.980 2.811 1.00 0.00 29 GLU A CA 11
ATOM 12496 C C . GLU A 1 32 ? 11.085 -2.202 1.618 1.00 0.00 29 GLU A C 11
ATOM 12497 O O . GLU A 1 32 ? 11.495 -1.998 0.482 1.00 0.00 29 GLU A O 11
ATOM 12509 N N . LEU A 1 33 ? 9.855 -2.649 1.870 1.00 0.00 30 LEU A N 11
ATOM 12510 C CA . LEU A 1 33 ? 8.917 -2.913 0.787 1.00 0.00 30 LEU A CA 11
ATOM 12511 C C . LEU A 1 33 ? 8.863 -1.708 -0.142 1.00 0.00 30 LEU A C 11
ATOM 12512 O O . LEU A 1 33 ? 8.883 -1.850 -1.368 1.00 0.00 30 LEU A O 11
ATOM 12528 N N . MET A 1 34 ? 8.848 -0.519 0.450 1.00 0.00 31 MET A N 11
ATOM 12529 C CA . MET A 1 34 ? 8.848 0.705 -0.327 1.00 0.00 31 MET A CA 11
ATOM 12530 C C . MET A 1 34 ? 10.172 0.809 -1.066 1.00 0.00 31 MET A C 11
ATOM 12531 O O . MET A 1 34 ? 10.236 1.331 -2.178 1.00 0.00 31 MET A O 11
ATOM 12545 N N . ALA A 1 35 ? 11.237 0.290 -0.439 1.00 0.00 32 ALA A N 11
ATOM 12546 C CA . ALA A 1 35 ? 12.555 0.314 -1.058 1.00 0.00 32 ALA A CA 11
ATOM 12547 C C . ALA A 1 35 ? 12.589 -0.609 -2.272 1.00 0.00 32 ALA A C 11
ATOM 12548 O O . ALA A 1 35 ? 13.328 -0.376 -3.229 1.00 0.00 32 ALA A O 11
ATOM 12555 N N . ALA A 1 36 ? 11.786 -1.667 -2.210 1.00 0.00 33 ALA A N 11
ATOM 12556 C CA . ALA A 1 36 ? 11.708 -2.652 -3.276 1.00 0.00 33 ALA A CA 11
ATOM 12557 C C . ALA A 1 36 ? 11.076 -2.087 -4.538 1.00 0.00 33 ALA A C 11
ATOM 12558 O O . ALA A 1 36 ? 11.511 -2.399 -5.646 1.00 0.00 33 ALA A O 11
ATOM 12565 N N . LEU A 1 37 ? 10.029 -1.281 -4.358 1.00 0.00 34 LEU A N 11
ATOM 12566 C CA . LEU A 1 37 ? 9.298 -0.685 -5.483 1.00 0.00 34 LEU A CA 11
ATOM 12567 C C . LEU A 1 37 ? 10.167 -0.563 -6.743 1.00 0.00 34 LEU A C 11
ATOM 12568 O O . LEU A 1 37 ? 11.329 -0.160 -6.677 1.00 0.00 34 LEU A O 11
ATOM 12584 N N . PRO A 1 38 ? 9.608 -0.954 -7.904 1.00 0.00 35 PRO A N 11
ATOM 12585 C CA . PRO A 1 38 ? 10.311 -0.944 -9.197 1.00 0.00 35 PRO A CA 11
ATOM 12586 C C . PRO A 1 38 ? 10.948 0.394 -9.573 1.00 0.00 35 PRO A C 11
ATOM 12587 O O . PRO A 1 38 ? 11.994 0.422 -10.222 1.00 0.00 35 PRO A O 11
ATOM 12598 N N . ASN A 1 39 ? 10.311 1.498 -9.205 1.00 0.00 36 ASN A N 11
ATOM 12599 C CA . ASN A 1 39 ? 10.832 2.816 -9.562 1.00 0.00 36 ASN A CA 11
ATOM 12600 C C . ASN A 1 39 ? 12.078 3.180 -8.761 1.00 0.00 36 ASN A C 11
ATOM 12601 O O . ASN A 1 39 ? 12.923 3.942 -9.233 1.00 0.00 36 ASN A O 11
ATOM 12612 N N . GLY A 1 40 ? 12.186 2.640 -7.555 1.00 0.00 37 GLY A N 11
ATOM 12613 C CA . GLY A 1 40 ? 13.328 2.937 -6.708 1.00 0.00 37 GLY A CA 11
ATOM 12614 C C . GLY A 1 40 ? 13.013 3.967 -5.624 1.00 0.00 37 GLY A C 11
ATOM 12615 O O . GLY A 1 40 ? 13.020 3.631 -4.439 1.00 0.00 37 GLY A O 11
ATOM 12619 N N . PRO A 1 41 ? 12.740 5.242 -5.989 1.00 0.00 38 PRO A N 11
ATOM 12620 C CA . PRO A 1 41 ? 12.437 6.298 -5.017 1.00 0.00 38 PRO A CA 11
ATOM 12621 C C . PRO A 1 41 ? 10.970 6.323 -4.580 1.00 0.00 38 PRO A C 11
ATOM 12622 O O . PRO A 1 41 ? 10.365 7.389 -4.471 1.00 0.00 38 PRO A O 11
ATOM 12633 N N . ASP A 1 42 ? 10.414 5.148 -4.309 1.00 0.00 39 ASP A N 11
ATOM 12634 C CA . ASP A 1 42 ? 9.030 5.027 -3.859 1.00 0.00 39 ASP A CA 11
ATOM 12635 C C . ASP A 1 42 ? 8.027 5.536 -4.897 1.00 0.00 39 ASP A C 11
ATOM 12636 O O . ASP A 1 42 ? 7.712 6.725 -4.944 1.00 0.00 39 ASP A O 11
ATOM 12645 N N . THR A 1 43 ? 7.524 4.616 -5.723 1.00 0.00 40 THR A N 11
ATOM 12646 C CA . THR A 1 43 ? 6.548 4.956 -6.760 1.00 0.00 40 THR A CA 11
ATOM 12647 C C . THR A 1 43 ? 5.165 5.192 -6.168 1.00 0.00 40 THR A C 11
ATOM 12648 O O . THR A 1 43 ? 4.714 4.442 -5.303 1.00 0.00 40 THR A O 11
ATOM 12659 N N . THR A 1 44 ? 4.487 6.229 -6.650 1.00 0.00 41 THR A N 11
ATOM 12660 C CA . THR A 1 44 ? 3.147 6.546 -6.177 1.00 0.00 41 THR A CA 11
ATOM 12661 C C . THR A 1 44 ? 2.093 5.952 -7.107 1.00 0.00 41 THR A C 11
ATOM 12662 O O . THR A 1 44 ? 2.029 6.305 -8.285 1.00 0.00 41 THR A O 11
ATOM 12673 N N . CYS A 1 45 ? 1.258 5.064 -6.576 1.00 0.00 42 CYS A N 11
ATOM 12674 C CA . CYS A 1 45 ? 0.200 4.446 -7.372 1.00 0.00 42 CYS A CA 11
ATOM 12675 C C . CYS A 1 45 ? -1.057 5.311 -7.330 1.00 0.00 42 CYS A C 11
ATOM 12676 O O . CYS A 1 45 ? -2.168 4.810 -7.155 1.00 0.00 42 CYS A O 11
ATOM 12684 N N . LYS A 1 46 ? -0.863 6.618 -7.475 1.00 0.00 43 LYS A N 11
ATOM 12685 C CA . LYS A 1 46 ? -1.963 7.573 -7.440 1.00 0.00 43 LYS A CA 11
ATOM 12686 C C . LYS A 1 46 ? -2.773 7.563 -8.729 1.00 0.00 43 LYS A C 11
ATOM 12687 O O . LYS A 1 46 ? -2.220 7.634 -9.827 1.00 0.00 43 LYS A O 11
ATOM 12706 N N . SER A 1 47 ? -4.090 7.512 -8.579 1.00 0.00 44 SER A N 11
ATOM 12707 C CA . SER A 1 47 ? -4.993 7.538 -9.718 1.00 0.00 44 SER A CA 11
ATOM 12708 C C . SER A 1 47 ? -5.765 8.850 -9.711 1.00 0.00 44 SER A C 11
ATOM 12709 O O . SER A 1 47 ? -6.540 9.116 -8.792 1.00 0.00 44 SER A O 11
ATOM 12717 N N . GLY A 1 48 ? -5.535 9.682 -10.719 1.00 0.00 45 GLY A N 11
ATOM 12718 C CA . GLY A 1 48 ? -6.207 10.966 -10.774 1.00 0.00 45 GLY A CA 11
ATOM 12719 C C . GLY A 1 48 ? -5.844 11.834 -9.584 1.00 0.00 45 GLY A C 11
ATOM 12720 O O . GLY A 1 48 ? -4.665 12.008 -9.273 1.00 0.00 45 GLY A O 11
ATOM 12724 N N . ASP A 1 49 ? -6.854 12.377 -8.913 1.00 0.00 46 ASP A N 11
ATOM 12725 C CA . ASP A 1 49 ? -6.630 13.223 -7.746 1.00 0.00 46 ASP A CA 11
ATOM 12726 C C . ASP A 1 49 ? -6.166 12.393 -6.549 1.00 0.00 46 ASP A C 11
ATOM 12727 O O . ASP A 1 49 ? -5.332 12.833 -5.757 1.00 0.00 46 ASP A O 11
ATOM 12736 N N . VAL A 1 50 ? -6.724 11.193 -6.421 1.00 0.00 47 VAL A N 11
ATOM 12737 C CA . VAL A 1 50 ? -6.389 10.293 -5.321 1.00 0.00 47 VAL A CA 11
ATOM 12738 C C . VAL A 1 50 ? -4.942 9.804 -5.410 1.00 0.00 47 VAL A C 11
ATOM 12739 O O . VAL A 1 50 ? -4.412 9.598 -6.501 1.00 0.00 47 VAL A O 11
ATOM 12752 N N . GLU A 1 51 ? -4.312 9.620 -4.249 1.00 0.00 48 GLU A N 11
ATOM 12753 C CA . GLU A 1 51 ? -2.931 9.154 -4.186 1.00 0.00 48 GLU A CA 11
ATOM 12754 C C . GLU A 1 51 ? -2.741 8.189 -3.016 1.00 0.00 48 GLU A C 11
ATOM 12755 O O . GLU A 1 51 ? -3.100 8.500 -1.881 1.00 0.00 48 GLU A O 11
ATOM 12767 N N . LEU A 1 52 ? -2.172 7.020 -3.299 1.00 0.00 49 LEU A N 11
ATOM 12768 C CA . LEU A 1 52 ? -1.932 6.013 -2.267 1.00 0.00 49 LEU A CA 11
ATOM 12769 C C . LEU A 1 52 ? -0.591 5.323 -2.482 1.00 0.00 49 LEU A C 11
ATOM 12770 O O . LEU A 1 52 ? -0.265 4.906 -3.593 1.00 0.00 49 LEU A O 11
ATOM 12786 N N . LYS A 1 53 ? 0.185 5.211 -1.410 1.00 0.00 50 LYS A N 11
ATOM 12787 C CA . LYS A 1 53 ? 1.490 4.579 -1.473 1.00 0.00 50 LYS A CA 11
ATOM 12788 C C . LYS A 1 53 ? 2.056 4.370 -0.074 1.00 0.00 50 LYS A C 11
ATOM 12789 O O . LYS A 1 53 ? 1.639 5.025 0.877 1.00 0.00 50 LYS A O 11
ATOM 12808 N N . ALA A 1 54 ? 3.001 3.448 0.044 1.00 0.00 51 ALA A N 11
ATOM 12809 C CA . ALA A 1 54 ? 3.621 3.139 1.327 1.00 0.00 51 ALA A CA 11
ATOM 12810 C C . ALA A 1 54 ? 4.052 4.403 2.073 1.00 0.00 51 ALA A C 11
ATOM 12811 O O . ALA A 1 54 ? 4.088 4.423 3.301 1.00 0.00 51 ALA A O 11
ATOM 12818 N N . SER A 1 55 ? 4.395 5.449 1.332 1.00 0.00 52 SER A N 11
ATOM 12819 C CA . SER A 1 55 ? 4.839 6.698 1.947 1.00 0.00 52 SER A CA 11
A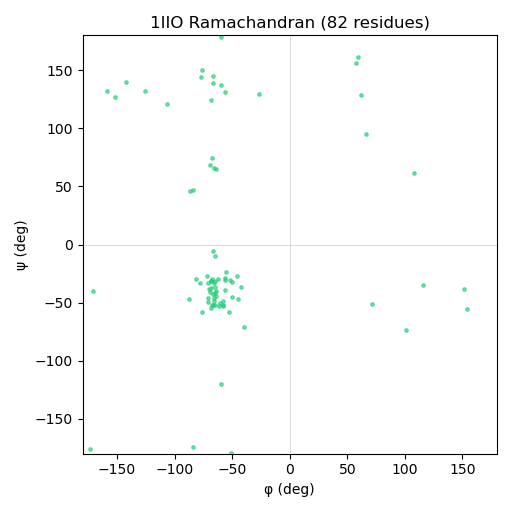TOM 12820 C C . SER A 1 55 ? 3.684 7.457 2.604 1.00 0.00 52 SER A C 11
ATOM 12821 O O . SER A 1 55 ? 3.713 7.728 3.805 1.00 0.00 52 SER A O 11
ATOM 12829 N N . ASP A 1 56 ? 2.679 7.813 1.808 1.00 0.00 53 ASP A N 11
ATOM 12830 C CA . ASP A 1 56 ? 1.527 8.561 2.310 1.00 0.00 53 ASP A CA 11
ATOM 12831 C C . ASP A 1 56 ? 0.619 7.699 3.182 1.00 0.00 53 ASP A C 11
ATOM 12832 O O . ASP A 1 56 ? 0.305 8.066 4.312 1.00 0.00 53 ASP A O 11
ATOM 12841 N N . ALA A 1 57 ? 0.184 6.563 2.646 1.00 0.00 54 ALA A N 11
ATOM 12842 C CA . ALA A 1 57 ? -0.704 5.658 3.371 1.00 0.00 54 ALA A CA 11
ATOM 12843 C C . ALA A 1 57 ? 0.032 4.887 4.462 1.00 0.00 54 ALA A C 11
ATOM 12844 O O . ALA A 1 57 ? -0.470 4.741 5.576 1.00 0.00 54 ALA A O 11
ATOM 12851 N N . GLY A 1 58 ? 1.219 4.384 4.133 1.00 0.00 55 GLY A N 11
ATOM 12852 C CA . GLY A 1 58 ? 2.003 3.619 5.096 1.00 0.00 55 GLY A CA 11
ATOM 12853 C C . GLY A 1 58 ? 2.057 4.259 6.473 1.00 0.00 55 GLY A C 11
ATOM 12854 O O . GLY A 1 58 ? 2.224 3.566 7.475 1.00 0.00 55 GLY A O 11
ATOM 12858 N N . GLN A 1 59 ? 1.918 5.583 6.521 1.00 0.00 56 GLN A N 11
ATOM 12859 C CA . GLN A 1 59 ? 1.950 6.322 7.786 1.00 0.00 56 GLN A CA 11
ATOM 12860 C C . GLN A 1 59 ? 1.162 5.603 8.873 1.00 0.00 56 GLN A C 11
ATOM 12861 O O . GLN A 1 59 ? 1.568 5.565 10.034 1.00 0.00 56 GLN A O 11
ATOM 12875 N N . VAL A 1 60 ? 0.023 5.051 8.482 1.00 0.00 57 VAL A N 11
ATOM 12876 C CA . VAL A 1 60 ? -0.851 4.349 9.406 1.00 0.00 57 VAL A CA 11
ATOM 12877 C C . VAL A 1 60 ? -0.205 3.077 9.955 1.00 0.00 57 VAL A C 11
ATOM 12878 O O . VAL A 1 60 ? -0.483 2.677 11.086 1.00 0.00 57 VAL A O 11
ATOM 12891 N N . LEU A 1 61 ? 0.660 2.446 9.165 1.00 0.00 58 LEU A N 11
ATOM 12892 C CA . LEU A 1 61 ? 1.332 1.228 9.608 1.00 0.00 58 LEU A CA 11
ATOM 12893 C C . LEU A 1 61 ? 2.366 1.558 10.683 1.00 0.00 58 LEU A C 11
ATOM 12894 O O . LEU A 1 61 ? 3.301 2.322 10.442 1.00 0.00 58 LEU A O 11
ATOM 12910 N N . THR A 1 62 ? 2.192 0.982 11.868 1.00 0.00 59 THR A N 11
ATOM 12911 C CA . THR A 1 62 ? 3.110 1.221 12.976 1.00 0.00 59 THR A CA 11
ATOM 12912 C C . THR A 1 62 ? 4.424 0.472 12.780 1.00 0.00 59 THR A C 11
ATOM 12913 O O . THR A 1 62 ? 4.476 -0.536 12.074 1.00 0.00 59 THR A O 11
ATOM 12924 N N . ALA A 1 63 ? 5.486 0.971 13.408 1.00 0.00 60 ALA A N 11
ATOM 12925 C CA . ALA A 1 63 ? 6.804 0.350 13.305 1.00 0.00 60 ALA A CA 11
ATOM 12926 C C . ALA A 1 63 ? 6.733 -1.145 13.603 1.00 0.00 60 ALA A C 11
ATOM 12927 O O . ALA A 1 63 ? 7.388 -1.951 12.945 1.00 0.00 60 ALA A O 11
ATOM 12934 N N . ASP A 1 64 ? 5.929 -1.507 14.594 1.00 0.00 61 ASP A N 11
ATOM 12935 C CA . ASP A 1 64 ? 5.764 -2.905 14.974 1.00 0.00 61 ASP A CA 11
ATOM 12936 C C . ASP A 1 64 ? 5.251 -3.733 13.795 1.00 0.00 61 ASP A C 11
ATOM 12937 O O . ASP A 1 64 ? 5.392 -4.956 13.774 1.00 0.00 61 ASP A O 11
ATOM 12946 N N . ASP A 1 65 ? 4.641 -3.059 12.822 1.00 0.00 62 ASP A N 11
ATOM 12947 C CA . ASP A 1 65 ? 4.087 -3.725 11.645 1.00 0.00 62 ASP A CA 11
ATOM 12948 C C . ASP A 1 65 ? 5.163 -4.277 10.712 1.00 0.00 62 ASP A C 11
ATOM 12949 O O . ASP A 1 65 ? 4.835 -4.800 9.649 1.00 0.00 62 ASP A O 11
ATOM 12958 N N . PHE A 1 66 ? 6.439 -4.159 11.083 1.00 0.00 63 PHE A N 11
ATOM 12959 C CA . PHE A 1 66 ? 7.518 -4.653 10.226 1.00 0.00 63 PHE A CA 11
ATOM 12960 C C . PHE A 1 66 ? 7.152 -5.993 9.590 1.00 0.00 63 PHE A C 11
ATOM 12961 O O . PHE A 1 66 ? 7.039 -6.090 8.372 1.00 0.00 63 PHE A O 11
ATOM 12978 N N . PRO A 1 67 ? 6.943 -7.036 10.409 1.00 0.00 64 PRO A N 11
ATOM 12979 C CA . PRO A 1 67 ? 6.572 -8.364 9.913 1.00 0.00 64 PRO A CA 11
ATOM 12980 C C . PRO A 1 67 ? 5.142 -8.403 9.384 1.00 0.00 64 PRO A C 11
ATOM 12981 O O . PRO A 1 67 ? 4.242 -8.937 10.033 1.00 0.00 64 PRO A O 11
ATOM 12992 N N . PHE A 1 68 ? 4.941 -7.832 8.201 1.00 0.00 65 PHE A N 11
ATOM 12993 C CA . PHE A 1 68 ? 3.622 -7.797 7.579 1.00 0.00 65 PHE A CA 11
ATOM 12994 C C . PHE A 1 68 ? 3.265 -9.147 6.970 1.00 0.00 65 PHE A C 11
ATOM 12995 O O . PHE A 1 68 ? 4.106 -9.805 6.359 1.00 0.00 65 PHE A O 11
ATOM 13012 N N . LYS A 1 69 ? 2.007 -9.543 7.127 1.00 0.00 66 LYS A N 11
ATOM 13013 C CA . LYS A 1 69 ? 1.522 -10.802 6.577 1.00 0.00 66 LYS A CA 11
ATOM 13014 C C . LYS A 1 69 ? 1.530 -10.762 5.049 1.00 0.00 66 LYS A C 11
ATOM 13015 O O . LYS A 1 69 ? 0.478 -10.719 4.395 1.00 0.00 66 LYS A O 11
ATOM 13034 N N . SER A 1 70 ? 2.732 -10.769 4.494 1.00 0.00 67 SER A N 11
ATOM 13035 C CA . SER A 1 70 ? 2.921 -10.740 3.055 1.00 0.00 67 SER A CA 11
ATOM 13036 C C . SER A 1 70 ? 2.301 -9.499 2.414 1.00 0.00 67 SER A C 11
ATOM 13037 O O . SER A 1 70 ? 1.444 -8.828 2.997 1.00 0.00 67 SER A O 11
ATOM 13045 N N . ALA A 1 71 ? 2.758 -9.204 1.199 1.00 0.00 68 ALA A N 11
ATOM 13046 C CA . ALA A 1 71 ? 2.283 -8.053 0.441 1.00 0.00 68 ALA A CA 11
ATOM 13047 C C . ALA A 1 71 ? 0.765 -8.027 0.361 1.00 0.00 68 ALA A C 11
ATOM 13048 O O . ALA A 1 71 ? 0.159 -6.965 0.219 1.00 0.00 68 ALA A O 11
ATOM 13055 N N . GLU A 1 72 ? 0.151 -9.199 0.449 1.00 0.00 69 GLU A N 11
ATOM 13056 C CA . GLU A 1 72 ? -1.297 -9.301 0.381 1.00 0.00 69 GLU A CA 11
ATOM 13057 C C . GLU A 1 72 ? -1.967 -8.484 1.484 1.00 0.00 69 GLU A C 11
ATOM 13058 O O . GLU A 1 72 ? -2.895 -7.717 1.209 1.00 0.00 69 GLU A O 11
ATOM 13070 N N . GLU A 1 73 ? -1.519 -8.638 2.736 1.00 0.00 70 GLU A N 11
ATOM 13071 C CA . GLU A 1 73 ? -2.137 -7.890 3.818 1.00 0.00 70 GLU A CA 11
ATOM 13072 C C . GLU A 1 73 ? -1.712 -6.432 3.794 1.00 0.00 70 GLU A C 11
ATOM 13073 O O . GLU A 1 73 ? -2.480 -5.559 4.176 1.00 0.00 70 GLU A O 11
ATOM 13085 N N . VAL A 1 74 ? -0.493 -6.166 3.347 1.00 0.00 71 VAL A N 11
ATOM 13086 C CA . VAL A 1 74 ? -0.009 -4.793 3.280 1.00 0.00 71 VAL A CA 11
ATOM 13087 C C . VAL A 1 74 ? -0.877 -3.969 2.338 1.00 0.00 71 VAL A C 11
ATOM 13088 O O . VAL A 1 74 ? -1.281 -2.855 2.666 1.00 0.00 71 VAL A O 11
ATOM 13101 N N . ALA A 1 75 ? -1.179 -4.534 1.174 1.00 0.00 72 ALA A N 11
ATOM 13102 C CA . ALA A 1 75 ? -2.019 -3.854 0.199 1.00 0.00 72 ALA A CA 11
ATOM 13103 C C . ALA A 1 75 ? -3.395 -3.581 0.793 1.00 0.00 72 ALA A C 11
ATOM 13104 O O . ALA A 1 75 ? -3.924 -2.475 0.682 1.00 0.00 72 ALA A O 11
ATOM 13111 N N . ASP A 1 76 ? -3.964 -4.598 1.433 1.00 0.00 73 ASP A N 11
ATOM 13112 C CA . ASP A 1 76 ? -5.276 -4.473 2.059 1.00 0.00 73 ASP A CA 11
ATOM 13113 C C . ASP A 1 76 ? -5.238 -3.426 3.170 1.00 0.00 73 ASP A C 11
ATOM 13114 O O . ASP A 1 76 ? -6.157 -2.628 3.332 1.00 0.00 73 ASP A O 11
ATOM 13123 N N . THR A 1 77 ? -4.161 -3.459 3.939 1.00 0.00 74 THR A N 11
ATOM 13124 C CA . THR A 1 77 ? -3.963 -2.548 5.055 1.00 0.00 74 THR A CA 11
ATOM 13125 C C . THR A 1 77 ? -3.872 -1.095 4.593 1.00 0.00 74 THR A C 11
ATOM 13126 O O . THR A 1 77 ? -4.545 -0.220 5.138 1.00 0.00 74 THR A O 11
ATOM 13137 N N . ILE A 1 78 ? -3.035 -0.842 3.592 1.00 0.00 75 ILE A N 11
ATOM 13138 C CA . ILE A 1 78 ? -2.862 0.509 3.069 1.00 0.00 75 ILE A CA 11
ATOM 13139 C C . ILE A 1 78 ? -4.182 1.066 2.539 1.00 0.00 75 ILE A C 11
ATOM 13140 O O . ILE A 1 78 ? -4.623 2.136 2.954 1.00 0.00 75 ILE A O 11
ATOM 13156 N N . VAL A 1 79 ? -4.805 0.337 1.623 1.00 0.00 76 VAL A N 11
ATOM 13157 C CA . VAL A 1 79 ? -6.069 0.766 1.038 1.00 0.00 76 VAL A CA 11
ATOM 13158 C C . VAL A 1 79 ? -7.168 0.907 2.090 1.00 0.00 76 VAL A C 11
ATOM 13159 O O . VAL A 1 79 ? -7.924 1.877 2.081 1.00 0.00 76 VAL A O 11
ATOM 13172 N N . ASN A 1 80 ? -7.255 -0.064 2.992 1.00 0.00 77 ASN A N 11
ATOM 13173 C CA . ASN A 1 80 ? -8.269 -0.042 4.042 1.00 0.00 77 ASN A CA 11
ATOM 13174 C C . ASN A 1 80 ? -8.080 1.143 4.991 1.00 0.00 77 ASN A C 11
ATOM 13175 O O . ASN A 1 80 ? -9.023 1.883 5.264 1.00 0.00 77 ASN A O 11
ATOM 13186 N N . LYS A 1 81 ? -6.863 1.308 5.499 1.00 0.00 78 LYS A N 11
ATOM 13187 C CA . LYS A 1 81 ? -6.560 2.392 6.427 1.00 0.00 78 LYS A CA 11
ATOM 13188 C C . LYS A 1 81 ? -6.481 3.745 5.725 1.00 0.00 78 LYS A C 11
ATOM 13189 O O . LYS A 1 81 ? -6.954 4.754 6.249 1.00 0.00 78 LYS A O 11
ATOM 13208 N N . ALA A 1 82 ? -5.859 3.769 4.553 1.00 0.00 79 ALA A N 11
ATOM 13209 C CA . ALA A 1 82 ? -5.696 5.013 3.803 1.00 0.00 79 ALA A CA 11
ATOM 13210 C C . ALA A 1 82 ? -7.029 5.560 3.299 1.00 0.00 79 ALA A C 11
ATOM 13211 O O . ALA A 1 82 ? -7.189 6.773 3.157 1.00 0.00 79 ALA A O 11
ATOM 13218 N N . GLY A 1 83 ? -7.986 4.676 3.030 1.00 0.00 80 GLY A N 11
ATOM 13219 C CA . GLY A 1 83 ? -9.280 5.128 2.551 1.00 0.00 80 GLY A CA 11
ATOM 13220 C C . GLY A 1 83 ? -10.055 4.053 1.823 1.00 0.00 80 GLY A C 11
ATOM 13221 O O . GLY A 1 83 ? -11.195 3.747 2.172 1.00 0.00 80 GLY A O 11
ATOM 13225 N N . LEU A 1 84 ? -9.433 3.493 0.798 1.00 0.00 81 LEU A N 11
ATOM 13226 C CA . LEU A 1 84 ? -10.053 2.459 -0.013 1.00 0.00 81 LEU A CA 11
ATOM 13227 C C . LEU A 1 84 ? -10.27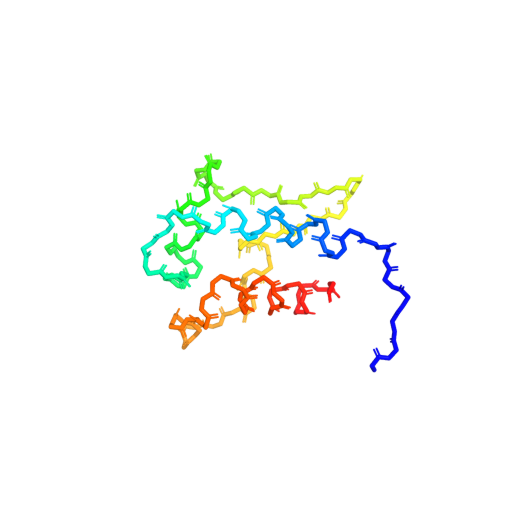2 1.181 0.793 1.00 0.00 81 LEU A C 11
ATOM 13228 O O . LEU A 1 84 ? -9.434 0.261 0.687 1.00 0.00 81 LEU A O 11
ATOM 13245 N N . GLY A 1 1 ? -26.021 1.886 0.362 1.00 0.00 -3 GLY A N 12
ATOM 13246 C CA . GLY A 1 1 ? -25.359 2.387 1.598 1.00 0.00 -3 GLY A CA 12
ATOM 13247 C C . GLY A 1 1 ? -24.392 1.378 2.187 1.00 0.00 -3 GLY A C 12
ATOM 13248 O O . GLY A 1 1 ? -24.702 0.190 2.279 1.00 0.00 -3 GLY A O 12
ATOM 13254 N N . SER A 1 2 ? -23.217 1.853 2.589 1.00 0.00 -2 SER A N 12
ATOM 13255 C CA . SER A 1 2 ? -22.201 0.987 3.173 1.00 0.00 -2 SER A CA 12
ATOM 13256 C C . SER A 1 2 ? -21.752 -0.076 2.161 1.00 0.00 -2 SER A C 12
ATOM 13257 O O . SER A 1 2 ? -21.556 0.234 0.987 1.00 0.00 -2 SER A O 12
ATOM 13265 N N . HIS A 1 3 ? -21.583 -1.322 2.616 1.00 0.00 -1 HIS A N 12
ATOM 13266 C CA . HIS A 1 3 ? -21.155 -2.418 1.746 1.00 0.00 -1 HIS A CA 12
ATOM 13267 C C . HIS A 1 3 ? -19.951 -2.016 0.895 1.00 0.00 -1 HIS A C 12
ATOM 13268 O O . HIS A 1 3 ? -19.391 -0.933 1.067 1.00 0.00 -1 HIS A O 12
ATOM 13283 N N . MET A 1 4 ? -19.554 -2.897 -0.017 1.00 0.00 1 MET A N 12
ATOM 13284 C CA . MET A 1 4 ? -18.413 -2.634 -0.886 1.00 0.00 1 MET A CA 12
ATOM 13285 C C . MET A 1 4 ? -18.742 -1.566 -1.924 1.00 0.00 1 MET A C 12
ATOM 13286 O O . MET A 1 4 ? -19.719 -1.687 -2.665 1.00 0.00 1 MET A O 12
ATOM 13300 N N . LYS A 1 5 ? -17.917 -0.526 -1.980 1.00 0.00 2 LYS A N 12
ATOM 13301 C CA . LYS A 1 5 ? -18.112 0.558 -2.935 1.00 0.00 2 LYS A CA 12
ATOM 13302 C C . LYS A 1 5 ? -17.703 0.119 -4.336 1.00 0.00 2 LYS A C 12
ATOM 13303 O O . LYS A 1 5 ? -18.318 0.513 -5.328 1.00 0.00 2 LYS A O 12
ATOM 13322 N N . MET A 1 6 ? -16.658 -0.702 -4.406 1.00 0.00 3 MET A N 12
ATOM 13323 C CA . MET A 1 6 ? -16.151 -1.207 -5.678 1.00 0.00 3 MET A CA 12
ATOM 13324 C C . MET A 1 6 ? -15.558 -0.088 -6.523 1.00 0.00 3 MET A C 12
ATOM 13325 O O . MET A 1 6 ? -16.178 0.957 -6.720 1.00 0.00 3 MET A O 12
ATOM 13339 N N . GLY A 1 7 ? -14.348 -0.322 -7.021 1.00 0.00 4 GLY A N 12
ATOM 13340 C CA . GLY A 1 7 ? -13.673 0.662 -7.844 1.00 0.00 4 GLY A CA 12
ATOM 13341 C C . GLY A 1 7 ? -12.213 0.317 -8.060 1.00 0.00 4 GLY A C 12
ATOM 13342 O O . GLY A 1 7 ? -11.869 -0.844 -8.280 1.00 0.00 4 GLY A O 12
ATOM 13346 N N . VAL A 1 8 ? -11.353 1.326 -7.991 1.00 0.00 5 VAL A N 12
ATOM 13347 C CA . VAL A 1 8 ? -9.921 1.118 -8.175 1.00 0.00 5 VAL A CA 12
ATOM 13348 C C . VAL A 1 8 ? -9.295 0.516 -6.929 1.00 0.00 5 VAL A C 12
ATOM 13349 O O . VAL A 1 8 ? -8.125 0.202 -6.930 1.00 0.00 5 VAL A O 12
ATOM 13362 N N . LYS A 1 9 ? -10.057 0.377 -5.847 1.00 0.00 6 LYS A N 12
ATOM 13363 C CA . LYS A 1 9 ? -9.486 -0.166 -4.620 1.00 0.00 6 LYS A CA 12
ATOM 13364 C C . LYS A 1 9 ? -8.646 -1.386 -4.965 1.00 0.00 6 LYS A C 12
ATOM 13365 O O . LYS A 1 9 ? -7.502 -1.510 -4.530 1.00 0.00 6 LYS A O 12
ATOM 13384 N N . GLU A 1 10 ? -9.199 -2.252 -5.797 1.00 0.00 7 GLU A N 12
ATOM 13385 C CA . GLU A 1 10 ? -8.479 -3.427 -6.256 1.00 0.00 7 GLU A CA 12
ATOM 13386 C C . GLU A 1 10 ? -7.468 -3.056 -7.347 1.00 0.00 7 GLU A C 12
ATOM 13387 O O . GLU A 1 10 ? -6.407 -3.667 -7.450 1.00 0.00 7 GLU A O 12
ATOM 13399 N N . ASP A 1 11 ? -7.819 -2.065 -8.177 1.00 0.00 8 ASP A N 12
ATOM 13400 C CA . ASP A 1 11 ? -6.948 -1.636 -9.277 1.00 0.00 8 ASP A CA 12
ATOM 13401 C C . ASP A 1 11 ? -5.615 -1.057 -8.781 1.00 0.00 8 ASP A C 12
ATOM 13402 O O . ASP A 1 11 ? -4.544 -1.506 -9.192 1.00 0.00 8 ASP A O 12
ATOM 13411 N N . ILE A 1 12 ? -5.685 -0.093 -7.870 1.00 0.00 9 ILE A N 12
ATOM 13412 C CA . ILE A 1 12 ? -4.496 0.507 -7.291 1.00 0.00 9 ILE A CA 12
ATOM 13413 C C . ILE A 1 12 ? -3.764 -0.544 -6.475 1.00 0.00 9 ILE A C 12
ATOM 13414 O O . ILE A 1 12 ? -2.557 -0.727 -6.618 1.00 0.00 9 ILE A O 12
ATOM 13430 N N . ARG A 1 13 ? -4.517 -1.258 -5.642 1.00 0.00 10 ARG A N 12
ATOM 13431 C CA . ARG A 1 13 ? -3.951 -2.321 -4.823 1.00 0.00 10 ARG A CA 12
ATOM 13432 C C . ARG A 1 13 ? -3.227 -3.315 -5.715 1.00 0.00 10 ARG A C 12
ATOM 13433 O O . ARG A 1 13 ? -2.258 -3.950 -5.300 1.00 0.00 10 ARG A O 12
ATOM 13454 N N . GLY A 1 14 ? -3.696 -3.426 -6.955 1.00 0.00 11 GLY A N 12
ATOM 13455 C CA . GLY A 1 14 ? -3.064 -4.329 -7.894 1.00 0.00 11 GLY A CA 12
ATOM 13456 C C . GLY A 1 14 ? -1.668 -3.858 -8.200 1.00 0.00 11 GLY A C 12
ATOM 13457 O O . GLY A 1 14 ? -0.704 -4.626 -8.152 1.00 0.00 11 GLY A O 12
ATOM 13461 N N . GLN A 1 15 ? -1.567 -2.568 -8.481 1.00 0.00 12 GLN A N 12
ATOM 13462 C CA . GLN A 1 15 ? -0.292 -1.944 -8.762 1.00 0.00 12 GLN A CA 12
ATOM 13463 C C . GLN A 1 15 ? 0.578 -1.945 -7.506 1.00 0.00 12 GLN A C 12
ATOM 13464 O O . GLN A 1 15 ? 1.806 -1.967 -7.588 1.00 0.00 12 GLN A O 12
ATOM 13478 N N . ILE A 1 16 ? -0.074 -1.931 -6.341 1.00 0.00 13 ILE A N 12
ATOM 13479 C CA . ILE A 1 16 ? 0.627 -1.941 -5.063 1.00 0.00 13 ILE A CA 12
ATOM 13480 C C . ILE A 1 16 ? 1.279 -3.296 -4.821 1.00 0.00 13 ILE A C 12
ATOM 13481 O O . ILE A 1 16 ? 2.438 -3.372 -4.421 1.00 0.00 13 ILE A O 12
ATOM 13497 N N . ILE A 1 17 ? 0.533 -4.367 -5.084 1.00 0.00 14 ILE A N 12
ATOM 13498 C CA . ILE A 1 17 ? 1.057 -5.715 -4.911 1.00 0.00 14 ILE A CA 12
ATOM 13499 C C . ILE A 1 17 ? 2.331 -5.890 -5.731 1.00 0.00 14 ILE A C 12
ATOM 13500 O O . ILE A 1 17 ? 3.358 -6.328 -5.214 1.00 0.00 14 ILE A O 12
ATOM 13516 N N . GLY A 1 18 ? 2.266 -5.512 -7.003 1.00 0.00 15 GLY A N 12
ATOM 13517 C CA . GLY A 1 18 ? 3.435 -5.604 -7.856 1.00 0.00 15 GLY A CA 12
ATOM 13518 C C . GLY A 1 18 ? 4.514 -4.638 -7.407 1.00 0.00 15 GLY A C 12
ATOM 13519 O O . GLY A 1 18 ? 5.705 -4.943 -7.460 1.00 0.00 15 GLY A O 12
ATOM 13523 N N . ALA A 1 19 ? 4.075 -3.468 -6.955 1.00 0.00 16 ALA A N 12
ATOM 13524 C CA . ALA A 1 19 ? 4.974 -2.426 -6.474 1.00 0.00 16 ALA A CA 12
ATOM 13525 C C . ALA A 1 19 ? 5.755 -2.888 -5.244 1.00 0.00 16 ALA A C 12
ATOM 13526 O O . ALA A 1 19 ? 6.862 -2.414 -4.984 1.00 0.00 16 ALA A O 12
ATOM 13533 N N . LEU A 1 20 ? 5.168 -3.814 -4.494 1.00 0.00 17 LEU A N 12
ATOM 13534 C CA . LEU A 1 20 ? 5.786 -4.351 -3.291 1.00 0.00 17 LEU A CA 12
ATOM 13535 C C . LEU A 1 20 ? 6.730 -5.492 -3.636 1.00 0.00 17 LEU A C 12
ATOM 13536 O O . LEU A 1 20 ? 7.715 -5.733 -2.939 1.00 0.00 17 LEU A O 12
ATOM 13552 N N . ALA A 1 21 ? 6.417 -6.192 -4.719 1.00 0.00 18 ALA A N 12
ATOM 13553 C CA . ALA A 1 21 ? 7.233 -7.316 -5.166 1.00 0.00 18 ALA A CA 12
ATOM 13554 C C . ALA A 1 21 ? 8.687 -6.897 -5.351 1.00 0.00 18 ALA A C 12
ATOM 13555 O O . ALA A 1 21 ? 8.973 -5.865 -5.960 1.00 0.00 18 ALA A O 12
ATOM 13562 N N . GLY A 1 22 ? 9.604 -7.700 -4.819 1.00 0.00 19 GLY A N 12
ATOM 13563 C CA . GLY A 1 22 ? 11.017 -7.388 -4.937 1.00 0.00 19 GLY A CA 12
ATOM 13564 C C . GLY A 1 22 ? 11.670 -7.131 -3.591 1.00 0.00 19 GLY A C 12
ATOM 13565 O O . GLY A 1 22 ? 12.841 -7.451 -3.392 1.00 0.00 19 GLY A O 12
ATOM 13569 N N . ALA A 1 23 ? 10.912 -6.544 -2.668 1.00 0.00 20 ALA A N 12
ATOM 13570 C CA . ALA A 1 23 ? 11.424 -6.235 -1.333 1.00 0.00 20 ALA A CA 12
ATOM 13571 C C . ALA A 1 23 ? 12.051 -7.458 -0.683 1.00 0.00 20 ALA A C 12
ATOM 13572 O O . ALA A 1 23 ? 12.097 -8.534 -1.279 1.00 0.00 20 ALA A O 12
ATOM 13579 N N . ASP A 1 24 ? 12.499 -7.291 0.558 1.00 0.00 21 ASP A N 12
ATOM 13580 C CA . ASP A 1 24 ? 13.083 -8.390 1.317 1.00 0.00 21 ASP A CA 12
ATOM 13581 C C . ASP A 1 24 ? 12.021 -9.477 1.467 1.00 0.00 21 ASP A C 12
ATOM 13582 O O . ASP A 1 24 ? 11.508 -9.969 0.462 1.00 0.00 21 ASP A O 12
ATOM 13591 N N . PHE A 1 25 ? 11.625 -9.826 2.691 1.00 0.00 22 PHE A N 12
ATOM 13592 C CA . PHE A 1 25 ? 10.562 -10.804 2.845 1.00 0.00 22 PHE A CA 12
ATOM 13593 C C . PHE A 1 25 ? 9.333 -10.215 2.172 1.00 0.00 22 PHE A C 12
ATOM 13594 O O . PHE A 1 25 ? 9.402 -9.098 1.659 1.00 0.00 22 PHE A O 12
ATOM 13611 N N . PRO A 1 26 ? 8.193 -10.904 2.150 1.00 0.00 23 PRO A N 12
ATOM 13612 C CA . PRO A 1 26 ? 7.002 -10.350 1.520 1.00 0.00 23 PRO A CA 12
ATOM 13613 C C . PRO A 1 26 ? 6.480 -9.106 2.251 1.00 0.00 23 PRO A C 12
ATOM 13614 O O . PRO A 1 26 ? 5.375 -9.132 2.789 1.00 0.00 23 PRO A O 12
ATOM 13625 N N . ILE A 1 27 ? 7.284 -8.012 2.237 1.00 0.00 24 ILE A N 12
ATOM 13626 C CA . ILE A 1 27 ? 6.918 -6.714 2.853 1.00 0.00 24 ILE A CA 12
ATOM 13627 C C . ILE A 1 27 ? 7.680 -6.363 4.144 1.00 0.00 24 ILE A C 12
ATOM 13628 O O . ILE A 1 27 ? 7.072 -6.173 5.197 1.00 0.00 24 ILE A O 12
ATOM 13644 N N . ASN A 1 28 ? 9.001 -6.238 4.048 1.00 0.00 25 ASN A N 12
ATOM 13645 C CA . ASN A 1 28 ? 9.839 -5.869 5.201 1.00 0.00 25 ASN A CA 12
ATOM 13646 C C . ASN A 1 28 ? 9.505 -4.480 5.728 1.00 0.00 25 ASN A C 12
ATOM 13647 O O . ASN A 1 28 ? 10.328 -3.568 5.640 1.00 0.00 25 ASN A O 12
ATOM 13658 N N . SER A 1 29 ? 8.306 -4.305 6.262 1.00 0.00 26 SER A N 12
ATOM 13659 C CA . SER A 1 29 ? 7.901 -3.005 6.771 1.00 0.00 26 SER A CA 12
ATOM 13660 C C . SER A 1 29 ? 8.014 -1.978 5.655 1.00 0.00 26 SER A C 12
ATOM 13661 O O . SER A 1 29 ? 8.750 -2.175 4.689 1.00 0.00 26 SER A O 12
ATOM 13669 N N . PRO A 1 30 ? 7.279 -0.877 5.742 1.00 0.00 27 PRO A N 12
ATOM 13670 C CA . PRO A 1 30 ? 7.316 0.139 4.707 1.00 0.00 27 PRO A CA 12
ATOM 13671 C C . PRO A 1 30 ? 8.729 0.556 4.341 1.00 0.00 27 PRO A C 12
ATOM 13672 O O . PRO A 1 30 ? 9.003 0.853 3.190 1.00 0.00 27 PRO A O 12
ATOM 13683 N N . GLU A 1 31 ? 9.632 0.566 5.303 1.00 0.00 28 GLU A N 12
ATOM 13684 C CA . GLU A 1 31 ? 11.010 0.943 5.020 1.00 0.00 28 GLU A CA 12
ATOM 13685 C C . GLU A 1 31 ? 11.563 0.126 3.850 1.00 0.00 28 GLU A C 12
ATOM 13686 O O . GLU A 1 31 ? 12.022 0.675 2.845 1.00 0.00 28 GLU A O 12
ATOM 13698 N N . GLU A 1 32 ? 11.521 -1.190 3.998 1.00 0.00 29 GLU A N 12
ATOM 13699 C CA . GLU A 1 32 ? 12.029 -2.094 2.981 1.00 0.00 29 GLU A CA 12
ATOM 13700 C C . GLU A 1 32 ? 11.105 -2.232 1.786 1.00 0.00 29 GLU A C 12
ATOM 13701 O O . GLU A 1 32 ? 11.514 -1.993 0.655 1.00 0.00 29 GLU A O 12
ATOM 13713 N N . LEU A 1 33 ? 9.865 -2.649 2.031 1.00 0.00 30 LEU A N 12
ATOM 13714 C CA . LEU A 1 33 ? 8.910 -2.839 0.948 1.00 0.00 30 LEU A CA 12
ATOM 13715 C C . LEU A 1 33 ? 8.891 -1.588 0.076 1.00 0.00 30 LEU A C 12
ATOM 13716 O O . LEU A 1 33 ? 8.889 -1.670 -1.157 1.00 0.00 30 LEU A O 12
ATOM 13732 N N . MET A 1 34 ? 8.943 -0.433 0.728 1.00 0.00 31 MET A N 12
ATOM 13733 C CA . MET A 1 34 ? 8.996 0.834 0.021 1.00 0.00 31 MET A CA 12
ATOM 13734 C C . MET A 1 34 ? 10.312 0.916 -0.732 1.00 0.00 31 MET A C 12
ATOM 13735 O O . MET A 1 34 ? 10.384 1.483 -1.823 1.00 0.00 31 MET A O 12
ATOM 13749 N N . ALA A 1 35 ? 11.360 0.327 -0.145 1.00 0.00 32 ALA A N 12
ATOM 13750 C CA . ALA A 1 35 ? 12.671 0.325 -0.776 1.00 0.00 32 ALA A CA 12
ATOM 13751 C C . ALA A 1 35 ? 12.653 -0.528 -2.041 1.00 0.00 32 ALA A C 12
ATOM 13752 O O . ALA A 1 35 ? 13.402 -0.279 -2.986 1.00 0.00 32 ALA A O 12
ATOM 13759 N N . ALA A 1 36 ? 11.798 -1.545 -2.039 1.00 0.00 33 ALA A N 12
ATOM 13760 C CA . ALA A 1 36 ? 11.674 -2.457 -3.164 1.00 0.00 33 ALA A CA 12
ATOM 13761 C C . ALA A 1 36 ? 11.035 -1.798 -4.377 1.00 0.00 33 ALA A C 12
ATOM 13762 O O . ALA A 1 36 ? 11.435 -2.062 -5.511 1.00 0.00 33 ALA A O 12
ATOM 13769 N N . LEU A 1 37 ? 10.023 -0.964 -4.136 1.00 0.00 34 LEU A N 12
ATOM 13770 C CA . LEU A 1 37 ? 9.302 -0.285 -5.220 1.00 0.00 34 LEU A CA 12
ATOM 13771 C C . LEU A 1 37 ? 10.203 -0.016 -6.434 1.00 0.00 34 LEU A C 12
ATOM 13772 O O . LEU A 1 37 ? 11.387 0.290 -6.292 1.00 0.00 34 LEU A O 12
ATOM 13788 N N . PRO A 1 38 ? 9.644 -0.182 -7.648 1.00 0.00 35 PRO A N 12
ATOM 13789 C CA . PRO A 1 38 ? 10.375 -0.020 -8.918 1.00 0.00 35 PRO A CA 12
ATOM 13790 C C . PRO A 1 38 ? 11.116 1.307 -9.089 1.00 0.00 35 PRO A C 12
ATOM 13791 O O . PRO A 1 38 ? 12.284 1.315 -9.480 1.00 0.00 35 PRO A O 12
ATOM 13802 N N . ASN A 1 39 ? 10.441 2.428 -8.854 1.00 0.00 36 ASN A N 12
ATOM 13803 C CA . ASN A 1 39 ? 11.074 3.733 -9.055 1.00 0.00 36 ASN A CA 12
ATOM 13804 C C . ASN A 1 39 ? 12.120 4.069 -7.992 1.00 0.00 36 ASN A C 12
ATOM 13805 O O . ASN A 1 39 ? 13.041 4.841 -8.257 1.00 0.00 36 ASN A O 12
ATOM 13816 N N . GLY A 1 40 ? 11.984 3.508 -6.796 1.00 0.00 37 GLY A N 12
ATOM 13817 C CA . GLY A 1 40 ? 12.934 3.798 -5.737 1.00 0.00 37 GLY A CA 12
ATOM 13818 C C . GLY A 1 40 ? 12.390 4.781 -4.702 1.00 0.00 37 GLY A C 12
ATOM 13819 O O . GLY A 1 40 ? 12.263 4.427 -3.530 1.00 0.00 37 GLY A O 12
ATOM 13823 N N . PRO A 1 41 ? 12.059 6.035 -5.093 1.00 0.00 38 PRO A N 12
ATOM 13824 C CA . PRO A 1 41 ? 11.536 7.040 -4.163 1.00 0.00 38 PRO A CA 12
ATOM 13825 C C . PRO A 1 41 ? 10.049 6.859 -3.856 1.00 0.00 38 PRO A C 12
ATOM 13826 O O . PRO A 1 41 ? 9.273 7.811 -3.926 1.00 0.00 38 PRO A O 12
ATOM 13837 N N . ASP A 1 42 ? 9.671 5.633 -3.508 1.00 0.00 39 ASP A N 12
ATOM 13838 C CA . ASP A 1 42 ? 8.304 5.296 -3.167 1.00 0.00 39 ASP A CA 12
ATOM 13839 C C . ASP A 1 42 ? 7.300 5.752 -4.222 1.00 0.00 39 ASP A C 12
ATOM 13840 O O . ASP A 1 42 ? 6.788 6.868 -4.181 1.00 0.00 39 ASP A O 12
ATOM 13849 N N . THR A 1 43 ? 7.014 4.857 -5.161 1.00 0.00 40 THR A N 12
ATOM 13850 C CA . THR A 1 43 ? 6.058 5.136 -6.225 1.00 0.00 40 THR A CA 12
ATOM 13851 C C . THR A 1 43 ? 4.632 4.985 -5.714 1.00 0.00 40 THR A C 12
ATOM 13852 O O . THR A 1 43 ? 4.310 4.013 -5.030 1.00 0.00 40 THR A O 12
ATOM 13863 N N . THR A 1 44 ? 3.773 5.937 -6.051 1.00 0.00 41 THR A N 12
ATOM 13864 C CA . THR A 1 44 ? 2.385 5.874 -5.622 1.00 0.00 41 THR A CA 12
ATOM 13865 C C . THR A 1 44 ? 1.458 5.562 -6.783 1.00 0.00 41 THR A C 12
ATOM 13866 O O . THR A 1 44 ? 1.408 6.295 -7.771 1.00 0.00 41 THR A O 12
ATOM 13877 N N . CYS A 1 45 ? 0.713 4.474 -6.645 1.00 0.00 42 CYS A N 12
ATOM 13878 C CA . CYS A 1 45 ? -0.237 4.056 -7.664 1.00 0.00 42 CYS A CA 12
ATOM 13879 C C . CYS A 1 45 ? -1.434 4.999 -7.657 1.00 0.00 42 CYS A C 12
ATOM 13880 O O . CYS A 1 45 ? -2.566 4.586 -7.405 1.00 0.00 42 CYS A O 12
ATOM 13888 N N . LYS A 1 46 ? -1.162 6.278 -7.898 1.00 0.00 43 LYS A N 12
ATOM 13889 C CA . LYS A 1 46 ? -2.197 7.299 -7.885 1.00 0.00 43 LYS A CA 12
ATOM 13890 C C . LYS A 1 46 ? -3.068 7.244 -9.132 1.00 0.00 43 LYS A C 12
ATOM 13891 O O . LYS A 1 46 ? -2.582 7.378 -10.254 1.00 0.00 43 LYS A O 12
ATOM 13910 N N . SER A 1 47 ? -4.367 7.080 -8.917 1.00 0.00 44 SER A N 12
ATOM 13911 C CA . SER A 1 47 ? -5.325 7.045 -10.010 1.00 0.00 44 SER A CA 12
ATOM 13912 C C . SER A 1 47 ? -5.975 8.415 -10.143 1.00 0.00 44 SER A C 12
ATOM 13913 O O . SER A 1 47 ? -7.016 8.680 -9.542 1.00 0.00 44 SER A O 12
ATOM 13921 N N . GLY A 1 48 ? -5.343 9.290 -10.915 1.00 0.00 45 GLY A N 12
ATOM 13922 C CA . GLY A 1 48 ? -5.864 10.630 -11.085 1.00 0.00 45 GLY A CA 12
ATOM 13923 C C . GLY A 1 48 ? -5.356 11.578 -10.013 1.00 0.00 45 GLY A C 12
ATOM 13924 O O . GLY A 1 48 ? -4.149 11.702 -9.808 1.00 0.00 45 GLY A O 12
ATOM 13928 N N . ASP A 1 49 ? -6.276 12.253 -9.333 1.00 0.00 46 ASP A N 12
ATOM 13929 C CA . ASP A 1 49 ? -5.915 13.201 -8.282 1.00 0.00 46 ASP A CA 12
ATOM 13930 C C . ASP A 1 49 ? -5.415 12.493 -7.021 1.00 0.00 46 ASP A C 12
ATOM 13931 O O . ASP A 1 49 ? -4.439 12.920 -6.409 1.00 0.00 46 ASP A O 12
ATOM 13940 N N . VAL A 1 50 ? -6.102 11.428 -6.624 1.00 0.00 47 VAL A N 12
ATOM 13941 C CA . VAL A 1 50 ? -5.743 10.675 -5.421 1.00 0.00 47 VAL A CA 12
ATOM 13942 C C . VAL A 1 50 ? -4.447 9.878 -5.595 1.00 0.00 47 VAL A C 12
ATOM 13943 O O . VAL A 1 50 ? -4.238 9.236 -6.624 1.00 0.00 47 VAL A O 12
ATOM 13956 N N . GLU A 1 51 ? -3.591 9.904 -4.568 1.00 0.00 48 GLU A N 12
ATOM 13957 C CA . GLU A 1 51 ? -2.332 9.165 -4.595 1.00 0.00 48 GLU A CA 12
ATOM 13958 C C . GLU A 1 51 ? -2.213 8.263 -3.368 1.00 0.00 48 GLU A C 12
ATOM 13959 O O . GLU A 1 51 ? -2.537 8.671 -2.253 1.00 0.00 48 GLU A O 12
ATOM 13971 N N . LEU A 1 52 ? -1.739 7.040 -3.581 1.00 0.00 49 LEU A N 12
ATOM 13972 C CA . LEU A 1 52 ? -1.564 6.080 -2.494 1.00 0.00 49 LEU A CA 12
ATOM 13973 C C . LEU A 1 52 ? -0.224 5.365 -2.619 1.00 0.00 49 LEU A C 12
ATOM 13974 O O . LEU A 1 52 ? 0.165 4.942 -3.708 1.00 0.00 49 LEU A O 12
ATOM 13990 N N . LYS A 1 53 ? 0.479 5.228 -1.499 1.00 0.00 50 LYS A N 12
ATOM 13991 C CA . LYS A 1 53 ? 1.774 4.559 -1.492 1.00 0.00 50 LYS A CA 12
ATOM 13992 C C . LYS A 1 53 ? 2.216 4.235 -0.068 1.00 0.00 50 LYS A C 12
ATOM 13993 O O . LYS A 1 53 ? 1.413 4.269 0.863 1.00 0.00 50 LYS A O 12
ATOM 14012 N N . ALA A 1 54 ? 3.491 3.907 0.092 1.00 0.00 51 ALA A N 12
ATOM 14013 C CA . ALA A 1 54 ? 4.034 3.561 1.398 1.00 0.00 51 ALA A CA 12
ATOM 14014 C C . ALA A 1 54 ? 4.296 4.799 2.251 1.00 0.00 51 ALA A C 12
ATOM 14015 O O . ALA A 1 54 ? 3.948 4.838 3.429 1.00 0.00 51 ALA A O 12
ATOM 14022 N N . SER A 1 55 ? 4.920 5.808 1.661 1.00 0.00 52 SER A N 12
ATOM 14023 C CA . SER A 1 55 ? 5.230 7.033 2.388 1.00 0.00 52 SER A CA 12
ATOM 14024 C C . SER A 1 55 ? 3.961 7.776 2.802 1.00 0.00 52 SER A C 12
ATOM 14025 O O . SER A 1 55 ? 3.797 8.137 3.968 1.00 0.00 52 SER A O 12
ATOM 14033 N N . ASP A 1 56 ? 3.071 8.013 1.844 1.00 0.00 53 ASP A N 12
ATOM 14034 C CA . ASP A 1 56 ? 1.825 8.723 2.116 1.00 0.00 53 ASP A CA 12
ATOM 14035 C C . ASP A 1 56 ? 0.844 7.874 2.922 1.00 0.00 53 ASP A C 12
ATOM 14036 O O . ASP A 1 56 ? 0.313 8.327 3.932 1.00 0.00 53 ASP A O 12
ATOM 14045 N N . ALA A 1 57 ? 0.587 6.655 2.460 1.00 0.00 54 ALA A N 12
ATOM 14046 C CA . ALA A 1 57 ? -0.357 5.767 3.136 1.00 0.00 54 ALA A CA 12
ATOM 14047 C C . ALA A 1 57 ? 0.293 4.959 4.260 1.00 0.00 54 ALA A C 12
ATOM 14048 O O . ALA A 1 57 ? -0.255 4.862 5.357 1.00 0.00 54 ALA A O 12
ATOM 14055 N N . GLY A 1 58 ? 1.447 4.363 3.975 1.00 0.00 55 GLY A N 12
ATOM 14056 C CA . GLY A 1 58 ? 2.138 3.548 4.969 1.00 0.00 55 GLY A CA 12
ATOM 14057 C C . GLY A 1 58 ? 2.196 4.183 6.350 1.00 0.00 55 GLY A C 12
ATOM 14058 O O . GLY A 1 58 ? 2.299 3.476 7.353 1.00 0.00 55 GLY A O 12
ATOM 14062 N N . GLN A 1 59 ? 2.138 5.513 6.406 1.00 0.00 56 GLN A N 12
ATOM 14063 C CA . GLN A 1 59 ? 2.192 6.237 7.680 1.00 0.00 56 GLN A CA 12
ATOM 14064 C C . GLN A 1 59 ? 1.355 5.553 8.756 1.00 0.00 56 GLN A C 12
ATOM 14065 O O . GLN A 1 59 ? 1.736 5.515 9.926 1.00 0.00 56 GLN A O 12
ATOM 14079 N N . VAL A 1 60 ? 0.203 5.041 8.352 1.00 0.00 57 VAL A N 12
ATOM 14080 C CA . VAL A 1 60 ? -0.712 4.383 9.272 1.00 0.00 57 VAL A CA 12
ATOM 14081 C C . VAL A 1 60 ? -0.133 3.095 9.853 1.00 0.00 57 VAL A C 12
ATOM 14082 O O . VAL A 1 60 ? -0.431 2.739 10.993 1.00 0.00 57 VAL A O 12
ATOM 14095 N N . LEU A 1 61 ? 0.690 2.394 9.079 1.00 0.00 58 LEU A N 12
ATOM 14096 C CA . LEU A 1 61 ? 1.289 1.149 9.554 1.00 0.00 58 LEU A CA 12
ATOM 14097 C C . LEU A 1 61 ? 2.296 1.429 10.666 1.00 0.00 58 LEU A C 12
ATOM 14098 O O . LEU A 1 61 ? 3.253 2.181 10.477 1.00 0.00 58 LEU A O 12
ATOM 14114 N N . THR A 1 62 ? 2.075 0.818 11.827 1.00 0.00 59 THR A N 12
ATOM 14115 C CA . THR A 1 62 ? 2.961 1.000 12.972 1.00 0.00 59 THR A CA 12
ATOM 14116 C C . THR A 1 62 ? 4.269 0.235 12.789 1.00 0.00 59 THR A C 12
ATOM 14117 O O . THR A 1 62 ? 4.327 -0.742 12.044 1.00 0.00 59 THR A O 12
ATOM 14128 N N . ALA A 1 63 ? 5.316 0.690 13.470 1.00 0.00 60 ALA A N 12
ATOM 14129 C CA . ALA A 1 63 ? 6.627 0.052 13.385 1.00 0.00 60 ALA A CA 12
ATOM 14130 C C . ALA A 1 63 ? 6.530 -1.450 13.633 1.00 0.00 60 ALA A C 12
ATOM 14131 O O . ALA A 1 63 ? 7.163 -2.245 12.939 1.00 0.00 60 ALA A O 12
ATOM 14138 N N . ASP A 1 64 ? 5.730 -1.836 14.621 1.00 0.00 61 ASP A N 12
ATOM 14139 C CA . ASP A 1 64 ? 5.548 -3.234 14.955 1.00 0.00 61 ASP A CA 12
ATOM 14140 C C . ASP A 1 64 ? 5.024 -4.025 13.755 1.00 0.00 61 ASP A C 12
ATOM 14141 O O . ASP A 1 64 ? 5.144 -5.249 13.707 1.00 0.00 61 ASP A O 12
ATOM 14150 N N . ASP A 1 65 ? 4.439 -3.316 12.788 1.00 0.00 62 ASP A N 12
ATOM 14151 C CA . ASP A 1 65 ? 3.893 -3.949 11.590 1.00 0.00 62 ASP A CA 12
ATOM 14152 C C . ASP A 1 65 ? 4.981 -4.525 10.686 1.00 0.00 62 ASP A C 12
ATOM 14153 O O . ASP A 1 65 ? 4.676 -5.019 9.601 1.00 0.00 62 ASP A O 12
ATOM 14162 N N . PHE A 1 66 ? 6.245 -4.450 11.109 1.00 0.00 63 PHE A N 12
ATOM 14163 C CA . PHE A 1 66 ? 7.346 -4.961 10.293 1.00 0.00 63 PHE A CA 12
ATOM 14164 C C . PHE A 1 66 ? 6.968 -6.269 9.600 1.00 0.00 63 PHE A C 12
ATOM 14165 O O . PHE A 1 66 ? 6.830 -6.304 8.382 1.00 0.00 63 PHE A O 12
ATOM 14182 N N . PRO A 1 67 ? 6.775 -7.358 10.365 1.00 0.00 64 PRO A N 12
ATOM 14183 C CA . PRO A 1 67 ? 6.398 -8.656 9.799 1.00 0.00 64 PRO A CA 12
ATOM 14184 C C . PRO A 1 67 ? 4.969 -8.660 9.271 1.00 0.00 64 PRO A C 12
ATOM 14185 O O . PRO A 1 67 ? 4.063 -9.202 9.903 1.00 0.00 64 PRO A O 12
ATOM 14196 N N . PHE A 1 68 ? 4.778 -8.051 8.107 1.00 0.00 65 PHE A N 12
ATOM 14197 C CA . PHE A 1 68 ? 3.463 -7.979 7.485 1.00 0.00 65 PHE A CA 12
ATOM 14198 C C . PHE A 1 68 ? 3.093 -9.308 6.834 1.00 0.00 65 PHE A C 12
ATOM 14199 O O . PHE A 1 68 ? 3.939 -9.977 6.242 1.00 0.00 65 PHE A O 12
ATOM 14216 N N . LYS A 1 69 ? 1.821 -9.672 6.940 1.00 0.00 66 LYS A N 12
ATOM 14217 C CA . LYS A 1 69 ? 1.324 -10.908 6.351 1.00 0.00 66 LYS A CA 12
ATOM 14218 C C . LYS A 1 69 ? 1.366 -10.832 4.827 1.00 0.00 66 LYS A C 12
ATOM 14219 O O . LYS A 1 69 ? 0.329 -10.763 4.155 1.00 0.00 66 LYS A O 12
ATOM 14238 N N . SER A 1 70 ? 2.579 -10.841 4.294 1.00 0.00 67 SER A N 12
ATOM 14239 C CA . SER A 1 70 ? 2.793 -10.781 2.859 1.00 0.00 67 SER A CA 12
ATOM 14240 C C . SER A 1 70 ? 2.180 -9.527 2.237 1.00 0.00 67 SER A C 12
ATOM 14241 O O . SER A 1 70 ? 1.325 -8.866 2.832 1.00 0.00 67 SER A O 12
ATOM 14249 N N . ALA A 1 71 ? 2.637 -9.212 1.029 1.00 0.00 68 ALA A N 12
ATOM 14250 C CA . ALA A 1 71 ? 2.166 -8.045 0.293 1.00 0.00 68 ALA A CA 12
ATOM 14251 C C . ALA A 1 71 ? 0.648 -8.009 0.206 1.00 0.00 68 ALA A C 12
ATOM 14252 O O . ALA A 1 71 ? 0.050 -6.938 0.094 1.00 0.00 68 ALA A O 12
ATOM 14259 N N . GLU A 1 72 ? 0.025 -9.178 0.254 1.00 0.00 69 GLU A N 12
ATOM 14260 C CA . GLU A 1 72 ? -1.424 -9.265 0.175 1.00 0.00 69 GLU A CA 12
ATOM 14261 C C . GLU A 1 72 ? -2.096 -8.469 1.293 1.00 0.00 69 GLU A C 12
ATOM 14262 O O . GLU A 1 72 ? -3.005 -7.675 1.029 1.00 0.00 69 GLU A O 12
ATOM 14274 N N . GLU A 1 73 ? -1.667 -8.669 2.544 1.00 0.00 70 GLU A N 12
ATOM 14275 C CA . GLU A 1 73 ? -2.281 -7.943 3.643 1.00 0.00 70 GLU A CA 12
ATOM 14276 C C . GLU A 1 73 ? -1.848 -6.486 3.645 1.00 0.00 70 GLU A C 12
ATOM 14277 O O . GLU A 1 73 ? -2.610 -5.610 4.033 1.00 0.00 70 GLU A O 12
ATOM 14289 N N . VAL A 1 74 ? -0.626 -6.230 3.206 1.00 0.00 71 VAL A N 12
ATOM 14290 C CA . VAL A 1 74 ? -0.114 -4.868 3.152 1.00 0.00 71 VAL A CA 12
ATOM 14291 C C . VAL A 1 74 ? -0.908 -4.036 2.155 1.00 0.00 71 VAL A C 12
ATOM 14292 O O . VAL A 1 74 ? -1.209 -2.870 2.404 1.00 0.00 71 VAL A O 12
ATOM 14305 N N . ALA A 1 75 ? -1.257 -4.647 1.029 1.00 0.00 72 ALA A N 12
ATOM 14306 C CA . ALA A 1 75 ? -2.028 -3.964 -0.001 1.00 0.00 72 ALA A CA 12
ATOM 14307 C C . ALA A 1 75 ? -3.410 -3.581 0.520 1.00 0.00 72 ALA A C 12
ATOM 14308 O O . ALA A 1 75 ? -3.839 -2.436 0.379 1.00 0.00 72 ALA A O 12
ATOM 14315 N N . ASP A 1 76 ? -4.100 -4.545 1.124 1.00 0.00 73 ASP A N 12
ATOM 14316 C CA . ASP A 1 76 ? -5.436 -4.305 1.667 1.00 0.00 73 ASP A CA 12
ATOM 14317 C C . ASP A 1 76 ? -5.381 -3.371 2.875 1.00 0.00 73 ASP A C 12
ATOM 14318 O O . ASP A 1 76 ? -6.225 -2.491 3.032 1.00 0.00 73 ASP A O 12
ATOM 14327 N N . THR A 1 77 ? -4.387 -3.577 3.728 1.00 0.00 74 THR A N 12
ATOM 14328 C CA . THR A 1 77 ? -4.213 -2.769 4.930 1.00 0.00 74 THR A CA 12
ATOM 14329 C C . THR A 1 77 ? -4.046 -1.290 4.591 1.00 0.00 74 THR A C 12
ATOM 14330 O O . THR A 1 77 ? -4.738 -0.435 5.143 1.00 0.00 74 THR A O 12
ATOM 14341 N N . ILE A 1 78 ? -3.120 -0.996 3.686 1.00 0.00 75 ILE A N 12
ATOM 14342 C CA . ILE A 1 78 ? -2.857 0.379 3.280 1.00 0.00 75 ILE A CA 12
ATOM 14343 C C . ILE A 1 78 ? -4.108 1.035 2.697 1.00 0.00 75 ILE A C 12
ATOM 14344 O O . ILE A 1 78 ? -4.518 2.108 3.137 1.00 0.00 75 ILE A O 12
ATOM 14360 N N . VAL A 1 79 ? -4.705 0.386 1.706 1.00 0.00 76 VAL A N 12
ATOM 14361 C CA . VAL A 1 79 ? -5.903 0.911 1.063 1.00 0.00 76 VAL A CA 12
ATOM 14362 C C . VAL A 1 79 ? -7.053 1.086 2.054 1.00 0.00 76 VAL A C 12
ATOM 14363 O O . VAL A 1 79 ? -7.767 2.088 2.013 1.00 0.00 76 VAL A O 12
ATOM 14376 N N . ASN A 1 80 ? -7.234 0.112 2.939 1.00 0.00 77 ASN A N 12
ATOM 14377 C CA . ASN A 1 80 ? -8.307 0.173 3.929 1.00 0.00 77 ASN A CA 12
ATOM 14378 C C . ASN A 1 80 ? -8.146 1.376 4.856 1.00 0.00 77 ASN A C 12
ATOM 14379 O O . ASN A 1 80 ? -9.072 2.169 5.022 1.00 0.00 77 ASN A O 12
ATOM 14390 N N . LYS A 1 81 ? -6.973 1.497 5.466 1.00 0.00 78 LYS A N 12
ATOM 14391 C CA . LYS A 1 81 ? -6.698 2.593 6.386 1.00 0.00 78 LYS A CA 12
ATOM 14392 C C . LYS A 1 81 ? -6.543 3.919 5.649 1.00 0.00 78 LYS A C 12
ATOM 14393 O O . LYS A 1 81 ? -6.993 4.962 6.125 1.00 0.00 78 LYS A O 12
ATOM 14412 N N . ALA A 1 82 ? -5.886 3.875 4.496 1.00 0.00 79 ALA A N 12
ATOM 14413 C CA . ALA A 1 82 ? -5.652 5.080 3.704 1.00 0.00 79 ALA A CA 12
ATOM 14414 C C . ALA A 1 82 ? -6.951 5.652 3.145 1.00 0.00 79 ALA A C 12
ATOM 14415 O O . ALA A 1 82 ? -7.067 6.862 2.951 1.00 0.00 79 ALA A O 12
ATOM 14422 N N . GLY A 1 83 ? -7.926 4.787 2.889 1.00 0.00 80 GLY A N 12
ATOM 14423 C CA . GLY A 1 83 ? -9.196 5.251 2.359 1.00 0.00 80 GLY A CA 12
ATOM 14424 C C . GLY A 1 83 ? -9.937 4.180 1.591 1.00 0.00 80 GLY A C 12
ATOM 14425 O O . GLY A 1 83 ? -11.092 3.873 1.884 1.00 0.00 80 GLY A O 12
ATOM 14429 N N . LEU A 1 84 ? -9.265 3.622 0.598 1.00 0.00 81 LEU A N 12
ATOM 14430 C CA . LEU A 1 84 ? -9.843 2.586 -0.242 1.00 0.00 81 LEU A CA 12
ATOM 14431 C C . LEU A 1 84 ? -10.026 1.288 0.540 1.00 0.00 81 LEU A C 12
ATOM 14432 O O . LEU A 1 84 ? -10.674 1.329 1.606 1.00 0.00 81 LEU A O 12
ATOM 14449 N N . GLY A 1 1 ? -15.315 6.852 1.507 1.00 0.00 -3 GLY A N 13
ATOM 14450 C CA . GLY A 1 1 ? -16.769 6.643 1.757 1.00 0.00 -3 GLY A CA 13
ATOM 14451 C C . GLY A 1 1 ? -17.030 5.761 2.961 1.00 0.00 -3 GLY A C 13
ATOM 14452 O O . GLY A 1 1 ? -16.412 5.936 4.013 1.00 0.00 -3 GLY A O 13
ATOM 14458 N N . SER A 1 2 ? -17.946 4.811 2.809 1.00 0.00 -2 SER A N 13
ATOM 14459 C CA . SER A 1 2 ? -18.287 3.897 3.894 1.00 0.00 -2 SER A CA 13
ATOM 14460 C C . SER A 1 2 ? -19.327 2.878 3.441 1.00 0.00 -2 SER A C 13
ATOM 14461 O O . SER A 1 2 ? -19.176 1.678 3.669 1.00 0.00 -2 SER A O 13
ATOM 14469 N N . HIS A 1 3 ? -20.384 3.364 2.796 1.00 0.00 -1 HIS A N 13
ATOM 14470 C CA . HIS A 1 3 ? -21.448 2.493 2.310 1.00 0.00 -1 HIS A CA 13
ATOM 14471 C C . HIS A 1 3 ? -20.933 1.564 1.215 1.00 0.00 -1 HIS A C 13
ATOM 14472 O O . HIS A 1 3 ? -21.092 0.347 1.295 1.00 0.00 -1 HIS A O 13
ATOM 14487 N N . MET A 1 4 ? -20.314 2.151 0.194 1.00 0.00 1 MET A N 13
ATOM 14488 C CA . MET A 1 4 ? -19.771 1.385 -0.923 1.00 0.00 1 MET A CA 13
ATOM 14489 C C . MET A 1 4 ? -19.169 2.317 -1.970 1.00 0.00 1 MET A C 13
ATOM 14490 O O . MET A 1 4 ? -19.758 3.344 -2.308 1.00 0.00 1 MET A O 13
ATOM 14504 N N . LYS A 1 5 ? -17.995 1.958 -2.481 1.00 0.00 2 LYS A N 13
ATOM 14505 C CA . LYS A 1 5 ? -17.327 2.773 -3.489 1.00 0.00 2 LYS A CA 13
ATOM 14506 C C . LYS A 1 5 ? -17.062 1.971 -4.761 1.00 0.00 2 LYS A C 13
ATOM 14507 O O . LYS A 1 5 ? -17.408 2.410 -5.855 1.00 0.00 2 LYS A O 13
ATOM 14526 N N . MET A 1 6 ? -16.458 0.793 -4.606 1.00 0.00 3 MET A N 13
ATOM 14527 C CA . MET A 1 6 ? -16.148 -0.081 -5.740 1.00 0.00 3 MET A CA 13
ATOM 14528 C C . MET A 1 6 ? -15.463 0.688 -6.870 1.00 0.00 3 MET A C 13
ATOM 14529 O O . MET A 1 6 ? -16.054 1.578 -7.479 1.00 0.00 3 MET A O 13
ATOM 14543 N N . GLY A 1 7 ? -14.215 0.332 -7.157 1.00 0.00 4 GLY A N 13
ATOM 14544 C CA . GLY A 1 7 ? -13.489 1.004 -8.219 1.00 0.00 4 GLY A CA 13
ATOM 14545 C C . GLY A 1 7 ? -12.029 0.606 -8.286 1.00 0.00 4 GLY A C 13
ATOM 14546 O O . GLY A 1 7 ? -11.697 -0.580 -8.288 1.00 0.00 4 GLY A O 13
ATOM 14550 N N . VAL A 1 8 ? -11.156 1.606 -8.350 1.00 0.00 5 VAL A N 13
ATOM 14551 C CA . VAL A 1 8 ? -9.719 1.374 -8.429 1.00 0.00 5 VAL A CA 13
ATOM 14552 C C . VAL A 1 8 ? -9.172 0.765 -7.146 1.00 0.00 5 VAL A C 13
ATOM 14553 O O . VAL A 1 8 ? -8.005 0.439 -7.084 1.00 0.00 5 VAL A O 13
ATOM 14566 N N . LYS A 1 9 ? -9.990 0.629 -6.106 1.00 0.00 6 LYS A N 13
ATOM 14567 C CA . LYS A 1 9 ? -9.486 0.072 -4.855 1.00 0.00 6 LYS A CA 13
ATOM 14568 C C . LYS A 1 9 ? -8.633 -1.152 -5.165 1.00 0.00 6 LYS A C 13
ATOM 14569 O O . LYS A 1 9 ? -7.508 -1.278 -4.682 1.00 0.00 6 LYS A O 13
ATOM 14588 N N . GLU A 1 10 ? -9.156 -2.018 -6.015 1.00 0.00 7 GLU A N 13
ATOM 14589 C CA . GLU A 1 10 ? -8.427 -3.200 -6.442 1.00 0.00 7 GLU A CA 13
ATOM 14590 C C . GLU A 1 10 ? -7.370 -2.837 -7.490 1.00 0.00 7 GLU A C 13
ATOM 14591 O O . GLU A 1 10 ? -6.310 -3.454 -7.547 1.00 0.00 7 GLU A O 13
ATOM 14603 N N . ASP A 1 11 ? -7.679 -1.847 -8.338 1.00 0.00 8 ASP A N 13
ATOM 14604 C CA . ASP A 1 11 ? -6.760 -1.427 -9.400 1.00 0.00 8 ASP A CA 13
ATOM 14605 C C . ASP A 1 11 ? -5.441 -0.865 -8.852 1.00 0.00 8 ASP A C 13
ATOM 14606 O O . ASP A 1 11 ? -4.361 -1.321 -9.231 1.00 0.00 8 ASP A O 13
ATOM 14615 N N . ILE A 1 12 ? -5.531 0.097 -7.940 1.00 0.00 9 ILE A N 13
ATOM 14616 C CA . ILE A 1 12 ? -4.353 0.684 -7.320 1.00 0.00 9 ILE A CA 13
ATOM 14617 C C . ILE A 1 12 ? -3.661 -0.370 -6.472 1.00 0.00 9 ILE A C 13
ATOM 14618 O O . ILE A 1 12 ? -2.451 -0.569 -6.576 1.00 0.00 9 ILE A O 13
ATOM 14634 N N . ARG A 1 13 ? -4.447 -1.069 -5.657 1.00 0.00 10 ARG A N 13
ATOM 14635 C CA . ARG A 1 13 ? -3.916 -2.134 -4.817 1.00 0.00 10 ARG A CA 13
ATOM 14636 C C . ARG A 1 13 ? -3.182 -3.134 -5.695 1.00 0.00 10 ARG A C 13
ATOM 14637 O O . ARG A 1 13 ? -2.224 -3.777 -5.265 1.00 0.00 10 ARG A O 13
ATOM 14658 N N . GLY A 1 14 ? -3.628 -3.235 -6.946 1.00 0.00 11 GLY A N 13
ATOM 14659 C CA . GLY A 1 14 ? -2.984 -4.133 -7.881 1.00 0.00 11 GLY A CA 13
ATOM 14660 C C . GLY A 1 14 ? -1.584 -3.661 -8.165 1.00 0.00 11 GLY A C 13
ATOM 14661 O O . GLY A 1 14 ? -0.630 -4.441 -8.165 1.00 0.00 11 GLY A O 13
ATOM 14665 N N . GLN A 1 15 ? -1.467 -2.355 -8.371 1.00 0.00 12 GLN A N 13
ATOM 14666 C CA . GLN A 1 15 ? -0.184 -1.728 -8.620 1.00 0.00 12 GLN A CA 13
ATOM 14667 C C . GLN A 1 15 ? 0.682 -1.812 -7.368 1.00 0.00 12 GLN A C 13
ATOM 14668 O O . GLN A 1 15 ? 1.906 -1.889 -7.449 1.00 0.00 12 GLN A O 13
ATOM 14682 N N . ILE A 1 16 ? 0.024 -1.799 -6.206 1.00 0.00 13 ILE A N 13
ATOM 14683 C CA . ILE A 1 16 ? 0.713 -1.875 -4.924 1.00 0.00 13 ILE A CA 13
ATOM 14684 C C . ILE A 1 16 ? 1.295 -3.265 -4.705 1.00 0.00 13 ILE A C 13
ATOM 14685 O O . ILE A 1 16 ? 2.426 -3.406 -4.247 1.00 0.00 13 ILE A O 13
ATOM 14701 N N . ILE A 1 17 ? 0.519 -4.290 -5.041 1.00 0.00 14 ILE A N 13
ATOM 14702 C CA . ILE A 1 17 ? 0.971 -5.667 -4.889 1.00 0.00 14 ILE A CA 13
ATOM 14703 C C . ILE A 1 17 ? 2.255 -5.895 -5.682 1.00 0.00 14 ILE A C 13
ATOM 14704 O O . ILE A 1 17 ? 3.263 -6.340 -5.133 1.00 0.00 1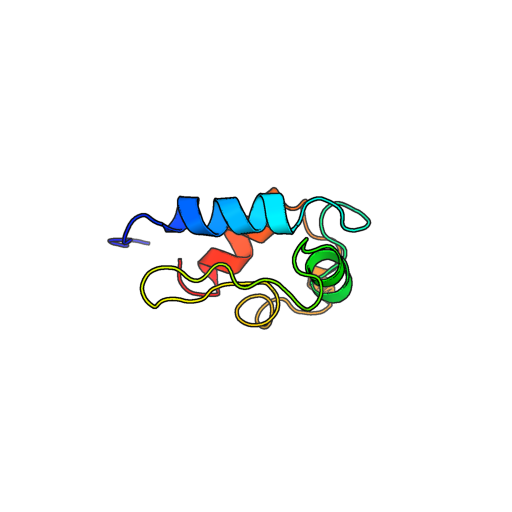4 ILE A O 13
ATOM 14720 N N . GLY A 1 18 ? 2.220 -5.563 -6.968 1.00 0.00 15 GLY A N 13
ATOM 14721 C CA . GLY A 1 18 ? 3.398 -5.715 -7.798 1.00 0.00 15 GLY A CA 13
ATOM 14722 C C . GLY A 1 18 ? 4.496 -4.768 -7.361 1.00 0.00 15 GLY A C 13
ATOM 14723 O O . GLY A 1 18 ? 5.677 -5.113 -7.372 1.00 0.00 15 GLY A O 13
ATOM 14727 N N . ALA A 1 19 ? 4.086 -3.568 -6.966 1.00 0.00 16 ALA A N 13
ATOM 14728 C CA . ALA A 1 19 ? 5.007 -2.540 -6.503 1.00 0.00 16 ALA A CA 13
ATOM 14729 C C . ALA A 1 19 ? 5.782 -3.010 -5.274 1.00 0.00 16 ALA A C 13
ATOM 14730 O O . ALA A 1 19 ? 6.926 -2.617 -5.057 1.00 0.00 16 ALA A O 13
ATOM 14737 N N . LEU A 1 20 ? 5.143 -3.856 -4.477 1.00 0.00 17 LEU A N 13
ATOM 14738 C CA . LEU A 1 20 ? 5.744 -4.391 -3.269 1.00 0.00 17 LEU A CA 13
ATOM 14739 C C . LEU A 1 20 ? 6.659 -5.556 -3.601 1.00 0.00 17 LEU A C 13
ATOM 14740 O O . LEU A 1 20 ? 7.641 -5.813 -2.905 1.00 0.00 17 LEU A O 13
ATOM 14756 N N . ALA A 1 21 ? 6.328 -6.257 -4.677 1.00 0.00 18 ALA A N 13
ATOM 14757 C CA . ALA A 1 21 ? 7.120 -7.401 -5.112 1.00 0.00 18 ALA A CA 13
ATOM 14758 C C . ALA A 1 21 ? 8.571 -6.994 -5.349 1.00 0.00 18 ALA A C 13
ATOM 14759 O O . ALA A 1 21 ? 8.849 -6.064 -6.107 1.00 0.00 18 ALA A O 13
ATOM 14766 N N . GLY A 1 22 ? 9.493 -7.691 -4.692 1.00 0.00 19 GLY A N 13
ATOM 14767 C CA . GLY A 1 22 ? 10.903 -7.379 -4.844 1.00 0.00 19 GLY A CA 13
ATOM 14768 C C . GLY A 1 22 ? 11.587 -7.124 -3.514 1.00 0.00 19 GLY A C 13
ATOM 14769 O O . GLY A 1 22 ? 12.755 -7.468 -3.334 1.00 0.00 19 GLY A O 13
ATOM 14773 N N . ALA A 1 23 ? 10.858 -6.515 -2.581 1.00 0.00 20 ALA A N 13
ATOM 14774 C CA . ALA A 1 23 ? 11.400 -6.206 -1.259 1.00 0.00 20 ALA A CA 13
ATOM 14775 C C . ALA A 1 23 ? 12.011 -7.437 -0.609 1.00 0.00 20 ALA A C 13
ATOM 14776 O O . ALA A 1 23 ? 12.032 -8.516 -1.198 1.00 0.00 20 ALA A O 13
ATOM 14783 N N . ASP A 1 24 ? 12.471 -7.271 0.629 1.00 0.00 21 ASP A N 13
ATOM 14784 C CA . ASP A 1 24 ? 13.035 -8.377 1.392 1.00 0.00 21 ASP A CA 13
ATOM 14785 C C . ASP A 1 24 ? 11.946 -9.435 1.555 1.00 0.00 21 ASP A C 13
ATOM 14786 O O . ASP A 1 24 ? 11.409 -9.910 0.554 1.00 0.00 21 ASP A O 13
ATOM 14795 N N . PHE A 1 25 ? 11.546 -9.773 2.783 1.00 0.00 22 PHE A N 13
ATOM 14796 C CA . PHE A 1 25 ? 10.452 -10.718 2.935 1.00 0.00 22 PHE A CA 13
ATOM 14797 C C . PHE A 1 25 ? 9.255 -10.091 2.239 1.00 0.00 22 PHE A C 13
ATOM 14798 O O . PHE A 1 25 ? 9.360 -8.965 1.752 1.00 0.00 22 PHE A O 13
ATOM 14815 N N . PRO A 1 26 ? 8.106 -10.755 2.168 1.00 0.00 23 PRO A N 13
ATOM 14816 C CA . PRO A 1 26 ? 6.945 -10.163 1.517 1.00 0.00 23 PRO A CA 13
ATOM 14817 C C . PRO A 1 26 ? 6.430 -8.918 2.258 1.00 0.00 23 PRO A C 13
ATOM 14818 O O . PRO A 1 26 ? 5.314 -8.932 2.774 1.00 0.00 23 PRO A O 13
ATOM 14829 N N . ILE A 1 27 ? 7.255 -7.841 2.278 1.00 0.00 24 ILE A N 13
ATOM 14830 C CA . ILE A 1 27 ? 6.910 -6.545 2.909 1.00 0.00 24 ILE A CA 13
ATOM 14831 C C . ILE A 1 27 ? 7.687 -6.219 4.195 1.00 0.00 24 ILE A C 13
ATOM 14832 O O . ILE A 1 27 ? 7.087 -6.024 5.253 1.00 0.00 24 ILE A O 13
ATOM 14848 N N . ASN A 1 28 ? 9.006 -6.114 4.094 1.00 0.00 25 ASN A N 13
ATOM 14849 C CA . ASN A 1 28 ? 9.851 -5.766 5.247 1.00 0.00 25 ASN A CA 13
ATOM 14850 C C . ASN A 1 28 ? 9.539 -4.374 5.780 1.00 0.00 25 ASN A C 13
ATOM 14851 O O . ASN A 1 28 ? 10.380 -3.479 5.707 1.00 0.00 25 ASN A O 13
ATOM 14862 N N . SER A 1 29 ? 8.337 -4.179 6.307 1.00 0.00 26 SER A N 13
ATOM 14863 C CA . SER A 1 29 ? 7.952 -2.875 6.824 1.00 0.00 26 SER A CA 13
ATOM 14864 C C . SER A 1 29 ? 8.087 -1.841 5.717 1.00 0.00 26 SER A C 13
ATOM 14865 O O . SER A 1 29 ? 8.858 -2.025 4.776 1.00 0.00 26 SER A O 13
ATOM 14873 N N . PRO A 1 30 ? 7.334 -0.747 5.784 1.00 0.00 27 PRO A N 13
ATOM 14874 C CA . PRO A 1 30 ? 7.395 0.272 4.754 1.00 0.00 27 PRO A CA 13
ATOM 14875 C C . PRO A 1 30 ? 8.815 0.672 4.409 1.00 0.00 27 PRO A C 13
ATOM 14876 O O . PRO A 1 30 ? 9.099 0.994 3.271 1.00 0.00 27 PRO A O 13
ATOM 14887 N N . GLU A 1 31 ? 9.710 0.634 5.376 1.00 0.00 28 GLU A N 13
ATOM 14888 C CA . GLU A 1 31 ? 11.098 0.991 5.113 1.00 0.00 28 GLU A CA 13
ATOM 14889 C C . GLU A 1 31 ? 11.647 0.185 3.932 1.00 0.00 28 GLU A C 13
ATOM 14890 O O . GLU A 1 31 ? 12.114 0.742 2.934 1.00 0.00 28 GLU A O 13
ATOM 14902 N N . GLU A 1 32 ? 11.588 -1.132 4.060 1.00 0.00 29 GLU A N 13
ATOM 14903 C CA . GLU A 1 32 ? 12.086 -2.030 3.033 1.00 0.00 29 GLU A CA 13
ATOM 14904 C C . GLU A 1 32 ? 11.159 -2.142 1.836 1.00 0.00 29 GLU A C 13
ATOM 14905 O O . GLU A 1 32 ? 11.570 -1.894 0.705 1.00 0.00 29 GLU A O 13
ATOM 14917 N N . LEU A 1 33 ? 9.912 -2.546 2.078 1.00 0.00 30 LEU A N 13
ATOM 14918 C CA . LEU A 1 33 ? 8.955 -2.707 0.993 1.00 0.00 30 LEU A CA 13
ATOM 14919 C C . LEU A 1 33 ? 8.960 -1.439 0.141 1.00 0.00 30 LEU A C 13
ATOM 14920 O O . LEU A 1 33 ? 8.860 -1.495 -1.087 1.00 0.00 30 LEU A O 13
ATOM 14936 N N . MET A 1 34 ? 9.148 -0.304 0.808 1.00 0.00 31 MET A N 13
ATOM 14937 C CA . MET A 1 34 ? 9.248 0.977 0.126 1.00 0.00 31 MET A CA 13
ATOM 14938 C C . MET A 1 34 ? 10.520 0.989 -0.698 1.00 0.00 31 MET A C 13
ATOM 14939 O O . MET A 1 34 ? 10.552 1.523 -1.807 1.00 0.00 31 MET A O 13
ATOM 14953 N N . ALA A 1 35 ? 11.574 0.376 -0.152 1.00 0.00 32 ALA A N 13
ATOM 14954 C CA . ALA A 1 35 ? 12.845 0.306 -0.857 1.00 0.00 32 ALA A CA 13
ATOM 14955 C C . ALA A 1 35 ? 12.731 -0.593 -2.084 1.00 0.00 32 ALA A C 13
ATOM 14956 O O . ALA A 1 35 ? 13.511 -0.479 -3.030 1.00 0.00 32 ALA A O 13
ATOM 14963 N N . ALA A 1 36 ? 11.764 -1.505 -2.045 1.00 0.00 33 ALA A N 13
ATOM 14964 C CA . ALA A 1 36 ? 11.544 -2.456 -3.126 1.00 0.00 33 ALA A CA 13
ATOM 14965 C C . ALA A 1 36 ? 10.906 -1.832 -4.363 1.00 0.00 33 ALA A C 13
ATOM 14966 O O . ALA A 1 36 ? 11.337 -2.104 -5.484 1.00 0.00 33 ALA A O 13
ATOM 14973 N N . LEU A 1 37 ? 9.855 -1.035 -4.166 1.00 0.00 34 LEU A N 13
ATOM 14974 C CA . LEU A 1 37 ? 9.138 -0.423 -5.290 1.00 0.00 34 LEU A CA 13
ATOM 14975 C C . LEU A 1 37 ? 10.077 -0.028 -6.437 1.00 0.00 34 LEU A C 13
ATOM 14976 O O . LEU A 1 37 ? 11.230 0.343 -6.219 1.00 0.00 34 LEU A O 13
ATOM 14992 N N . PRO A 1 38 ? 9.584 -0.160 -7.685 1.00 0.00 35 PRO A N 13
ATOM 14993 C CA . PRO A 1 38 ? 10.350 0.118 -8.911 1.00 0.00 35 PRO A CA 13
ATOM 14994 C C . PRO A 1 38 ? 11.111 1.445 -8.915 1.00 0.00 35 PRO A C 13
ATOM 14995 O O . PRO A 1 38 ? 12.297 1.476 -9.246 1.00 0.00 35 PRO A O 13
ATOM 15006 N N . ASN A 1 39 ? 10.439 2.540 -8.585 1.00 0.00 36 ASN A N 13
ATOM 15007 C CA . ASN A 1 39 ? 11.088 3.851 -8.600 1.00 0.00 36 ASN A CA 13
ATOM 15008 C C . ASN A 1 39 ? 12.078 4.021 -7.444 1.00 0.00 36 ASN A C 13
ATOM 15009 O O . ASN A 1 39 ? 12.907 4.932 -7.463 1.00 0.00 36 ASN A O 13
ATOM 15020 N N . GLY A 1 40 ? 11.990 3.152 -6.440 1.00 0.00 37 GLY A N 13
ATOM 15021 C CA . GLY A 1 40 ? 12.883 3.243 -5.299 1.00 0.00 37 GLY A CA 13
ATOM 15022 C C . GLY A 1 40 ? 12.196 3.797 -4.059 1.00 0.00 37 GLY A C 13
ATOM 15023 O O . GLY A 1 40 ? 11.990 3.066 -3.092 1.00 0.00 37 GLY A O 13
ATOM 15027 N N . PRO A 1 41 ? 11.829 5.094 -4.051 1.00 0.00 38 PRO A N 13
ATOM 15028 C CA . PRO A 1 41 ? 11.165 5.720 -2.908 1.00 0.00 38 PRO A CA 13
ATOM 15029 C C . PRO A 1 41 ? 9.651 5.506 -2.905 1.00 0.00 38 PRO A C 13
ATOM 15030 O O . PRO A 1 41 ? 8.885 6.438 -2.660 1.00 0.00 38 PRO A O 13
ATOM 15041 N N . ASP A 1 42 ? 9.227 4.275 -3.176 1.00 0.00 39 ASP A N 13
ATOM 15042 C CA . ASP A 1 42 ? 7.808 3.938 -3.202 1.00 0.00 39 ASP A CA 13
ATOM 15043 C C . ASP A 1 42 ? 7.062 4.715 -4.285 1.00 0.00 39 ASP A C 13
ATOM 15044 O O . ASP A 1 42 ? 6.644 5.854 -4.078 1.00 0.00 39 ASP A O 13
ATOM 15053 N N . THR A 1 43 ? 6.901 4.076 -5.439 1.00 0.00 40 THR A N 13
ATOM 15054 C CA . THR A 1 43 ? 6.207 4.678 -6.570 1.00 0.00 40 THR A CA 13
ATOM 15055 C C . THR A 1 43 ? 4.734 4.905 -6.252 1.00 0.00 40 THR A C 13
ATOM 15056 O O . THR A 1 43 ? 4.058 4.018 -5.732 1.00 0.00 40 THR A O 13
ATOM 15067 N N . THR A 1 44 ? 4.241 6.100 -6.564 1.00 0.00 41 THR A N 13
ATOM 15068 C CA . THR A 1 44 ? 2.849 6.438 -6.304 1.00 0.00 41 THR A CA 13
ATOM 15069 C C . THR A 1 44 ? 1.928 5.863 -7.374 1.00 0.00 41 THR A C 13
ATOM 15070 O O . THR A 1 44 ? 2.126 6.089 -8.566 1.00 0.00 41 THR A O 13
ATOM 15081 N N . CYS A 1 45 ? 0.910 5.127 -6.936 1.00 0.00 42 CYS A N 13
ATOM 15082 C CA . CYS A 1 45 ? -0.053 4.531 -7.855 1.00 0.00 42 CYS A CA 13
ATOM 15083 C C . CYS A 1 45 ? -1.338 5.353 -7.877 1.00 0.00 42 CYS A C 13
ATOM 15084 O O . CYS A 1 45 ? -2.440 4.805 -7.856 1.00 0.00 42 CYS A O 13
ATOM 15092 N N . LYS A 1 46 ? -1.186 6.673 -7.905 1.00 0.00 43 LYS A N 13
ATOM 15093 C CA . LYS A 1 46 ? -2.330 7.576 -7.910 1.00 0.00 43 LYS A CA 13
ATOM 15094 C C . LYS A 1 46 ? -3.002 7.625 -9.279 1.00 0.00 43 LYS A C 13
ATOM 15095 O O . LYS A 1 46 ? -2.352 7.454 -10.311 1.00 0.00 43 LYS A O 13
ATOM 15114 N N . SER A 1 47 ? -4.313 7.852 -9.275 1.00 0.00 44 SER A N 13
ATOM 15115 C CA . SER A 1 47 ? -5.089 7.917 -10.509 1.00 0.00 44 SER A CA 13
ATOM 15116 C C . SER A 1 47 ? -6.164 8.999 -10.424 1.00 0.00 44 SER A C 13
ATOM 15117 O O . SER A 1 47 ? -6.849 9.128 -9.411 1.00 0.00 44 SER A O 13
ATOM 15125 N N . GLY A 1 48 ? -6.304 9.771 -11.499 1.00 0.00 45 GLY A N 13
ATOM 15126 C CA . GLY A 1 48 ? -7.295 10.835 -11.536 1.00 0.00 45 GLY A CA 13
ATOM 15127 C C . GLY A 1 48 ? -6.967 11.974 -10.589 1.00 0.00 45 GLY A C 13
ATOM 15128 O O . GLY A 1 48 ? -6.731 13.102 -11.023 1.00 0.00 45 GLY A O 13
ATOM 15132 N N . ASP A 1 49 ? -6.946 11.680 -9.294 1.00 0.00 46 ASP A N 13
ATOM 15133 C CA . ASP A 1 49 ? -6.636 12.688 -8.285 1.00 0.00 46 ASP A CA 13
ATOM 15134 C C . ASP A 1 49 ? -6.562 12.067 -6.892 1.00 0.00 46 ASP A C 13
ATOM 15135 O O . ASP A 1 49 ? -6.798 12.739 -5.888 1.00 0.00 46 ASP A O 13
ATOM 15144 N N . VAL A 1 50 ? -6.221 10.784 -6.840 1.00 0.00 47 VAL A N 13
ATOM 15145 C CA . VAL A 1 50 ? -6.100 10.069 -5.576 1.00 0.00 47 VAL A CA 13
ATOM 15146 C C . VAL A 1 50 ? -4.751 9.368 -5.494 1.00 0.00 47 VAL A C 13
ATOM 15147 O O . VAL A 1 50 ? -4.397 8.599 -6.384 1.00 0.00 47 VAL A O 13
ATOM 15160 N N . GLU A 1 51 ? -3.994 9.631 -4.432 1.00 0.00 48 GLU A N 13
ATOM 15161 C CA . GLU A 1 51 ? -2.686 9.006 -4.271 1.00 0.00 48 GLU A CA 13
ATOM 15162 C C . GLU A 1 51 ? -2.617 8.123 -3.033 1.00 0.00 48 GLU A C 13
ATOM 15163 O O . GLU A 1 51 ? -2.995 8.527 -1.933 1.00 0.00 48 GLU A O 13
ATOM 15175 N N . LEU A 1 52 ? -2.118 6.908 -3.236 1.00 0.00 49 LEU A N 13
ATOM 15176 C CA . LEU A 1 52 ? -1.969 5.930 -2.167 1.00 0.00 49 LEU A CA 13
ATOM 15177 C C . LEU A 1 52 ? -0.701 5.118 -2.387 1.00 0.00 49 LEU A C 13
ATOM 15178 O O . LEU A 1 52 ? -0.443 4.650 -3.494 1.00 0.00 49 LEU A O 13
ATOM 15194 N N . LYS A 1 53 ? 0.089 4.950 -1.335 1.00 0.00 50 LYS A N 13
ATOM 15195 C CA . LYS A 1 53 ? 1.324 4.188 -1.444 1.00 0.00 50 LYS A CA 13
ATOM 15196 C C . LYS A 1 53 ? 1.935 3.914 -0.071 1.00 0.00 50 LYS A C 13
ATOM 15197 O O . LYS A 1 53 ? 1.303 4.140 0.958 1.00 0.00 50 LYS A O 13
ATOM 15216 N N . ALA A 1 54 ? 3.155 3.398 -0.067 1.00 0.00 51 ALA A N 13
ATOM 15217 C CA . ALA A 1 54 ? 3.840 3.056 1.174 1.00 0.00 51 ALA A CA 13
ATOM 15218 C C . ALA A 1 54 ? 4.087 4.263 2.077 1.00 0.00 51 ALA A C 13
ATOM 15219 O O . ALA A 1 54 ? 3.761 4.234 3.261 1.00 0.00 51 ALA A O 13
ATOM 15226 N N . SER A 1 55 ? 4.691 5.311 1.537 1.00 0.00 52 SER A N 13
ATOM 15227 C CA . SER A 1 55 ? 4.999 6.490 2.339 1.00 0.00 52 SER A CA 13
ATOM 15228 C C . SER A 1 55 ? 3.749 7.306 2.679 1.00 0.00 52 SER A C 13
ATOM 15229 O O . SER A 1 55 ? 3.523 7.642 3.842 1.00 0.00 52 SER A O 13
ATOM 15237 N N . ASP A 1 56 ? 2.947 7.640 1.670 1.00 0.00 53 ASP A N 13
ATOM 15238 C CA . ASP A 1 56 ? 1.740 8.434 1.891 1.00 0.00 53 ASP A CA 13
ATOM 15239 C C . ASP A 1 56 ? 0.668 7.661 2.656 1.00 0.00 53 ASP A C 13
ATOM 15240 O O . ASP A 1 56 ? 0.111 8.165 3.630 1.00 0.00 53 ASP A O 13
ATOM 15249 N N . ALA A 1 57 ? 0.365 6.448 2.206 1.00 0.00 54 ALA A N 13
ATOM 15250 C CA . ALA A 1 57 ? -0.658 5.632 2.854 1.00 0.00 54 ALA A CA 13
ATOM 15251 C C . ALA A 1 57 ? -0.072 4.735 3.945 1.00 0.00 54 ALA A C 13
ATOM 15252 O O . ALA A 1 57 ? -0.623 4.640 5.041 1.00 0.00 54 ALA A O 13
ATOM 15259 N N . GLY A 1 58 ? 1.041 4.074 3.638 1.00 0.00 55 GLY A N 13
ATOM 15260 C CA . GLY A 1 58 ? 1.673 3.188 4.605 1.00 0.00 55 GLY A CA 13
ATOM 15261 C C . GLY A 1 58 ? 1.967 3.869 5.929 1.00 0.00 55 GLY A C 13
ATOM 15262 O O . GLY A 1 58 ? 2.118 3.203 6.952 1.00 0.00 55 GLY A O 13
ATOM 15266 N N . GLN A 1 59 ? 2.048 5.199 5.914 1.00 0.00 56 GLN A N 13
ATOM 15267 C CA . GLN A 1 59 ? 2.322 5.971 7.126 1.00 0.00 56 GLN A CA 13
ATOM 15268 C C . GLN A 1 59 ? 1.499 5.455 8.303 1.00 0.00 56 GLN A C 13
ATOM 15269 O O . GLN A 1 59 ? 1.926 5.527 9.456 1.00 0.00 56 GLN A O 13
ATOM 15283 N N . VAL A 1 60 ? 0.313 4.945 7.996 1.00 0.00 57 VAL A N 13
ATOM 15284 C CA . VAL A 1 60 ? -0.594 4.421 9.009 1.00 0.00 57 VAL A CA 13
ATOM 15285 C C . VAL A 1 60 ? -0.188 3.028 9.500 1.00 0.00 57 VAL A C 13
ATOM 15286 O O . VAL A 1 60 ? -1.038 2.249 9.931 1.00 0.00 57 VAL A O 13
ATOM 15299 N N . LEU A 1 61 ? 1.106 2.715 9.444 1.00 0.00 58 LEU A N 13
ATOM 15300 C CA . LEU A 1 61 ? 1.593 1.415 9.896 1.00 0.00 58 LEU A CA 13
ATOM 15301 C C . LEU A 1 61 ? 2.761 1.585 10.865 1.00 0.00 58 LEU A C 13
ATOM 15302 O O . LEU A 1 61 ? 3.811 2.115 10.503 1.00 0.00 58 LEU A O 13
ATOM 15318 N N . THR A 1 62 ? 2.563 1.133 12.100 1.00 0.00 59 THR A N 13
ATOM 15319 C CA . THR A 1 62 ? 3.587 1.231 13.137 1.00 0.00 59 THR A CA 13
ATOM 15320 C C . THR A 1 62 ? 4.737 0.260 12.885 1.00 0.00 59 THR A C 13
ATOM 15321 O O . THR A 1 62 ? 4.581 -0.735 12.178 1.00 0.00 59 THR A O 13
ATOM 15332 N N . ALA A 1 63 ? 5.894 0.560 13.474 1.00 0.00 60 ALA A N 13
ATOM 15333 C CA . ALA A 1 63 ? 7.077 -0.282 13.321 1.00 0.00 60 ALA A CA 13
ATOM 15334 C C . ALA A 1 63 ? 6.761 -1.745 13.621 1.00 0.00 60 ALA A C 13
ATOM 15335 O O . ALA A 1 63 ? 7.247 -2.647 12.941 1.00 0.00 60 ALA A O 13
ATOM 15342 N N . ASP A 1 64 ? 5.937 -1.976 14.638 1.00 0.00 61 ASP A N 13
ATOM 15343 C CA . ASP A 1 64 ? 5.552 -3.332 15.017 1.00 0.00 61 ASP A CA 13
ATOM 15344 C C . ASP A 1 64 ? 5.052 -4.112 13.802 1.00 0.00 61 ASP A C 13
ATOM 15345 O O . ASP A 1 64 ? 5.145 -5.338 13.753 1.00 0.00 61 ASP A O 13
ATOM 15354 N N . ASP A 1 65 ? 4.519 -3.383 12.824 1.00 0.00 62 ASP A N 13
ATOM 15355 C CA . ASP A 1 65 ? 3.995 -3.986 11.602 1.00 0.00 62 ASP A CA 13
ATOM 15356 C C . ASP A 1 65 ? 5.100 -4.537 10.703 1.00 0.00 62 ASP A C 13
ATOM 15357 O O . ASP A 1 65 ? 4.817 -5.002 9.598 1.00 0.00 62 ASP A O 13
ATOM 15366 N N . PHE A 1 66 ? 6.357 -4.477 11.154 1.00 0.00 63 PHE A N 13
ATOM 15367 C CA . PHE A 1 66 ? 7.472 -4.968 10.347 1.00 0.00 63 PHE A CA 13
ATOM 15368 C C . PHE A 1 66 ? 7.125 -6.289 9.663 1.00 0.00 63 PHE A C 13
ATOM 15369 O O . PHE A 1 66 ? 6.949 -6.324 8.450 1.00 0.00 63 PHE A O 13
ATOM 15386 N N . PRO A 1 67 ? 6.990 -7.390 10.424 1.00 0.00 64 PRO A N 13
ATOM 15387 C CA . PRO A 1 67 ? 6.638 -8.696 9.856 1.00 0.00 64 PRO A CA 13
ATOM 15388 C C . PRO A 1 67 ? 5.210 -8.707 9.326 1.00 0.00 64 PRO A C 13
ATOM 15389 O O . PRO A 1 67 ? 4.299 -9.235 9.964 1.00 0.00 64 PRO A O 13
ATOM 15400 N N . PHE A 1 68 ? 5.027 -8.096 8.163 1.00 0.00 65 PHE A N 13
ATOM 15401 C CA . PHE A 1 68 ? 3.718 -8.003 7.540 1.00 0.00 65 PHE A CA 13
ATOM 15402 C C . PHE A 1 68 ? 3.303 -9.311 6.878 1.00 0.00 65 PHE A C 13
ATOM 15403 O O . PHE A 1 68 ? 4.123 -10.017 6.290 1.00 0.00 65 PHE A O 13
ATOM 15420 N N . LYS A 1 69 ? 2.014 -9.618 6.979 1.00 0.00 66 LYS A N 13
ATOM 15421 C CA . LYS A 1 69 ? 1.455 -10.829 6.394 1.00 0.00 66 LYS A CA 13
ATOM 15422 C C . LYS A 1 69 ? 1.441 -10.751 4.865 1.00 0.00 66 LYS A C 13
ATOM 15423 O O . LYS A 1 69 ? 0.383 -10.747 4.221 1.00 0.00 66 LYS A O 13
ATOM 15442 N N . SER A 1 70 ? 2.630 -10.702 4.288 1.00 0.00 67 SER A N 13
ATOM 15443 C CA . SER A 1 70 ? 2.780 -10.648 2.843 1.00 0.00 67 SER A CA 13
ATOM 15444 C C . SER A 1 70 ? 2.198 -9.374 2.237 1.00 0.00 67 SER A C 13
ATOM 15445 O O . SER A 1 70 ? 1.383 -8.685 2.852 1.00 0.00 67 SER A O 13
ATOM 15453 N N . ALA A 1 71 ? 2.634 -9.078 1.015 1.00 0.00 68 ALA A N 13
ATOM 15454 C CA . ALA A 1 71 ? 2.182 -7.897 0.285 1.00 0.00 68 ALA A CA 13
ATOM 15455 C C . ALA A 1 71 ? 0.663 -7.831 0.203 1.00 0.00 68 ALA A C 13
ATOM 15456 O O . ALA A 1 71 ? 0.088 -6.748 0.104 1.00 0.00 68 ALA A O 13
ATOM 15463 N N . GLU A 1 72 ? 0.014 -8.986 0.253 1.00 0.00 69 GLU A N 13
ATOM 15464 C CA . GLU A 1 72 ? -1.439 -9.036 0.195 1.00 0.00 69 GLU A CA 13
ATOM 15465 C C . GLU A 1 72 ? -2.023 -8.367 1.427 1.00 0.00 69 GLU A C 13
ATOM 15466 O O . GLU A 1 72 ? -3.017 -7.644 1.349 1.00 0.00 69 GLU A O 13
ATOM 15478 N N . GLU A 1 73 ? -1.380 -8.601 2.564 1.00 0.00 70 GLU A N 13
ATOM 15479 C CA . GLU A 1 73 ? -1.804 -8.018 3.817 1.00 0.00 70 GLU A CA 13
ATOM 15480 C C . GLU A 1 73 ? -1.629 -6.507 3.793 1.00 0.00 70 GLU A C 13
ATOM 15481 O O . GLU A 1 73 ? -2.498 -5.759 4.239 1.00 0.00 70 GLU A O 13
ATOM 15493 N N . VAL A 1 74 ? -0.493 -6.075 3.274 1.00 0.00 71 VAL A N 13
ATOM 15494 C CA . VAL A 1 74 ? -0.179 -4.655 3.187 1.00 0.00 71 VAL A CA 13
ATOM 15495 C C . VAL A 1 74 ? -1.088 -3.942 2.200 1.00 0.00 71 VAL A C 13
ATOM 15496 O O . VAL A 1 74 ? -1.553 -2.836 2.463 1.00 0.00 71 VAL A O 13
ATOM 15509 N N . ALA A 1 75 ? -1.355 -4.579 1.070 1.00 0.00 72 ALA A N 13
ATOM 15510 C CA . ALA A 1 75 ? -2.227 -3.990 0.068 1.00 0.00 72 ALA A CA 13
ATOM 15511 C C . ALA A 1 75 ? -3.577 -3.649 0.687 1.00 0.00 72 ALA A C 13
ATOM 15512 O O . ALA A 1 75 ? -4.119 -2.565 0.472 1.00 0.00 72 ALA A O 13
ATOM 15519 N N . ASP A 1 76 ? -4.102 -4.585 1.470 1.00 0.00 73 ASP A N 13
ATOM 15520 C CA . ASP A 1 76 ? -5.381 -4.401 2.144 1.00 0.00 73 ASP A CA 13
ATOM 15521 C C . ASP A 1 76 ? -5.258 -3.409 3.300 1.00 0.00 73 ASP A C 13
ATOM 15522 O O . ASP A 1 76 ? -6.083 -2.510 3.451 1.00 0.00 73 ASP A O 13
ATOM 15531 N N . THR A 1 77 ? -4.227 -3.585 4.115 1.00 0.00 74 THR A N 13
ATOM 15532 C CA . THR A 1 77 ? -3.997 -2.718 5.266 1.00 0.00 74 THR A CA 13
ATOM 15533 C C . THR A 1 77 ? -3.894 -1.250 4.856 1.00 0.00 74 THR A C 13
ATOM 15534 O O . THR A 1 77 ? -4.530 -0.383 5.456 1.00 0.00 74 THR A O 13
ATOM 15545 N N . ILE A 1 78 ? -3.083 -0.978 3.842 1.00 0.00 75 ILE A N 13
ATOM 15546 C CA . ILE A 1 78 ? -2.886 0.384 3.362 1.00 0.00 75 ILE A CA 13
ATOM 15547 C C . ILE A 1 78 ? -4.184 0.986 2.825 1.00 0.00 75 ILE A C 13
ATOM 15548 O O . ILE A 1 78 ? -4.598 2.063 3.251 1.00 0.00 75 ILE A O 13
ATOM 15564 N N . VAL A 1 79 ? -4.819 0.293 1.885 1.00 0.00 76 VAL A N 13
ATOM 15565 C CA . VAL A 1 79 ? -6.061 0.782 1.295 1.00 0.00 76 VAL A CA 13
ATOM 15566 C C . VAL A 1 79 ? -7.162 0.961 2.339 1.00 0.00 76 VAL A C 13
ATOM 15567 O O . VAL A 1 79 ? -7.892 1.951 2.312 1.00 0.00 76 VAL A O 13
ATOM 15580 N N . ASN A 1 80 ? -7.283 0.007 3.258 1.00 0.00 77 ASN A N 13
ATOM 15581 C CA . ASN A 1 80 ? -8.306 0.089 4.298 1.00 0.00 77 ASN A CA 13
ATOM 15582 C C . ASN A 1 80 ? -8.094 1.307 5.197 1.00 0.00 77 ASN A C 13
ATOM 15583 O O . ASN A 1 80 ? -9.021 2.080 5.436 1.00 0.00 77 ASN A O 13
ATOM 15594 N N . LYS A 1 81 ? -6.874 1.465 5.701 1.00 0.00 78 LYS A N 13
ATOM 15595 C CA . LYS A 1 81 ? -6.547 2.581 6.582 1.00 0.00 78 LYS A CA 13
ATOM 15596 C C . LYS A 1 81 ? -6.483 3.903 5.822 1.00 0.00 78 LYS A C 13
ATOM 15597 O O . LYS A 1 81 ? -6.969 4.928 6.301 1.00 0.00 78 LYS A O 13
ATOM 15616 N N . ALA A 1 82 ? -5.864 3.880 4.648 1.00 0.00 79 ALA A N 13
ATOM 15617 C CA . ALA A 1 82 ? -5.718 5.087 3.839 1.00 0.00 79 ALA A CA 13
ATOM 15618 C C . ALA A 1 82 ? -7.058 5.585 3.305 1.00 0.00 79 ALA A C 13
ATOM 15619 O O . ALA A 1 82 ? -7.242 6.786 3.104 1.00 0.00 79 ALA A O 13
ATOM 15626 N N . GLY A 1 83 ? -7.993 4.669 3.076 1.00 0.00 80 GLY A N 13
ATOM 15627 C CA . GLY A 1 83 ? -9.294 5.063 2.568 1.00 0.00 80 GLY A CA 13
ATOM 15628 C C . GLY A 1 83 ? -9.986 3.957 1.804 1.00 0.00 80 GLY A C 13
ATOM 15629 O O . GLY A 1 83 ? -11.111 3.571 2.124 1.00 0.00 80 GLY A O 13
ATOM 15633 N N . LEU A 1 84 ? -9.308 3.460 0.782 1.00 0.00 81 LEU A N 13
ATOM 15634 C CA . LEU A 1 84 ? -9.843 2.402 -0.060 1.00 0.00 81 LEU A CA 13
ATOM 15635 C C . LEU A 1 84 ? -9.948 1.089 0.709 1.00 0.00 81 LEU A C 13
ATOM 15636 O O . LEU A 1 84 ? -10.215 1.139 1.929 1.00 0.00 81 LEU A O 13
ATOM 15653 N N . GLY A 1 1 ? -19.741 13.951 1.658 1.00 0.00 -3 GLY A N 14
ATOM 15654 C CA . GLY A 1 1 ? -19.169 12.681 2.184 1.00 0.00 -3 GLY A CA 14
ATOM 15655 C C . GLY A 1 1 ? -19.751 11.458 1.504 1.00 0.00 -3 GLY A C 14
ATOM 15656 O O . GLY A 1 1 ? -20.107 10.483 2.165 1.00 0.00 -3 GLY A O 14
ATOM 15662 N N . SER A 1 2 ? -19.850 11.510 0.180 1.00 0.00 -2 SER A N 14
ATOM 15663 C CA . SER A 1 2 ? -20.393 10.397 -0.591 1.00 0.00 -2 SER A CA 14
ATOM 15664 C C . SER A 1 2 ? -20.353 10.700 -2.086 1.00 0.00 -2 SER A C 14
ATOM 15665 O O . SER A 1 2 ? -20.687 11.804 -2.515 1.00 0.00 -2 SER A O 14
ATOM 15673 N N . HIS A 1 3 ? -19.939 9.712 -2.873 1.00 0.00 -1 HIS A N 14
ATOM 15674 C CA . HIS A 1 3 ? -19.854 9.872 -4.320 1.00 0.00 -1 HIS A CA 14
ATOM 15675 C C . HIS A 1 3 ? -19.428 8.567 -4.986 1.00 0.00 -1 HIS A C 14
ATOM 15676 O O . HIS A 1 3 ? -18.562 8.557 -5.861 1.00 0.00 -1 HIS A O 14
ATOM 15691 N N . MET A 1 4 ? -20.045 7.467 -4.566 1.00 0.00 1 MET A N 14
ATOM 15692 C CA . MET A 1 4 ? -19.734 6.153 -5.118 1.00 0.00 1 MET A CA 14
ATOM 15693 C C . MET A 1 4 ? -18.288 5.764 -4.826 1.00 0.00 1 MET A C 14
ATOM 15694 O O . MET A 1 4 ? -17.372 6.569 -4.993 1.00 0.00 1 MET A O 14
ATOM 15708 N N . LYS A 1 5 ? -18.091 4.524 -4.394 1.00 0.00 2 LYS A N 14
ATOM 15709 C CA . LYS A 1 5 ? -16.760 4.023 -4.083 1.00 0.00 2 LYS A CA 14
ATOM 15710 C C . LYS A 1 5 ? -15.961 3.814 -5.361 1.00 0.00 2 LYS A C 14
ATOM 15711 O O . LYS A 1 5 ? -16.480 3.295 -6.349 1.00 0.00 2 LYS A O 14
ATOM 15730 N N . MET A 1 6 ? -14.700 4.224 -5.343 1.00 0.00 3 MET A N 14
ATOM 15731 C CA . MET A 1 6 ? -13.845 4.077 -6.512 1.00 0.00 3 MET A CA 14
ATOM 15732 C C . MET A 1 6 ? -13.534 2.609 -6.785 1.00 0.00 3 MET A C 14
ATOM 15733 O O . MET A 1 6 ? -13.133 1.869 -5.887 1.00 0.00 3 MET A O 14
ATOM 15747 N N . GLY A 1 7 ? -13.725 2.199 -8.034 1.00 0.00 4 GLY A N 14
ATOM 15748 C CA . GLY A 1 7 ? -13.464 0.824 -8.418 1.00 0.00 4 GLY A CA 14
ATOM 15749 C C . GLY A 1 7 ? -11.987 0.479 -8.399 1.00 0.00 4 GLY A C 14
ATOM 15750 O O . GLY A 1 7 ? -11.617 -0.679 -8.212 1.00 0.00 4 GLY A O 14
ATOM 15754 N N . VAL A 1 8 ? -11.142 1.485 -8.607 1.00 0.00 5 VAL A N 14
ATOM 15755 C CA . VAL A 1 8 ? -9.697 1.280 -8.627 1.00 0.00 5 VAL A CA 14
ATOM 15756 C C . VAL A 1 8 ? -9.178 0.745 -7.302 1.00 0.00 5 VAL A C 14
ATOM 15757 O O . VAL A 1 8 ? -8.013 0.420 -7.201 1.00 0.00 5 VAL A O 14
ATOM 15770 N N . LYS A 1 9 ? -10.011 0.664 -6.271 1.00 0.00 6 LYS A N 14
ATOM 15771 C CA . LYS A 1 9 ? -9.523 0.176 -4.986 1.00 0.00 6 LYS A CA 14
ATOM 15772 C C . LYS A 1 9 ? -8.674 -1.065 -5.230 1.00 0.00 6 LYS A C 14
ATOM 15773 O O . LYS A 1 9 ? -7.576 -1.206 -4.689 1.00 0.00 6 LYS A O 14
ATOM 15792 N N . GLU A 1 10 ? -9.171 -1.925 -6.102 1.00 0.00 7 GLU A N 14
ATOM 15793 C CA . GLU A 1 10 ? -8.453 -3.123 -6.489 1.00 0.00 7 GLU A CA 14
ATOM 15794 C C . GLU A 1 10 ? -7.343 -2.793 -7.491 1.00 0.00 7 GLU A C 14
ATOM 15795 O O . GLU A 1 10 ? -6.275 -3.401 -7.465 1.00 0.00 7 GLU A O 14
ATOM 15807 N N . ASP A 1 11 ? -7.615 -1.842 -8.394 1.00 0.00 8 ASP A N 14
ATOM 15808 C CA . ASP A 1 11 ? -6.645 -1.454 -9.422 1.00 0.00 8 ASP A CA 14
ATOM 15809 C C . ASP A 1 11 ? -5.362 -0.866 -8.825 1.00 0.00 8 ASP A C 14
ATOM 15810 O O . ASP A 1 11 ? -4.261 -1.329 -9.129 1.00 0.00 8 ASP A O 14
ATOM 15819 N N . ILE A 1 12 ? -5.507 0.122 -7.949 1.00 0.00 9 ILE A N 14
ATOM 15820 C CA . ILE A 1 12 ? -4.371 0.733 -7.283 1.00 0.00 9 ILE A CA 14
ATOM 15821 C C . ILE A 1 12 ? -3.690 -0.308 -6.410 1.00 0.00 9 ILE A C 14
ATOM 15822 O O . ILE A 1 12 ? -2.469 -0.458 -6.443 1.00 0.00 9 ILE A O 14
ATOM 15838 N N . ARG A 1 13 ? -4.495 -1.057 -5.656 1.00 0.00 10 ARG A N 14
ATOM 15839 C CA . ARG A 1 13 ? -3.960 -2.115 -4.812 1.00 0.00 10 ARG A CA 14
ATOM 15840 C C . ARG A 1 13 ? -3.160 -3.075 -5.676 1.00 0.00 10 ARG A C 14
ATOM 15841 O O . ARG A 1 13 ? -2.186 -3.676 -5.225 1.00 0.00 10 ARG A O 14
ATOM 15862 N N . GLY A 1 14 ? -3.570 -3.188 -6.938 1.00 0.00 11 GLY A N 14
ATOM 15863 C CA . GLY A 1 14 ? -2.864 -4.048 -7.864 1.00 0.00 11 GLY A CA 14
ATOM 15864 C C . GLY A 1 14 ? -1.468 -3.527 -8.079 1.00 0.00 11 GLY A C 14
ATOM 15865 O O . GLY A 1 14 ? -0.498 -4.284 -8.107 1.00 0.00 11 GLY A O 14
ATOM 15869 N N . GLN A 1 15 ? -1.379 -2.209 -8.194 1.00 0.00 12 GLN A N 14
ATOM 15870 C CA . GLN A 1 15 ? -0.108 -1.535 -8.367 1.00 0.00 12 GLN A CA 14
ATOM 15871 C C . GLN A 1 15 ? 0.711 -1.643 -7.086 1.00 0.00 12 GLN A C 14
ATOM 15872 O O . GLN A 1 15 ? 1.938 -1.666 -7.121 1.00 0.00 12 GLN A O 14
ATOM 15886 N N . ILE A 1 16 ? 0.009 -1.711 -5.951 1.00 0.00 13 ILE A N 14
ATOM 15887 C CA . ILE A 1 16 ? 0.655 -1.818 -4.649 1.00 0.00 13 ILE A CA 14
ATOM 15888 C C . ILE A 1 16 ? 1.280 -3.195 -4.466 1.00 0.00 13 ILE A C 14
ATOM 15889 O O . ILE A 1 16 ? 2.421 -3.313 -4.027 1.00 0.00 13 ILE A O 14
ATOM 15905 N N . ILE A 1 17 ? 0.530 -4.236 -4.816 1.00 0.00 14 ILE A N 14
ATOM 15906 C CA . ILE A 1 17 ? 1.027 -5.600 -4.699 1.00 0.00 14 ILE A CA 14
ATOM 15907 C C . ILE A 1 17 ? 2.302 -5.772 -5.519 1.00 0.00 14 ILE A C 14
ATOM 15908 O O . ILE A 1 17 ? 3.330 -6.207 -5.000 1.00 0.00 14 ILE A O 14
ATOM 15924 N N . GLY A 1 18 ? 2.239 -5.398 -6.793 1.00 0.00 15 GLY A N 14
ATOM 15925 C CA . GLY A 1 18 ? 3.410 -5.490 -7.642 1.00 0.00 15 GLY A CA 14
ATOM 15926 C C . GLY A 1 18 ? 4.500 -4.560 -7.157 1.00 0.00 15 GLY A C 14
ATOM 15927 O O . GLY A 1 18 ? 5.685 -4.892 -7.192 1.00 0.00 15 GLY A O 14
ATOM 15931 N N . ALA A 1 19 ? 4.078 -3.392 -6.686 1.00 0.00 16 ALA A N 14
ATOM 15932 C CA . ALA A 1 19 ? 4.990 -2.385 -6.163 1.00 0.00 16 ALA A CA 14
ATOM 15933 C C . ALA A 1 19 ? 5.767 -2.927 -4.968 1.00 0.00 16 ALA A C 14
ATOM 15934 O O . ALA A 1 19 ? 6.909 -2.543 -4.726 1.00 0.00 16 ALA A O 14
ATOM 15941 N N . LEU A 1 20 ? 5.128 -3.826 -4.228 1.00 0.00 17 LEU A N 14
ATOM 15942 C CA . LEU A 1 20 ? 5.727 -4.439 -3.054 1.00 0.00 17 LEU A CA 14
ATOM 15943 C C . LEU A 1 20 ? 6.654 -5.573 -3.458 1.00 0.00 17 LEU A C 14
ATOM 15944 O O . LEU A 1 20 ? 7.630 -5.873 -2.771 1.00 0.00 17 LEU A O 14
ATOM 15960 N N . ALA A 1 21 ? 6.336 -6.200 -4.582 1.00 0.00 18 ALA A N 14
ATOM 15961 C CA . ALA A 1 21 ? 7.135 -7.310 -5.094 1.00 0.00 18 ALA A CA 14
ATOM 15962 C C . ALA A 1 21 ? 8.594 -6.900 -5.277 1.00 0.00 18 ALA A C 14
ATOM 15963 O O . ALA A 1 21 ? 8.884 -5.803 -5.756 1.00 0.00 18 ALA A O 14
ATOM 15970 N N . GLY A 1 22 ? 9.510 -7.787 -4.894 1.00 0.00 19 GLY A N 14
ATOM 15971 C CA . GLY A 1 22 ? 10.927 -7.492 -5.026 1.00 0.00 19 GLY A CA 14
ATOM 15972 C C . GLY A 1 22 ? 11.598 -7.221 -3.692 1.00 0.00 19 GLY A C 14
ATOM 15973 O O . GLY A 1 22 ? 12.773 -7.538 -3.505 1.00 0.00 19 GLY A O 14
ATOM 15977 N N . ALA A 1 23 ? 10.853 -6.627 -2.766 1.00 0.00 20 ALA A N 14
ATOM 15978 C CA . ALA A 1 23 ? 11.377 -6.302 -1.440 1.00 0.00 20 ALA A CA 14
ATOM 15979 C C . ALA A 1 23 ? 12.033 -7.509 -0.785 1.00 0.00 20 ALA A C 14
ATOM 15980 O O . ALA A 1 23 ? 12.095 -8.590 -1.369 1.00 0.00 20 ALA A O 14
ATOM 15987 N N . ASP A 1 24 ? 12.495 -7.313 0.446 1.00 0.00 21 ASP A N 14
ATOM 15988 C CA . ASP A 1 24 ? 13.118 -8.381 1.218 1.00 0.00 21 ASP A CA 14
ATOM 15989 C C . ASP A 1 24 ? 12.108 -9.513 1.393 1.00 0.00 21 ASP A C 14
ATOM 15990 O O . ASP A 1 24 ? 11.582 -10.014 0.399 1.00 0.00 21 ASP A O 14
ATOM 15999 N N . PHE A 1 25 ? 11.776 -9.902 2.628 1.00 0.00 22 PHE A N 14
ATOM 16000 C CA . PHE A 1 25 ? 10.767 -10.935 2.802 1.00 0.00 22 PHE A CA 14
ATOM 16001 C C . PHE A 1 25 ? 9.493 -10.401 2.157 1.00 0.00 22 PHE A C 14
ATOM 16002 O O . PHE A 1 25 ? 9.537 -9.348 1.521 1.00 0.00 22 PHE A O 14
ATOM 16019 N N . PRO A 1 26 ? 8.335 -11.048 2.298 1.00 0.00 23 PRO A N 14
ATOM 16020 C CA . PRO A 1 26 ? 7.128 -10.508 1.699 1.00 0.00 23 PRO A CA 14
ATOM 16021 C C . PRO A 1 26 ? 6.655 -9.227 2.409 1.00 0.00 23 PRO A C 14
ATOM 16022 O O . PRO A 1 26 ? 5.553 -9.203 2.951 1.00 0.00 23 PRO A O 14
ATOM 16033 N N . ILE A 1 27 ? 7.500 -8.157 2.371 1.00 0.00 24 ILE A N 14
ATOM 16034 C CA . ILE A 1 27 ? 7.179 -6.833 2.965 1.00 0.00 24 ILE A CA 14
ATOM 16035 C C . ILE A 1 27 ? 7.983 -6.456 4.230 1.00 0.00 24 ILE A C 14
ATOM 16036 O O . ILE A 1 27 ? 7.408 -6.299 5.308 1.00 0.00 24 ILE A O 14
ATOM 16052 N N . ASN A 1 28 ? 9.296 -6.273 4.096 1.00 0.00 25 ASN A N 14
ATOM 16053 C CA . ASN A 1 28 ? 10.143 -5.878 5.238 1.00 0.00 25 ASN A CA 14
ATOM 16054 C C . ASN A 1 28 ? 9.767 -4.502 5.774 1.00 0.00 25 ASN A C 14
ATOM 16055 O O . ASN A 1 28 ? 10.558 -3.564 5.681 1.00 0.00 25 ASN A O 14
ATOM 16066 N N . SER A 1 29 ? 8.570 -4.365 6.323 1.00 0.00 26 SER A N 14
ATOM 16067 C CA . SER A 1 29 ? 8.137 -3.079 6.842 1.00 0.00 26 SER A CA 14
ATOM 16068 C C . SER A 1 29 ? 8.139 -2.066 5.709 1.00 0.00 26 SER A C 14
ATOM 16069 O O . SER A 1 29 ? 8.859 -2.228 4.725 1.00 0.00 26 SER A O 14
ATOM 16077 N N . PRO A 1 30 ? 7.328 -1.017 5.804 1.00 0.00 27 PRO A N 14
ATOM 16078 C CA . PRO A 1 30 ? 7.264 -0.019 4.753 1.00 0.00 27 PRO A CA 14
ATOM 16079 C C . PRO A 1 30 ? 8.634 0.479 4.334 1.00 0.00 27 PRO A C 14
ATOM 16080 O O . PRO A 1 30 ? 8.851 0.784 3.172 1.00 0.00 27 PRO A O 14
ATOM 16091 N N . GLU A 1 31 ? 9.564 0.547 5.267 1.00 0.00 28 GLU A N 14
ATOM 16092 C CA . GLU A 1 31 ? 10.905 1.003 4.940 1.00 0.00 28 GLU A CA 14
ATOM 16093 C C . GLU A 1 31 ? 11.486 0.186 3.781 1.00 0.00 28 GLU A C 14
ATOM 16094 O O . GLU A 1 31 ? 11.913 0.738 2.763 1.00 0.00 28 GLU A O 14
ATOM 16106 N N . GLU A 1 32 ? 11.502 -1.132 3.944 1.00 0.00 29 GLU A N 14
ATOM 16107 C CA . GLU A 1 32 ? 12.042 -2.018 2.929 1.00 0.00 29 GLU A CA 14
ATOM 16108 C C . GLU A 1 32 ? 11.121 -2.185 1.735 1.00 0.00 29 GLU A C 14
ATOM 16109 O O . GLU A 1 32 ? 11.520 -1.924 0.606 1.00 0.00 29 GLU A O 14
ATOM 16121 N N . LEU A 1 33 ? 9.893 -2.644 1.976 1.00 0.00 30 LEU A N 14
ATOM 16122 C CA . LEU A 1 33 ? 8.946 -2.853 0.890 1.00 0.00 30 LEU A CA 14
ATOM 16123 C C . LEU A 1 33 ? 8.884 -1.597 0.029 1.00 0.00 30 LEU A C 14
ATOM 16124 O O . LEU A 1 33 ? 8.898 -1.667 -1.204 1.00 0.00 30 LEU A O 14
ATOM 16140 N N . MET A 1 34 ? 8.873 -0.442 0.690 1.00 0.00 31 MET A N 14
ATOM 16141 C CA . MET A 1 34 ? 8.871 0.830 -0.010 1.00 0.00 31 MET A CA 14
ATOM 16142 C C . MET A 1 34 ? 10.174 0.960 -0.782 1.00 0.00 31 MET A C 14
ATOM 16143 O O . MET A 1 34 ? 10.212 1.551 -1.862 1.00 0.00 31 MET A O 14
ATOM 16157 N N . ALA A 1 35 ? 11.246 0.381 -0.227 1.00 0.00 32 ALA A N 14
ATOM 16158 C CA . ALA A 1 35 ? 12.544 0.423 -0.886 1.00 0.00 32 ALA A CA 14
ATOM 16159 C C . ALA A 1 35 ? 12.537 -0.460 -2.133 1.00 0.00 32 ALA A C 14
ATOM 16160 O O . ALA A 1 35 ? 13.273 -0.214 -3.089 1.00 0.00 32 ALA A O 14
ATOM 16167 N N . ALA A 1 36 ? 11.709 -1.500 -2.099 1.00 0.00 33 ALA A N 14
ATOM 16168 C CA . ALA A 1 36 ? 11.601 -2.445 -3.200 1.00 0.00 33 ALA A CA 14
ATOM 16169 C C . ALA A 1 36 ? 10.916 -1.845 -4.421 1.00 0.00 33 ALA A C 14
ATOM 16170 O O . ALA A 1 36 ? 11.264 -2.180 -5.554 1.00 0.00 33 ALA A O 14
ATOM 16177 N N . LEU A 1 37 ? 9.924 -0.985 -4.186 1.00 0.00 34 LEU A N 14
ATOM 16178 C CA . LEU A 1 37 ? 9.162 -0.357 -5.277 1.00 0.00 34 LEU A CA 14
ATOM 16179 C C . LEU A 1 37 ? 10.003 -0.195 -6.554 1.00 0.00 34 LEU A C 14
ATOM 16180 O O . LEU A 1 37 ? 11.194 0.112 -6.496 1.00 0.00 34 LEU A O 14
ATOM 16196 N N . PRO A 1 38 ? 9.384 -0.459 -7.722 1.00 0.00 35 PRO A N 14
ATOM 16197 C CA . PRO A 1 38 ? 10.043 -0.413 -9.040 1.00 0.00 35 PRO A CA 14
ATOM 16198 C C . PRO A 1 38 ? 10.886 0.833 -9.322 1.00 0.00 35 PRO A C 14
ATOM 16199 O O . PRO A 1 38 ? 11.989 0.720 -9.858 1.00 0.00 35 PRO A O 14
ATOM 16210 N N . ASN A 1 39 ? 10.370 2.016 -9.012 1.00 0.00 36 ASN A N 14
ATOM 16211 C CA . ASN A 1 39 ? 11.109 3.247 -9.306 1.00 0.00 36 ASN A CA 14
ATOM 16212 C C . ASN A 1 39 ? 12.311 3.439 -8.380 1.00 0.00 36 ASN A C 14
ATOM 16213 O O . ASN A 1 39 ? 13.272 4.118 -8.744 1.00 0.00 36 ASN A O 14
ATOM 16224 N N . GLY A 1 40 ? 12.260 2.855 -7.188 1.00 0.00 37 GLY A N 14
ATOM 16225 C CA . GLY A 1 40 ? 13.351 2.998 -6.244 1.00 0.00 37 GLY A CA 14
ATOM 16226 C C . GLY A 1 40 ? 13.025 3.960 -5.109 1.00 0.00 37 GLY A C 14
ATOM 16227 O O . GLY A 1 40 ? 12.935 3.542 -3.956 1.00 0.00 37 GLY A O 14
ATOM 16231 N N . PRO A 1 41 ? 12.841 5.266 -5.399 1.00 0.00 38 PRO A N 14
ATOM 16232 C CA . PRO A 1 41 ? 12.526 6.264 -4.375 1.00 0.00 38 PRO A CA 14
ATOM 16233 C C . PRO A 1 41 ? 11.044 6.295 -4.001 1.00 0.00 38 PRO A C 14
ATOM 16234 O O . PRO A 1 41 ? 10.446 7.366 -3.900 1.00 0.00 38 PRO A O 14
ATOM 16245 N N . ASP A 1 42 ? 10.463 5.121 -3.776 1.00 0.00 39 ASP A N 14
ATOM 16246 C CA . ASP A 1 42 ? 9.057 5.020 -3.390 1.00 0.00 39 ASP A CA 14
ATOM 16247 C C . ASP A 1 42 ? 8.131 5.503 -4.512 1.00 0.00 39 ASP A C 14
ATOM 16248 O O . ASP A 1 42 ? 7.796 6.687 -4.580 1.00 0.00 39 ASP A O 14
ATOM 16257 N N . THR A 1 43 ? 7.718 4.587 -5.390 1.00 0.00 40 THR A N 14
ATOM 16258 C CA . THR A 1 43 ? 6.832 4.935 -6.500 1.00 0.00 40 THR A CA 14
ATOM 16259 C C . THR A 1 43 ? 5.396 5.122 -6.021 1.00 0.00 40 THR A C 14
ATOM 16260 O O . THR A 1 43 ? 4.876 4.308 -5.258 1.00 0.00 40 THR A O 14
ATOM 16271 N N . THR A 1 44 ? 4.754 6.193 -6.478 1.00 0.00 41 THR A N 14
ATOM 16272 C CA . THR A 1 44 ? 3.375 6.473 -6.096 1.00 0.00 41 THR A CA 14
ATOM 16273 C C . THR A 1 44 ? 2.393 5.882 -7.105 1.00 0.00 41 THR A C 14
ATOM 16274 O O . THR A 1 44 ? 2.467 6.176 -8.298 1.00 0.00 41 THR A O 14
ATOM 16285 N N . CYS A 1 45 ? 1.462 5.068 -6.618 1.00 0.00 42 CYS A N 14
ATOM 16286 C CA . CYS A 1 45 ? 0.451 4.463 -7.480 1.00 0.00 42 CYS A CA 14
ATOM 16287 C C . CYS A 1 45 ? -0.803 5.331 -7.492 1.00 0.00 42 CYS A C 14
ATOM 16288 O O . CYS A 1 45 ? -1.925 4.827 -7.429 1.00 0.00 42 CYS A O 14
ATOM 16296 N N . LYS A 1 46 ? -0.595 6.642 -7.552 1.00 0.00 43 LYS A N 14
ATOM 16297 C CA . LYS A 1 46 ? -1.693 7.599 -7.548 1.00 0.00 43 LYS A CA 14
ATOM 16298 C C . LYS A 1 46 ? -2.405 7.663 -8.893 1.00 0.00 43 LYS A C 14
ATOM 16299 O O . LYS A 1 46 ? -1.778 7.852 -9.935 1.00 0.00 43 LYS A O 14
ATOM 16318 N N . SER A 1 47 ? -3.726 7.542 -8.850 1.00 0.00 44 SER A N 14
ATOM 16319 C CA . SER A 1 47 ? -4.543 7.624 -10.050 1.00 0.00 44 SER A CA 14
ATOM 16320 C C . SER A 1 47 ? -5.275 8.959 -10.065 1.00 0.00 44 SER A C 14
ATOM 16321 O O . SER A 1 47 ? -6.060 9.252 -9.163 1.00 0.00 44 SER A O 14
ATOM 16329 N N . GLY A 1 48 ? -5.003 9.779 -11.073 1.00 0.00 45 GLY A N 14
ATOM 16330 C CA . GLY A 1 48 ? -5.640 11.078 -11.148 1.00 0.00 45 GLY A CA 14
ATOM 16331 C C . GLY A 1 48 ? -5.286 11.945 -9.952 1.00 0.00 45 GLY A C 14
ATOM 16332 O O . GLY A 1 48 ? -4.111 12.086 -9.609 1.00 0.00 45 GLY A O 14
ATOM 16336 N N . ASP A 1 49 ? -6.298 12.521 -9.315 1.00 0.00 46 ASP A N 14
ATOM 16337 C CA . ASP A 1 49 ? -6.083 13.371 -8.148 1.00 0.00 46 ASP A CA 14
ATOM 16338 C C . ASP A 1 49 ? -5.737 12.542 -6.910 1.00 0.00 46 ASP A C 14
ATOM 16339 O O . ASP A 1 49 ? -4.927 12.956 -6.080 1.00 0.00 46 ASP A O 14
ATOM 16348 N N . VAL A 1 50 ? -6.362 11.375 -6.790 1.00 0.00 47 VAL A N 14
ATOM 16349 C CA . VAL A 1 50 ? -6.135 10.487 -5.653 1.00 0.00 47 VAL A CA 14
ATOM 16350 C C . VAL A 1 50 ? -4.713 9.926 -5.654 1.00 0.00 47 VAL A C 14
ATOM 16351 O O . VAL A 1 50 ? -4.154 9.634 -6.712 1.00 0.00 47 VAL A O 14
ATOM 16364 N N . GLU A 1 51 ? -4.136 9.777 -4.462 1.00 0.00 48 GLU A N 14
ATOM 16365 C CA . GLU A 1 51 ? -2.783 9.249 -4.326 1.00 0.00 48 GLU A CA 14
ATOM 16366 C C . GLU A 1 51 ? -2.698 8.264 -3.162 1.00 0.00 48 GLU A C 14
ATOM 16367 O O . GLU A 1 51 ? -3.087 8.582 -2.039 1.00 0.00 48 GLU A O 14
ATOM 16379 N N . LEU A 1 52 ? -2.176 7.071 -3.438 1.00 0.00 49 LEU A N 14
ATOM 16380 C CA . LEU A 1 52 ? -2.027 6.037 -2.415 1.00 0.00 49 LEU A CA 14
ATOM 16381 C C . LEU A 1 52 ? -0.726 5.270 -2.614 1.00 0.00 49 LEU A C 14
ATOM 16382 O O . LEU A 1 52 ? -0.380 4.894 -3.734 1.00 0.00 49 LEU A O 14
ATOM 16398 N N . LYS A 1 53 ? -0.003 5.046 -1.521 1.00 0.00 50 LYS A N 14
ATOM 16399 C CA . LYS A 1 53 ? 1.263 4.331 -1.578 1.00 0.00 50 LYS A CA 14
ATOM 16400 C C . LYS A 1 53 ? 1.785 4.030 -0.173 1.00 0.00 50 LYS A C 14
ATOM 16401 O O . LYS A 1 53 ? 1.084 4.239 0.814 1.00 0.00 50 LYS A O 14
ATOM 16420 N N . ALA A 1 54 ? 3.013 3.527 -0.091 1.00 0.00 51 ALA A N 14
ATOM 16421 C CA . ALA A 1 54 ? 3.615 3.186 1.192 1.00 0.00 51 ALA A CA 14
ATOM 16422 C C . ALA A 1 54 ? 3.935 4.428 2.027 1.00 0.00 51 ALA A C 14
ATOM 16423 O O . ALA A 1 54 ? 3.584 4.502 3.202 1.00 0.00 51 ALA A O 14
ATOM 16430 N N . SER A 1 55 ? 4.612 5.398 1.426 1.00 0.00 52 SER A N 14
ATOM 16431 C CA . SER A 1 55 ? 4.977 6.617 2.141 1.00 0.00 52 SER A CA 14
ATOM 16432 C C . SER A 1 55 ? 3.746 7.439 2.513 1.00 0.00 52 SER A C 14
ATOM 16433 O O . SER A 1 55 ? 3.604 7.881 3.653 1.00 0.00 52 SER A O 14
ATOM 16441 N N . ASP A 1 56 ? 2.867 7.654 1.541 1.00 0.00 53 ASP A N 14
ATOM 16442 C CA . ASP A 1 56 ? 1.655 8.439 1.759 1.00 0.00 53 ASP A CA 14
ATOM 16443 C C . ASP A 1 56 ? 0.647 7.710 2.647 1.00 0.00 53 ASP A C 14
ATOM 16444 O O . ASP A 1 56 ? 0.185 8.257 3.648 1.00 0.00 53 ASP A O 14
ATOM 16453 N N . ALA A 1 57 ? 0.289 6.485 2.268 1.00 0.00 54 ALA A N 14
ATOM 16454 C CA . ALA A 1 57 ? -0.684 5.707 3.031 1.00 0.00 54 ALA A CA 14
ATOM 16455 C C . ALA A 1 57 ? -0.017 4.768 4.035 1.00 0.00 54 ALA A C 14
ATOM 16456 O O . ALA A 1 57 ? -0.425 4.701 5.193 1.00 0.00 54 ALA A O 14
ATOM 16463 N N . GLY A 1 58 ? 1.003 4.039 3.586 1.00 0.00 55 GLY A N 14
ATOM 16464 C CA . GLY A 1 58 ? 1.700 3.107 4.464 1.00 0.00 55 GLY A CA 14
ATOM 16465 C C . GLY A 1 58 ? 2.060 3.713 5.808 1.00 0.00 55 GLY A C 14
ATOM 16466 O O . GLY A 1 58 ? 2.197 3.000 6.800 1.00 0.00 55 GLY A O 14
ATOM 16470 N N . GLN A 1 59 ? 2.212 5.035 5.840 1.00 0.00 56 GLN A N 14
ATOM 16471 C CA . GLN A 1 59 ? 2.553 5.748 7.072 1.00 0.00 56 GLN A CA 14
ATOM 16472 C C . GLN A 1 59 ? 1.743 5.238 8.260 1.00 0.00 56 GLN A C 14
ATOM 16473 O O . GLN A 1 59 ? 2.198 5.284 9.403 1.00 0.00 56 GLN A O 14
ATOM 16487 N N . VAL A 1 60 ? 0.533 4.771 7.980 1.00 0.00 57 VAL A N 14
ATOM 16488 C CA . VAL A 1 60 ? -0.365 4.266 9.013 1.00 0.00 57 VAL A CA 14
ATOM 16489 C C . VAL A 1 60 ? 0.049 2.891 9.546 1.00 0.00 57 VAL A C 14
ATOM 16490 O O . VAL A 1 60 ? -0.798 2.123 10.006 1.00 0.00 57 VAL A O 14
ATOM 16503 N N . LEU A 1 61 ? 1.343 2.583 9.500 1.00 0.00 58 LEU A N 14
ATOM 16504 C CA . LEU A 1 61 ? 1.841 1.302 9.995 1.00 0.00 58 LEU A CA 14
ATOM 16505 C C . LEU A 1 61 ? 3.061 1.526 10.889 1.00 0.00 58 LEU A C 14
ATOM 16506 O O . LEU A 1 61 ? 4.091 2.020 10.433 1.00 0.00 58 LEU A O 14
ATOM 16522 N N . THR A 1 62 ? 2.932 1.171 12.165 1.00 0.00 59 THR A N 14
ATOM 16523 C CA . THR A 1 62 ? 4.021 1.347 13.124 1.00 0.00 59 THR A CA 14
ATOM 16524 C C . THR A 1 62 ? 5.165 0.371 12.864 1.00 0.00 59 THR A C 14
ATOM 16525 O O . THR A 1 62 ? 4.970 -0.690 12.272 1.00 0.00 59 THR A O 14
ATOM 16536 N N . ALA A 1 63 ? 6.363 0.745 13.314 1.00 0.00 60 ALA A N 14
ATOM 16537 C CA . ALA A 1 63 ? 7.551 -0.089 13.137 1.00 0.00 60 ALA A CA 14
ATOM 16538 C C . ALA A 1 63 ? 7.284 -1.534 13.547 1.00 0.00 60 ALA A C 14
ATOM 16539 O O . ALA A 1 63 ? 7.745 -2.469 12.893 1.00 0.00 60 ALA A O 14
ATOM 16546 N N . ASP A 1 64 ? 6.532 -1.712 14.629 1.00 0.00 61 ASP A N 14
ATOM 16547 C CA . ASP A 1 64 ? 6.198 -3.046 15.118 1.00 0.00 61 ASP A CA 14
ATOM 16548 C C . ASP A 1 64 ? 5.637 -3.908 13.987 1.00 0.00 61 ASP A C 14
ATOM 16549 O O . ASP A 1 64 ? 5.758 -5.132 14.005 1.00 0.00 61 ASP A O 14
ATOM 16558 N N . ASP A 1 65 ? 5.025 -3.250 13.008 1.00 0.00 62 ASP A N 14
ATOM 16559 C CA . ASP A 1 65 ? 4.439 -3.934 11.859 1.00 0.00 62 ASP A CA 14
ATOM 16560 C C . ASP A 1 65 ? 5.506 -4.491 10.916 1.00 0.00 62 ASP A C 14
ATOM 16561 O O . ASP A 1 65 ? 5.173 -5.025 9.860 1.00 0.00 62 ASP A O 14
ATOM 16570 N N . PHE A 1 66 ? 6.782 -4.349 11.277 1.00 0.00 63 PHE A N 14
ATOM 16571 C CA . PHE A 1 66 ? 7.876 -4.823 10.429 1.00 0.00 63 PHE A CA 14
ATOM 16572 C C . PHE A 1 66 ? 7.531 -6.137 9.728 1.00 0.00 63 PHE A C 14
ATOM 16573 O O . PHE A 1 66 ? 7.630 -6.229 8.506 1.00 0.00 63 PHE A O 14
ATOM 16590 N N . PRO A 1 67 ? 7.114 -7.167 10.483 1.00 0.00 64 PRO A N 14
ATOM 16591 C CA . PRO A 1 67 ? 6.749 -8.463 9.922 1.00 0.00 64 PRO A CA 14
ATOM 16592 C C . PRO A 1 67 ? 5.313 -8.483 9.409 1.00 0.00 64 PRO A C 14
ATOM 16593 O O . PRO A 1 67 ? 4.411 -8.998 10.071 1.00 0.00 64 PRO A O 14
ATOM 16604 N N . PHE A 1 68 ? 5.108 -7.912 8.227 1.00 0.00 65 PHE A N 14
ATOM 16605 C CA . PHE A 1 68 ? 3.783 -7.855 7.620 1.00 0.00 65 PHE A CA 14
ATOM 16606 C C . PHE A 1 68 ? 3.387 -9.194 7.009 1.00 0.00 65 PHE A C 14
ATOM 16607 O O . PHE A 1 68 ? 4.219 -9.902 6.442 1.00 0.00 65 PHE A O 14
ATOM 16624 N N . LYS A 1 69 ? 2.104 -9.522 7.118 1.00 0.00 66 LYS A N 14
ATOM 16625 C CA . LYS A 1 69 ? 1.575 -10.761 6.563 1.00 0.00 66 LYS A CA 14
ATOM 16626 C C . LYS A 1 69 ? 1.598 -10.718 5.038 1.00 0.00 66 LYS A C 14
ATOM 16627 O O . LYS A 1 69 ? 0.552 -10.695 4.377 1.00 0.00 66 LYS A O 14
ATOM 16646 N N . SER A 1 70 ? 2.802 -10.709 4.488 1.00 0.00 67 SER A N 14
ATOM 16647 C CA . SER A 1 70 ? 2.990 -10.680 3.049 1.00 0.00 67 SER A CA 14
ATOM 16648 C C . SER A 1 70 ? 2.377 -9.434 2.412 1.00 0.00 67 SER A C 14
ATOM 16649 O O . SER A 1 70 ? 1.522 -8.766 3.000 1.00 0.00 67 SER A O 14
ATOM 16657 N N . ALA A 1 71 ? 2.833 -9.133 1.199 1.00 0.00 68 ALA A N 14
ATOM 16658 C CA . ALA A 1 71 ? 2.357 -7.975 0.450 1.00 0.00 68 ALA A CA 14
ATOM 16659 C C . ALA A 1 71 ? 0.837 -7.947 0.376 1.00 0.00 68 ALA A C 14
ATOM 16660 O O . ALA A 1 71 ? 0.228 -6.879 0.323 1.00 0.00 68 ALA A O 14
ATOM 16667 N N . GLU A 1 72 ? 0.228 -9.125 0.369 1.00 0.00 69 GLU A N 14
ATOM 16668 C CA . GLU A 1 72 ? -1.221 -9.224 0.301 1.00 0.00 69 GLU A CA 14
ATOM 16669 C C . GLU A 1 72 ? -1.884 -8.478 1.455 1.00 0.00 69 GLU A C 14
ATOM 16670 O O . GLU A 1 72 ? -2.833 -7.716 1.239 1.00 0.00 69 GLU A O 14
ATOM 16682 N N . GLU A 1 73 ? -1.398 -8.680 2.686 1.00 0.00 70 GLU A N 14
ATOM 16683 C CA . GLU A 1 73 ? -1.997 -7.995 3.818 1.00 0.00 70 GLU A CA 14
ATOM 16684 C C . GLU A 1 73 ? -1.690 -6.506 3.763 1.00 0.00 70 GLU A C 14
ATOM 16685 O O . GLU A 1 73 ? -2.519 -5.683 4.131 1.00 0.00 70 GLU A O 14
ATOM 16697 N N . VAL A 1 74 ? -0.495 -6.166 3.293 1.00 0.00 71 VAL A N 14
ATOM 16698 C CA . VAL A 1 74 ? -0.102 -4.765 3.187 1.00 0.00 71 VAL A CA 14
ATOM 16699 C C . VAL A 1 74 ? -1.023 -4.016 2.230 1.00 0.00 71 VAL A C 14
ATOM 16700 O O . VAL A 1 74 ? -1.484 -2.918 2.529 1.00 0.00 71 VAL A O 14
ATOM 16713 N N . ALA A 1 75 ? -1.288 -4.621 1.077 1.00 0.00 72 ALA A N 14
ATOM 16714 C CA . ALA A 1 75 ? -2.156 -4.008 0.079 1.00 0.00 72 ALA A CA 14
ATOM 16715 C C . ALA A 1 75 ? -3.522 -3.680 0.671 1.00 0.00 72 ALA A C 14
ATOM 16716 O O . ALA A 1 75 ? -4.017 -2.561 0.532 1.00 0.00 72 ALA A O 14
ATOM 16723 N N . ASP A 1 76 ? -4.126 -4.661 1.333 1.00 0.00 73 ASP A N 14
ATOM 16724 C CA . ASP A 1 76 ? -5.436 -4.473 1.948 1.00 0.00 73 ASP A CA 14
ATOM 16725 C C . ASP A 1 76 ? -5.359 -3.511 3.133 1.00 0.00 73 ASP A C 14
ATOM 16726 O O . ASP A 1 76 ? -6.264 -2.710 3.355 1.00 0.00 73 ASP A O 14
ATOM 16735 N N . THR A 1 77 ? -4.281 -3.611 3.898 1.00 0.00 74 THR A N 14
ATOM 16736 C CA . THR A 1 77 ? -4.081 -2.769 5.073 1.00 0.00 74 THR A CA 14
ATOM 16737 C C . THR A 1 77 ? -3.958 -1.291 4.704 1.00 0.00 74 THR A C 14
ATOM 16738 O O . THR A 1 77 ? -4.644 -0.442 5.275 1.00 0.00 74 THR A O 14
ATOM 16749 N N . ILE A 1 78 ? -3.077 -0.987 3.758 1.00 0.00 75 ILE A N 14
ATOM 16750 C CA . ILE A 1 78 ? -2.863 0.391 3.329 1.00 0.00 75 ILE A CA 14
ATOM 16751 C C . ILE A 1 78 ? -4.151 1.010 2.791 1.00 0.00 75 ILE A C 14
ATOM 16752 O O . ILE A 1 78 ? -4.553 2.092 3.218 1.00 0.00 75 ILE A O 14
ATOM 16768 N N . VAL A 1 79 ? -4.789 0.324 1.850 1.00 0.00 76 VAL A N 14
ATOM 16769 C CA . VAL A 1 79 ? -6.027 0.816 1.256 1.00 0.00 76 VAL A CA 14
ATOM 16770 C C . VAL A 1 79 ? -7.125 1.012 2.302 1.00 0.00 76 VAL A C 14
ATOM 16771 O O . VAL A 1 79 ? -7.878 1.984 2.242 1.00 0.00 76 VAL A O 14
ATOM 16784 N N . ASN A 1 80 ? -7.218 0.088 3.253 1.00 0.00 77 ASN A N 14
ATOM 16785 C CA . ASN A 1 80 ? -8.235 0.172 4.301 1.00 0.00 77 ASN A CA 14
ATOM 16786 C C . ASN A 1 80 ? -8.059 1.423 5.160 1.00 0.00 77 ASN A C 14
ATOM 16787 O O . ASN A 1 80 ? -8.982 2.224 5.302 1.00 0.00 77 ASN A O 14
ATOM 16798 N N . LYS A 1 81 ? -6.874 1.575 5.739 1.00 0.00 78 LYS A N 14
ATOM 16799 C CA . LYS A 1 81 ? -6.576 2.715 6.598 1.00 0.00 78 LYS A CA 14
ATOM 16800 C C . LYS A 1 81 ? -6.492 4.015 5.806 1.00 0.00 78 LYS A C 14
ATOM 16801 O O . LYS A 1 81 ? -6.941 5.064 6.268 1.00 0.00 78 LYS A O 14
ATOM 16820 N N . ALA A 1 82 ? -5.896 3.941 4.625 1.00 0.00 79 ALA A N 14
ATOM 16821 C CA . ALA A 1 82 ? -5.729 5.121 3.782 1.00 0.00 79 ALA A CA 14
ATOM 16822 C C . ALA A 1 82 ? -7.064 5.653 3.266 1.00 0.00 79 ALA A C 14
ATOM 16823 O O . ALA A 1 82 ? -7.208 6.855 3.041 1.00 0.00 79 ALA A O 14
ATOM 16830 N N . GLY A 1 83 ? -8.040 4.769 3.085 1.00 0.00 80 GLY A N 14
ATOM 16831 C CA . GLY A 1 83 ? -9.338 5.208 2.601 1.00 0.00 80 GLY A CA 14
ATOM 16832 C C . GLY A 1 83 ? -10.109 4.120 1.888 1.00 0.00 80 GLY A C 14
ATOM 16833 O O . GLY A 1 83 ? -11.252 3.822 2.235 1.00 0.00 80 GLY A O 14
ATOM 16837 N N . LEU A 1 84 ? -9.483 3.546 0.876 1.00 0.00 81 LEU A N 14
ATOM 16838 C CA . LEU A 1 84 ? -10.100 2.500 0.076 1.00 0.00 81 LEU A CA 14
ATOM 16839 C C . LEU A 1 84 ? -10.308 1.227 0.893 1.00 0.00 81 LEU A C 14
ATOM 16840 O O . LEU A 1 84 ? -11.385 1.092 1.510 1.00 0.00 81 LEU A O 14
ATOM 16857 N N . GLY A 1 1 ? -29.289 3.742 -9.792 1.00 0.00 -3 GLY A N 15
ATOM 16858 C CA . GLY A 1 1 ? -29.384 4.204 -8.380 1.00 0.00 -3 GLY A CA 15
ATOM 16859 C C . GLY A 1 1 ? -28.780 3.213 -7.403 1.00 0.00 -3 GLY A C 15
ATOM 16860 O O . GLY A 1 1 ? -29.372 2.914 -6.367 1.00 0.00 -3 GLY A O 15
ATOM 16866 N N . SER A 1 2 ? -27.598 2.704 -7.737 1.00 0.00 -2 SER A N 15
ATOM 16867 C CA . SER A 1 2 ? -26.913 1.740 -6.883 1.00 0.00 -2 SER A CA 15
ATOM 16868 C C . SER A 1 2 ? -25.565 1.348 -7.480 1.00 0.00 -2 SER A C 15
ATOM 16869 O O . SER A 1 2 ? -25.449 1.133 -8.686 1.00 0.00 -2 SER A O 15
ATOM 16877 N N . HIS A 1 3 ? -24.549 1.254 -6.628 1.00 0.00 -1 HIS A N 15
ATOM 16878 C CA . HIS A 1 3 ? -23.211 0.885 -7.073 1.00 0.00 -1 HIS A CA 15
ATOM 16879 C C . HIS A 1 3 ? -22.276 0.685 -5.883 1.00 0.00 -1 HIS A C 15
ATOM 16880 O O . HIS A 1 3 ? -22.160 1.552 -5.018 1.00 0.00 -1 HIS A O 15
ATOM 16895 N N . MET A 1 4 ? -21.611 -0.465 -5.853 1.00 0.00 1 MET A N 15
ATOM 16896 C CA . MET A 1 4 ? -20.684 -0.789 -4.774 1.00 0.00 1 MET A CA 15
ATOM 16897 C C . MET A 1 4 ? -19.383 -0.004 -4.921 1.00 0.00 1 MET A C 15
ATOM 16898 O O . MET A 1 4 ? -18.974 0.338 -6.030 1.00 0.00 1 MET A O 15
ATOM 16912 N N . LYS A 1 5 ? -18.738 0.280 -3.793 1.00 0.00 2 LYS A N 15
ATOM 16913 C CA . LYS A 1 5 ? -17.480 1.027 -3.791 1.00 0.00 2 LYS A CA 15
ATOM 16914 C C . LYS A 1 5 ? -16.468 0.420 -4.761 1.00 0.00 2 LYS A C 15
ATOM 16915 O O . LYS A 1 5 ? -15.552 1.106 -5.217 1.00 0.00 2 LYS A O 15
ATOM 16934 N N . MET A 1 6 ? -16.630 -0.869 -5.056 1.00 0.00 3 MET A N 15
ATOM 16935 C CA . MET A 1 6 ? -15.725 -1.583 -5.959 1.00 0.00 3 MET A CA 15
ATOM 16936 C C . MET A 1 6 ? -15.274 -0.704 -7.122 1.00 0.00 3 MET A C 15
ATOM 16937 O O . MET A 1 6 ? -16.088 -0.058 -7.784 1.00 0.00 3 MET A O 15
ATOM 16951 N N . GLY A 1 7 ? -13.968 -0.687 -7.356 1.00 0.00 4 GLY A N 15
ATOM 16952 C CA . GLY A 1 7 ? -13.405 0.108 -8.430 1.00 0.00 4 GLY A CA 15
ATOM 16953 C C . GLY A 1 7 ? -11.902 -0.051 -8.515 1.00 0.00 4 GLY A C 15
ATOM 16954 O O . GLY A 1 7 ? -11.391 -1.170 -8.478 1.00 0.00 4 GLY A O 15
ATOM 16958 N N . VAL A 1 8 ? -11.186 1.063 -8.618 1.00 0.00 5 VAL A N 15
ATOM 16959 C CA . VAL A 1 8 ? -9.733 1.017 -8.697 1.00 0.00 5 VAL A CA 15
ATOM 16960 C C . VAL A 1 8 ? -9.126 0.657 -7.350 1.00 0.00 5 VAL A C 15
ATOM 16961 O O . VAL A 1 8 ? -7.930 0.481 -7.250 1.00 0.00 5 VAL A O 15
ATOM 16974 N N . LYS A 1 9 ? -9.938 0.562 -6.299 1.00 0.00 6 LYS A N 15
ATOM 16975 C CA . LYS A 1 9 ? -9.390 0.232 -4.989 1.00 0.00 6 LYS A CA 15
ATOM 16976 C C . LYS A 1 9 ? -8.418 -0.930 -5.146 1.00 0.00 6 LYS A C 15
ATOM 16977 O O . LYS A 1 9 ? -7.263 -0.852 -4.729 1.00 0.00 6 LYS A O 15
ATOM 16996 N N . GLU A 1 10 ? -8.883 -1.980 -5.801 1.00 0.00 7 GLU A N 15
ATOM 16997 C CA . GLU A 1 10 ? -8.053 -3.140 -6.073 1.00 0.00 7 GLU A CA 15
ATOM 16998 C C . GLU A 1 10 ? -7.102 -2.868 -7.247 1.00 0.00 7 GLU A C 15
ATOM 16999 O O . GLU A 1 10 ? -6.034 -3.461 -7.324 1.00 0.00 7 GLU A O 15
ATOM 17011 N N . ASP A 1 11 ? -7.508 -1.989 -8.176 1.00 0.00 8 ASP A N 15
ATOM 17012 C CA . ASP A 1 11 ? -6.680 -1.679 -9.351 1.00 0.00 8 ASP A CA 15
ATOM 17013 C C . ASP A 1 11 ? -5.374 -0.970 -8.962 1.00 0.00 8 ASP A C 15
ATOM 17014 O O . ASP A 1 11 ? -4.281 -1.425 -9.312 1.00 0.00 8 ASP A O 15
ATOM 17023 N N . ILE A 1 12 ? -5.490 0.110 -8.200 1.00 0.00 9 ILE A N 15
ATOM 17024 C CA . ILE A 1 12 ? -4.333 0.846 -7.719 1.00 0.00 9 ILE A CA 15
ATOM 17025 C C . ILE A 1 12 ? -3.558 -0.050 -6.772 1.00 0.00 9 ILE A C 15
ATOM 17026 O O . ILE A 1 12 ? -2.332 -0.135 -6.836 1.00 0.00 9 ILE A O 15
ATOM 17042 N N . ARG A 1 13 ? -4.296 -0.757 -5.922 1.00 0.00 10 ARG A N 15
ATOM 17043 C CA . ARG A 1 13 ? -3.690 -1.693 -4.995 1.00 0.00 10 ARG A CA 15
ATOM 17044 C C . ARG A 1 13 ? -2.948 -2.752 -5.793 1.00 0.00 10 ARG A C 15
ATOM 17045 O O . ARG A 1 13 ? -1.978 -3.342 -5.320 1.00 0.00 10 ARG A O 15
ATOM 17066 N N . GLY A 1 14 ? -3.404 -2.964 -7.027 1.00 0.00 11 GLY A N 15
ATOM 17067 C CA . GLY A 1 14 ? -2.759 -3.927 -7.894 1.00 0.00 11 GLY A CA 15
ATOM 17068 C C . GLY A 1 14 ? -1.363 -3.465 -8.206 1.00 0.00 11 GLY A C 15
ATOM 17069 O O . GLY A 1 14 ? -0.401 -4.229 -8.124 1.00 0.00 11 GLY A O 15
ATOM 17073 N N . GLN A 1 15 ? -1.260 -2.182 -8.519 1.00 0.00 12 GLN A N 15
ATOM 17074 C CA . GLN A 1 15 ? 0.020 -1.561 -8.799 1.00 0.00 12 GLN A CA 15
ATOM 17075 C C . GLN A 1 15 ? 0.892 -1.614 -7.547 1.00 0.00 12 GLN A C 15
ATOM 17076 O O . GLN A 1 15 ? 2.120 -1.626 -7.626 1.00 0.00 12 GLN A O 15
ATOM 17090 N N . ILE A 1 16 ? 0.231 -1.640 -6.389 1.00 0.00 13 ILE A N 15
ATOM 17091 C CA . ILE A 1 16 ? 0.911 -1.686 -5.102 1.00 0.00 13 ILE A CA 15
ATOM 17092 C C . ILE A 1 16 ? 1.482 -3.072 -4.814 1.00 0.00 13 ILE A C 15
ATOM 17093 O O . ILE A 1 16 ? 2.639 -3.197 -4.422 1.00 0.00 13 ILE A O 15
ATOM 17109 N N . ILE A 1 17 ? 0.676 -4.113 -5.018 1.00 0.00 14 ILE A N 15
ATOM 17110 C CA . ILE A 1 17 ? 1.136 -5.478 -4.782 1.00 0.00 14 ILE A CA 15
ATOM 17111 C C . ILE A 1 17 ? 2.388 -5.763 -5.609 1.00 0.00 14 ILE A C 15
ATOM 17112 O O . ILE A 1 17 ? 3.415 -6.183 -5.073 1.00 0.00 14 ILE A O 15
ATOM 17128 N N . GLY A 1 18 ? 2.309 -5.500 -6.909 1.00 0.00 15 GLY A N 15
ATOM 17129 C CA . GLY A 1 18 ? 3.458 -5.703 -7.769 1.00 0.00 15 GLY A CA 15
ATOM 17130 C C . GLY A 1 18 ? 4.594 -4.789 -7.367 1.00 0.00 15 GLY A C 15
ATOM 17131 O O . GLY A 1 18 ? 5.764 -5.172 -7.402 1.00 0.00 15 GLY A O 15
ATOM 17135 N N . ALA A 1 19 ? 4.229 -3.577 -6.965 1.00 0.00 16 ALA A N 15
ATOM 17136 C CA . ALA A 1 19 ? 5.192 -2.577 -6.526 1.00 0.00 16 ALA A CA 15
ATOM 17137 C C . ALA A 1 19 ? 5.946 -3.056 -5.288 1.00 0.00 16 ALA A C 15
ATOM 17138 O O . ALA A 1 19 ? 7.086 -2.661 -5.047 1.00 0.00 16 ALA A O 15
ATOM 17145 N N . LEU A 1 20 ? 5.296 -3.918 -4.512 1.00 0.00 17 LEU A N 15
ATOM 17146 C CA . LEU A 1 20 ? 5.880 -4.471 -3.300 1.00 0.00 17 LEU A CA 15
ATOM 17147 C C . LEU A 1 20 ? 6.817 -5.615 -3.642 1.00 0.00 17 LEU A C 15
ATOM 17148 O O . LEU A 1 20 ? 7.790 -5.875 -2.936 1.00 0.00 17 LEU A O 15
ATOM 17164 N N . ALA A 1 21 ? 6.512 -6.294 -4.741 1.00 0.00 18 ALA A N 15
ATOM 17165 C CA . ALA A 1 21 ? 7.324 -7.417 -5.195 1.00 0.00 18 ALA A CA 15
ATOM 17166 C C . ALA A 1 21 ? 8.781 -6.999 -5.369 1.00 0.00 18 ALA A C 15
ATOM 17167 O O . ALA A 1 21 ? 9.070 -5.956 -5.956 1.00 0.00 18 ALA A O 15
ATOM 17174 N N . GLY A 1 22 ? 9.695 -7.813 -4.851 1.00 0.00 19 GLY A N 15
ATOM 17175 C CA . GLY A 1 22 ? 11.109 -7.500 -4.956 1.00 0.00 19 GLY A CA 15
ATOM 17176 C C . GLY A 1 22 ? 11.742 -7.219 -3.607 1.00 0.00 19 GLY A C 15
ATOM 17177 O O . GLY A 1 22 ? 12.910 -7.537 -3.384 1.00 0.00 19 GLY A O 15
ATOM 17181 N N . ALA A 1 23 ? 10.971 -6.617 -2.705 1.00 0.00 20 ALA A N 15
ATOM 17182 C CA . ALA A 1 23 ? 11.459 -6.287 -1.367 1.00 0.00 20 ALA A CA 15
ATOM 17183 C C . ALA A 1 23 ? 12.091 -7.495 -0.695 1.00 0.00 20 ALA A C 15
ATOM 17184 O O . ALA A 1 23 ? 12.136 -8.583 -1.267 1.00 0.00 20 ALA A O 15
ATOM 17191 N N . ASP A 1 24 ? 12.546 -7.300 0.539 1.00 0.00 21 ASP A N 15
ATOM 17192 C CA . ASP A 1 24 ? 13.136 -8.380 1.319 1.00 0.00 21 ASP A CA 15
ATOM 17193 C C . ASP A 1 24 ? 12.078 -9.467 1.504 1.00 0.00 21 ASP A C 15
ATOM 17194 O O . ASP A 1 24 ? 11.546 -9.973 0.517 1.00 0.00 21 ASP A O 15
ATOM 17203 N N . PHE A 1 25 ? 11.711 -9.801 2.742 1.00 0.00 22 PHE A N 15
ATOM 17204 C CA . PHE A 1 25 ? 10.655 -10.782 2.935 1.00 0.00 22 PHE A CA 15
ATOM 17205 C C . PHE A 1 25 ? 9.413 -10.227 2.253 1.00 0.00 22 PHE A C 15
ATOM 17206 O O . PHE A 1 25 ? 9.467 -9.130 1.699 1.00 0.00 22 PHE A O 15
ATOM 17223 N N . PRO A 1 26 ? 8.279 -10.928 2.268 1.00 0.00 23 PRO A N 15
ATOM 17224 C CA . PRO A 1 26 ? 7.074 -10.409 1.632 1.00 0.00 23 PRO A CA 15
ATOM 17225 C C . PRO A 1 26 ? 6.546 -9.143 2.325 1.00 0.00 23 PRO A C 15
ATOM 17226 O O . PRO A 1 26 ? 5.437 -9.155 2.854 1.00 0.00 23 PRO A O 15
ATOM 17237 N N . ILE A 1 27 ? 7.351 -8.051 2.290 1.00 0.00 24 ILE A N 15
ATOM 17238 C CA . ILE A 1 27 ? 6.983 -6.740 2.872 1.00 0.00 24 ILE A CA 15
ATOM 17239 C C . ILE A 1 27 ? 7.753 -6.359 4.148 1.00 0.00 24 ILE A C 15
ATOM 17240 O O . ILE A 1 27 ? 7.152 -6.141 5.200 1.00 0.00 24 ILE A O 15
ATOM 17256 N N . ASN A 1 28 ? 9.073 -6.246 4.040 1.00 0.00 25 ASN A N 15
ATOM 17257 C CA . ASN A 1 28 ? 9.920 -5.859 5.179 1.00 0.00 25 ASN A CA 15
ATOM 17258 C C . ASN A 1 28 ? 9.594 -4.463 5.689 1.00 0.00 25 ASN A C 15
ATOM 17259 O O . ASN A 1 28 ? 10.418 -3.555 5.581 1.00 0.00 25 ASN A O 15
ATOM 17270 N N . SER A 1 29 ? 8.401 -4.277 6.234 1.00 0.00 26 SER A N 15
ATOM 17271 C CA . SER A 1 29 ? 8.009 -2.970 6.732 1.00 0.00 26 SER A CA 15
ATOM 17272 C C . SER A 1 29 ? 8.102 -1.956 5.601 1.00 0.00 26 SER A C 15
ATOM 17273 O O . SER A 1 29 ? 8.851 -2.149 4.644 1.00 0.00 26 SER A O 15
ATOM 17281 N N . PRO A 1 30 ? 7.335 -0.873 5.667 1.00 0.00 27 PRO A N 15
ATOM 17282 C CA . PRO A 1 30 ? 7.353 0.130 4.616 1.00 0.00 27 PRO A CA 15
ATOM 17283 C C . PRO A 1 30 ? 8.760 0.558 4.239 1.00 0.00 27 PRO A C 15
ATOM 17284 O O . PRO A 1 30 ? 9.023 0.864 3.086 1.00 0.00 27 PRO A O 15
ATOM 17295 N N . GLU A 1 31 ? 9.669 0.560 5.195 1.00 0.00 28 GLU A N 15
ATOM 17296 C CA . GLU A 1 31 ? 11.044 0.942 4.906 1.00 0.00 28 GLU A CA 15
ATOM 17297 C C . GLU A 1 31 ? 11.591 0.122 3.736 1.00 0.00 28 GLU A C 15
ATOM 17298 O O . GLU A 1 31 ? 12.030 0.666 2.719 1.00 0.00 28 GLU A O 15
ATOM 17310 N N . GLU A 1 32 ? 11.562 -1.194 3.896 1.00 0.00 29 GLU A N 15
ATOM 17311 C CA . GLU A 1 32 ? 12.061 -2.105 2.881 1.00 0.00 29 GLU A CA 15
ATOM 17312 C C . GLU A 1 32 ? 11.117 -2.263 1.703 1.00 0.00 29 GLU A C 15
ATOM 17313 O O . GLU A 1 32 ? 11.506 -2.040 0.563 1.00 0.00 29 GLU A O 15
ATOM 17325 N N . LEU A 1 33 ? 9.884 -2.685 1.975 1.00 0.00 30 LEU A N 15
ATOM 17326 C CA . LEU A 1 33 ? 8.913 -2.897 0.910 1.00 0.00 30 LEU A CA 15
ATOM 17327 C C . LEU A 1 33 ? 8.870 -1.661 0.019 1.00 0.00 30 LEU A C 15
ATOM 17328 O O . LEU A 1 33 ? 8.891 -1.761 -1.213 1.00 0.00 30 LEU A O 15
ATOM 17344 N N . MET A 1 34 ? 8.876 -0.491 0.651 1.00 0.00 31 MET A N 15
ATOM 17345 C CA . MET A 1 34 ? 8.899 0.759 -0.085 1.00 0.00 31 MET A CA 15
ATOM 17346 C C . MET A 1 34 ? 10.225 0.864 -0.820 1.00 0.00 31 MET A C 15
ATOM 17347 O O . MET A 1 34 ? 10.302 1.438 -1.906 1.00 0.00 31 MET A O 15
ATOM 17361 N N . ALA A 1 35 ? 11.276 0.286 -0.224 1.00 0.00 32 ALA A N 15
ATOM 17362 C CA . ALA A 1 35 ? 12.593 0.307 -0.843 1.00 0.00 32 ALA A CA 15
ATOM 17363 C C . ALA A 1 35 ? 12.595 -0.534 -2.116 1.00 0.00 32 ALA A C 15
ATOM 17364 O O . ALA A 1 35 ? 13.334 -0.254 -3.061 1.00 0.00 32 ALA A O 15
ATOM 17371 N N . ALA A 1 36 ? 11.769 -1.576 -2.121 1.00 0.00 33 ALA A N 15
ATOM 17372 C CA . ALA A 1 36 ? 11.666 -2.481 -3.255 1.00 0.00 33 ALA A CA 15
ATOM 17373 C C . ALA A 1 36 ? 11.010 -1.823 -4.461 1.00 0.00 33 ALA A C 15
ATOM 17374 O O . ALA A 1 36 ? 11.411 -2.071 -5.599 1.00 0.00 33 ALA A O 15
ATOM 17381 N N . LEU A 1 37 ? 9.986 -1.005 -4.209 1.00 0.00 34 LEU A N 15
ATOM 17382 C CA . LEU A 1 37 ? 9.251 -0.328 -5.287 1.00 0.00 34 LEU A CA 15
ATOM 17383 C C . LEU A 1 37 ? 10.148 -0.051 -6.504 1.00 0.00 34 LEU A C 15
ATOM 17384 O O . LEU A 1 37 ? 11.313 0.324 -6.362 1.00 0.00 34 LEU A O 15
ATOM 17400 N N . PRO A 1 38 ? 9.613 -0.291 -7.718 1.00 0.00 35 PRO A N 15
ATOM 17401 C CA . PRO A 1 38 ? 10.350 -0.136 -8.985 1.00 0.00 35 PRO A CA 15
ATOM 17402 C C . PRO A 1 38 ? 11.126 1.173 -9.147 1.00 0.00 35 PRO A C 15
ATOM 17403 O O . PRO A 1 38 ? 12.292 1.154 -9.539 1.00 0.00 35 PRO A O 15
ATOM 17414 N N . ASN A 1 39 ? 10.479 2.306 -8.900 1.00 0.00 36 ASN A N 15
ATOM 17415 C CA . ASN A 1 39 ? 11.139 3.599 -9.091 1.00 0.00 36 ASN A CA 15
ATOM 17416 C C . ASN A 1 39 ? 12.195 3.896 -8.023 1.00 0.00 36 ASN A C 15
ATOM 17417 O O . ASN A 1 39 ? 13.124 4.664 -8.270 1.00 0.00 36 ASN A O 15
ATOM 17428 N N . GLY A 1 40 ? 12.050 3.307 -6.842 1.00 0.00 37 GLY A N 15
ATOM 17429 C CA . GLY A 1 40 ? 12.996 3.558 -5.770 1.00 0.00 37 GLY A CA 15
ATOM 17430 C C . GLY A 1 40 ? 12.433 4.500 -4.712 1.00 0.00 37 GLY A C 15
ATOM 17431 O O . GLY A 1 40 ? 12.231 4.088 -3.570 1.00 0.00 37 GLY A O 15
ATOM 17435 N N . PRO A 1 41 ? 12.158 5.778 -5.058 1.00 0.00 38 PRO A N 15
ATOM 17436 C CA . PRO A 1 41 ? 11.609 6.749 -4.114 1.00 0.00 38 PRO A CA 15
ATOM 17437 C C . PRO A 1 41 ? 10.095 6.622 -3.962 1.00 0.00 38 PRO A C 15
ATOM 17438 O O . PRO A 1 41 ? 9.363 7.602 -4.103 1.00 0.00 38 PRO A O 15
ATOM 17449 N N . ASP A 1 42 ? 9.640 5.406 -3.674 1.00 0.00 39 ASP A N 15
ATOM 17450 C CA . ASP A 1 42 ? 8.234 5.108 -3.488 1.00 0.00 39 ASP A CA 15
ATOM 17451 C C . ASP A 1 42 ? 7.376 5.588 -4.654 1.00 0.00 39 ASP A C 15
ATOM 17452 O O . ASP A 1 42 ? 6.923 6.731 -4.692 1.00 0.00 39 ASP A O 15
ATOM 17461 N N . THR A 1 43 ? 7.152 4.686 -5.602 1.00 0.00 40 THR A N 15
ATOM 17462 C CA . THR A 1 43 ? 6.340 4.985 -6.774 1.00 0.00 40 THR A CA 15
ATOM 17463 C C . THR A 1 43 ? 4.879 5.143 -6.376 1.00 0.00 40 THR A C 15
ATOM 17464 O O . THR A 1 43 ? 4.310 4.275 -5.715 1.00 0.00 40 THR A O 15
ATOM 17475 N N . THR A 1 44 ? 4.277 6.257 -6.771 1.00 0.00 41 THR A N 15
ATOM 17476 C CA . THR A 1 44 ? 2.885 6.519 -6.438 1.00 0.00 41 THR A CA 15
ATOM 17477 C C . THR A 1 44 ? 1.938 5.864 -7.438 1.00 0.00 41 THR A C 15
ATOM 17478 O O . THR A 1 44 ? 2.038 6.095 -8.644 1.00 0.00 41 THR A O 15
ATOM 17489 N N . CYS A 1 45 ? 1.005 5.063 -6.930 1.00 0.00 42 CYS A N 15
ATOM 17490 C CA . CYS A 1 45 ? 0.026 4.394 -7.779 1.00 0.00 42 CYS A CA 15
ATOM 17491 C C . CYS A 1 45 ? -1.233 5.249 -7.902 1.00 0.00 42 CYS A C 15
ATOM 17492 O O . CYS A 1 45 ? -2.351 4.753 -7.768 1.00 0.00 42 CYS A O 15
ATOM 17500 N N . LYS A 1 46 ? -1.036 6.541 -8.149 1.00 0.00 43 LYS A N 15
ATOM 17501 C CA . LYS A 1 46 ? -2.144 7.478 -8.280 1.00 0.00 43 LYS A CA 15
ATOM 17502 C C . LYS A 1 46 ? -2.845 7.314 -9.624 1.00 0.00 43 LYS A C 15
ATOM 17503 O O . LYS A 1 46 ? -2.211 7.013 -10.636 1.00 0.00 43 LYS A O 15
ATOM 17522 N N . SER A 1 47 ? -4.160 7.510 -9.625 1.00 0.00 44 SER A N 15
ATOM 17523 C CA . SER A 1 47 ? -4.952 7.380 -10.841 1.00 0.00 44 SER A CA 15
ATOM 17524 C C . SER A 1 47 ? -5.979 8.503 -10.944 1.00 0.00 44 SER A C 15
ATOM 17525 O O . SER A 1 47 ? -6.749 8.738 -10.013 1.00 0.00 44 SER A O 15
ATOM 17533 N N . GLY A 1 48 ? -5.987 9.194 -12.081 1.00 0.00 45 GLY A N 15
ATOM 17534 C CA . GLY A 1 48 ? -6.924 10.286 -12.288 1.00 0.00 45 GLY A CA 15
ATOM 17535 C C . GLY A 1 48 ? -6.614 11.505 -11.435 1.00 0.00 45 GLY A C 15
ATOM 17536 O O . GLY A 1 48 ? -6.525 12.620 -11.948 1.00 0.00 45 GLY A O 15
ATOM 17540 N N . ASP A 1 49 ? -6.450 11.294 -10.132 1.00 0.00 46 ASP A N 15
ATOM 17541 C CA . ASP A 1 49 ? -6.152 12.382 -9.209 1.00 0.00 46 ASP A CA 15
ATOM 17542 C C . ASP A 1 49 ? -5.764 11.829 -7.841 1.00 0.00 46 ASP A C 15
ATOM 17543 O O . ASP A 1 49 ? -4.841 12.325 -7.196 1.00 0.00 46 ASP A O 15
ATOM 17552 N N . VAL A 1 50 ? -6.477 10.793 -7.408 1.00 0.00 47 VAL A N 15
ATOM 17553 C CA . VAL A 1 50 ? -6.212 10.164 -6.121 1.00 0.00 47 VAL A CA 15
ATOM 17554 C C . VAL A 1 50 ? -4.851 9.474 -6.126 1.00 0.00 47 VAL A C 15
ATOM 17555 O O . VAL A 1 50 ? -4.504 8.776 -7.080 1.00 0.00 47 VAL A O 15
ATOM 17568 N N . GLU A 1 51 ? -4.078 9.675 -5.062 1.00 0.00 48 GLU A N 15
ATOM 17569 C CA . GLU A 1 51 ? -2.754 9.069 -4.960 1.00 0.00 48 GLU A CA 15
ATOM 17570 C C . GLU A 1 51 ? -2.676 8.121 -3.768 1.00 0.00 48 GLU A C 15
ATOM 17571 O O . GLU A 1 51 ? -3.138 8.446 -2.674 1.00 0.00 48 GLU A O 15
ATOM 17583 N N . LEU A 1 52 ? -2.086 6.948 -3.985 1.00 0.00 49 LEU A N 15
ATOM 17584 C CA . LEU A 1 52 ? -1.944 5.954 -2.925 1.00 0.00 49 LEU A CA 15
ATOM 17585 C C . LEU A 1 52 ? -0.595 5.247 -3.010 1.00 0.00 49 LEU A C 15
ATOM 17586 O O . LEU A 1 52 ? -0.210 4.740 -4.065 1.00 0.00 49 LEU A O 15
ATOM 17602 N N . LYS A 1 53 ? 0.110 5.210 -1.887 1.00 0.00 50 LYS A N 15
ATOM 17603 C CA . LYS A 1 53 ? 1.410 4.557 -1.813 1.00 0.00 50 LYS A CA 15
ATOM 17604 C C . LYS A 1 53 ? 1.858 4.417 -0.364 1.00 0.00 50 LYS A C 15
ATOM 17605 O O . LYS A 1 53 ? 1.388 5.135 0.515 1.00 0.00 50 LYS A O 15
ATOM 17624 N N . ALA A 1 54 ? 2.757 3.473 -0.124 1.00 0.00 51 ALA A N 15
ATOM 17625 C CA . ALA A 1 54 ? 3.264 3.209 1.220 1.00 0.00 51 ALA A CA 15
ATOM 17626 C C . ALA A 1 54 ? 3.679 4.491 1.941 1.00 0.00 51 ALA A C 15
ATOM 17627 O O . ALA A 1 54 ? 3.485 4.625 3.147 1.00 0.00 51 ALA A O 15
ATOM 17634 N N . SER A 1 55 ? 4.261 5.427 1.210 1.00 0.00 52 SER A N 15
ATOM 17635 C CA . SER A 1 55 ? 4.705 6.679 1.809 1.00 0.00 52 SER A CA 15
ATOM 17636 C C . SER A 1 55 ? 3.531 7.494 2.361 1.00 0.00 52 SER A C 15
ATOM 17637 O O . SER A 1 55 ? 3.550 7.907 3.521 1.00 0.00 52 SER A O 15
ATOM 17645 N N . ASP A 1 56 ? 2.516 7.732 1.532 1.00 0.00 53 ASP A N 15
ATOM 17646 C CA . ASP A 1 56 ? 1.352 8.507 1.958 1.00 0.00 53 ASP A CA 15
ATOM 17647 C C . ASP A 1 56 ? 0.465 7.730 2.930 1.00 0.00 53 ASP A C 15
ATOM 17648 O O . ASP A 1 56 ? 0.089 8.243 3.983 1.00 0.00 53 ASP A O 15
ATOM 17657 N N . ALA A 1 57 ? 0.108 6.505 2.557 1.00 0.00 54 ALA A N 15
ATOM 17658 C CA . ALA A 1 57 ? -0.763 5.675 3.384 1.00 0.00 54 ALA A CA 15
ATOM 17659 C C . ALA A 1 57 ? 0.015 4.776 4.344 1.00 0.00 54 ALA A C 15
ATOM 17660 O O . ALA A 1 57 ? -0.318 4.690 5.525 1.00 0.00 54 ALA A O 15
ATOM 17667 N N . GLY A 1 58 ? 1.039 4.095 3.832 1.00 0.00 55 GLY A N 15
ATOM 17668 C CA . GLY A 1 58 ? 1.830 3.197 4.666 1.00 0.00 55 GLY A CA 15
ATOM 17669 C C . GLY A 1 58 ? 2.192 3.800 6.012 1.00 0.00 55 GLY A C 15
ATOM 17670 O O . GLY A 1 58 ? 2.345 3.081 7.000 1.00 0.00 55 GLY A O 15
ATOM 17674 N N . GLN A 1 59 ? 2.322 5.124 6.053 1.00 0.00 56 GLN A N 15
ATOM 17675 C CA . GLN A 1 59 ? 2.659 5.831 7.289 1.00 0.00 56 GLN A CA 15
ATOM 17676 C C . GLN A 1 59 ? 1.827 5.320 8.460 1.00 0.00 56 GLN A C 15
ATOM 17677 O O . GLN A 1 59 ? 2.271 5.333 9.609 1.00 0.00 56 GLN A O 15
ATOM 17691 N N . VAL A 1 60 ? 0.612 4.883 8.156 1.00 0.00 57 VAL A N 15
ATOM 17692 C CA . VAL A 1 60 ? -0.308 4.376 9.167 1.00 0.00 57 VAL A CA 15
ATOM 17693 C C . VAL A 1 60 ? 0.066 2.973 9.655 1.00 0.00 57 VAL A C 15
ATOM 17694 O O . VAL A 1 60 ? -0.800 2.210 10.084 1.00 0.00 57 VAL A O 15
ATOM 17707 N N . LEU A 1 61 ? 1.354 2.639 9.600 1.00 0.00 58 LEU A N 15
ATOM 17708 C CA . LEU A 1 61 ? 1.826 1.334 10.050 1.00 0.00 58 LEU A CA 15
ATOM 17709 C C . LEU A 1 61 ? 3.043 1.504 10.960 1.00 0.00 58 LEU A C 15
ATOM 17710 O O . LEU A 1 61 ? 4.085 1.999 10.534 1.00 0.00 58 LEU A O 15
ATOM 17726 N N . THR A 1 62 ? 2.894 1.101 12.220 1.00 0.00 59 THR A N 15
ATOM 17727 C CA . THR A 1 62 ? 3.971 1.221 13.201 1.00 0.00 59 THR A CA 15
ATOM 17728 C C . THR A 1 62 ? 5.081 0.202 12.957 1.00 0.00 59 THR A C 15
ATOM 17729 O O . THR A 1 62 ? 4.855 -0.848 12.355 1.00 0.00 59 THR A O 15
ATOM 17740 N N . ALA A 1 63 ? 6.283 0.522 13.439 1.00 0.00 60 ALA A N 15
ATOM 17741 C CA . ALA A 1 63 ? 7.438 -0.361 13.287 1.00 0.00 60 ALA A CA 15
ATOM 17742 C C . ALA A 1 63 ? 7.085 -1.794 13.670 1.00 0.00 60 ALA A C 15
ATOM 17743 O O . ALA A 1 63 ? 7.543 -2.746 13.039 1.00 0.00 60 ALA A O 15
ATOM 17750 N N . ASP A 1 64 ? 6.253 -1.941 14.700 1.00 0.00 61 ASP A N 15
ATOM 17751 C CA . ASP A 1 64 ? 5.824 -3.260 15.154 1.00 0.00 61 ASP A CA 15
ATOM 17752 C C . ASP A 1 64 ? 5.299 -4.077 13.977 1.00 0.00 61 ASP A C 15
ATOM 17753 O O . ASP A 1 64 ? 5.392 -5.303 13.962 1.00 0.00 61 ASP A O 15
ATOM 17762 N N . ASP A 1 65 ? 4.758 -3.372 12.986 1.00 0.00 62 ASP A N 15
ATOM 17763 C CA . ASP A 1 65 ? 4.223 -4.001 11.783 1.00 0.00 62 ASP A CA 15
ATOM 17764 C C . ASP A 1 65 ? 5.339 -4.538 10.886 1.00 0.00 62 ASP A C 15
ATOM 17765 O O . ASP A 1 65 ? 5.072 -5.016 9.784 1.00 0.00 62 ASP A O 15
ATOM 17774 N N . PHE A 1 66 ? 6.589 -4.430 11.345 1.00 0.00 63 PHE A N 15
ATOM 17775 C CA . PHE A 1 66 ? 7.739 -4.879 10.565 1.00 0.00 63 PHE A CA 15
ATOM 17776 C C . PHE A 1 66 ? 7.440 -6.179 9.821 1.00 0.00 63 PHE A C 15
ATOM 17777 O O . PHE A 1 66 ? 7.641 -6.260 8.613 1.00 0.00 63 PHE A O 15
ATOM 17794 N N . PRO A 1 67 ? 6.945 -7.209 10.529 1.00 0.00 64 PRO A N 15
ATOM 17795 C CA . PRO A 1 67 ? 6.610 -8.497 9.928 1.00 0.00 64 PRO A CA 15
ATOM 17796 C C . PRO A 1 67 ? 5.183 -8.524 9.389 1.00 0.00 64 PRO A C 15
ATOM 17797 O O . PRO A 1 67 ? 4.279 -9.062 10.028 1.00 0.00 64 PRO A O 15
ATOM 17808 N N . PHE A 1 68 ? 4.986 -7.935 8.216 1.00 0.00 65 PHE A N 15
ATOM 17809 C CA . PHE A 1 68 ? 3.666 -7.885 7.601 1.00 0.00 65 PHE A CA 15
ATOM 17810 C C . PHE A 1 68 ? 3.295 -9.222 6.967 1.00 0.00 65 PHE A C 15
ATOM 17811 O O . PHE A 1 68 ? 4.131 -9.887 6.357 1.00 0.00 65 PHE A O 15
ATOM 17828 N N . LYS A 1 69 ? 2.028 -9.599 7.114 1.00 0.00 66 LYS A N 15
ATOM 17829 C CA . LYS A 1 69 ? 1.521 -10.846 6.555 1.00 0.00 66 LYS A CA 15
ATOM 17830 C C . LYS A 1 69 ? 1.535 -10.800 5.030 1.00 0.00 66 LYS A C 15
ATOM 17831 O O . LYS A 1 69 ? 0.486 -10.739 4.380 1.00 0.00 66 LYS A O 15
ATOM 17850 N N . SER A 1 70 ? 2.734 -10.825 4.471 1.00 0.00 67 SER A N 15
ATOM 17851 C CA . SER A 1 70 ? 2.910 -10.793 3.030 1.00 0.00 67 SER A CA 15
ATOM 17852 C C . SER A 1 70 ? 2.275 -9.552 2.409 1.00 0.00 67 SER A C 15
ATOM 17853 O O . SER A 1 70 ? 1.434 -8.888 3.018 1.00 0.00 67 SER A O 15
ATOM 17861 N N . ALA A 1 71 ? 2.699 -9.245 1.186 1.00 0.00 68 ALA A N 15
ATOM 17862 C CA . ALA A 1 71 ? 2.202 -8.087 0.453 1.00 0.00 68 ALA A CA 15
ATOM 17863 C C . ALA A 1 71 ? 0.681 -8.055 0.404 1.00 0.00 68 ALA A C 15
ATOM 17864 O O . ALA A 1 71 ? 0.076 -6.985 0.347 1.00 0.00 68 ALA A O 15
ATOM 17871 N N . GLU A 1 72 ? 0.065 -9.227 0.423 1.00 0.00 69 GLU A N 15
ATOM 17872 C CA . GLU A 1 72 ? -1.386 -9.317 0.375 1.00 0.00 69 GLU A CA 15
ATOM 17873 C C . GLU A 1 72 ? -2.038 -8.547 1.524 1.00 0.00 69 GLU A C 15
ATOM 17874 O O . GLU A 1 72 ? -2.979 -7.779 1.300 1.00 0.00 69 GLU A O 15
ATOM 17886 N N . GLU A 1 73 ? -1.555 -8.738 2.759 1.00 0.00 70 GLU A N 15
ATOM 17887 C CA . GLU A 1 73 ? -2.147 -8.033 3.886 1.00 0.00 70 GLU A CA 15
ATOM 17888 C C . GLU A 1 73 ? -1.765 -6.562 3.861 1.00 0.00 70 GLU A C 15
ATOM 17889 O O . GLU A 1 73 ? -2.575 -5.700 4.182 1.00 0.00 70 GLU A O 15
ATOM 17901 N N . VAL A 1 74 ? -0.534 -6.278 3.473 1.00 0.00 71 VAL A N 15
ATOM 17902 C CA . VAL A 1 74 ? -0.062 -4.901 3.398 1.00 0.00 71 VAL A CA 15
ATOM 17903 C C . VAL A 1 74 ? -0.906 -4.096 2.422 1.00 0.00 71 VAL A C 15
ATOM 17904 O O . VAL A 1 74 ? -1.141 -2.906 2.622 1.00 0.00 71 VAL A O 15
ATOM 17917 N N . ALA A 1 75 ? -1.356 -4.753 1.362 1.00 0.00 72 ALA A N 15
ATOM 17918 C CA . ALA A 1 75 ? -2.168 -4.094 0.353 1.00 0.00 72 ALA A CA 15
ATOM 17919 C C . ALA A 1 75 ? -3.547 -3.726 0.898 1.00 0.00 72 ALA A C 15
ATOM 17920 O O . ALA A 1 75 ? -3.955 -2.566 0.851 1.00 0.00 72 ALA A O 15
ATOM 17927 N N . ASP A 1 76 ? -4.265 -4.724 1.407 1.00 0.00 73 ASP A N 15
ATOM 17928 C CA . ASP A 1 76 ? -5.606 -4.508 1.952 1.00 0.00 73 ASP A CA 15
ATOM 17929 C C . ASP A 1 76 ? -5.569 -3.638 3.208 1.00 0.00 73 ASP A C 15
ATOM 17930 O O . ASP A 1 76 ? -6.480 -2.849 3.459 1.00 0.00 73 ASP A O 15
ATOM 17939 N N . THR A 1 77 ? -4.520 -3.803 3.998 1.00 0.00 74 THR A N 15
ATOM 17940 C CA . THR A 1 77 ? -4.355 -3.054 5.239 1.00 0.00 74 THR A CA 15
ATOM 17941 C C . THR A 1 77 ? -4.242 -1.551 4.987 1.00 0.00 74 THR A C 15
ATOM 17942 O O . THR A 1 77 ? -4.928 -0.754 5.627 1.00 0.00 74 THR A O 15
ATOM 17953 N N . ILE A 1 78 ? -3.365 -1.168 4.066 1.00 0.00 75 ILE A N 15
ATOM 17954 C CA . ILE A 1 78 ? -3.156 0.241 3.752 1.00 0.00 75 ILE A CA 15
ATOM 17955 C C . ILE A 1 78 ? -4.410 0.885 3.158 1.00 0.00 75 ILE A C 15
ATOM 17956 O O . ILE A 1 78 ? -4.850 1.930 3.633 1.00 0.00 75 ILE A O 15
ATOM 17972 N N . VAL A 1 79 ? -4.993 0.267 2.132 1.00 0.00 76 VAL A N 15
ATOM 17973 C CA . VAL A 1 79 ? -6.203 0.816 1.514 1.00 0.00 76 VAL A CA 15
ATOM 17974 C C . VAL A 1 79 ? -7.280 1.094 2.560 1.00 0.00 76 VAL A C 15
ATOM 17975 O O . VAL A 1 79 ? -7.994 2.093 2.478 1.00 0.00 76 VAL A O 15
ATOM 17988 N N . ASN A 1 80 ? -7.390 0.206 3.542 1.00 0.00 77 ASN A N 15
ATOM 17989 C CA . ASN A 1 80 ? -8.380 0.357 4.604 1.00 0.00 77 ASN A CA 15
ATOM 17990 C C . ASN A 1 80 ? -8.161 1.648 5.387 1.00 0.00 77 ASN A C 15
ATOM 17991 O O . ASN A 1 80 ? -9.067 2.469 5.522 1.00 0.00 77 ASN A O 15
ATOM 18002 N N . LYS A 1 81 ? -6.952 1.812 5.910 1.00 0.00 78 LYS A N 15
ATOM 18003 C CA . LYS A 1 81 ? -6.600 2.991 6.694 1.00 0.00 78 LYS A CA 15
ATOM 18004 C C . LYS A 1 81 ? -6.469 4.234 5.821 1.00 0.00 78 LYS A C 15
ATOM 18005 O O . LYS A 1 81 ? -6.846 5.334 6.227 1.00 0.00 78 LYS A O 15
ATOM 18024 N N . ALA A 1 82 ? -5.907 4.057 4.634 1.00 0.00 79 ALA A N 15
ATOM 18025 C CA . ALA A 1 82 ? -5.694 5.171 3.714 1.00 0.00 79 ALA A CA 15
ATOM 18026 C C . ALA A 1 82 ? -7.006 5.754 3.194 1.00 0.00 79 ALA A C 15
ATOM 18027 O O . ALA A 1 82 ? -7.079 6.946 2.898 1.00 0.00 79 ALA A O 15
ATOM 18034 N N . GLY A 1 83 ? -8.042 4.926 3.083 1.00 0.00 80 GLY A N 15
ATOM 18035 C CA . GLY A 1 83 ? -9.317 5.424 2.599 1.00 0.00 80 GLY A CA 15
ATOM 18036 C C . GLY A 1 83 ? -10.173 4.359 1.951 1.00 0.00 80 GLY A C 15
ATOM 18037 O O . GLY A 1 83 ? -11.326 4.156 2.330 1.00 0.00 80 GLY A O 15
ATOM 18041 N N . LEU A 1 84 ? -9.607 3.698 0.956 1.00 0.00 81 LEU A N 15
ATOM 18042 C CA . LEU A 1 84 ? -10.310 2.661 0.218 1.00 0.00 81 LEU A CA 15
ATOM 18043 C C . LEU A 1 84 ? -10.631 1.467 1.112 1.00 0.00 81 LEU A C 15
ATOM 18044 O O . LEU A 1 84 ? -11.802 1.339 1.528 1.00 0.00 81 LEU A O 15
ATOM 18061 N N . GLY A 1 1 ? -15.405 12.635 -9.917 1.00 0.00 -3 GLY A N 16
ATOM 18062 C CA . GLY A 1 1 ? -16.552 12.657 -8.967 1.00 0.00 -3 GLY A CA 16
ATOM 18063 C C . GLY A 1 1 ? -16.186 12.111 -7.601 1.00 0.00 -3 GLY A C 16
ATOM 18064 O O . GLY A 1 1 ? -15.527 11.076 -7.494 1.00 0.00 -3 GLY A O 16
ATOM 18070 N N . SER A 1 2 ? -16.612 12.808 -6.553 1.00 0.00 -2 SER A N 16
ATOM 18071 C CA . SER A 1 2 ? -16.325 12.388 -5.186 1.00 0.00 -2 SER A CA 16
ATOM 18072 C C . SER A 1 2 ? -16.907 11.006 -4.907 1.00 0.00 -2 SER A C 16
ATOM 18073 O O . SER A 1 2 ? -16.251 10.154 -4.309 1.00 0.00 -2 SER A O 16
ATOM 18081 N N . HIS A 1 3 ? -18.143 10.790 -5.345 1.00 0.00 -1 HIS A N 16
ATOM 18082 C CA . HIS A 1 3 ? -18.812 9.510 -5.144 1.00 0.00 -1 HIS A CA 16
ATOM 18083 C C . HIS A 1 3 ? -18.099 8.397 -5.903 1.00 0.00 -1 HIS A C 16
ATOM 18084 O O . HIS A 1 3 ? -17.751 8.553 -7.073 1.00 0.00 -1 HIS A O 16
ATOM 18099 N N . MET A 1 4 ? -17.885 7.271 -5.227 1.00 0.00 1 MET A N 16
ATOM 18100 C CA . MET A 1 4 ? -17.212 6.127 -5.833 1.00 0.00 1 MET A CA 16
ATOM 18101 C C . MET A 1 4 ? -15.782 6.481 -6.228 1.00 0.00 1 MET A C 16
ATOM 18102 O O . MET A 1 4 ? -15.540 7.492 -6.887 1.00 0.00 1 MET A O 16
ATOM 18116 N N . LYS A 1 5 ? -14.836 5.641 -5.821 1.00 0.00 2 LYS A N 16
ATOM 18117 C CA . LYS A 1 5 ? -13.429 5.864 -6.133 1.00 0.00 2 LYS A CA 16
ATOM 18118 C C . LYS A 1 5 ? -13.001 5.087 -7.371 1.00 0.00 2 LYS A C 16
ATOM 18119 O O . LYS A 1 5 ? -11.923 4.493 -7.412 1.00 0.00 2 LYS A O 16
ATOM 18138 N N . MET A 1 6 ? -13.857 5.110 -8.376 1.00 0.00 3 MET A N 16
ATOM 18139 C CA . MET A 1 6 ? -13.599 4.424 -9.641 1.00 0.00 3 MET A CA 16
ATOM 18140 C C . MET A 1 6 ? -13.183 2.973 -9.414 1.00 0.00 3 MET A C 16
ATOM 18141 O O . MET A 1 6 ? -12.409 2.412 -10.190 1.00 0.00 3 MET A O 16
ATOM 18155 N N . GLY A 1 7 ? -13.707 2.369 -8.350 1.00 0.00 4 GLY A N 16
ATOM 18156 C CA . GLY A 1 7 ? -13.385 0.985 -8.037 1.00 0.00 4 GLY A CA 16
ATOM 18157 C C . GLY A 1 7 ? -11.905 0.672 -8.179 1.00 0.00 4 GLY A C 16
ATOM 18158 O O . GLY A 1 7 ? -11.533 -0.448 -8.528 1.00 0.00 4 GLY A O 16
ATOM 18162 N N . VAL A 1 8 ? -11.062 1.664 -7.909 1.00 0.00 5 VAL A N 16
ATOM 18163 C CA . VAL A 1 8 ? -9.617 1.485 -8.012 1.00 0.00 5 VAL A CA 16
ATOM 18164 C C . VAL A 1 8 ? -9.064 0.721 -6.821 1.00 0.00 5 VAL A C 16
ATOM 18165 O O . VAL A 1 8 ? -7.886 0.421 -6.787 1.00 0.00 5 VAL A O 16
ATOM 18178 N N . LYS A 1 9 ? -9.893 0.426 -5.824 1.00 0.00 6 LYS A N 16
ATOM 18179 C CA . LYS A 1 9 ? -9.395 -0.279 -4.649 1.00 0.00 6 LYS A CA 16
ATOM 18180 C C . LYS A 1 9 ? -8.516 -1.437 -5.099 1.00 0.00 6 LYS A C 16
ATOM 18181 O O . LYS A 1 9 ? -7.387 -1.588 -4.641 1.00 0.00 6 LYS A O 16
ATOM 18200 N N . GLU A 1 10 ? -9.025 -2.217 -6.038 1.00 0.00 7 GLU A N 16
ATOM 18201 C CA . GLU A 1 10 ? -8.270 -3.328 -6.595 1.00 0.00 7 GLU A CA 16
ATOM 18202 C C . GLU A 1 10 ? -7.232 -2.829 -7.607 1.00 0.00 7 GLU A C 16
ATOM 18203 O O . GLU A 1 10 ? -6.192 -3.454 -7.793 1.00 0.00 7 GLU A O 16
ATOM 18215 N N . ASP A 1 11 ? -7.537 -1.714 -8.279 1.00 0.00 8 ASP A N 16
ATOM 18216 C CA . ASP A 1 11 ? -6.638 -1.154 -9.292 1.00 0.00 8 ASP A CA 16
ATOM 18217 C C . ASP A 1 11 ? -5.310 -0.666 -8.697 1.00 0.00 8 ASP A C 16
ATOM 18218 O O . ASP A 1 11 ? -4.234 -1.064 -9.151 1.00 0.00 8 ASP A O 16
ATOM 18227 N N . ILE A 1 12 ? -5.387 0.166 -7.664 1.00 0.00 9 ILE A N 16
ATOM 18228 C CA . ILE A 1 12 ? -4.200 0.675 -6.991 1.00 0.00 9 ILE A CA 16
ATOM 18229 C C . ILE A 1 12 ? -3.527 -0.454 -6.226 1.00 0.00 9 ILE A C 16
ATOM 18230 O O . ILE A 1 12 ? -2.323 -0.672 -6.353 1.00 0.00 9 ILE A O 16
ATOM 18246 N N . ARG A 1 13 ? -4.322 -1.196 -5.458 1.00 0.00 10 ARG A N 16
ATOM 18247 C CA . ARG A 1 13 ? -3.805 -2.329 -4.703 1.00 0.00 10 ARG A CA 16
ATOM 18248 C C . ARG A 1 13 ? -3.121 -3.288 -5.663 1.00 0.00 10 ARG A C 16
ATOM 18249 O O . ARG A 1 13 ? -2.178 -3.989 -5.299 1.00 0.00 10 ARG A O 16
ATOM 18270 N N . GLY A 1 14 ? -3.594 -3.287 -6.907 1.00 0.00 11 GLY A N 16
ATOM 18271 C CA . GLY A 1 14 ? -3.000 -4.137 -7.916 1.00 0.00 11 GLY A CA 16
ATOM 18272 C C . GLY A 1 14 ? -1.590 -3.689 -8.198 1.00 0.00 11 GLY A C 16
ATOM 18273 O O . GLY A 1 14 ? -0.662 -4.495 -8.268 1.00 0.00 11 GLY A O 16
ATOM 18277 N N . GLN A 1 15 ? -1.437 -2.377 -8.323 1.00 0.00 12 GLN A N 16
ATOM 18278 C CA . GLN A 1 15 ? -0.141 -1.774 -8.560 1.00 0.00 12 GLN A CA 16
ATOM 18279 C C . GLN A 1 15 ? 0.754 -1.978 -7.344 1.00 0.00 12 GLN A C 16
ATOM 18280 O O . GLN A 1 15 ? 1.970 -2.104 -7.470 1.00 0.00 12 GLN A O 16
ATOM 18294 N N . ILE A 1 16 ? 0.132 -2.004 -6.165 1.00 0.00 13 ILE A N 16
ATOM 18295 C CA . ILE A 1 16 ? 0.857 -2.185 -4.913 1.00 0.00 13 ILE A CA 16
ATOM 18296 C C . ILE A 1 16 ? 1.391 -3.608 -4.786 1.00 0.00 13 ILE A C 16
ATOM 18297 O O . ILE A 1 16 ? 2.560 -3.809 -4.470 1.00 0.00 13 ILE A O 16
ATOM 18313 N N . ILE A 1 17 ? 0.535 -4.592 -5.040 1.00 0.00 14 ILE A N 16
ATOM 18314 C CA . ILE A 1 17 ? 0.942 -5.991 -4.957 1.00 0.00 14 ILE A CA 16
ATOM 18315 C C . ILE A 1 17 ? 2.175 -6.250 -5.823 1.00 0.00 14 ILE A C 16
ATOM 18316 O O . ILE A 1 17 ? 3.194 -6.742 -5.335 1.00 0.00 14 ILE A O 16
ATOM 18332 N N . GLY A 1 18 ? 2.088 -5.892 -7.099 1.00 0.00 15 GLY A N 16
ATOM 18333 C CA . GLY A 1 18 ? 3.222 -6.072 -7.986 1.00 0.00 15 GLY A CA 16
ATOM 18334 C C . GLY A 1 18 ? 4.385 -5.202 -7.561 1.00 0.00 15 GLY A C 16
ATOM 18335 O O . GLY A 1 18 ? 5.547 -5.598 -7.659 1.00 0.00 15 GLY A O 16
ATOM 18339 N N . ALA A 1 19 ? 4.051 -4.012 -7.077 1.00 0.00 16 ALA A N 16
ATOM 18340 C CA . ALA A 1 19 ? 5.039 -3.048 -6.610 1.00 0.00 16 ALA A CA 16
ATOM 18341 C C . ALA A 1 19 ? 5.807 -3.576 -5.399 1.00 0.00 16 ALA A C 16
ATOM 18342 O O . ALA A 1 19 ? 6.904 -3.109 -5.093 1.00 0.00 16 ALA A O 16
ATOM 18349 N N . LEU A 1 20 ? 5.207 -4.533 -4.700 1.00 0.00 17 LEU A N 16
ATOM 18350 C CA . LEU A 1 20 ? 5.804 -5.115 -3.506 1.00 0.00 17 LEU A CA 16
ATOM 18351 C C . LEU A 1 20 ? 6.664 -6.328 -3.835 1.00 0.00 17 LEU A C 16
ATOM 18352 O O . LEU A 1 20 ? 7.627 -6.627 -3.130 1.00 0.00 17 LEU A O 16
ATOM 18368 N N . ALA A 1 21 ? 6.302 -7.028 -4.901 1.00 0.00 18 ALA A N 16
ATOM 18369 C CA . ALA A 1 21 ? 7.036 -8.221 -5.318 1.00 0.00 18 ALA A CA 16
ATOM 18370 C C . ALA A 1 21 ? 8.509 -7.915 -5.591 1.00 0.00 18 ALA A C 16
ATOM 18371 O O . ALA A 1 21 ? 8.902 -7.700 -6.738 1.00 0.00 18 ALA A O 16
ATOM 18378 N N . GLY A 1 22 ? 9.326 -7.900 -4.536 1.00 0.00 19 GLY A N 16
ATOM 18379 C CA . GLY A 1 22 ? 10.744 -7.624 -4.706 1.00 0.00 19 GLY A CA 16
ATOM 18380 C C . GLY A 1 22 ? 11.476 -7.392 -3.392 1.00 0.00 19 GLY A C 16
ATOM 18381 O O . GLY A 1 22 ? 12.624 -7.808 -3.233 1.00 0.00 19 GLY A O 16
ATOM 18385 N N . ALA A 1 23 ? 10.819 -6.709 -2.461 1.00 0.00 20 ALA A N 16
ATOM 18386 C CA . ALA A 1 23 ? 11.411 -6.396 -1.159 1.00 0.00 20 ALA A CA 16
ATOM 18387 C C . ALA A 1 23 ? 11.981 -7.628 -0.476 1.00 0.00 20 ALA A C 16
ATOM 18388 O O . ALA A 1 23 ? 11.928 -8.733 -1.014 1.00 0.00 20 ALA A O 16
ATOM 18395 N N . ASP A 1 24 ? 12.495 -7.422 0.736 1.00 0.00 21 ASP A N 16
ATOM 18396 C CA . ASP A 1 24 ? 13.042 -8.503 1.545 1.00 0.00 21 ASP A CA 16
ATOM 18397 C C . ASP A 1 24 ? 11.946 -9.542 1.762 1.00 0.00 21 ASP A C 16
ATOM 18398 O O . ASP A 1 24 ? 11.388 -10.048 0.789 1.00 0.00 21 ASP A O 16
ATOM 18407 N N . PHE A 1 25 ? 11.567 -9.834 3.008 1.00 0.00 22 PHE A N 16
ATOM 18408 C CA . PHE A 1 25 ? 10.472 -10.765 3.215 1.00 0.00 22 PHE A CA 16
ATOM 18409 C C . PHE A 1 25 ? 9.269 -10.172 2.501 1.00 0.00 22 PHE A C 16
ATOM 18410 O O . PHE A 1 25 ? 9.359 -9.060 1.983 1.00 0.00 22 PHE A O 16
ATOM 18427 N N . PRO A 1 26 ? 8.133 -10.859 2.444 1.00 0.00 23 PRO A N 16
ATOM 18428 C CA . PRO A 1 26 ? 6.964 -10.314 1.769 1.00 0.00 23 PRO A CA 16
ATOM 18429 C C . PRO A 1 26 ? 6.428 -9.040 2.440 1.00 0.00 23 PRO A C 16
ATOM 18430 O O . PRO A 1 26 ? 5.307 -9.041 2.944 1.00 0.00 23 PRO A O 16
ATOM 18441 N N . ILE A 1 27 ? 7.241 -7.954 2.409 1.00 0.00 24 ILE A N 16
ATOM 18442 C CA . ILE A 1 27 ? 6.871 -6.631 2.961 1.00 0.00 24 ILE A CA 16
ATOM 18443 C C . ILE A 1 27 ? 7.629 -6.216 4.233 1.00 0.00 24 ILE A C 16
ATOM 18444 O O . ILE A 1 27 ? 7.022 -5.970 5.275 1.00 0.00 24 ILE A O 16
ATOM 18460 N N . ASN A 1 28 ? 8.948 -6.094 4.128 1.00 0.00 25 ASN A N 16
ATOM 18461 C CA . ASN A 1 28 ? 9.788 -5.664 5.255 1.00 0.00 25 ASN A CA 16
ATOM 18462 C C . ASN A 1 28 ? 9.501 -4.223 5.665 1.00 0.00 25 ASN A C 16
ATOM 18463 O O . ASN A 1 28 ? 10.373 -3.363 5.547 1.00 0.00 25 ASN A O 16
ATOM 18474 N N . SER A 1 29 ? 8.292 -3.950 6.139 1.00 0.00 26 SER A N 16
ATOM 18475 C CA . SER A 1 29 ? 7.934 -2.597 6.543 1.00 0.00 26 SER A CA 16
ATOM 18476 C C . SER A 1 29 ? 8.127 -1.642 5.371 1.00 0.00 26 SER A C 16
ATOM 18477 O O . SER A 1 29 ? 8.962 -1.873 4.498 1.00 0.00 26 SER A O 16
ATOM 18485 N N . PRO A 1 30 ? 7.343 -0.565 5.312 1.00 0.00 27 PRO A N 16
ATOM 18486 C CA . PRO A 1 30 ? 7.430 0.397 4.221 1.00 0.00 27 PRO A CA 16
ATOM 18487 C C . PRO A 1 30 ? 8.855 0.786 3.900 1.00 0.00 27 PRO A C 16
ATOM 18488 O O . PRO A 1 30 ? 9.173 1.098 2.760 1.00 0.00 27 PRO A O 16
ATOM 18499 N N . GLU A 1 31 ? 9.725 0.733 4.888 1.00 0.00 28 GLU A N 16
ATOM 18500 C CA . GLU A 1 31 ? 11.118 1.055 4.651 1.00 0.00 28 GLU A CA 16
ATOM 18501 C C . GLU A 1 31 ? 11.655 0.164 3.534 1.00 0.00 28 GLU A C 16
ATOM 18502 O O . GLU A 1 31 ? 12.143 0.642 2.507 1.00 0.00 28 GLU A O 16
ATOM 18514 N N . GLU A 1 32 ? 11.550 -1.140 3.750 1.00 0.00 29 GLU A N 16
ATOM 18515 C CA . GLU A 1 32 ? 12.013 -2.123 2.791 1.00 0.00 29 GLU A CA 16
ATOM 18516 C C . GLU A 1 32 ? 11.069 -2.308 1.612 1.00 0.00 29 GLU A C 16
ATOM 18517 O O . GLU A 1 32 ? 11.481 -2.182 0.464 1.00 0.00 29 GLU A O 16
ATOM 18529 N N . LEU A 1 33 ? 9.807 -2.661 1.891 1.00 0.00 30 LEU A N 16
ATOM 18530 C CA . LEU A 1 33 ? 8.853 -2.906 0.816 1.00 0.00 30 LEU A CA 16
ATOM 18531 C C . LEU A 1 33 ? 8.877 -1.740 -0.168 1.00 0.00 30 LEU A C 16
ATOM 18532 O O . LEU A 1 33 ? 8.780 -1.946 -1.377 1.00 0.00 30 LEU A O 16
ATOM 18548 N N . MET A 1 34 ? 9.095 -0.526 0.337 1.00 0.00 31 MET A N 16
ATOM 18549 C CA . MET A 1 34 ? 9.225 0.626 -0.546 1.00 0.00 31 MET A CA 16
ATOM 18550 C C . MET A 1 34 ? 10.609 0.621 -1.161 1.00 0.00 31 MET A C 16
ATOM 18551 O O . MET A 1 34 ? 10.795 1.065 -2.294 1.00 0.00 31 MET A O 16
ATOM 18565 N N . ALA A 1 35 ? 11.584 0.077 -0.428 1.00 0.00 32 ALA A N 16
ATOM 18566 C CA . ALA A 1 35 ? 12.934 -0.014 -0.955 1.00 0.00 32 ALA A CA 16
ATOM 18567 C C . ALA A 1 35 ? 12.924 -0.889 -2.203 1.00 0.00 32 ALA A C 16
ATOM 18568 O O . ALA A 1 35 ? 13.752 -0.733 -3.099 1.00 0.00 32 ALA A O 16
ATOM 18575 N N . ALA A 1 36 ? 11.966 -1.818 -2.240 1.00 0.00 33 ALA A N 16
ATOM 18576 C CA . ALA A 1 36 ? 11.818 -2.735 -3.356 1.00 0.00 33 ALA A CA 16
ATOM 18577 C C . ALA A 1 36 ? 11.059 -2.105 -4.518 1.00 0.00 33 ALA A C 16
ATOM 18578 O O . ALA A 1 36 ? 11.349 -2.392 -5.679 1.00 0.00 33 ALA A O 16
ATOM 18585 N N . LEU A 1 37 ? 10.068 -1.268 -4.197 1.00 0.00 34 LEU A N 16
ATOM 18586 C CA . LEU A 1 37 ? 9.244 -0.614 -5.220 1.00 0.00 34 LEU A CA 16
ATOM 18587 C C . LEU A 1 37 ? 10.052 -0.309 -6.490 1.00 0.00 34 LEU A C 16
ATOM 18588 O O . LEU A 1 37 ? 11.155 0.234 -6.424 1.00 0.00 34 LEU A O 16
ATOM 18604 N N . PRO A 1 38 ? 9.512 -0.693 -7.665 1.00 0.00 35 PRO A N 16
ATOM 18605 C CA . PRO A 1 38 ? 10.177 -0.504 -8.966 1.00 0.00 35 PRO A CA 16
ATOM 18606 C C . PRO A 1 38 ? 10.663 0.921 -9.224 1.00 0.00 35 PRO A C 16
ATOM 18607 O O . PRO A 1 38 ? 11.666 1.125 -9.907 1.00 0.00 35 PRO A O 16
ATOM 18618 N N . ASN A 1 39 ? 9.937 1.902 -8.710 1.00 0.00 36 ASN A N 16
ATOM 18619 C CA . ASN A 1 39 ? 10.288 3.304 -8.925 1.00 0.00 36 ASN A CA 16
ATOM 18620 C C . ASN A 1 39 ? 11.530 3.720 -8.137 1.00 0.00 36 ASN A C 16
ATOM 18621 O O . ASN A 1 39 ? 12.254 4.622 -8.555 1.00 0.00 36 ASN A O 16
ATOM 18632 N N . GLY A 1 40 ? 11.783 3.057 -7.016 1.00 0.00 37 GLY A N 16
ATOM 18633 C CA . GLY A 1 40 ? 12.949 3.388 -6.209 1.00 0.00 37 GLY A CA 16
ATOM 18634 C C . GLY A 1 40 ? 12.610 4.247 -4.996 1.00 0.00 37 GLY A C 16
ATOM 18635 O O . GLY A 1 40 ? 12.606 3.747 -3.871 1.00 0.00 37 GLY A O 16
ATOM 18639 N N . PRO A 1 41 ? 12.316 5.553 -5.184 1.00 0.00 38 PRO A N 16
ATOM 18640 C CA . PRO A 1 41 ? 11.977 6.455 -4.081 1.00 0.00 38 PRO A CA 16
ATOM 18641 C C . PRO A 1 41 ? 10.507 6.367 -3.686 1.00 0.00 38 PRO A C 16
ATOM 18642 O O . PRO A 1 41 ? 9.852 7.385 -3.461 1.00 0.00 38 PRO A O 16
ATOM 18653 N N . ASP A 1 42 ? 9.997 5.145 -3.600 1.00 0.00 39 ASP A N 16
ATOM 18654 C CA . ASP A 1 42 ? 8.608 4.911 -3.229 1.00 0.00 39 ASP A CA 16
ATOM 18655 C C . ASP A 1 42 ? 7.656 5.385 -4.322 1.00 0.00 39 ASP A C 16
ATOM 18656 O O . ASP A 1 42 ? 7.332 6.570 -4.408 1.00 0.00 39 ASP A O 16
ATOM 18665 N N . THR A 1 43 ? 7.208 4.447 -5.153 1.00 0.00 40 THR A N 16
ATOM 18666 C CA . THR A 1 43 ? 6.288 4.761 -6.242 1.00 0.00 40 THR A CA 16
ATOM 18667 C C . THR A 1 43 ? 4.910 5.136 -5.713 1.00 0.00 40 THR A C 16
ATOM 18668 O O . THR A 1 43 ? 4.390 4.497 -4.798 1.00 0.00 40 THR A O 16
ATOM 18679 N N . THR A 1 44 ? 4.318 6.167 -6.301 1.00 0.00 41 THR A N 16
ATOM 18680 C CA . THR A 1 44 ? 2.995 6.617 -5.895 1.00 0.00 41 THR A CA 16
ATOM 18681 C C . THR A 1 44 ? 1.931 6.114 -6.868 1.00 0.00 41 THR A C 16
ATOM 18682 O O . THR A 1 44 ? 1.683 6.735 -7.902 1.00 0.00 41 THR A O 16
ATOM 18693 N N . CYS A 1 45 ? 1.304 4.990 -6.535 1.00 0.00 42 CYS A N 16
ATOM 18694 C CA . CYS A 1 45 ? 0.265 4.409 -7.384 1.00 0.00 42 CYS A CA 16
ATOM 18695 C C . CYS A 1 45 ? -1.017 5.238 -7.322 1.00 0.00 42 CYS A C 16
ATOM 18696 O O . CYS A 1 45 ? -2.082 4.730 -6.971 1.00 0.00 42 CYS A O 16
ATOM 18704 N N . LYS A 1 46 ? -0.906 6.519 -7.659 1.00 0.00 43 LYS A N 16
ATOM 18705 C CA . LYS A 1 46 ? -2.050 7.421 -7.636 1.00 0.00 43 LYS A CA 16
ATOM 18706 C C . LYS A 1 46 ? -2.969 7.179 -8.828 1.00 0.00 43 LYS A C 16
ATOM 18707 O O . LYS A 1 46 ? -2.522 6.764 -9.898 1.00 0.00 43 LYS A O 16
ATOM 18726 N N . SER A 1 47 ? -4.256 7.445 -8.633 1.00 0.00 44 SER A N 16
ATOM 18727 C CA . SER A 1 47 ? -5.246 7.262 -9.686 1.00 0.00 44 SER A CA 16
ATOM 18728 C C . SER A 1 47 ? -6.471 8.130 -9.426 1.00 0.00 44 SER A C 16
ATOM 18729 O O . SER A 1 47 ? -7.025 8.125 -8.326 1.00 0.00 44 SER A O 16
ATOM 18737 N N . GLY A 1 48 ? -6.889 8.878 -10.443 1.00 0.00 45 GLY A N 16
ATOM 18738 C CA . GLY A 1 48 ? -8.045 9.742 -10.297 1.00 0.00 45 GLY A CA 16
ATOM 18739 C C . GLY A 1 48 ? -7.870 10.754 -9.180 1.00 0.00 45 GLY A C 16
ATOM 18740 O O . GLY A 1 48 ? -8.744 10.898 -8.327 1.00 0.00 45 GLY A O 16
ATOM 18744 N N . ASP A 1 49 ? -6.730 11.449 -9.187 1.00 0.00 46 ASP A N 16
ATOM 18745 C CA . ASP A 1 49 ? -6.417 12.458 -8.170 1.00 0.00 46 ASP A CA 16
ATOM 18746 C C . ASP A 1 49 ? -5.930 11.814 -6.869 1.00 0.00 46 ASP A C 16
ATOM 18747 O O . ASP A 1 49 ? -4.983 12.296 -6.250 1.00 0.00 46 ASP A O 16
ATOM 18756 N N . VAL A 1 50 ? -6.581 10.730 -6.458 1.00 0.00 47 VAL A N 16
ATOM 18757 C CA . VAL A 1 50 ? -6.208 10.035 -5.231 1.00 0.00 47 VAL A CA 16
ATOM 18758 C C . VAL A 1 50 ? -4.827 9.397 -5.359 1.00 0.00 47 VAL A C 16
ATOM 18759 O O . VAL A 1 50 ? -4.488 8.829 -6.396 1.00 0.00 47 VAL A O 16
ATOM 18772 N N . GLU A 1 51 ? -4.035 9.494 -4.294 1.00 0.00 48 GLU A N 16
ATOM 18773 C CA . GLU A 1 51 ? -2.691 8.926 -4.286 1.00 0.00 48 GLU A CA 16
ATOM 18774 C C . GLU A 1 51 ? -2.506 8.019 -3.070 1.00 0.00 48 GLU A C 16
ATOM 18775 O O . GLU A 1 51 ? -2.868 8.391 -1.954 1.00 0.00 48 GLU A O 16
ATOM 18787 N N . LEU A 1 52 ? -1.956 6.826 -3.289 1.00 0.00 49 LEU A N 16
ATOM 18788 C CA . LEU A 1 52 ? -1.748 5.876 -2.200 1.00 0.00 49 LEU A CA 16
ATOM 18789 C C . LEU A 1 52 ? -0.347 5.273 -2.239 1.00 0.00 49 LEU A C 16
ATOM 18790 O O . LEU A 1 52 ? 0.172 4.943 -3.306 1.00 0.00 49 LEU A O 16
ATOM 18806 N N . LYS A 1 53 ? 0.252 5.118 -1.061 1.00 0.00 50 LYS A N 16
ATOM 18807 C CA . LYS A 1 53 ? 1.585 4.539 -0.943 1.00 0.00 50 LYS A CA 16
ATOM 18808 C C . LYS A 1 53 ? 2.002 4.436 0.527 1.00 0.00 50 LYS A C 16
ATOM 18809 O O . LYS A 1 53 ? 1.164 4.535 1.422 1.00 0.00 50 LYS A O 16
ATOM 18828 N N . ALA A 1 54 ? 3.290 4.225 0.776 1.00 0.00 51 ALA A N 16
ATOM 18829 C CA . ALA A 1 54 ? 3.795 4.095 2.139 1.00 0.00 51 ALA A CA 16
ATOM 18830 C C . ALA A 1 54 ? 3.920 5.450 2.819 1.00 0.00 51 ALA A C 16
ATOM 18831 O O . ALA A 1 54 ? 3.552 5.620 3.979 1.00 0.00 51 ALA A O 16
ATOM 18838 N N . SER A 1 55 ? 4.462 6.408 2.095 1.00 0.00 52 SER A N 16
ATOM 18839 C CA . SER A 1 55 ? 4.657 7.740 2.635 1.00 0.00 52 SER A CA 16
ATOM 18840 C C . SER A 1 55 ? 3.331 8.366 3.065 1.00 0.00 52 SER A C 16
ATOM 18841 O O . SER A 1 55 ? 3.171 8.766 4.219 1.00 0.00 52 SER A O 16
ATOM 18849 N N . ASP A 1 56 ? 2.383 8.450 2.137 1.00 0.00 53 ASP A N 16
ATOM 18850 C CA . ASP A 1 56 ? 1.074 9.031 2.431 1.00 0.00 53 ASP A CA 16
ATOM 18851 C C . ASP A 1 56 ? 0.215 8.114 3.302 1.00 0.00 53 ASP A C 16
ATOM 18852 O O . ASP A 1 56 ? -0.293 8.531 4.343 1.00 0.00 53 ASP A O 16
ATOM 18861 N N . ALA A 1 57 ? 0.029 6.872 2.858 1.00 0.00 54 ALA A N 16
ATOM 18862 C CA . ALA A 1 57 ? -0.798 5.913 3.589 1.00 0.00 54 ALA A CA 16
ATOM 18863 C C . ALA A 1 57 ? 0.008 5.075 4.579 1.00 0.00 54 ALA A C 16
ATOM 18864 O O . ALA A 1 57 ? -0.430 4.850 5.706 1.00 0.00 54 ALA A O 16
ATOM 18871 N N . GLY A 1 58 ? 1.180 4.606 4.156 1.00 0.00 55 GLY A N 16
ATOM 18872 C CA . GLY A 1 58 ? 2.016 3.786 5.026 1.00 0.00 55 GLY A CA 16
ATOM 18873 C C . GLY A 1 58 ? 2.142 4.346 6.431 1.00 0.00 55 GLY A C 16
ATOM 18874 O O . GLY A 1 58 ? 2.382 3.600 7.378 1.00 0.00 55 GLY A O 16
ATOM 18878 N N . GLN A 1 59 ? 1.975 5.661 6.569 1.00 0.00 56 GLN A N 16
ATOM 18879 C CA . GLN A 1 59 ? 2.063 6.319 7.873 1.00 0.00 56 GLN A CA 16
ATOM 18880 C C . GLN A 1 59 ? 1.316 5.521 8.937 1.00 0.00 56 GLN A C 16
ATOM 18881 O O . GLN A 1 59 ? 1.774 5.389 10.073 1.00 0.00 56 GLN A O 16
ATOM 18895 N N . VAL A 1 60 ? 0.162 4.994 8.552 1.00 0.00 57 VAL A N 16
ATOM 18896 C CA . VAL A 1 60 ? -0.667 4.205 9.450 1.00 0.00 57 VAL A CA 16
ATOM 18897 C C . VAL A 1 60 ? 0.030 2.903 9.843 1.00 0.00 57 VAL A C 16
ATOM 18898 O O . VAL A 1 60 ? -0.146 2.403 10.954 1.00 0.00 57 VAL A O 16
ATOM 18911 N N . LEU A 1 61 ? 0.822 2.363 8.923 1.00 0.00 58 LEU A N 16
ATOM 18912 C CA . LEU A 1 61 ? 1.553 1.122 9.161 1.00 0.00 58 LEU A CA 16
ATOM 18913 C C . LEU A 1 61 ? 2.697 1.336 10.154 1.00 0.00 58 LEU A C 16
ATOM 18914 O O . LEU A 1 61 ? 3.870 1.298 9.783 1.00 0.00 58 LEU A O 16
ATOM 18930 N N . THR A 1 62 ? 2.347 1.561 11.419 1.00 0.00 59 THR A N 16
ATOM 18931 C CA . THR A 1 62 ? 3.343 1.781 12.467 1.00 0.00 59 THR A CA 16
ATOM 18932 C C . THR A 1 62 ? 4.450 0.728 12.421 1.00 0.00 59 THR A C 16
ATOM 18933 O O . THR A 1 62 ? 4.259 -0.368 11.893 1.00 0.00 59 THR A O 16
ATOM 18944 N N . ALA A 1 63 ? 5.612 1.076 12.971 1.00 0.00 60 ALA A N 16
ATOM 18945 C CA . ALA A 1 63 ? 6.767 0.177 12.994 1.00 0.00 60 ALA A CA 16
ATOM 18946 C C . ALA A 1 63 ? 6.374 -1.250 13.370 1.00 0.00 60 ALA A C 16
ATOM 18947 O O . ALA A 1 63 ? 6.875 -2.213 12.792 1.00 0.00 60 ALA A O 16
ATOM 18954 N N . ASP A 1 64 ? 5.475 -1.382 14.338 1.00 0.00 61 ASP A N 16
ATOM 18955 C CA . ASP A 1 64 ? 5.019 -2.697 14.783 1.00 0.00 61 ASP A CA 16
ATOM 18956 C C . ASP A 1 64 ? 4.577 -3.550 13.595 1.00 0.00 61 ASP A C 16
ATOM 18957 O O . ASP A 1 64 ? 4.640 -4.779 13.641 1.00 0.00 61 ASP A O 16
ATOM 18966 N N . ASP A 1 65 ? 4.124 -2.886 12.537 1.00 0.00 62 ASP A N 16
ATOM 18967 C CA . ASP A 1 65 ? 3.660 -3.570 11.332 1.00 0.00 62 ASP A CA 16
ATOM 18968 C C . ASP A 1 65 ? 4.806 -4.156 10.513 1.00 0.00 62 ASP A C 16
ATOM 18969 O O . ASP A 1 65 ? 4.571 -4.690 9.429 1.00 0.00 62 ASP A O 16
ATOM 18978 N N . PHE A 1 66 ? 6.042 -4.047 11.004 1.00 0.00 63 PHE A N 16
ATOM 18979 C CA . PHE A 1 66 ? 7.193 -4.570 10.268 1.00 0.00 63 PHE A CA 16
ATOM 18980 C C . PHE A 1 66 ? 6.872 -5.922 9.632 1.00 0.00 63 PHE A C 16
ATOM 18981 O O . PHE A 1 66 ? 6.795 -6.024 8.412 1.00 0.00 63 PHE A O 16
ATOM 18998 N N . PRO A 1 67 ? 6.653 -6.970 10.444 1.00 0.00 64 PRO A N 16
ATOM 18999 C CA . PRO A 1 67 ? 6.319 -8.302 9.934 1.00 0.00 64 PRO A CA 16
ATOM 19000 C C . PRO A 1 67 ? 4.894 -8.365 9.394 1.00 0.00 64 PRO A C 16
ATOM 19001 O O . PRO A 1 67 ? 3.996 -8.901 10.043 1.00 0.00 64 PRO A O 16
ATOM 19012 N N . PHE A 1 68 ? 4.697 -7.805 8.207 1.00 0.00 65 PHE A N 16
ATOM 19013 C CA . PHE A 1 68 ? 3.382 -7.784 7.578 1.00 0.00 65 PHE A CA 16
ATOM 19014 C C . PHE A 1 68 ? 3.034 -9.140 6.973 1.00 0.00 65 PHE A C 16
ATOM 19015 O O . PHE A 1 68 ? 3.894 -9.823 6.417 1.00 0.00 65 PHE A O 16
ATOM 19032 N N . LYS A 1 69 ? 1.763 -9.518 7.081 1.00 0.00 66 LYS A N 16
ATOM 19033 C CA . LYS A 1 69 ? 1.290 -10.786 6.538 1.00 0.00 66 LYS A CA 16
ATOM 19034 C C . LYS A 1 69 ? 1.340 -10.772 5.015 1.00 0.00 66 LYS A C 16
ATOM 19035 O O . LYS A 1 69 ? 0.307 -10.719 4.337 1.00 0.00 66 LYS A O 16
ATOM 19054 N N . SER A 1 70 ? 2.551 -10.820 4.485 1.00 0.00 67 SER A N 16
ATOM 19055 C CA . SER A 1 70 ? 2.760 -10.824 3.048 1.00 0.00 67 SER A CA 16
ATOM 19056 C C . SER A 1 70 ? 2.178 -9.580 2.382 1.00 0.00 67 SER A C 16
ATOM 19057 O O . SER A 1 70 ? 1.334 -8.883 2.949 1.00 0.00 67 SER A O 16
ATOM 19065 N N . ALA A 1 71 ? 2.649 -9.314 1.167 1.00 0.00 68 ALA A N 16
ATOM 19066 C CA . ALA A 1 71 ? 2.206 -8.163 0.390 1.00 0.00 68 ALA A CA 16
ATOM 19067 C C . ALA A 1 71 ? 0.689 -8.101 0.294 1.00 0.00 68 ALA A C 16
ATOM 19068 O O . ALA A 1 71 ? 0.108 -7.020 0.195 1.00 0.00 68 ALA A O 16
ATOM 19075 N N . GLU A 1 72 ? 0.052 -9.260 0.317 1.00 0.00 69 GLU A N 16
ATOM 19076 C CA . GLU A 1 72 ? -1.398 -9.327 0.223 1.00 0.00 69 GLU A CA 16
ATOM 19077 C C . GLU A 1 72 ? -2.072 -8.540 1.345 1.00 0.00 69 GLU A C 16
ATOM 19078 O O . GLU A 1 72 ? -2.996 -7.765 1.087 1.00 0.00 69 GLU A O 16
ATOM 19090 N N . GLU A 1 73 ? -1.631 -8.732 2.592 1.00 0.00 70 GLU A N 16
ATOM 19091 C CA . GLU A 1 73 ? -2.248 -8.018 3.702 1.00 0.00 70 GLU A CA 16
ATOM 19092 C C . GLU A 1 73 ? -1.833 -6.557 3.728 1.00 0.00 70 GLU A C 16
ATOM 19093 O O . GLU A 1 73 ? -2.604 -5.700 4.146 1.00 0.00 70 GLU A O 16
ATOM 19105 N N . VAL A 1 74 ? -0.621 -6.272 3.283 1.00 0.00 71 VAL A N 16
ATOM 19106 C CA . VAL A 1 74 ? -0.140 -4.899 3.265 1.00 0.00 71 VAL A CA 16
ATOM 19107 C C . VAL A 1 74 ? -0.930 -4.064 2.270 1.00 0.00 71 VAL A C 16
ATOM 19108 O O . VAL A 1 74 ? -1.455 -3.005 2.613 1.00 0.00 71 VAL A O 16
ATOM 19121 N N . ALA A 1 75 ? -1.031 -4.556 1.041 1.00 0.00 72 ALA A N 16
ATOM 19122 C CA . ALA A 1 75 ? -1.780 -3.856 0.009 1.00 0.00 72 ALA A CA 16
ATOM 19123 C C . ALA A 1 75 ? -3.203 -3.606 0.485 1.00 0.00 72 ALA A C 16
ATOM 19124 O O . ALA A 1 75 ? -3.755 -2.523 0.295 1.00 0.00 72 ALA A O 16
ATOM 19131 N N . ASP A 1 76 ? -3.781 -4.620 1.123 1.00 0.00 73 ASP A N 16
ATOM 19132 C CA . ASP A 1 76 ? -5.134 -4.526 1.655 1.00 0.00 73 ASP A CA 16
ATOM 19133 C C . ASP A 1 76 ? -5.194 -3.476 2.762 1.00 0.00 73 ASP A C 16
ATOM 19134 O O . ASP A 1 76 ? -6.093 -2.640 2.802 1.00 0.00 73 ASP A O 16
ATOM 19143 N N . THR A 1 77 ? -4.221 -3.545 3.661 1.00 0.00 74 THR A N 16
ATOM 19144 C CA . THR A 1 77 ? -4.129 -2.631 4.791 1.00 0.00 74 THR A CA 16
ATOM 19145 C C . THR A 1 77 ? -4.032 -1.175 4.341 1.00 0.00 74 THR A C 16
ATOM 19146 O O . THR A 1 77 ? -4.733 -0.308 4.863 1.00 0.00 74 THR A O 16
ATOM 19157 N N . ILE A 1 78 ? -3.155 -0.909 3.381 1.00 0.00 75 ILE A N 16
ATOM 19158 C CA . ILE A 1 78 ? -2.966 0.445 2.878 1.00 0.00 75 ILE A CA 16
ATOM 19159 C C . ILE A 1 78 ? -4.272 1.033 2.349 1.00 0.00 75 ILE A C 16
ATOM 19160 O O . ILE A 1 78 ? -4.641 2.152 2.699 1.00 0.00 75 ILE A O 16
ATOM 19176 N N . VAL A 1 79 ? -4.963 0.280 1.504 1.00 0.00 76 VAL A N 16
ATOM 19177 C CA . VAL A 1 79 ? -6.220 0.745 0.928 1.00 0.00 76 VAL A CA 16
ATOM 19178 C C . VAL A 1 79 ? -7.297 0.965 1.990 1.00 0.00 76 VAL A C 16
ATOM 19179 O O . VAL A 1 79 ? -8.055 1.931 1.916 1.00 0.00 76 VAL A O 16
ATOM 19192 N N . ASN A 1 80 ? -7.376 0.069 2.968 1.00 0.00 77 ASN A N 16
ATOM 19193 C CA . ASN A 1 80 ? -8.381 0.184 4.025 1.00 0.00 77 ASN A CA 16
ATOM 19194 C C . ASN A 1 80 ? -8.176 1.429 4.889 1.00 0.00 77 ASN A C 16
ATOM 19195 O O . ASN A 1 80 ? -9.088 2.240 5.046 1.00 0.00 77 ASN A O 16
ATOM 19206 N N . LYS A 1 81 ? -6.986 1.564 5.467 1.00 0.00 78 LYS A N 16
ATOM 19207 C CA . LYS A 1 81 ? -6.676 2.694 6.335 1.00 0.00 78 LYS A CA 16
ATOM 19208 C C . LYS A 1 81 ? -6.553 4.000 5.559 1.00 0.00 78 LYS A C 16
ATOM 19209 O O . LYS A 1 81 ? -6.992 5.052 6.025 1.00 0.00 78 LYS A O 16
ATOM 19228 N N . ALA A 1 82 ? -5.930 3.934 4.392 1.00 0.00 79 ALA A N 16
ATOM 19229 C CA . ALA A 1 82 ? -5.724 5.125 3.571 1.00 0.00 79 ALA A CA 16
ATOM 19230 C C . ALA A 1 82 ? -7.035 5.691 3.028 1.00 0.00 79 ALA A C 16
ATOM 19231 O O . ALA A 1 82 ? -7.150 6.898 2.815 1.00 0.00 79 ALA A O 16
ATOM 19238 N N . GLY A 1 83 ? -8.022 4.829 2.804 1.00 0.00 80 GLY A N 16
ATOM 19239 C CA . GLY A 1 83 ? -9.296 5.300 2.287 1.00 0.00 80 GLY A CA 16
ATOM 19240 C C . GLY A 1 83 ? -10.090 4.222 1.588 1.00 0.00 80 GLY A C 16
ATOM 19241 O O . GLY A 1 83 ? -11.244 3.960 1.928 1.00 0.00 80 GLY A O 16
ATOM 19245 N N . LEU A 1 84 ? -9.467 3.613 0.594 1.00 0.00 81 LEU A N 16
ATOM 19246 C CA . LEU A 1 84 ? -10.097 2.568 -0.194 1.00 0.00 81 LEU A CA 16
ATOM 19247 C C . LEU A 1 84 ? -10.404 1.339 0.658 1.00 0.00 81 LEU A C 16
ATOM 19248 O O . LEU A 1 84 ? -9.598 0.387 0.637 1.00 0.00 81 LEU A O 16
ATOM 19265 N N . GLY A 1 1 ? -18.576 1.985 5.238 1.00 0.00 -3 GLY A N 17
ATOM 19266 C CA . GLY A 1 1 ? -17.688 2.985 5.893 1.00 0.00 -3 GLY A CA 17
ATOM 19267 C C . GLY A 1 1 ? -17.576 4.270 5.097 1.00 0.00 -3 GLY A C 17
ATOM 19268 O O . GLY A 1 1 ? -18.577 4.796 4.611 1.00 0.00 -3 GLY A O 17
ATOM 19274 N N . SER A 1 2 ? -16.355 4.777 4.962 1.00 0.00 -2 SER A N 17
ATOM 19275 C CA . SER A 1 2 ? -16.117 6.008 4.219 1.00 0.00 -2 SER A CA 17
ATOM 19276 C C . SER A 1 2 ? -16.555 5.860 2.766 1.00 0.00 -2 SER A C 17
ATOM 19277 O O . SER A 1 2 ? -16.229 4.871 2.108 1.00 0.00 -2 SER A O 17
ATOM 19285 N N . HIS A 1 3 ? -17.291 6.848 2.270 1.00 0.00 -1 HIS A N 17
ATOM 19286 C CA . HIS A 1 3 ? -17.772 6.828 0.895 1.00 0.00 -1 HIS A CA 17
ATOM 19287 C C . HIS A 1 3 ? -16.625 7.129 -0.080 1.00 0.00 -1 HIS A C 17
ATOM 19288 O O . HIS A 1 3 ? -15.492 6.706 0.148 1.00 0.00 -1 HIS A O 17
ATOM 19303 N N . MET A 1 4 ? -16.915 7.857 -1.159 1.00 0.00 1 MET A N 17
ATOM 19304 C CA . MET A 1 4 ? -15.896 8.199 -2.145 1.00 0.00 1 MET A CA 17
ATOM 19305 C C . MET A 1 4 ? -15.287 6.944 -2.763 1.00 0.00 1 MET A C 17
ATOM 19306 O O . MET A 1 4 ? -14.104 6.919 -3.102 1.00 0.00 1 MET A O 17
ATOM 19320 N N . LYS A 1 5 ? -16.104 5.906 -2.912 1.00 0.00 2 LYS A N 17
ATOM 19321 C CA . LYS A 1 5 ? -15.646 4.651 -3.496 1.00 0.00 2 LYS A CA 17
ATOM 19322 C C . LYS A 1 5 ? -15.858 4.665 -5.008 1.00 0.00 2 LYS A C 17
ATOM 19323 O O . LYS A 1 5 ? -16.846 5.214 -5.494 1.00 0.00 2 LYS A O 17
ATOM 19342 N N . MET A 1 6 ? -14.929 4.069 -5.751 1.00 0.00 3 MET A N 17
ATOM 19343 C CA . MET A 1 6 ? -15.038 4.035 -7.206 1.00 0.00 3 MET A CA 17
ATOM 19344 C C . MET A 1 6 ? -14.875 2.617 -7.749 1.00 0.00 3 MET A C 17
ATOM 19345 O O . MET A 1 6 ? -15.786 2.079 -8.381 1.00 0.00 3 MET A O 17
ATOM 19359 N N . GLY A 1 7 ? -13.714 2.017 -7.508 1.00 0.00 4 GLY A N 17
ATOM 19360 C CA . GLY A 1 7 ? -13.465 0.670 -7.991 1.00 0.00 4 GLY A CA 17
ATOM 19361 C C . GLY A 1 7 ? -11.988 0.340 -8.055 1.00 0.00 4 GLY A C 17
ATOM 19362 O O . GLY A 1 7 ? -11.589 -0.806 -7.842 1.00 0.00 4 GLY A O 17
ATOM 19366 N N . VAL A 1 8 ? -11.175 1.348 -8.354 1.00 0.00 5 VAL A N 17
ATOM 19367 C CA . VAL A 1 8 ? -9.730 1.174 -8.456 1.00 0.00 5 VAL A CA 17
ATOM 19368 C C . VAL A 1 8 ? -9.119 0.713 -7.140 1.00 0.00 5 VAL A C 17
ATOM 19369 O O . VAL A 1 8 ? -7.934 0.461 -7.081 1.00 0.00 5 VAL A O 17
ATOM 19382 N N . LYS A 1 9 ? -9.902 0.627 -6.070 1.00 0.00 6 LYS A N 17
ATOM 19383 C CA . LYS A 1 9 ? -9.340 0.218 -4.789 1.00 0.00 6 LYS A CA 17
ATOM 19384 C C . LYS A 1 9 ? -8.424 -0.974 -5.008 1.00 0.00 6 LYS A C 17
ATOM 19385 O O . LYS A 1 9 ? -7.262 -0.962 -4.600 1.00 0.00 6 LYS A O 17
ATOM 19404 N N . GLU A 1 10 ? -8.934 -1.974 -5.702 1.00 0.00 7 GLU A N 17
ATOM 19405 C CA . GLU A 1 10 ? -8.144 -3.150 -6.025 1.00 0.00 7 GLU A CA 17
ATOM 19406 C C . GLU A 1 10 ? -7.181 -2.863 -7.184 1.00 0.00 7 GLU A C 17
ATOM 19407 O O . GLU A 1 10 ? -6.117 -3.469 -7.271 1.00 0.00 7 GLU A O 17
ATOM 19419 N N . ASP A 1 11 ? -7.572 -1.957 -8.090 1.00 0.00 8 ASP A N 17
ATOM 19420 C CA . ASP A 1 11 ? -6.741 -1.621 -9.252 1.00 0.00 8 ASP A CA 17
ATOM 19421 C C . ASP A 1 11 ? -5.416 -0.965 -8.843 1.00 0.00 8 ASP A C 17
ATOM 19422 O O . ASP A 1 11 ? -4.338 -1.426 -9.226 1.00 0.00 8 ASP A O 17
ATOM 19431 N N . ILE A 1 12 ? -5.500 0.082 -8.030 1.00 0.00 9 ILE A N 17
ATOM 19432 C CA . ILE A 1 12 ? -4.322 0.767 -7.527 1.00 0.00 9 ILE A CA 17
ATOM 19433 C C . ILE A 1 12 ? -3.536 -0.200 -6.662 1.00 0.00 9 ILE A C 17
ATOM 19434 O O . ILE A 1 12 ? -2.317 -0.311 -6.777 1.00 0.00 9 ILE A O 17
ATOM 19450 N N . ARG A 1 13 ? -4.262 -0.931 -5.821 1.00 0.00 10 ARG A N 17
ATOM 19451 C CA . ARG A 1 13 ? -3.648 -1.927 -4.963 1.00 0.00 10 ARG A CA 17
ATOM 19452 C C . ARG A 1 13 ? -2.938 -2.954 -5.827 1.00 0.00 10 ARG A C 17
ATOM 19453 O O . ARG A 1 13 ? -1.973 -3.581 -5.400 1.00 0.00 10 ARG A O 17
ATOM 19474 N N . GLY A 1 14 ? -3.414 -3.102 -7.062 1.00 0.00 11 GLY A N 17
ATOM 19475 C CA . GLY A 1 14 ? -2.787 -4.034 -7.977 1.00 0.00 11 GLY A CA 17
ATOM 19476 C C . GLY A 1 14 ? -1.394 -3.564 -8.306 1.00 0.00 11 GLY A C 17
ATOM 19477 O O . GLY A 1 14 ? -0.431 -4.332 -8.272 1.00 0.00 11 GLY A O 17
ATOM 19481 N N . GLN A 1 15 ? -1.296 -2.271 -8.586 1.00 0.00 12 GLN A N 17
ATOM 19482 C CA . GLN A 1 15 ? -0.024 -1.638 -8.883 1.00 0.00 12 GLN A CA 17
ATOM 19483 C C . GLN A 1 15 ? 0.881 -1.700 -7.656 1.00 0.00 12 GLN A C 17
ATOM 19484 O O . GLN A 1 15 ? 2.106 -1.738 -7.769 1.00 0.00 12 GLN A O 17
ATOM 19498 N N . ILE A 1 16 ? 0.253 -1.696 -6.480 1.00 0.00 13 ILE A N 17
ATOM 19499 C CA . ILE A 1 16 ? 0.970 -1.738 -5.212 1.00 0.00 13 ILE A CA 17
ATOM 19500 C C . ILE A 1 16 ? 1.525 -3.131 -4.918 1.00 0.00 13 ILE A C 17
ATOM 19501 O O . ILE A 1 16 ? 2.682 -3.268 -4.533 1.00 0.00 13 ILE A O 17
ATOM 19517 N N . ILE A 1 17 ? 0.703 -4.160 -5.105 1.00 0.00 14 ILE A N 17
ATOM 19518 C CA . ILE A 1 17 ? 1.141 -5.531 -4.862 1.00 0.00 14 ILE A CA 17
ATOM 19519 C C . ILE A 1 17 ? 2.395 -5.840 -5.673 1.00 0.00 14 ILE A C 17
ATOM 19520 O O . ILE A 1 17 ? 3.414 -6.261 -5.123 1.00 0.00 14 ILE A O 17
ATOM 19536 N N . GLY A 1 18 ? 2.329 -5.598 -6.979 1.00 0.00 15 GLY A N 17
ATOM 19537 C CA . GLY A 1 18 ? 3.484 -5.828 -7.823 1.00 0.00 15 GLY A CA 17
ATOM 19538 C C . GLY A 1 18 ? 4.634 -4.934 -7.414 1.00 0.00 15 GLY A C 17
ATOM 19539 O O . GLY A 1 18 ? 5.800 -5.324 -7.475 1.00 0.00 15 GLY A O 17
ATOM 19543 N N . ALA A 1 19 ? 4.284 -3.727 -6.982 1.00 0.00 16 ALA A N 17
ATOM 19544 C CA . ALA A 1 19 ? 5.258 -2.741 -6.536 1.00 0.00 16 ALA A CA 17
ATOM 19545 C C . ALA A 1 19 ? 5.974 -3.202 -5.267 1.00 0.00 16 ALA A C 17
ATOM 19546 O O . ALA A 1 19 ? 7.094 -2.779 -4.984 1.00 0.00 16 ALA A O 17
ATOM 19553 N N . LEU A 1 20 ? 5.317 -4.073 -4.507 1.00 0.00 17 LEU A N 17
ATOM 19554 C CA . LEU A 1 20 ? 5.872 -4.601 -3.271 1.00 0.00 17 LEU A CA 17
ATOM 19555 C C . LEU A 1 20 ? 6.798 -5.769 -3.561 1.00 0.00 17 LEU A C 17
ATOM 19556 O O . LEU A 1 20 ? 7.756 -6.018 -2.829 1.00 0.00 17 LEU A O 17
ATOM 19572 N N . ALA A 1 21 ? 6.505 -6.482 -4.641 1.00 0.00 18 ALA A N 17
ATOM 19573 C CA . ALA A 1 21 ? 7.315 -7.626 -5.034 1.00 0.00 18 ALA A CA 17
ATOM 19574 C C . ALA A 1 21 ? 8.747 -7.193 -5.327 1.00 0.00 18 ALA A C 17
ATOM 19575 O O . ALA A 1 21 ? 8.993 -6.408 -6.243 1.00 0.00 18 ALA A O 17
ATOM 19582 N N . GLY A 1 22 ? 9.689 -7.705 -4.542 1.00 0.00 19 GLY A N 17
ATOM 19583 C CA . GLY A 1 22 ? 11.083 -7.351 -4.733 1.00 0.00 19 GLY A CA 17
ATOM 19584 C C . GLY A 1 22 ? 11.802 -7.102 -3.422 1.00 0.00 19 GLY A C 17
ATOM 19585 O O . GLY A 1 22 ? 12.979 -7.432 -3.278 1.00 0.00 19 GLY A O 17
ATOM 19589 N N . ALA A 1 23 ? 11.091 -6.512 -2.463 1.00 0.00 20 ALA A N 17
ATOM 19590 C CA . ALA A 1 23 ? 11.664 -6.210 -1.154 1.00 0.00 20 ALA A CA 17
ATOM 19591 C C . ALA A 1 23 ? 12.274 -7.445 -0.516 1.00 0.00 20 ALA A C 17
ATOM 19592 O O . ALA A 1 23 ? 12.343 -8.508 -1.132 1.00 0.00 20 ALA A O 17
ATOM 19599 N N . ASP A 1 24 ? 12.677 -7.301 0.739 1.00 0.00 21 ASP A N 17
ATOM 19600 C CA . ASP A 1 24 ? 13.238 -8.411 1.496 1.00 0.00 21 ASP A CA 17
ATOM 19601 C C . ASP A 1 24 ? 12.165 -9.493 1.617 1.00 0.00 21 ASP A C 17
ATOM 19602 O O . ASP A 1 24 ? 11.665 -9.970 0.599 1.00 0.00 21 ASP A O 17
ATOM 19611 N N . PHE A 1 25 ? 11.748 -9.852 2.831 1.00 0.00 22 PHE A N 17
ATOM 19612 C CA . PHE A 1 25 ? 10.679 -10.825 2.965 1.00 0.00 22 PHE A CA 17
ATOM 19613 C C . PHE A 1 25 ? 9.458 -10.230 2.281 1.00 0.00 22 PHE A C 17
ATOM 19614 O O . PHE A 1 25 ? 9.531 -9.110 1.775 1.00 0.00 22 PHE A O 17
ATOM 19631 N N . PRO A 1 26 ? 8.318 -10.921 2.245 1.00 0.00 23 PRO A N 17
ATOM 19632 C CA . PRO A 1 26 ? 7.131 -10.368 1.607 1.00 0.00 23 PRO A CA 17
ATOM 19633 C C . PRO A 1 26 ? 6.596 -9.126 2.334 1.00 0.00 23 PRO A C 17
ATOM 19634 O O . PRO A 1 26 ? 5.496 -9.167 2.881 1.00 0.00 23 PRO A O 17
ATOM 19645 N N . ILE A 1 27 ? 7.381 -8.022 2.307 1.00 0.00 24 ILE A N 17
ATOM 19646 C CA . ILE A 1 27 ? 6.997 -6.728 2.917 1.00 0.00 24 ILE A CA 17
ATOM 19647 C C . ILE A 1 27 ? 7.766 -6.355 4.197 1.00 0.00 24 ILE A C 17
ATOM 19648 O O . ILE A 1 27 ? 7.166 -6.172 5.256 1.00 0.00 24 ILE A O 17
ATOM 19664 N N . ASN A 1 28 ? 9.081 -6.202 4.086 1.00 0.00 25 ASN A N 17
ATOM 19665 C CA . ASN A 1 28 ? 9.920 -5.810 5.230 1.00 0.00 25 ASN A CA 17
ATOM 19666 C C . ASN A 1 28 ? 9.582 -4.415 5.731 1.00 0.00 25 ASN A C 17
ATOM 19667 O O . ASN A 1 28 ? 10.407 -3.506 5.643 1.00 0.00 25 ASN A O 17
ATOM 19678 N N . SER A 1 29 ? 8.375 -4.233 6.245 1.00 0.00 26 SER A N 17
ATOM 19679 C CA . SER A 1 29 ? 7.964 -2.928 6.733 1.00 0.00 26 SER A CA 17
ATOM 19680 C C . SER A 1 29 ? 8.071 -1.920 5.600 1.00 0.00 26 SER A C 17
ATOM 19681 O O . SER A 1 29 ? 8.829 -2.116 4.651 1.00 0.00 26 SER A O 17
ATOM 19689 N N . PRO 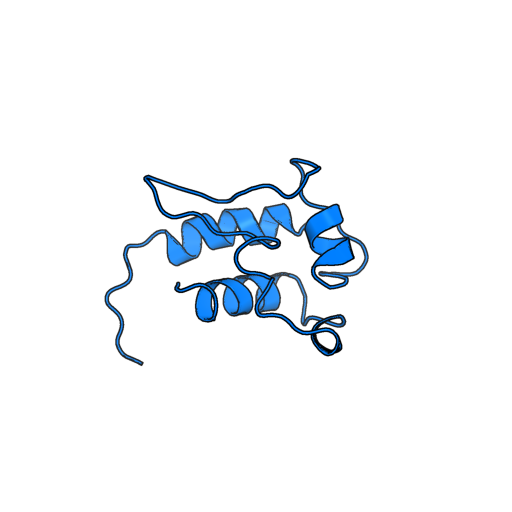A 1 30 ? 7.307 -0.836 5.657 1.00 0.00 27 PRO A N 17
ATOM 19690 C CA . PRO A 1 30 ? 7.334 0.163 4.605 1.00 0.00 27 PRO A CA 17
ATOM 19691 C C . PRO A 1 30 ? 8.743 0.593 4.239 1.00 0.00 27 PRO A C 17
ATOM 19692 O O . PRO A 1 30 ? 9.016 0.899 3.090 1.00 0.00 27 PRO A O 17
ATOM 19703 N N . GLU A 1 31 ? 9.646 0.597 5.202 1.00 0.00 28 GLU A N 17
ATOM 19704 C CA . GLU A 1 31 ? 11.021 0.979 4.921 1.00 0.00 28 GLU A CA 17
ATOM 19705 C C . GLU A 1 31 ? 11.572 0.160 3.752 1.00 0.00 28 GLU A C 17
ATOM 19706 O O . GLU A 1 31 ? 12.008 0.703 2.733 1.00 0.00 28 GLU A O 17
ATOM 19718 N N . GLU A 1 32 ? 11.545 -1.156 3.912 1.00 0.00 29 GLU A N 17
ATOM 19719 C CA . GLU A 1 32 ? 12.046 -2.065 2.897 1.00 0.00 29 GLU A CA 17
ATOM 19720 C C . GLU A 1 32 ? 11.101 -2.231 1.721 1.00 0.00 29 GLU A C 17
ATOM 19721 O O . GLU A 1 32 ? 11.485 -2.005 0.580 1.00 0.00 29 GLU A O 17
ATOM 19733 N N . LEU A 1 33 ? 9.872 -2.664 1.997 1.00 0.00 30 LEU A N 17
ATOM 19734 C CA . LEU A 1 33 ? 8.901 -2.888 0.935 1.00 0.00 30 LEU A CA 17
ATOM 19735 C C . LEU A 1 33 ? 8.844 -1.656 0.039 1.00 0.00 30 LEU A C 17
ATOM 19736 O O . LEU A 1 33 ? 8.837 -1.763 -1.191 1.00 0.00 30 LEU A O 17
ATOM 19752 N N . MET A 1 34 ? 8.869 -0.484 0.665 1.00 0.00 31 MET A N 17
ATOM 19753 C CA . MET A 1 34 ? 8.883 0.761 -0.080 1.00 0.00 31 MET A CA 17
ATOM 19754 C C . MET A 1 34 ? 10.200 0.858 -0.831 1.00 0.00 31 MET A C 17
ATOM 19755 O O . MET A 1 34 ? 10.262 1.408 -1.930 1.00 0.00 31 MET A O 17
ATOM 19769 N N . ALA A 1 35 ? 11.259 0.298 -0.232 1.00 0.00 32 ALA A N 17
ATOM 19770 C CA . ALA A 1 35 ? 12.569 0.311 -0.865 1.00 0.00 32 ALA A CA 17
ATOM 19771 C C . ALA A 1 35 ? 12.558 -0.540 -2.131 1.00 0.00 32 ALA A C 17
ATOM 19772 O O . ALA A 1 35 ? 13.292 -0.273 -3.082 1.00 0.00 32 ALA A O 17
ATOM 19779 N N . ALA A 1 36 ? 11.725 -1.578 -2.123 1.00 0.00 33 ALA A N 17
ATOM 19780 C CA . ALA A 1 36 ? 11.612 -2.491 -3.250 1.00 0.00 33 ALA A CA 17
ATOM 19781 C C . ALA A 1 36 ? 10.951 -1.843 -4.457 1.00 0.00 33 ALA A C 17
ATOM 19782 O O . ALA A 1 36 ? 11.361 -2.082 -5.592 1.00 0.00 33 ALA A O 17
ATOM 19789 N N . LEU A 1 37 ? 9.908 -1.049 -4.208 1.00 0.00 34 LEU A N 17
ATOM 19790 C CA . LEU A 1 37 ? 9.164 -0.386 -5.286 1.00 0.00 34 LEU A CA 17
ATOM 19791 C C . LEU A 1 37 ? 10.048 -0.124 -6.514 1.00 0.00 34 LEU A C 17
ATOM 19792 O O . LEU A 1 37 ? 11.137 0.438 -6.404 1.00 0.00 34 LEU A O 17
ATOM 19808 N N . PRO A 1 38 ? 9.587 -0.569 -7.701 1.00 0.00 35 PRO A N 17
ATOM 19809 C CA . PRO A 1 38 ? 10.329 -0.429 -8.966 1.00 0.00 35 PRO A CA 17
ATOM 19810 C C . PRO A 1 38 ? 10.762 1.000 -9.280 1.00 0.00 35 PRO A C 17
ATOM 19811 O O . PRO A 1 38 ? 11.777 1.217 -9.943 1.00 0.00 35 PRO A O 17
ATOM 19822 N N . ASN A 1 39 ? 9.978 1.969 -8.834 1.00 0.00 36 ASN A N 17
ATOM 19823 C CA . ASN A 1 39 ? 10.268 3.374 -9.105 1.00 0.00 36 ASN A CA 17
ATOM 19824 C C . ASN A 1 39 ? 11.462 3.891 -8.306 1.00 0.00 36 ASN A C 17
ATOM 19825 O O . ASN A 1 39 ? 12.142 4.818 -8.742 1.00 0.00 36 ASN A O 17
ATOM 19836 N N . GLY A 1 40 ? 11.712 3.297 -7.149 1.00 0.00 37 GLY A N 17
ATOM 19837 C CA . GLY A 1 40 ? 12.818 3.738 -6.316 1.00 0.00 37 GLY A CA 17
ATOM 19838 C C . GLY A 1 40 ? 12.348 4.637 -5.180 1.00 0.00 37 GLY A C 17
ATOM 19839 O O . GLY A 1 40 ? 12.263 4.189 -4.037 1.00 0.00 37 GLY A O 17
ATOM 19843 N N . PRO A 1 41 ? 12.010 5.914 -5.462 1.00 0.00 38 PRO A N 17
ATOM 19844 C CA . PRO A 1 41 ? 11.525 6.841 -4.444 1.00 0.00 38 PRO A CA 17
ATOM 19845 C C . PRO A 1 41 ? 10.034 6.654 -4.176 1.00 0.00 38 PRO A C 17
ATOM 19846 O O . PRO A 1 41 ? 9.255 7.604 -4.236 1.00 0.00 38 PRO A O 17
ATOM 19857 N N . ASP A 1 42 ? 9.658 5.411 -3.893 1.00 0.00 39 ASP A N 17
ATOM 19858 C CA . ASP A 1 42 ? 8.288 5.036 -3.613 1.00 0.00 39 ASP A CA 17
ATOM 19859 C C . ASP A 1 42 ? 7.315 5.539 -4.668 1.00 0.00 39 ASP A C 17
ATOM 19860 O O . ASP A 1 42 ? 6.828 6.668 -4.608 1.00 0.00 39 ASP A O 17
ATOM 19869 N N . THR A 1 43 ? 7.030 4.663 -5.624 1.00 0.00 40 THR A N 17
ATOM 19870 C CA . THR A 1 43 ? 6.102 4.964 -6.707 1.00 0.00 40 THR A CA 17
ATOM 19871 C C . THR A 1 43 ? 4.723 5.314 -6.168 1.00 0.00 40 THR A C 17
ATOM 19872 O O . THR A 1 43 ? 4.208 4.647 -5.272 1.00 0.00 40 THR A O 17
ATOM 19883 N N . THR A 1 44 ? 4.122 6.356 -6.726 1.00 0.00 41 THR A N 17
ATOM 19884 C CA . THR A 1 44 ? 2.796 6.778 -6.306 1.00 0.00 41 THR A CA 17
ATOM 19885 C C . THR A 1 44 ? 1.742 6.330 -7.313 1.00 0.00 41 THR A C 17
ATOM 19886 O O . THR A 1 44 ? 1.448 7.042 -8.273 1.00 0.00 41 THR A O 17
ATOM 19897 N N . CYS A 1 45 ? 1.178 5.146 -7.090 1.00 0.00 42 CYS A N 17
ATOM 19898 C CA . CYS A 1 45 ? 0.155 4.602 -7.978 1.00 0.00 42 CYS A CA 17
ATOM 19899 C C . CYS A 1 45 ? -1.151 5.386 -7.851 1.00 0.00 42 CYS A C 17
ATOM 19900 O O . CYS A 1 45 ? -2.196 4.823 -7.527 1.00 0.00 42 CYS A O 17
ATOM 19908 N N . LYS A 1 46 ? -1.082 6.692 -8.104 1.00 0.00 43 LYS A N 17
ATOM 19909 C CA . LYS A 1 46 ? -2.252 7.555 -8.011 1.00 0.00 43 LYS A CA 17
ATOM 19910 C C . LYS A 1 46 ? -3.175 7.364 -9.211 1.00 0.00 43 LYS A C 17
ATOM 19911 O O . LYS A 1 46 ? -2.734 7.400 -10.361 1.00 0.00 43 LYS A O 17
ATOM 19930 N N . SER A 1 47 ? -4.459 7.158 -8.932 1.00 0.00 44 SER A N 17
ATOM 19931 C CA . SER A 1 47 ? -5.453 6.959 -9.981 1.00 0.00 44 SER A CA 17
ATOM 19932 C C . SER A 1 47 ? -5.925 8.288 -10.564 1.00 0.00 44 SER A C 17
ATOM 19933 O O . SER A 1 47 ? -6.919 8.854 -10.112 1.00 0.00 44 SER A O 17
ATOM 19941 N N . GLY A 1 48 ? -5.210 8.775 -11.573 1.00 0.00 45 GLY A N 17
ATOM 19942 C CA . GLY A 1 48 ? -5.572 10.032 -12.210 1.00 0.00 45 GLY A CA 17
ATOM 19943 C C . GLY A 1 48 ? -5.376 11.237 -11.307 1.00 0.00 45 GLY A C 17
ATOM 19944 O O . GLY A 1 48 ? -4.639 12.161 -11.650 1.00 0.00 45 GLY A O 17
ATOM 19948 N N . ASP A 1 49 ? -6.034 11.231 -10.151 1.00 0.00 46 ASP A N 17
ATOM 19949 C CA . ASP A 1 49 ? -5.924 12.333 -9.203 1.00 0.00 46 ASP A CA 17
ATOM 19950 C C . ASP A 1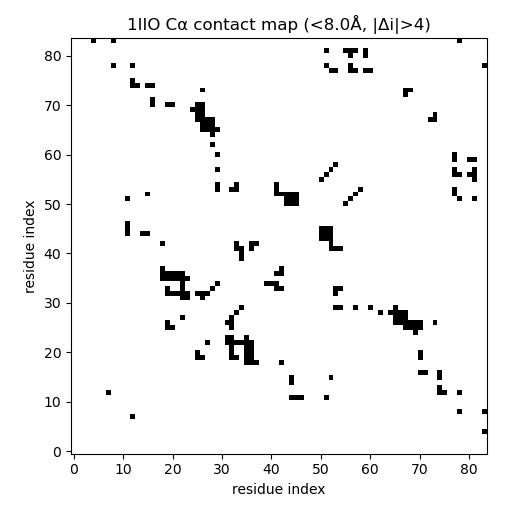 49 ? -5.633 11.807 -7.801 1.00 0.00 46 ASP A C 17
ATOM 19951 O O . ASP A 1 49 ? -4.750 12.311 -7.111 1.00 0.00 46 ASP A O 17
ATOM 19960 N N . VAL A 1 50 ? -6.375 10.784 -7.391 1.00 0.00 47 VAL A N 17
ATOM 19961 C CA . VAL A 1 50 ? -6.190 10.185 -6.075 1.00 0.00 47 VAL A CA 17
ATOM 19962 C C . VAL A 1 50 ? -4.834 9.491 -5.989 1.00 0.00 47 VAL A C 17
ATOM 19963 O O . VAL A 1 50 ? -4.474 8.714 -6.873 1.00 0.00 47 VAL A O 17
ATOM 19976 N N . GLU A 1 51 ? -4.077 9.775 -4.929 1.00 0.00 48 GLU A N 17
ATOM 19977 C CA . GLU A 1 51 ? -2.760 9.168 -4.761 1.00 0.00 48 GLU A CA 17
ATOM 19978 C C . GLU A 1 51 ? -2.716 8.255 -3.540 1.00 0.00 48 GLU A C 17
ATOM 19979 O O . GLU A 1 51 ? -3.172 8.623 -2.458 1.00 0.00 48 GLU A O 17
ATOM 19991 N N . LEU A 1 52 ? -2.149 7.065 -3.725 1.00 0.00 49 LEU A N 17
ATOM 19992 C CA . LEU A 1 52 ? -2.024 6.089 -2.646 1.00 0.00 49 LEU A CA 17
ATOM 19993 C C . LEU A 1 52 ? -0.721 5.307 -2.776 1.00 0.00 49 LEU A C 17
ATOM 19994 O O . LEU A 1 52 ? -0.359 4.862 -3.866 1.00 0.00 49 LEU A O 17
ATOM 20010 N N . LYS A 1 53 ? -0.027 5.135 -1.657 1.00 0.00 50 LYS A N 17
ATOM 20011 C CA . LYS A 1 53 ? 1.229 4.396 -1.643 1.00 0.00 50 LYS A CA 17
ATOM 20012 C C . LYS A 1 53 ? 1.713 4.170 -0.216 1.00 0.00 50 LYS A C 17
ATOM 20013 O O . LYS A 1 53 ? 1.029 4.515 0.745 1.00 0.00 50 LYS A O 17
ATOM 20032 N N . ALA A 1 54 ? 2.890 3.571 -0.087 1.00 0.00 51 ALA A N 17
ATOM 20033 C CA . ALA A 1 54 ? 3.463 3.276 1.221 1.00 0.00 51 ALA A CA 17
ATOM 20034 C C . ALA A 1 54 ? 3.835 4.544 1.985 1.00 0.00 51 ALA A C 17
ATOM 20035 O O . ALA A 1 54 ? 3.619 4.638 3.191 1.00 0.00 51 ALA A O 17
ATOM 20042 N N . SER A 1 55 ? 4.414 5.513 1.291 1.00 0.00 52 SER A N 17
ATOM 20043 C CA . SER A 1 55 ? 4.827 6.756 1.931 1.00 0.00 52 SER A CA 17
ATOM 20044 C C . SER A 1 55 ? 3.636 7.540 2.485 1.00 0.00 52 SER A C 17
ATOM 20045 O O . SER A 1 55 ? 3.601 7.868 3.671 1.00 0.00 52 SER A O 17
ATOM 20053 N N . ASP A 1 56 ? 2.670 7.848 1.625 1.00 0.00 53 ASP A N 17
ATOM 20054 C CA . ASP A 1 56 ? 1.492 8.608 2.041 1.00 0.00 53 ASP A CA 17
ATOM 20055 C C . ASP A 1 56 ? 0.545 7.779 2.909 1.00 0.00 53 ASP A C 17
ATOM 20056 O O . ASP A 1 56 ? 0.039 8.265 3.918 1.00 0.00 53 ASP A O 17
ATOM 20065 N N . ALA A 1 57 ? 0.286 6.541 2.500 1.00 0.00 54 ALA A N 17
ATOM 20066 C CA . ALA A 1 57 ? -0.626 5.670 3.239 1.00 0.00 54 ALA A CA 17
ATOM 20067 C C . ALA A 1 57 ? 0.092 4.837 4.299 1.00 0.00 54 ALA A C 17
ATOM 20068 O O . ALA A 1 57 ? -0.339 4.785 5.451 1.00 0.00 54 ALA A O 17
ATOM 20075 N N . GLY A 1 58 ? 1.177 4.174 3.904 1.00 0.00 55 GLY A N 17
ATOM 20076 C CA . GLY A 1 58 ? 1.926 3.335 4.834 1.00 0.00 55 GLY A CA 17
ATOM 20077 C C . GLY A 1 58 ? 2.164 3.990 6.184 1.00 0.00 55 GLY A C 17
ATOM 20078 O O . GLY A 1 58 ? 2.288 3.303 7.198 1.00 0.00 55 GLY A O 17
ATOM 20082 N N . GLN A 1 59 ? 2.228 5.319 6.198 1.00 0.00 56 GLN A N 17
ATOM 20083 C CA . GLN A 1 59 ? 2.453 6.074 7.433 1.00 0.00 56 GLN A CA 17
ATOM 20084 C C . GLN A 1 59 ? 1.629 5.520 8.591 1.00 0.00 56 GLN A C 17
ATOM 20085 O O . GLN A 1 59 ? 2.066 5.526 9.742 1.00 0.00 56 GLN A O 17
ATOM 20099 N N . VAL A 1 60 ? 0.429 5.061 8.274 1.00 0.00 57 VAL A N 17
ATOM 20100 C CA . VAL A 1 60 ? -0.481 4.522 9.273 1.00 0.00 57 VAL A CA 17
ATOM 20101 C C . VAL A 1 60 ? 0.058 3.239 9.902 1.00 0.00 57 VAL A C 17
ATOM 20102 O O . VAL A 1 60 ? -0.179 2.972 11.080 1.00 0.00 57 VAL A O 17
ATOM 20115 N N . LEU A 1 61 ? 0.782 2.446 9.117 1.00 0.00 58 LEU A N 17
ATOM 20116 C CA . LEU A 1 61 ? 1.345 1.197 9.617 1.00 0.00 58 LEU A CA 17
ATOM 20117 C C . LEU A 1 61 ? 2.365 1.470 10.721 1.00 0.00 58 LEU A C 17
ATOM 20118 O O . LEU A 1 61 ? 3.324 2.216 10.522 1.00 0.00 58 LEU A O 17
ATOM 20134 N N . THR A 1 62 ? 2.150 0.863 11.885 1.00 0.00 59 THR A N 17
ATOM 20135 C CA . THR A 1 62 ? 3.050 1.042 13.022 1.00 0.00 59 THR A CA 17
ATOM 20136 C C . THR A 1 62 ? 4.347 0.261 12.835 1.00 0.00 59 THR A C 17
ATOM 20137 O O . THR A 1 62 ? 4.390 -0.725 12.098 1.00 0.00 59 THR A O 17
ATOM 20148 N N . ALA A 1 63 ? 5.405 0.710 13.508 1.00 0.00 60 ALA A N 17
ATOM 20149 C CA . ALA A 1 63 ? 6.709 0.058 13.419 1.00 0.00 60 ALA A CA 17
ATOM 20150 C C . ALA A 1 63 ? 6.600 -1.444 13.676 1.00 0.00 60 ALA A C 17
ATOM 20151 O O . ALA A 1 63 ? 7.232 -2.246 12.994 1.00 0.00 60 ALA A O 17
ATOM 20158 N N . ASP A 1 64 ? 5.792 -1.816 14.661 1.00 0.00 61 ASP A N 17
ATOM 20159 C CA . ASP A 1 64 ? 5.599 -3.223 14.999 1.00 0.00 61 ASP A CA 17
ATOM 20160 C C . ASP A 1 64 ? 5.099 -4.015 13.791 1.00 0.00 61 ASP A C 17
ATOM 20161 O O . ASP A 1 64 ? 5.238 -5.236 13.736 1.00 0.00 61 ASP A O 17
ATOM 20170 N N . ASP A 1 65 ? 4.505 -3.308 12.831 1.00 0.00 62 ASP A N 17
ATOM 20171 C CA . ASP A 1 65 ? 3.966 -3.934 11.626 1.00 0.00 62 ASP A CA 17
ATOM 20172 C C . ASP A 1 65 ? 5.055 -4.479 10.703 1.00 0.00 62 ASP A C 17
ATOM 20173 O O . ASP A 1 65 ? 4.744 -4.965 9.615 1.00 0.00 62 ASP A O 17
ATOM 20182 N N . PHE A 1 66 ? 6.322 -4.393 11.109 1.00 0.00 63 PHE A N 17
ATOM 20183 C CA . PHE A 1 66 ? 7.415 -4.881 10.268 1.00 0.00 63 PHE A CA 17
ATOM 20184 C C . PHE A 1 66 ? 7.058 -6.212 9.609 1.00 0.00 63 PHE A C 17
ATOM 20185 O O . PHE A 1 66 ? 6.895 -6.275 8.394 1.00 0.00 63 PHE A O 17
ATOM 20202 N N . PRO A 1 67 ? 6.908 -7.288 10.399 1.00 0.00 64 PRO A N 17
ATOM 20203 C CA . PRO A 1 67 ? 6.553 -8.607 9.868 1.00 0.00 64 PRO A CA 17
ATOM 20204 C C . PRO A 1 67 ? 5.120 -8.649 9.350 1.00 0.00 64 PRO A C 17
ATOM 20205 O O . PRO A 1 67 ? 4.231 -9.210 9.992 1.00 0.00 64 PRO A O 17
ATOM 20216 N N . PHE A 1 68 ? 4.906 -8.045 8.188 1.00 0.00 65 PHE A N 17
ATOM 20217 C CA . PHE A 1 68 ? 3.583 -8.002 7.576 1.00 0.00 65 PHE A CA 17
ATOM 20218 C C . PHE A 1 68 ? 3.232 -9.335 6.927 1.00 0.00 65 PHE A C 17
ATOM 20219 O O . PHE A 1 68 ? 4.087 -9.996 6.336 1.00 0.00 65 PHE A O 17
ATOM 20236 N N . LYS A 1 69 ? 1.962 -9.714 7.027 1.00 0.00 66 LYS A N 17
ATOM 20237 C CA . LYS A 1 69 ? 1.482 -10.956 6.435 1.00 0.00 66 LYS A CA 17
ATOM 20238 C C . LYS A 1 69 ? 1.510 -10.868 4.911 1.00 0.00 66 LYS A C 17
ATOM 20239 O O . LYS A 1 69 ? 0.468 -10.796 4.249 1.00 0.00 66 LYS A O 17
ATOM 20258 N N . SER A 1 70 ? 2.719 -10.869 4.368 1.00 0.00 67 SER A N 17
ATOM 20259 C CA . SER A 1 70 ? 2.919 -10.797 2.931 1.00 0.00 67 SER A CA 17
ATOM 20260 C C . SER A 1 70 ? 2.293 -9.541 2.330 1.00 0.00 67 SER A C 17
ATOM 20261 O O . SER A 1 70 ? 1.424 -8.905 2.930 1.00 0.00 67 SER A O 17
ATOM 20269 N N . ALA A 1 71 ? 2.757 -9.193 1.133 1.00 0.00 68 ALA A N 17
ATOM 20270 C CA . ALA A 1 71 ? 2.276 -8.019 0.415 1.00 0.00 68 ALA A CA 17
ATOM 20271 C C . ALA A 1 71 ? 0.758 -8.001 0.314 1.00 0.00 68 ALA A C 17
ATOM 20272 O O . ALA A 1 71 ? 0.147 -6.937 0.215 1.00 0.00 68 ALA A O 17
ATOM 20279 N N . GLU A 1 72 ? 0.151 -9.178 0.336 1.00 0.00 69 GLU A N 17
ATOM 20280 C CA . GLU A 1 72 ? -1.297 -9.279 0.243 1.00 0.00 69 GLU A CA 17
ATOM 20281 C C . GLU A 1 72 ? -1.986 -8.522 1.378 1.00 0.00 69 GLU A C 17
ATOM 20282 O O . GLU A 1 72 ? -2.918 -7.750 1.132 1.00 0.00 69 GLU A O 17
ATOM 20294 N N . GLU A 1 73 ? -1.545 -8.733 2.625 1.00 0.00 70 GLU A N 17
ATOM 20295 C CA . GLU A 1 73 ? -2.174 -8.042 3.740 1.00 0.00 70 GLU A CA 17
ATOM 20296 C C . GLU A 1 73 ? -1.775 -6.575 3.769 1.00 0.00 70 GLU A C 17
ATOM 20297 O O . GLU A 1 73 ? -2.577 -5.716 4.116 1.00 0.00 70 GLU A O 17
ATOM 20309 N N . VAL A 1 74 ? -0.539 -6.288 3.391 1.00 0.00 71 VAL A N 17
ATOM 20310 C CA . VAL A 1 74 ? -0.059 -4.914 3.367 1.00 0.00 71 VAL A CA 17
ATOM 20311 C C . VAL A 1 74 ? -0.867 -4.087 2.381 1.00 0.00 71 VAL A C 17
ATOM 20312 O O . VAL A 1 74 ? -1.141 -2.911 2.615 1.00 0.00 71 VAL A O 17
ATOM 20325 N N . ALA A 1 75 ? -1.245 -4.711 1.275 1.00 0.00 72 ALA A N 17
ATOM 20326 C CA . ALA A 1 75 ? -2.020 -4.033 0.252 1.00 0.00 72 ALA A CA 17
ATOM 20327 C C . ALA A 1 75 ? -3.411 -3.665 0.764 1.00 0.00 72 ALA A C 17
ATOM 20328 O O . ALA A 1 75 ? -3.798 -2.497 0.755 1.00 0.00 72 ALA A O 17
ATOM 20335 N N . ASP A 1 76 ? -4.161 -4.672 1.207 1.00 0.00 73 ASP A N 17
ATOM 20336 C CA . ASP A 1 76 ? -5.515 -4.453 1.716 1.00 0.00 73 ASP A CA 17
ATOM 20337 C C . ASP A 1 76 ? -5.508 -3.588 2.976 1.00 0.00 73 ASP A C 17
ATOM 20338 O O . ASP A 1 76 ? -6.346 -2.703 3.141 1.00 0.00 73 ASP A O 17
ATOM 20347 N N . THR A 1 77 ? -4.562 -3.861 3.862 1.00 0.00 74 THR A N 17
ATOM 20348 C CA . THR A 1 77 ? -4.436 -3.127 5.119 1.00 0.00 74 THR A CA 17
ATOM 20349 C C . THR A 1 77 ? -4.324 -1.620 4.892 1.00 0.00 74 THR A C 17
ATOM 20350 O O . THR A 1 77 ? -5.011 -0.833 5.545 1.00 0.00 74 THR A O 17
ATOM 20361 N N . ILE A 1 78 ? -3.447 -1.222 3.978 1.00 0.00 75 ILE A N 17
ATOM 20362 C CA . ILE A 1 78 ? -3.238 0.191 3.686 1.00 0.00 75 ILE A CA 17
ATOM 20363 C C . ILE A 1 78 ? -4.488 0.848 3.096 1.00 0.00 75 ILE A C 17
ATOM 20364 O O . ILE A 1 78 ? -4.921 1.896 3.573 1.00 0.00 75 ILE A O 17
ATOM 20380 N N . VAL A 1 79 ? -5.071 0.240 2.065 1.00 0.00 76 VAL A N 17
ATOM 20381 C CA . VAL A 1 79 ? -6.273 0.802 1.443 1.00 0.00 76 VAL A CA 17
ATOM 20382 C C . VAL A 1 79 ? -7.350 1.100 2.483 1.00 0.00 76 VAL A C 17
ATOM 20383 O O . VAL A 1 79 ? -8.053 2.105 2.388 1.00 0.00 76 VAL A O 17
ATOM 20396 N N . ASN A 1 80 ? -7.477 0.228 3.479 1.00 0.00 77 ASN A N 17
ATOM 20397 C CA . ASN A 1 80 ? -8.470 0.416 4.531 1.00 0.00 77 ASN A CA 17
ATOM 20398 C C . ASN A 1 80 ? -8.182 1.677 5.343 1.00 0.00 77 ASN A C 17
ATOM 20399 O O . ASN A 1 80 ? -9.059 2.519 5.533 1.00 0.00 77 ASN A O 17
ATOM 20410 N N . LYS A 1 81 ? -6.949 1.794 5.827 1.00 0.00 78 LYS A N 17
ATOM 20411 C CA . LYS A 1 81 ? -6.543 2.944 6.627 1.00 0.00 78 LYS A CA 17
ATOM 20412 C C . LYS A 1 81 ? -6.442 4.210 5.783 1.00 0.00 78 LYS A C 17
ATOM 20413 O O . LYS A 1 81 ? -6.847 5.289 6.214 1.00 0.00 78 LYS A O 17
ATOM 20432 N N . ALA A 1 82 ? -5.881 4.075 4.588 1.00 0.00 79 ALA A N 17
ATOM 20433 C CA . ALA A 1 82 ? -5.705 5.215 3.693 1.00 0.00 79 ALA A CA 17
ATOM 20434 C C . ALA A 1 82 ? -7.040 5.755 3.187 1.00 0.00 79 ALA A C 17
ATOM 20435 O O . ALA A 1 82 ? -7.167 6.948 2.914 1.00 0.00 79 ALA A O 17
ATOM 20442 N N . GLY A 1 83 ? -8.036 4.882 3.066 1.00 0.00 80 GLY A N 17
ATOM 20443 C CA . GLY A 1 83 ? -9.338 5.320 2.595 1.00 0.00 80 GLY A CA 17
ATOM 20444 C C . GLY A 1 83 ? -10.105 4.229 1.880 1.00 0.00 80 GLY A C 17
ATOM 20445 O O . GLY A 1 83 ? -11.251 3.934 2.219 1.00 0.00 80 GLY A O 17
ATOM 20449 N N . LEU A 1 84 ? -9.469 3.646 0.878 1.00 0.00 81 LEU A N 17
ATOM 20450 C CA . LEU A 1 84 ? -10.078 2.591 0.082 1.00 0.00 81 LEU A CA 17
ATOM 20451 C C . LEU A 1 84 ? -10.274 1.323 0.906 1.00 0.00 81 LEU A C 17
ATOM 20452 O O . LEU A 1 84 ? -10.256 0.224 0.312 1.00 0.00 81 LEU A O 17
ATOM 20469 N N . GLY A 1 1 ? -25.839 -10.824 -2.844 1.00 0.00 -3 GLY A N 18
ATOM 20470 C CA . GLY A 1 1 ? -24.958 -9.855 -2.135 1.00 0.00 -3 GLY A CA 18
ATOM 20471 C C . GLY A 1 1 ? -23.665 -9.595 -2.881 1.00 0.00 -3 GLY A C 18
ATOM 20472 O O . GLY A 1 1 ? -23.018 -10.527 -3.360 1.00 0.00 -3 GLY A O 18
ATOM 20478 N N . SER A 1 2 ? -23.285 -8.324 -2.981 1.00 0.00 -2 SER A N 18
ATOM 20479 C CA . SER A 1 2 ? -22.061 -7.944 -3.675 1.00 0.00 -2 SER A CA 18
ATOM 20480 C C . SER A 1 2 ? -21.843 -6.436 -3.610 1.00 0.00 -2 SER A C 18
ATOM 20481 O O . SER A 1 2 ? -20.731 -5.970 -3.359 1.00 0.00 -2 SER A O 18
ATOM 20489 N N . HIS A 1 3 ? -22.910 -5.678 -3.839 1.00 0.00 -1 HIS A N 18
ATOM 20490 C CA . HIS A 1 3 ? -22.833 -4.222 -3.806 1.00 0.00 -1 HIS A CA 18
ATOM 20491 C C . HIS A 1 3 ? -22.373 -3.728 -2.438 1.00 0.00 -1 HIS A C 18
ATOM 20492 O O . HIS A 1 3 ? -22.907 -4.137 -1.407 1.00 0.00 -1 HIS A O 18
ATOM 20507 N N . MET A 1 4 ? -21.380 -2.843 -2.441 1.00 0.00 1 MET A N 18
ATOM 20508 C CA . MET A 1 4 ? -20.841 -2.284 -1.205 1.00 0.00 1 MET A CA 18
ATOM 20509 C C . MET A 1 4 ? -19.705 -1.311 -1.508 1.00 0.00 1 MET A C 18
ATOM 20510 O O . MET A 1 4 ? -19.653 -0.209 -0.961 1.00 0.00 1 MET A O 18
ATOM 20524 N N . LYS A 1 5 ? -18.801 -1.729 -2.388 1.00 0.00 2 LYS A N 18
ATOM 20525 C CA . LYS A 1 5 ? -17.664 -0.903 -2.777 1.00 0.00 2 LYS A CA 18
ATOM 20526 C C . LYS A 1 5 ? -16.819 -1.622 -3.823 1.00 0.00 2 LYS A C 18
ATOM 20527 O O . LYS A 1 5 ? -16.314 -2.716 -3.577 1.00 0.00 2 LYS A O 18
ATOM 20546 N N . MET A 1 6 ? -16.671 -0.998 -4.988 1.00 0.00 3 MET A N 18
ATOM 20547 C CA . MET A 1 6 ? -15.890 -1.577 -6.081 1.00 0.00 3 MET A CA 18
ATOM 20548 C C . MET A 1 6 ? -15.315 -0.486 -6.974 1.00 0.00 3 MET A C 18
ATOM 20549 O O . MET A 1 6 ? -16.012 0.454 -7.355 1.00 0.00 3 MET A O 18
ATOM 20563 N N . GLY A 1 7 ? -14.038 -0.624 -7.307 1.00 0.00 4 GLY A N 18
ATOM 20564 C CA . GLY A 1 7 ? -13.386 0.350 -8.157 1.00 0.00 4 GLY A CA 18
ATOM 20565 C C . GLY A 1 7 ? -11.891 0.119 -8.260 1.00 0.00 4 GLY A C 18
ATOM 20566 O O . GLY A 1 7 ? -11.435 -1.020 -8.346 1.00 0.00 4 GLY A O 18
ATOM 20570 N N . VAL A 1 8 ? -11.133 1.206 -8.249 1.00 0.00 5 VAL A N 18
ATOM 20571 C CA . VAL A 1 8 ? -9.679 1.131 -8.339 1.00 0.00 5 VAL A CA 18
ATOM 20572 C C . VAL A 1 8 ? -9.065 0.718 -7.012 1.00 0.00 5 VAL A C 18
ATOM 20573 O O . VAL A 1 8 ? -7.864 0.542 -6.926 1.00 0.00 5 VAL A O 18
ATOM 20586 N N . LYS A 1 9 ? -9.868 0.593 -5.959 1.00 0.00 6 LYS A N 18
ATOM 20587 C CA . LYS A 1 9 ? -9.312 0.227 -4.662 1.00 0.00 6 LYS A CA 18
ATOM 20588 C C . LYS A 1 9 ? -8.334 -0.922 -4.851 1.00 0.00 6 LYS A C 18
ATOM 20589 O O . LYS A 1 9 ? -7.171 -0.838 -4.456 1.00 0.00 6 LYS A O 18
ATOM 20608 N N . GLU A 1 10 ? -8.801 -1.965 -5.513 1.00 0.00 7 GLU A N 18
ATOM 20609 C CA . GLU A 1 10 ? -7.964 -3.112 -5.816 1.00 0.00 7 GLU A CA 18
ATOM 20610 C C . GLU A 1 10 ? -7.040 -2.828 -7.006 1.00 0.00 7 GLU A C 18
ATOM 20611 O O . GLU A 1 10 ? -5.996 -3.456 -7.142 1.00 0.00 7 GLU A O 18
ATOM 20623 N N . ASP A 1 11 ? -7.449 -1.907 -7.892 1.00 0.00 8 ASP A N 18
ATOM 20624 C CA . ASP A 1 11 ? -6.655 -1.583 -9.085 1.00 0.00 8 ASP A CA 18
ATOM 20625 C C . ASP A 1 11 ? -5.340 -0.877 -8.723 1.00 0.00 8 ASP A C 18
ATOM 20626 O O . ASP A 1 11 ? -4.255 -1.326 -9.103 1.00 0.00 8 ASP A O 18
ATOM 20635 N N . ILE A 1 12 ? -5.437 0.196 -7.945 1.00 0.00 9 ILE A N 18
ATOM 20636 C CA . ILE A 1 12 ? -4.266 0.925 -7.485 1.00 0.00 9 ILE A CA 18
ATOM 20637 C C . ILE A 1 12 ? -3.464 0.009 -6.585 1.00 0.00 9 ILE A C 18
ATOM 20638 O O . ILE A 1 12 ? -2.245 -0.103 -6.712 1.00 0.00 9 ILE A O 18
ATOM 20654 N N . ARG A 1 13 ? -4.174 -0.681 -5.699 1.00 0.00 10 ARG A N 18
ATOM 20655 C CA . ARG A 1 13 ? -3.547 -1.634 -4.804 1.00 0.00 10 ARG A CA 18
ATOM 20656 C C . ARG A 1 13 ? -2.859 -2.704 -5.632 1.00 0.00 10 ARG A C 18
ATOM 20657 O O . ARG A 1 13 ? -1.871 -3.299 -5.206 1.00 0.00 10 ARG A O 18
ATOM 20678 N N . GLY A 1 14 ? -3.372 -2.918 -6.842 1.00 0.00 11 GLY A N 18
ATOM 20679 C CA . GLY A 1 14 ? -2.769 -3.886 -7.733 1.00 0.00 11 GLY A CA 18
ATOM 20680 C C . GLY A 1 14 ? -1.370 -3.445 -8.069 1.00 0.00 11 GLY A C 18
ATOM 20681 O O . GLY A 1 14 ? -0.424 -4.232 -8.046 1.00 0.00 11 GLY A O 18
ATOM 20685 N N . GLN A 1 15 ? -1.251 -2.150 -8.331 1.00 0.00 12 GLN A N 18
ATOM 20686 C CA . GLN A 1 15 ? 0.031 -1.539 -8.622 1.00 0.00 12 GLN A CA 18
ATOM 20687 C C . GLN A 1 15 ? 0.933 -1.637 -7.394 1.00 0.00 12 GLN A C 18
ATOM 20688 O O . GLN A 1 15 ? 2.157 -1.665 -7.506 1.00 0.00 12 GLN A O 18
ATOM 20702 N N . ILE A 1 16 ? 0.301 -1.682 -6.218 1.00 0.00 13 ILE A N 18
ATOM 20703 C CA . ILE A 1 16 ? 1.015 -1.770 -4.948 1.00 0.00 13 ILE A CA 18
ATOM 20704 C C . ILE A 1 16 ? 1.570 -3.172 -4.721 1.00 0.00 13 ILE A C 18
ATOM 20705 O O . ILE A 1 16 ? 2.718 -3.332 -4.319 1.00 0.00 13 ILE A O 18
ATOM 20721 N N . ILE A 1 17 ? 0.748 -4.184 -4.977 1.00 0.00 14 ILE A N 18
ATOM 20722 C CA . ILE A 1 17 ? 1.166 -5.569 -4.797 1.00 0.00 14 ILE A CA 18
ATOM 20723 C C . ILE A 1 17 ? 2.413 -5.871 -5.624 1.00 0.00 14 ILE A C 18
ATOM 20724 O O . ILE A 1 17 ? 3.428 -6.322 -5.090 1.00 0.00 14 ILE A O 18
ATOM 20740 N N . GLY A 1 18 ? 2.343 -5.598 -6.922 1.00 0.00 15 GLY A N 18
ATOM 20741 C CA . GLY A 1 18 ? 3.488 -5.827 -7.780 1.00 0.00 15 GLY A CA 18
ATOM 20742 C C . GLY A 1 18 ? 4.649 -4.942 -7.381 1.00 0.00 15 GLY A C 18
ATOM 20743 O O . GLY A 1 18 ? 5.810 -5.347 -7.435 1.00 0.00 15 GLY A O 18
ATOM 20747 N N . ALA A 1 19 ? 4.315 -3.725 -6.971 1.00 0.00 16 ALA A N 18
ATOM 20748 C CA . ALA A 1 19 ? 5.300 -2.745 -6.540 1.00 0.00 16 ALA A CA 18
ATOM 20749 C C . ALA A 1 19 ? 6.021 -3.200 -5.270 1.00 0.00 16 ALA A C 18
ATOM 20750 O O . ALA A 1 19 ? 7.142 -2.778 -4.996 1.00 0.00 16 ALA A O 18
ATOM 20757 N N . LEU A 1 20 ? 5.362 -4.061 -4.500 1.00 0.00 17 LEU A N 18
ATOM 20758 C CA . LEU A 1 20 ? 5.915 -4.578 -3.258 1.00 0.00 17 LEU A CA 18
ATOM 20759 C C . LEU A 1 20 ? 6.820 -5.769 -3.524 1.00 0.00 17 LEU A C 18
ATOM 20760 O O . LEU A 1 20 ? 7.772 -6.021 -2.785 1.00 0.00 17 LEU A O 18
ATOM 20776 N N . ALA A 1 21 ? 6.511 -6.501 -4.586 1.00 0.00 18 ALA A N 18
ATOM 20777 C CA . ALA A 1 21 ? 7.296 -7.674 -4.952 1.00 0.00 18 ALA A CA 18
ATOM 20778 C C . ALA A 1 21 ? 8.760 -7.304 -5.174 1.00 0.00 18 ALA A C 18
ATOM 20779 O O . ALA A 1 21 ? 9.072 -6.431 -5.985 1.00 0.00 18 ALA A O 18
ATOM 20786 N N . GLY A 1 22 ? 9.655 -7.970 -4.450 1.00 0.00 19 GLY A N 18
ATOM 20787 C CA . GLY A 1 22 ? 11.073 -7.692 -4.588 1.00 0.00 19 GLY A CA 18
ATOM 20788 C C . GLY A 1 22 ? 11.750 -7.406 -3.259 1.00 0.00 19 GLY A C 18
ATOM 20789 O O . GLY A 1 22 ? 12.917 -7.747 -3.066 1.00 0.00 19 GLY A O 18
ATOM 20793 N N . ALA A 1 23 ? 11.020 -6.771 -2.346 1.00 0.00 20 ALA A N 18
ATOM 20794 C CA . ALA A 1 23 ? 11.562 -6.426 -1.031 1.00 0.00 20 ALA A CA 18
ATOM 20795 C C . ALA A 1 23 ? 12.153 -7.640 -0.334 1.00 0.00 20 ALA A C 18
ATOM 20796 O O . ALA A 1 23 ? 12.202 -8.732 -0.899 1.00 0.00 20 ALA A O 18
ATOM 20803 N N . ASP A 1 24 ? 12.566 -7.443 0.915 1.00 0.00 21 ASP A N 18
ATOM 20804 C CA . ASP A 1 24 ? 13.112 -8.528 1.721 1.00 0.00 21 ASP A CA 18
ATOM 20805 C C . ASP A 1 24 ? 12.024 -9.589 1.882 1.00 0.00 21 ASP A C 18
ATOM 20806 O O . ASP A 1 24 ? 11.532 -10.109 0.881 1.00 0.00 21 ASP A O 18
ATOM 20815 N N . PHE A 1 25 ? 11.581 -9.881 3.107 1.00 0.00 22 PHE A N 18
ATOM 20816 C CA . PHE A 1 25 ? 10.491 -10.830 3.262 1.00 0.00 22 PHE A CA 18
ATOM 20817 C C . PHE A 1 25 ? 9.311 -10.245 2.499 1.00 0.00 22 PHE A C 18
ATOM 20818 O O . PHE A 1 25 ? 9.431 -9.154 1.942 1.00 0.00 22 PHE A O 18
ATOM 20835 N N . PRO A 1 26 ? 8.156 -10.907 2.453 1.00 0.00 23 PRO A N 18
ATOM 20836 C CA . PRO A 1 26 ? 7.013 -10.348 1.744 1.00 0.00 23 PRO A CA 18
ATOM 20837 C C . PRO A 1 26 ? 6.488 -9.066 2.408 1.00 0.00 23 PRO A C 18
ATOM 20838 O O . PRO A 1 26 ? 5.365 -9.056 2.910 1.00 0.00 23 PRO A O 18
ATOM 20849 N N . ILE A 1 27 ? 7.311 -7.986 2.386 1.00 0.00 24 ILE A N 18
ATOM 20850 C CA . ILE A 1 27 ? 6.948 -6.661 2.946 1.00 0.00 24 ILE A CA 18
ATOM 20851 C C . ILE A 1 27 ? 7.700 -6.274 4.231 1.00 0.00 24 ILE A C 18
ATOM 20852 O O . ILE A 1 27 ? 7.083 -6.039 5.269 1.00 0.00 24 ILE A O 18
ATOM 20868 N N . ASN A 1 28 ? 9.023 -6.169 4.151 1.00 0.00 25 ASN A N 18
ATOM 20869 C CA . ASN A 1 28 ? 9.842 -5.771 5.308 1.00 0.00 25 ASN A CA 18
ATOM 20870 C C . ASN A 1 28 ? 9.517 -4.362 5.775 1.00 0.00 25 ASN A C 18
ATOM 20871 O O . ASN A 1 28 ? 10.350 -3.462 5.666 1.00 0.00 25 ASN A O 18
ATOM 20882 N N . SER A 1 29 ? 8.312 -4.157 6.281 1.00 0.00 26 SER A N 18
ATOM 20883 C CA . SER A 1 29 ? 7.909 -2.837 6.731 1.00 0.00 26 SER A CA 18
ATOM 20884 C C . SER A 1 29 ? 8.046 -1.859 5.575 1.00 0.00 26 SER A C 18
ATOM 20885 O O . SER A 1 29 ? 8.803 -2.097 4.634 1.00 0.00 26 SER A O 18
ATOM 20893 N N . PRO A 1 30 ? 7.307 -0.759 5.597 1.00 0.00 27 PRO A N 18
ATOM 20894 C CA . PRO A 1 30 ? 7.364 0.211 4.519 1.00 0.00 27 PRO A CA 18
ATOM 20895 C C . PRO A 1 30 ? 8.781 0.612 4.155 1.00 0.00 27 PRO A C 18
ATOM 20896 O O . PRO A 1 30 ? 9.067 0.878 2.995 1.00 0.00 27 PRO A O 18
ATOM 20907 N N . GLU A 1 31 ? 9.674 0.643 5.129 1.00 0.00 28 GLU A N 18
ATOM 20908 C CA . GLU A 1 31 ? 11.058 1.005 4.858 1.00 0.00 28 GLU A CA 18
ATOM 20909 C C . GLU A 1 31 ? 11.630 0.138 3.736 1.00 0.00 28 GLU A C 18
ATOM 20910 O O . GLU A 1 31 ? 12.097 0.641 2.709 1.00 0.00 28 GLU A O 18
ATOM 20922 N N . GLU A 1 32 ? 11.590 -1.170 3.942 1.00 0.00 29 GLU A N 18
ATOM 20923 C CA . GLU A 1 32 ? 12.108 -2.118 2.975 1.00 0.00 29 GLU A CA 18
ATOM 20924 C C . GLU A 1 32 ? 11.204 -2.287 1.771 1.00 0.00 29 GLU A C 18
ATOM 20925 O O . GLU A 1 32 ? 11.643 -2.116 0.638 1.00 0.00 29 GLU A O 18
ATOM 20937 N N . LEU A 1 33 ? 9.949 -2.664 2.009 1.00 0.00 30 LEU A N 18
ATOM 20938 C CA . LEU A 1 33 ? 9.024 -2.883 0.909 1.00 0.00 30 LEU A CA 18
ATOM 20939 C C . LEU A 1 33 ? 9.065 -1.676 -0.027 1.00 0.00 30 LEU A C 18
ATOM 20940 O O . LEU A 1 33 ? 9.141 -1.835 -1.247 1.00 0.00 30 LEU A O 18
ATOM 20956 N N . MET A 1 34 ? 9.097 -0.467 0.544 1.00 0.00 31 MET A N 18
ATOM 20957 C CA . MET A 1 34 ? 9.223 0.734 -0.275 1.00 0.00 31 MET A CA 18
ATOM 20958 C C . MET A 1 34 ? 10.573 0.709 -0.966 1.00 0.00 31 MET A C 18
ATOM 20959 O O . MET A 1 34 ? 10.719 1.197 -2.087 1.00 0.00 31 MET A O 18
ATOM 20973 N N . ALA A 1 35 ? 11.569 0.117 -0.295 1.00 0.00 32 ALA A N 18
ATOM 20974 C CA . ALA A 1 35 ? 12.902 0.019 -0.868 1.00 0.00 32 ALA A CA 18
ATOM 20975 C C . ALA A 1 35 ? 12.890 -0.886 -2.095 1.00 0.00 32 ALA A C 18
ATOM 20976 O O . ALA A 1 35 ? 13.707 -0.735 -3.004 1.00 0.00 32 ALA A O 18
ATOM 20983 N N . ALA A 1 36 ? 11.964 -1.841 -2.100 1.00 0.00 33 ALA A N 18
ATOM 20984 C CA . ALA A 1 36 ? 11.841 -2.796 -3.192 1.00 0.00 33 ALA A CA 18
ATOM 20985 C C . ALA A 1 36 ? 11.224 -2.188 -4.445 1.00 0.00 33 ALA A C 18
ATOM 20986 O O . ALA A 1 36 ? 11.625 -2.524 -5.559 1.00 0.00 33 ALA A O 18
ATOM 20993 N N . LEU A 1 37 ? 10.226 -1.324 -4.261 1.00 0.00 34 LEU A N 18
ATOM 20994 C CA . LEU A 1 37 ? 9.527 -0.702 -5.393 1.00 0.00 34 LEU A CA 18
ATOM 20995 C C . LEU A 1 37 ? 10.467 -0.468 -6.585 1.00 0.00 34 LEU A C 18
ATOM 20996 O O . LEU A 1 37 ? 11.585 0.021 -6.427 1.00 0.00 34 LEU A O 18
ATOM 21012 N N . PRO A 1 38 ? 10.021 -0.870 -7.793 1.00 0.00 35 PRO A N 18
ATOM 21013 C CA . PRO A 1 38 ? 10.806 -0.772 -9.040 1.00 0.00 35 PRO A CA 18
ATOM 21014 C C . PRO A 1 38 ? 11.363 0.617 -9.350 1.00 0.00 35 PRO A C 18
ATOM 21015 O O . PRO A 1 38 ? 12.442 0.735 -9.931 1.00 0.00 35 PRO A O 18
ATOM 21026 N N . ASN A 1 39 ? 10.624 1.662 -9.008 1.00 0.00 36 ASN A N 18
ATOM 21027 C CA . ASN A 1 39 ? 11.064 3.023 -9.308 1.00 0.00 36 ASN A CA 18
ATOM 21028 C C . ASN A 1 39 ? 12.231 3.461 -8.426 1.00 0.00 36 ASN A C 18
ATOM 21029 O O . ASN A 1 39 ? 13.030 4.310 -8.821 1.00 0.00 36 ASN A O 18
ATOM 21040 N N . GLY A 1 40 ? 12.319 2.886 -7.233 1.00 0.00 37 GLY A N 18
ATOM 21041 C CA . GLY A 1 40 ? 13.384 3.249 -6.314 1.00 0.00 37 GLY A CA 18
ATOM 21042 C C . GLY A 1 40 ? 12.897 4.145 -5.182 1.00 0.00 37 GLY A C 18
ATOM 21043 O O . GLY A 1 40 ? 12.848 3.711 -4.032 1.00 0.00 37 GLY A O 18
ATOM 21047 N N . PRO A 1 41 ? 12.525 5.413 -5.471 1.00 0.00 38 PRO A N 18
ATOM 21048 C CA . PRO A 1 41 ? 12.042 6.348 -4.450 1.00 0.00 38 PRO A CA 18
ATOM 21049 C C . PRO A 1 41 ? 10.563 6.147 -4.107 1.00 0.00 38 PRO A C 18
ATOM 21050 O O . PRO A 1 41 ? 9.833 7.111 -3.872 1.00 0.00 38 PRO A O 18
ATOM 21061 N N . ASP A 1 42 ? 10.138 4.890 -4.067 1.00 0.00 39 ASP A N 18
ATOM 21062 C CA . ASP A 1 42 ? 8.760 4.535 -3.740 1.00 0.00 39 ASP A CA 18
ATOM 21063 C C . ASP A 1 42 ? 7.764 5.112 -4.746 1.00 0.00 39 ASP A C 18
ATOM 21064 O O . ASP A 1 42 ? 7.344 6.264 -4.641 1.00 0.00 39 ASP A O 18
ATOM 21073 N N . THR A 1 43 ? 7.409 4.286 -5.728 1.00 0.00 40 THR A N 18
ATOM 21074 C CA . THR A 1 43 ? 6.477 4.671 -6.785 1.00 0.00 40 THR A CA 18
ATOM 21075 C C . THR A 1 43 ? 5.081 4.957 -6.247 1.00 0.00 40 THR A C 18
ATOM 21076 O O . THR A 1 43 ? 4.570 4.230 -5.395 1.00 0.00 40 THR A O 18
ATOM 21087 N N . THR A 1 44 ? 4.464 6.015 -6.765 1.00 0.00 41 THR A N 18
ATOM 21088 C CA . THR A 1 44 ? 3.119 6.392 -6.355 1.00 0.00 41 THR A CA 18
ATOM 21089 C C . THR A 1 44 ? 2.081 5.783 -7.292 1.00 0.00 41 THR A C 18
ATOM 21090 O O . THR A 1 44 ? 2.119 6.010 -8.501 1.00 0.00 41 THR A O 18
ATOM 21101 N N . CYS A 1 45 ? 1.149 5.015 -6.735 1.00 0.00 42 CYS A N 18
ATOM 21102 C CA . CYS A 1 45 ? 0.101 4.389 -7.537 1.00 0.00 42 CYS A CA 18
ATOM 21103 C C . CYS A 1 45 ? -1.126 5.295 -7.620 1.00 0.00 42 CYS A C 18
ATOM 21104 O O . CYS A 1 45 ? -2.258 4.845 -7.443 1.00 0.00 42 CYS A O 18
ATOM 21112 N N . LYS A 1 46 ? -0.888 6.576 -7.887 1.00 0.00 43 LYS A N 18
ATOM 21113 C CA . LYS A 1 46 ? -1.965 7.554 -7.989 1.00 0.00 43 LYS A CA 18
ATOM 21114 C C . LYS A 1 46 ? -2.717 7.410 -9.309 1.00 0.00 43 LYS A C 18
ATOM 21115 O O . LYS A 1 46 ? -2.171 6.906 -10.291 1.00 0.00 43 LYS A O 18
ATOM 21134 N N . SER A 1 47 ? -3.974 7.845 -9.324 1.00 0.00 44 SER A N 18
ATOM 21135 C CA . SER A 1 47 ? -4.798 7.751 -10.524 1.00 0.00 44 SER A CA 18
ATOM 21136 C C . SER A 1 47 ? -5.835 8.869 -10.573 1.00 0.00 44 SER A C 18
ATOM 21137 O O . SER A 1 47 ? -6.579 9.081 -9.615 1.00 0.00 44 SER A O 18
ATOM 21145 N N . GLY A 1 48 ? -5.883 9.577 -11.700 1.00 0.00 45 GLY A N 18
ATOM 21146 C CA . GLY A 1 48 ? -6.836 10.666 -11.865 1.00 0.00 45 GLY A CA 18
ATOM 21147 C C . GLY A 1 48 ? -6.524 11.868 -10.991 1.00 0.00 45 GLY A C 18
ATOM 21148 O O . GLY A 1 48 ? -6.422 12.992 -11.485 1.00 0.00 45 GLY A O 18
ATOM 21152 N N . ASP A 1 49 ? -6.378 11.633 -9.694 1.00 0.00 46 ASP A N 18
ATOM 21153 C CA . ASP A 1 49 ? -6.079 12.699 -8.746 1.00 0.00 46 ASP A CA 18
ATOM 21154 C C . ASP A 1 49 ? -5.666 12.108 -7.404 1.00 0.00 46 ASP A C 18
ATOM 21155 O O . ASP A 1 49 ? -4.722 12.578 -6.768 1.00 0.00 46 ASP A O 18
ATOM 21164 N N . VAL A 1 50 ? -6.375 11.066 -6.987 1.00 0.00 47 VAL A N 18
ATOM 21165 C CA . VAL A 1 50 ? -6.086 10.395 -5.728 1.00 0.00 47 VAL A CA 18
ATOM 21166 C C . VAL A 1 50 ? -4.732 9.697 -5.791 1.00 0.00 47 VAL A C 18
ATOM 21167 O O . VAL A 1 50 ? -4.444 8.968 -6.740 1.00 0.00 47 VAL A O 18
ATOM 21180 N N . GLU A 1 51 ? -3.898 9.926 -4.780 1.00 0.00 48 GLU A N 18
ATOM 21181 C CA . GLU A 1 51 ? -2.574 9.316 -4.740 1.00 0.00 48 GLU A CA 18
ATOM 21182 C C . GLU A 1 51 ? -2.445 8.361 -3.555 1.00 0.00 48 GLU A C 18
ATOM 21183 O O . GLU A 1 51 ? -2.810 8.700 -2.430 1.00 0.00 48 GLU A O 18
ATOM 21195 N N . LEU A 1 52 ? -1.926 7.166 -3.821 1.00 0.00 49 LEU A N 18
ATOM 21196 C CA . LEU A 1 52 ? -1.748 6.154 -2.782 1.00 0.00 49 LEU A CA 18
ATOM 21197 C C . LEU A 1 52 ? -0.406 5.447 -2.928 1.00 0.00 49 LEU A C 18
ATOM 21198 O O . LEU A 1 52 ? 0.022 5.127 -4.036 1.00 0.00 49 LEU A O 18
ATOM 21214 N N . LYS A 1 53 ? 0.247 5.199 -1.799 1.00 0.00 50 LYS A N 18
ATOM 21215 C CA . LYS A 1 53 ? 1.535 4.519 -1.791 1.00 0.00 50 LYS A CA 18
ATOM 21216 C C . LYS A 1 53 ? 2.045 4.339 -0.368 1.00 0.00 50 LYS A C 18
ATOM 21217 O O . LYS A 1 53 ? 1.642 5.057 0.545 1.00 0.00 50 LYS A O 18
ATOM 21236 N N . ALA A 1 54 ? 2.929 3.366 -0.189 1.00 0.00 51 ALA A N 18
ATOM 21237 C CA . ALA A 1 54 ? 3.497 3.067 1.120 1.00 0.00 51 ALA A CA 18
ATOM 21238 C C . ALA A 1 54 ? 3.983 4.329 1.832 1.00 0.00 51 ALA A C 18
ATOM 21239 O O . ALA A 1 54 ? 4.024 4.381 3.058 1.00 0.00 51 ALA A O 18
ATOM 21246 N N . SER A 1 55 ? 4.364 5.338 1.061 1.00 0.00 52 SER A N 18
ATOM 21247 C CA . SER A 1 55 ? 4.854 6.584 1.639 1.00 0.00 52 SER A CA 18
ATOM 21248 C C . SER A 1 55 ? 3.726 7.392 2.283 1.00 0.00 52 SER A C 18
ATOM 21249 O O . SER A 1 55 ? 3.753 7.660 3.484 1.00 0.00 52 SER A O 18
ATOM 21257 N N . ASP A 1 56 ? 2.743 7.789 1.478 1.00 0.00 53 ASP A N 18
ATOM 21258 C CA . ASP A 1 56 ? 1.618 8.581 1.973 1.00 0.00 53 ASP A CA 18
ATOM 21259 C C . ASP A 1 56 ? 0.662 7.754 2.832 1.00 0.00 53 ASP A C 18
ATOM 21260 O O . ASP A 1 56 ? 0.358 8.125 3.963 1.00 0.00 53 ASP A O 18
ATOM 21269 N N . ALA A 1 57 ? 0.178 6.645 2.281 1.00 0.00 54 ALA A N 18
ATOM 21270 C CA . ALA A 1 57 ? -0.759 5.781 2.995 1.00 0.00 54 ALA A CA 18
ATOM 21271 C C . ALA A 1 57 ? -0.075 4.986 4.102 1.00 0.00 54 ALA A C 18
ATOM 21272 O O . ALA A 1 57 ? -0.607 4.859 5.205 1.00 0.00 54 ALA A O 18
ATOM 21279 N N . GLY A 1 58 ? 1.100 4.443 3.800 1.00 0.00 55 GLY A N 18
ATOM 21280 C CA . GLY A 1 58 ? 1.833 3.656 4.782 1.00 0.00 55 GLY A CA 18
ATOM 21281 C C . GLY A 1 58 ? 1.954 4.341 6.133 1.00 0.00 55 GLY A C 18
ATOM 21282 O O . GLY A 1 58 ? 2.162 3.679 7.150 1.00 0.00 55 GLY A O 18
ATOM 21286 N N . GLN A 1 59 ? 1.830 5.669 6.146 1.00 0.00 56 GLN A N 18
ATOM 21287 C CA . GLN A 1 59 ? 1.931 6.448 7.383 1.00 0.00 56 GLN A CA 18
ATOM 21288 C C . GLN A 1 59 ? 1.212 5.763 8.541 1.00 0.00 56 GLN A C 18
ATOM 21289 O O . GLN A 1 59 ? 1.691 5.762 9.675 1.00 0.00 56 GLN A O 18
ATOM 21303 N N . VAL A 1 60 ? 0.049 5.203 8.245 1.00 0.00 57 VAL A N 18
ATOM 21304 C CA . VAL A 1 60 ? -0.765 4.534 9.249 1.00 0.00 57 VAL A CA 18
ATOM 21305 C C . VAL A 1 60 ? -0.090 3.277 9.798 1.00 0.00 57 VAL A C 18
ATOM 21306 O O . VAL A 1 60 ? -0.298 2.915 10.955 1.00 0.00 57 VAL A O 18
ATOM 21319 N N . LEU A 1 61 ? 0.715 2.613 8.973 1.00 0.00 58 LEU A N 18
ATOM 21320 C CA . LEU A 1 61 ? 1.405 1.401 9.406 1.00 0.00 58 LEU A CA 18
ATOM 21321 C C . LEU A 1 61 ? 2.528 1.746 10.384 1.00 0.00 58 LEU A C 18
ATOM 21322 O O . LEU A 1 61 ? 3.510 2.389 10.013 1.00 0.00 58 LEU A O 18
ATOM 21338 N N . THR A 1 62 ? 2.374 1.318 11.634 1.00 0.00 59 THR A N 18
ATOM 21339 C CA . THR A 1 62 ? 3.374 1.584 12.664 1.00 0.00 59 THR A CA 18
ATOM 21340 C C . THR A 1 62 ? 4.553 0.623 12.558 1.00 0.00 59 THR A C 18
ATOM 21341 O O . THR A 1 62 ? 4.435 -0.457 11.979 1.00 0.00 59 THR A O 18
ATOM 21352 N N . ALA A 1 63 ? 5.692 1.026 13.119 1.00 0.00 60 ALA A N 18
ATOM 21353 C CA . ALA A 1 63 ? 6.900 0.204 13.090 1.00 0.00 60 ALA A CA 18
ATOM 21354 C C . ALA A 1 63 ? 6.594 -1.243 13.470 1.00 0.00 60 ALA A C 18
ATOM 21355 O O . ALA A 1 63 ? 7.126 -2.178 12.872 1.00 0.00 60 ALA A O 18
ATOM 21362 N N . ASP A 1 64 ? 5.729 -1.420 14.462 1.00 0.00 61 ASP A N 18
ATOM 21363 C CA . ASP A 1 64 ? 5.345 -2.755 14.913 1.00 0.00 61 ASP A CA 18
ATOM 21364 C C . ASP A 1 64 ? 4.861 -3.602 13.738 1.00 0.00 61 ASP A C 18
ATOM 21365 O O . ASP A 1 64 ? 4.957 -4.829 13.761 1.00 0.00 61 ASP A O 18
ATOM 21374 N N . ASP A 1 65 ? 4.341 -2.933 12.711 1.00 0.00 62 ASP A N 18
ATOM 21375 C CA . ASP A 1 65 ? 3.836 -3.609 11.520 1.00 0.00 62 ASP A CA 18
ATOM 21376 C C . ASP A 1 65 ? 4.960 -4.200 10.671 1.00 0.00 62 ASP A C 18
ATOM 21377 O O . ASP A 1 65 ? 4.696 -4.732 9.595 1.00 0.00 62 ASP A O 18
ATOM 21386 N N . PHE A 1 66 ? 6.209 -4.092 11.132 1.00 0.00 63 PHE A N 18
ATOM 21387 C CA . PHE A 1 66 ? 7.342 -4.612 10.368 1.00 0.00 63 PHE A CA 18
ATOM 21388 C C . PHE A 1 66 ? 6.998 -5.938 9.695 1.00 0.00 63 PHE A C 18
ATOM 21389 O O . PHE A 1 66 ? 6.945 -6.012 8.472 1.00 0.00 63 PHE A O 18
ATOM 21406 N N . PRO A 1 67 ? 6.731 -6.994 10.480 1.00 0.00 64 PRO A N 18
ATOM 21407 C CA . PRO A 1 67 ? 6.367 -8.303 9.933 1.00 0.00 64 PRO A CA 18
ATOM 21408 C C . PRO A 1 67 ? 4.970 -8.284 9.326 1.00 0.00 64 PRO A C 18
ATOM 21409 O O . PRO A 1 67 ? 4.002 -8.722 9.948 1.00 0.00 64 PRO A O 18
ATOM 21420 N N . PHE A 1 68 ? 4.875 -7.757 8.112 1.00 0.00 65 PHE A N 18
ATOM 21421 C CA . PHE A 1 68 ? 3.602 -7.658 7.417 1.00 0.00 65 PHE A CA 18
ATOM 21422 C C . PHE A 1 68 ? 3.173 -9.003 6.846 1.00 0.00 65 PHE A C 18
ATOM 21423 O O . PHE A 1 68 ? 3.988 -9.757 6.316 1.00 0.00 65 PHE A O 18
ATOM 21440 N N . LYS A 1 69 ? 1.881 -9.278 6.951 1.00 0.00 66 LYS A N 18
ATOM 21441 C CA . LYS A 1 69 ? 1.304 -10.513 6.439 1.00 0.00 66 LYS A CA 18
ATOM 21442 C C . LYS A 1 69 ? 1.358 -10.563 4.910 1.00 0.00 66 LYS A C 18
ATOM 21443 O O . LYS A 1 69 ? 0.327 -10.623 4.228 1.00 0.00 66 LYS A O 18
ATOM 21462 N N . SER A 1 70 ? 2.570 -10.548 4.378 1.00 0.00 67 SER A N 18
ATOM 21463 C CA . SER A 1 70 ? 2.781 -10.609 2.941 1.00 0.00 67 SER A CA 18
ATOM 21464 C C . SER A 1 70 ? 2.233 -9.380 2.217 1.00 0.00 67 SER A C 18
ATOM 21465 O O . SER A 1 70 ? 1.408 -8.635 2.748 1.00 0.00 67 SER A O 18
ATOM 21473 N N . ALA A 1 71 ? 2.709 -9.185 0.990 1.00 0.00 68 ALA A N 18
ATOM 21474 C CA . ALA A 1 71 ? 2.296 -8.061 0.158 1.00 0.00 68 ALA A CA 18
ATOM 21475 C C . ALA A 1 71 ? 0.779 -7.966 0.053 1.00 0.00 68 ALA A C 18
ATOM 21476 O O . ALA A 1 71 ? 0.228 -6.878 -0.113 1.00 0.00 68 ALA A O 18
ATOM 21483 N N . GLU A 1 72 ? 0.105 -9.105 0.165 1.00 0.00 69 GLU A N 18
ATOM 21484 C CA . GLU A 1 72 ? -1.348 -9.134 0.093 1.00 0.00 69 GLU A CA 18
ATOM 21485 C C . GLU A 1 72 ? -1.933 -8.385 1.278 1.00 0.00 69 GLU A C 18
ATOM 21486 O O . GLU A 1 72 ? -2.913 -7.649 1.146 1.00 0.00 69 GLU A O 18
ATOM 21498 N N . GLU A 1 73 ? -1.305 -8.560 2.435 1.00 0.00 70 GLU A N 18
ATOM 21499 C CA . GLU A 1 73 ? -1.734 -7.888 3.644 1.00 0.00 70 GLU A CA 18
ATOM 21500 C C . GLU A 1 73 ? -1.588 -6.387 3.489 1.00 0.00 70 GLU A C 18
ATOM 21501 O O . GLU A 1 73 ? -2.461 -5.627 3.884 1.00 0.00 70 GLU A O 18
ATOM 21513 N N . VAL A 1 74 ? -0.469 -5.972 2.919 1.00 0.00 71 VAL A N 18
ATOM 21514 C CA . VAL A 1 74 ? -0.206 -4.550 2.718 1.00 0.00 71 VAL A CA 18
ATOM 21515 C C . VAL A 1 74 ? -1.307 -3.909 1.886 1.00 0.00 71 VAL A C 18
ATOM 21516 O O . VAL A 1 74 ? -1.814 -2.841 2.223 1.00 0.00 71 VAL A O 18
ATOM 21529 N N . ALA A 1 75 ? -1.670 -4.570 0.797 1.00 0.00 72 ALA A N 18
ATOM 21530 C CA . ALA A 1 75 ? -2.707 -4.064 -0.088 1.00 0.00 72 ALA A CA 18
ATOM 21531 C C . ALA A 1 75 ? -3.992 -3.765 0.681 1.00 0.00 72 ALA A C 18
ATOM 21532 O O . ALA A 1 75 ? -4.507 -2.650 0.646 1.00 0.00 72 ALA A O 18
ATOM 21539 N N . ASP A 1 76 ? -4.505 -4.770 1.375 1.00 0.00 73 ASP A N 18
ATOM 21540 C CA . ASP A 1 76 ? -5.733 -4.617 2.147 1.00 0.00 73 ASP A CA 18
ATOM 21541 C C . ASP A 1 76 ? -5.558 -3.640 3.309 1.00 0.00 73 ASP A C 18
ATOM 21542 O O . ASP A 1 76 ? -6.417 -2.797 3.564 1.00 0.00 73 ASP A O 18
ATOM 21551 N N . THR A 1 77 ? -4.449 -3.773 4.018 1.00 0.00 74 THR A N 18
ATOM 21552 C CA . THR A 1 77 ? -4.152 -2.927 5.168 1.00 0.00 74 THR A CA 18
ATOM 21553 C C . THR A 1 77 ? -4.163 -1.442 4.810 1.00 0.00 74 THR A C 18
ATOM 21554 O O . THR A 1 77 ? -4.751 -0.630 5.525 1.00 0.00 74 THR A O 18
ATOM 21565 N N . ILE A 1 78 ? -3.495 -1.088 3.720 1.00 0.00 75 ILE A N 18
ATOM 21566 C CA . ILE A 1 78 ? -3.414 0.305 3.295 1.00 0.00 75 ILE A CA 18
ATOM 21567 C C . ILE A 1 78 ? -4.775 0.862 2.863 1.00 0.00 75 ILE A C 18
ATOM 21568 O O . ILE A 1 78 ? -5.189 1.917 3.337 1.00 0.00 75 ILE A O 18
ATOM 21584 N N . VAL A 1 79 ? -5.469 0.168 1.963 1.00 0.00 76 VAL A N 18
ATOM 21585 C CA . VAL A 1 79 ? -6.774 0.643 1.493 1.00 0.00 76 VAL A CA 18
ATOM 21586 C C . VAL A 1 79 ? -7.757 0.847 2.645 1.00 0.00 76 VAL A C 18
ATOM 21587 O O . VAL A 1 79 ? -8.495 1.831 2.666 1.00 0.00 76 VAL A O 18
ATOM 21600 N N . ASN A 1 80 ? -7.771 -0.080 3.595 1.00 0.00 77 ASN A N 18
ATOM 21601 C CA . ASN A 1 80 ? -8.680 0.015 4.736 1.00 0.00 77 ASN A CA 18
ATOM 21602 C C . ASN A 1 80 ? -8.387 1.238 5.605 1.00 0.00 77 ASN A C 18
ATOM 21603 O O . ASN A 1 80 ? -9.280 2.039 5.882 1.00 0.00 77 ASN A O 18
ATOM 21614 N N . LYS A 1 81 ? -7.143 1.362 6.054 1.00 0.00 78 LYS A N 18
ATOM 21615 C CA . LYS A 1 81 ? -6.744 2.470 6.917 1.00 0.00 78 LYS A CA 18
ATOM 21616 C C . LYS A 1 81 ? -6.606 3.783 6.150 1.00 0.00 78 LYS A C 18
ATOM 21617 O O . LYS A 1 81 ? -6.981 4.844 6.650 1.00 0.00 78 LYS A O 18
ATOM 21636 N N . ALA A 1 82 ? -6.038 3.713 4.953 1.00 0.00 79 ALA A N 18
ATOM 21637 C CA . ALA A 1 82 ? -5.819 4.907 4.141 1.00 0.00 79 ALA A CA 18
ATOM 21638 C C . ALA A 1 82 ? -7.127 5.535 3.667 1.00 0.00 79 ALA A C 18
ATOM 21639 O O . ALA A 1 82 ? -7.197 6.750 3.480 1.00 0.00 79 ALA A O 18
ATOM 21646 N N . GLY A 1 83 ? -8.161 4.723 3.475 1.00 0.00 80 GLY A N 18
ATOM 21647 C CA . GLY A 1 83 ? -9.432 5.266 3.028 1.00 0.00 80 GLY A CA 18
ATOM 21648 C C . GLY A 1 83 ? -10.265 4.281 2.240 1.00 0.00 80 GLY A C 18
ATOM 21649 O O . GLY A 1 83 ? -11.441 4.067 2.532 1.00 0.00 80 GLY A O 18
ATOM 21653 N N . LEU A 1 84 ? -9.651 3.703 1.223 1.00 0.00 81 LEU A N 18
ATOM 21654 C CA . LEU A 1 84 ? -10.320 2.752 0.351 1.00 0.00 81 LEU A CA 18
ATOM 21655 C C . LEU A 1 84 ? -10.723 1.492 1.109 1.00 0.00 81 LEU A C 18
ATOM 21656 O O . LEU A 1 84 ? -10.842 0.430 0.465 1.00 0.00 81 LEU A O 18
ATOM 21673 N N . GLY A 1 1 ? -25.949 1.162 5.582 1.00 0.00 -3 GLY A N 19
ATOM 21674 C CA . GLY A 1 1 ? -25.377 -0.164 5.945 1.00 0.00 -3 GLY A CA 19
ATOM 21675 C C . GLY A 1 1 ? -23.892 -0.259 5.652 1.00 0.00 -3 GLY A C 19
ATOM 21676 O O . GLY A 1 1 ? -23.121 -0.757 6.472 1.00 0.00 -3 GLY A O 19
ATOM 21682 N N . SER A 1 2 ? -23.491 0.223 4.479 1.00 0.00 -2 SER A N 19
ATOM 21683 C CA . SER A 1 2 ? -22.089 0.192 4.075 1.00 0.00 -2 SER A CA 19
ATOM 21684 C C . SER A 1 2 ? -21.857 1.077 2.856 1.00 0.00 -2 SER A C 19
ATOM 21685 O O . SER A 1 2 ? -22.653 1.081 1.917 1.00 0.00 -2 SER A O 19
ATOM 21693 N N . HIS A 1 3 ? -20.763 1.831 2.879 1.00 0.00 -1 HIS A N 19
ATOM 21694 C CA . HIS A 1 3 ? -20.427 2.727 1.777 1.00 0.00 -1 HIS A CA 19
ATOM 21695 C C . HIS A 1 3 ? -20.263 1.967 0.460 1.00 0.00 -1 HIS A C 19
ATOM 21696 O O . HIS A 1 3 ? -20.549 2.504 -0.610 1.00 0.00 -1 HIS A O 19
ATOM 21711 N N . MET A 1 4 ? -19.799 0.722 0.540 1.00 0.00 1 MET A N 19
ATOM 21712 C CA . MET A 1 4 ? -19.597 -0.095 -0.652 1.00 0.00 1 MET A CA 19
ATOM 21713 C C . MET A 1 4 ? -18.542 0.525 -1.562 1.00 0.00 1 MET A C 19
ATOM 21714 O O . MET A 1 4 ? -18.455 1.747 -1.686 1.00 0.00 1 MET A O 19
ATOM 21728 N N . LYS A 1 5 ? -17.737 -0.323 -2.194 1.00 0.00 2 LYS A N 19
ATOM 21729 C CA . LYS A 1 5 ? -16.685 0.147 -3.088 1.00 0.00 2 LYS A CA 19
ATOM 21730 C C . LYS A 1 5 ? -16.141 -0.992 -3.942 1.00 0.00 2 LYS A C 19
ATOM 21731 O O . LYS A 1 5 ? -15.916 -2.098 -3.451 1.00 0.00 2 LYS A O 19
ATOM 21750 N N . MET A 1 6 ? -15.915 -0.707 -5.220 1.00 0.00 3 MET A N 19
ATOM 21751 C CA . MET A 1 6 ? -15.378 -1.699 -6.144 1.00 0.00 3 MET A CA 19
ATOM 21752 C C . MET A 1 6 ? -14.749 -1.018 -7.349 1.00 0.00 3 MET A C 19
ATOM 21753 O O . MET A 1 6 ? -14.773 -1.545 -8.461 1.00 0.00 3 MET A O 19
ATOM 21767 N N . GLY A 1 7 ? -14.174 0.151 -7.110 1.00 0.00 4 GLY A N 19
ATOM 21768 C CA . GLY A 1 7 ? -13.527 0.889 -8.171 1.00 0.00 4 GLY A CA 19
ATOM 21769 C C . GLY A 1 7 ? -12.069 0.508 -8.315 1.00 0.00 4 GLY A C 19
ATOM 21770 O O . GLY A 1 7 ? -11.738 -0.660 -8.517 1.00 0.00 4 GLY A O 19
ATOM 21774 N N . VAL A 1 8 ? -11.199 1.501 -8.203 1.00 0.00 5 VAL A N 19
ATOM 21775 C CA . VAL A 1 8 ? -9.763 1.281 -8.314 1.00 0.00 5 VAL A CA 19
ATOM 21776 C C . VAL A 1 8 ? -9.199 0.677 -7.037 1.00 0.00 5 VAL A C 19
ATOM 21777 O O . VAL A 1 8 ? -8.030 0.356 -6.984 1.00 0.00 5 VAL A O 19
ATOM 21790 N N . LYS A 1 9 ? -10.009 0.543 -5.990 1.00 0.00 6 LYS A N 19
ATOM 21791 C CA . LYS A 1 9 ? -9.496 -0.005 -4.739 1.00 0.00 6 LYS A CA 19
ATOM 21792 C C . LYS A 1 9 ? -8.645 -1.229 -5.050 1.00 0.00 6 LYS A C 19
ATOM 21793 O O . LYS A 1 9 ? -7.514 -1.351 -4.579 1.00 0.00 6 LYS A O 19
ATOM 21812 N N . GLU A 1 10 ? -9.178 -2.099 -5.892 1.00 0.00 7 GLU A N 19
ATOM 21813 C CA . GLU A 1 10 ? -8.454 -3.283 -6.323 1.00 0.00 7 GLU A CA 19
ATOM 21814 C C . GLU A 1 10 ? -7.409 -2.928 -7.388 1.00 0.00 7 GLU A C 19
ATOM 21815 O O . GLU A 1 10 ? -6.360 -3.563 -7.468 1.00 0.00 7 GLU A O 19
ATOM 21827 N N . ASP A 1 11 ? -7.718 -1.931 -8.225 1.00 0.00 8 ASP A N 19
ATOM 21828 C CA . ASP A 1 11 ? -6.810 -1.518 -9.303 1.00 0.00 8 ASP A CA 19
ATOM 21829 C C . ASP A 1 11 ? -5.484 -0.955 -8.773 1.00 0.00 8 ASP A C 19
ATOM 21830 O O . ASP A 1 11 ? -4.407 -1.421 -9.152 1.00 0.00 8 ASP A O 19
ATOM 21839 N N . ILE A 1 12 ? -5.565 0.014 -7.869 1.00 0.00 9 ILE A N 19
ATOM 21840 C CA . ILE A 1 12 ? -4.382 0.601 -7.263 1.00 0.00 9 ILE A CA 19
ATOM 21841 C C . ILE A 1 12 ? -3.690 -0.452 -6.417 1.00 0.00 9 ILE A C 19
ATOM 21842 O O . ILE A 1 12 ? -2.482 -0.653 -6.524 1.00 0.00 9 ILE A O 19
ATOM 21858 N N . ARG A 1 13 ? -4.476 -1.153 -5.602 1.00 0.00 10 ARG A N 19
ATOM 21859 C CA . ARG A 1 13 ? -3.941 -2.218 -4.767 1.00 0.00 10 ARG A CA 19
ATOM 21860 C C . ARG A 1 13 ? -3.213 -3.217 -5.649 1.00 0.00 10 ARG A C 19
ATOM 21861 O O . ARG A 1 13 ? -2.247 -3.852 -5.227 1.00 0.00 10 ARG A O 19
ATOM 21882 N N . GLY A 1 14 ? -3.674 -3.328 -6.893 1.00 0.00 11 GLY A N 19
ATOM 21883 C CA . GLY A 1 14 ? -3.036 -4.227 -7.832 1.00 0.00 11 GLY A CA 19
ATOM 21884 C C . GLY A 1 14 ? -1.625 -3.771 -8.092 1.00 0.00 11 GLY A C 19
ATOM 21885 O O . GLY A 1 14 ? -0.680 -4.560 -8.074 1.00 0.00 11 GLY A O 19
ATOM 21889 N N . GLN A 1 15 ? -1.493 -2.467 -8.290 1.00 0.00 12 GLN A N 19
ATOM 21890 C CA . GLN A 1 15 ? -0.201 -1.849 -8.509 1.00 0.00 12 GLN A CA 19
ATOM 21891 C C . GLN A 1 15 ? 0.634 -1.934 -7.233 1.00 0.00 12 GLN A C 19
ATOM 21892 O O . GLN A 1 15 ? 1.863 -1.984 -7.282 1.00 0.00 12 GLN A O 19
ATOM 21906 N N . ILE A 1 16 ? -0.053 -1.956 -6.089 1.00 0.00 13 ILE A N 19
ATOM 21907 C CA . ILE A 1 16 ? 0.608 -2.043 -4.793 1.00 0.00 13 ILE A CA 19
ATOM 21908 C C . ILE A 1 16 ? 1.222 -3.423 -4.602 1.00 0.00 13 ILE A C 19
ATOM 21909 O O . ILE A 1 16 ? 2.353 -3.548 -4.138 1.00 0.00 13 ILE A O 19
ATOM 21925 N N . ILE A 1 17 ? 0.476 -4.456 -4.978 1.00 0.00 14 ILE A N 19
ATOM 21926 C CA . ILE A 1 17 ? 0.963 -5.823 -4.863 1.00 0.00 14 ILE A CA 19
ATOM 21927 C C . ILE A 1 17 ? 2.251 -5.987 -5.663 1.00 0.00 14 ILE A C 19
ATOM 21928 O O . ILE A 1 17 ? 3.250 -6.492 -5.153 1.00 0.00 14 ILE A O 19
ATOM 21944 N N . GLY A 1 18 ? 2.228 -5.527 -6.910 1.00 0.00 15 GLY A N 19
ATOM 21945 C CA . GLY A 1 18 ? 3.412 -5.603 -7.743 1.00 0.00 15 GLY A CA 19
ATOM 21946 C C . GLY A 1 18 ? 4.511 -4.714 -7.202 1.00 0.00 15 GLY A C 19
ATOM 21947 O O . GLY A 1 18 ? 5.688 -5.074 -7.221 1.00 0.00 15 GLY A O 19
ATOM 21951 N N . ALA A 1 19 ? 4.108 -3.549 -6.704 1.00 0.00 16 ALA A N 19
ATOM 21952 C CA . ALA A 1 19 ? 5.037 -2.585 -6.129 1.00 0.00 16 ALA A CA 19
ATOM 21953 C C . ALA A 1 19 ? 5.768 -3.188 -4.932 1.00 0.00 16 ALA A C 19
ATOM 21954 O O . ALA A 1 19 ? 6.935 -2.890 -4.682 1.00 0.00 16 ALA A O 19
ATOM 21961 N N . LEU A 1 20 ? 5.060 -4.042 -4.201 1.00 0.00 17 LEU A N 19
ATOM 21962 C CA . LEU A 1 20 ? 5.601 -4.708 -3.026 1.00 0.00 17 LEU A CA 19
ATOM 21963 C C . LEU A 1 20 ? 6.383 -5.952 -3.425 1.00 0.00 17 LEU A C 19
ATOM 21964 O O . LEU A 1 20 ? 7.314 -6.367 -2.735 1.00 0.00 17 LEU A O 19
ATOM 21980 N N . ALA A 1 21 ? 5.977 -6.550 -4.539 1.00 0.00 18 ALA A N 19
ATOM 21981 C CA . ALA A 1 21 ? 6.612 -7.764 -5.049 1.00 0.00 18 ALA A CA 19
ATOM 21982 C C . ALA A 1 21 ? 8.060 -7.528 -5.486 1.00 0.00 18 ALA A C 19
ATOM 21983 O O . ALA A 1 21 ? 8.404 -7.735 -6.650 1.00 0.00 18 ALA A O 19
ATOM 21990 N N . GLY A 1 22 ? 8.907 -7.105 -4.551 1.00 0.00 19 GLY A N 19
ATOM 21991 C CA . GLY A 1 22 ? 10.305 -6.868 -4.876 1.00 0.00 19 GLY A CA 19
ATOM 21992 C C . GLY A 1 22 ? 11.115 -6.377 -3.689 1.00 0.00 19 GLY A C 19
ATOM 21993 O O . GLY A 1 22 ? 12.071 -5.620 -3.855 1.00 0.00 19 GLY A O 19
ATOM 21997 N N . ALA A 1 23 ? 10.735 -6.807 -2.490 1.00 0.00 20 ALA A N 19
ATOM 21998 C CA . ALA A 1 23 ? 11.435 -6.410 -1.273 1.00 0.00 20 ALA A CA 19
ATOM 21999 C C . ALA A 1 23 ? 12.103 -7.604 -0.623 1.00 0.00 20 ALA A C 19
ATOM 22000 O O . ALA A 1 23 ? 12.173 -8.685 -1.206 1.00 0.00 20 ALA A O 19
ATOM 22007 N N . ASP A 1 24 ? 12.560 -7.404 0.603 1.00 0.00 21 ASP A N 19
ATOM 22008 C CA . ASP A 1 24 ? 13.188 -8.469 1.375 1.00 0.00 21 ASP A CA 19
ATOM 22009 C C . ASP A 1 24 ? 12.176 -9.603 1.529 1.00 0.00 21 ASP A C 19
ATOM 22010 O O . ASP A 1 24 ? 11.688 -10.124 0.527 1.00 0.00 21 ASP A O 19
ATOM 22019 N N . PHE A 1 25 ? 11.795 -9.964 2.757 1.00 0.00 22 PHE A N 19
ATOM 22020 C CA . PHE A 1 25 ? 10.777 -10.990 2.912 1.00 0.00 22 PHE A CA 19
ATOM 22021 C C . PHE A 1 25 ? 9.520 -10.445 2.241 1.00 0.00 22 PHE A C 19
ATOM 22022 O O . PHE A 1 25 ? 9.588 -9.394 1.602 1.00 0.00 22 PHE A O 19
ATOM 22039 N N . PRO A 1 26 ? 8.352 -11.079 2.364 1.00 0.00 23 PRO A N 19
ATOM 22040 C CA . PRO A 1 26 ? 7.162 -10.529 1.744 1.00 0.00 23 PRO A CA 19
ATOM 22041 C C . PRO A 1 26 ? 6.675 -9.252 2.453 1.00 0.00 23 PRO A C 19
ATOM 22042 O O . PRO A 1 26 ? 5.574 -9.240 2.996 1.00 0.00 23 PRO A O 19
ATOM 22053 N N . ILE A 1 27 ? 7.508 -8.174 2.416 1.00 0.00 24 ILE A N 19
ATOM 22054 C CA . ILE A 1 27 ? 7.172 -6.852 3.011 1.00 0.00 24 ILE A CA 19
ATOM 22055 C C . ILE A 1 27 ? 7.963 -6.474 4.286 1.00 0.00 24 ILE A C 19
ATOM 22056 O O . ILE A 1 27 ? 7.376 -6.332 5.361 1.00 0.00 24 ILE A O 19
ATOM 22072 N N . ASN A 1 28 ? 9.274 -6.270 4.168 1.00 0.00 25 ASN A N 19
ATOM 22073 C CA . ASN A 1 28 ? 10.096 -5.868 5.324 1.00 0.00 25 ASN A CA 19
ATOM 22074 C C . ASN A 1 28 ? 9.710 -4.486 5.827 1.00 0.00 25 ASN A C 19
ATOM 22075 O O . ASN A 1 28 ? 10.504 -3.550 5.728 1.00 0.00 25 ASN A O 19
ATOM 22086 N N . SER A 1 29 ? 8.504 -4.339 6.350 1.00 0.00 26 SER A N 19
ATOM 22087 C CA . SER A 1 29 ? 8.062 -3.042 6.833 1.00 0.00 26 SER A CA 19
ATOM 22088 C C . SER A 1 29 ? 8.145 -2.033 5.698 1.00 0.00 26 SER A C 19
ATOM 22089 O O . SER A 1 29 ? 8.861 -2.245 4.719 1.00 0.00 26 SER A O 19
ATOM 22097 N N . PRO A 1 30 ? 7.413 -0.931 5.787 1.00 0.00 27 PRO A N 19
ATOM 22098 C CA . PRO A 1 30 ? 7.427 0.071 4.738 1.00 0.00 27 PRO A CA 19
ATOM 22099 C C . PRO A 1 30 ? 8.832 0.482 4.335 1.00 0.00 27 PRO A C 19
ATOM 22100 O O . PRO A 1 30 ? 9.079 0.776 3.181 1.00 0.00 27 PRO A O 19
ATOM 22111 N N . GLU A 1 31 ? 9.760 0.492 5.271 1.00 0.00 28 GLU A N 19
ATOM 22112 C CA . GLU A 1 31 ? 11.129 0.868 4.943 1.00 0.00 28 GLU A CA 19
ATOM 22113 C C . GLU A 1 31 ? 11.637 0.064 3.739 1.00 0.00 28 GLU A C 19
ATOM 22114 O O . GLU A 1 31 ? 12.044 0.627 2.718 1.00 0.00 28 GLU A O 19
ATOM 22126 N N . GLU A 1 32 ? 11.608 -1.256 3.865 1.00 0.00 29 GLU A N 19
ATOM 22127 C CA . GLU A 1 32 ? 12.073 -2.137 2.804 1.00 0.00 29 GLU A CA 19
ATOM 22128 C C . GLU A 1 32 ? 11.099 -2.250 1.648 1.00 0.00 29 GLU A C 19
ATOM 22129 O O . GLU A 1 32 ? 11.454 -1.972 0.509 1.00 0.00 29 GLU A O 19
ATOM 22141 N N . LEU A 1 33 ? 9.875 -2.692 1.934 1.00 0.00 30 LEU A N 19
ATOM 22142 C CA . LEU A 1 33 ? 8.879 -2.861 0.885 1.00 0.00 30 LEU A CA 19
ATOM 22143 C C . LEU A 1 33 ? 8.809 -1.588 0.053 1.00 0.00 30 LEU A C 19
ATOM 22144 O O . LEU A 1 33 ? 8.740 -1.637 -1.174 1.00 0.00 30 LEU A O 19
ATOM 22160 N N . MET A 1 34 ? 8.886 -0.447 0.732 1.00 0.00 31 MET A N 19
ATOM 22161 C CA . MET A 1 34 ? 8.889 0.841 0.056 1.00 0.00 31 MET A CA 19
ATOM 22162 C C . MET A 1 34 ? 10.133 0.921 -0.806 1.00 0.00 31 MET A C 19
ATOM 22163 O O . MET A 1 34 ? 10.108 1.488 -1.899 1.00 0.00 31 MET A O 19
ATOM 22177 N N . ALA A 1 35 ? 11.229 0.328 -0.314 1.00 0.00 32 ALA A N 19
ATOM 22178 C CA . ALA A 1 35 ? 12.468 0.333 -1.073 1.00 0.00 32 ALA A CA 19
ATOM 22179 C C . ALA A 1 35 ? 12.328 -0.533 -2.320 1.00 0.00 32 ALA A C 19
ATOM 22180 O O . ALA A 1 35 ? 12.947 -0.271 -3.352 1.00 0.00 32 ALA A O 19
ATOM 22187 N N . ALA A 1 36 ? 11.501 -1.569 -2.209 1.00 0.00 33 ALA A N 19
ATOM 22188 C CA . ALA A 1 36 ? 11.256 -2.493 -3.307 1.00 0.00 33 ALA A CA 19
ATOM 22189 C C . ALA A 1 36 ? 10.558 -1.806 -4.472 1.00 0.00 33 ALA A C 19
ATOM 22190 O O . ALA A 1 36 ? 10.849 -2.087 -5.635 1.00 0.00 33 ALA A O 19
ATOM 22197 N N . LEU A 1 37 ? 9.624 -0.917 -4.148 1.00 0.00 34 LEU A N 19
ATOM 22198 C CA . LEU A 1 37 ? 8.857 -0.189 -5.159 1.00 0.00 34 LEU A CA 19
ATOM 22199 C C . LEU A 1 37 ? 9.735 0.227 -6.348 1.00 0.00 34 LEU A C 19
ATOM 22200 O O . LEU A 1 37 ? 10.849 0.717 -6.167 1.00 0.00 34 LEU A O 19
ATOM 22216 N N . PRO A 1 38 ? 9.239 0.017 -7.585 1.00 0.00 35 PRO A N 19
ATOM 22217 C CA . PRO A 1 38 ? 9.969 0.349 -8.816 1.00 0.00 35 PRO A CA 19
ATOM 22218 C C . PRO A 1 38 ? 10.570 1.751 -8.790 1.00 0.00 35 PRO A C 19
ATOM 22219 O O . PRO A 1 38 ? 11.601 2.004 -9.413 1.00 0.00 35 PRO A O 19
ATOM 22230 N N . ASN A 1 39 ? 9.922 2.656 -8.071 1.00 0.00 36 ASN A N 19
ATOM 22231 C CA . ASN A 1 39 ? 10.397 4.030 -7.970 1.00 0.00 36 ASN A CA 19
ATOM 22232 C C . ASN A 1 39 ? 11.653 4.100 -7.105 1.00 0.00 36 ASN A C 19
ATOM 22233 O O . ASN A 1 39 ? 12.487 4.990 -7.278 1.00 0.00 36 ASN A O 19
ATOM 22244 N N . GLY A 1 40 ? 11.796 3.141 -6.192 1.00 0.00 37 GLY A N 19
ATOM 22245 C CA . GLY A 1 40 ? 12.967 3.098 -5.333 1.00 0.00 37 GLY A CA 19
ATOM 22246 C C . GLY A 1 40 ? 12.708 3.575 -3.910 1.00 0.00 37 GLY A C 19
ATOM 22247 O O . GLY A 1 40 ? 12.836 2.796 -2.969 1.00 0.00 37 GLY A O 19
ATOM 22251 N N . PRO A 1 41 ? 12.363 4.860 -3.714 1.00 0.00 38 PRO A N 19
ATOM 22252 C CA . PRO A 1 41 ? 12.117 5.420 -2.384 1.00 0.00 38 PRO A CA 19
ATOM 22253 C C . PRO A 1 41 ? 10.702 5.179 -1.869 1.00 0.00 38 PRO A C 19
ATOM 22254 O O . PRO A 1 41 ? 10.506 4.946 -0.679 1.00 0.00 38 PRO A O 19
ATOM 22265 N N . ASP A 1 42 ? 9.720 5.271 -2.766 1.00 0.00 39 ASP A N 19
ATOM 22266 C CA . ASP A 1 42 ? 8.326 5.100 -2.405 1.00 0.00 39 ASP A CA 19
ATOM 22267 C C . ASP A 1 42 ? 7.377 5.390 -3.573 1.00 0.00 39 ASP A C 19
ATOM 22268 O O . ASP A 1 42 ? 6.675 6.401 -3.562 1.00 0.00 39 ASP A O 19
ATOM 22277 N N . THR A 1 43 ? 7.343 4.516 -4.577 1.00 0.00 40 THR A N 19
ATOM 22278 C CA . THR A 1 43 ? 6.454 4.733 -5.717 1.00 0.00 40 THR A CA 19
ATOM 22279 C C . THR A 1 43 ? 4.996 4.809 -5.258 1.00 0.00 40 THR A C 19
ATOM 22280 O O . THR A 1 43 ? 4.578 4.049 -4.384 1.00 0.00 40 THR A O 19
ATOM 22291 N N . THR A 1 44 ? 4.217 5.707 -5.852 1.00 0.00 41 THR A N 19
ATOM 22292 C CA . THR A 1 44 ? 2.810 5.828 -5.490 1.00 0.00 41 THR A CA 19
ATOM 22293 C C . THR A 1 44 ? 1.906 5.453 -6.654 1.00 0.00 41 THR A C 19
ATOM 22294 O O . THR A 1 44 ? 1.999 6.025 -7.739 1.00 0.00 41 THR A O 19
ATOM 22305 N N . CYS A 1 45 ? 1.020 4.495 -6.412 1.00 0.00 42 CYS A N 19
ATOM 22306 C CA . CYS A 1 45 ? 0.078 4.047 -7.429 1.00 0.00 42 CYS A CA 19
ATOM 22307 C C . CYS A 1 45 ? -1.031 5.079 -7.595 1.00 0.00 42 CYS A C 19
ATOM 22308 O O . CYS A 1 45 ? -2.209 4.787 -7.386 1.00 0.00 42 CYS A O 19
ATOM 22316 N N . LYS A 1 46 ? -0.638 6.300 -7.949 1.00 0.00 43 LYS A N 19
ATOM 22317 C CA . LYS A 1 46 ? -1.582 7.394 -8.117 1.00 0.00 43 LYS A CA 19
ATOM 22318 C C . LYS A 1 46 ? -2.371 7.262 -9.412 1.00 0.00 43 LYS A C 19
ATOM 22319 O O . LYS A 1 46 ? -1.829 6.885 -10.452 1.00 0.00 43 LYS A O 19
ATOM 22338 N N . SER A 1 47 ? -3.655 7.588 -9.338 1.00 0.00 44 SER A N 19
ATOM 22339 C CA . SER A 1 47 ? -4.533 7.524 -10.496 1.00 0.00 44 SER A CA 19
ATOM 22340 C C . SER A 1 47 ? -5.349 8.806 -10.611 1.00 0.00 44 SER A C 19
ATOM 22341 O O . SER A 1 47 ? -6.042 9.198 -9.672 1.00 0.00 44 SER A O 19
ATOM 22349 N N . GLY A 1 48 ? -5.257 9.454 -11.765 1.00 0.00 45 GLY A N 19
ATOM 22350 C CA . GLY A 1 48 ? -5.984 10.689 -11.985 1.00 0.00 45 GLY A CA 19
ATOM 22351 C C . GLY A 1 48 ? -5.483 11.827 -11.114 1.00 0.00 45 GLY A C 19
ATOM 22352 O O . GLY A 1 48 ? -4.876 12.772 -11.615 1.00 0.00 45 GLY A O 19
ATOM 22356 N N . ASP A 1 49 ? -5.734 11.735 -9.808 1.00 0.00 46 ASP A N 19
ATOM 22357 C CA . ASP A 1 49 ? -5.305 12.770 -8.868 1.00 0.00 46 ASP A CA 19
ATOM 22358 C C . ASP A 1 49 ? -4.809 12.163 -7.555 1.00 0.00 46 ASP A C 19
ATOM 22359 O O . ASP A 1 49 ? -3.770 12.563 -7.029 1.00 0.00 46 ASP A O 19
ATOM 22368 N N . VAL A 1 50 ? -5.569 11.211 -7.023 1.00 0.00 47 VAL A N 19
ATOM 22369 C CA . VAL A 1 50 ? -5.223 10.564 -5.760 1.00 0.00 47 VAL A CA 19
ATOM 22370 C C . VAL A 1 50 ? -3.952 9.725 -5.878 1.00 0.00 47 VAL A C 19
ATOM 22371 O O . VAL A 1 50 ? -3.820 8.902 -6.784 1.00 0.00 47 VAL A O 19
ATOM 22384 N N . GLU A 1 51 ? -3.024 9.932 -4.943 1.00 0.00 48 GLU A N 19
ATOM 22385 C CA . GLU A 1 51 ? -1.772 9.190 -4.928 1.00 0.00 48 GLU A CA 19
ATOM 22386 C C . GLU A 1 51 ? -1.710 8.278 -3.708 1.00 0.00 48 GLU A C 19
ATOM 22387 O O . GLU A 1 51 ? -2.002 8.702 -2.591 1.00 0.00 48 GLU A O 19
ATOM 22399 N N . LEU A 1 52 ? -1.322 7.027 -3.925 1.00 0.00 49 LEU A N 19
ATOM 22400 C CA . LEU A 1 52 ? -1.214 6.063 -2.837 1.00 0.00 49 LEU A CA 19
ATOM 22401 C C . LEU A 1 52 ? 0.156 5.400 -2.842 1.00 0.00 49 LEU A C 19
ATOM 22402 O O . LEU A 1 52 ? 0.616 4.912 -3.874 1.00 0.00 49 LEU A O 19
ATOM 22418 N N . LYS A 1 53 ? 0.802 5.382 -1.683 1.00 0.00 50 LYS A N 19
ATOM 22419 C CA . LYS A 1 53 ? 2.122 4.777 -1.552 1.00 0.00 50 LYS A CA 19
ATOM 22420 C C . LYS A 1 53 ? 2.381 4.365 -0.110 1.00 0.00 50 LYS A C 19
ATOM 22421 O O . LYS A 1 53 ? 1.465 4.317 0.710 1.00 0.00 50 LYS A O 19
ATOM 22440 N N . ALA A 1 54 ? 3.638 4.075 0.194 1.00 0.00 51 ALA A N 19
ATOM 22441 C CA . ALA A 1 54 ? 4.025 3.673 1.540 1.00 0.00 51 ALA A CA 19
ATOM 22442 C C . ALA A 1 54 ? 4.134 4.876 2.473 1.00 0.00 51 ALA A C 19
ATOM 22443 O O . ALA A 1 54 ? 3.718 4.819 3.626 1.00 0.00 51 ALA A O 19
ATOM 22450 N N . SER A 1 55 ? 4.712 5.963 1.978 1.00 0.00 52 SER A N 19
ATOM 22451 C CA . SER A 1 55 ? 4.879 7.165 2.786 1.00 0.00 52 SER A CA 19
ATOM 22452 C C . SER A 1 55 ? 3.534 7.809 3.113 1.00 0.00 52 SER A C 19
ATOM 22453 O O . SER A 1 55 ? 3.209 8.028 4.280 1.00 0.00 52 SER A O 19
ATOM 22461 N N . ASP A 1 56 ? 2.757 8.116 2.079 1.00 0.00 53 ASP A N 19
ATOM 22462 C CA . ASP A 1 56 ? 1.453 8.741 2.257 1.00 0.00 53 ASP A CA 19
ATOM 22463 C C . ASP A 1 56 ? 0.446 7.782 2.890 1.00 0.00 53 ASP A C 19
ATOM 22464 O O . ASP A 1 56 ? -0.309 8.164 3.782 1.00 0.00 53 ASP A O 19
ATOM 22473 N N . ALA A 1 57 ? 0.419 6.543 2.411 1.00 0.00 54 ALA A N 19
ATOM 22474 C CA . ALA A 1 57 ? -0.520 5.549 2.926 1.00 0.00 54 ALA A CA 19
ATOM 22475 C C . ALA A 1 57 ? 0.078 4.712 4.056 1.00 0.00 54 ALA A C 19
ATOM 22476 O O . ALA A 1 57 ? -0.525 4.568 5.119 1.00 0.00 54 ALA A O 19
ATOM 22483 N N . GLY A 1 58 ? 1.255 4.146 3.813 1.00 0.00 55 GLY A N 19
ATOM 22484 C CA . GLY A 1 58 ? 1.907 3.309 4.810 1.00 0.00 55 GLY A CA 19
ATOM 22485 C C . GLY A 1 58 ? 2.064 3.987 6.160 1.00 0.00 55 GLY A C 19
ATOM 22486 O O . GLY A 1 58 ? 2.214 3.310 7.177 1.00 0.00 55 GLY A O 19
ATOM 22490 N N . GLN A 1 59 ? 2.040 5.319 6.177 1.00 0.00 56 GLN A N 19
ATOM 22491 C CA . GLN A 1 59 ? 2.190 6.073 7.426 1.00 0.00 56 GLN A CA 19
ATOM 22492 C C . GLN A 1 59 ? 1.366 5.451 8.548 1.00 0.00 56 GLN A C 19
ATOM 22493 O O . GLN A 1 59 ? 1.740 5.516 9.720 1.00 0.00 56 GLN A O 19
ATOM 22507 N N . VAL A 1 60 ? 0.239 4.860 8.179 1.00 0.00 57 VAL A N 19
ATOM 22508 C CA . VAL A 1 60 ? -0.659 4.233 9.141 1.00 0.00 57 VAL A CA 19
ATOM 22509 C C . VAL A 1 60 ? -0.193 2.835 9.560 1.00 0.00 57 VAL A C 19
ATOM 22510 O O . VAL A 1 60 ? -1.008 1.994 9.937 1.00 0.00 57 VAL A O 19
ATOM 22523 N N . LEU A 1 61 ? 1.117 2.591 9.509 1.00 0.00 58 LEU A N 19
ATOM 22524 C CA . LEU A 1 61 ? 1.666 1.297 9.902 1.00 0.00 58 LEU A CA 19
ATOM 22525 C C . LEU A 1 61 ? 2.859 1.498 10.835 1.00 0.00 58 LEU A C 19
ATOM 22526 O O . LEU A 1 61 ? 3.920 1.958 10.410 1.00 0.00 58 LEU A O 19
ATOM 22542 N N . THR A 1 62 ? 2.673 1.165 12.109 1.00 0.00 59 THR A N 19
ATOM 22543 C CA . THR A 1 62 ? 3.727 1.320 13.108 1.00 0.00 59 THR A CA 19
ATOM 22544 C C . THR A 1 62 ? 4.882 0.354 12.868 1.00 0.00 59 THR A C 19
ATOM 22545 O O . THR A 1 62 ? 4.713 -0.689 12.236 1.00 0.00 59 THR A O 19
ATOM 22556 N N . ALA A 1 63 ? 6.059 0.711 13.379 1.00 0.00 60 ALA A N 19
ATOM 22557 C CA . ALA A 1 63 ? 7.251 -0.120 13.228 1.00 0.00 60 ALA A CA 19
ATOM 22558 C C . ALA A 1 63 ? 6.955 -1.574 13.584 1.00 0.00 60 ALA A C 19
ATOM 22559 O O . ALA A 1 63 ? 7.454 -2.497 12.942 1.00 0.00 60 ALA A O 19
ATOM 22566 N N . ASP A 1 64 ? 6.131 -1.771 14.608 1.00 0.00 61 ASP A N 19
ATOM 22567 C CA . ASP A 1 64 ? 5.760 -3.114 15.042 1.00 0.00 61 ASP A CA 19
ATOM 22568 C C . ASP A 1 64 ? 5.234 -3.934 13.865 1.00 0.00 61 ASP A C 19
ATOM 22569 O O . ASP A 1 64 ? 5.315 -5.163 13.865 1.00 0.00 61 ASP A O 19
ATOM 22578 N N . ASP A 1 65 ? 4.695 -3.240 12.865 1.00 0.00 62 ASP A N 19
ATOM 22579 C CA . ASP A 1 65 ? 4.150 -3.890 11.677 1.00 0.00 62 ASP A CA 19
ATOM 22580 C C . ASP A 1 65 ? 5.243 -4.455 10.773 1.00 0.00 62 ASP A C 19
ATOM 22581 O O . ASP A 1 65 ? 4.943 -4.968 9.697 1.00 0.00 62 ASP A O 19
ATOM 22590 N N . PHE A 1 66 ? 6.508 -4.350 11.190 1.00 0.00 63 PHE A N 19
ATOM 22591 C CA . PHE A 1 66 ? 7.617 -4.848 10.376 1.00 0.00 63 PHE A CA 19
ATOM 22592 C C . PHE A 1 66 ? 7.257 -6.164 9.693 1.00 0.00 63 PHE A C 19
ATOM 22593 O O . PHE A 1 66 ? 7.231 -6.242 8.467 1.00 0.00 63 PHE A O 19
ATOM 22610 N N . PRO A 1 67 ? 6.956 -7.210 10.477 1.00 0.00 64 PRO A N 19
ATOM 22611 C CA . PRO A 1 67 ? 6.579 -8.515 9.935 1.00 0.00 64 PRO A CA 19
ATOM 22612 C C . PRO A 1 67 ? 5.158 -8.511 9.383 1.00 0.00 64 PRO A C 19
ATOM 22613 O O . PRO A 1 67 ? 4.229 -9.011 10.018 1.00 0.00 64 PRO A O 19
ATOM 22624 N N . PHE A 1 68 ? 4.998 -7.936 8.196 1.00 0.00 65 PHE A N 19
ATOM 22625 C CA . PHE A 1 68 ? 3.694 -7.853 7.549 1.00 0.00 65 PHE A CA 19
ATOM 22626 C C . PHE A 1 68 ? 3.297 -9.193 6.941 1.00 0.00 65 PHE A C 19
ATOM 22627 O O . PHE A 1 68 ? 4.132 -9.909 6.392 1.00 0.00 65 PHE A O 19
ATOM 22644 N N . LYS A 1 69 ? 2.010 -9.513 7.028 1.00 0.00 66 LYS A N 19
ATOM 22645 C CA . LYS A 1 69 ? 1.489 -10.753 6.468 1.00 0.00 66 LYS A CA 19
ATOM 22646 C C . LYS A 1 69 ? 1.543 -10.714 4.943 1.00 0.00 66 LYS A C 19
ATOM 22647 O O . LYS A 1 69 ? 0.510 -10.695 4.262 1.00 0.00 66 LYS A O 19
ATOM 22666 N N . SER A 1 70 ? 2.758 -10.700 4.417 1.00 0.00 67 SER A N 19
ATOM 22667 C CA . SER A 1 70 ? 2.975 -10.670 2.982 1.00 0.00 67 SER A CA 19
ATOM 22668 C C . SER A 1 70 ? 2.380 -9.419 2.337 1.00 0.00 67 SER A C 19
ATOM 22669 O O . SER A 1 70 ? 1.520 -8.744 2.911 1.00 0.00 67 SER A O 19
ATOM 22677 N N . ALA A 1 71 ? 2.858 -9.118 1.132 1.00 0.00 68 ALA A N 19
ATOM 22678 C CA . ALA A 1 71 ? 2.403 -7.955 0.379 1.00 0.00 68 ALA A CA 19
ATOM 22679 C C . ALA A 1 71 ? 0.886 -7.915 0.278 1.00 0.00 68 ALA A C 19
ATOM 22680 O O . ALA A 1 71 ? 0.287 -6.843 0.201 1.00 0.00 68 ALA A O 19
ATOM 22687 N N . GLU A 1 72 ? 0.267 -9.088 0.276 1.00 0.00 69 GLU A N 19
ATOM 22688 C CA . GLU A 1 72 ? -1.182 -9.175 0.180 1.00 0.00 69 GLU A CA 19
ATOM 22689 C C . GLU A 1 72 ? -1.864 -8.440 1.332 1.00 0.00 69 GLU A C 19
ATOM 22690 O O . GLU A 1 72 ? -2.816 -7.687 1.109 1.00 0.00 69 GLU A O 19
ATOM 22702 N N . GLU A 1 73 ? -1.390 -8.642 2.568 1.00 0.00 70 GLU A N 19
ATOM 22703 C CA . GLU A 1 73 ? -2.006 -7.967 3.696 1.00 0.00 70 GLU A CA 19
ATOM 22704 C C . GLU A 1 73 ? -1.693 -6.479 3.654 1.00 0.00 70 GLU A C 19
ATOM 22705 O O . GLU A 1 73 ? -2.522 -5.653 4.025 1.00 0.00 70 GLU A O 19
ATOM 22717 N N . VAL A 1 74 ? -0.498 -6.138 3.180 1.00 0.00 71 VAL A N 19
ATOM 22718 C CA . VAL A 1 74 ? -0.107 -4.738 3.073 1.00 0.00 71 VAL A CA 19
ATOM 22719 C C . VAL A 1 74 ? -1.013 -4.016 2.085 1.00 0.00 71 VAL A C 19
ATOM 22720 O O . VAL A 1 74 ? -1.441 -2.889 2.325 1.00 0.00 71 VAL A O 19
ATOM 22733 N N . ALA A 1 75 ? -1.306 -4.679 0.971 1.00 0.00 72 ALA A N 19
ATOM 22734 C CA . ALA A 1 75 ? -2.167 -4.107 -0.055 1.00 0.00 72 ALA A CA 19
ATOM 22735 C C . ALA A 1 75 ? -3.520 -3.722 0.528 1.00 0.00 72 ALA A C 19
ATOM 22736 O O . ALA A 1 75 ? -3.992 -2.600 0.341 1.00 0.00 72 ALA A O 19
ATOM 22743 N N . ASP A 1 76 ? -4.138 -4.657 1.244 1.00 0.00 73 ASP A N 19
ATOM 22744 C CA . ASP A 1 76 ? -5.436 -4.408 1.862 1.00 0.00 73 ASP A CA 19
ATOM 22745 C C . ASP A 1 76 ? -5.313 -3.378 2.982 1.00 0.00 73 ASP A C 19
ATOM 22746 O O . ASP A 1 76 ? -6.100 -2.438 3.070 1.00 0.00 73 ASP A O 19
ATOM 22755 N N . THR A 1 77 ? -4.321 -3.574 3.840 1.00 0.00 74 THR A N 19
ATOM 22756 C CA . THR A 1 77 ? -4.082 -2.682 4.970 1.00 0.00 74 THR A CA 19
ATOM 22757 C C . THR A 1 77 ? -3.931 -1.228 4.525 1.00 0.00 74 THR A C 19
ATOM 22758 O O . THR A 1 77 ? -4.553 -0.330 5.092 1.00 0.00 74 THR A O 19
ATOM 22769 N N . ILE A 1 78 ? -3.095 -1.002 3.518 1.00 0.00 75 ILE A N 19
ATOM 22770 C CA . ILE A 1 78 ? -2.858 0.345 3.010 1.00 0.00 75 ILE A CA 19
ATOM 22771 C C . ILE A 1 78 ? -4.142 0.977 2.474 1.00 0.00 75 ILE A C 19
ATOM 22772 O O . ILE A 1 78 ? -4.537 2.058 2.905 1.00 0.00 75 ILE A O 19
ATOM 22788 N N . VAL A 1 79 ? -4.785 0.303 1.529 1.00 0.00 76 VAL A N 19
ATOM 22789 C CA . VAL A 1 79 ? -6.015 0.811 0.935 1.00 0.00 76 VAL A CA 19
ATOM 22790 C C . VAL A 1 79 ? -7.109 1.031 1.980 1.00 0.00 76 VAL A C 19
ATOM 22791 O O . VAL A 1 79 ? -7.837 2.022 1.924 1.00 0.00 76 VAL A O 19
ATOM 22804 N N . ASN A 1 80 ? -7.226 0.109 2.931 1.00 0.00 77 ASN A N 19
ATOM 22805 C CA . ASN A 1 80 ? -8.241 0.219 3.977 1.00 0.00 77 ASN A CA 19
ATOM 22806 C C . ASN A 1 80 ? -8.027 1.458 4.844 1.00 0.00 77 ASN A C 19
ATOM 22807 O O . ASN A 1 80 ? -8.930 2.277 5.009 1.00 0.00 77 ASN A O 19
ATOM 22818 N N . LYS A 1 81 ? -6.832 1.575 5.409 1.00 0.00 78 LYS A N 19
ATOM 22819 C CA . LYS A 1 81 ? -6.492 2.694 6.281 1.00 0.00 78 LYS A CA 19
ATOM 22820 C C . LYS A 1 81 ? -6.305 3.994 5.506 1.00 0.00 78 LYS A C 19
ATOM 22821 O O . LYS A 1 81 ? -6.702 5.064 5.967 1.00 0.00 78 LYS A O 19
ATOM 22840 N N . ALA A 1 82 ? -5.671 3.903 4.344 1.00 0.00 79 ALA A N 19
ATOM 22841 C CA . ALA A 1 82 ? -5.401 5.084 3.529 1.00 0.00 79 ALA A CA 19
ATOM 22842 C C . ALA A 1 82 ? -6.677 5.712 2.974 1.00 0.00 79 ALA A C 19
ATOM 22843 O O . ALA A 1 82 ? -6.730 6.925 2.766 1.00 0.00 79 ALA A O 19
ATOM 22850 N N . GLY A 1 83 ? -7.704 4.902 2.736 1.00 0.00 80 GLY A N 19
ATOM 22851 C CA . GLY A 1 83 ? -8.946 5.443 2.212 1.00 0.00 80 GLY A CA 19
ATOM 22852 C C . GLY A 1 83 ? -9.776 4.425 1.463 1.00 0.00 80 GLY A C 19
ATOM 22853 O O . GLY A 1 83 ? -10.947 4.209 1.775 1.00 0.00 80 GLY A O 19
ATOM 22857 N N . LEU A 1 84 ? -9.167 3.822 0.458 1.00 0.00 81 LEU A N 19
ATOM 22858 C CA . LEU A 1 84 ? -9.838 2.837 -0.375 1.00 0.00 81 LEU A CA 19
ATOM 22859 C C . LEU A 1 84 ? -10.203 1.589 0.423 1.00 0.00 81 LEU A C 19
ATOM 22860 O O . LEU A 1 84 ? -9.363 0.670 0.501 1.00 0.00 81 LEU A O 19
ATOM 22877 N N . GLY A 1 1 ? -15.417 3.118 3.256 1.00 0.00 -3 GLY A N 20
ATOM 22878 C CA . GLY A 1 1 ? -16.477 2.906 4.281 1.00 0.00 -3 GLY A CA 20
ATOM 22879 C C . GLY A 1 1 ? -17.773 2.395 3.682 1.00 0.00 -3 GLY A C 20
ATOM 22880 O O . GLY A 1 1 ? -18.384 1.465 4.209 1.00 0.00 -3 GLY A O 20
ATOM 22886 N N . SER A 1 2 ? -18.194 3.004 2.579 1.00 0.00 -2 SER A N 20
ATOM 22887 C CA . SER A 1 2 ? -19.426 2.605 1.909 1.00 0.00 -2 SER A CA 20
ATOM 22888 C C . SER A 1 2 ? -19.349 1.154 1.445 1.00 0.00 -2 SER A C 20
ATOM 22889 O O . SER A 1 2 ? -18.369 0.741 0.826 1.00 0.00 -2 SER A O 20
ATOM 22897 N N . HIS A 1 3 ? -20.389 0.385 1.750 1.00 0.00 -1 HIS A N 20
ATOM 22898 C CA . HIS A 1 3 ? -20.443 -1.021 1.366 1.00 0.00 -1 HIS A CA 20
ATOM 22899 C C . HIS A 1 3 ? -20.551 -1.170 -0.148 1.00 0.00 -1 HIS A C 20
ATOM 22900 O O . HIS A 1 3 ? -21.284 -0.430 -0.805 1.00 0.00 -1 HIS A O 20
ATOM 22915 N N . MET A 1 4 ? -19.821 -2.137 -0.695 1.00 0.00 1 MET A N 20
ATOM 22916 C CA . MET A 1 4 ? -19.833 -2.392 -2.133 1.00 0.00 1 MET A CA 20
ATOM 22917 C C . MET A 1 4 ? -19.296 -1.193 -2.910 1.00 0.00 1 MET A C 20
ATOM 22918 O O . MET A 1 4 ? -19.876 -0.781 -3.915 1.00 0.00 1 MET A O 20
ATOM 22932 N N . LYS A 1 5 ? -18.180 -0.642 -2.443 1.00 0.00 2 LYS A N 20
ATOM 22933 C CA . LYS A 1 5 ? -17.562 0.504 -3.100 1.00 0.00 2 LYS A CA 20
ATOM 22934 C C . LYS A 1 5 ? -17.158 0.152 -4.529 1.00 0.00 2 LYS A C 20
ATOM 22935 O O . LYS A 1 5 ? -17.683 0.717 -5.488 1.00 0.00 2 LYS A O 20
ATOM 22954 N N . MET A 1 6 ? -16.237 -0.798 -4.660 1.00 0.00 3 MET A N 20
ATOM 22955 C CA . MET A 1 6 ? -15.767 -1.247 -5.969 1.00 0.00 3 MET A CA 20
ATOM 22956 C C . MET A 1 6 ? -15.195 -0.101 -6.794 1.00 0.00 3 MET A C 20
ATOM 22957 O O . MET A 1 6 ? -15.793 0.968 -6.909 1.00 0.00 3 MET A O 20
ATOM 22971 N N . GLY A 1 7 ? -14.028 -0.346 -7.374 1.00 0.00 4 GLY A N 20
ATOM 22972 C CA . GLY A 1 7 ? -13.377 0.652 -8.194 1.00 0.00 4 GLY A CA 20
ATOM 22973 C C . GLY A 1 7 ? -11.900 0.372 -8.364 1.00 0.00 4 GLY A C 20
ATOM 22974 O O . GLY A 1 7 ? -11.483 -0.784 -8.436 1.00 0.00 4 GLY A O 20
ATOM 22978 N N . VAL A 1 8 ? -11.108 1.432 -8.418 1.00 0.00 5 VAL A N 20
ATOM 22979 C CA . VAL A 1 8 ? -9.664 1.298 -8.565 1.00 0.00 5 VAL A CA 20
ATOM 22980 C C . VAL A 1 8 ? -9.017 0.908 -7.249 1.00 0.00 5 VAL A C 20
ATOM 22981 O O . VAL A 1 8 ? -7.825 0.679 -7.200 1.00 0.00 5 VAL A O 20
ATOM 22994 N N . LYS A 1 9 ? -9.786 0.859 -6.168 1.00 0.00 6 LYS A N 20
ATOM 22995 C CA . LYS A 1 9 ? -9.209 0.518 -4.875 1.00 0.00 6 LYS A CA 20
ATOM 22996 C C . LYS A 1 9 ? -8.291 -0.682 -5.047 1.00 0.00 6 LYS A C 20
ATOM 22997 O O . LYS A 1 9 ? -7.118 -0.642 -4.677 1.00 0.00 6 LYS A O 20
ATOM 23016 N N . GLU A 1 10 ? -8.818 -1.725 -5.664 1.00 0.00 7 GLU A N 20
ATOM 23017 C CA . GLU A 1 10 ? -8.034 -2.916 -5.945 1.00 0.00 7 GLU A CA 20
ATOM 23018 C C . GLU A 1 10 ? -7.119 -2.702 -7.158 1.00 0.00 7 GLU A C 20
ATOM 23019 O O . GLU A 1 10 ? -6.102 -3.372 -7.290 1.00 0.00 7 GLU A O 20
ATOM 23031 N N . ASP A 1 11 ? -7.505 -1.790 -8.063 1.00 0.00 8 ASP A N 20
ATOM 23032 C CA . ASP A 1 11 ? -6.716 -1.527 -9.273 1.00 0.00 8 ASP A CA 20
ATOM 23033 C C . ASP A 1 11 ? -5.370 -0.866 -8.953 1.00 0.00 8 ASP A C 20
ATOM 23034 O O . ASP A 1 11 ? -4.312 -1.366 -9.343 1.00 0.00 8 ASP A O 20
ATOM 23043 N N . ILE A 1 12 ? -5.411 0.228 -8.201 1.00 0.00 9 ILE A N 20
ATOM 23044 C CA . ILE A 1 12 ? -4.207 0.924 -7.783 1.00 0.00 9 ILE A CA 20
ATOM 23045 C C . ILE A 1 12 ? -3.430 0.010 -6.853 1.00 0.00 9 ILE A C 20
ATOM 23046 O O . ILE A 1 12 ? -2.215 -0.141 -6.978 1.00 0.00 9 ILE A O 20
ATOM 23062 N N . ARG A 1 13 ? -4.159 -0.639 -5.951 1.00 0.00 10 ARG A N 20
ATOM 23063 C CA . ARG A 1 13 ? -3.555 -1.588 -5.036 1.00 0.00 10 ARG A CA 20
ATOM 23064 C C . ARG A 1 13 ? -2.898 -2.685 -5.850 1.00 0.00 10 ARG A C 20
ATOM 23065 O O . ARG A 1 13 ? -1.901 -3.272 -5.439 1.00 0.00 10 ARG A O 20
ATOM 23086 N N . GLY A 1 14 ? -3.457 -2.933 -7.032 1.00 0.00 11 GLY A N 20
ATOM 23087 C CA . GLY A 1 14 ? -2.896 -3.936 -7.912 1.00 0.00 11 GLY A CA 20
ATOM 23088 C C . GLY A 1 14 ? -1.491 -3.546 -8.291 1.00 0.00 11 GLY A C 20
ATOM 23089 O O . GLY A 1 14 ? -0.570 -4.364 -8.269 1.00 0.00 11 GLY A O 20
ATOM 23093 N N . GLN A 1 15 ? -1.332 -2.265 -8.599 1.00 0.00 12 GLN A N 20
ATOM 23094 C CA . GLN A 1 15 ? -0.034 -1.715 -8.944 1.00 0.00 12 GLN A CA 20
ATOM 23095 C C . GLN A 1 15 ? 0.893 -1.812 -7.736 1.00 0.00 12 GLN A C 20
ATOM 23096 O O . GLN A 1 15 ? 2.111 -1.914 -7.874 1.00 0.00 12 GLN A O 20
ATOM 23110 N N . ILE A 1 16 ? 0.288 -1.767 -6.547 1.00 0.00 13 ILE A N 20
ATOM 23111 C CA . ILE A 1 16 ? 1.022 -1.833 -5.289 1.00 0.00 13 ILE A CA 20
ATOM 23112 C C . ILE A 1 16 ? 1.524 -3.246 -4.998 1.00 0.00 13 ILE A C 20
ATOM 23113 O O . ILE A 1 16 ? 2.679 -3.429 -4.625 1.00 0.00 13 ILE A O 20
ATOM 23129 N N . ILE A 1 17 ? 0.661 -4.242 -5.173 1.00 0.00 14 ILE A N 20
ATOM 23130 C CA . ILE A 1 17 ? 1.046 -5.628 -4.931 1.00 0.00 14 ILE A CA 20
ATOM 23131 C C . ILE A 1 17 ? 2.261 -5.996 -5.777 1.00 0.00 14 ILE A C 20
ATOM 23132 O O . ILE A 1 17 ? 3.256 -6.506 -5.262 1.00 0.00 14 ILE A O 20
ATOM 23148 N N . GLY A 1 18 ? 2.188 -5.708 -7.072 1.00 0.00 15 GLY A N 20
ATOM 23149 C CA . GLY A 1 18 ? 3.306 -5.991 -7.949 1.00 0.00 15 GLY A CA 20
ATOM 23150 C C . GLY A 1 18 ? 4.512 -5.158 -7.572 1.00 0.00 15 GLY A C 20
ATOM 23151 O O . GLY A 1 18 ? 5.652 -5.616 -7.648 1.00 0.00 15 GLY A O 20
ATOM 23155 N N . ALA A 1 19 ? 4.241 -3.926 -7.154 1.00 0.00 16 ALA A N 20
ATOM 23156 C CA . ALA A 1 19 ? 5.282 -2.994 -6.741 1.00 0.00 16 ALA A CA 20
ATOM 23157 C C . ALA A 1 19 ? 6.002 -3.488 -5.485 1.00 0.00 16 ALA A C 20
ATOM 23158 O O . ALA A 1 19 ? 7.166 -3.165 -5.254 1.00 0.00 16 ALA A O 20
ATOM 23165 N N . LEU A 1 20 ? 5.294 -4.273 -4.679 1.00 0.00 17 LEU A N 20
ATOM 23166 C CA . LEU A 1 20 ? 5.841 -4.823 -3.444 1.00 0.00 17 LEU A CA 20
ATOM 23167 C C . LEU A 1 20 ? 6.626 -6.098 -3.719 1.00 0.00 17 LEU A C 20
ATOM 23168 O O . LEU A 1 20 ? 7.522 -6.465 -2.958 1.00 0.00 17 LEU A O 20
ATOM 23184 N N . ALA A 1 21 ? 6.264 -6.775 -4.801 1.00 0.00 18 ALA A N 20
ATOM 23185 C CA . ALA A 1 21 ? 6.910 -8.030 -5.192 1.00 0.00 18 ALA A CA 20
ATOM 23186 C C . ALA A 1 21 ? 8.390 -7.841 -5.538 1.00 0.00 18 ALA A C 20
ATOM 23187 O O . ALA A 1 21 ? 8.809 -8.106 -6.666 1.00 0.00 18 ALA A O 20
ATOM 23194 N N . GLY A 1 22 ? 9.179 -7.394 -4.564 1.00 0.00 19 GLY A N 20
ATOM 23195 C CA . GLY A 1 22 ? 10.601 -7.195 -4.793 1.00 0.00 19 GLY A CA 20
ATOM 23196 C C . GLY A 1 22 ? 11.297 -6.549 -3.608 1.00 0.00 19 GLY A C 20
ATOM 23197 O O . GLY A 1 22 ? 12.220 -5.753 -3.779 1.00 0.00 19 GLY A O 20
ATOM 23201 N N . ALA A 1 23 ? 10.848 -6.889 -2.402 1.00 0.00 20 ALA A N 20
ATOM 23202 C CA . ALA A 1 23 ? 11.422 -6.339 -1.177 1.00 0.00 20 ALA A CA 20
ATOM 23203 C C . ALA A 1 23 ? 12.278 -7.373 -0.465 1.00 0.00 20 ALA A C 20
ATOM 23204 O O . ALA A 1 23 ? 12.445 -8.493 -0.947 1.00 0.00 20 ALA A O 20
ATOM 23211 N N . ASP A 1 24 ? 12.785 -7.007 0.708 1.00 0.00 21 ASP A N 20
ATOM 23212 C CA . ASP A 1 24 ? 13.584 -7.927 1.509 1.00 0.00 21 ASP A CA 20
ATOM 23213 C C . ASP A 1 24 ? 12.796 -9.216 1.688 1.00 0.00 21 ASP A C 20
ATOM 23214 O O . ASP A 1 24 ? 13.126 -10.255 1.114 1.00 0.00 21 ASP A O 20
ATOM 23223 N N . PHE A 1 25 ? 11.701 -9.103 2.420 1.00 0.00 22 PHE A N 20
ATOM 23224 C CA . PHE A 1 25 ? 10.780 -10.207 2.615 1.00 0.00 22 PHE A CA 20
ATOM 23225 C C . PHE A 1 25 ? 9.468 -9.766 1.991 1.00 0.00 22 PHE A C 20
ATOM 23226 O O . PHE A 1 25 ? 9.423 -8.693 1.388 1.00 0.00 22 PHE A O 20
ATOM 23243 N N . PRO A 1 26 ? 8.373 -10.525 2.105 1.00 0.00 23 PRO A N 20
ATOM 23244 C CA . PRO A 1 26 ? 7.109 -10.089 1.525 1.00 0.00 23 PRO A CA 20
ATOM 23245 C C . PRO A 1 26 ? 6.527 -8.871 2.262 1.00 0.00 23 PRO A C 20
ATOM 23246 O O . PRO A 1 26 ? 5.411 -8.940 2.771 1.00 0.00 23 PRO A O 20
ATOM 23257 N N . ILE A 1 27 ? 7.304 -7.759 2.294 1.00 0.00 24 ILE A N 20
ATOM 23258 C CA . ILE A 1 27 ? 6.901 -6.483 2.926 1.00 0.00 24 ILE A CA 20
ATOM 23259 C C . ILE A 1 27 ? 7.681 -6.125 4.203 1.00 0.00 24 ILE A C 20
ATOM 23260 O O . ILE A 1 27 ? 7.090 -5.967 5.272 1.00 0.00 24 ILE A O 20
ATOM 23276 N N . ASN A 1 28 ? 8.995 -5.963 4.083 1.00 0.00 25 ASN A N 20
ATOM 23277 C CA . ASN A 1 28 ? 9.839 -5.586 5.227 1.00 0.00 25 ASN A CA 20
ATOM 23278 C C . ASN A 1 28 ? 9.485 -4.201 5.752 1.00 0.00 25 ASN A C 20
ATOM 23279 O O . ASN A 1 28 ? 10.298 -3.281 5.675 1.00 0.00 25 ASN A O 20
ATOM 23290 N N . SER A 1 29 ? 8.277 -4.036 6.270 1.00 0.00 26 SER A N 20
ATOM 23291 C CA . SER A 1 29 ? 7.857 -2.737 6.768 1.00 0.00 26 SER A CA 20
ATOM 23292 C C . SER A 1 29 ? 7.941 -1.724 5.637 1.00 0.00 26 SER A C 20
ATOM 23293 O O . SER A 1 29 ? 8.747 -1.870 4.719 1.00 0.00 26 SER A O 20
ATOM 23301 N N . PRO A 1 30 ? 7.102 -0.694 5.658 1.00 0.00 27 PRO A N 20
ATOM 23302 C CA . PRO A 1 30 ? 7.097 0.307 4.604 1.00 0.00 27 PRO A CA 20
ATOM 23303 C C . PRO A 1 30 ? 8.487 0.797 4.246 1.00 0.00 27 PRO A C 20
ATOM 23304 O O . PRO A 1 30 ? 8.749 1.127 3.096 1.00 0.00 27 PRO A O 20
ATOM 23315 N N . GLU A 1 31 ? 9.383 0.826 5.217 1.00 0.00 28 GLU A N 20
ATOM 23316 C CA . GLU A 1 31 ? 10.746 1.267 4.962 1.00 0.00 28 GLU A CA 20
ATOM 23317 C C . GLU A 1 31 ? 11.369 0.443 3.835 1.00 0.00 28 GLU A C 20
ATOM 23318 O O . GLU A 1 31 ? 11.806 0.975 2.809 1.00 0.00 28 GLU A O 20
ATOM 23330 N N . GLU A 1 32 ? 11.400 -0.863 4.040 1.00 0.00 29 GLU A N 20
ATOM 23331 C CA . GLU A 1 32 ? 11.968 -1.775 3.072 1.00 0.00 29 GLU A CA 20
ATOM 23332 C C . GLU A 1 32 ? 11.075 -1.973 1.868 1.00 0.00 29 GLU A C 20
ATOM 23333 O O . GLU A 1 32 ? 11.505 -1.765 0.744 1.00 0.00 29 GLU A O 20
ATOM 23345 N N . LEU A 1 33 ? 9.838 -2.411 2.100 1.00 0.00 30 LEU A N 20
ATOM 23346 C CA . LEU A 1 33 ? 8.920 -2.657 1.000 1.00 0.00 30 LEU A CA 20
ATOM 23347 C C . LEU A 1 33 ? 8.901 -1.438 0.083 1.00 0.00 30 LEU A C 20
ATOM 23348 O O . LEU A 1 33 ? 8.870 -1.577 -1.141 1.00 0.00 30 LEU A O 20
ATOM 23364 N N . MET A 1 34 ? 8.999 -0.242 0.670 1.00 0.00 31 MET A N 20
ATOM 23365 C CA . MET A 1 34 ? 9.069 0.967 -0.139 1.00 0.00 31 MET A CA 20
ATOM 23366 C C . MET A 1 34 ? 10.348 0.920 -0.954 1.00 0.00 31 MET A C 20
ATOM 23367 O O . MET A 1 34 ? 10.364 1.307 -2.121 1.00 0.00 31 MET A O 20
ATOM 23381 N N . ALA A 1 35 ? 11.418 0.401 -0.340 1.00 0.00 32 ALA A N 20
ATOM 23382 C CA . ALA A 1 35 ? 12.689 0.269 -1.043 1.00 0.00 32 ALA A CA 20
ATOM 23383 C C . ALA A 1 35 ? 12.563 -0.781 -2.146 1.00 0.00 32 ALA A C 20
ATOM 23384 O O . ALA A 1 35 ? 13.310 -0.778 -3.125 1.00 0.00 32 ALA A O 20
ATOM 23391 N N . ALA A 1 36 ? 11.611 -1.686 -1.950 1.00 0.00 33 ALA A N 20
ATOM 23392 C CA . ALA A 1 36 ? 11.340 -2.777 -2.871 1.00 0.00 33 ALA A CA 20
ATOM 23393 C C . ALA A 1 36 ? 10.866 -2.291 -4.231 1.00 0.00 33 ALA A C 20
ATOM 23394 O O . ALA A 1 36 ? 11.373 -2.721 -5.268 1.00 0.00 33 ALA A O 20
ATOM 23401 N N . LEU A 1 37 ? 9.862 -1.422 -4.219 1.00 0.00 34 LEU A N 20
ATOM 23402 C CA . LEU A 1 37 ? 9.279 -0.905 -5.454 1.00 0.00 34 LEU A CA 20
ATOM 23403 C C . LEU A 1 37 ? 10.344 -0.533 -6.490 1.00 0.00 34 LEU A C 20
ATOM 23404 O O . LEU A 1 37 ? 11.389 0.026 -6.159 1.00 0.00 34 LEU A O 20
ATOM 23420 N N . PRO A 1 38 ? 10.077 -0.861 -7.771 1.00 0.00 35 PRO A N 20
ATOM 23421 C CA . PRO A 1 38 ? 10.987 -0.589 -8.892 1.00 0.00 35 PRO A CA 20
ATOM 23422 C C . PRO A 1 38 ? 11.520 0.842 -8.899 1.00 0.00 35 PRO A C 20
ATOM 23423 O O . PRO A 1 38 ? 12.644 1.094 -9.330 1.00 0.00 35 PRO A O 20
ATOM 23434 N N . ASN A 1 39 ? 10.698 1.771 -8.434 1.00 0.00 36 ASN A N 20
ATOM 23435 C CA . ASN A 1 39 ? 11.067 3.182 -8.396 1.00 0.00 36 ASN A CA 20
ATOM 23436 C C . ASN A 1 39 ? 12.110 3.469 -7.315 1.00 0.00 36 ASN A C 20
ATOM 23437 O O . ASN A 1 39 ? 12.865 4.437 -7.414 1.00 0.00 36 ASN A O 20
ATOM 23448 N N . GLY A 1 40 ? 12.143 2.634 -6.285 1.00 0.00 37 GLY A N 20
ATOM 23449 C CA . GLY A 1 40 ? 13.091 2.829 -5.202 1.00 0.00 37 GLY A CA 20
ATOM 23450 C C . GLY A 1 40 ? 12.418 3.358 -3.950 1.00 0.00 37 GLY A C 20
ATOM 23451 O O . GLY A 1 40 ? 12.183 2.600 -3.012 1.00 0.00 37 GLY A O 20
ATOM 23455 N N . PRO A 1 41 ? 12.079 4.658 -3.906 1.00 0.00 38 PRO A N 20
ATOM 23456 C CA . PRO A 1 41 ? 11.412 5.255 -2.751 1.00 0.00 38 PRO A CA 20
ATOM 23457 C C . PRO A 1 41 ? 9.899 5.034 -2.784 1.00 0.00 38 PRO A C 20
ATOM 23458 O O . PRO A 1 41 ? 9.126 5.898 -2.371 1.00 0.00 38 PRO A O 20
ATOM 23469 N N . ASP A 1 42 ? 9.488 3.866 -3.276 1.00 0.00 39 ASP A N 20
ATOM 23470 C CA . ASP A 1 42 ? 8.080 3.510 -3.367 1.00 0.00 39 ASP A CA 20
ATOM 23471 C C . ASP A 1 42 ? 7.332 4.403 -4.351 1.00 0.00 39 ASP A C 20
ATOM 23472 O O . ASP A 1 42 ? 6.952 5.531 -4.035 1.00 0.00 39 ASP A O 20
ATOM 23481 N N . THR A 1 43 ? 7.132 3.868 -5.554 1.00 0.00 40 THR A N 20
ATOM 23482 C CA . THR A 1 43 ? 6.433 4.571 -6.625 1.00 0.00 40 THR A CA 20
ATOM 23483 C C . THR A 1 43 ? 4.973 4.825 -6.279 1.00 0.00 40 THR A C 20
ATOM 23484 O O . THR A 1 43 ? 4.306 3.974 -5.689 1.00 0.00 40 THR A O 20
ATOM 23495 N N . THR A 1 44 ? 4.478 5.995 -6.663 1.00 0.00 41 THR A N 20
ATOM 23496 C CA . THR A 1 44 ? 3.091 6.355 -6.408 1.00 0.00 41 THR A CA 20
ATOM 23497 C C . THR A 1 44 ? 2.181 5.760 -7.478 1.00 0.00 41 THR A C 20
ATOM 23498 O O . THR A 1 44 ? 2.266 6.130 -8.649 1.00 0.00 41 THR A O 20
ATOM 23509 N N . CYS A 1 45 ? 1.302 4.845 -7.078 1.00 0.00 42 CYS A N 20
ATOM 23510 C CA . CYS A 1 45 ? 0.379 4.221 -8.020 1.00 0.00 42 CYS A CA 20
ATOM 23511 C C . CYS A 1 45 ? -0.907 5.036 -8.123 1.00 0.00 42 CYS A C 20
ATOM 23512 O O . CYS A 1 45 ? -2.009 4.501 -7.998 1.00 0.00 42 CYS A O 20
ATOM 23520 N N . LYS A 1 46 ? -0.751 6.337 -8.346 1.00 0.00 43 LYS A N 20
ATOM 23521 C CA . LYS A 1 46 ? -1.887 7.245 -8.460 1.00 0.00 43 LYS A CA 20
ATOM 23522 C C . LYS A 1 46 ? -2.582 7.083 -9.807 1.00 0.00 43 LYS A C 20
ATOM 23523 O O . LYS A 1 46 ? -1.943 6.777 -10.814 1.00 0.00 43 LYS A O 20
ATOM 23542 N N . SER A 1 47 ? -3.895 7.287 -9.817 1.00 0.00 44 SER A N 20
ATOM 23543 C CA . SER A 1 47 ? -4.678 7.159 -11.041 1.00 0.00 44 SER A CA 20
ATOM 23544 C C . SER A 1 47 ? -5.699 8.286 -11.158 1.00 0.00 44 SER A C 20
ATOM 23545 O O . SER A 1 47 ? -6.479 8.528 -10.236 1.00 0.00 44 SER A O 20
ATOM 23553 N N . GLY A 1 48 ? -5.690 8.967 -12.300 1.00 0.00 45 GLY A N 20
ATOM 23554 C CA . GLY A 1 48 ? -6.620 10.061 -12.531 1.00 0.00 45 GLY A CA 20
ATOM 23555 C C . GLY A 1 48 ? -6.343 11.272 -11.656 1.00 0.00 45 GLY A C 20
ATOM 23556 O O . GLY A 1 48 ? -6.109 12.368 -12.166 1.00 0.00 45 GLY A O 20
ATOM 23560 N N . ASP A 1 49 ? -6.369 11.075 -10.341 1.00 0.00 46 ASP A N 20
ATOM 23561 C CA . ASP A 1 49 ? -6.123 12.157 -9.394 1.00 0.00 46 ASP A CA 20
ATOM 23562 C C . ASP A 1 49 ? -5.714 11.601 -8.033 1.00 0.00 46 ASP A C 20
ATOM 23563 O O . ASP A 1 49 ? -4.803 12.119 -7.387 1.00 0.00 46 ASP A O 20
ATOM 23572 N N . VAL A 1 50 ? -6.396 10.544 -7.603 1.00 0.00 47 VAL A N 20
ATOM 23573 C CA . VAL A 1 50 ? -6.107 9.914 -6.320 1.00 0.00 47 VAL A CA 20
ATOM 23574 C C . VAL A 1 50 ? -4.726 9.267 -6.328 1.00 0.00 47 VAL A C 20
ATOM 23575 O O . VAL A 1 50 ? -4.360 8.580 -7.282 1.00 0.00 47 VAL A O 20
ATOM 23588 N N . GLU A 1 51 ? -3.963 9.490 -5.263 1.00 0.00 48 GLU A N 20
ATOM 23589 C CA . GLU A 1 51 ? -2.621 8.926 -5.158 1.00 0.00 48 GLU A CA 20
ATOM 23590 C C . GLU A 1 51 ? -2.514 8.000 -3.951 1.00 0.00 48 GLU A C 20
ATOM 23591 O O . GLU A 1 51 ? -2.952 8.343 -2.853 1.00 0.00 48 GLU A O 20
ATOM 23603 N N . LEU A 1 52 ? -1.919 6.831 -4.161 1.00 0.00 49 LEU A N 20
ATOM 23604 C CA . LEU A 1 52 ? -1.743 5.855 -3.090 1.00 0.00 49 LEU A CA 20
ATOM 23605 C C . LEU A 1 52 ? -0.335 5.278 -3.115 1.00 0.00 49 LEU A C 20
ATOM 23606 O O . LEU A 1 52 ? 0.200 4.963 -4.177 1.00 0.00 49 LEU A O 20
ATOM 23622 N N . LYS A 1 53 ? 0.262 5.145 -1.937 1.00 0.00 50 LYS A N 20
ATOM 23623 C CA . LYS A 1 53 ? 1.611 4.609 -1.824 1.00 0.00 50 LYS A CA 20
ATOM 23624 C C . LYS A 1 53 ? 2.013 4.470 -0.361 1.00 0.00 50 LYS A C 20
ATOM 23625 O O . LYS A 1 53 ? 1.475 5.152 0.505 1.00 0.00 50 LYS A O 20
ATOM 23644 N N . ALA A 1 54 ? 2.951 3.571 -0.092 1.00 0.00 51 ALA A N 20
ATOM 23645 C CA . ALA A 1 54 ? 3.416 3.324 1.270 1.00 0.00 51 ALA A CA 20
ATOM 23646 C C . ALA A 1 54 ? 3.730 4.623 2.014 1.00 0.00 51 ALA A C 20
ATOM 23647 O O . ALA A 1 54 ? 3.447 4.751 3.202 1.00 0.00 51 ALA A O 20
ATOM 23654 N N . SER A 1 55 ? 4.322 5.581 1.319 1.00 0.00 52 SER A N 20
ATOM 23655 C CA . SER A 1 55 ? 4.672 6.854 1.939 1.00 0.00 52 SER A CA 20
ATOM 23656 C C . SER A 1 55 ? 3.426 7.610 2.406 1.00 0.00 52 SER A C 20
ATOM 23657 O O . SER A 1 55 ? 3.365 8.074 3.545 1.00 0.00 52 SER A O 20
ATOM 23665 N N . ASP A 1 56 ? 2.442 7.744 1.520 1.00 0.00 53 ASP A N 20
ATOM 23666 C CA . ASP A 1 56 ? 1.208 8.457 1.844 1.00 0.00 53 ASP A CA 20
ATOM 23667 C C . ASP A 1 56 ? 0.318 7.671 2.807 1.00 0.00 53 ASP A C 20
ATOM 23668 O O . ASP A 1 56 ? -0.100 8.192 3.840 1.00 0.00 53 ASP A O 20
ATOM 23677 N N . ALA A 1 57 ? 0.007 6.429 2.449 1.00 0.00 54 ALA A N 20
ATOM 23678 C CA . ALA A 1 57 ? -0.858 5.586 3.268 1.00 0.00 54 ALA A CA 20
ATOM 23679 C C . ALA A 1 57 ? -0.072 4.724 4.255 1.00 0.00 54 ALA A C 20
ATOM 23680 O O . ALA A 1 57 ? -0.431 4.634 5.429 1.00 0.00 54 ALA A O 20
ATOM 23687 N N . GLY A 1 58 ? 0.990 4.078 3.775 1.00 0.00 55 GLY A N 20
ATOM 23688 C CA . GLY A 1 58 ? 1.795 3.218 4.634 1.00 0.00 55 GLY A CA 20
ATOM 23689 C C . GLY A 1 58 ? 2.105 3.845 5.982 1.00 0.00 55 GLY A C 20
ATOM 23690 O O . GLY A 1 58 ? 2.266 3.140 6.979 1.00 0.00 55 GLY A O 20
ATOM 23694 N N . GLN A 1 59 ? 2.183 5.171 6.011 1.00 0.00 56 GLN A N 20
ATOM 23695 C CA . GLN A 1 59 ? 2.471 5.905 7.243 1.00 0.00 56 GLN A CA 20
ATOM 23696 C C . GLN A 1 59 ? 1.648 5.377 8.414 1.00 0.00 56 GLN A C 20
ATOM 23697 O O . GLN A 1 59 ? 2.074 5.441 9.567 1.00 0.00 56 GLN A O 20
ATOM 23711 N N . VAL A 1 60 ? 0.459 4.871 8.110 1.00 0.00 57 VAL A N 20
ATOM 23712 C CA . VAL A 1 60 ? -0.444 4.346 9.127 1.00 0.00 57 VAL A CA 20
ATOM 23713 C C . VAL A 1 60 ? -0.036 2.955 9.624 1.00 0.00 57 VAL A C 20
ATOM 23714 O O . VAL A 1 60 ? -0.885 2.177 10.061 1.00 0.00 57 VAL A O 20
ATOM 23727 N N . LEU A 1 61 ? 1.257 2.644 9.569 1.00 0.00 58 LEU A N 20
ATOM 23728 C CA . LEU A 1 61 ? 1.749 1.350 10.031 1.00 0.00 58 LEU A CA 20
ATOM 23729 C C . LEU A 1 61 ? 2.977 1.542 10.919 1.00 0.00 58 LEU A C 20
ATOM 23730 O O . LEU A 1 61 ? 4.004 2.056 10.475 1.00 0.00 58 LEU A O 20
ATOM 23746 N N . THR A 1 62 ? 2.858 1.141 12.183 1.00 0.00 59 THR A N 20
ATOM 23747 C CA . THR A 1 62 ? 3.946 1.281 13.147 1.00 0.00 59 THR A CA 20
ATOM 23748 C C . THR A 1 62 ? 5.056 0.261 12.914 1.00 0.00 59 THR A C 20
ATOM 23749 O O . THR A 1 62 ? 4.843 -0.775 12.283 1.00 0.00 59 THR A O 20
ATOM 23760 N N . ALA A 1 63 ? 6.244 0.564 13.439 1.00 0.00 60 ALA A N 20
ATOM 23761 C CA . ALA A 1 63 ? 7.400 -0.320 13.303 1.00 0.00 60 ALA A CA 20
ATOM 23762 C C . ALA A 1 63 ? 7.046 -1.750 13.695 1.00 0.00 60 ALA A C 20
ATOM 23763 O O . ALA A 1 63 ? 7.507 -2.705 13.071 1.00 0.00 60 ALA A O 20
ATOM 23770 N N . ASP A 1 64 ? 6.212 -1.895 14.723 1.00 0.00 61 ASP A N 20
ATOM 23771 C CA . ASP A 1 64 ? 5.787 -3.215 15.182 1.00 0.00 61 ASP A CA 20
ATOM 23772 C C . ASP A 1 64 ? 5.270 -4.037 14.005 1.00 0.00 61 ASP A C 20
ATOM 23773 O O . ASP A 1 64 ? 5.377 -5.264 13.990 1.00 0.00 61 ASP A O 20
ATOM 23782 N N . ASP A 1 65 ? 4.721 -3.339 13.016 1.00 0.00 62 ASP A N 20
ATOM 23783 C CA . ASP A 1 65 ? 4.191 -3.971 11.814 1.00 0.00 62 ASP A CA 20
ATOM 23784 C C . ASP A 1 65 ? 5.313 -4.483 10.907 1.00 0.00 62 ASP A C 20
ATOM 23785 O O . ASP A 1 65 ? 5.049 -4.959 9.803 1.00 0.00 62 ASP A O 20
ATOM 23794 N N . PHE A 1 66 ? 6.563 -4.359 11.361 1.00 0.00 63 PHE A N 20
ATOM 23795 C CA . PHE A 1 66 ? 7.718 -4.783 10.574 1.00 0.00 63 PHE A CA 20
ATOM 23796 C C . PHE A 1 66 ? 7.448 -6.093 9.836 1.00 0.00 63 PHE A C 20
ATOM 23797 O O . PHE A 1 66 ? 7.648 -6.175 8.629 1.00 0.00 63 PHE A O 20
ATOM 23814 N N . PRO A 1 67 ? 6.983 -7.133 10.551 1.00 0.00 64 PRO A N 20
ATOM 23815 C CA . PRO A 1 67 ? 6.681 -8.432 9.955 1.00 0.00 64 PRO A CA 20
ATOM 23816 C C . PRO A 1 67 ? 5.254 -8.502 9.423 1.00 0.00 64 PRO A C 20
ATOM 23817 O O . PRO A 1 67 ? 4.372 -9.081 10.057 1.00 0.00 64 PRO A O 20
ATOM 23828 N N . PHE A 1 68 ? 5.029 -7.894 8.264 1.00 0.00 65 PHE A N 20
ATOM 23829 C CA . PHE A 1 68 ? 3.704 -7.876 7.659 1.00 0.00 65 PHE A CA 20
ATOM 23830 C C . PHE A 1 68 ? 3.365 -9.206 6.994 1.00 0.00 65 PHE A C 20
ATOM 23831 O O . PHE A 1 68 ? 4.224 -9.861 6.402 1.00 0.00 65 PHE A O 20
ATOM 23848 N N . LYS A 1 69 ? 2.096 -9.588 7.095 1.00 0.00 66 LYS A N 20
ATOM 23849 C CA . LYS A 1 69 ? 1.609 -10.831 6.510 1.00 0.00 66 LYS A CA 20
ATOM 23850 C C . LYS A 1 69 ? 1.631 -10.756 4.984 1.00 0.00 66 LYS A C 20
ATOM 23851 O O . LYS A 1 69 ? 0.583 -10.688 4.327 1.00 0.00 66 LYS A O 20
ATOM 23870 N N . SER A 1 70 ? 2.834 -10.772 4.431 1.00 0.00 67 SER A N 20
ATOM 23871 C CA . SER A 1 70 ? 3.023 -10.721 2.990 1.00 0.00 67 SER A CA 20
ATOM 23872 C C . SER A 1 70 ? 2.373 -9.488 2.366 1.00 0.00 67 SER A C 20
ATOM 23873 O O . SER A 1 70 ? 1.537 -8.824 2.982 1.00 0.00 67 SER A O 20
ATOM 23881 N N . ALA A 1 71 ? 2.781 -9.192 1.134 1.00 0.00 68 ALA A N 20
ATOM 23882 C CA . ALA A 1 71 ? 2.272 -8.043 0.391 1.00 0.00 68 ALA A CA 20
ATOM 23883 C C . ALA A 1 71 ? 0.750 -8.012 0.351 1.00 0.00 68 ALA A C 20
ATOM 23884 O O . ALA A 1 71 ? 0.147 -6.941 0.309 1.00 0.00 68 ALA A O 20
ATOM 23891 N N . GLU A 1 72 ? 0.132 -9.182 0.349 1.00 0.00 69 GLU A N 20
ATOM 23892 C CA . GLU A 1 72 ? -1.320 -9.265 0.297 1.00 0.00 69 GLU A CA 20
ATOM 23893 C C . GLU A 1 72 ? -1.979 -8.511 1.453 1.00 0.00 69 GLU A C 20
ATOM 23894 O O . GLU A 1 72 ? -2.900 -7.720 1.230 1.00 0.00 69 GLU A O 20
ATOM 23906 N N . GLU A 1 73 ? -1.526 -8.744 2.691 1.00 0.00 70 GLU A N 20
ATOM 23907 C CA . GLU A 1 73 ? -2.129 -8.059 3.825 1.00 0.00 70 GLU A CA 20
ATOM 23908 C C . GLU A 1 73 ? -1.733 -6.591 3.851 1.00 0.00 70 GLU A C 20
ATOM 23909 O O . GLU A 1 73 ? -2.520 -5.738 4.243 1.00 0.00 70 GLU A O 20
ATOM 23921 N N . VAL A 1 74 ? -0.515 -6.303 3.433 1.00 0.00 71 VAL A N 20
ATOM 23922 C CA . VAL A 1 74 ? -0.029 -4.932 3.407 1.00 0.00 71 VAL A CA 20
ATOM 23923 C C . VAL A 1 74 ? -0.812 -4.091 2.410 1.00 0.00 71 VAL A C 20
ATOM 23924 O O . VAL A 1 74 ? -1.086 -2.917 2.654 1.00 0.00 71 VAL A O 20
ATOM 23937 N N . ALA A 1 75 ? -1.177 -4.695 1.290 1.00 0.00 72 ALA A N 20
ATOM 23938 C CA . ALA A 1 75 ? -1.934 -3.993 0.269 1.00 0.00 72 ALA A CA 20
ATOM 23939 C C . ALA A 1 75 ? -3.321 -3.612 0.782 1.00 0.00 72 ALA A C 20
ATOM 23940 O O . ALA A 1 75 ? -3.707 -2.443 0.752 1.00 0.00 72 ALA A O 20
ATOM 23947 N N . ASP A 1 76 ? -4.067 -4.610 1.252 1.00 0.00 73 ASP A N 20
ATOM 23948 C CA . ASP A 1 76 ? -5.416 -4.387 1.769 1.00 0.00 73 ASP A CA 20
ATOM 23949 C C . ASP A 1 76 ? -5.399 -3.548 3.047 1.00 0.00 73 ASP A C 20
ATOM 23950 O O . ASP A 1 76 ? -6.196 -2.626 3.211 1.00 0.00 73 ASP A O 20
ATOM 23959 N N . THR A 1 77 ? -4.490 -3.884 3.952 1.00 0.00 74 THR A N 20
ATOM 23960 C CA . THR A 1 77 ? -4.362 -3.182 5.226 1.00 0.00 74 THR A CA 20
ATOM 23961 C C . THR A 1 77 ? -4.199 -1.677 5.029 1.00 0.00 74 THR A C 20
ATOM 23962 O O . THR A 1 77 ? -4.868 -0.882 5.690 1.00 0.00 74 THR A O 20
ATOM 23973 N N . ILE A 1 78 ? -3.306 -1.290 4.127 1.00 0.00 75 ILE A N 20
ATOM 23974 C CA . ILE A 1 78 ? -3.059 0.122 3.861 1.00 0.00 75 ILE A CA 20
ATOM 23975 C C . ILE A 1 78 ? -4.305 0.815 3.307 1.00 0.00 75 ILE A C 20
ATOM 23976 O O . ILE A 1 78 ? -4.740 1.834 3.842 1.00 0.00 75 ILE A O 20
ATOM 23992 N N . VAL A 1 79 ? -4.883 0.262 2.243 1.00 0.00 76 VAL A N 20
ATOM 23993 C CA . VAL A 1 79 ? -6.083 0.850 1.644 1.00 0.00 76 VAL A CA 20
ATOM 23994 C C . VAL A 1 79 ? -7.193 1.044 2.674 1.00 0.00 76 VAL A C 20
ATOM 23995 O O . VAL A 1 79 ? -7.902 2.050 2.650 1.00 0.00 76 VAL A O 20
ATOM 24008 N N . ASN A 1 80 ? -7.345 0.081 3.576 1.00 0.00 77 ASN A N 20
ATOM 24009 C CA . ASN A 1 80 ? -8.377 0.156 4.606 1.00 0.00 77 ASN A CA 20
ATOM 24010 C C . ASN A 1 80 ? -8.201 1.385 5.495 1.00 0.00 77 ASN A C 20
ATOM 24011 O O . ASN A 1 80 ? -9.142 2.149 5.711 1.00 0.00 77 ASN A O 20
ATOM 24022 N N . LYS A 1 81 ? -6.998 1.553 6.028 1.00 0.00 78 LYS A N 20
ATOM 24023 C CA . LYS A 1 81 ? -6.697 2.671 6.920 1.00 0.00 78 LYS A CA 20
ATOM 24024 C C . LYS A 1 81 ? -6.554 3.992 6.170 1.00 0.00 78 LYS A C 20
ATOM 24025 O O . LYS A 1 81 ? -6.984 5.038 6.656 1.00 0.00 78 LYS A O 20
ATOM 24044 N N . ALA A 1 82 ? -5.918 3.947 5.008 1.00 0.00 79 ALA A N 20
ATOM 24045 C CA . ALA A 1 82 ? -5.686 5.156 4.222 1.00 0.00 79 ALA A CA 20
ATOM 24046 C C . ALA A 1 82 ? -6.981 5.762 3.684 1.00 0.00 79 ALA A C 20
ATOM 24047 O O . ALA A 1 82 ? -7.068 6.977 3.510 1.00 0.00 79 ALA A O 20
ATOM 24054 N N . GLY A 1 83 ? -7.985 4.930 3.426 1.00 0.00 80 GLY A N 20
ATOM 24055 C CA . GLY A 1 83 ? -9.241 5.453 2.919 1.00 0.00 80 GLY A CA 20
ATOM 24056 C C . GLY A 1 83 ? -10.063 4.429 2.168 1.00 0.00 80 GLY A C 20
ATOM 24057 O O . GLY A 1 83 ? -11.234 4.209 2.475 1.00 0.00 80 GLY A O 20
ATOM 24061 N N . LEU A 1 84 ? -9.450 3.822 1.166 1.00 0.00 81 LEU A N 20
ATOM 24062 C CA . LEU A 1 84 ? -10.122 2.832 0.339 1.00 0.00 81 LEU A CA 20
ATOM 24063 C C . LEU A 1 84 ? -10.470 1.587 1.147 1.00 0.00 81 LEU A C 20
ATOM 24064 O O . LEU A 1 84 ? -9.573 0.741 1.346 1.00 0.00 81 LEU A O 20
ATOM 24081 N N . GLY A 1 1 ? -25.814 -4.520 4.013 1.00 0.00 -3 GLY A N 21
ATOM 24082 C CA . GLY A 1 1 ? -24.618 -4.682 4.884 1.00 0.00 -3 GLY A CA 21
ATOM 24083 C C . GLY A 1 1 ? -23.583 -5.611 4.280 1.00 0.00 -3 GLY A C 21
ATOM 24084 O O . GLY A 1 1 ? -23.042 -6.478 4.965 1.00 0.00 -3 GLY A O 21
ATOM 24090 N N . SER A 1 2 ? -23.308 -5.429 2.991 1.00 0.00 -2 SER A N 21
ATOM 24091 C CA . SER A 1 2 ? -22.332 -6.256 2.290 1.00 0.00 -2 SER A CA 21
ATOM 24092 C C . SER A 1 2 ? -21.981 -5.649 0.936 1.00 0.00 -2 SER A C 21
ATOM 24093 O O . SER A 1 2 ? -22.858 -5.185 0.206 1.00 0.00 -2 SER A O 21
ATOM 24101 N N . HIS A 1 3 ? -20.694 -5.656 0.604 1.00 0.00 -1 HIS A N 21
ATOM 24102 C CA . HIS A 1 3 ? -20.226 -5.108 -0.663 1.00 0.00 -1 HIS A CA 21
ATOM 24103 C C . HIS A 1 3 ? -20.509 -3.599 -0.728 1.00 0.00 -1 HIS A C 21
ATOM 24104 O O . HIS A 1 3 ? -20.041 -2.847 0.127 1.00 0.00 -1 HIS A O 21
ATOM 24119 N N . MET A 1 4 ? -21.267 -3.149 -1.731 1.00 0.00 1 MET A N 21
ATOM 24120 C CA . MET A 1 4 ? -21.584 -1.732 -1.866 1.00 0.00 1 MET A CA 21
ATOM 24121 C C . MET A 1 4 ? -20.312 -0.904 -2.036 1.00 0.00 1 MET A C 21
ATOM 24122 O O . MET A 1 4 ? -20.159 0.152 -1.422 1.00 0.00 1 MET A O 21
ATOM 24136 N N . LYS A 1 5 ? -19.404 -1.391 -2.876 1.00 0.00 2 LYS A N 21
ATOM 24137 C CA . LYS A 1 5 ? -18.144 -0.699 -3.130 1.00 0.00 2 LYS A CA 21
ATOM 24138 C C . LYS A 1 5 ? -17.305 -1.462 -4.149 1.00 0.00 2 LYS A C 21
ATOM 24139 O O . LYS A 1 5 ? -17.163 -2.682 -4.061 1.00 0.00 2 LYS A O 21
ATOM 24158 N N . MET A 1 6 ? -16.748 -0.737 -5.115 1.00 0.00 3 MET A N 21
ATOM 24159 C CA . MET A 1 6 ? -15.921 -1.351 -6.148 1.00 0.00 3 MET A CA 21
ATOM 24160 C C . MET A 1 6 ? -15.360 -0.298 -7.097 1.00 0.00 3 MET A C 21
ATOM 24161 O O . MET A 1 6 ? -16.078 0.591 -7.552 1.00 0.00 3 MET A O 21
ATOM 24175 N N . GLY A 1 7 ? -14.069 -0.411 -7.389 1.00 0.00 4 GLY A N 21
ATOM 24176 C CA . GLY A 1 7 ? -13.423 0.530 -8.282 1.00 0.00 4 GLY A CA 21
ATOM 24177 C C . GLY A 1 7 ? -11.934 0.277 -8.398 1.00 0.00 4 GLY A C 21
ATOM 24178 O O . GLY A 1 7 ? -11.498 -0.871 -8.492 1.00 0.00 4 GLY A O 21
ATOM 24182 N N . VAL A 1 8 ? -11.151 1.348 -8.387 1.00 0.00 5 VAL A N 21
ATOM 24183 C CA . VAL A 1 8 ? -9.701 1.233 -8.488 1.00 0.00 5 VAL A CA 21
ATOM 24184 C C . VAL A 1 8 ? -9.096 0.758 -7.178 1.00 0.00 5 VAL A C 21
ATOM 24185 O O . VAL A 1 8 ? -7.904 0.540 -7.104 1.00 0.00 5 VAL A O 21
ATOM 24198 N N . LYS A 1 9 ? -9.899 0.623 -6.128 1.00 0.00 6 LYS A N 21
ATOM 24199 C CA . LYS A 1 9 ? -9.351 0.198 -4.845 1.00 0.00 6 LYS A CA 21
ATOM 24200 C C . LYS A 1 9 ? -8.410 -0.973 -5.075 1.00 0.00 6 LYS A C 21
ATOM 24201 O O . LYS A 1 9 ? -7.252 -0.943 -4.659 1.00 0.00 6 LYS A O 21
ATOM 24220 N N . GLU A 1 10 ? -8.897 -1.972 -5.787 1.00 0.00 7 GLU A N 21
ATOM 24221 C CA . GLU A 1 10 ? -8.084 -3.128 -6.125 1.00 0.00 7 GLU A CA 21
ATOM 24222 C C . GLU A 1 10 ? -7.127 -2.810 -7.279 1.00 0.00 7 GLU A C 21
ATOM 24223 O O . GLU A 1 10 ? -6.073 -3.424 -7.397 1.00 0.00 7 GLU A O 21
ATOM 24235 N N . ASP A 1 11 ? -7.514 -1.866 -8.148 1.00 0.00 8 ASP A N 21
ATOM 24236 C CA . ASP A 1 11 ? -6.687 -1.497 -9.303 1.00 0.00 8 ASP A CA 21
ATOM 24237 C C . ASP A 1 11 ? -5.364 -0.846 -8.879 1.00 0.00 8 ASP A C 21
ATOM 24238 O O . ASP A 1 11 ? -4.285 -1.294 -9.274 1.00 0.00 8 ASP A O 21
ATOM 24247 N N . ILE A 1 12 ? -5.454 0.180 -8.041 1.00 0.00 9 ILE A N 21
ATOM 24248 C CA . ILE A 1 12 ? -4.281 0.861 -7.520 1.00 0.00 9 ILE A CA 21
ATOM 24249 C C . ILE A 1 12 ? -3.509 -0.108 -6.644 1.00 0.00 9 ILE A C 21
ATOM 24250 O O . ILE A 1 12 ? -2.287 -0.215 -6.738 1.00 0.00 9 ILE A O 21
ATOM 24266 N N . ARG A 1 13 ? -4.245 -0.847 -5.820 1.00 0.00 10 ARG A N 21
ATOM 24267 C CA . ARG A 1 13 ? -3.642 -1.848 -4.960 1.00 0.00 10 ARG A CA 21
ATOM 24268 C C . ARG A 1 13 ? -2.936 -2.878 -5.823 1.00 0.00 10 ARG A C 21
ATOM 24269 O O . ARG A 1 13 ? -1.981 -3.516 -5.391 1.00 0.00 10 ARG A O 21
ATOM 24290 N N . GLY A 1 14 ? -3.406 -3.016 -7.060 1.00 0.00 11 GLY A N 21
ATOM 24291 C CA . GLY A 1 14 ? -2.787 -3.951 -7.976 1.00 0.00 11 GLY A CA 21
ATOM 24292 C C . GLY A 1 14 ? -1.392 -3.492 -8.307 1.00 0.00 11 GLY A C 21
ATOM 24293 O O . GLY A 1 14 ? -0.435 -4.269 -8.274 1.00 0.00 11 GLY A O 21
ATOM 24297 N N . GLN A 1 15 ? -1.284 -2.201 -8.587 1.00 0.00 12 GLN A N 21
ATOM 24298 C CA . GLN A 1 15 ? -0.007 -1.583 -8.887 1.00 0.00 12 GLN A CA 21
ATOM 24299 C C . GLN A 1 15 ? 0.899 -1.652 -7.664 1.00 0.00 12 GLN A C 21
ATOM 24300 O O . GLN A 1 15 ? 2.120 -1.737 -7.782 1.00 0.00 12 GLN A O 21
ATOM 24314 N N . ILE A 1 16 ? 0.276 -1.603 -6.487 1.00 0.00 13 ILE A N 21
ATOM 24315 C CA . ILE A 1 16 ? 0.994 -1.645 -5.220 1.00 0.00 13 ILE A CA 21
ATOM 24316 C C . ILE A 1 16 ? 1.524 -3.043 -4.910 1.00 0.00 13 ILE A C 21
ATOM 24317 O O . ILE A 1 16 ? 2.674 -3.195 -4.509 1.00 0.00 13 ILE A O 21
ATOM 24333 N N . ILE A 1 17 ? 0.690 -4.063 -5.101 1.00 0.00 14 ILE A N 21
ATOM 24334 C CA . ILE A 1 17 ? 1.106 -5.438 -4.842 1.00 0.00 14 ILE A CA 21
ATOM 24335 C C . ILE A 1 17 ? 2.363 -5.770 -5.640 1.00 0.00 14 ILE A C 21
ATOM 24336 O O . ILE A 1 17 ? 3.374 -6.192 -5.077 1.00 0.00 14 ILE A O 21
ATOM 24352 N N . GLY A 1 18 ? 2.309 -5.542 -6.949 1.00 0.00 15 GLY A N 21
ATOM 24353 C CA . GLY A 1 18 ? 3.470 -5.791 -7.780 1.00 0.00 15 GLY A CA 21
ATOM 24354 C C . GLY A 1 18 ? 4.630 -4.922 -7.346 1.00 0.00 15 GLY A C 21
ATOM 24355 O O . GLY A 1 18 ? 5.790 -5.332 -7.396 1.00 0.00 15 GLY A O 21
ATOM 24359 N N . ALA A 1 19 ? 4.294 -3.715 -6.903 1.00 0.00 16 ALA A N 21
ATOM 24360 C CA . ALA A 1 19 ? 5.276 -2.752 -6.430 1.00 0.00 16 ALA A CA 21
ATOM 24361 C C . ALA A 1 19 ? 5.968 -3.247 -5.159 1.00 0.00 16 ALA A C 21
ATOM 24362 O O . ALA A 1 19 ? 7.107 -2.878 -4.874 1.00 0.00 16 ALA A O 21
ATOM 24369 N N . LEU A 1 20 ? 5.268 -4.089 -4.403 1.00 0.00 17 LEU A N 21
ATOM 24370 C CA . LEU A 1 20 ? 5.795 -4.644 -3.164 1.00 0.00 17 LEU A CA 21
ATOM 24371 C C . LEU A 1 20 ? 6.727 -5.807 -3.458 1.00 0.00 17 LEU A C 21
ATOM 24372 O O . LEU A 1 20 ? 7.665 -6.076 -2.709 1.00 0.00 17 LEU A O 21
ATOM 24388 N N . ALA A 1 21 ? 6.457 -6.490 -4.561 1.00 0.00 18 ALA A N 21
ATOM 24389 C CA . ALA A 1 21 ? 7.269 -7.632 -4.970 1.00 0.00 18 ALA A CA 21
ATOM 24390 C C . ALA A 1 21 ? 8.725 -7.222 -5.177 1.00 0.00 18 ALA A C 21
ATOM 24391 O O . ALA A 1 21 ? 9.008 -6.203 -5.805 1.00 0.00 18 ALA A O 21
ATOM 24398 N N . GLY A 1 22 ? 9.647 -8.024 -4.646 1.00 0.00 19 GLY A N 21
ATOM 24399 C CA . GLY A 1 22 ? 11.061 -7.722 -4.791 1.00 0.00 19 GLY A CA 21
ATOM 24400 C C . GLY A 1 22 ? 11.733 -7.391 -3.470 1.00 0.00 19 GLY A C 21
ATOM 24401 O O . GLY A 1 22 ? 12.915 -7.675 -3.279 1.00 0.00 19 GLY A O 21
ATOM 24405 N N . ALA A 1 23 ? 10.978 -6.782 -2.560 1.00 0.00 20 ALA A N 21
ATOM 24406 C CA . ALA A 1 23 ? 11.501 -6.397 -1.250 1.00 0.00 20 ALA A CA 21
ATOM 24407 C C . ALA A 1 23 ? 12.167 -7.569 -0.547 1.00 0.00 20 ALA A C 21
ATOM 24408 O O . ALA A 1 23 ? 12.290 -8.658 -1.107 1.00 0.00 20 ALA A O 21
ATOM 24415 N N . ASP A 1 24 ? 12.560 -7.338 0.700 1.00 0.00 21 ASP A N 21
ATOM 24416 C CA . ASP A 1 24 ? 13.174 -8.374 1.520 1.00 0.00 21 ASP A CA 21
ATOM 24417 C C . ASP A 1 24 ? 12.177 -9.522 1.666 1.00 0.00 21 ASP A C 21
ATOM 24418 O O . ASP A 1 24 ? 11.726 -10.065 0.657 1.00 0.00 21 ASP A O 21
ATOM 24427 N N . PHE A 1 25 ? 11.766 -9.871 2.887 1.00 0.00 22 PHE A N 21
ATOM 24428 C CA . PHE A 1 25 ? 10.760 -10.914 3.026 1.00 0.00 22 PHE A CA 21
ATOM 24429 C C . PHE A 1 25 ? 9.510 -10.393 2.327 1.00 0.00 22 PHE A C 21
ATOM 24430 O O . PHE A 1 25 ? 9.581 -9.360 1.658 1.00 0.00 22 PHE A O 21
ATOM 24447 N N . PRO A 1 26 ? 8.340 -11.026 2.452 1.00 0.00 23 PRO A N 21
ATOM 24448 C CA . PRO A 1 26 ? 7.158 -10.496 1.800 1.00 0.00 23 PRO A CA 21
ATOM 24449 C C . PRO A 1 26 ? 6.646 -9.209 2.474 1.00 0.00 23 PRO A C 21
ATOM 24450 O O . PRO A 1 26 ? 5.519 -9.184 2.957 1.00 0.00 23 PRO A O 21
ATOM 24461 N N . ILE A 1 27 ? 7.489 -8.136 2.472 1.00 0.00 24 ILE A N 21
ATOM 24462 C CA . ILE A 1 27 ? 7.131 -6.808 3.037 1.00 0.00 24 ILE A CA 21
ATOM 24463 C C . ILE A 1 27 ? 7.882 -6.405 4.328 1.00 0.00 24 ILE A C 21
ATOM 24464 O O . ILE A 1 27 ? 7.261 -6.231 5.378 1.00 0.00 24 ILE A O 21
ATOM 24480 N N . ASN A 1 28 ? 9.196 -6.215 4.247 1.00 0.00 25 ASN A N 21
ATOM 24481 C CA . ASN A 1 28 ? 9.984 -5.788 5.417 1.00 0.00 25 ASN A CA 21
ATOM 24482 C C . ASN A 1 28 ? 9.596 -4.384 5.864 1.00 0.00 25 ASN A C 21
ATOM 24483 O O . ASN A 1 28 ? 10.398 -3.457 5.755 1.00 0.00 25 ASN A O 21
ATOM 24494 N N . SER A 1 29 ? 8.376 -4.213 6.348 1.00 0.00 26 SER A N 21
ATOM 24495 C CA . SER A 1 29 ? 7.926 -2.898 6.776 1.00 0.00 26 SER A CA 21
ATOM 24496 C C . SER A 1 29 ? 8.001 -1.938 5.598 1.00 0.00 26 SER A C 21
ATOM 24497 O O . SER A 1 29 ? 8.755 -2.164 4.651 1.00 0.00 26 SER A O 21
ATOM 24505 N N . PRO A 1 30 ? 7.216 -0.865 5.613 1.00 0.00 27 PRO A N 21
ATOM 24506 C CA . PRO A 1 30 ? 7.215 0.089 4.517 1.00 0.00 27 PRO A CA 21
ATOM 24507 C C . PRO A 1 30 ? 8.610 0.532 4.117 1.00 0.00 27 PRO A C 21
ATOM 24508 O O . PRO A 1 30 ? 8.868 0.778 2.947 1.00 0.00 27 PRO A O 21
ATOM 24519 N N . GLU A 1 31 ? 9.515 0.625 5.073 1.00 0.00 28 GLU A N 21
ATOM 24520 C CA . GLU A 1 31 ? 10.877 1.035 4.768 1.00 0.00 28 GLU A CA 21
ATOM 24521 C C . GLU A 1 31 ? 11.471 0.159 3.660 1.00 0.00 28 GLU A C 21
ATOM 24522 O O . GLU A 1 31 ? 11.946 0.661 2.638 1.00 0.00 28 GLU A O 21
ATOM 24534 N N . GLU A 1 32 ? 11.442 -1.152 3.870 1.00 0.00 29 GLU A N 21
ATOM 24535 C CA . GLU A 1 32 ? 11.984 -2.092 2.903 1.00 0.00 29 GLU A CA 21
ATOM 24536 C C . GLU A 1 32 ? 11.082 -2.286 1.699 1.00 0.00 29 GLU A C 21
ATOM 24537 O O . GLU A 1 32 ? 11.511 -2.092 0.567 1.00 0.00 29 GLU A O 21
ATOM 24549 N N . LEU A 1 33 ? 9.839 -2.703 1.936 1.00 0.00 30 LEU A N 21
ATOM 24550 C CA . LEU A 1 33 ? 8.914 -2.942 0.840 1.00 0.00 30 LEU A CA 21
ATOM 24551 C C . LEU A 1 33 ? 8.910 -1.729 -0.084 1.00 0.00 30 LEU A C 21
ATOM 24552 O O . LEU A 1 33 ? 8.933 -1.870 -1.309 1.00 0.00 30 LEU A O 21
ATOM 24568 N N . MET A 1 34 ? 8.960 -0.535 0.507 1.00 0.00 31 MET A N 21
ATOM 24569 C CA . MET A 1 34 ? 9.039 0.683 -0.285 1.00 0.00 31 MET A CA 21
ATOM 24570 C C . MET A 1 34 ? 10.378 0.713 -1.002 1.00 0.00 31 MET A C 21
ATOM 24571 O O . MET A 1 34 ? 10.482 1.212 -2.122 1.00 0.00 31 MET A O 21
ATOM 24585 N N . ALA A 1 35 ? 11.409 0.154 -0.355 1.00 0.00 32 ALA A N 21
ATOM 24586 C CA . ALA A 1 35 ? 12.732 0.110 -0.962 1.00 0.00 32 ALA A CA 21
ATOM 24587 C C . ALA A 1 35 ? 12.721 -0.799 -2.187 1.00 0.00 32 ALA A C 21
ATOM 24588 O O . ALA A 1 35 ? 13.509 -0.626 -3.117 1.00 0.00 32 ALA A O 21
ATOM 24595 N N . ALA A 1 36 ? 11.827 -1.782 -2.159 1.00 0.00 33 ALA A N 21
ATOM 24596 C CA . ALA A 1 36 ? 11.696 -2.751 -3.236 1.00 0.00 33 ALA A CA 21
ATOM 24597 C C . ALA A 1 36 ? 11.114 -2.150 -4.507 1.00 0.00 33 ALA A C 21
ATOM 24598 O O . ALA A 1 36 ? 11.614 -2.406 -5.602 1.00 0.00 33 ALA A O 21
ATOM 24605 N N . LEU A 1 37 ? 10.032 -1.387 -4.358 1.00 0.00 34 LEU A N 21
ATOM 24606 C CA . LEU A 1 37 ? 9.351 -0.786 -5.507 1.00 0.00 34 LEU A CA 21
ATOM 24607 C C . LEU A 1 37 ? 10.328 -0.406 -6.625 1.00 0.00 34 LEU A C 21
ATOM 24608 O O . LEU A 1 37 ? 11.434 0.069 -6.370 1.00 0.00 34 LEU A O 21
ATOM 24624 N N . PRO A 1 38 ? 9.923 -0.656 -7.884 1.00 0.00 35 PRO A N 21
ATOM 24625 C CA . PRO A 1 38 ? 10.742 -0.397 -9.079 1.00 0.00 35 PRO A CA 21
ATOM 24626 C C . PRO A 1 38 ? 11.395 0.984 -9.110 1.00 0.00 35 PRO A C 21
ATOM 24627 O O . PRO A 1 38 ? 12.557 1.114 -9.495 1.00 0.00 35 PRO A O 21
ATOM 24638 N N . ASN A 1 39 ? 10.648 2.011 -8.738 1.00 0.00 36 ASN A N 21
ATOM 24639 C CA . ASN A 1 39 ? 11.167 3.376 -8.763 1.00 0.00 36 ASN A CA 21
ATOM 24640 C C . ASN A 1 39 ? 12.179 3.629 -7.648 1.00 0.00 36 ASN A C 21
ATOM 24641 O O . ASN A 1 39 ? 13.052 4.489 -7.777 1.00 0.00 36 ASN A O 21
ATOM 24652 N N . GLY A 1 40 ? 12.047 2.894 -6.552 1.00 0.00 37 GLY A N 21
ATOM 24653 C CA . GLY A 1 40 ? 12.940 3.078 -5.421 1.00 0.00 37 GLY A CA 21
ATOM 24654 C C . GLY A 1 40 ? 12.267 3.825 -4.276 1.00 0.00 37 GLY A C 21
ATOM 24655 O O . GLY A 1 40 ? 11.975 3.230 -3.240 1.00 0.00 37 GLY A O 21
ATOM 24659 N N . PRO A 1 41 ? 11.993 5.141 -4.431 1.00 0.00 38 PRO A N 21
ATOM 24660 C CA . PRO A 1 41 ? 11.339 5.942 -3.393 1.00 0.00 38 PRO A CA 21
ATOM 24661 C C . PRO A 1 41 ? 9.821 5.747 -3.371 1.00 0.00 38 PRO A C 21
ATOM 24662 O O . PRO A 1 41 ? 9.059 6.713 -3.359 1.00 0.00 38 PRO A O 21
ATOM 24673 N N . ASP A 1 42 ? 9.402 4.485 -3.364 1.00 0.00 39 ASP A N 21
ATOM 24674 C CA . ASP A 1 42 ? 8.003 4.106 -3.337 1.00 0.00 39 ASP A CA 21
ATOM 24675 C C . ASP A 1 42 ? 7.154 4.830 -4.381 1.00 0.00 39 ASP A C 21
ATOM 24676 O O . ASP A 1 42 ? 6.608 5.904 -4.135 1.00 0.00 39 ASP A O 21
ATOM 24685 N N . THR A 1 43 ? 7.048 4.204 -5.552 1.00 0.00 40 THR A N 21
ATOM 24686 C CA . THR A 1 43 ? 6.268 4.742 -6.659 1.00 0.00 40 THR A CA 21
ATOM 24687 C C . THR A 1 43 ? 4.822 4.981 -6.247 1.00 0.00 40 THR A C 21
ATOM 24688 O O . THR A 1 43 ? 4.196 4.129 -5.616 1.00 0.00 40 THR A O 21
ATOM 24699 N N . THR A 1 44 ? 4.296 6.145 -6.605 1.00 0.00 41 THR A N 21
ATOM 24700 C CA . THR A 1 44 ? 2.924 6.491 -6.270 1.00 0.00 41 THR A CA 21
ATOM 24701 C C . THR A 1 44 ? 1.940 5.869 -7.256 1.00 0.00 41 THR A C 21
ATOM 24702 O O . THR A 1 44 ? 1.964 6.179 -8.446 1.00 0.00 41 THR A O 21
ATOM 24713 N N . CYS A 1 45 ? 1.056 5.011 -6.752 1.00 0.00 42 CYS A N 21
ATOM 24714 C CA . CYS A 1 45 ? 0.047 4.376 -7.596 1.00 0.00 42 CYS A CA 21
ATOM 24715 C C . CYS A 1 45 ? -1.229 5.210 -7.581 1.00 0.00 42 CYS A C 21
ATOM 24716 O O . CYS A 1 45 ? -2.334 4.684 -7.454 1.00 0.00 42 CYS A O 21
ATOM 24724 N N . LYS A 1 46 ? -1.053 6.522 -7.695 1.00 0.00 43 LYS A N 21
ATOM 24725 C CA . LYS A 1 46 ? -2.164 7.464 -7.680 1.00 0.00 43 LYS A CA 21
ATOM 24726 C C . LYS A 1 46 ? -2.930 7.460 -8.995 1.00 0.00 43 LYS A C 21
ATOM 24727 O O . LYS A 1 46 ? -2.347 7.332 -10.071 1.00 0.00 43 LYS A O 21
ATOM 24746 N N . SER A 1 47 ? -4.242 7.622 -8.890 1.00 0.00 44 SER A N 21
ATOM 24747 C CA . SER A 1 47 ? -5.110 7.664 -10.057 1.00 0.00 44 SER A CA 21
ATOM 24748 C C . SER A 1 47 ? -6.081 8.830 -9.928 1.00 0.00 44 SER A C 21
ATOM 24749 O O . SER A 1 47 ? -6.827 8.921 -8.953 1.00 0.00 44 SER A O 21
ATOM 24757 N N . GLY A 1 48 ? -6.057 9.726 -10.905 1.00 0.00 45 GLY A N 21
ATOM 24758 C CA . GLY A 1 48 ? -6.933 10.880 -10.863 1.00 0.00 45 GLY A CA 21
ATOM 24759 C C . GLY A 1 48 ? -6.572 11.833 -9.738 1.00 0.00 45 GLY A C 21
ATOM 24760 O O . GLY A 1 48 ? -5.405 12.183 -9.562 1.00 0.00 45 GLY A O 21
ATOM 24764 N N . ASP A 1 49 ? -7.577 12.257 -8.979 1.00 0.00 46 ASP A N 21
ATOM 24765 C CA . ASP A 1 49 ? -7.367 13.180 -7.866 1.00 0.00 46 ASP A CA 21
ATOM 24766 C C . ASP A 1 49 ? -6.832 12.463 -6.625 1.00 0.00 46 ASP A C 21
ATOM 24767 O O . ASP A 1 49 ? -6.169 13.073 -5.787 1.00 0.00 46 ASP A O 21
ATOM 24776 N N . VAL A 1 50 ? -7.144 11.176 -6.501 1.00 0.00 47 VAL A N 21
ATOM 24777 C CA . VAL A 1 50 ? -6.713 10.389 -5.348 1.00 0.00 47 VAL A CA 21
ATOM 24778 C C . VAL A 1 50 ? -5.304 9.820 -5.533 1.00 0.00 47 VAL A C 21
ATOM 24779 O O . VAL A 1 50 ? -4.955 9.336 -6.610 1.00 0.00 47 VAL A O 21
ATOM 24792 N N . GLU A 1 51 ? -4.506 9.869 -4.464 1.00 0.00 48 GLU A N 21
ATOM 24793 C CA . GLU A 1 51 ? -3.141 9.348 -4.490 1.00 0.00 48 GLU A CA 21
ATOM 24794 C C . GLU A 1 51 ? -2.929 8.360 -3.344 1.00 0.00 48 GLU A C 21
ATOM 24795 O O . GLU A 1 51 ? -3.327 8.625 -2.210 1.00 0.00 48 GLU A O 21
ATOM 24807 N N . LEU A 1 52 ? -2.300 7.225 -3.640 1.00 0.00 49 LEU A N 21
ATOM 24808 C CA . LEU A 1 52 ? -2.040 6.208 -2.622 1.00 0.00 49 LEU A CA 21
ATOM 24809 C C . LEU A 1 52 ? -0.667 5.573 -2.810 1.00 0.00 49 LEU A C 21
ATOM 24810 O O . LEU A 1 52 ? -0.234 5.317 -3.932 1.00 0.00 49 LEU A O 21
ATOM 24826 N N . LYS A 1 53 ? 0.006 5.319 -1.693 1.00 0.00 50 LYS A N 21
ATOM 24827 C CA . LYS A 1 53 ? 1.330 4.710 -1.710 1.00 0.00 50 LYS A CA 21
ATOM 24828 C C . LYS A 1 53 ? 1.835 4.499 -0.288 1.00 0.00 50 LYS A C 21
ATOM 24829 O O . LYS A 1 53 ? 1.443 5.214 0.630 1.00 0.00 50 LYS A O 21
ATOM 24848 N N . ALA A 1 54 ? 2.693 3.503 -0.109 1.00 0.00 51 ALA A N 21
ATOM 24849 C CA . ALA A 1 54 ? 3.237 3.184 1.207 1.00 0.00 51 ALA A CA 21
ATOM 24850 C C . ALA A 1 54 ? 3.741 4.430 1.936 1.00 0.00 51 ALA A C 21
ATOM 24851 O O . ALA A 1 54 ? 3.711 4.495 3.162 1.00 0.00 51 ALA A O 21
ATOM 24858 N N . SER A 1 55 ? 4.212 5.414 1.185 1.00 0.00 52 SER A N 21
ATOM 24859 C CA . SER A 1 55 ? 4.722 6.641 1.785 1.00 0.00 52 SER A CA 21
ATOM 24860 C C . SER A 1 55 ? 3.599 7.474 2.408 1.00 0.00 52 SER A C 21
ATOM 24861 O O . SER A 1 55 ? 3.653 7.815 3.590 1.00 0.00 52 SER A O 21
ATOM 24869 N N . ASP A 1 56 ? 2.591 7.809 1.607 1.00 0.00 53 ASP A N 21
ATOM 24870 C CA . ASP A 1 56 ? 1.466 8.614 2.081 1.00 0.00 53 ASP A CA 21
ATOM 24871 C C . ASP A 1 56 ? 0.544 7.827 3.011 1.00 0.00 53 ASP A C 21
ATOM 24872 O O . ASP A 1 56 ? 0.218 8.286 4.104 1.00 0.00 53 ASP A O 21
ATOM 24881 N N . ALA A 1 57 ? 0.108 6.655 2.560 1.00 0.00 54 ALA A N 21
ATOM 24882 C CA . ALA A 1 57 ? -0.799 5.819 3.343 1.00 0.00 54 ALA A CA 21
ATOM 24883 C C . ALA A 1 57 ? -0.058 4.934 4.344 1.00 0.00 54 ALA A C 21
ATOM 24884 O O . ALA A 1 57 ? -0.462 4.825 5.502 1.00 0.00 54 ALA A O 21
ATOM 24891 N N . GLY A 1 58 ? 1.018 4.291 3.892 1.00 0.00 55 GLY A N 21
ATOM 24892 C CA . GLY A 1 58 ? 1.784 3.410 4.765 1.00 0.00 55 GLY A CA 21
ATOM 24893 C C . GLY A 1 58 ? 2.050 4.009 6.136 1.00 0.00 55 GLY A C 21
ATOM 24894 O O . GLY A 1 58 ? 2.189 3.281 7.119 1.00 0.00 55 GLY A O 21
ATOM 24898 N N . GLN A 1 59 ? 2.117 5.337 6.201 1.00 0.00 56 GLN A N 21
ATOM 24899 C CA . GLN A 1 59 ? 2.362 6.039 7.461 1.00 0.00 56 GLN A CA 21
ATOM 24900 C C . GLN A 1 59 ? 1.535 5.446 8.596 1.00 0.00 56 GLN A C 21
ATOM 24901 O O . GLN A 1 59 ? 1.949 5.455 9.754 1.00 0.00 56 GLN A O 21
ATOM 24915 N N . VAL A 1 60 ? 0.357 4.945 8.250 1.00 0.00 57 VAL A N 21
ATOM 24916 C CA . VAL A 1 60 ? -0.552 4.356 9.225 1.00 0.00 57 VAL A CA 21
ATOM 24917 C C . VAL A 1 60 ? -0.130 2.947 9.649 1.00 0.00 57 VAL A C 21
ATOM 24918 O O . VAL A 1 60 ? -0.969 2.136 10.040 1.00 0.00 57 VAL A O 21
ATOM 24931 N N . LEU A 1 61 ? 1.170 2.662 9.588 1.00 0.00 58 LEU A N 21
ATOM 24932 C CA . LEU A 1 61 ? 1.685 1.355 9.984 1.00 0.00 58 LEU A CA 21
ATOM 24933 C C . LEU A 1 61 ? 2.889 1.530 10.907 1.00 0.00 58 LEU A C 21
ATOM 24934 O O . LEU A 1 61 ? 3.963 1.943 10.472 1.00 0.00 58 LEU A O 21
ATOM 24950 N N . THR A 1 62 ? 2.696 1.224 12.188 1.00 0.00 59 THR A N 21
ATOM 24951 C CA . THR A 1 62 ? 3.758 1.358 13.182 1.00 0.00 59 THR A CA 21
ATOM 24952 C C . THR A 1 62 ? 4.891 0.367 12.939 1.00 0.00 59 THR A C 21
ATOM 24953 O O . THR A 1 62 ? 4.693 -0.680 12.323 1.00 0.00 59 THR A O 21
ATOM 24964 N N . ALA A 1 63 ? 6.080 0.707 13.433 1.00 0.00 60 ALA A N 21
ATOM 24965 C CA . ALA A 1 63 ? 7.255 -0.148 13.278 1.00 0.00 60 ALA A CA 21
ATOM 24966 C C . ALA A 1 63 ? 6.936 -1.596 13.638 1.00 0.00 60 ALA A C 21
ATOM 24967 O O . ALA A 1 63 ? 7.419 -2.527 12.997 1.00 0.00 60 ALA A O 21
ATOM 24974 N N . ASP A 1 64 ? 6.110 -1.779 14.662 1.00 0.00 61 ASP A N 21
ATOM 24975 C CA . ASP A 1 64 ? 5.719 -3.116 15.096 1.00 0.00 61 ASP A CA 21
ATOM 24976 C C . ASP A 1 64 ? 5.178 -3.926 13.920 1.00 0.00 61 ASP A C 21
ATOM 24977 O O . ASP A 1 64 ? 5.240 -5.156 13.917 1.00 0.00 61 ASP A O 21
ATOM 24986 N N . ASP A 1 65 ? 4.644 -3.223 12.925 1.00 0.00 62 ASP A N 21
ATOM 24987 C CA . ASP A 1 65 ? 4.083 -3.860 11.739 1.00 0.00 62 ASP A CA 21
ATOM 24988 C C . ASP A 1 65 ? 5.163 -4.419 10.813 1.00 0.00 62 ASP A C 21
ATOM 24989 O O . ASP A 1 65 ? 4.846 -4.923 9.736 1.00 0.00 62 ASP A O 21
ATOM 24998 N N . PHE A 1 66 ? 6.434 -4.323 11.213 1.00 0.00 63 PHE A N 21
ATOM 24999 C CA . PHE A 1 66 ? 7.530 -4.820 10.380 1.00 0.00 63 PHE A CA 21
ATOM 25000 C C . PHE A 1 66 ? 7.174 -6.156 9.732 1.00 0.00 63 PHE A C 21
ATOM 25001 O O . PHE A 1 66 ? 7.103 -6.254 8.509 1.00 0.00 63 PHE A O 21
ATOM 25018 N N . PRO A 1 67 ? 6.926 -7.196 10.543 1.00 0.00 64 PRO A N 21
ATOM 25019 C CA . PRO A 1 67 ? 6.560 -8.519 10.034 1.00 0.00 64 PRO A CA 21
ATOM 25020 C C . PRO A 1 67 ? 5.139 -8.545 9.484 1.00 0.00 64 PRO A C 21
ATOM 25021 O O . PRO A 1 67 ? 4.225 -9.085 10.108 1.00 0.00 64 PRO A O 21
ATOM 25032 N N . PHE A 1 68 ? 4.961 -7.945 8.312 1.00 0.00 65 PHE A N 21
ATOM 25033 C CA . PHE A 1 68 ? 3.658 -7.879 7.669 1.00 0.00 65 PHE A CA 21
ATOM 25034 C C . PHE A 1 68 ? 3.288 -9.210 7.021 1.00 0.00 65 PHE A C 21
ATOM 25035 O O . PHE A 1 68 ? 4.138 -9.887 6.442 1.00 0.00 65 PHE A O 21
ATOM 25052 N N . LYS A 1 69 ? 2.012 -9.570 7.117 1.00 0.00 66 LYS A N 21
ATOM 25053 C CA . LYS A 1 69 ? 1.517 -10.811 6.532 1.00 0.00 66 LYS A CA 21
ATOM 25054 C C . LYS A 1 69 ? 1.565 -10.746 5.009 1.00 0.00 66 LYS A C 21
ATOM 25055 O O . LYS A 1 69 ? 0.530 -10.698 4.333 1.00 0.00 66 LYS A O 21
ATOM 25074 N N . SER A 1 70 ? 2.777 -10.746 4.478 1.00 0.00 67 SER A N 21
ATOM 25075 C CA . SER A 1 70 ? 2.986 -10.696 3.042 1.00 0.00 67 SER A CA 21
ATOM 25076 C C . SER A 1 70 ? 2.374 -9.443 2.419 1.00 0.00 67 SER A C 21
ATOM 25077 O O . SER A 1 70 ? 1.517 -8.786 3.012 1.00 0.00 67 SER A O 21
ATOM 25085 N N . ALA A 1 71 ? 2.836 -9.122 1.213 1.00 0.00 68 ALA A N 21
ATOM 25086 C CA . ALA A 1 71 ? 2.364 -7.952 0.480 1.00 0.00 68 ALA A CA 21
ATOM 25087 C C . ALA A 1 71 ? 0.845 -7.917 0.391 1.00 0.00 68 ALA A C 21
ATOM 25088 O O . ALA A 1 71 ? 0.244 -6.846 0.324 1.00 0.00 68 ALA A O 21
ATOM 25095 N N . GLU A 1 72 ? 0.229 -9.089 0.386 1.00 0.00 69 GLU A N 21
ATOM 25096 C CA . GLU A 1 72 ? -1.220 -9.178 0.300 1.00 0.00 69 GLU A CA 21
ATOM 25097 C C . GLU A 1 72 ? -1.897 -8.440 1.455 1.00 0.00 69 GLU A C 21
ATOM 25098 O O . GLU A 1 72 ? -2.852 -7.690 1.234 1.00 0.00 69 GLU A O 21
ATOM 25110 N N . GLU A 1 73 ? -1.420 -8.642 2.689 1.00 0.00 70 GLU A N 21
ATOM 25111 C CA . GLU A 1 73 ? -2.035 -7.971 3.823 1.00 0.00 70 GLU A CA 21
ATOM 25112 C C . GLU A 1 73 ? -1.665 -6.494 3.846 1.00 0.00 70 GLU A C 21
ATOM 25113 O O . GLU A 1 73 ? -2.478 -5.653 4.215 1.00 0.00 70 GLU A O 21
ATOM 25125 N N . VAL A 1 74 ? -0.443 -6.179 3.440 1.00 0.00 71 VAL A N 21
ATOM 25126 C CA . VAL A 1 74 ? 0.008 -4.794 3.411 1.00 0.00 71 VAL A CA 21
ATOM 25127 C C . VAL A 1 74 ? -0.831 -3.983 2.435 1.00 0.00 71 VAL A C 21
ATOM 25128 O O . VAL A 1 74 ? -1.196 -2.841 2.711 1.00 0.00 71 VAL A O 21
ATOM 25141 N N . ALA A 1 75 ? -1.136 -4.584 1.294 1.00 0.00 72 ALA A N 21
ATOM 25142 C CA . ALA A 1 75 ? -1.934 -3.920 0.278 1.00 0.00 72 ALA A CA 21
ATOM 25143 C C . ALA A 1 75 ? -3.325 -3.580 0.805 1.00 0.00 72 ALA A C 21
ATOM 25144 O O . ALA A 1 75 ? -3.747 -2.424 0.770 1.00 0.00 72 ALA A O 21
ATOM 25151 N N . ASP A 1 76 ? -4.034 -4.595 1.292 1.00 0.00 73 ASP A N 21
ATOM 25152 C CA . ASP A 1 76 ? -5.383 -4.404 1.822 1.00 0.00 73 ASP A CA 21
ATOM 25153 C C . ASP A 1 76 ? -5.375 -3.507 3.059 1.00 0.00 73 ASP A C 21
ATOM 25154 O O . ASP A 1 76 ? -6.217 -2.622 3.205 1.00 0.00 73 ASP A O 21
ATOM 25163 N N . THR A 1 77 ? -4.424 -3.754 3.949 1.00 0.00 74 THR A N 21
ATOM 25164 C CA . THR A 1 77 ? -4.297 -2.989 5.184 1.00 0.00 74 THR A CA 21
ATOM 25165 C C . THR A 1 77 ? -4.222 -1.486 4.919 1.00 0.00 74 THR A C 21
ATOM 25166 O O . THR A 1 77 ? -4.899 -0.698 5.578 1.00 0.00 74 THR A O 21
ATOM 25177 N N . ILE A 1 78 ? -3.388 -1.095 3.963 1.00 0.00 75 ILE A N 21
ATOM 25178 C CA . ILE A 1 78 ? -3.223 0.315 3.631 1.00 0.00 75 ILE A CA 21
ATOM 25179 C C . ILE A 1 78 ? -4.510 0.918 3.064 1.00 0.00 75 ILE A C 21
ATOM 25180 O O . ILE A 1 78 ? -4.958 1.966 3.525 1.00 0.00 75 ILE A O 21
ATOM 25196 N N . VAL A 1 79 ? -5.110 0.258 2.075 1.00 0.00 76 VAL A N 21
ATOM 25197 C CA . VAL A 1 79 ? -6.353 0.760 1.484 1.00 0.00 76 VAL A CA 21
ATOM 25198 C C . VAL A 1 79 ? -7.430 0.961 2.547 1.00 0.00 76 VAL A C 21
ATOM 25199 O O . VAL A 1 79 ? -8.195 1.923 2.490 1.00 0.00 76 VAL A O 21
ATOM 25212 N N . ASN A 1 80 ? -7.486 0.053 3.516 1.00 0.00 77 ASN A N 21
ATOM 25213 C CA . ASN A 1 80 ? -8.473 0.144 4.589 1.00 0.00 77 ASN A CA 21
ATOM 25214 C C . ASN A 1 80 ? -8.268 1.402 5.429 1.00 0.00 77 ASN A C 21
ATOM 25215 O O . ASN A 1 80 ? -9.201 2.175 5.646 1.00 0.00 77 ASN A O 21
ATOM 25226 N N . LYS A 1 81 ? -7.046 1.588 5.913 1.00 0.00 78 LYS A N 21
ATOM 25227 C CA . LYS A 1 81 ? -6.711 2.737 6.748 1.00 0.00 78 LYS A CA 21
ATOM 25228 C C . LYS A 1 81 ? -6.647 4.031 5.941 1.00 0.00 78 LYS A C 21
ATOM 25229 O O . LYS A 1 81 ? -7.101 5.080 6.398 1.00 0.00 78 LYS A O 21
ATOM 25248 N N . ALA A 1 82 ? -6.057 3.957 4.755 1.00 0.00 79 ALA A N 21
ATOM 25249 C CA . ALA A 1 82 ? -5.907 5.134 3.903 1.00 0.00 79 ALA A CA 21
ATOM 25250 C C . ALA A 1 82 ? -7.249 5.647 3.387 1.00 0.00 79 ALA A C 21
ATOM 25251 O O . ALA A 1 82 ? -7.409 6.844 3.150 1.00 0.00 79 ALA A O 21
ATOM 25258 N N . GLY A 1 83 ? -8.214 4.747 3.215 1.00 0.00 80 GLY A N 21
ATOM 25259 C CA . GLY A 1 83 ? -9.517 5.163 2.729 1.00 0.00 80 GLY A CA 21
ATOM 25260 C C . GLY A 1 83 ? -10.251 4.065 1.995 1.00 0.00 80 GLY A C 21
ATOM 25261 O O . GLY A 1 83 ? -11.396 3.743 2.313 1.00 0.00 80 GLY A O 21
ATOM 25265 N N . LEU A 1 84 ? -9.587 3.506 0.998 1.00 0.00 81 LEU A N 21
ATOM 25266 C CA . LEU A 1 84 ? -10.160 2.449 0.181 1.00 0.00 81 LEU A CA 21
ATOM 25267 C C . LEU A 1 84 ? -10.367 1.174 0.994 1.00 0.00 81 LEU A C 21
ATOM 25268 O O . LEU A 1 84 ? -10.587 1.284 2.219 1.00 0.00 81 LEU A O 21
ATOM 25285 N N . GLY A 1 1 ? -14.561 16.917 -6.402 1.00 0.00 -3 GLY A N 22
ATOM 25286 C CA . GLY A 1 1 ? -14.169 15.561 -6.880 1.00 0.00 -3 GLY A CA 22
ATOM 25287 C C . GLY A 1 1 ? -13.492 14.741 -5.801 1.00 0.00 -3 GLY A C 22
ATOM 25288 O O . GLY A 1 1 ? -13.947 14.709 -4.657 1.00 0.00 -3 GLY A O 22
ATOM 25294 N N . SER A 1 2 ? -12.399 14.074 -6.163 1.00 0.00 -2 SER A N 22
ATOM 25295 C CA . SER A 1 2 ? -11.660 13.251 -5.214 1.00 0.00 -2 SER A CA 22
ATOM 25296 C C . SER A 1 2 ? -12.541 12.134 -4.661 1.00 0.00 -2 SER A C 22
ATOM 25297 O O . SER A 1 2 ? -12.687 11.988 -3.447 1.00 0.00 -2 SER A O 22
ATOM 25305 N N . HIS A 1 3 ? -13.130 11.351 -5.561 1.00 0.00 -1 HIS A N 22
ATOM 25306 C CA . HIS A 1 3 ? -14.003 10.250 -5.164 1.00 0.00 -1 HIS A CA 22
ATOM 25307 C C . HIS A 1 3 ? -13.322 9.349 -4.136 1.00 0.00 -1 HIS A C 22
ATOM 25308 O O . HIS A 1 3 ? -12.183 8.923 -4.323 1.00 0.00 -1 HIS A O 22
ATOM 25323 N N . MET A 1 4 ? -14.033 9.068 -3.048 1.00 0.00 1 MET A N 22
ATOM 25324 C CA . MET A 1 4 ? -13.508 8.221 -1.984 1.00 0.00 1 MET A CA 22
ATOM 25325 C C . MET A 1 4 ? -13.338 6.781 -2.460 1.00 0.00 1 MET A C 22
ATOM 25326 O O . MET A 1 4 ? -12.423 6.078 -2.030 1.00 0.00 1 MET A O 22
ATOM 25340 N N . LYS A 1 5 ? -14.230 6.348 -3.344 1.00 0.00 2 LYS A N 22
ATOM 25341 C CA . LYS A 1 5 ? -14.190 4.990 -3.874 1.00 0.00 2 LYS A CA 22
ATOM 25342 C C . LYS A 1 5 ? -14.618 4.976 -5.337 1.00 0.00 2 LYS A C 22
ATOM 25343 O O . LYS A 1 5 ? -15.533 5.700 -5.730 1.00 0.00 2 LYS A O 22
ATOM 25362 N N . MET A 1 6 ? -13.953 4.154 -6.146 1.00 0.00 3 MET A N 22
ATOM 25363 C CA . MET A 1 6 ? -14.280 4.068 -7.566 1.00 0.00 3 MET A CA 22
ATOM 25364 C C . MET A 1 6 ? -13.764 2.766 -8.178 1.00 0.00 3 MET A C 22
ATOM 25365 O O . MET A 1 6 ? -13.304 2.745 -9.318 1.00 0.00 3 MET A O 22
ATOM 25379 N N . GLY A 1 7 ? -13.859 1.677 -7.421 1.00 0.00 4 GLY A N 22
ATOM 25380 C CA . GLY A 1 7 ? -13.418 0.383 -7.918 1.00 0.00 4 GLY A CA 22
ATOM 25381 C C . GLY A 1 7 ? -11.906 0.212 -7.971 1.00 0.00 4 GLY A C 22
ATOM 25382 O O . GLY A 1 7 ? -11.397 -0.872 -7.688 1.00 0.00 4 GLY A O 22
ATOM 25386 N N . VAL A 1 8 ? -11.182 1.264 -8.349 1.00 0.00 5 VAL A N 22
ATOM 25387 C CA . VAL A 1 8 ? -9.725 1.188 -8.452 1.00 0.00 5 VAL A CA 22
ATOM 25388 C C . VAL A 1 8 ? -9.073 0.801 -7.133 1.00 0.00 5 VAL A C 22
ATOM 25389 O O . VAL A 1 8 ? -7.874 0.604 -7.092 1.00 0.00 5 VAL A O 22
ATOM 25402 N N . LYS A 1 9 ? -9.833 0.704 -6.046 1.00 0.00 6 LYS A N 22
ATOM 25403 C CA . LYS A 1 9 ? -9.224 0.349 -4.771 1.00 0.00 6 LYS A CA 22
ATOM 25404 C C . LYS A 1 9 ? -8.277 -0.824 -4.985 1.00 0.00 6 LYS A C 22
ATOM 25405 O O . LYS A 1 9 ? -7.106 -0.765 -4.618 1.00 0.00 6 LYS A O 22
ATOM 25424 N N . GLU A 1 10 ? -8.783 -1.863 -5.627 1.00 0.00 7 GLU A N 22
ATOM 25425 C CA . GLU A 1 10 ? -7.976 -3.030 -5.941 1.00 0.00 7 GLU A CA 22
ATOM 25426 C C . GLU A 1 10 ? -7.069 -2.764 -7.149 1.00 0.00 7 GLU A C 22
ATOM 25427 O O . GLU A 1 10 ? -6.035 -3.405 -7.298 1.00 0.00 7 GLU A O 22
ATOM 25439 N N . ASP A 1 11 ? -7.476 -1.837 -8.028 1.00 0.00 8 ASP A N 22
ATOM 25440 C CA . ASP A 1 11 ? -6.693 -1.522 -9.229 1.00 0.00 8 ASP A CA 22
ATOM 25441 C C . ASP A 1 11 ? -5.368 -0.832 -8.887 1.00 0.00 8 ASP A C 22
ATOM 25442 O O . ASP A 1 11 ? -4.294 -1.293 -9.283 1.00 0.00 8 ASP A O 22
ATOM 25451 N N . ILE A 1 12 ? -5.443 0.241 -8.107 1.00 0.00 9 ILE A N 22
ATOM 25452 C CA . ILE A 1 12 ? -4.259 0.957 -7.664 1.00 0.00 9 ILE A CA 22
ATOM 25453 C C . ILE A 1 12 ? -3.468 0.044 -6.748 1.00 0.00 9 ILE A C 22
ATOM 25454 O O . ILE A 1 12 ? -2.247 -0.067 -6.855 1.00 0.00 9 ILE A O 22
ATOM 25470 N N . ARG A 1 13 ? -4.193 -0.649 -5.876 1.00 0.00 10 ARG A N 22
ATOM 25471 C CA . ARG A 1 13 ? -3.583 -1.605 -4.972 1.00 0.00 10 ARG A CA 22
ATOM 25472 C C . ARG A 1 13 ? -2.886 -2.675 -5.793 1.00 0.00 10 ARG A C 22
ATOM 25473 O O . ARG A 1 13 ? -1.904 -3.272 -5.358 1.00 0.00 10 ARG A O 22
ATOM 25494 N N . GLY A 1 14 ? -3.393 -2.888 -7.007 1.00 0.00 11 GLY A N 22
ATOM 25495 C CA . GLY A 1 14 ? -2.791 -3.862 -7.892 1.00 0.00 11 GLY A CA 22
ATOM 25496 C C . GLY A 1 14 ? -1.396 -3.426 -8.242 1.00 0.00 11 GLY A C 22
ATOM 25497 O O . GLY A 1 14 ? -0.446 -4.208 -8.193 1.00 0.00 11 GLY A O 22
ATOM 25501 N N . GLN A 1 15 ? -1.279 -2.142 -8.549 1.00 0.00 12 GLN A N 22
ATOM 25502 C CA . GLN A 1 15 ? 0.002 -1.541 -8.862 1.00 0.00 12 GLN A CA 22
ATOM 25503 C C . GLN A 1 15 ? 0.905 -1.602 -7.634 1.00 0.00 12 GLN A C 22
ATOM 25504 O O . GLN A 1 15 ? 2.130 -1.629 -7.749 1.00 0.00 12 GLN A O 22
ATOM 25518 N N . ILE A 1 16 ? 0.275 -1.611 -6.458 1.00 0.00 13 ILE A N 22
ATOM 25519 C CA . ILE A 1 16 ? 0.991 -1.654 -5.190 1.00 0.00 13 ILE A CA 22
ATOM 25520 C C . ILE A 1 16 ? 1.561 -3.041 -4.906 1.00 0.00 13 ILE A C 22
ATOM 25521 O O . ILE A 1 16 ? 2.740 -3.173 -4.594 1.00 0.00 13 ILE A O 22
ATOM 25537 N N . ILE A 1 17 ? 0.730 -4.075 -5.019 1.00 0.00 14 ILE A N 22
ATOM 25538 C CA . ILE A 1 17 ? 1.191 -5.438 -4.775 1.00 0.00 14 ILE A CA 22
ATOM 25539 C C . ILE A 1 17 ? 2.416 -5.741 -5.635 1.00 0.00 14 ILE A C 22
ATOM 25540 O O . ILE A 1 17 ? 3.441 -6.205 -5.131 1.00 0.00 14 ILE A O 22
ATOM 25556 N N . GLY A 1 18 ? 2.320 -5.439 -6.926 1.00 0.00 15 GLY A N 22
ATOM 25557 C CA . GLY A 1 18 ? 3.446 -5.652 -7.813 1.00 0.00 15 GLY A CA 22
ATOM 25558 C C . GLY A 1 18 ? 4.618 -4.786 -7.402 1.00 0.00 15 GLY A C 22
ATOM 25559 O O . GLY A 1 18 ? 5.775 -5.199 -7.477 1.00 0.00 15 GLY A O 22
ATOM 25563 N N . ALA A 1 19 ? 4.296 -3.579 -6.948 1.00 0.00 16 ALA A N 22
ATOM 25564 C CA . ALA A 1 19 ? 5.294 -2.623 -6.490 1.00 0.00 16 ALA A CA 22
ATOM 25565 C C . ALA A 1 19 ? 6.033 -3.154 -5.263 1.00 0.00 16 ALA A C 22
ATOM 25566 O O . ALA A 1 19 ? 7.187 -2.808 -5.019 1.00 0.00 16 ALA A O 22
ATOM 25573 N N . LEU A 1 20 ? 5.348 -3.998 -4.498 1.00 0.00 17 LEU A N 22
ATOM 25574 C CA . LEU A 1 20 ? 5.906 -4.588 -3.293 1.00 0.00 17 LEU A CA 22
ATOM 25575 C C . LEU A 1 20 ? 6.831 -5.740 -3.644 1.00 0.00 17 LEU A C 22
ATOM 25576 O O . LEU A 1 20 ? 7.788 -6.031 -2.925 1.00 0.00 17 LEU A O 22
ATOM 25592 N N . ALA A 1 21 ? 6.534 -6.389 -4.760 1.00 0.00 18 ALA A N 22
ATOM 25593 C CA . ALA A 1 21 ? 7.335 -7.517 -5.225 1.00 0.00 18 ALA A CA 22
ATOM 25594 C C . ALA A 1 21 ? 8.809 -7.134 -5.342 1.00 0.00 18 ALA A C 22
ATOM 25595 O O . ALA A 1 21 ? 9.142 -6.059 -5.839 1.00 0.00 18 ALA A O 22
ATOM 25602 N N . GLY A 1 22 ? 9.689 -8.021 -4.879 1.00 0.00 19 GLY A N 22
ATOM 25603 C CA . GLY A 1 22 ? 11.116 -7.750 -4.943 1.00 0.00 19 GLY A CA 22
ATOM 25604 C C . GLY A 1 22 ? 11.716 -7.429 -3.585 1.00 0.00 19 GLY A C 22
ATOM 25605 O O . GLY A 1 22 ? 12.871 -7.760 -3.318 1.00 0.00 19 GLY A O 22
ATOM 25609 N N . ALA A 1 23 ? 10.932 -6.779 -2.732 1.00 0.00 20 ALA A N 22
ATOM 25610 C CA . ALA A 1 23 ? 11.384 -6.402 -1.393 1.00 0.00 20 ALA A CA 22
ATOM 25611 C C . ALA A 1 23 ? 11.987 -7.587 -0.655 1.00 0.00 20 ALA A C 22
ATOM 25612 O O . ALA A 1 23 ? 12.036 -8.698 -1.179 1.00 0.00 20 ALA A O 22
ATOM 25619 N N . ASP A 1 24 ? 12.416 -7.340 0.580 1.00 0.00 21 ASP A N 22
ATOM 25620 C CA . ASP A 1 24 ? 12.983 -8.383 1.425 1.00 0.00 21 ASP A CA 22
ATOM 25621 C C . ASP A 1 24 ? 11.950 -9.494 1.592 1.00 0.00 21 ASP A C 22
ATOM 25622 O O . ASP A 1 24 ? 11.464 -10.036 0.600 1.00 0.00 21 ASP A O 22
ATOM 25631 N N . PHE A 1 25 ? 11.560 -9.813 2.826 1.00 0.00 22 PHE A N 22
ATOM 25632 C CA . PHE A 1 25 ? 10.535 -10.818 3.017 1.00 0.00 22 PHE A CA 22
ATOM 25633 C C . PHE A 1 25 ? 9.275 -10.287 2.365 1.00 0.00 22 PHE A C 22
ATOM 25634 O O . PHE A 1 25 ? 9.321 -9.227 1.739 1.00 0.00 22 PHE A O 22
ATOM 25651 N N . PRO A 1 26 ? 8.135 -10.961 2.471 1.00 0.00 23 PRO A N 22
ATOM 25652 C CA . PRO A 1 26 ? 6.927 -10.447 1.855 1.00 0.00 23 PRO A CA 22
ATOM 25653 C C . PRO A 1 26 ? 6.437 -9.139 2.506 1.00 0.00 23 PRO A C 22
ATOM 25654 O O . PRO A 1 26 ? 5.321 -9.096 3.021 1.00 0.00 23 PRO A O 22
ATOM 25665 N N . ILE A 1 27 ? 7.276 -8.069 2.442 1.00 0.00 24 ILE A N 22
ATOM 25666 C CA . ILE A 1 27 ? 6.942 -6.725 2.977 1.00 0.00 24 ILE A CA 22
ATOM 25667 C C . ILE A 1 27 ? 7.704 -6.325 4.252 1.00 0.00 24 ILE A C 22
ATOM 25668 O O . ILE A 1 27 ? 7.099 -6.111 5.304 1.00 0.00 24 ILE A O 22
ATOM 25684 N N . ASN A 1 28 ? 9.019 -6.194 4.152 1.00 0.00 25 ASN A N 22
ATOM 25685 C CA . ASN A 1 28 ? 9.839 -5.787 5.298 1.00 0.00 25 ASN A CA 22
ATOM 25686 C C . ASN A 1 28 ? 9.494 -4.380 5.760 1.00 0.00 25 ASN A C 22
ATOM 25687 O O . ASN A 1 28 ? 10.319 -3.472 5.653 1.00 0.00 25 ASN A O 22
ATOM 25698 N N . SER A 1 29 ? 8.281 -4.186 6.254 1.00 0.00 26 SER A N 22
ATOM 25699 C CA . SER A 1 29 ? 7.859 -2.869 6.698 1.00 0.00 26 SER A CA 22
ATOM 25700 C C . SER A 1 29 ? 7.943 -1.901 5.530 1.00 0.00 26 SER A C 22
ATOM 25701 O O . SER A 1 29 ? 8.739 -2.091 4.612 1.00 0.00 26 SER A O 22
ATOM 25709 N N . PRO A 1 30 ? 7.116 -0.862 5.524 1.00 0.00 27 PRO A N 22
ATOM 25710 C CA . PRO A 1 30 ? 7.115 0.102 4.437 1.00 0.00 27 PRO A CA 22
ATOM 25711 C C . PRO A 1 30 ? 8.514 0.560 4.060 1.00 0.00 27 PRO A C 22
ATOM 25712 O O . PRO A 1 30 ? 8.768 0.883 2.909 1.00 0.00 27 PRO A O 22
ATOM 25723 N N . GLU A 1 31 ? 9.423 0.570 5.020 1.00 0.00 28 GLU A N 22
ATOM 25724 C CA . GLU A 1 31 ? 10.796 0.977 4.749 1.00 0.00 28 GLU A CA 22
ATOM 25725 C C . GLU A 1 31 ? 11.387 0.147 3.611 1.00 0.00 28 GLU A C 22
ATOM 25726 O O . GLU A 1 31 ? 11.843 0.678 2.595 1.00 0.00 28 GLU A O 22
ATOM 25738 N N . GLU A 1 32 ? 11.379 -1.163 3.801 1.00 0.00 29 GLU A N 22
ATOM 25739 C CA . GLU A 1 32 ? 11.923 -2.090 2.825 1.00 0.00 29 GLU A CA 22
ATOM 25740 C C . GLU A 1 32 ? 11.046 -2.241 1.598 1.00 0.00 29 GLU A C 22
ATOM 25741 O O . GLU A 1 32 ? 11.500 -2.031 0.478 1.00 0.00 29 GLU A O 22
ATOM 25753 N N . LEU A 1 33 ? 9.792 -2.633 1.804 1.00 0.00 30 LEU A N 22
ATOM 25754 C CA . LEU A 1 33 ? 8.876 -2.830 0.693 1.00 0.00 30 LEU A CA 22
ATOM 25755 C C . LEU A 1 33 ? 8.895 -1.594 -0.194 1.00 0.00 30 LEU A C 22
ATOM 25756 O O . LEU A 1 33 ? 8.900 -1.697 -1.423 1.00 0.00 30 LEU A O 22
ATOM 25772 N N . MET A 1 34 ? 8.985 -0.423 0.433 1.00 0.00 31 MET A N 22
ATOM 25773 C CA . MET A 1 34 ? 9.092 0.813 -0.322 1.00 0.00 31 MET A CA 22
ATOM 25774 C C . MET A 1 34 ? 10.428 0.830 -1.041 1.00 0.00 31 MET A C 22
ATOM 25775 O O . MET A 1 34 ? 10.547 1.375 -2.138 1.00 0.00 31 MET A O 22
ATOM 25789 N N . ALA A 1 35 ? 11.440 0.210 -0.424 1.00 0.00 32 ALA A N 22
ATOM 25790 C CA . ALA A 1 35 ? 12.758 0.156 -1.038 1.00 0.00 32 ALA A CA 22
ATOM 25791 C C . ALA A 1 35 ? 12.740 -0.740 -2.273 1.00 0.00 32 ALA A C 22
ATOM 25792 O O . ALA A 1 35 ? 13.510 -0.542 -3.212 1.00 0.00 32 ALA A O 22
ATOM 25799 N N . ALA A 1 36 ? 11.860 -1.736 -2.252 1.00 0.00 33 ALA A N 22
ATOM 25800 C CA . ALA A 1 36 ? 11.736 -2.684 -3.351 1.00 0.00 33 ALA A CA 22
ATOM 25801 C C . ALA A 1 36 ? 11.105 -2.060 -4.588 1.00 0.00 33 ALA A C 22
ATOM 25802 O O . ALA A 1 36 ? 11.496 -2.372 -5.713 1.00 0.00 33 ALA A O 22
ATOM 25809 N N . LEU A 1 37 ? 10.108 -1.200 -4.380 1.00 0.00 34 LEU A N 22
ATOM 25810 C CA . LEU A 1 37 ? 9.401 -0.557 -5.489 1.00 0.00 34 LEU A CA 22
ATOM 25811 C C . LEU A 1 37 ? 10.348 -0.180 -6.636 1.00 0.00 34 LEU A C 22
ATOM 25812 O O . LEU A 1 37 ? 11.502 0.184 -6.415 1.00 0.00 34 LEU A O 22
ATOM 25828 N N . PRO A 1 38 ? 9.860 -0.305 -7.888 1.00 0.00 35 PRO A N 22
ATOM 25829 C CA . PRO A 1 38 ? 10.638 -0.029 -9.106 1.00 0.00 35 PRO A CA 22
ATOM 25830 C C . PRO A 1 38 ? 11.403 1.293 -9.079 1.00 0.00 35 PRO A C 22
ATOM 25831 O O . PRO A 1 38 ? 12.536 1.364 -9.554 1.00 0.00 35 PRO A O 22
ATOM 25842 N N . ASN A 1 39 ? 10.788 2.341 -8.550 1.00 0.00 36 ASN A N 22
ATOM 25843 C CA . ASN A 1 39 ? 11.439 3.649 -8.506 1.00 0.00 36 ASN A CA 22
ATOM 25844 C C . ASN A 1 39 ? 12.574 3.686 -7.480 1.00 0.00 36 ASN A C 22
ATOM 25845 O O . ASN A 1 39 ? 13.420 4.579 -7.521 1.00 0.00 36 ASN A O 22
ATOM 25856 N N . GLY A 1 40 ? 12.597 2.719 -6.567 1.00 0.00 37 GLY A N 22
ATOM 25857 C CA . GLY A 1 40 ? 13.641 2.676 -5.558 1.00 0.00 37 GLY A CA 22
ATOM 25858 C C . GLY A 1 40 ? 13.148 3.042 -4.167 1.00 0.00 37 GLY A C 22
ATOM 25859 O O . GLY A 1 40 ? 13.124 2.190 -3.280 1.00 0.00 37 GLY A O 22
ATOM 25863 N N . PRO A 1 41 ? 12.748 4.308 -3.935 1.00 0.00 38 PRO A N 22
ATOM 25864 C CA . PRO A 1 41 ? 12.265 4.746 -2.624 1.00 0.00 38 PRO A CA 22
ATOM 25865 C C . PRO A 1 41 ? 10.828 4.309 -2.351 1.00 0.00 38 PRO A C 22
ATOM 25866 O O . PRO A 1 41 ? 10.550 3.677 -1.337 1.00 0.00 38 PRO A O 22
ATOM 25877 N N . ASP A 1 42 ? 9.926 4.649 -3.264 1.00 0.00 39 ASP A N 22
ATOM 25878 C CA . ASP A 1 42 ? 8.521 4.303 -3.151 1.00 0.00 39 ASP A CA 22
ATOM 25879 C C . ASP A 1 42 ? 7.723 4.949 -4.284 1.00 0.00 39 ASP A C 22
ATOM 25880 O O . ASP A 1 42 ? 7.347 6.118 -4.198 1.00 0.00 39 ASP A O 22
ATOM 25889 N N . THR A 1 43 ? 7.475 4.188 -5.347 1.00 0.00 40 THR A N 22
ATOM 25890 C CA . THR A 1 43 ? 6.730 4.700 -6.492 1.00 0.00 40 THR A CA 22
ATOM 25891 C C . THR A 1 43 ? 5.255 4.888 -6.155 1.00 0.00 40 THR A C 22
ATOM 25892 O O . THR A 1 43 ? 4.634 4.025 -5.534 1.00 0.00 40 THR A O 22
ATOM 25903 N N . THR A 1 44 ? 4.701 6.025 -6.562 1.00 0.00 41 THR A N 22
ATOM 25904 C CA . THR A 1 44 ? 3.300 6.330 -6.296 1.00 0.00 41 THR A CA 22
ATOM 25905 C C . THR A 1 44 ? 2.382 5.668 -7.322 1.00 0.00 41 THR A C 22
ATOM 25906 O O . THR A 1 44 ? 2.549 5.854 -8.527 1.00 0.00 41 THR A O 22
ATOM 25917 N N . CYS A 1 45 ? 1.400 4.912 -6.837 1.00 0.00 42 CYS A N 22
ATOM 25918 C CA . CYS A 1 45 ? 0.445 4.247 -7.718 1.00 0.00 42 CYS A CA 22
ATOM 25919 C C . CYS A 1 45 ? -0.794 5.117 -7.905 1.00 0.00 42 CYS A C 22
ATOM 25920 O O . CYS A 1 45 ? -1.926 4.646 -7.780 1.00 0.00 42 CYS A O 22
ATOM 25928 N N . LYS A 1 46 ? -0.570 6.395 -8.194 1.00 0.00 43 LYS A N 22
ATOM 25929 C CA . LYS A 1 46 ? -1.659 7.345 -8.388 1.00 0.00 43 LYS A CA 22
ATOM 25930 C C . LYS A 1 46 ? -2.333 7.141 -9.741 1.00 0.00 43 LYS A C 22
ATOM 25931 O O . LYS A 1 46 ? -1.681 6.789 -10.724 1.00 0.00 43 LYS A O 22
ATOM 25950 N N . SER A 1 47 ? -3.642 7.363 -9.780 1.00 0.00 44 SER A N 22
ATOM 25951 C CA . SER A 1 47 ? -4.409 7.202 -11.010 1.00 0.00 44 SER A CA 22
ATOM 25952 C C . SER A 1 47 ? -5.404 8.344 -11.185 1.00 0.00 44 SER A C 22
ATOM 25953 O O . SER A 1 47 ? -6.197 8.631 -10.288 1.00 0.00 44 SER A O 22
ATOM 25961 N N . GLY A 1 48 ? -5.359 8.988 -12.347 1.00 0.00 45 GLY A N 22
ATOM 25962 C CA . GLY A 1 48 ? -6.261 10.092 -12.630 1.00 0.00 45 GLY A CA 22
ATOM 25963 C C . GLY A 1 48 ? -5.973 11.324 -11.788 1.00 0.00 45 GLY A C 22
ATOM 25964 O O . GLY A 1 48 ? -5.704 12.397 -12.326 1.00 0.00 45 GLY A O 22
ATOM 25968 N N . ASP A 1 49 ? -6.025 11.167 -10.469 1.00 0.00 46 ASP A N 22
ATOM 25969 C CA . ASP A 1 49 ? -5.769 12.270 -9.549 1.00 0.00 46 ASP A CA 22
ATOM 25970 C C . ASP A 1 49 ? -5.396 11.744 -8.166 1.00 0.00 46 ASP A C 22
ATOM 25971 O O . ASP A 1 49 ? -4.477 12.251 -7.524 1.00 0.00 46 ASP A O 22
ATOM 25980 N N . VAL A 1 50 ? -6.118 10.723 -7.714 1.00 0.00 47 VAL A N 22
ATOM 25981 C CA . VAL A 1 50 ? -5.867 10.126 -6.407 1.00 0.00 47 VAL A CA 22
ATOM 25982 C C . VAL A 1 50 ? -4.509 9.431 -6.378 1.00 0.00 47 VAL A C 22
ATOM 25983 O O . VAL A 1 50 ? -4.165 8.683 -7.294 1.00 0.00 47 VAL A O 22
ATOM 25996 N N . GLU A 1 51 ? -3.737 9.683 -5.324 1.00 0.00 48 GLU A N 22
ATOM 25997 C CA . GLU A 1 51 ? -2.416 9.080 -5.186 1.00 0.00 48 GLU A CA 22
ATOM 25998 C C . GLU A 1 51 ? -2.364 8.157 -3.972 1.00 0.00 48 GLU A C 22
ATOM 25999 O O . GLU A 1 51 ? -2.841 8.508 -2.894 1.00 0.00 48 GLU A O 22
ATOM 26011 N N . LEU A 1 52 ? -1.781 6.974 -4.155 1.00 0.00 49 LEU A N 22
ATOM 26012 C CA . LEU A 1 52 ? -1.666 6.000 -3.073 1.00 0.00 49 LEU A CA 22
ATOM 26013 C C . LEU A 1 52 ? -0.298 5.328 -3.080 1.00 0.00 49 LEU A C 22
ATOM 26014 O O . LEU A 1 52 ? 0.217 4.951 -4.133 1.00 0.00 49 LEU A O 22
ATOM 26030 N N . LYS A 1 53 ? 0.280 5.174 -1.894 1.00 0.00 50 LYS A N 22
ATOM 26031 C CA . LYS A 1 53 ? 1.584 4.540 -1.749 1.00 0.00 50 LYS A CA 22
ATOM 26032 C C . LYS A 1 53 ? 1.977 4.445 -0.281 1.00 0.00 50 LYS A C 22
ATOM 26033 O O . LYS A 1 53 ? 1.468 5.184 0.560 1.00 0.00 50 LYS A O 22
ATOM 26052 N N . ALA A 1 54 ? 2.879 3.519 0.021 1.00 0.00 51 ALA A N 22
ATOM 26053 C CA . ALA A 1 54 ? 3.340 3.304 1.390 1.00 0.00 51 ALA A CA 22
ATOM 26054 C C . ALA A 1 54 ? 3.715 4.616 2.079 1.00 0.00 51 ALA A C 22
ATOM 26055 O O . ALA A 1 54 ? 3.471 4.794 3.270 1.00 0.00 51 ALA A O 22
ATOM 26062 N N . SER A 1 55 ? 4.316 5.532 1.337 1.00 0.00 52 SER A N 22
ATOM 26063 C CA . SER A 1 55 ? 4.720 6.811 1.906 1.00 0.00 52 SER A CA 22
ATOM 26064 C C . SER A 1 55 ? 3.513 7.599 2.420 1.00 0.00 52 SER A C 22
ATOM 26065 O O . SER A 1 55 ? 3.503 8.056 3.563 1.00 0.00 52 SER A O 22
ATOM 26073 N N . ASP A 1 56 ? 2.506 7.765 1.568 1.00 0.00 53 ASP A N 22
ATOM 26074 C CA . ASP A 1 56 ? 1.303 8.509 1.935 1.00 0.00 53 ASP A CA 22
ATOM 26075 C C . ASP A 1 56 ? 0.421 7.738 2.918 1.00 0.00 53 ASP A C 22
ATOM 26076 O O . ASP A 1 56 ? 0.055 8.258 3.972 1.00 0.00 53 ASP A O 22
ATOM 26085 N N . ALA A 1 57 ? 0.060 6.511 2.554 1.00 0.00 54 ALA A N 22
ATOM 26086 C CA . ALA A 1 57 ? -0.807 5.686 3.392 1.00 0.00 54 ALA A CA 22
ATOM 26087 C C . ALA A 1 57 ? -0.021 4.800 4.357 1.00 0.00 54 ALA A C 22
ATOM 26088 O O . ALA A 1 57 ? -0.377 4.686 5.530 1.00 0.00 54 ALA A O 22
ATOM 26095 N N . GLY A 1 58 ? 1.038 4.162 3.859 1.00 0.00 55 GLY A N 22
ATOM 26096 C CA . GLY A 1 58 ? 1.842 3.282 4.698 1.00 0.00 55 GLY A CA 22
ATOM 26097 C C . GLY A 1 58 ? 2.153 3.882 6.057 1.00 0.00 55 GLY A C 22
ATOM 26098 O O . GLY A 1 58 ? 2.324 3.158 7.037 1.00 0.00 55 GLY A O 22
ATOM 26102 N N . GLN A 1 59 ? 2.211 5.212 6.119 1.00 0.00 56 GLN A N 22
ATOM 26103 C CA . GLN A 1 59 ? 2.489 5.919 7.370 1.00 0.00 56 GLN A CA 22
ATOM 26104 C C . GLN A 1 59 ? 1.685 5.321 8.521 1.00 0.00 56 GLN A C 22
ATOM 26105 O O . GLN A 1 59 ? 2.124 5.326 9.671 1.00 0.00 56 GLN A O 22
ATOM 26119 N N . VAL A 1 60 ? 0.504 4.814 8.193 1.00 0.00 57 VAL A N 22
ATOM 26120 C CA . VAL A 1 60 ? -0.385 4.211 9.178 1.00 0.00 57 VAL A CA 22
ATOM 26121 C C . VAL A 1 60 ? 0.062 2.802 9.581 1.00 0.00 57 VAL A C 22
ATOM 26122 O O . VAL A 1 60 ? -0.761 1.975 9.971 1.00 0.00 57 VAL A O 22
ATOM 26135 N N . LEU A 1 61 ? 1.364 2.535 9.493 1.00 0.00 58 LEU A N 22
ATOM 26136 C CA . LEU A 1 61 ? 1.902 1.228 9.858 1.00 0.00 58 LEU A CA 22
ATOM 26137 C C . LEU A 1 61 ? 3.150 1.390 10.722 1.00 0.00 58 LEU A C 22
ATOM 26138 O O . LEU A 1 61 ? 4.264 1.509 10.209 1.00 0.00 58 LEU A O 22
ATOM 26154 N N . THR A 1 62 ? 2.953 1.404 12.036 1.00 0.00 59 THR A N 22
ATOM 26155 C CA . THR A 1 62 ? 4.055 1.561 12.983 1.00 0.00 59 THR A CA 22
ATOM 26156 C C . THR A 1 62 ? 5.136 0.504 12.776 1.00 0.00 59 THR A C 22
ATOM 26157 O O . THR A 1 62 ? 4.873 -0.574 12.244 1.00 0.00 59 THR A O 22
ATOM 26168 N N . ALA A 1 63 ? 6.356 0.826 13.205 1.00 0.00 60 ALA A N 22
ATOM 26169 C CA . ALA A 1 63 ? 7.490 -0.087 13.075 1.00 0.00 60 ALA A CA 22
ATOM 26170 C C . ALA A 1 63 ? 7.127 -1.494 13.538 1.00 0.00 60 ALA A C 22
ATOM 26171 O O . ALA A 1 63 ? 7.573 -2.483 12.955 1.00 0.00 60 ALA A O 22
ATOM 26178 N N . ASP A 1 64 ? 6.308 -1.580 14.582 1.00 0.00 61 ASP A N 22
ATOM 26179 C CA . ASP A 1 64 ? 5.877 -2.869 15.115 1.00 0.00 61 ASP A CA 22
ATOM 26180 C C . ASP A 1 64 ? 5.337 -3.754 13.996 1.00 0.00 61 ASP A C 22
ATOM 26181 O O . ASP A 1 64 ? 5.437 -4.980 14.049 1.00 0.00 61 ASP A O 22
ATOM 26190 N N . ASP A 1 65 ? 4.769 -3.113 12.979 1.00 0.00 62 ASP A N 22
ATOM 26191 C CA . ASP A 1 65 ? 4.213 -3.816 11.827 1.00 0.00 62 ASP A CA 22
ATOM 26192 C C . ASP A 1 65 ? 5.311 -4.385 10.926 1.00 0.00 62 ASP A C 22
ATOM 26193 O O . ASP A 1 65 ? 5.017 -4.929 9.861 1.00 0.00 62 ASP A O 22
ATOM 26202 N N . PHE A 1 66 ? 6.574 -4.238 11.341 1.00 0.00 63 PHE A N 22
ATOM 26203 C CA . PHE A 1 66 ? 7.710 -4.719 10.555 1.00 0.00 63 PHE A CA 22
ATOM 26204 C C . PHE A 1 66 ? 7.394 -6.054 9.876 1.00 0.00 63 PHE A C 22
ATOM 26205 O O . PHE A 1 66 ? 7.557 -6.192 8.663 1.00 0.00 63 PHE A O 22
ATOM 26222 N N . PRO A 1 67 ? 6.921 -7.050 10.645 1.00 0.00 64 PRO A N 22
ATOM 26223 C CA . PRO A 1 67 ? 6.568 -8.358 10.109 1.00 0.00 64 PRO A CA 22
ATOM 26224 C C . PRO A 1 67 ? 5.135 -8.390 9.590 1.00 0.00 64 PRO A C 22
ATOM 26225 O O . PRO A 1 67 ? 4.233 -8.890 10.261 1.00 0.00 64 PRO A O 22
ATOM 26236 N N . PHE A 1 68 ? 4.926 -7.842 8.396 1.00 0.00 65 PHE A N 22
ATOM 26237 C CA . PHE A 1 68 ? 3.597 -7.801 7.803 1.00 0.00 65 PHE A CA 22
ATOM 26238 C C . PHE A 1 68 ? 3.190 -9.156 7.235 1.00 0.00 65 PHE A C 22
ATOM 26239 O O . PHE A 1 68 ? 4.013 -9.884 6.680 1.00 0.00 65 PHE A O 22
ATOM 26256 N N . LYS A 1 69 ? 1.906 -9.477 7.372 1.00 0.00 66 LYS A N 22
ATOM 26257 C CA . LYS A 1 69 ? 1.365 -10.733 6.868 1.00 0.00 66 LYS A CA 22
ATOM 26258 C C . LYS A 1 69 ? 1.400 -10.760 5.344 1.00 0.00 66 LYS A C 22
ATOM 26259 O O . LYS A 1 69 ? 0.361 -10.683 4.676 1.00 0.00 66 LYS A O 22
ATOM 26278 N N . SER A 1 70 ? 2.600 -10.865 4.804 1.00 0.00 67 SER A N 22
ATOM 26279 C CA . SER A 1 70 ? 2.789 -10.908 3.366 1.00 0.00 67 SER A CA 22
ATOM 26280 C C . SER A 1 70 ? 2.230 -9.661 2.686 1.00 0.00 67 SER A C 22
ATOM 26281 O O . SER A 1 70 ? 1.382 -8.957 3.237 1.00 0.00 67 SER A O 22
ATOM 26289 N N . ALA A 1 71 ? 2.725 -9.397 1.484 1.00 0.00 68 ALA A N 22
ATOM 26290 C CA . ALA A 1 71 ? 2.305 -8.240 0.704 1.00 0.00 68 ALA A CA 22
ATOM 26291 C C . ALA A 1 71 ? 0.790 -8.161 0.575 1.00 0.00 68 ALA A C 22
ATOM 26292 O O . ALA A 1 71 ? 0.230 -7.075 0.429 1.00 0.00 68 ALA A O 22
ATOM 26299 N N . GLU A 1 72 ? 0.130 -9.307 0.627 1.00 0.00 69 GLU A N 22
ATOM 26300 C CA . GLU A 1 72 ? -1.319 -9.343 0.512 1.00 0.00 69 GLU A CA 22
ATOM 26301 C C . GLU A 1 72 ? -1.988 -8.525 1.619 1.00 0.00 69 GLU A C 22
ATOM 26302 O O . GLU A 1 72 ? -2.887 -7.726 1.341 1.00 0.00 69 GLU A O 22
ATOM 26314 N N . GLU A 1 73 ? -1.561 -8.711 2.875 1.00 0.00 70 GLU A N 22
ATOM 26315 C CA . GLU A 1 73 ? -2.168 -7.960 3.966 1.00 0.00 70 GLU A CA 22
ATOM 26316 C C . GLU A 1 73 ? -1.743 -6.502 3.918 1.00 0.00 70 GLU A C 22
ATOM 26317 O O . GLU A 1 73 ? -2.530 -5.611 4.206 1.00 0.00 70 GLU A O 22
ATOM 26329 N N . VAL A 1 74 ? -0.497 -6.268 3.552 1.00 0.00 71 VAL A N 22
ATOM 26330 C CA . VAL A 1 74 ? 0.025 -4.911 3.463 1.00 0.00 71 VAL A CA 22
ATOM 26331 C C . VAL A 1 74 ? -0.773 -4.090 2.462 1.00 0.00 71 VAL A C 22
ATOM 26332 O O . VAL A 1 74 ? -0.996 -2.896 2.657 1.00 0.00 71 VAL A O 22
ATOM 26345 N N . ALA A 1 75 ? -1.201 -4.738 1.386 1.00 0.00 72 ALA A N 22
ATOM 26346 C CA . ALA A 1 75 ? -1.973 -4.065 0.354 1.00 0.00 72 ALA A CA 22
ATOM 26347 C C . ALA A 1 75 ? -3.357 -3.661 0.865 1.00 0.00 72 ALA A C 22
ATOM 26348 O O . ALA A 1 75 ? -3.721 -2.485 0.835 1.00 0.00 72 ALA A O 22
ATOM 26355 N N . ASP A 1 76 ? -4.126 -4.646 1.328 1.00 0.00 73 ASP A N 22
ATOM 26356 C CA . ASP A 1 76 ? -5.476 -4.394 1.835 1.00 0.00 73 ASP A CA 22
ATOM 26357 C C . ASP A 1 76 ? -5.456 -3.506 3.078 1.00 0.00 73 ASP A C 22
ATOM 26358 O O . ASP A 1 76 ? -6.281 -2.604 3.225 1.00 0.00 73 ASP A O 22
ATOM 26367 N N . THR A 1 77 ? -4.518 -3.778 3.971 1.00 0.00 74 THR A N 22
ATOM 26368 C CA . THR A 1 77 ? -4.378 -3.026 5.214 1.00 0.00 74 THR A CA 22
ATOM 26369 C C . THR A 1 77 ? -4.262 -1.524 4.957 1.00 0.00 74 THR A C 22
ATOM 26370 O O . THR A 1 77 ? -4.995 -0.723 5.542 1.00 0.00 74 THR A O 22
ATOM 26381 N N . ILE A 1 78 ? -3.330 -1.149 4.092 1.00 0.00 75 ILE A N 22
ATOM 26382 C CA . ILE A 1 78 ? -3.109 0.254 3.770 1.00 0.00 75 ILE A CA 22
ATOM 26383 C C . ILE A 1 78 ? -4.362 0.899 3.176 1.00 0.00 75 ILE A C 22
ATOM 26384 O O . ILE A 1 78 ? -4.796 1.952 3.638 1.00 0.00 75 ILE A O 22
ATOM 26400 N N . VAL A 1 79 ? -4.954 0.265 2.164 1.00 0.00 76 VAL A N 22
ATOM 26401 C CA . VAL A 1 79 ? -6.165 0.809 1.547 1.00 0.00 76 VAL A CA 22
ATOM 26402 C C . VAL A 1 79 ? -7.284 0.970 2.570 1.00 0.00 76 VAL A C 22
ATOM 26403 O O . VAL A 1 79 ? -8.021 1.956 2.542 1.00 0.00 76 VAL A O 22
ATOM 26416 N N . ASN A 1 80 ? -7.412 0.001 3.472 1.00 0.00 77 ASN A N 22
ATOM 26417 C CA . ASN A 1 80 ? -8.451 0.049 4.498 1.00 0.00 77 ASN A CA 22
ATOM 26418 C C . ASN A 1 80 ? -8.403 1.369 5.261 1.00 0.00 77 ASN A C 22
ATOM 26419 O O . ASN A 1 80 ? -9.393 2.098 5.322 1.00 0.00 77 ASN A O 22
ATOM 26430 N N . LYS A 1 81 ? -7.244 1.676 5.836 1.00 0.00 78 LYS A N 22
ATOM 26431 C CA . LYS A 1 81 ? -7.069 2.913 6.586 1.00 0.00 78 LYS A CA 22
ATOM 26432 C C . LYS A 1 81 ? -6.951 4.106 5.646 1.00 0.00 78 LYS A C 22
ATOM 26433 O O . LYS A 1 81 ? -7.466 5.190 5.924 1.00 0.00 78 LYS A O 22
ATOM 26452 N N . ALA A 1 82 ? -6.249 3.898 4.537 1.00 0.00 79 ALA A N 22
ATOM 26453 C CA . ALA A 1 82 ? -6.025 4.945 3.538 1.00 0.00 79 ALA A CA 22
ATOM 26454 C C . ALA A 1 82 ? -7.296 5.344 2.778 1.00 0.00 79 ALA A C 22
ATOM 26455 O O . ALA A 1 82 ? -7.221 5.726 1.610 1.00 0.00 79 ALA A O 22
ATOM 26462 N N . GLY A 1 83 ? -8.455 5.276 3.430 1.00 0.00 80 GLY A N 22
ATOM 26463 C CA . GLY A 1 83 ? -9.691 5.660 2.771 1.00 0.00 80 GLY A CA 22
ATOM 26464 C C . GLY A 1 83 ? -10.364 4.521 2.036 1.00 0.00 80 GLY A C 22
ATOM 26465 O O . GLY A 1 83 ? -11.549 4.254 2.240 1.00 0.00 80 GLY A O 22
ATOM 26469 N N . LEU A 1 84 ? -9.614 3.867 1.167 1.00 0.00 81 LEU A N 22
ATOM 26470 C CA . LEU A 1 84 ? -10.139 2.765 0.376 1.00 0.00 81 LEU A CA 22
ATOM 26471 C C . LEU A 1 84 ? -10.437 1.551 1.252 1.00 0.00 81 LEU A C 22
ATOM 26472 O O . LEU A 1 84 ? -11.478 1.563 1.942 1.00 0.00 81 LEU A O 22
ATOM 26489 N N . GLY A 1 1 ? -25.650 10.718 0.141 1.00 0.00 -3 GLY A N 23
ATOM 26490 C CA . GLY A 1 1 ? -25.403 9.281 0.438 1.00 0.00 -3 GLY A CA 23
ATOM 26491 C C . GLY A 1 1 ? -23.982 8.858 0.119 1.00 0.00 -3 GLY A C 23
ATOM 26492 O O . GLY A 1 1 ? -23.344 8.159 0.907 1.00 0.00 -3 GLY A O 23
ATOM 26498 N N . SER A 1 2 ? -23.490 9.281 -1.042 1.00 0.00 -2 SER A N 23
ATOM 26499 C CA . SER A 1 2 ? -22.135 8.947 -1.475 1.00 0.00 -2 SER A CA 23
ATOM 26500 C C . SER A 1 2 ? -21.890 7.441 -1.404 1.00 0.00 -2 SER A C 23
ATOM 26501 O O . SER A 1 2 ? -20.816 6.995 -0.999 1.00 0.00 -2 SER A O 23
ATOM 26509 N N . HIS A 1 3 ? -22.892 6.666 -1.802 1.00 0.00 -1 HIS A N 23
ATOM 26510 C CA . HIS A 1 3 ? -22.787 5.211 -1.786 1.00 0.00 -1 HIS A CA 23
ATOM 26511 C C . HIS A 1 3 ? -21.765 4.714 -2.809 1.00 0.00 -1 HIS A C 23
ATOM 26512 O O . HIS A 1 3 ? -21.342 3.558 -2.763 1.00 0.00 -1 HIS A O 23
ATOM 26527 N N . MET A 1 4 ? -21.372 5.588 -3.732 1.00 0.00 1 MET A N 23
ATOM 26528 C CA . MET A 1 4 ? -20.404 5.230 -4.763 1.00 0.00 1 MET A CA 23
ATOM 26529 C C . MET A 1 4 ? -19.095 4.747 -4.146 1.00 0.00 1 MET A C 23
ATOM 26530 O O . MET A 1 4 ? -18.587 5.342 -3.195 1.00 0.00 1 MET A O 23
ATOM 26544 N N . LYS A 1 5 ? -18.553 3.666 -4.698 1.00 0.00 2 LYS A N 23
ATOM 26545 C CA . LYS A 1 5 ? -17.300 3.101 -4.211 1.00 0.00 2 LYS A CA 23
ATOM 26546 C C . LYS A 1 5 ? -16.273 3.025 -5.336 1.00 0.00 2 LYS A C 23
ATOM 26547 O O . LYS A 1 5 ? -16.576 2.557 -6.434 1.00 0.00 2 LYS A O 23
ATOM 26566 N N . MET A 1 6 ? -15.060 3.491 -5.059 1.00 0.00 3 MET A N 23
ATOM 26567 C CA . MET A 1 6 ? -13.994 3.478 -6.054 1.00 0.00 3 MET A CA 23
ATOM 26568 C C . MET A 1 6 ? -13.630 2.051 -6.448 1.00 0.00 3 MET A C 23
ATOM 26569 O O . MET A 1 6 ? -13.301 1.224 -5.598 1.00 0.00 3 MET A O 23
ATOM 26583 N N . GLY A 1 7 ? -13.684 1.774 -7.747 1.00 0.00 4 GLY A N 23
ATOM 26584 C CA . GLY A 1 7 ? -13.351 0.452 -8.242 1.00 0.00 4 GLY A CA 23
ATOM 26585 C C . GLY A 1 7 ? -11.857 0.194 -8.238 1.00 0.00 4 GLY A C 23
ATOM 26586 O O . GLY A 1 7 ? -11.412 -0.930 -8.011 1.00 0.00 4 GLY A O 23
ATOM 26590 N N . VAL A 1 8 ? -11.083 1.244 -8.497 1.00 0.00 5 VAL A N 23
ATOM 26591 C CA . VAL A 1 8 ? -9.629 1.139 -8.535 1.00 0.00 5 VAL A CA 23
ATOM 26592 C C . VAL A 1 8 ? -9.047 0.792 -7.172 1.00 0.00 5 VAL A C 23
ATOM 26593 O O . VAL A 1 8 ? -7.853 0.600 -7.058 1.00 0.00 5 VAL A O 23
ATOM 26606 N N . LYS A 1 9 ? -9.864 0.732 -6.125 1.00 0.00 6 LYS A N 23
ATOM 26607 C CA . LYS A 1 9 ? -9.326 0.423 -4.804 1.00 0.00 6 LYS A CA 23
ATOM 26608 C C . LYS A 1 9 ? -8.354 -0.744 -4.922 1.00 0.00 6 LYS A C 23
ATOM 26609 O O . LYS A 1 9 ? -7.199 -0.654 -4.504 1.00 0.00 6 LYS A O 23
ATOM 26628 N N . GLU A 1 10 ? -8.816 -1.811 -5.547 1.00 0.00 7 GLU A N 23
ATOM 26629 C CA . GLU A 1 10 ? -7.981 -2.978 -5.775 1.00 0.00 7 GLU A CA 23
ATOM 26630 C C . GLU A 1 10 ? -7.018 -2.747 -6.947 1.00 0.00 7 GLU A C 23
ATOM 26631 O O . GLU A 1 10 ? -5.961 -3.365 -7.009 1.00 0.00 7 GLU A O 23
ATOM 26643 N N . ASP A 1 11 ? -7.405 -1.878 -7.893 1.00 0.00 8 ASP A N 23
ATOM 26644 C CA . ASP A 1 11 ? -6.572 -1.601 -9.071 1.00 0.00 8 ASP A CA 23
ATOM 26645 C C . ASP A 1 11 ? -5.272 -0.876 -8.701 1.00 0.00 8 ASP A C 23
ATOM 26646 O O . ASP A 1 11 ? -4.177 -1.335 -9.035 1.00 0.00 8 ASP A O 23
ATOM 26655 N N . ILE A 1 12 ? -5.395 0.225 -7.967 1.00 0.00 9 ILE A N 23
ATOM 26656 C CA . ILE A 1 12 ? -4.242 0.977 -7.504 1.00 0.00 9 ILE A CA 23
ATOM 26657 C C . ILE A 1 12 ? -3.448 0.094 -6.565 1.00 0.00 9 ILE A C 23
ATOM 26658 O O . ILE A 1 12 ? -2.224 0.003 -6.656 1.00 0.00 9 ILE A O 23
ATOM 26674 N N . ARG A 1 13 ? -4.168 -0.598 -5.688 1.00 0.00 10 ARG A N 23
ATOM 26675 C CA . ARG A 1 13 ? -3.542 -1.522 -4.764 1.00 0.00 10 ARG A CA 23
ATOM 26676 C C . ARG A 1 13 ? -2.827 -2.597 -5.563 1.00 0.00 10 ARG A C 23
ATOM 26677 O O . ARG A 1 13 ? -1.840 -3.171 -5.111 1.00 0.00 10 ARG A O 23
ATOM 26698 N N . GLY A 1 14 ? -3.319 -2.837 -6.777 1.00 0.00 11 GLY A N 23
ATOM 26699 C CA . GLY A 1 14 ? -2.689 -3.811 -7.643 1.00 0.00 11 GLY A CA 23
ATOM 26700 C C . GLY A 1 14 ? -1.292 -3.355 -7.968 1.00 0.00 11 GLY A C 23
ATOM 26701 O O . GLY A 1 14 ? -0.337 -4.132 -7.934 1.00 0.00 11 GLY A O 23
ATOM 26705 N N . GLN A 1 15 ? -1.184 -2.059 -8.234 1.00 0.00 12 GLN A N 23
ATOM 26706 C CA . GLN A 1 15 ? 0.095 -1.436 -8.515 1.00 0.00 12 GLN A CA 23
ATOM 26707 C C . GLN A 1 15 ? 0.983 -1.523 -7.277 1.00 0.00 12 GLN A C 23
ATOM 26708 O O . GLN A 1 15 ? 2.209 -1.563 -7.376 1.00 0.00 12 GLN A O 23
ATOM 26722 N N . ILE A 1 16 ? 0.338 -1.549 -6.108 1.00 0.00 13 ILE A N 23
ATOM 26723 C CA . ILE A 1 16 ? 1.037 -1.627 -4.832 1.00 0.00 13 ILE A CA 23
ATOM 26724 C C . ILE A 1 16 ? 1.590 -3.030 -4.589 1.00 0.00 13 ILE A C 23
ATOM 26725 O O . ILE A 1 16 ? 2.739 -3.186 -4.193 1.00 0.00 13 ILE A O 23
ATOM 26741 N N . ILE A 1 17 ? 0.767 -4.047 -4.831 1.00 0.00 14 ILE A N 23
ATOM 26742 C CA . ILE A 1 17 ? 1.191 -5.429 -4.639 1.00 0.00 14 ILE A CA 23
ATOM 26743 C C . ILE A 1 17 ? 2.432 -5.729 -5.475 1.00 0.00 14 ILE A C 23
ATOM 26744 O O . ILE A 1 17 ? 3.452 -6.174 -4.947 1.00 0.00 14 ILE A O 23
ATOM 26760 N N . GLY A 1 18 ? 2.354 -5.458 -6.774 1.00 0.00 15 GLY A N 23
ATOM 26761 C CA . GLY A 1 18 ? 3.496 -5.681 -7.638 1.00 0.00 15 GLY A CA 23
ATOM 26762 C C . GLY A 1 18 ? 4.666 -4.823 -7.207 1.00 0.00 15 GLY A C 23
ATOM 26763 O O . GLY A 1 18 ? 5.821 -5.246 -7.258 1.00 0.00 15 GLY A O 23
ATOM 26767 N N . ALA A 1 19 ? 4.344 -3.614 -6.764 1.00 0.00 16 ALA A N 23
ATOM 26768 C CA . ALA A 1 19 ? 5.338 -2.663 -6.291 1.00 0.00 16 ALA A CA 23
ATOM 26769 C C . ALA A 1 19 ? 6.046 -3.189 -5.044 1.00 0.00 16 ALA A C 23
ATOM 26770 O O . ALA A 1 19 ? 7.194 -2.841 -4.772 1.00 0.00 16 ALA A O 23
ATOM 26777 N N . LEU A 1 20 ? 5.345 -4.033 -4.294 1.00 0.00 17 LEU A N 23
ATOM 26778 C CA . LEU A 1 20 ? 5.875 -4.622 -3.075 1.00 0.00 17 LEU A CA 23
ATOM 26779 C C . LEU A 1 20 ? 6.793 -5.787 -3.404 1.00 0.00 17 LEU A C 23
ATOM 26780 O O . LEU A 1 20 ? 7.733 -6.085 -2.668 1.00 0.00 17 LEU A O 23
ATOM 26796 N N . ALA A 1 21 ? 6.508 -6.439 -4.522 1.00 0.00 18 ALA A N 23
ATOM 26797 C CA . ALA A 1 21 ? 7.304 -7.577 -4.967 1.00 0.00 18 ALA A CA 23
ATOM 26798 C C . ALA A 1 21 ? 8.768 -7.184 -5.146 1.00 0.00 18 ALA A C 23
ATOM 26799 O O . ALA A 1 21 ? 9.072 -6.124 -5.693 1.00 0.00 18 ALA A O 23
ATOM 26806 N N . GLY A 1 22 ? 9.671 -8.042 -4.681 1.00 0.00 19 GLY A N 23
ATOM 26807 C CA . GLY A 1 22 ? 11.091 -7.758 -4.800 1.00 0.00 19 GLY A CA 23
ATOM 26808 C C . GLY A 1 22 ? 11.738 -7.428 -3.467 1.00 0.00 19 GLY A C 23
ATOM 26809 O O . GLY A 1 22 ? 12.908 -7.739 -3.244 1.00 0.00 19 GLY A O 23
ATOM 26813 N N . ALA A 1 23 ? 10.976 -6.789 -2.582 1.00 0.00 20 ALA A N 23
ATOM 26814 C CA . ALA A 1 23 ? 11.478 -6.407 -1.263 1.00 0.00 20 ALA A CA 23
ATOM 26815 C C . ALA A 1 23 ? 12.129 -7.584 -0.552 1.00 0.00 20 ALA A C 23
ATOM 26816 O O . ALA A 1 23 ? 12.166 -8.696 -1.078 1.00 0.00 20 ALA A O 23
ATOM 26823 N N . ASP A 1 24 ? 12.607 -7.334 0.665 1.00 0.00 21 ASP A N 23
ATOM 26824 C CA . ASP A 1 24 ? 13.215 -8.375 1.481 1.00 0.00 21 ASP A CA 23
ATOM 26825 C C . ASP A 1 24 ? 12.168 -9.465 1.713 1.00 0.00 21 ASP A C 23
ATOM 26826 O O . ASP A 1 24 ? 11.624 -10.000 0.748 1.00 0.00 21 ASP A O 23
ATOM 26835 N N . PHE A 1 25 ? 11.818 -9.768 2.964 1.00 0.00 22 PHE A N 23
ATOM 26836 C CA . PHE A 1 25 ? 10.768 -10.747 3.193 1.00 0.00 22 PHE A CA 23
ATOM 26837 C C . PHE A 1 25 ? 9.525 -10.213 2.501 1.00 0.00 22 PHE A C 23
ATOM 26838 O O . PHE A 1 25 ? 9.560 -9.108 1.960 1.00 0.00 22 PHE A O 23
ATOM 26855 N N . PRO A 1 26 ? 8.404 -10.935 2.498 1.00 0.00 23 PRO A N 23
ATOM 26856 C CA . PRO A 1 26 ? 7.198 -10.432 1.857 1.00 0.00 23 PRO A CA 23
ATOM 26857 C C . PRO A 1 26 ? 6.663 -9.168 2.544 1.00 0.00 23 PRO A C 23
ATOM 26858 O O . PRO A 1 26 ? 5.585 -9.204 3.134 1.00 0.00 23 PRO A O 23
ATOM 26869 N N . ILE A 1 27 ? 7.423 -8.051 2.440 1.00 0.00 24 ILE A N 23
ATOM 26870 C CA . ILE A 1 27 ? 7.035 -6.741 3.011 1.00 0.00 24 ILE A CA 23
ATOM 26871 C C . ILE A 1 27 ? 7.810 -6.331 4.274 1.00 0.00 24 ILE A C 23
ATOM 26872 O O . ILE A 1 27 ? 7.218 -6.118 5.332 1.00 0.00 24 ILE A O 23
ATOM 26888 N N . ASN A 1 28 ? 9.124 -6.185 4.151 1.00 0.00 25 ASN A N 23
ATOM 26889 C CA . ASN A 1 28 ? 9.970 -5.766 5.278 1.00 0.00 25 ASN A CA 23
ATOM 26890 C C . ASN A 1 28 ? 9.635 -4.359 5.750 1.00 0.00 25 ASN A C 23
ATOM 26891 O O . ASN A 1 28 ? 10.455 -3.451 5.620 1.00 0.00 25 ASN A O 23
ATOM 26902 N N . SER A 1 29 ? 8.439 -4.166 6.284 1.00 0.00 26 SER A N 23
ATOM 26903 C CA . SER A 1 29 ? 8.036 -2.849 6.742 1.00 0.00 26 SER A CA 23
ATOM 26904 C C . SER A 1 29 ? 8.134 -1.868 5.583 1.00 0.00 26 SER A C 23
ATOM 26905 O O . SER A 1 29 ? 8.864 -2.102 4.621 1.00 0.00 26 SER A O 23
ATOM 26913 N N . PRO A 1 30 ? 7.393 -0.769 5.632 1.00 0.00 27 PRO A N 23
ATOM 26914 C CA . PRO A 1 30 ? 7.413 0.207 4.556 1.00 0.00 27 PRO A CA 23
ATOM 26915 C C . PRO A 1 30 ? 8.821 0.626 4.166 1.00 0.00 27 PRO A C 23
ATOM 26916 O O . PRO A 1 30 ? 9.085 0.907 3.005 1.00 0.00 27 PRO A O 23
ATOM 26927 N N . GLU A 1 31 ? 9.735 0.650 5.118 1.00 0.00 28 GLU A N 23
ATOM 26928 C CA . GLU A 1 31 ? 11.107 1.025 4.809 1.00 0.00 28 GLU A CA 23
ATOM 26929 C C . GLU A 1 31 ? 11.646 0.168 3.662 1.00 0.00 28 GLU A C 23
ATOM 26930 O O . GLU A 1 31 ? 12.073 0.678 2.623 1.00 0.00 28 GLU A O 23
ATOM 26942 N N . GLU A 1 32 ? 11.619 -1.142 3.863 1.00 0.00 29 GLU A N 23
ATOM 26943 C CA . GLU A 1 32 ? 12.111 -2.082 2.872 1.00 0.00 29 GLU A CA 23
ATOM 26944 C C . GLU A 1 32 ? 11.161 -2.273 1.705 1.00 0.00 29 GLU A C 23
ATOM 26945 O O . GLU A 1 32 ? 11.542 -2.070 0.560 1.00 0.00 29 GLU A O 23
ATOM 26957 N N . LEU A 1 33 ? 9.931 -2.693 1.990 1.00 0.00 30 LEU A N 23
ATOM 26958 C CA . LEU A 1 33 ? 8.955 -2.930 0.934 1.00 0.00 30 LEU A CA 23
ATOM 26959 C C . LEU A 1 33 ? 8.887 -1.713 0.015 1.00 0.00 30 LEU A C 23
ATOM 26960 O O . LEU A 1 33 ? 8.900 -1.840 -1.216 1.00 0.00 30 LEU A O 23
ATOM 26976 N N . MET A 1 34 ? 8.869 -0.527 0.617 1.00 0.00 31 MET A N 23
ATOM 26977 C CA . MET A 1 34 ? 8.859 0.700 -0.157 1.00 0.00 31 MET A CA 23
ATOM 26978 C C . MET A 1 34 ? 10.177 0.801 -0.910 1.00 0.00 31 MET A C 23
ATOM 26979 O O . MET A 1 34 ? 10.237 1.351 -2.010 1.00 0.00 31 MET A O 23
ATOM 26993 N N . ALA A 1 35 ? 11.242 0.241 -0.314 1.00 0.00 32 ALA A N 23
ATOM 26994 C CA . ALA A 1 35 ? 12.549 0.258 -0.955 1.00 0.00 32 ALA A CA 23
ATOM 26995 C C . ALA A 1 35 ? 12.562 -0.663 -2.173 1.00 0.00 32 ALA A C 23
ATOM 26996 O O . ALA A 1 35 ? 13.299 -0.433 -3.133 1.00 0.00 32 ALA A O 23
ATOM 27003 N N . ALA A 1 36 ? 11.747 -1.714 -2.117 1.00 0.00 33 ALA A N 23
ATOM 27004 C CA . ALA A 1 36 ? 11.661 -2.684 -3.196 1.00 0.00 33 ALA A CA 23
ATOM 27005 C C . ALA A 1 36 ? 11.048 -2.089 -4.451 1.00 0.00 33 ALA A C 23
ATOM 27006 O O . ALA A 1 36 ? 11.488 -2.387 -5.562 1.00 0.00 33 ALA A O 23
ATOM 27013 N N . LEU A 1 37 ? 10.014 -1.265 -4.267 1.00 0.00 34 LEU A N 23
ATOM 27014 C CA . LEU A 1 37 ? 9.310 -0.632 -5.392 1.00 0.00 34 LEU A CA 23
ATOM 27015 C C . LEU A 1 37 ? 10.206 -0.501 -6.630 1.00 0.00 34 LEU A C 23
ATOM 27016 O O . LEU A 1 37 ? 11.376 -0.134 -6.529 1.00 0.00 34 LEU A O 23
ATOM 27032 N N . PRO A 1 38 ? 9.662 -0.839 -7.817 1.00 0.00 35 PRO A N 23
ATOM 27033 C CA . PRO A 1 38 ? 10.402 -0.806 -9.093 1.00 0.00 35 PRO A CA 23
ATOM 27034 C C . PRO A 1 38 ? 10.787 0.591 -9.590 1.00 0.00 35 PRO A C 23
ATOM 27035 O O . PRO A 1 38 ? 10.952 0.786 -10.795 1.00 0.00 35 PRO A O 23
ATOM 27046 N N . ASN A 1 39 ? 10.935 1.562 -8.693 1.00 0.00 36 ASN A N 23
ATOM 27047 C CA . ASN A 1 39 ? 11.303 2.912 -9.117 1.00 0.00 36 ASN A CA 23
ATOM 27048 C C . ASN A 1 39 ? 12.489 3.457 -8.321 1.00 0.00 36 ASN A C 23
ATOM 27049 O O . ASN A 1 39 ? 13.242 4.295 -8.815 1.00 0.00 36 ASN A O 23
ATOM 27060 N N . GLY A 1 40 ? 12.647 2.980 -7.091 1.00 0.00 37 GLY A N 23
ATOM 27061 C CA . GLY A 1 40 ? 13.735 3.442 -6.249 1.00 0.00 37 GLY A CA 23
ATOM 27062 C C . GLY A 1 40 ? 13.275 4.426 -5.179 1.00 0.00 37 GLY A C 23
ATOM 27063 O O . GLY A 1 40 ? 13.253 4.084 -3.998 1.00 0.00 37 GLY A O 23
ATOM 27067 N N . PRO A 1 41 ? 12.907 5.670 -5.557 1.00 0.00 38 PRO A N 23
ATOM 27068 C CA . PRO A 1 41 ? 12.460 6.688 -4.602 1.00 0.00 38 PRO A CA 23
ATOM 27069 C C . PRO A 1 41 ? 10.975 6.579 -4.243 1.00 0.00 38 PRO A C 23
ATOM 27070 O O . PRO A 1 41 ? 10.283 7.590 -4.125 1.00 0.00 38 PRO A O 23
ATOM 27081 N N . ASP A 1 42 ? 10.498 5.354 -4.051 1.00 0.00 39 ASP A N 23
ATOM 27082 C CA . ASP A 1 42 ? 9.107 5.111 -3.681 1.00 0.00 39 ASP A CA 23
ATOM 27083 C C . ASP A 1 42 ? 8.127 5.606 -4.749 1.00 0.00 39 ASP A C 23
ATOM 27084 O O . ASP A 1 42 ? 7.752 6.778 -4.770 1.00 0.00 39 ASP A O 23
ATOM 27093 N N . THR A 1 43 ? 7.722 4.693 -5.634 1.00 0.00 40 THR A N 23
ATOM 27094 C CA . THR A 1 43 ? 6.789 5.017 -6.714 1.00 0.00 40 THR A CA 23
ATOM 27095 C C . THR A 1 43 ? 5.385 5.287 -6.186 1.00 0.00 40 THR A C 23
ATOM 27096 O O . THR A 1 43 ? 4.915 4.619 -5.266 1.00 0.00 40 THR A O 23
ATOM 27107 N N . THR A 1 44 ? 4.716 6.267 -6.786 1.00 0.00 41 THR A N 23
ATOM 27108 C CA . THR A 1 44 ? 3.361 6.622 -6.389 1.00 0.00 41 THR A CA 23
ATOM 27109 C C . THR A 1 44 ? 2.336 6.018 -7.348 1.00 0.00 41 THR A C 23
ATOM 27110 O O . THR A 1 44 ? 2.365 6.289 -8.549 1.00 0.00 41 THR A O 23
ATOM 27121 N N . CYS A 1 45 ? 1.421 5.213 -6.814 1.00 0.00 42 CYS A N 23
ATOM 27122 C CA . CYS A 1 45 ? 0.381 4.594 -7.630 1.00 0.00 42 CYS A CA 23
ATOM 27123 C C . CYS A 1 45 ? -0.871 5.467 -7.631 1.00 0.00 42 CYS A C 23
ATOM 27124 O O . CYS A 1 45 ? -1.984 4.982 -7.431 1.00 0.00 42 CYS A O 23
ATOM 27132 N N . LYS A 1 46 ? -0.670 6.765 -7.841 1.00 0.00 43 LYS A N 23
ATOM 27133 C CA . LYS A 1 46 ? -1.767 7.724 -7.852 1.00 0.00 43 LYS A CA 23
ATOM 27134 C C . LYS A 1 46 ? -2.579 7.644 -9.136 1.00 0.00 43 LYS A C 23
ATOM 27135 O O . LYS A 1 46 ? -2.043 7.773 -10.237 1.00 0.00 43 LYS A O 23
ATOM 27154 N N . SER A 1 47 ? -3.885 7.463 -8.981 1.00 0.00 44 SER A N 23
ATOM 27155 C CA . SER A 1 47 ? -4.791 7.406 -10.117 1.00 0.00 44 SER A CA 23
ATOM 27156 C C . SER A 1 47 ? -5.615 8.684 -10.159 1.00 0.00 44 SER A C 23
ATOM 27157 O O . SER A 1 47 ? -6.322 9.006 -9.203 1.00 0.00 44 SER A O 23
ATOM 27165 N N . GLY A 1 48 ? -5.510 9.425 -11.254 1.00 0.00 45 GLY A N 23
ATOM 27166 C CA . GLY A 1 48 ? -6.243 10.669 -11.363 1.00 0.00 45 GLY A CA 23
ATOM 27167 C C . GLY A 1 48 ? -5.807 11.667 -10.306 1.00 0.00 45 GLY A C 23
ATOM 27168 O O . GLY A 1 48 ? -4.616 11.950 -10.166 1.00 0.00 45 GLY A O 23
ATOM 27172 N N . ASP A 1 49 ? -6.767 12.200 -9.561 1.00 0.00 46 ASP A N 23
ATOM 27173 C CA . ASP A 1 49 ? -6.473 13.171 -8.511 1.00 0.00 46 ASP A CA 23
ATOM 27174 C C . ASP A 1 49 ? -5.972 12.484 -7.238 1.00 0.00 46 ASP A C 23
ATOM 27175 O O . ASP A 1 49 ? -5.063 12.979 -6.572 1.00 0.00 46 ASP A O 23
ATOM 27184 N N . VAL A 1 50 ? -6.583 11.352 -6.899 1.00 0.00 47 VAL A N 23
ATOM 27185 C CA . VAL A 1 50 ? -6.214 10.606 -5.699 1.00 0.00 47 VAL A CA 23
ATOM 27186 C C . VAL A 1 50 ? -4.823 9.987 -5.826 1.00 0.00 47 VAL A C 23
ATOM 27187 O O . VAL A 1 50 ? -4.441 9.507 -6.893 1.00 0.00 47 VAL A O 23
ATOM 27200 N N . GLU A 1 51 ? -4.072 10.002 -4.726 1.00 0.00 48 GLU A N 23
ATOM 27201 C CA . GLU A 1 51 ? -2.724 9.442 -4.710 1.00 0.00 48 GLU A CA 23
ATOM 27202 C C . GLU A 1 51 ? -2.577 8.414 -3.590 1.00 0.00 48 GLU A C 23
ATOM 27203 O O . GLU A 1 51 ? -2.993 8.657 -2.457 1.00 0.00 48 GLU A O 23
ATOM 27215 N N . LEU A 1 52 ? -1.982 7.268 -3.911 1.00 0.00 49 LEU A N 23
ATOM 27216 C CA . LEU A 1 52 ? -1.779 6.208 -2.929 1.00 0.00 49 LEU A CA 23
ATOM 27217 C C . LEU A 1 52 ? -0.398 5.582 -3.080 1.00 0.00 49 LEU A C 23
ATOM 27218 O O . LEU A 1 52 ? 0.077 5.353 -4.192 1.00 0.00 49 LEU A O 23
ATOM 27234 N N . LYS A 1 53 ? 0.241 5.309 -1.949 1.00 0.00 50 LYS A N 23
ATOM 27235 C CA . LYS A 1 53 ? 1.568 4.710 -1.941 1.00 0.00 50 LYS A CA 23
ATOM 27236 C C . LYS A 1 53 ? 2.027 4.453 -0.512 1.00 0.00 50 LYS A C 23
ATOM 27237 O O . LYS A 1 53 ? 1.588 5.122 0.418 1.00 0.00 50 LYS A O 23
ATOM 27256 N N . ALA A 1 54 ? 2.903 3.473 -0.344 1.00 0.00 51 ALA A N 23
ATOM 27257 C CA . ALA A 1 54 ? 3.411 3.117 0.976 1.00 0.00 51 ALA A CA 23
ATOM 27258 C C . ALA A 1 54 ? 3.855 4.349 1.765 1.00 0.00 51 ALA A C 23
ATOM 27259 O O . ALA A 1 54 ? 3.804 4.361 2.993 1.00 0.00 51 ALA A O 23
ATOM 27266 N N . SER A 1 55 ? 4.294 5.384 1.062 1.00 0.00 52 SER A N 23
ATOM 27267 C CA . SER A 1 55 ? 4.745 6.607 1.718 1.00 0.00 52 SER A CA 23
ATOM 27268 C C . SER A 1 55 ? 3.574 7.386 2.324 1.00 0.00 52 SER A C 23
ATOM 27269 O O . SER A 1 55 ? 3.571 7.687 3.517 1.00 0.00 52 SER A O 23
ATOM 27277 N N . ASP A 1 56 ? 2.588 7.718 1.494 1.00 0.00 53 ASP A N 23
ATOM 27278 C CA . ASP A 1 56 ? 1.421 8.471 1.948 1.00 0.00 53 ASP A CA 23
ATOM 27279 C C . ASP A 1 56 ? 0.495 7.620 2.814 1.00 0.00 53 ASP A C 23
ATOM 27280 O O . ASP A 1 56 ? 0.154 7.999 3.934 1.00 0.00 53 ASP A O 23
ATOM 27289 N N . ALA A 1 57 ? 0.082 6.477 2.280 1.00 0.00 54 ALA A N 23
ATOM 27290 C CA . ALA A 1 57 ? -0.816 5.575 2.991 1.00 0.00 54 ALA A CA 23
ATOM 27291 C C . ALA A 1 57 ? -0.080 4.750 4.043 1.00 0.00 54 ALA A C 23
ATOM 27292 O O . ALA A 1 57 ? -0.525 4.653 5.186 1.00 0.00 54 ALA A O 23
ATOM 27299 N N . GLY A 1 58 ? 1.047 4.154 3.654 1.00 0.00 55 GLY A N 23
ATOM 27300 C CA . GLY A 1 58 ? 1.817 3.344 4.589 1.00 0.00 55 GLY A CA 23
ATOM 27301 C C . GLY A 1 58 ? 2.045 4.050 5.913 1.00 0.00 55 GLY A C 23
ATOM 27302 O O . GLY A 1 58 ? 2.205 3.404 6.949 1.00 0.00 55 GLY A O 23
ATOM 27306 N N . GLN A 1 59 ? 2.048 5.382 5.874 1.00 0.00 56 GLN A N 23
ATOM 27307 C CA . GLN A 1 59 ? 2.241 6.204 7.069 1.00 0.00 56 GLN A CA 23
ATOM 27308 C C . GLN A 1 59 ? 1.496 5.620 8.259 1.00 0.00 56 GLN A C 23
ATOM 27309 O O . GLN A 1 59 ? 1.940 5.709 9.404 1.00 0.00 56 GLN A O 23
ATOM 27323 N N . VAL A 1 60 ? 0.339 5.062 7.960 1.00 0.00 57 VAL A N 23
ATOM 27324 C CA . VAL A 1 60 ? -0.540 4.487 8.961 1.00 0.00 57 VAL A CA 23
ATOM 27325 C C . VAL A 1 60 ? -0.100 3.091 9.414 1.00 0.00 57 VAL A C 23
ATOM 27326 O O . VAL A 1 60 ? -0.926 2.283 9.838 1.00 0.00 57 VAL A O 23
ATOM 27339 N N . LEU A 1 61 ? 1.201 2.816 9.341 1.00 0.00 58 LEU A N 23
ATOM 27340 C CA . LEU A 1 61 ? 1.732 1.523 9.762 1.00 0.00 58 LEU A CA 23
ATOM 27341 C C . LEU A 1 61 ? 2.916 1.725 10.705 1.00 0.00 58 LEU A C 23
ATOM 27342 O O . LEU A 1 61 ? 3.984 2.177 10.292 1.00 0.00 58 LEU A O 23
ATOM 27358 N N . THR A 1 62 ? 2.712 1.398 11.978 1.00 0.00 59 THR A N 23
ATOM 27359 C CA . THR A 1 62 ? 3.751 1.552 12.993 1.00 0.00 59 THR A CA 23
ATOM 27360 C C . THR A 1 62 ? 4.874 0.537 12.815 1.00 0.00 59 THR A C 23
ATOM 27361 O O . THR A 1 62 ? 4.683 -0.521 12.217 1.00 0.00 59 THR A O 23
ATOM 27372 N N . ALA A 1 63 ? 6.051 0.866 13.351 1.00 0.00 60 ALA A N 23
ATOM 27373 C CA . ALA A 1 63 ? 7.211 -0.016 13.265 1.00 0.00 60 ALA A CA 23
ATOM 27374 C C . ALA A 1 63 ? 6.835 -1.443 13.652 1.00 0.00 60 ALA A C 23
ATOM 27375 O O . ALA A 1 63 ? 7.323 -2.405 13.061 1.00 0.00 60 ALA A O 23
ATOM 27382 N N . ASP A 1 64 ? 5.949 -1.568 14.637 1.00 0.00 61 ASP A N 23
ATOM 27383 C CA . ASP A 1 64 ? 5.491 -2.877 15.092 1.00 0.00 61 ASP A CA 23
ATOM 27384 C C . ASP A 1 64 ? 5.020 -3.711 13.905 1.00 0.00 61 ASP A C 23
ATOM 27385 O O . ASP A 1 64 ? 5.107 -4.939 13.918 1.00 0.00 61 ASP A O 23
ATOM 27394 N N . ASP A 1 65 ? 4.527 -3.024 12.877 1.00 0.00 62 ASP A N 23
ATOM 27395 C CA . ASP A 1 65 ? 4.047 -3.677 11.664 1.00 0.00 62 ASP A CA 23
ATOM 27396 C C . ASP A 1 65 ? 5.200 -4.229 10.829 1.00 0.00 62 ASP A C 23
ATOM 27397 O O . ASP A 1 65 ? 4.980 -4.736 9.730 1.00 0.00 62 ASP A O 23
ATOM 27406 N N . PHE A 1 66 ? 6.431 -4.107 11.336 1.00 0.00 63 PHE A N 23
ATOM 27407 C CA . PHE A 1 66 ? 7.608 -4.575 10.610 1.00 0.00 63 PHE A CA 23
ATOM 27408 C C . PHE A 1 66 ? 7.324 -5.885 9.878 1.00 0.00 63 PHE A C 23
ATOM 27409 O O . PHE A 1 66 ? 7.569 -5.990 8.680 1.00 0.00 63 PHE A O 23
ATOM 27426 N N . PRO A 1 67 ? 6.789 -6.896 10.588 1.00 0.00 64 PRO A N 23
ATOM 27427 C CA . PRO A 1 67 ? 6.461 -8.189 9.999 1.00 0.00 64 PRO A CA 23
ATOM 27428 C C . PRO A 1 67 ? 5.051 -8.212 9.417 1.00 0.00 64 PRO A C 23
ATOM 27429 O O . PRO A 1 67 ? 4.115 -8.695 10.054 1.00 0.00 64 PRO A O 23
ATOM 27440 N N . PHE A 1 68 ? 4.904 -7.688 8.206 1.00 0.00 65 PHE A N 23
ATOM 27441 C CA . PHE A 1 68 ? 3.605 -7.649 7.546 1.00 0.00 65 PHE A CA 23
ATOM 27442 C C . PHE A 1 68 ? 3.238 -9.019 6.988 1.00 0.00 65 PHE A C 23
ATOM 27443 O O . PHE A 1 68 ? 4.090 -9.737 6.465 1.00 0.00 65 PHE A O 23
ATOM 27460 N N . LYS A 1 69 ? 1.960 -9.364 7.090 1.00 0.00 66 LYS A N 23
ATOM 27461 C CA . LYS A 1 69 ? 1.462 -10.636 6.580 1.00 0.00 66 LYS A CA 23
ATOM 27462 C C . LYS A 1 69 ? 1.514 -10.658 5.052 1.00 0.00 66 LYS A C 23
ATOM 27463 O O . LYS A 1 69 ? 0.481 -10.682 4.369 1.00 0.00 66 LYS A O 23
ATOM 27482 N N . SER A 1 70 ? 2.730 -10.639 4.527 1.00 0.00 67 SER A N 23
ATOM 27483 C CA . SER A 1 70 ? 2.951 -10.659 3.092 1.00 0.00 67 SER A CA 23
ATOM 27484 C C . SER A 1 70 ? 2.339 -9.442 2.396 1.00 0.00 67 SER A C 23
ATOM 27485 O O . SER A 1 70 ? 1.466 -8.757 2.938 1.00 0.00 67 SER A O 23
ATOM 27493 N N . ALA A 1 71 ? 2.823 -9.183 1.186 1.00 0.00 68 ALA A N 23
ATOM 27494 C CA . ALA A 1 71 ? 2.364 -8.057 0.379 1.00 0.00 68 ALA A CA 23
ATOM 27495 C C . ALA A 1 71 ? 0.847 -8.028 0.256 1.00 0.00 68 ALA A C 23
ATOM 27496 O O . ALA A 1 71 ? 0.246 -6.960 0.145 1.00 0.00 68 ALA A O 23
ATOM 27503 N N . GLU A 1 72 ? 0.229 -9.200 0.277 1.00 0.00 69 GLU A N 23
ATOM 27504 C CA . GLU A 1 72 ? -1.219 -9.292 0.165 1.00 0.00 69 GLU A CA 23
ATOM 27505 C C . GLU A 1 72 ? -1.913 -8.541 1.300 1.00 0.00 69 GLU A C 23
ATOM 27506 O O . GLU A 1 72 ? -2.854 -7.773 1.059 1.00 0.00 69 GLU A O 23
ATOM 27518 N N . GLU A 1 73 ? -1.464 -8.749 2.542 1.00 0.00 70 GLU A N 23
ATOM 27519 C CA . GLU A 1 73 ? -2.086 -8.068 3.663 1.00 0.00 70 GLU A CA 23
ATOM 27520 C C . GLU A 1 73 ? -1.812 -6.577 3.593 1.00 0.00 70 GLU A C 23
ATOM 27521 O O . GLU A 1 73 ? -2.647 -5.769 3.983 1.00 0.00 70 GLU A O 23
ATOM 27533 N N . VAL A 1 74 ? -0.641 -6.215 3.084 1.00 0.00 71 VAL A N 23
ATOM 27534 C CA . VAL A 1 74 ? -0.285 -4.806 2.956 1.00 0.00 71 VAL A CA 23
ATOM 27535 C C . VAL A 1 74 ? -1.297 -4.080 2.076 1.00 0.00 71 VAL A C 23
ATOM 27536 O O . VAL A 1 74 ? -1.780 -3.006 2.424 1.00 0.00 71 VAL A O 23
ATOM 27549 N N . ALA A 1 75 ? -1.616 -4.680 0.936 1.00 0.00 72 ALA A N 23
ATOM 27550 C CA . ALA A 1 75 ? -2.571 -4.092 0.006 1.00 0.00 72 ALA A CA 23
ATOM 27551 C C . ALA A 1 75 ? -3.914 -3.832 0.681 1.00 0.00 72 ALA A C 23
ATOM 27552 O O . ALA A 1 75 ? -4.420 -2.710 0.666 1.00 0.00 72 ALA A O 23
ATOM 27559 N N . ASP A 1 76 ? -4.493 -4.871 1.272 1.00 0.00 73 ASP A N 23
ATOM 27560 C CA . ASP A 1 76 ? -5.786 -4.741 1.944 1.00 0.00 73 ASP A CA 23
ATOM 27561 C C . ASP A 1 76 ? -5.701 -3.806 3.152 1.00 0.00 73 ASP A C 23
ATOM 27562 O O . ASP A 1 76 ? -6.641 -3.069 3.452 1.00 0.00 73 ASP A O 23
ATOM 27571 N N . THR A 1 77 ? -4.577 -3.860 3.850 1.00 0.00 74 THR A N 23
ATOM 27572 C CA . THR A 1 77 ? -4.358 -3.040 5.037 1.00 0.00 74 THR A CA 23
ATOM 27573 C C . THR A 1 77 ? -4.293 -1.552 4.701 1.00 0.00 74 THR A C 23
ATOM 27574 O O . THR A 1 77 ? -4.946 -0.733 5.346 1.00 0.00 74 THR A O 23
ATOM 27585 N N . ILE A 1 78 ? -3.488 -1.205 3.703 1.00 0.00 75 ILE A N 23
ATOM 27586 C CA . ILE A 1 78 ? -3.325 0.187 3.302 1.00 0.00 75 ILE A CA 23
ATOM 27587 C C . ILE A 1 78 ? -4.654 0.809 2.861 1.00 0.00 75 ILE A C 23
ATOM 27588 O O . ILE A 1 78 ? -5.014 1.890 3.325 1.00 0.00 75 ILE A O 23
ATOM 27604 N N . VAL A 1 79 ? -5.385 0.135 1.976 1.00 0.00 76 VAL A N 23
ATOM 27605 C CA . VAL A 1 79 ? -6.669 0.660 1.506 1.00 0.00 76 VAL A CA 23
ATOM 27606 C C . VAL A 1 79 ? -7.626 0.905 2.670 1.00 0.00 76 VAL A C 23
ATOM 27607 O O . VAL A 1 79 ? -8.346 1.902 2.692 1.00 0.00 76 VAL A O 23
ATOM 27620 N N . ASN A 1 80 ? -7.631 -0.010 3.633 1.00 0.00 77 ASN A N 23
ATOM 27621 C CA . ASN A 1 80 ? -8.506 0.106 4.796 1.00 0.00 77 ASN A CA 23
ATOM 27622 C C . ASN A 1 80 ? -8.183 1.347 5.631 1.00 0.00 77 ASN A C 23
ATOM 27623 O O . ASN A 1 80 ? -9.060 2.162 5.915 1.00 0.00 77 ASN A O 23
ATOM 27634 N N . LYS A 1 81 ? -6.924 1.469 6.038 1.00 0.00 78 LYS A N 23
ATOM 27635 C CA . LYS A 1 81 ? -6.482 2.592 6.862 1.00 0.00 78 LYS A CA 23
ATOM 27636 C C . LYS A 1 81 ? -6.373 3.889 6.063 1.00 0.00 78 LYS A C 23
ATOM 27637 O O . LYS A 1 81 ? -6.711 4.964 6.560 1.00 0.00 78 LYS A O 23
ATOM 27656 N N . ALA A 1 82 ? -5.869 3.788 4.842 1.00 0.00 79 ALA A N 23
ATOM 27657 C CA . ALA A 1 82 ? -5.678 4.962 3.995 1.00 0.00 79 ALA A CA 23
ATOM 27658 C C . ALA A 1 82 ? -7.000 5.600 3.576 1.00 0.00 79 ALA A C 23
ATOM 27659 O O . ALA A 1 82 ? -7.063 6.811 3.363 1.00 0.00 79 ALA A O 23
ATOM 27666 N N . GLY A 1 83 ? -8.052 4.797 3.457 1.00 0.00 80 GLY A N 23
ATOM 27667 C CA . GLY A 1 83 ? -9.338 5.345 3.061 1.00 0.00 80 GLY A CA 23
ATOM 27668 C C . GLY A 1 83 ? -10.202 4.355 2.320 1.00 0.00 80 GLY A C 23
ATOM 27669 O O . GLY A 1 83 ? -11.371 4.155 2.651 1.00 0.00 80 GLY A O 23
ATOM 27673 N N . LEU A 1 84 ? -9.622 3.754 1.297 1.00 0.00 81 LEU A N 23
ATOM 27674 C CA . LEU A 1 84 ? -10.319 2.792 0.462 1.00 0.00 81 LEU A CA 23
ATOM 27675 C C . LEU A 1 84 ? -10.723 1.556 1.258 1.00 0.00 81 LEU A C 23
ATOM 27676 O O . LEU A 1 84 ? -10.991 0.512 0.631 1.00 0.00 81 LEU A O 23
ATOM 27693 N N . GLY A 1 1 ? -16.812 -0.181 -12.694 1.00 0.00 -3 GLY A N 24
ATOM 27694 C CA . GLY A 1 1 ? -17.958 -0.861 -12.029 1.00 0.00 -3 GLY A CA 24
ATOM 27695 C C . GLY A 1 1 ? -19.154 0.054 -11.856 1.00 0.00 -3 GLY A C 24
ATOM 27696 O O . GLY A 1 1 ? -20.288 -0.337 -12.133 1.00 0.00 -3 GLY A O 24
ATOM 27702 N N . SER A 1 2 ? -18.900 1.275 -11.398 1.00 0.00 -2 SER A N 24
ATOM 27703 C CA . SER A 1 2 ? -19.966 2.249 -11.189 1.00 0.00 -2 SER A CA 24
ATOM 27704 C C . SER A 1 2 ? -20.984 1.733 -10.177 1.00 0.00 -2 SER A C 24
ATOM 27705 O O . SER A 1 2 ? -22.192 1.808 -10.401 1.00 0.00 -2 SER A O 24
ATOM 27713 N N . HIS A 1 3 ? -20.487 1.208 -9.061 1.00 0.00 -1 HIS A N 24
ATOM 27714 C CA . HIS A 1 3 ? -21.355 0.678 -8.014 1.00 0.00 -1 HIS A CA 24
ATOM 27715 C C . HIS A 1 3 ? -20.538 0.226 -6.808 1.00 0.00 -1 HIS A C 24
ATOM 27716 O O . HIS A 1 3 ? -20.890 0.513 -5.664 1.00 0.00 -1 HIS A O 24
ATOM 27731 N N . MET A 1 4 ? -19.445 -0.484 -7.070 1.00 0.00 1 MET A N 24
ATOM 27732 C CA . MET A 1 4 ? -18.575 -0.979 -6.006 1.00 0.00 1 MET A CA 24
ATOM 27733 C C . MET A 1 4 ? -17.651 0.121 -5.481 1.00 0.00 1 MET A C 24
ATOM 27734 O O . MET A 1 4 ? -16.439 -0.070 -5.388 1.00 0.00 1 MET A O 24
ATOM 27748 N N . LYS A 1 5 ? -18.227 1.274 -5.146 1.00 0.00 2 LYS A N 24
ATOM 27749 C CA . LYS A 1 5 ? -17.454 2.398 -4.640 1.00 0.00 2 LYS A CA 24
ATOM 27750 C C . LYS A 1 5 ? -16.586 2.968 -5.763 1.00 0.00 2 LYS A C 24
ATOM 27751 O O . LYS A 1 5 ? -17.112 3.388 -6.795 1.00 0.00 2 LYS A O 24
ATOM 27770 N N . MET A 1 6 ? -15.267 2.986 -5.585 1.00 0.00 3 MET A N 24
ATOM 27771 C CA . MET A 1 6 ? -14.386 3.506 -6.614 1.00 0.00 3 MET A CA 24
ATOM 27772 C C . MET A 1 6 ? -14.011 2.413 -7.609 1.00 0.00 3 MET A C 24
ATOM 27773 O O . MET A 1 6 ? -13.860 2.670 -8.803 1.00 0.00 3 MET A O 24
ATOM 27787 N N . GLY A 1 7 ? -13.865 1.190 -7.108 1.00 0.00 4 GLY A N 24
ATOM 27788 C CA . GLY A 1 7 ? -13.510 0.073 -7.962 1.00 0.00 4 GLY A CA 24
ATOM 27789 C C . GLY A 1 7 ? -12.012 -0.140 -8.061 1.00 0.00 4 GLY A C 24
ATOM 27790 O O . GLY A 1 7 ? -11.538 -1.275 -7.997 1.00 0.00 4 GLY A O 24
ATOM 27794 N N . VAL A 1 8 ? -11.263 0.946 -8.218 1.00 0.00 5 VAL A N 24
ATOM 27795 C CA . VAL A 1 8 ? -9.811 0.858 -8.327 1.00 0.00 5 VAL A CA 24
ATOM 27796 C C . VAL A 1 8 ? -9.178 0.458 -7.003 1.00 0.00 5 VAL A C 24
ATOM 27797 O O . VAL A 1 8 ? -7.986 0.247 -6.943 1.00 0.00 5 VAL A O 24
ATOM 27810 N N . LYS A 1 9 ? -9.955 0.366 -5.931 1.00 0.00 6 LYS A N 24
ATOM 27811 C CA . LYS A 1 9 ? -9.376 0.000 -4.643 1.00 0.00 6 LYS A CA 24
ATOM 27812 C C . LYS A 1 9 ? -8.433 -1.180 -4.845 1.00 0.00 6 LYS A C 24
ATOM 27813 O O . LYS A 1 9 ? -7.272 -1.148 -4.426 1.00 0.00 6 LYS A O 24
ATOM 27832 N N . GLU A 1 10 ? -8.923 -2.193 -5.541 1.00 0.00 7 GLU A N 24
ATOM 27833 C CA . GLU A 1 10 ? -8.118 -3.360 -5.856 1.00 0.00 7 GLU A CA 24
ATOM 27834 C C . GLU A 1 10 ? -7.149 -3.066 -7.008 1.00 0.00 7 GLU A C 24
ATOM 27835 O O . GLU A 1 10 ? -6.077 -3.659 -7.084 1.00 0.00 7 GLU A O 24
ATOM 27847 N N . ASP A 1 11 ? -7.545 -2.166 -7.918 1.00 0.00 8 ASP A N 24
ATOM 27848 C CA . ASP A 1 11 ? -6.709 -1.823 -9.075 1.00 0.00 8 ASP A CA 24
ATOM 27849 C C . ASP A 1 11 ? -5.415 -1.106 -8.668 1.00 0.00 8 ASP A C 24
ATOM 27850 O O . ASP A 1 11 ? -4.314 -1.532 -9.028 1.00 0.00 8 ASP A O 24
ATOM 27859 N N . ILE A 1 12 ? -5.550 -0.044 -7.883 1.00 0.00 9 ILE A N 24
ATOM 27860 C CA . ILE A 1 12 ? -4.408 0.702 -7.393 1.00 0.00 9 ILE A CA 24
ATOM 27861 C C . ILE A 1 12 ? -3.556 -0.212 -6.525 1.00 0.00 9 ILE A C 24
ATOM 27862 O O . ILE A 1 12 ? -2.355 -0.352 -6.756 1.00 0.00 9 ILE A O 24
ATOM 27878 N N . ARG A 1 13 ? -4.184 -0.881 -5.556 1.00 0.00 10 ARG A N 24
ATOM 27879 C CA . ARG A 1 13 ? -3.448 -1.818 -4.721 1.00 0.00 10 ARG A CA 24
ATOM 27880 C C . ARG A 1 13 ? -2.816 -2.872 -5.604 1.00 0.00 10 ARG A C 24
ATOM 27881 O O . ARG A 1 13 ? -1.780 -3.438 -5.263 1.00 0.00 10 ARG A O 24
ATOM 27902 N N . GLY A 1 14 ? -3.415 -3.096 -6.769 1.00 0.00 11 GLY A N 24
ATOM 27903 C CA . GLY A 1 14 ? -2.844 -4.042 -7.700 1.00 0.00 11 GLY A CA 24
ATOM 27904 C C . GLY A 1 14 ? -1.460 -3.576 -8.079 1.00 0.00 11 GLY A C 24
ATOM 27905 O O . GLY A 1 14 ? -0.522 -4.367 -8.197 1.00 0.00 11 GLY A O 24
ATOM 27909 N N . GLN A 1 15 ? -1.346 -2.259 -8.230 1.00 0.00 12 GLN A N 24
ATOM 27910 C CA . GLN A 1 15 ? -0.085 -1.621 -8.555 1.00 0.00 12 GLN A CA 24
ATOM 27911 C C . GLN A 1 15 ? 0.887 -1.721 -7.378 1.00 0.00 12 GLN A C 24
ATOM 27912 O O . GLN A 1 15 ? 2.093 -1.874 -7.575 1.00 0.00 12 GLN A O 24
ATOM 27926 N N . ILE A 1 16 ? 0.359 -1.645 -6.150 1.00 0.00 13 ILE A N 24
ATOM 27927 C CA . ILE A 1 16 ? 1.201 -1.741 -4.958 1.00 0.00 13 ILE A CA 24
ATOM 27928 C C . ILE A 1 16 ? 1.735 -3.161 -4.802 1.00 0.00 13 ILE A C 24
ATOM 27929 O O . ILE A 1 16 ? 2.906 -3.356 -4.502 1.00 0.00 13 ILE A O 24
ATOM 27945 N N . ILE A 1 17 ? 0.869 -4.147 -5.005 1.00 0.00 14 ILE A N 24
ATOM 27946 C CA . ILE A 1 17 ? 1.264 -5.545 -4.886 1.00 0.00 14 ILE A CA 24
ATOM 27947 C C . ILE A 1 17 ? 2.465 -5.842 -5.780 1.00 0.00 14 ILE A C 24
ATOM 27948 O O . ILE A 1 17 ? 3.484 -6.353 -5.315 1.00 0.00 14 ILE A O 24
ATOM 27964 N N . GLY A 1 18 ? 2.353 -5.492 -7.057 1.00 0.00 15 GLY A N 24
ATOM 27965 C CA . GLY A 1 18 ? 3.457 -5.708 -7.973 1.00 0.00 15 GLY A CA 24
ATOM 27966 C C . GLY A 1 18 ? 4.659 -4.877 -7.577 1.00 0.00 15 GLY A C 24
ATOM 27967 O O . GLY A 1 18 ? 5.804 -5.318 -7.687 1.00 0.00 15 GLY A O 24
ATOM 27971 N N . ALA A 1 19 ? 4.380 -3.668 -7.104 1.00 0.00 16 ALA A N 24
ATOM 27972 C CA . ALA A 1 19 ? 5.413 -2.740 -6.663 1.00 0.00 16 ALA A CA 24
ATOM 27973 C C . ALA A 1 19 ? 6.164 -3.280 -5.446 1.00 0.00 16 ALA A C 24
ATOM 27974 O O . ALA A 1 19 ? 7.310 -2.911 -5.192 1.00 0.00 16 ALA A O 24
ATOM 27981 N N . LEU A 1 20 ? 5.497 -4.150 -4.694 1.00 0.00 17 LEU A N 24
ATOM 27982 C CA . LEU A 1 20 ? 6.065 -4.746 -3.493 1.00 0.00 17 LEU A CA 24
ATOM 27983 C C . LEU A 1 20 ? 6.885 -5.985 -3.834 1.00 0.00 17 LEU A C 24
ATOM 27984 O O . LEU A 1 20 ? 7.837 -6.326 -3.134 1.00 0.00 17 LEU A O 24
ATOM 28000 N N . ALA A 1 21 ? 6.496 -6.654 -4.911 1.00 0.00 18 ALA A N 24
ATOM 28001 C CA . ALA A 1 21 ? 7.180 -7.867 -5.354 1.00 0.00 18 ALA A CA 24
ATOM 28002 C C . ALA A 1 21 ? 8.652 -7.604 -5.666 1.00 0.00 18 ALA A C 24
ATOM 28003 O O . ALA A 1 21 ? 9.027 -7.435 -6.828 1.00 0.00 18 ALA A O 24
ATOM 28010 N N . GLY A 1 22 ? 9.484 -7.572 -4.627 1.00 0.00 19 GLY A N 24
ATOM 28011 C CA . GLY A 1 22 ? 10.903 -7.330 -4.822 1.00 0.00 19 GLY A CA 24
ATOM 28012 C C . GLY A 1 22 ? 11.658 -7.158 -3.517 1.00 0.00 19 GLY A C 24
ATOM 28013 O O . GLY A 1 22 ? 12.811 -7.570 -3.397 1.00 0.00 19 GLY A O 24
ATOM 28017 N N . ALA A 1 23 ? 11.007 -6.533 -2.541 1.00 0.00 20 ALA A N 24
ATOM 28018 C CA . ALA A 1 23 ? 11.615 -6.284 -1.235 1.00 0.00 20 ALA A CA 24
ATOM 28019 C C . ALA A 1 23 ? 12.170 -7.555 -0.617 1.00 0.00 20 ALA A C 24
ATOM 28020 O O . ALA A 1 23 ? 12.172 -8.617 -1.238 1.00 0.00 20 ALA A O 24
ATOM 28027 N N . ASP A 1 24 ? 12.607 -7.431 0.632 1.00 0.00 21 ASP A N 24
ATOM 28028 C CA . ASP A 1 24 ? 13.130 -8.561 1.385 1.00 0.00 21 ASP A CA 24
ATOM 28029 C C . ASP A 1 24 ? 12.029 -9.617 1.500 1.00 0.00 21 ASP A C 24
ATOM 28030 O O . ASP A 1 24 ? 11.519 -10.077 0.479 1.00 0.00 21 ASP A O 24
ATOM 28039 N N . PHE A 1 25 ? 11.608 -9.977 2.713 1.00 0.00 22 PHE A N 24
ATOM 28040 C CA . PHE A 1 25 ? 10.518 -10.931 2.842 1.00 0.00 22 PHE A CA 24
ATOM 28041 C C . PHE A 1 25 ? 9.312 -10.318 2.149 1.00 0.00 22 PHE A C 24
ATOM 28042 O O . PHE A 1 25 ? 9.408 -9.204 1.635 1.00 0.00 22 PHE A O 24
ATOM 28059 N N . PRO A 1 26 ? 8.160 -10.990 2.112 1.00 0.00 23 PRO A N 24
ATOM 28060 C CA . PRO A 1 26 ? 6.985 -10.421 1.466 1.00 0.00 23 PRO A CA 24
ATOM 28061 C C . PRO A 1 26 ? 6.475 -9.166 2.184 1.00 0.00 23 PRO A C 24
ATOM 28062 O O . PRO A 1 26 ? 5.363 -9.173 2.708 1.00 0.00 23 PRO A O 24
ATOM 28073 N N . ILE A 1 27 ? 7.295 -8.086 2.177 1.00 0.00 24 ILE A N 24
ATOM 28074 C CA . ILE A 1 27 ? 6.939 -6.783 2.783 1.00 0.00 24 ILE A CA 24
ATOM 28075 C C . ILE A 1 27 ? 7.684 -6.440 4.085 1.00 0.00 24 ILE A C 24
ATOM 28076 O O . ILE A 1 27 ? 7.062 -6.249 5.131 1.00 0.00 24 ILE A O 24
ATOM 28092 N N . ASN A 1 28 ? 9.004 -6.322 4.006 1.00 0.00 25 ASN A N 24
ATOM 28093 C CA . ASN A 1 28 ? 9.830 -5.962 5.169 1.00 0.00 25 ASN A CA 24
ATOM 28094 C C . ASN A 1 28 ? 9.518 -4.565 5.685 1.00 0.00 25 ASN A C 24
ATOM 28095 O O . ASN A 1 28 ? 10.373 -3.681 5.639 1.00 0.00 25 ASN A O 24
ATOM 28106 N N . SER A 1 29 ? 8.306 -4.352 6.171 1.00 0.00 26 SER A N 24
ATOM 28107 C CA . SER A 1 29 ? 7.927 -3.040 6.672 1.00 0.00 26 SER A CA 24
ATOM 28108 C C . SER A 1 29 ? 8.074 -2.020 5.554 1.00 0.00 26 SER A C 24
ATOM 28109 O O . SER A 1 29 ? 8.874 -2.203 4.637 1.00 0.00 26 SER A O 24
ATOM 28117 N N . PRO A 1 30 ? 7.302 -0.938 5.590 1.00 0.00 27 PRO A N 24
ATOM 28118 C CA . PRO A 1 30 ? 7.369 0.076 4.552 1.00 0.00 27 PRO A CA 24
ATOM 28119 C C . PRO A 1 30 ? 8.793 0.496 4.234 1.00 0.00 27 PRO A C 24
ATOM 28120 O O . PRO A 1 30 ? 9.099 0.850 3.103 1.00 0.00 27 PRO A O 24
ATOM 28131 N N . GLU A 1 31 ? 9.671 0.440 5.218 1.00 0.00 28 GLU A N 24
ATOM 28132 C CA . GLU A 1 31 ? 11.059 0.806 4.989 1.00 0.00 28 GLU A CA 24
ATOM 28133 C C . GLU A 1 31 ? 11.637 -0.006 3.830 1.00 0.00 28 GLU A C 24
ATOM 28134 O O . GLU A 1 31 ? 12.114 0.543 2.833 1.00 0.00 28 GLU A O 24
ATOM 28146 N N . GLU A 1 32 ? 11.583 -1.321 3.974 1.00 0.00 29 GLU A N 24
ATOM 28147 C CA . GLU A 1 32 ? 12.100 -2.228 2.968 1.00 0.00 29 GLU A CA 24
ATOM 28148 C C . GLU A 1 32 ? 11.192 -2.355 1.760 1.00 0.00 29 GLU A C 24
ATOM 28149 O O . GLU A 1 32 ? 11.616 -2.116 0.636 1.00 0.00 29 GLU A O 24
ATOM 28161 N N . LEU A 1 33 ? 9.945 -2.763 1.989 1.00 0.00 30 LEU A N 24
ATOM 28162 C CA . LEU A 1 33 ? 9.001 -2.945 0.895 1.00 0.00 30 LEU A CA 24
ATOM 28163 C C . LEU A 1 33 ? 8.988 -1.700 0.015 1.00 0.00 30 LEU A C 24
ATOM 28164 O O . LEU A 1 33 ? 9.075 -1.795 -1.213 1.00 0.00 30 LEU A O 24
ATOM 28180 N N . MET A 1 34 ? 8.936 -0.531 0.648 1.00 0.00 31 MET A N 24
ATOM 28181 C CA . MET A 1 34 ? 8.972 0.720 -0.089 1.00 0.00 31 MET A CA 24
ATOM 28182 C C . MET A 1 34 ? 10.334 0.850 -0.751 1.00 0.00 31 MET A C 24
ATOM 28183 O O . MET A 1 34 ? 10.463 1.458 -1.814 1.00 0.00 31 MET A O 24
ATOM 28197 N N . ALA A 1 35 ? 11.358 0.262 -0.117 1.00 0.00 32 ALA A N 24
ATOM 28198 C CA . ALA A 1 35 ? 12.705 0.311 -0.666 1.00 0.00 32 ALA A CA 24
ATOM 28199 C C . ALA A 1 35 ? 12.807 -0.527 -1.938 1.00 0.00 32 ALA A C 24
ATOM 28200 O O . ALA A 1 35 ? 13.611 -0.236 -2.823 1.00 0.00 32 ALA A O 24
ATOM 28207 N N . ALA A 1 36 ? 11.999 -1.581 -2.009 1.00 0.00 33 ALA A N 24
ATOM 28208 C CA . ALA A 1 36 ? 12.004 -2.480 -3.153 1.00 0.00 33 ALA A CA 24
ATOM 28209 C C . ALA A 1 36 ? 11.372 -1.855 -4.388 1.00 0.00 33 ALA A C 24
ATOM 28210 O O . ALA A 1 36 ? 11.843 -2.073 -5.504 1.00 0.00 33 ALA A O 24
ATOM 28217 N N . LEU A 1 37 ? 10.290 -1.097 -4.186 1.00 0.00 34 LEU A N 24
ATOM 28218 C CA . LEU A 1 37 ? 9.576 -0.456 -5.300 1.00 0.00 34 LEU A CA 24
ATOM 28219 C C . LEU A 1 37 ? 10.509 -0.169 -6.485 1.00 0.00 34 LEU A C 24
ATOM 28220 O O . LEU A 1 37 ? 11.581 0.411 -6.320 1.00 0.00 34 LEU A O 24
ATOM 28236 N N . PRO A 1 38 ? 10.115 -0.612 -7.697 1.00 0.00 35 PRO A N 24
ATOM 28237 C CA . PRO A 1 38 ? 10.914 -0.446 -8.925 1.00 0.00 35 PRO A CA 24
ATOM 28238 C C . PRO A 1 38 ? 11.245 1.006 -9.261 1.00 0.00 35 PRO A C 24
ATOM 28239 O O . PRO A 1 38 ? 12.225 1.277 -9.955 1.00 0.00 35 PRO A O 24
ATOM 28250 N N . ASN A 1 39 ? 10.421 1.931 -8.796 1.00 0.00 36 ASN A N 24
ATOM 28251 C CA . ASN A 1 39 ? 10.631 3.346 -9.083 1.00 0.00 36 ASN A CA 24
ATOM 28252 C C . ASN A 1 39 ? 11.824 3.913 -8.316 1.00 0.00 36 ASN A C 24
ATOM 28253 O O . ASN A 1 39 ? 12.463 4.858 -8.776 1.00 0.00 36 ASN A O 24
ATOM 28264 N N . GLY A 1 40 ? 12.130 3.326 -7.165 1.00 0.00 37 GLY A N 24
ATOM 28265 C CA . GLY A 1 40 ? 13.253 3.797 -6.369 1.00 0.00 37 GLY A CA 24
ATOM 28266 C C . GLY A 1 40 ? 12.826 4.688 -5.209 1.00 0.00 37 GLY A C 24
ATOM 28267 O O . GLY A 1 40 ? 12.849 4.252 -4.058 1.00 0.00 37 GLY A O 24
ATOM 28271 N N . PRO A 1 41 ? 12.427 5.951 -5.473 1.00 0.00 38 PRO A N 24
ATOM 28272 C CA . PRO A 1 41 ? 11.998 6.881 -4.430 1.00 0.00 38 PRO A CA 24
ATOM 28273 C C . PRO A 1 41 ? 10.527 6.710 -4.064 1.00 0.00 38 PRO A C 24
ATOM 28274 O O . PRO A 1 41 ? 9.786 7.687 -3.960 1.00 0.00 38 PRO A O 24
ATOM 28285 N N . ASP A 1 42 ? 10.116 5.466 -3.858 1.00 0.00 39 ASP A N 24
ATOM 28286 C CA . ASP A 1 42 ? 8.741 5.160 -3.491 1.00 0.00 39 ASP A CA 24
ATOM 28287 C C . ASP A 1 42 ? 7.767 5.530 -4.607 1.00 0.00 39 ASP A C 24
ATOM 28288 O O . ASP A 1 42 ? 7.331 6.677 -4.710 1.00 0.00 39 ASP A O 24
ATOM 28297 N N . THR A 1 43 ? 7.428 4.547 -5.438 1.00 0.00 40 THR A N 24
ATOM 28298 C CA . THR A 1 43 ? 6.501 4.763 -6.547 1.00 0.00 40 THR A CA 24
ATOM 28299 C C . THR A 1 43 ? 5.107 5.106 -6.041 1.00 0.00 40 THR A C 24
ATOM 28300 O O . THR A 1 43 ? 4.635 4.539 -5.056 1.00 0.00 40 THR A O 24
ATOM 28311 N N . THR A 1 44 ? 4.445 6.030 -6.727 1.00 0.00 41 THR A N 24
ATOM 28312 C CA . THR A 1 44 ? 3.100 6.435 -6.350 1.00 0.00 41 THR A CA 24
ATOM 28313 C C . THR A 1 44 ? 2.069 5.864 -7.318 1.00 0.00 41 THR A C 24
ATOM 28314 O O . THR A 1 44 ? 2.056 6.210 -8.499 1.00 0.00 41 THR A O 24
ATOM 28325 N N . CYS A 1 45 ? 1.198 4.996 -6.810 1.00 0.00 42 CYS A N 24
ATOM 28326 C CA . CYS A 1 45 ? 0.153 4.390 -7.631 1.00 0.00 42 CYS A CA 24
ATOM 28327 C C . CYS A 1 45 ? -1.101 5.258 -7.608 1.00 0.00 42 CYS A C 24
ATOM 28328 O O . CYS A 1 45 ? -2.215 4.758 -7.454 1.00 0.00 42 CYS A O 24
ATOM 28336 N N . LYS A 1 46 ? -0.904 6.565 -7.742 1.00 0.00 43 LYS A N 24
ATOM 28337 C CA . LYS A 1 46 ? -2.006 7.516 -7.718 1.00 0.00 43 LYS A CA 24
ATOM 28338 C C . LYS A 1 46 ? -2.739 7.582 -9.049 1.00 0.00 43 LYS A C 24
ATOM 28339 O O . LYS A 1 46 ? -2.143 7.865 -10.089 1.00 0.00 43 LYS A O 24
ATOM 28358 N N . SER A 1 47 ? -4.045 7.350 -9.000 1.00 0.00 44 SER A N 24
ATOM 28359 C CA . SER A 1 47 ? -4.879 7.417 -10.190 1.00 0.00 44 SER A CA 24
ATOM 28360 C C . SER A 1 47 ? -5.627 8.742 -10.202 1.00 0.00 44 SER A C 24
ATOM 28361 O O . SER A 1 47 ? -6.351 9.061 -9.260 1.00 0.00 44 SER A O 24
ATOM 28369 N N . GLY A 1 48 ? -5.437 9.522 -11.258 1.00 0.00 45 GLY A N 24
ATOM 28370 C CA . GLY A 1 48 ? -6.094 10.811 -11.339 1.00 0.00 45 GLY A CA 24
ATOM 28371 C C . GLY A 1 48 ? -5.622 11.753 -10.246 1.00 0.00 45 GLY A C 24
ATOM 28372 O O . GLY A 1 48 ? -4.421 11.936 -10.053 1.00 0.00 45 GLY A O 24
ATOM 28376 N N . ASP A 1 49 ? -6.568 12.353 -9.530 1.00 0.00 46 ASP A N 24
ATOM 28377 C CA . ASP A 1 49 ? -6.240 13.282 -8.452 1.00 0.00 46 ASP A CA 24
ATOM 28378 C C . ASP A 1 49 ? -5.832 12.547 -7.173 1.00 0.00 46 ASP A C 24
ATOM 28379 O O . ASP A 1 49 ? -4.927 12.980 -6.461 1.00 0.00 46 ASP A O 24
ATOM 28388 N N . VAL A 1 50 ? -6.513 11.442 -6.882 1.00 0.00 47 VAL A N 24
ATOM 28389 C CA . VAL A 1 50 ? -6.232 10.656 -5.683 1.00 0.00 47 VAL A CA 24
ATOM 28390 C C . VAL A 1 50 ? -4.856 10.000 -5.750 1.00 0.00 47 VAL A C 24
ATOM 28391 O O . VAL A 1 50 ? -4.427 9.546 -6.810 1.00 0.00 47 VAL A O 24
ATOM 28404 N N . GLU A 1 51 ? -4.172 9.948 -4.607 1.00 0.00 48 GLU A N 24
ATOM 28405 C CA . GLU A 1 51 ? -2.846 9.338 -4.536 1.00 0.00 48 GLU A CA 24
ATOM 28406 C C . GLU A 1 51 ? -2.685 8.475 -3.288 1.00 0.00 48 GLU A C 24
ATOM 28407 O O . GLU A 1 51 ? -2.885 8.933 -2.165 1.00 0.00 48 GLU A O 24
ATOM 28419 N N . LEU A 1 52 ? -2.314 7.214 -3.502 1.00 0.00 49 LEU A N 24
ATOM 28420 C CA . LEU A 1 52 ? -2.118 6.272 -2.410 1.00 0.00 49 LEU A CA 24
ATOM 28421 C C . LEU A 1 52 ? -0.851 5.457 -2.634 1.00 0.00 49 LEU A C 24
ATOM 28422 O O . LEU A 1 52 ? -0.545 5.063 -3.759 1.00 0.00 49 LEU A O 24
ATOM 28438 N N . LYS A 1 53 ? -0.119 5.201 -1.557 1.00 0.00 50 LYS A N 24
ATOM 28439 C CA . LYS A 1 53 ? 1.111 4.426 -1.643 1.00 0.00 50 LYS A CA 24
ATOM 28440 C C . LYS A 1 53 ? 1.671 4.138 -0.256 1.00 0.00 50 LYS A C 24
ATOM 28441 O O . LYS A 1 53 ? 0.997 4.354 0.752 1.00 0.00 50 LYS A O 24
ATOM 28460 N N . ALA A 1 54 ? 2.900 3.642 -0.207 1.00 0.00 51 ALA A N 24
ATOM 28461 C CA . ALA A 1 54 ? 3.540 3.314 1.058 1.00 0.00 51 ALA A CA 24
ATOM 28462 C C . ALA A 1 54 ? 3.788 4.562 1.902 1.00 0.00 51 ALA A C 24
ATOM 28463 O O . ALA A 1 54 ? 3.511 4.579 3.096 1.00 0.00 51 ALA A O 24
ATOM 28470 N N . SER A 1 55 ? 4.316 5.607 1.281 1.00 0.00 52 SER A N 24
ATOM 28471 C CA . SER A 1 55 ? 4.597 6.844 1.999 1.00 0.00 52 SER A CA 24
ATOM 28472 C C . SER A 1 55 ? 3.309 7.567 2.395 1.00 0.00 52 SER A C 24
ATOM 28473 O O . SER A 1 55 ? 3.180 8.050 3.520 1.00 0.00 52 SER A O 24
ATOM 28481 N N . ASP A 1 56 ? 2.361 7.648 1.463 1.00 0.00 53 ASP A N 24
ATOM 28482 C CA . ASP A 1 56 ? 1.091 8.323 1.719 1.00 0.00 53 ASP A CA 24
ATOM 28483 C C . ASP A 1 56 ? 0.247 7.577 2.750 1.00 0.00 53 ASP A C 24
ATOM 28484 O O . ASP A 1 56 ? -0.217 8.162 3.726 1.00 0.00 53 ASP A O 24
ATOM 28493 N N . ALA A 1 57 ? 0.025 6.290 2.510 1.00 0.00 54 ALA A N 24
ATOM 28494 C CA . ALA A 1 57 ? -0.794 5.479 3.404 1.00 0.00 54 ALA A CA 24
ATOM 28495 C C . ALA A 1 57 ? 0.036 4.695 4.417 1.00 0.00 54 ALA A C 24
ATOM 28496 O O . ALA A 1 57 ? -0.318 4.626 5.593 1.00 0.00 54 ALA A O 24
ATOM 28503 N N . GLY A 1 58 ? 1.125 4.086 3.955 1.00 0.00 55 GLY A N 24
ATOM 28504 C CA . GLY A 1 58 ? 1.968 3.290 4.841 1.00 0.00 55 GLY A CA 24
ATOM 28505 C C . GLY A 1 58 ? 2.246 3.962 6.175 1.00 0.00 55 GLY A C 24
ATOM 28506 O O . GLY A 1 58 ? 2.415 3.283 7.188 1.00 0.00 55 GLY A O 24
ATOM 28510 N N . GLN A 1 59 ? 2.288 5.293 6.184 1.00 0.00 56 GLN A N 24
ATOM 28511 C CA . GLN A 1 59 ? 2.541 6.041 7.417 1.00 0.00 56 GLN A CA 24
ATOM 28512 C C . GLN A 1 59 ? 1.681 5.516 8.560 1.00 0.00 56 GLN A C 24
ATOM 28513 O O . GLN A 1 59 ? 2.094 5.518 9.719 1.00 0.00 56 GLN A O 24
ATOM 28527 N N . VAL A 1 60 ? 0.479 5.078 8.218 1.00 0.00 57 VAL A N 24
ATOM 28528 C CA . VAL A 1 60 ? -0.461 4.557 9.196 1.00 0.00 57 VAL A CA 24
ATOM 28529 C C . VAL A 1 60 ? 0.048 3.265 9.830 1.00 0.00 57 VAL A C 24
ATOM 28530 O O . VAL A 1 60 ? -0.241 2.980 10.992 1.00 0.00 57 VAL A O 24
ATOM 28543 N N . LEU A 1 61 ? 0.811 2.488 9.066 1.00 0.00 58 LEU A N 24
ATOM 28544 C CA . LEU A 1 61 ? 1.357 1.230 9.566 1.00 0.00 58 LEU A CA 24
ATOM 28545 C C . LEU A 1 61 ? 2.376 1.488 10.674 1.00 0.00 58 LEU A C 24
ATOM 28546 O O . LEU A 1 61 ? 3.333 2.239 10.487 1.00 0.00 58 LEU A O 24
ATOM 28562 N N . THR A 1 62 ? 2.163 0.864 11.828 1.00 0.00 59 THR A N 24
ATOM 28563 C CA . THR A 1 62 ? 3.063 1.027 12.966 1.00 0.00 59 THR A CA 24
ATOM 28564 C C . THR A 1 62 ? 4.355 0.239 12.768 1.00 0.00 59 THR A C 24
ATOM 28565 O O . THR A 1 62 ? 4.389 -0.740 12.023 1.00 0.00 59 THR A O 24
ATOM 28576 N N . ALA A 1 63 ? 5.418 0.674 13.441 1.00 0.00 60 ALA A N 24
ATOM 28577 C CA . ALA A 1 63 ? 6.717 0.012 13.342 1.00 0.00 60 ALA A CA 24
ATOM 28578 C C . ALA A 1 63 ? 6.595 -1.490 13.587 1.00 0.00 60 ALA A C 24
ATOM 28579 O O . ALA A 1 63 ? 7.207 -2.294 12.886 1.00 0.00 60 ALA A O 24
ATOM 28586 N N . ASP A 1 64 ? 5.796 -1.861 14.582 1.00 0.00 61 ASP A N 24
ATOM 28587 C CA . ASP A 1 64 ? 5.588 -3.267 14.915 1.00 0.00 61 ASP A CA 24
ATOM 28588 C C . ASP A 1 64 ? 5.098 -4.051 13.697 1.00 0.00 61 ASP A C 24
ATOM 28589 O O . ASP A 1 64 ? 5.252 -5.270 13.628 1.00 0.00 61 ASP A O 24
ATOM 28598 N N . ASP A 1 65 ? 4.497 -3.341 12.747 1.00 0.00 62 ASP A N 24
ATOM 28599 C CA . ASP A 1 65 ? 3.969 -3.956 11.531 1.00 0.00 62 ASP A CA 24
ATOM 28600 C C . ASP A 1 65 ? 5.069 -4.497 10.620 1.00 0.00 62 ASP A C 24
ATOM 28601 O O . ASP A 1 65 ? 4.776 -4.971 9.522 1.00 0.00 62 ASP A O 24
ATOM 28610 N N . PHE A 1 66 ? 6.331 -4.412 11.048 1.00 0.00 63 PHE A N 24
ATOM 28611 C CA . PHE A 1 66 ? 7.439 -4.887 10.223 1.00 0.00 63 PHE A CA 24
ATOM 28612 C C . PHE A 1 66 ? 7.100 -6.204 9.527 1.00 0.00 63 PHE A C 24
ATOM 28613 O O . PHE A 1 66 ? 7.163 -6.288 8.306 1.00 0.00 63 PHE A O 24
ATOM 28630 N N . PRO A 1 67 ? 6.718 -7.246 10.290 1.00 0.00 64 PRO A N 24
ATOM 28631 C CA . PRO A 1 67 ? 6.358 -8.547 9.733 1.00 0.00 64 PRO A CA 24
ATOM 28632 C C . PRO A 1 67 ? 4.931 -8.563 9.193 1.00 0.00 64 PRO A C 24
ATOM 28633 O O . PRO A 1 67 ? 4.020 -9.093 9.829 1.00 0.00 64 PRO A O 24
ATOM 28644 N N . PHE A 1 68 ? 4.746 -7.973 8.018 1.00 0.00 65 PHE A N 24
ATOM 28645 C CA . PHE A 1 68 ? 3.432 -7.912 7.391 1.00 0.00 65 PHE A CA 24
ATOM 28646 C C . PHE A 1 68 ? 3.055 -9.245 6.753 1.00 0.00 65 PHE A C 24
ATOM 28647 O O . PHE A 1 68 ? 3.896 -9.922 6.163 1.00 0.00 65 PHE A O 24
ATOM 28664 N N . LYS A 1 69 ? 1.780 -9.600 6.861 1.00 0.00 66 LYS A N 24
ATOM 28665 C CA . LYS A 1 69 ? 1.272 -10.835 6.279 1.00 0.00 66 LYS A CA 24
ATOM 28666 C C . LYS A 1 69 ? 1.304 -10.758 4.754 1.00 0.00 66 LYS A C 24
ATOM 28667 O O . LYS A 1 69 ? 0.262 -10.665 4.089 1.00 0.00 66 LYS A O 24
ATOM 28686 N N . SER A 1 70 ? 2.513 -10.790 4.214 1.00 0.00 67 SER A N 24
ATOM 28687 C CA . SER A 1 70 ? 2.722 -10.730 2.779 1.00 0.00 67 SER A CA 24
ATOM 28688 C C . SER A 1 70 ? 2.131 -9.463 2.163 1.00 0.00 67 SER A C 24
ATOM 28689 O O . SER A 1 70 ? 1.285 -8.790 2.759 1.00 0.00 67 SER A O 24
ATOM 28697 N N . ALA A 1 71 ? 2.601 -9.149 0.960 1.00 0.00 68 ALA A N 24
ATOM 28698 C CA . ALA A 1 71 ? 2.156 -7.970 0.228 1.00 0.00 68 ALA A CA 24
ATOM 28699 C C . ALA A 1 71 ? 0.639 -7.901 0.132 1.00 0.00 68 ALA A C 24
ATOM 28700 O O . ALA A 1 71 ? 0.066 -6.819 0.008 1.00 0.00 68 ALA A O 24
ATOM 28707 N N . GLU A 1 72 ? -0.010 -9.056 0.183 1.00 0.00 69 GLU A N 24
ATOM 28708 C CA . GLU A 1 72 ? -1.460 -9.108 0.094 1.00 0.00 69 GLU A CA 24
ATOM 28709 C C . GLU A 1 72 ? -2.123 -8.306 1.214 1.00 0.00 69 GLU A C 24
ATOM 28710 O O . GLU A 1 72 ? -3.004 -7.479 0.949 1.00 0.00 69 GLU A O 24
ATOM 28722 N N . GLU A 1 73 ? -1.718 -8.539 2.468 1.00 0.00 70 GLU A N 24
ATOM 28723 C CA . GLU A 1 73 ? -2.328 -7.810 3.568 1.00 0.00 70 GLU A CA 24
ATOM 28724 C C . GLU A 1 73 ? -1.867 -6.362 3.583 1.00 0.00 70 GLU A C 24
ATOM 28725 O O . GLU A 1 73 ? -2.613 -5.474 3.975 1.00 0.00 70 GLU A O 24
ATOM 28737 N N . VAL A 1 74 ? -0.637 -6.128 3.155 1.00 0.00 71 VAL A N 24
ATOM 28738 C CA . VAL A 1 74 ? -0.096 -4.777 3.120 1.00 0.00 71 VAL A CA 24
ATOM 28739 C C . VAL A 1 74 ? -0.905 -3.893 2.180 1.00 0.00 71 VAL A C 24
ATOM 28740 O O . VAL A 1 74 ? -1.180 -2.735 2.488 1.00 0.00 71 VAL A O 24
ATOM 28753 N N . ALA A 1 75 ? -1.293 -4.448 1.038 1.00 0.00 72 ALA A N 24
ATOM 28754 C CA . ALA A 1 75 ? -2.080 -3.704 0.063 1.00 0.00 72 ALA A CA 24
ATOM 28755 C C . ALA A 1 75 ? -3.453 -3.350 0.625 1.00 0.00 72 ALA A C 24
ATOM 28756 O O . ALA A 1 75 ? -3.866 -2.188 0.599 1.00 0.00 72 ALA A O 24
ATOM 28763 N N . ASP A 1 76 ? -4.159 -4.357 1.132 1.00 0.00 73 ASP A N 24
ATOM 28764 C CA . ASP A 1 76 ? -5.488 -4.142 1.696 1.00 0.00 73 ASP A CA 24
ATOM 28765 C C . ASP A 1 76 ? -5.425 -3.249 2.934 1.00 0.00 73 ASP A C 24
ATOM 28766 O O . ASP A 1 76 ? -6.303 -2.417 3.161 1.00 0.00 73 ASP A O 24
ATOM 28775 N N . THR A 1 77 ? -4.381 -3.426 3.732 1.00 0.00 74 THR A N 24
ATOM 28776 C CA . THR A 1 77 ? -4.195 -2.636 4.942 1.00 0.00 74 THR A CA 24
ATOM 28777 C C . THR A 1 77 ? -4.143 -1.150 4.605 1.00 0.00 74 THR A C 24
ATOM 28778 O O . THR A 1 77 ? -4.728 -0.321 5.302 1.00 0.00 74 THR A O 24
ATOM 28789 N N . ILE A 1 78 ? -3.441 -0.828 3.526 1.00 0.00 75 ILE A N 24
ATOM 28790 C CA . ILE A 1 78 ? -3.307 0.551 3.079 1.00 0.00 75 ILE A CA 24
ATOM 28791 C C . ILE A 1 78 ? -4.665 1.145 2.711 1.00 0.00 75 ILE A C 24
ATOM 28792 O O . ILE A 1 78 ? -5.042 2.204 3.210 1.00 0.00 75 ILE A O 24
ATOM 28808 N N . VAL A 1 79 ? -5.394 0.467 1.833 1.00 0.00 76 VAL A N 24
ATOM 28809 C CA . VAL A 1 79 ? -6.707 0.946 1.403 1.00 0.00 76 VAL A CA 24
ATOM 28810 C C . VAL A 1 79 ? -7.662 1.151 2.577 1.00 0.00 76 VAL A C 24
ATOM 28811 O O . VAL A 1 79 ? -8.379 2.150 2.628 1.00 0.00 76 VAL A O 24
ATOM 28824 N N . ASN A 1 80 ? -7.682 0.209 3.512 1.00 0.00 77 ASN A N 24
ATOM 28825 C CA . ASN A 1 80 ? -8.570 0.309 4.668 1.00 0.00 77 ASN A CA 24
ATOM 28826 C C . ASN A 1 80 ? -8.249 1.530 5.533 1.00 0.00 77 ASN A C 24
ATOM 28827 O O . ASN A 1 80 ? -9.131 2.333 5.834 1.00 0.00 77 ASN A O 24
ATOM 28838 N N . LYS A 1 81 ? -6.992 1.654 5.946 1.00 0.00 78 LYS A N 24
ATOM 28839 C CA . LYS A 1 81 ? -6.567 2.764 6.792 1.00 0.00 78 LYS A CA 24
ATOM 28840 C C . LYS A 1 81 ? -6.471 4.076 6.016 1.00 0.00 78 LYS A C 24
ATOM 28841 O O . LYS A 1 81 ? -6.866 5.131 6.514 1.00 0.00 78 LYS A O 24
ATOM 28860 N N . ALA A 1 82 ? -5.922 4.011 4.810 1.00 0.00 79 ALA A N 24
ATOM 28861 C CA . ALA A 1 82 ? -5.747 5.204 3.985 1.00 0.00 79 ALA A CA 24
ATOM 28862 C C . ALA A 1 82 ? -7.077 5.791 3.517 1.00 0.00 79 ALA A C 24
ATOM 28863 O O . ALA A 1 82 ? -7.185 7.002 3.317 1.00 0.00 79 ALA A O 24
ATOM 28870 N N . GLY A 1 83 ? -8.088 4.945 3.340 1.00 0.00 80 GLY A N 24
ATOM 28871 C CA . GLY A 1 83 ? -9.379 5.441 2.895 1.00 0.00 80 GLY A CA 24
ATOM 28872 C C . GLY A 1 83 ? -10.197 4.399 2.167 1.00 0.00 80 GLY A C 24
ATOM 28873 O O . GLY A 1 83 ? -11.340 4.119 2.529 1.00 0.00 80 GLY A O 24
ATOM 28877 N N . LEU A 1 84 ? -9.605 3.844 1.124 1.00 0.00 81 LEU A N 24
ATOM 28878 C CA . LEU A 1 84 ? -10.256 2.841 0.300 1.00 0.00 81 LEU A CA 24
ATOM 28879 C C . LEU A 1 84 ? -10.578 1.584 1.103 1.00 0.00 81 LEU A C 24
ATOM 28880 O O . LEU A 1 84 ? -10.791 1.703 2.328 1.00 0.00 81 LEU A O 24
ATOM 28897 N N . GLY A 1 1 ? -21.134 13.341 2.864 1.00 0.00 -3 GLY A N 25
ATOM 28898 C CA . GLY A 1 1 ? -19.749 13.372 2.320 1.00 0.00 -3 GLY A CA 25
ATOM 28899 C C . GLY A 1 1 ? -19.261 12.001 1.894 1.00 0.00 -3 GLY A C 25
ATOM 28900 O O . GLY A 1 1 ? -19.987 11.253 1.237 1.00 0.00 -3 GLY A O 25
ATOM 28906 N N . SER A 1 2 ? -18.029 11.671 2.268 1.00 0.00 -2 SER A N 25
ATOM 28907 C CA . SER A 1 2 ? -17.443 10.381 1.920 1.00 0.00 -2 SER A CA 25
ATOM 28908 C C . SER A 1 2 ? -18.251 9.234 2.519 1.00 0.00 -2 SER A C 25
ATOM 28909 O O . SER A 1 2 ? -18.659 9.288 3.679 1.00 0.00 -2 SER A O 25
ATOM 28917 N N . HIS A 1 3 ? -18.473 8.196 1.721 1.00 0.00 -1 HIS A N 25
ATOM 28918 C CA . HIS A 1 3 ? -19.228 7.030 2.170 1.00 0.00 -1 HIS A CA 25
ATOM 28919 C C . HIS A 1 3 ? -19.242 5.950 1.094 1.00 0.00 -1 HIS A C 25
ATOM 28920 O O . HIS A 1 3 ? -18.798 4.824 1.324 1.00 0.00 -1 HIS A O 25
ATOM 28935 N N . MET A 1 4 ? -19.743 6.303 -0.086 1.00 0.00 1 MET A N 25
ATOM 28936 C CA . MET A 1 4 ? -19.803 5.366 -1.202 1.00 0.00 1 MET A CA 25
ATOM 28937 C C . MET A 1 4 ? -18.486 5.365 -1.971 1.00 0.00 1 MET A C 25
ATOM 28938 O O . MET A 1 4 ? -17.917 6.422 -2.243 1.00 0.00 1 MET A O 25
ATOM 28952 N N . LYS A 1 5 ? -18.002 4.176 -2.317 1.00 0.00 2 LYS A N 25
ATOM 28953 C CA . LYS A 1 5 ? -16.749 4.055 -3.051 1.00 0.00 2 LYS A CA 25
ATOM 28954 C C . LYS A 1 5 ? -16.472 2.603 -3.424 1.00 0.00 2 LYS A C 25
ATOM 28955 O O . LYS A 1 5 ? -16.611 1.700 -2.598 1.00 0.00 2 LYS A O 25
ATOM 28974 N N . MET A 1 6 ? -16.075 2.391 -4.673 1.00 0.00 3 MET A N 25
ATOM 28975 C CA . MET A 1 6 ? -15.768 1.054 -5.170 1.00 0.00 3 MET A CA 25
ATOM 28976 C C . MET A 1 6 ? -15.268 1.133 -6.608 1.00 0.00 3 MET A C 25
ATOM 28977 O O . MET A 1 6 ? -15.935 1.695 -7.476 1.00 0.00 3 MET A O 25
ATOM 28991 N N . GLY A 1 7 ? -14.087 0.572 -6.855 1.00 0.00 4 GLY A N 25
ATOM 28992 C CA . GLY A 1 7 ? -13.524 0.602 -8.191 1.00 0.00 4 GLY A CA 25
ATOM 28993 C C . GLY A 1 7 ? -12.051 0.247 -8.217 1.00 0.00 4 GLY A C 25
ATOM 28994 O O . GLY A 1 7 ? -11.666 -0.881 -7.911 1.00 0.00 4 GLY A O 25
ATOM 28998 N N . VAL A 1 8 ? -11.226 1.219 -8.598 1.00 0.00 5 VAL A N 25
ATOM 28999 C CA . VAL A 1 8 ? -9.782 1.026 -8.682 1.00 0.00 5 VAL A CA 25
ATOM 29000 C C . VAL A 1 8 ? -9.165 0.692 -7.330 1.00 0.00 5 VAL A C 25
ATOM 29001 O O . VAL A 1 8 ? -7.981 0.441 -7.256 1.00 0.00 5 VAL A O 25
ATOM 29014 N N . LYS A 1 9 ? -9.936 0.715 -6.248 1.00 0.00 6 LYS A N 25
ATOM 29015 C CA . LYS A 1 9 ? -9.355 0.428 -4.940 1.00 0.00 6 LYS A CA 25
ATOM 29016 C C . LYS A 1 9 ? -8.448 -0.790 -5.051 1.00 0.00 6 LYS A C 25
ATOM 29017 O O . LYS A 1 9 ? -7.278 -0.744 -4.671 1.00 0.00 6 LYS A O 25
ATOM 29036 N N . GLU A 1 10 ? -8.981 -1.853 -5.623 1.00 0.00 7 GLU A N 25
ATOM 29037 C CA . GLU A 1 10 ? -8.207 -3.065 -5.839 1.00 0.00 7 GLU A CA 25
ATOM 29038 C C . GLU A 1 10 ? -7.274 -2.912 -7.046 1.00 0.00 7 GLU A C 25
ATOM 29039 O O . GLU A 1 10 ? -6.223 -3.542 -7.102 1.00 0.00 7 GLU A O 25
ATOM 29051 N N . ASP A 1 11 ? -7.678 -2.091 -8.024 1.00 0.00 8 ASP A N 25
ATOM 29052 C CA . ASP A 1 11 ? -6.873 -1.883 -9.236 1.00 0.00 8 ASP A CA 25
ATOM 29053 C C . ASP A 1 11 ? -5.530 -1.212 -8.923 1.00 0.00 8 ASP A C 25
ATOM 29054 O O . ASP A 1 11 ? -4.469 -1.725 -9.285 1.00 0.00 8 ASP A O 25
ATOM 29063 N N . ILE A 1 12 ? -5.582 -0.093 -8.211 1.00 0.00 9 ILE A N 25
ATOM 29064 C CA . ILE A 1 12 ? -4.386 0.621 -7.798 1.00 0.00 9 ILE A CA 25
ATOM 29065 C C . ILE A 1 12 ? -3.590 -0.281 -6.874 1.00 0.00 9 ILE A C 25
ATOM 29066 O O . ILE A 1 12 ? -2.382 -0.455 -7.037 1.00 0.00 9 ILE A O 25
ATOM 29082 N N . ARG A 1 13 ? -4.295 -0.887 -5.925 1.00 0.00 10 ARG A N 25
ATOM 29083 C CA . ARG A 1 13 ? -3.676 -1.815 -4.997 1.00 0.00 10 ARG A CA 25
ATOM 29084 C C . ARG A 1 13 ? -3.009 -2.935 -5.781 1.00 0.00 10 ARG A C 25
ATOM 29085 O O . ARG A 1 13 ? -2.044 -3.544 -5.320 1.00 0.00 10 ARG A O 25
ATOM 29106 N N . GLY A 1 14 ? -3.523 -3.185 -6.985 1.00 0.00 11 GLY A N 25
ATOM 29107 C CA . GLY A 1 14 ? -2.948 -4.213 -7.828 1.00 0.00 11 GLY A CA 25
ATOM 29108 C C . GLY A 1 14 ? -1.550 -3.824 -8.229 1.00 0.00 11 GLY A C 25
ATOM 29109 O O . GLY A 1 14 ? -0.602 -4.599 -8.089 1.00 0.00 11 GLY A O 25
ATOM 29113 N N . GLN A 1 15 ? -1.427 -2.587 -8.687 1.00 0.00 12 GLN A N 25
ATOM 29114 C CA . GLN A 1 15 ? -0.143 -2.036 -9.068 1.00 0.00 12 GLN A CA 25
ATOM 29115 C C . GLN A 1 15 ? 0.770 -1.990 -7.846 1.00 0.00 12 GLN A C 25
ATOM 29116 O O . GLN A 1 15 ? 1.992 -2.087 -7.959 1.00 0.00 12 GLN A O 25
ATOM 29130 N N . ILE A 1 16 ? 0.151 -1.848 -6.673 1.00 0.00 13 ILE A N 25
ATOM 29131 C CA . ILE A 1 16 ? 0.876 -1.794 -5.412 1.00 0.00 13 ILE A CA 25
ATOM 29132 C C . ILE A 1 16 ? 1.464 -3.157 -5.067 1.00 0.00 13 ILE A C 25
ATOM 29133 O O . ILE A 1 16 ? 2.628 -3.257 -4.690 1.00 0.00 13 ILE A O 25
ATOM 29149 N N . ILE A 1 17 ? 0.661 -4.208 -5.215 1.00 0.00 14 ILE A N 25
ATOM 29150 C CA . ILE A 1 17 ? 1.129 -5.560 -4.934 1.00 0.00 14 ILE A CA 25
ATOM 29151 C C . ILE A 1 17 ? 2.405 -5.839 -5.725 1.00 0.00 14 ILE A C 25
ATOM 29152 O O . ILE A 1 17 ? 3.406 -6.294 -5.169 1.00 0.00 14 ILE A O 25
ATOM 29168 N N . GLY A 1 18 ? 2.370 -5.530 -7.016 1.00 0.00 15 GLY A N 25
ATOM 29169 C CA . GLY A 1 18 ? 3.543 -5.722 -7.846 1.00 0.00 15 GLY A CA 25
ATOM 29170 C C . GLY A 1 18 ? 4.671 -4.816 -7.401 1.00 0.00 15 GLY A C 25
ATOM 29171 O O . GLY A 1 18 ? 5.840 -5.203 -7.411 1.00 0.00 15 GLY A O 25
ATOM 29175 N N . ALA A 1 19 ? 4.304 -3.603 -6.997 1.00 0.00 16 ALA A N 25
ATOM 29176 C CA . ALA A 1 19 ? 5.264 -2.615 -6.524 1.00 0.00 16 ALA A CA 25
ATOM 29177 C C . ALA A 1 19 ? 5.978 -3.105 -5.265 1.00 0.00 16 ALA A C 25
ATOM 29178 O O . ALA A 1 19 ? 7.117 -2.727 -4.997 1.00 0.00 16 ALA A O 25
ATOM 29185 N N . LEU A 1 20 ? 5.298 -3.956 -4.503 1.00 0.00 17 LEU A N 25
ATOM 29186 C CA . LEU A 1 20 ? 5.846 -4.514 -3.276 1.00 0.00 17 LEU A CA 25
ATOM 29187 C C . LEU A 1 20 ? 6.773 -5.676 -3.591 1.00 0.00 17 LEU A C 25
ATOM 29188 O O . LEU A 1 20 ? 7.726 -5.948 -2.860 1.00 0.00 17 LEU A O 25
ATOM 29204 N N . ALA A 1 21 ? 6.483 -6.356 -4.692 1.00 0.00 18 ALA A N 25
ATOM 29205 C CA . ALA A 1 21 ? 7.286 -7.496 -5.122 1.00 0.00 18 ALA A CA 25
ATOM 29206 C C . ALA A 1 21 ? 8.747 -7.098 -5.304 1.00 0.00 18 ALA A C 25
ATOM 29207 O O . ALA A 1 21 ? 9.048 -6.057 -5.889 1.00 0.00 18 ALA A O 25
ATOM 29214 N N . GLY A 1 22 ? 9.655 -7.930 -4.799 1.00 0.00 19 GLY A N 25
ATOM 29215 C CA . GLY A 1 22 ? 11.073 -7.640 -4.919 1.00 0.00 19 GLY A CA 25
ATOM 29216 C C . GLY A 1 22 ? 11.728 -7.355 -3.581 1.00 0.00 19 GLY A C 25
ATOM 29217 O O . GLY A 1 22 ? 12.899 -7.674 -3.375 1.00 0.00 19 GLY A O 25
ATOM 29221 N N . ALA A 1 23 ? 10.971 -6.747 -2.671 1.00 0.00 20 ALA A N 25
ATOM 29222 C CA . ALA A 1 23 ? 11.481 -6.410 -1.342 1.00 0.00 20 ALA A CA 25
ATOM 29223 C C . ALA A 1 23 ? 12.103 -7.618 -0.661 1.00 0.00 20 ALA A C 25
ATOM 29224 O O . ALA A 1 23 ? 12.178 -8.700 -1.239 1.00 0.00 20 ALA A O 25
ATOM 29231 N N . ASP A 1 24 ? 12.512 -7.425 0.588 1.00 0.00 21 ASP A N 25
ATOM 29232 C CA . ASP A 1 24 ? 13.087 -8.500 1.386 1.00 0.00 21 ASP A CA 25
ATOM 29233 C C . ASP A 1 24 ? 12.043 -9.607 1.518 1.00 0.00 21 ASP A C 25
ATOM 29234 O O . ASP A 1 24 ? 11.543 -10.091 0.503 1.00 0.00 21 ASP A O 25
ATOM 29243 N N . PHE A 1 25 ? 11.648 -9.985 2.736 1.00 0.00 22 PHE A N 25
ATOM 29244 C CA . PHE A 1 25 ? 10.601 -10.988 2.862 1.00 0.00 22 PHE A CA 25
ATOM 29245 C C . PHE A 1 25 ? 9.373 -10.411 2.168 1.00 0.00 22 PHE A C 25
ATOM 29246 O O . PHE A 1 25 ? 9.467 -9.343 1.564 1.00 0.00 22 PHE A O 25
ATOM 29263 N N . PRO A 1 26 ? 8.202 -11.046 2.228 1.00 0.00 23 PRO A N 25
ATOM 29264 C CA . PRO A 1 26 ? 7.030 -10.480 1.579 1.00 0.00 23 PRO A CA 25
ATOM 29265 C C . PRO A 1 26 ? 6.528 -9.201 2.275 1.00 0.00 23 PRO A C 25
ATOM 29266 O O . PRO A 1 26 ? 5.390 -9.169 2.737 1.00 0.00 23 PRO A O 25
ATOM 29277 N N . ILE A 1 27 ? 7.390 -8.145 2.313 1.00 0.00 24 ILE A N 25
ATOM 29278 C CA . ILE A 1 27 ? 7.050 -6.822 2.902 1.00 0.00 24 ILE A CA 25
ATOM 29279 C C . ILE A 1 27 ? 7.813 -6.453 4.195 1.00 0.00 24 ILE A C 25
ATOM 29280 O O . ILE A 1 27 ? 7.202 -6.290 5.252 1.00 0.00 24 ILE A O 25
ATOM 29296 N N . ASN A 1 28 ? 9.132 -6.278 4.105 1.00 0.00 25 ASN A N 25
ATOM 29297 C CA . ASN A 1 28 ? 9.941 -5.885 5.273 1.00 0.00 25 ASN A CA 25
ATOM 29298 C C . ASN A 1 28 ? 9.559 -4.499 5.777 1.00 0.00 25 ASN A C 25
ATOM 29299 O O . ASN A 1 28 ? 10.361 -3.567 5.690 1.00 0.00 25 ASN A O 25
ATOM 29310 N N . SER A 1 29 ? 8.346 -4.342 6.282 1.00 0.00 26 SER A N 25
ATOM 29311 C CA . SER A 1 29 ? 7.906 -3.041 6.760 1.00 0.00 26 SER A CA 25
ATOM 29312 C C . SER A 1 29 ? 7.983 -2.044 5.614 1.00 0.00 26 SER A C 25
ATOM 29313 O O . SER A 1 29 ? 8.745 -2.237 4.667 1.00 0.00 26 SER A O 25
ATOM 29321 N N . PRO A 1 30 ? 7.193 -0.976 5.653 1.00 0.00 27 PRO A N 25
ATOM 29322 C CA . PRO A 1 30 ? 7.200 0.005 4.583 1.00 0.00 27 PRO A CA 25
ATOM 29323 C C . PRO A 1 30 ? 8.597 0.463 4.212 1.00 0.00 27 PRO A C 25
ATOM 29324 O O . PRO A 1 30 ? 8.867 0.739 3.054 1.00 0.00 27 PRO A O 25
ATOM 29335 N N . GLU A 1 31 ? 9.490 0.534 5.182 1.00 0.00 28 GLU A N 25
ATOM 29336 C CA . GLU A 1 31 ? 10.855 0.957 4.905 1.00 0.00 28 GLU A CA 25
ATOM 29337 C C . GLU A 1 31 ? 11.464 0.122 3.775 1.00 0.00 28 GLU A C 25
ATOM 29338 O O . GLU A 1 31 ? 11.924 0.659 2.762 1.00 0.00 28 GLU A O 25
ATOM 29350 N N . GLU A 1 32 ? 11.471 -1.193 3.956 1.00 0.00 29 GLU A N 25
ATOM 29351 C CA . GLU A 1 32 ? 12.032 -2.098 2.970 1.00 0.00 29 GLU A CA 25
ATOM 29352 C C . GLU A 1 32 ? 11.149 -2.268 1.749 1.00 0.00 29 GLU A C 25
ATOM 29353 O O . GLU A 1 32 ? 11.590 -2.033 0.626 1.00 0.00 29 GLU A O 25
ATOM 29365 N N . LEU A 1 33 ? 9.908 -2.708 1.960 1.00 0.00 30 LEU A N 25
ATOM 29366 C CA . LEU A 1 33 ? 8.997 -2.925 0.847 1.00 0.00 30 LEU A CA 25
ATOM 29367 C C . LEU A 1 33 ? 8.995 -1.685 -0.039 1.00 0.00 30 LEU A C 25
ATOM 29368 O O . LEU A 1 33 ? 9.030 -1.790 -1.266 1.00 0.00 30 LEU A O 25
ATOM 29384 N N . MET A 1 34 ? 9.029 -0.511 0.591 1.00 0.00 31 MET A N 25
ATOM 29385 C CA . MET A 1 34 ? 9.101 0.738 -0.154 1.00 0.00 31 MET A CA 25
ATOM 29386 C C . MET A 1 34 ? 10.415 0.793 -0.907 1.00 0.00 31 MET A C 25
ATOM 29387 O O . MET A 1 34 ? 10.484 1.319 -2.019 1.00 0.00 31 MET A O 25
ATOM 29401 N N . ALA A 1 35 ? 11.466 0.238 -0.300 1.00 0.00 32 ALA A N 25
ATOM 29402 C CA . ALA A 1 35 ? 12.770 0.230 -0.943 1.00 0.00 32 ALA A CA 25
ATOM 29403 C C . ALA A 1 35 ? 12.766 -0.692 -2.157 1.00 0.00 32 ALA A C 25
ATOM 29404 O O . ALA A 1 35 ? 13.545 -0.514 -3.092 1.00 0.00 32 ALA A O 25
ATOM 29411 N N . ALA A 1 36 ? 11.887 -1.688 -2.121 1.00 0.00 33 ALA A N 25
ATOM 29412 C CA . ALA A 1 36 ? 11.772 -2.660 -3.197 1.00 0.00 33 ALA A CA 25
ATOM 29413 C C . ALA A 1 36 ? 11.159 -2.068 -4.460 1.00 0.00 33 ALA A C 25
ATOM 29414 O O . ALA A 1 36 ? 11.616 -2.352 -5.568 1.00 0.00 33 ALA A O 25
ATOM 29421 N N . LEU A 1 37 ? 10.104 -1.273 -4.290 1.00 0.00 34 LEU A N 25
ATOM 29422 C CA . LEU A 1 37 ? 9.404 -0.670 -5.427 1.00 0.00 34 LEU A CA 25
ATOM 29423 C C . LEU A 1 37 ? 10.366 -0.252 -6.547 1.00 0.00 34 LEU A C 25
ATOM 29424 O O . LEU A 1 37 ? 11.454 0.264 -6.291 1.00 0.00 34 LEU A O 25
ATOM 29440 N N . PRO A 1 38 ? 9.968 -0.499 -7.813 1.00 0.00 35 PRO A N 25
ATOM 29441 C CA . PRO A 1 38 ? 10.775 -0.185 -9.002 1.00 0.00 35 PRO A CA 25
ATOM 29442 C C . PRO A 1 38 ? 11.353 1.227 -8.990 1.00 0.00 35 PRO A C 25
ATOM 29443 O O . PRO A 1 38 ? 12.430 1.471 -9.534 1.00 0.00 35 PRO A O 25
ATOM 29454 N N . ASN A 1 39 ? 10.630 2.154 -8.381 1.00 0.00 36 ASN A N 25
ATOM 29455 C CA . ASN A 1 39 ? 11.066 3.545 -8.314 1.00 0.00 36 ASN A CA 25
ATOM 29456 C C . ASN A 1 39 ? 12.239 3.718 -7.351 1.00 0.00 36 ASN A C 25
ATOM 29457 O O . ASN A 1 39 ? 13.031 4.651 -7.488 1.00 0.00 36 ASN A O 25
ATOM 29468 N N . GLY A 1 40 ? 12.350 2.818 -6.383 1.00 0.00 37 GLY A N 25
ATOM 29469 C CA . GLY A 1 40 ? 13.433 2.896 -5.421 1.00 0.00 37 GLY A CA 25
ATOM 29470 C C . GLY A 1 40 ? 12.949 3.244 -4.027 1.00 0.00 37 GLY A C 25
ATOM 29471 O O . GLY A 1 40 ? 12.917 2.380 -3.153 1.00 0.00 37 GLY A O 25
ATOM 29475 N N . PRO A 1 41 ? 12.554 4.507 -3.782 1.00 0.00 38 PRO A N 25
ATOM 29476 C CA . PRO A 1 41 ? 12.067 4.924 -2.470 1.00 0.00 38 PRO A CA 25
ATOM 29477 C C . PRO A 1 41 ? 10.667 4.391 -2.193 1.00 0.00 38 PRO A C 25
ATOM 29478 O O . PRO A 1 41 ? 10.437 3.731 -1.185 1.00 0.00 38 PRO A O 25
ATOM 29489 N N . ASP A 1 42 ? 9.737 4.677 -3.104 1.00 0.00 39 ASP A N 25
ATOM 29490 C CA . ASP A 1 42 ? 8.366 4.233 -2.982 1.00 0.00 39 ASP A CA 25
ATOM 29491 C C . ASP A 1 42 ? 7.479 4.878 -4.044 1.00 0.00 39 ASP A C 25
ATOM 29492 O O . ASP A 1 42 ? 7.031 6.013 -3.880 1.00 0.00 39 ASP A O 25
ATOM 29501 N N . THR A 1 43 ? 7.212 4.150 -5.125 1.00 0.00 40 THR A N 25
ATOM 29502 C CA . THR A 1 43 ? 6.363 4.666 -6.193 1.00 0.00 40 THR A CA 25
ATOM 29503 C C . THR A 1 43 ? 4.891 4.523 -5.833 1.00 0.00 40 THR A C 25
ATOM 29504 O O . THR A 1 43 ? 4.454 3.462 -5.388 1.00 0.00 40 THR A O 25
ATOM 29515 N N . THR A 1 44 ? 4.124 5.587 -6.037 1.00 0.00 41 THR A N 25
ATOM 29516 C CA . THR A 1 44 ? 2.700 5.552 -5.741 1.00 0.00 41 THR A CA 25
ATOM 29517 C C . THR A 1 44 ? 1.882 5.285 -6.995 1.00 0.00 41 THR A C 25
ATOM 29518 O O . THR A 1 44 ? 1.968 6.021 -7.977 1.00 0.00 41 THR A O 25
ATOM 29529 N N . CYS A 1 45 ? 1.080 4.230 -6.946 1.00 0.00 42 CYS A N 25
ATOM 29530 C CA . CYS A 1 45 ? 0.229 3.861 -8.066 1.00 0.00 42 CYS A CA 25
ATOM 29531 C C . CYS A 1 45 ? -0.920 4.857 -8.191 1.00 0.00 42 CYS A C 25
ATOM 29532 O O . CYS A 1 45 ? -2.086 4.509 -8.003 1.00 0.00 42 CYS A O 25
ATOM 29540 N N . LYS A 1 46 ? -0.571 6.105 -8.486 1.00 0.00 43 LYS A N 25
ATOM 29541 C CA . LYS A 1 46 ? -1.554 7.174 -8.613 1.00 0.00 43 LYS A CA 25
ATOM 29542 C C . LYS A 1 46 ? -2.332 7.070 -9.917 1.00 0.00 43 LYS A C 25
ATOM 29543 O O . LYS A 1 46 ? -1.812 6.612 -10.935 1.00 0.00 43 LYS A O 25
ATOM 29562 N N . SER A 1 47 ? -3.585 7.506 -9.872 1.00 0.00 44 SER A N 25
ATOM 29563 C CA . SER A 1 47 ? -4.458 7.476 -11.037 1.00 0.00 44 SER A CA 25
ATOM 29564 C C . SER A 1 47 ? -5.552 8.528 -10.905 1.00 0.00 44 SER A C 25
ATOM 29565 O O . SER A 1 47 ? -6.227 8.608 -9.879 1.00 0.00 44 SER A O 25
ATOM 29573 N N . GLY A 1 48 ? -5.719 9.337 -11.944 1.00 0.00 45 GLY A N 25
ATOM 29574 C CA . GLY A 1 48 ? -6.730 10.375 -11.914 1.00 0.00 45 GLY A CA 25
ATOM 29575 C C . GLY A 1 48 ? -6.498 11.370 -10.793 1.00 0.00 45 GLY A C 25
ATOM 29576 O O . GLY A 1 48 ? -7.417 11.688 -10.040 1.00 0.00 45 GLY A O 25
ATOM 29580 N N . ASP A 1 49 ? -5.260 11.860 -10.688 1.00 0.00 46 ASP A N 25
ATOM 29581 C CA . ASP A 1 49 ? -4.879 12.832 -9.656 1.00 0.00 46 ASP A CA 25
ATOM 29582 C C . ASP A 1 49 ? -4.620 12.160 -8.305 1.00 0.00 46 ASP A C 25
ATOM 29583 O O . ASP A 1 49 ? -3.695 12.540 -7.587 1.00 0.00 46 ASP A O 25
ATOM 29592 N N . VAL A 1 50 ? -5.438 11.171 -7.957 1.00 0.00 47 VAL A N 25
ATOM 29593 C CA . VAL A 1 50 ? -5.287 10.467 -6.688 1.00 0.00 47 VAL A CA 25
ATOM 29594 C C . VAL A 1 50 ? -3.987 9.665 -6.648 1.00 0.00 47 VAL A C 25
ATOM 29595 O O . VAL A 1 50 ? -3.645 8.972 -7.605 1.00 0.00 47 VAL A O 25
ATOM 29608 N N . GLU A 1 51 ? -3.270 9.763 -5.530 1.00 0.00 48 GLU A N 25
ATOM 29609 C CA . GLU A 1 51 ? -2.012 9.045 -5.362 1.00 0.00 48 GLU A CA 25
ATOM 29610 C C . GLU A 1 51 ? -2.031 8.236 -4.069 1.00 0.00 48 GLU A C 25
ATOM 29611 O O . GLU A 1 51 ? -2.407 8.745 -3.014 1.00 0.00 48 GLU A O 25
ATOM 29623 N N . LEU A 1 52 ? -1.618 6.976 -4.154 1.00 0.00 49 LEU A N 25
ATOM 29624 C CA . LEU A 1 52 ? -1.585 6.105 -2.985 1.00 0.00 49 LEU A CA 25
ATOM 29625 C C . LEU A 1 52 ? -0.311 5.272 -2.951 1.00 0.00 49 LEU A C 25
ATOM 29626 O O . LEU A 1 52 ? 0.101 4.698 -3.959 1.00 0.00 49 LEU A O 25
ATOM 29642 N N . LYS A 1 53 ? 0.306 5.213 -1.777 1.00 0.00 50 LYS A N 25
ATOM 29643 C CA . LYS A 1 53 ? 1.535 4.457 -1.588 1.00 0.00 50 LYS A CA 25
ATOM 29644 C C . LYS A 1 53 ? 1.796 4.231 -0.102 1.00 0.00 50 LYS A C 25
ATOM 29645 O O . LYS A 1 53 ? 0.902 4.409 0.726 1.00 0.00 50 LYS A O 25
ATOM 29664 N N . ALA A 1 54 ? 3.018 3.840 0.232 1.00 0.00 51 ALA A N 25
ATOM 29665 C CA . ALA A 1 54 ? 3.387 3.591 1.619 1.00 0.00 51 ALA A CA 25
ATOM 29666 C C . ALA A 1 54 ? 3.644 4.895 2.367 1.00 0.00 51 ALA A C 25
ATOM 29667 O O . ALA A 1 54 ? 3.251 5.052 3.520 1.00 0.00 51 ALA A O 25
ATOM 29674 N N . SER A 1 55 ? 4.309 5.833 1.714 1.00 0.00 52 SER A N 25
ATOM 29675 C CA . SER A 1 55 ? 4.603 7.112 2.342 1.00 0.00 52 SER A CA 25
ATOM 29676 C C . SER A 1 55 ? 3.313 7.869 2.652 1.00 0.00 52 SER A C 25
ATOM 29677 O O . SER A 1 55 ? 3.146 8.405 3.747 1.00 0.00 52 SER A O 25
ATOM 29685 N N . ASP A 1 56 ? 2.399 7.902 1.685 1.00 0.00 53 ASP A N 25
ATOM 29686 C CA . ASP A 1 56 ? 1.120 8.585 1.859 1.00 0.00 53 ASP A CA 25
ATOM 29687 C C . ASP A 1 56 ? 0.202 7.814 2.806 1.00 0.00 53 ASP A C 25
ATOM 29688 O O . ASP A 1 56 ? -0.331 8.374 3.761 1.00 0.00 53 ASP A O 25
ATOM 29697 N N . ALA A 1 57 ? -0.001 6.533 2.518 1.00 0.00 54 ALA A N 25
ATOM 29698 C CA . ALA A 1 57 ? -0.880 5.695 3.328 1.00 0.00 54 ALA A CA 25
ATOM 29699 C C . ALA A 1 57 ? -0.117 4.881 4.374 1.00 0.00 54 ALA A C 25
ATOM 29700 O O . ALA A 1 57 ? -0.500 4.842 5.542 1.00 0.00 54 ALA A O 25
ATOM 29707 N N . GLY A 1 58 ? 0.952 4.218 3.942 1.00 0.00 55 GLY A N 25
ATOM 29708 C CA . GLY A 1 58 ? 1.746 3.393 4.845 1.00 0.00 55 GLY A CA 25
ATOM 29709 C C . GLY A 1 58 ? 2.041 4.057 6.180 1.00 0.00 55 GLY A C 25
ATOM 29710 O O . GLY A 1 58 ? 2.218 3.372 7.187 1.00 0.00 55 GLY A O 25
ATOM 29714 N N . GLN A 1 59 ? 2.099 5.388 6.193 1.00 0.00 56 GLN A N 25
ATOM 29715 C CA . GLN A 1 59 ? 2.379 6.132 7.425 1.00 0.00 56 GLN A CA 25
ATOM 29716 C C . GLN A 1 59 ? 1.591 5.577 8.606 1.00 0.00 56 GLN A C 25
ATOM 29717 O O . GLN A 1 59 ? 2.047 5.618 9.749 1.00 0.00 56 GLN A O 25
ATOM 29731 N N . VAL A 1 60 ? 0.401 5.077 8.318 1.00 0.00 57 VAL A N 25
ATOM 29732 C CA . VAL A 1 60 ? -0.472 4.528 9.342 1.00 0.00 57 VAL A CA 25
ATOM 29733 C C . VAL A 1 60 ? 0.119 3.273 9.981 1.00 0.00 57 VAL A C 25
ATOM 29734 O O . VAL A 1 60 ? -0.080 3.022 11.170 1.00 0.00 57 VAL A O 25
ATOM 29747 N N . LEU A 1 61 ? 0.854 2.492 9.195 1.00 0.00 58 LEU A N 25
ATOM 29748 C CA . LEU A 1 61 ? 1.477 1.272 9.704 1.00 0.00 58 LEU A CA 25
ATOM 29749 C C . LEU A 1 61 ? 2.620 1.615 10.660 1.00 0.00 58 LEU A C 25
ATOM 29750 O O . LEU A 1 61 ? 3.539 2.350 10.299 1.00 0.00 58 LEU A O 25
ATOM 29766 N N . THR A 1 62 ? 2.556 1.087 11.880 1.00 0.00 59 THR A N 25
ATOM 29767 C CA . THR A 1 62 ? 3.589 1.352 12.879 1.00 0.00 59 THR A CA 25
ATOM 29768 C C . THR A 1 62 ? 4.815 0.466 12.667 1.00 0.00 59 THR A C 25
ATOM 29769 O O . THR A 1 62 ? 4.884 -0.298 11.704 1.00 0.00 59 THR A O 25
ATOM 29780 N N . ALA A 1 63 ? 5.784 0.580 13.574 1.00 0.00 60 ALA A N 25
ATOM 29781 C CA . ALA A 1 63 ? 7.016 -0.200 13.491 1.00 0.00 60 ALA A CA 25
ATOM 29782 C C . ALA A 1 63 ? 6.759 -1.688 13.719 1.00 0.00 60 ALA A C 25
ATOM 29783 O O . ALA A 1 63 ? 7.295 -2.535 13.008 1.00 0.00 60 ALA A O 25
ATOM 29790 N N . ASP A 1 64 ? 5.942 -2.002 14.718 1.00 0.00 61 ASP A N 25
ATOM 29791 C CA . ASP A 1 64 ? 5.621 -3.379 15.042 1.00 0.00 61 ASP A CA 25
ATOM 29792 C C . ASP A 1 64 ? 5.107 -4.137 13.818 1.00 0.00 61 ASP A C 25
ATOM 29793 O O . ASP A 1 64 ? 5.188 -5.364 13.757 1.00 0.00 61 ASP A O 25
ATOM 29802 N N . ASP A 1 65 ? 4.570 -3.400 12.850 1.00 0.00 62 ASP A N 25
ATOM 29803 C CA . ASP A 1 65 ? 4.030 -3.996 11.632 1.00 0.00 62 ASP A CA 25
ATOM 29804 C C . ASP A 1 65 ? 5.118 -4.548 10.710 1.00 0.00 62 ASP A C 25
ATOM 29805 O O . ASP A 1 65 ? 4.811 -5.011 9.612 1.00 0.00 62 ASP A O 25
ATOM 29814 N N . PHE A 1 66 ? 6.383 -4.489 11.131 1.00 0.00 63 PHE A N 25
ATOM 29815 C CA . PHE A 1 66 ? 7.476 -4.982 10.292 1.00 0.00 63 PHE A CA 25
ATOM 29816 C C . PHE A 1 66 ? 7.117 -6.306 9.623 1.00 0.00 63 PHE A C 25
ATOM 29817 O O . PHE A 1 66 ? 7.002 -6.369 8.402 1.00 0.00 63 PHE A O 25
ATOM 29834 N N . PRO A 1 67 ? 6.915 -7.377 10.408 1.00 0.00 64 PRO A N 25
ATOM 29835 C CA . PRO A 1 67 ? 6.551 -8.690 9.868 1.00 0.00 64 PRO A CA 25
ATOM 29836 C C . PRO A 1 67 ? 5.124 -8.710 9.332 1.00 0.00 64 PRO A C 25
ATOM 29837 O O . PRO A 1 67 ? 4.218 -9.254 9.962 1.00 0.00 64 PRO A O 25
ATOM 29848 N N . PHE A 1 68 ? 4.935 -8.099 8.169 1.00 0.00 65 PHE A N 25
ATOM 29849 C CA . PHE A 1 68 ? 3.623 -8.025 7.541 1.00 0.00 65 PHE A CA 25
ATOM 29850 C C . PHE A 1 68 ? 3.237 -9.343 6.876 1.00 0.00 65 PHE A C 25
ATOM 29851 O O . PHE A 1 68 ? 4.072 -10.018 6.273 1.00 0.00 65 PHE A O 25
ATOM 29868 N N . LYS A 1 69 ? 1.959 -9.691 6.987 1.00 0.00 66 LYS A N 25
ATOM 29869 C CA . LYS A 1 69 ? 1.434 -10.916 6.395 1.00 0.00 66 LYS A CA 25
ATOM 29870 C C . LYS A 1 69 ? 1.467 -10.839 4.871 1.00 0.00 66 LYS A C 25
ATOM 29871 O O . LYS A 1 69 ? 0.425 -10.738 4.210 1.00 0.00 66 LYS A O 25
ATOM 29890 N N . SER A 1 70 ? 2.669 -10.885 4.323 1.00 0.00 67 SER A N 25
ATOM 29891 C CA . SER A 1 70 ? 2.861 -10.831 2.884 1.00 0.00 67 SER A CA 25
ATOM 29892 C C . SER A 1 70 ? 2.271 -9.565 2.272 1.00 0.00 67 SER A C 25
ATOM 29893 O O . SER A 1 70 ? 1.447 -8.883 2.883 1.00 0.00 67 SER A O 25
ATOM 29901 N N . ALA A 1 71 ? 2.712 -9.261 1.054 1.00 0.00 68 ALA A N 25
ATOM 29902 C CA . ALA A 1 71 ? 2.255 -8.082 0.326 1.00 0.00 68 ALA A CA 25
ATOM 29903 C C . ALA A 1 71 ? 0.735 -8.009 0.272 1.00 0.00 68 ALA A C 25
ATOM 29904 O O . ALA A 1 71 ? 0.159 -6.921 0.238 1.00 0.00 68 ALA A O 25
ATOM 29911 N N . GLU A 1 72 ? 0.091 -9.165 0.255 1.00 0.00 69 GLU A N 25
ATOM 29912 C CA . GLU A 1 72 ? -1.363 -9.221 0.195 1.00 0.00 69 GLU A CA 25
ATOM 29913 C C . GLU A 1 72 ? -2.004 -8.443 1.345 1.00 0.00 69 GLU A C 25
ATOM 29914 O O . GLU A 1 72 ? -2.917 -7.643 1.117 1.00 0.00 69 GLU A O 25
ATOM 29926 N N . GLU A 1 73 ? -1.544 -8.667 2.581 1.00 0.00 70 GLU A N 25
ATOM 29927 C CA . GLU A 1 73 ? -2.127 -7.958 3.710 1.00 0.00 70 GLU A CA 25
ATOM 29928 C C . GLU A 1 73 ? -1.695 -6.500 3.719 1.00 0.00 70 GLU A C 25
ATOM 29929 O O . GLU A 1 73 ? -2.475 -5.619 4.058 1.00 0.00 70 GLU A O 25
ATOM 29941 N N . VAL A 1 74 ? -0.455 -6.251 3.338 1.00 0.00 71 VAL A N 25
ATOM 29942 C CA . VAL A 1 74 ? 0.064 -4.891 3.294 1.00 0.00 71 VAL A CA 25
ATOM 29943 C C . VAL A 1 74 ? -0.728 -4.041 2.311 1.00 0.00 71 VAL A C 25
ATOM 29944 O O . VAL A 1 74 ? -0.926 -2.848 2.526 1.00 0.00 71 VAL A O 25
ATOM 29957 N N . ALA A 1 75 ? -1.181 -4.663 1.231 1.00 0.00 72 ALA A N 25
ATOM 29958 C CA . ALA A 1 75 ? -1.953 -3.957 0.220 1.00 0.00 72 ALA A CA 25
ATOM 29959 C C . ALA A 1 75 ? -3.330 -3.558 0.749 1.00 0.00 72 ALA A C 25
ATOM 29960 O O . ALA A 1 75 ? -3.684 -2.378 0.760 1.00 0.00 72 ALA A O 25
ATOM 29967 N N . ASP A 1 76 ? -4.106 -4.550 1.182 1.00 0.00 73 ASP A N 25
ATOM 29968 C CA . ASP A 1 76 ? -5.451 -4.305 1.704 1.00 0.00 73 ASP A CA 25
ATOM 29969 C C . ASP A 1 76 ? -5.414 -3.466 2.980 1.00 0.00 73 ASP A C 25
ATOM 29970 O O . ASP A 1 76 ? -6.227 -2.560 3.167 1.00 0.00 73 ASP A O 25
ATOM 29979 N N . THR A 1 77 ? -4.473 -3.785 3.855 1.00 0.00 74 THR A N 25
ATOM 29980 C CA . THR A 1 77 ? -4.317 -3.083 5.124 1.00 0.00 74 THR A CA 25
ATOM 29981 C C . THR A 1 77 ? -4.151 -1.578 4.919 1.00 0.00 74 THR A C 25
ATOM 29982 O O . THR A 1 77 ? -4.804 -0.775 5.589 1.00 0.00 74 THR A O 25
ATOM 29993 N N . ILE A 1 78 ? -3.267 -1.201 4.004 1.00 0.00 75 ILE A N 25
ATOM 29994 C CA . ILE A 1 78 ? -3.008 0.207 3.729 1.00 0.00 75 ILE A CA 25
ATOM 29995 C C . ILE A 1 78 ? -4.249 0.920 3.187 1.00 0.00 75 ILE A C 25
ATOM 29996 O O . ILE A 1 78 ? -4.640 1.965 3.704 1.00 0.00 75 ILE A O 25
ATOM 30012 N N . VAL A 1 79 ? -4.870 0.360 2.150 1.00 0.00 76 VAL A N 25
ATOM 30013 C CA . VAL A 1 79 ? -6.065 0.974 1.567 1.00 0.00 76 VAL A CA 25
ATOM 30014 C C . VAL A 1 79 ? -7.142 1.227 2.617 1.00 0.00 76 VAL A C 25
ATOM 30015 O O . VAL A 1 79 ? -7.768 2.287 2.631 1.00 0.00 76 VAL A O 25
ATOM 30028 N N . ASN A 1 80 ? -7.362 0.251 3.490 1.00 0.00 77 ASN A N 25
ATOM 30029 C CA . ASN A 1 80 ? -8.373 0.377 4.534 1.00 0.00 77 ASN A CA 25
ATOM 30030 C C . ASN A 1 80 ? -8.114 1.598 5.416 1.00 0.00 77 ASN A C 25
ATOM 30031 O O . ASN A 1 80 ? -9.017 2.397 5.666 1.00 0.00 77 ASN A O 25
ATOM 30042 N N . LYS A 1 81 ? -6.880 1.730 5.889 1.00 0.00 78 LYS A N 25
ATOM 30043 C CA . LYS A 1 81 ? -6.503 2.845 6.750 1.00 0.00 78 LYS A CA 25
ATOM 30044 C C . LYS A 1 81 ? -6.389 4.152 5.969 1.00 0.00 78 LYS A C 25
ATOM 30045 O O . LYS A 1 81 ? -6.790 5.211 6.453 1.00 0.00 78 LYS A O 25
ATOM 30064 N N . ALA A 1 82 ? -5.812 4.076 4.775 1.00 0.00 79 ALA A N 25
ATOM 30065 C CA . ALA A 1 82 ? -5.615 5.262 3.945 1.00 0.00 79 ALA A CA 25
ATOM 30066 C C . ALA A 1 82 ? -6.929 5.856 3.442 1.00 0.00 79 ALA A C 25
ATOM 30067 O O . ALA A 1 82 ? -7.022 7.065 3.234 1.00 0.00 79 ALA A O 25
ATOM 30074 N N . GLY A 1 83 ? -7.943 5.018 3.244 1.00 0.00 80 GLY A N 25
ATOM 30075 C CA . GLY A 1 83 ? -9.216 5.528 2.766 1.00 0.00 80 GLY A CA 25
ATOM 30076 C C . GLY A 1 83 ? -10.030 4.501 2.013 1.00 0.00 80 GLY A C 25
ATOM 30077 O O . GLY A 1 83 ? -11.189 4.246 2.339 1.00 0.00 80 GLY A O 25
ATOM 30081 N N . LEU A 1 84 ? -9.420 3.935 0.987 1.00 0.00 81 LEU A N 25
ATOM 30082 C CA . LEU A 1 84 ? -10.074 2.949 0.142 1.00 0.00 81 LEU A CA 25
ATOM 30083 C C . LEU A 1 84 ? -10.458 1.705 0.937 1.00 0.00 81 LEU A C 25
ATOM 30084 O O . LEU A 1 84 ? -11.671 1.427 1.048 1.00 0.00 81 LEU A O 25
#